Protein AF-0000000078613224 (afdb_homodimer)

pLDDT: mean 70.34, std 26.35, range [15.36, 97.25]

Foldseek 3Di:
DPPDPPPPVPDVPPVVPDVPDCPVCPCPVPVPFDDDQAAQQGDGPDDDDDDPPVVPVCVVCVLVNLLPDDPVVNLVVLLCVLLVLLLVLLVVQVVQQVVVVVLPPDPDDDGQKAPQNDSLSSSVCLVQLLFFQQAARIDGDPPDPSSVVSSVVSNVVSVVSLVVSLVSLLSNLPDQVLVLSQKHKAQFWEWADFQLFIKIKIKIAHPDQQWFAKKFKWKWKWAWDQDPVGDTDTDIDTFDWPPGIDGRNDMDMTIGTQDPPHPQQQDFLVNLLSGRMKMKMKMWTAGQFQLDIDMHIRMDTSVRYHYQKDQDDQWDFDLAFIEGEPVSNRDIDGHDHDRGGSNVSVVVVVVVVVVVVVVPPDPPPDDDDDPPPPCPVPPVPPPPPDPPPPVPPPCPPPPDPPDDPDDDDDDDDDDDDDDDDDDDDDDDDDPDPDDPPPDDPPPPPPDDDDDDPPVPVPVPSFGHDQAAQQGRGRYDYDPDPPVVVSCVSSVLSNLLPDDPVVNVVVLVCLLLVLLLVQLVVQVVVQVVVVVLDPDPDGQKAPQNDSVSSSVVSNCLLNRQSDNRIHGDSPDVVSVVSSSVSNSVSSSSVSNSVSSVVSNVSTCNVQLNQKHKAQFWEWFDDPRFIKIKIKIAGNDQFWFAQKFKWKWKFQWDATPSGDTDRTDTDTQCQLVVVSLRGDGHNDMKMFIGTLDPPGPQQQAFLVNLVVDRMKMKMKMWGATPVNRRIHMHIRMHTSVRYHYQKDFDAQWEDDDPDIGGHCVRNRPIDGHPPGDRGGRNVSCVVDPDPDPCPSRGIDHDYDYDDPDDPDPPPPDPDDDDDDDDPDPPDPPPDDPPPPPDPDPPDDPD/DPPPPPPPVPPVPPPVPDPPDCPVPPCPVPVPFDDDQAAQQGDGPDDDDDDPPVVPVCVVCVLVNLLPDDPVVNLVVLLCVLLVLLLVLLVVQVVQQVVVVVLPPDDDDDGQKAPQNDSLSSSVCLNQLLFFVQAARIDGDPPDPSSVVSSVVSNVVSVVSLVVSLVSLLSNLPDQVLVLSQKHKAQFWEWADFQLFIKIKIKIAHPDQQWFAKKFKWKWKWAWDQDPVGDTDTDIDTFDWPPGIDGRNDMDMTIGTQDPPHPQQQDFLVNLLSGRMKMKMKMWTAGQFQLDIDMHIRMDTSVRYHYQKDQDDQWDFDQAFIEGEPVSNRDIDGHDHDRGGSNVSVVVVVVVVVVVVVVPPDPPPDDDDDPPCPCPVPPVPPPPPPPPPPVPPPCPPPPDPPDDPDDDDDDDDDDDDDDDDDDDDDDDDDPDDDDDPPDDPPPPPPDDDDDDPPVPVPPPSFGHDQAAQQGRGRYDYDPDPPPVVSCVSSVLSNLLPDDPVVNVVVLVCLLLVLLLVQLVVQVVVQVVVVVLPPDPDGQKAPQNDSVSSSVCSVCLLNRQSDNRIHGDSPDVVSVVSSSVSNSVSSSSVSNSVSSVVSNVSRCNVQLNQKHKAQFWEWFDDPRFIKIKIKIAGNDQFWFAQKFKWKWKFQWDATPSGDTDRTDTDTQCQLVVVSLGGDGHNDMKMFIGTQDPPGPQQQAFLVNLVVDRMKMKMKMWGATPVNRRIHMHIRMHTSVRYHYQKDFDAQWEDDDPDIGGHCVRNRPIDGHPPGDRGGRNVSCVVDPDPDPCPSHGIDHDYDYDDPDDPDDPPPDPPDPDDDDDPDDPDPPPDDPPPPPPPDPPDPPD

Organism: Ophiophagus hannah (NCBI:txid8665)

Structure (mmCIF, N/CA/C/O backbone):
data_AF-0000000078613224-model_v1
#
loop_
_entity.id
_entity.type
_entity.pdbx_description
1 polymer 'ATP-sensitive inward rectifier potassium channel 14'
#
loop_
_atom_site.group_PDB
_atom_site.id
_atom_site.type_symbol
_atom_site.label_atom_id
_atom_site.label_alt_id
_atom_site.label_comp_id
_atom_site.label_asym_id
_atom_site.label_entity_id
_atom_site.label_seq_id
_atom_site.pdbx_PDB_ins_code
_atom_site.Cartn_x
_atom_site.Cartn_y
_atom_site.Cartn_z
_atom_site.occupancy
_atom_site.B_iso_or_equiv
_atom_site.auth_seq_id
_atom_site.auth_comp_id
_atom_site.auth_asym_id
_atom_site.auth_atom_id
_atom_site.pdbx_PDB_model_num
ATOM 1 N N . MET A 1 1 ? -90.562 -14.195 28.031 1 20.84 1 MET A N 1
ATOM 2 C CA . MET A 1 1 ? -89.875 -13.906 29.281 1 20.84 1 MET A CA 1
ATOM 3 C C . MET A 1 1 ? -88.625 -13.055 29.016 1 20.84 1 MET A C 1
ATOM 5 O O . MET A 1 1 ? -87.812 -12.844 29.922 1 20.84 1 MET A O 1
ATOM 9 N N . ALA A 1 2 ? -88.312 -12.727 27.719 1 22.11 2 ALA A N 1
ATOM 10 C CA . ALA A 1 2 ? -87.25 -12.219 26.859 1 22.11 2 ALA A CA 1
ATOM 11 C C . ALA A 1 2 ? -86.938 -10.75 27.156 1 22.11 2 ALA A C 1
ATOM 13 O O . ALA A 1 2 ? -85.875 -10.219 26.75 1 22.11 2 ALA A O 1
ATOM 14 N N . GLU A 1 3 ? -87.938 -10.055 27.734 1 22.27 3 GLU A N 1
ATOM 15 C CA . GLU A 1 3 ? -88.125 -8.617 27.609 1 22.27 3 GLU A CA 1
ATOM 16 C C . GLU A 1 3 ? -87.125 -7.836 28.422 1 22.27 3 GLU A C 1
ATOM 18 O O . GLU A 1 3 ? -86.625 -6.801 27.969 1 22.27 3 GLU A O 1
ATOM 23 N N . HIS A 1 4 ? -87.062 -8.164 29.688 1 23.14 4 HIS A N 1
ATOM 24 C CA . HIS A 1 4 ? -86.812 -7.168 30.719 1 23.14 4 HIS A CA 1
ATOM 25 C C . HIS A 1 4 ? -85.375 -6.758 30.766 1 23.14 4 HIS A C 1
ATOM 27 O O . HIS A 1 4 ? -85 -5.879 31.531 1 23.14 4 HIS A O 1
ATOM 33 N N . THR A 1 5 ? -84.438 -7.715 30.422 1 24.27 5 THR A N 1
ATOM 34 C CA . THR A 1 5 ? -83.062 -7.555 30.875 1 24.27 5 THR A CA 1
ATOM 35 C C . THR A 1 5 ? -82.375 -6.387 30.156 1 24.27 5 THR A C 1
ATOM 37 O O . THR A 1 5 ? -81.188 -6.199 30.266 1 24.27 5 THR A O 1
ATOM 40 N N . ASP A 1 6 ? -83.125 -5.547 29.328 1 22.95 6 ASP A N 1
ATOM 41 C CA . ASP A 1 6 ? -82.625 -4.59 28.359 1 22.95 6 ASP A CA 1
ATOM 42 C C . ASP A 1 6 ? -82.062 -3.344 29.062 1 22.95 6 ASP A C 1
ATOM 44 O O . ASP A 1 6 ? -81.312 -2.584 28.469 1 22.95 6 ASP A O 1
ATOM 48 N N . LYS A 1 7 ? -82.75 -2.932 30.219 1 26.42 7 LYS A N 1
ATOM 49 C CA . LYS A 1 7 ? -82.75 -1.542 30.672 1 26.42 7 LYS A CA 1
ATOM 50 C C . LYS A 1 7 ? -81.312 -1.143 31.141 1 26.42 7 LYS A C 1
ATOM 52 O O . LYS A 1 7 ? -80.938 0.007 30.984 1 26.42 7 LYS A O 1
ATOM 57 N N . LEU A 1 8 ? -80.875 -2.061 32.062 1 23.14 8 LEU A N 1
ATOM 58 C CA . LEU A 1 8 ? -79.938 -1.478 33 1 23.14 8 LEU A CA 1
ATOM 59 C C . LEU A 1 8 ? -78.625 -1.108 32.281 1 23.14 8 LEU A C 1
ATOM 61 O O . LEU A 1 8 ? -77.625 -0.683 32.906 1 23.14 8 LEU A O 1
ATOM 65 N N . ILE A 1 9 ? -78.562 -1.382 30.891 1 23.56 9 ILE A N 1
ATOM 66 C CA . ILE A 1 9 ? -77.312 -1.186 30.078 1 23.56 9 ILE A CA 1
ATOM 67 C C . ILE A 1 9 ? -77.062 0.307 29.953 1 23.56 9 ILE A C 1
ATOM 69 O O . ILE A 1 9 ? -75.875 0.698 29.672 1 23.56 9 ILE A O 1
ATOM 73 N N . SER A 1 10 ? -78.188 1.146 30.078 1 24.44 10 SER A N 1
ATOM 74 C CA . SER A 1 10 ? -78.062 2.48 29.5 1 24.44 10 SER A CA 1
ATOM 75 C C . SER A 1 10 ? -77.25 3.412 30.359 1 24.44 10 SER A C 1
ATOM 77 O O . SER A 1 10 ? -76.75 4.438 29.891 1 24.44 10 SER A O 1
ATOM 79 N N . MET A 1 11 ? -77.562 3.328 31.688 1 21.73 11 MET A N 1
ATOM 80 C CA . MET A 1 11 ? -77.25 4.504 32.469 1 21.73 11 MET A CA 1
ATOM 81 C C . MET A 1 11 ? -75.75 4.773 32.438 1 21.73 11 MET A C 1
ATOM 83 O O . MET A 1 11 ? -75.312 5.926 32.406 1 21.73 11 MET A O 1
ATOM 87 N N . GLU A 1 12 ? -75 3.637 32.875 1 24.52 12 GLU A N 1
ATOM 88 C CA . GLU A 1 12 ? -73.688 3.92 33.344 1 24.52 12 GLU A CA 1
ATOM 89 C C . GLU A 1 12 ? -72.812 4.469 32.219 1 24.52 12 GLU A C 1
ATOM 91 O O . GLU A 1 12 ? -71.625 4.773 32.438 1 24.52 12 GLU A O 1
ATOM 96 N N . ALA A 1 13 ? -73.312 4.578 30.969 1 22.86 13 ALA A N 1
ATOM 97 C CA . ALA A 1 13 ? -72.562 4.977 29.766 1 22.86 13 ALA A CA 1
ATOM 98 C C . ALA A 1 13 ? -72.188 6.457 29.812 1 22.86 13 ALA A C 1
ATOM 100 O O . ALA A 1 13 ? -71.312 6.914 29.062 1 22.86 13 ALA A O 1
ATOM 101 N N . ASN A 1 14 ? -73.062 7.207 30.453 1 21.62 14 ASN A N 1
ATOM 102 C CA . ASN A 1 14 ? -73 8.633 30.172 1 21.62 14 ASN A CA 1
ATOM 103 C C . ASN A 1 14 ? -71.75 9.258 30.781 1 21.62 14 ASN A C 1
ATOM 105 O O . ASN A 1 14 ? -71.312 10.312 30.328 1 21.62 14 ASN A O 1
ATOM 109 N N . LYS A 1 15 ? -71.625 8.945 32.094 1 26.22 15 LYS A N 1
ATOM 110 C CA . LYS A 1 15 ? -70.75 9.828 32.812 1 26.22 15 LYS A CA 1
ATOM 111 C C . LYS A 1 15 ? -69.312 9.789 32.219 1 26.22 15 LYS A C 1
ATOM 113 O O . LYS A 1 15 ? -68.375 10.445 32.719 1 26.22 15 LYS A O 1
ATOM 118 N N . LEU A 1 16 ? -69.062 8.719 31.406 1 23.2 16 LEU A N 1
ATOM 119 C CA . LEU A 1 16 ? -67.688 8.617 30.906 1 23.2 16 LEU A CA 1
ATOM 120 C C . LEU A 1 16 ? -67.375 9.797 30 1 23.2 16 LEU A C 1
ATOM 122 O O . LEU A 1 16 ? -66.25 9.898 29.469 1 23.2 16 LEU A O 1
ATOM 126 N N . LYS A 1 17 ? -68.375 10.555 29.562 1 25.39 17 LYS A N 1
ATOM 127 C CA . LYS A 1 17 ? -68.062 11.492 28.469 1 25.39 17 LYS A CA 1
ATOM 128 C C . LYS A 1 17 ? -67.188 12.641 28.938 1 25.39 17 LYS A C 1
ATOM 130 O O . LYS A 1 17 ? -66.312 13.117 28.188 1 25.39 17 LYS A O 1
ATOM 135 N N . HIS A 1 18 ? -67.625 13.242 30.031 1 22.31 18 HIS A N 1
ATOM 136 C CA . HIS A 1 18 ? -67.188 14.633 30.094 1 22.31 18 HIS A CA 1
ATOM 137 C C . HIS A 1 18 ? -65.688 14.711 30.359 1 22.31 18 HIS A C 1
ATOM 139 O O . HIS A 1 18 ? -65.062 15.781 30.25 1 22.31 18 HIS A O 1
ATOM 145 N N . SER A 1 19 ? -65.25 13.922 31.312 1 22.81 19 SER A N 1
ATOM 146 C CA . SER A 1 19 ? -63.938 14.297 31.844 1 22.81 19 SER A CA 1
ATOM 147 C C . SER A 1 19 ? -62.875 14.258 30.766 1 22.81 19 SER A C 1
ATOM 149 O O . SER A 1 19 ? -62 13.375 30.781 1 22.81 19 SER A O 1
ATOM 151 N N . GLN A 1 20 ? -63.188 14.359 29.469 1 23.64 20 GLN A N 1
ATOM 152 C CA . GLN A 1 20 ? -62.25 14.406 28.344 1 23.64 20 GLN A CA 1
ATOM 153 C C . GLN A 1 20 ? -61.406 15.68 28.391 1 23.64 20 GLN A C 1
ATOM 155 O O . GLN A 1 20 ? -61.531 16.547 27.516 1 23.64 20 GLN A O 1
ATOM 160 N N . SER A 1 21 ? -61.406 16.422 29.484 1 22.02 21 SER A N 1
ATOM 161 C CA . SER A 1 21 ? -60.781 17.734 29.375 1 22.02 21 SER A CA 1
ATOM 162 C C . SER A 1 21 ? -59.438 17.656 28.656 1 22.02 21 SER A C 1
ATOM 164 O O . SER A 1 21 ? -58.875 16.578 28.531 1 22.02 21 SER A O 1
ATOM 166 N N . TYR A 1 22 ? -58.719 18.984 28.578 1 23.16 22 TYR A N 1
ATOM 167 C CA . TYR A 1 22 ? -57.594 19.547 27.859 1 23.16 22 TYR A CA 1
ATOM 168 C C . TYR A 1 22 ? -56.312 18.812 28.188 1 23.16 22 TYR A C 1
ATOM 170 O O . TYR A 1 22 ? -55.688 19.094 29.203 1 23.16 22 TYR A O 1
ATOM 178 N N . GLN A 1 23 ? -56.344 17.609 28.438 1 22.86 23 GLN A N 1
ATOM 179 C CA . GLN A 1 23 ? -55 17.125 28.641 1 22.86 23 GLN A CA 1
ATOM 180 C C . GLN A 1 23 ? -54.062 17.688 27.578 1 22.86 23 GLN A C 1
ATOM 182 O O . GLN A 1 23 ? -54.219 17.422 26.375 1 22.86 23 GLN A O 1
ATOM 187 N N . GLU A 1 24 ? -53.656 18.969 27.75 1 25.88 24 GLU A N 1
ATOM 188 C CA . GLU A 1 24 ? -52.531 19.547 27.016 1 25.88 24 GLU A CA 1
ATOM 189 C C . GLU A 1 24 ? -51.469 18.484 26.688 1 25.88 24 GLU A C 1
ATOM 191 O O . GLU A 1 24 ? -50.938 17.844 27.594 1 25.88 24 GLU A O 1
ATOM 196 N N . THR A 1 25 ? -51.75 17.719 25.734 1 25.98 25 THR A N 1
ATOM 197 C CA . THR A 1 25 ? -50.75 16.891 25.062 1 25.98 25 THR A CA 1
ATOM 198 C C . THR A 1 25 ? -49.406 17.594 25.031 1 25.98 25 THR A C 1
ATOM 200 O O . THR A 1 25 ? -49.219 18.562 24.297 1 25.98 25 THR A O 1
ATOM 203 N N . THR A 1 26 ? -48.906 17.984 26.188 1 27.02 26 THR A N 1
ATOM 204 C CA . THR A 1 26 ? -47.469 18.266 26.094 1 27.02 26 THR A CA 1
ATOM 205 C C . THR A 1 26 ? -46.781 17.25 25.188 1 27.02 26 THR A C 1
ATOM 207 O O . THR A 1 26 ? -46.719 16.062 25.516 1 27.02 26 THR A O 1
ATOM 210 N N . SER A 1 27 ? -47.125 17.219 23.953 1 28.64 27 SER A N 1
ATOM 211 C CA . SER A 1 27 ? -46.281 16.625 22.922 1 28.64 27 SER A CA 1
ATOM 212 C C . SER A 1 27 ? -44.812 16.703 23.328 1 28.64 27 SER A C 1
ATOM 214 O O . SER A 1 27 ? -44.156 17.734 23.141 1 28.64 27 SER A O 1
ATOM 216 N N . VAL A 1 28 ? -44.531 16.484 24.547 1 31.78 28 VAL A N 1
ATOM 217 C CA . VAL A 1 28 ? -43.094 16.25 24.719 1 31.78 28 VAL A CA 1
ATOM 218 C C . VAL A 1 28 ? -42.562 15.414 23.547 1 31.78 28 VAL A C 1
ATOM 220 O O . VAL A 1 28 ? -43.062 14.305 23.312 1 31.78 28 VAL A O 1
ATOM 223 N N . GLY A 1 29 ? -42.281 16.031 22.453 1 32.72 29 GLY A N 1
ATOM 224 C CA . GLY A 1 29 ? -41.531 15.438 21.344 1 32.72 29 GLY A CA 1
ATOM 225 C C . GLY A 1 29 ? -40.719 14.234 21.75 1 32.72 29 GLY A C 1
ATOM 226 O O . GLY A 1 29 ? -39.781 14.352 22.578 1 32.72 29 GLY A O 1
ATOM 227 N N . ILE A 1 30 ? -41.344 13.188 22.031 1 36.12 30 ILE A N 1
ATOM 228 C CA . ILE A 1 30 ? -40.562 11.961 22.141 1 36.12 30 ILE A CA 1
ATOM 229 C C . ILE A 1 30 ? -39.344 12.039 21.188 1 36.12 30 ILE A C 1
ATOM 231 O O . ILE A 1 30 ? -39.531 12.078 19.969 1 36.12 30 ILE A O 1
ATOM 235 N N . LYS A 1 31 ? -38.438 12.742 21.594 1 45.59 31 LYS A N 1
ATOM 236 C CA . LYS A 1 31 ? -37.156 12.742 20.875 1 45.59 31 LYS A CA 1
ATOM 237 C C . LYS A 1 31 ? -36.844 11.352 20.344 1 45.59 31 LYS A C 1
ATOM 239 O O . LYS A 1 31 ? -36.781 10.383 21.109 1 45.59 31 LYS A O 1
ATOM 244 N N . ARG A 1 32 ? -37.375 10.969 19.219 1 50.47 32 ARG A N 1
ATOM 245 C CA . ARG A 1 32 ? -37.062 9.758 18.469 1 50.47 32 ARG A CA 1
ATOM 246 C C . ARG A 1 32 ? -35.625 9.328 18.672 1 50.47 32 ARG A C 1
ATOM 248 O O . ARG A 1 32 ? -34.688 10.148 18.578 1 50.47 32 ARG A O 1
ATOM 255 N N . MET A 1 33 ? -35.5 8.164 19.422 1 57.78 33 MET A N 1
ATOM 256 C CA . MET A 1 33 ? -34.188 7.59 19.719 1 57.78 33 MET A CA 1
ATOM 257 C C . MET A 1 33 ? -33.406 7.293 18.422 1 57.78 33 MET A C 1
ATOM 259 O O . MET A 1 33 ? -33.938 6.66 17.516 1 57.78 33 MET A O 1
ATOM 263 N N . GLN A 1 34 ? -32.438 8.039 18.156 1 68.81 34 GLN A N 1
ATOM 264 C CA . GLN A 1 34 ? -31.547 7.805 17.031 1 68.81 34 GLN A CA 1
ATOM 265 C C . GLN A 1 34 ? -31.031 6.371 17.031 1 68.81 34 GLN A C 1
ATOM 267 O O . GLN A 1 34 ? -30.672 5.832 18.078 1 68.81 34 GLN A O 1
ATOM 272 N N . LYS A 1 35 ? -31.344 5.656 16 1 77.81 35 LYS A N 1
ATOM 273 C CA . LYS A 1 35 ? -30.797 4.309 15.852 1 77.81 35 LYS A CA 1
ATOM 274 C C . LYS A 1 35 ? -29.297 4.348 15.633 1 77.81 35 LYS A C 1
ATOM 276 O O . LYS A 1 35 ? -28.75 5.348 15.156 1 77.81 35 LYS A O 1
ATOM 281 N N . ARG A 1 36 ? -28.75 3.281 16.062 1 85.94 36 ARG A N 1
ATOM 282 C CA . ARG A 1 36 ? -27.297 3.176 15.953 1 85.94 36 ARG A CA 1
ATOM 283 C C . ARG A 1 36 ? -26.859 3.119 14.492 1 85.94 36 ARG A C 1
ATOM 285 O O . ARG A 1 36 ? -27.406 2.344 13.711 1 85.94 36 ARG A O 1
ATOM 292 N N . PHE A 1 37 ? -26.094 4 14.141 1 85.5 37 PHE A N 1
ATOM 293 C CA . PHE A 1 37 ? -25.562 4.082 12.789 1 85.5 37 PHE A CA 1
ATOM 294 C C . PHE A 1 37 ? -24.438 3.068 12.594 1 85.5 37 PHE A C 1
ATOM 296 O O . PHE A 1 37 ? -24.328 2.453 11.531 1 85.5 37 PHE A O 1
ATOM 303 N N . LEU A 1 38 ? -23.609 2.953 13.602 1 89.12 38 LEU A N 1
ATOM 304 C CA . LEU A 1 38 ? -22.484 2.031 13.625 1 89.12 38 LEU A CA 1
ATOM 305 C C . LEU A 1 38 ? -22.578 1.087 14.82 1 89.12 38 LEU A C 1
ATOM 307 O O . LEU A 1 38 ? -22.703 1.534 15.961 1 89.12 38 LEU A O 1
ATOM 311 N N . GLN A 1 39 ? -22.516 -0.122 14.5 1 88 39 GLN A N 1
ATOM 312 C CA . GLN A 1 39 ? -22.531 -1.099 15.586 1 88 39 GLN A CA 1
ATOM 313 C C . GLN A 1 39 ? -21.203 -1.128 16.328 1 88 39 GLN A C 1
ATOM 315 O O . GLN A 1 39 ? -20.203 -0.577 15.852 1 88 39 GLN A O 1
ATOM 320 N N . LYS A 1 40 ? -21.172 -1.715 17.484 1 88.44 40 LYS A N 1
ATOM 321 C CA . LYS A 1 40 ? -19.984 -1.766 18.328 1 88.44 40 LYS A CA 1
ATOM 322 C C . LYS A 1 40 ? -18.859 -2.545 17.641 1 88.44 40 LYS A C 1
ATOM 324 O O . LYS A 1 40 ? -17.688 -2.27 17.859 1 88.44 40 LYS A O 1
ATOM 329 N N . ASP A 1 41 ? -19.297 -3.436 16.766 1 85 41 ASP A N 1
ATOM 330 C CA . ASP A 1 41 ? -18.297 -4.242 16.078 1 85 41 ASP A CA 1
ATOM 331 C C . ASP A 1 41 ? -17.734 -3.506 14.867 1 85 41 ASP A C 1
ATOM 333 O O . ASP A 1 41 ? -16.797 -3.99 14.211 1 85 41 ASP A O 1
ATOM 337 N N . GLY A 1 42 ? -18.219 -2.402 14.609 1 85 42 GLY A N 1
ATOM 338 C CA . GLY A 1 42 ? -17.688 -1.62 13.5 1 85 42 GLY A CA 1
ATOM 339 C C . GLY A 1 42 ? -18.5 -1.764 12.234 1 85 42 GLY A C 1
ATOM 340 O O . GLY A 1 42 ? -18.234 -1.085 11.234 1 85 42 GLY A O 1
ATOM 341 N N . SER A 1 43 ? -19.531 -2.629 12.242 1 85.06 43 SER A N 1
ATOM 342 C CA . SER A 1 43 ? -20.375 -2.783 11.062 1 85.06 43 SER A CA 1
ATOM 343 C C . SER A 1 43 ? -21.391 -1.649 10.961 1 85.06 43 SER A C 1
ATOM 345 O O . SER A 1 43 ? -21.859 -1.135 11.977 1 85.06 43 SER A O 1
ATOM 347 N N . CYS A 1 44 ? -21.625 -1.312 9.758 1 84.31 44 CYS A N 1
ATOM 348 C CA . CYS A 1 44 ? -22.562 -0.219 9.539 1 84.31 44 CYS A CA 1
ATOM 349 C C . CYS A 1 44 ? -23.984 -0.746 9.383 1 84.31 44 CYS A C 1
ATOM 351 O O . CYS A 1 44 ? -24.203 -1.795 8.773 1 84.31 44 CYS A O 1
ATOM 353 N N . ASN A 1 45 ? -24.875 -0.066 10.031 1 85 45 ASN A N 1
ATOM 354 C CA . ASN A 1 45 ? -26.281 -0.414 9.977 1 85 45 ASN A CA 1
ATOM 355 C C . ASN A 1 45 ? -27 0.316 8.836 1 85 45 ASN A C 1
ATOM 357 O O . ASN A 1 45 ? -28.016 0.982 9.062 1 85 45 ASN A O 1
ATOM 361 N N . VAL A 1 46 ? -26.469 0.284 7.68 1 85.31 46 VAL A N 1
ATOM 362 C CA . VAL A 1 46 ? -27.047 0.959 6.52 1 85.31 46 VAL A CA 1
ATOM 363 C C . VAL A 1 46 ? -27.25 -0.046 5.391 1 85.31 46 VAL A C 1
ATOM 365 O O . VAL A 1 46 ? -26.359 -0.85 5.09 1 85.31 46 VAL A O 1
ATOM 368 N N . TYR A 1 47 ? -28.438 -0.125 4.844 1 85.56 47 TYR A N 1
ATOM 369 C CA . TYR A 1 47 ? -28.766 -0.997 3.723 1 85.56 47 TYR A CA 1
ATOM 370 C C . TYR A 1 47 ? -29.047 -0.184 2.463 1 85.56 47 TYR A C 1
ATOM 372 O O . TYR A 1 47 ? -29.688 0.87 2.527 1 85.56 47 TYR A O 1
ATOM 380 N N . PHE A 1 48 ? -28.5 -0.622 1.342 1 85.31 48 PHE A N 1
ATOM 381 C CA . PHE A 1 48 ? -28.656 0.074 0.069 1 85.31 48 PHE A CA 1
ATOM 382 C C . PHE A 1 48 ? -29.797 -0.523 -0.742 1 85.31 48 PHE A C 1
ATOM 384 O O . PHE A 1 48 ? -29.953 -1.746 -0.808 1 85.31 48 PHE A O 1
ATOM 391 N N . LYS A 1 49 ? -30.641 0.412 -1.15 1 83.12 49 LYS A N 1
ATOM 392 C CA . LYS A 1 49 ? -31.703 -0.011 -2.053 1 83.12 49 LYS A CA 1
ATOM 393 C C . LYS A 1 49 ? -31.578 0.666 -3.414 1 83.12 49 LYS A C 1
ATOM 395 O O . LYS A 1 49 ? -31.125 1.81 -3.504 1 83.12 49 LYS A O 1
ATOM 400 N N . HIS A 1 50 ? -31.891 0.029 -4.531 1 81.06 50 HIS A N 1
ATOM 401 C CA . HIS A 1 50 ? -31.969 0.505 -5.906 1 81.06 50 HIS A CA 1
ATOM 402 C C . HIS A 1 50 ? -30.609 0.992 -6.395 1 81.06 50 HIS A C 1
ATOM 404 O O . HIS A 1 50 ? -30.484 2.117 -6.887 1 81.06 50 HIS A O 1
ATOM 410 N N . ILE A 1 51 ? -29.719 0.111 -6.203 1 79.88 51 ILE A N 1
ATOM 411 C CA . ILE A 1 51 ? -28.406 0.45 -6.734 1 79.88 51 ILE A CA 1
ATOM 412 C C . ILE A 1 51 ? -28.422 0.321 -8.258 1 79.88 51 ILE A C 1
ATOM 414 O O . ILE A 1 51 ? -28.938 -0.655 -8.797 1 79.88 51 ILE A O 1
ATOM 418 N N . PHE A 1 52 ? -28.047 1.328 -8.883 1 70.88 52 PHE A N 1
ATOM 419 C CA . PHE A 1 52 ? -27.953 1.32 -10.344 1 70.88 52 PHE A CA 1
ATOM 420 C C . PHE A 1 52 ? -27.016 0.212 -10.82 1 70.88 52 PHE A C 1
ATOM 422 O O . PHE A 1 52 ? -25.875 0.134 -10.398 1 70.88 52 PHE A O 1
ATOM 429 N N . GLY A 1 53 ? -27.578 -0.583 -11.648 1 66.94 53 GLY A N 1
ATOM 430 C CA . GLY A 1 53 ? -26.734 -1.6 -12.266 1 66.94 53 GLY A CA 1
ATOM 431 C C . GLY A 1 53 ? -26 -2.455 -11.25 1 66.94 53 GLY A C 1
ATOM 432 O O . GLY A 1 53 ? -24.781 -2.607 -11.328 1 66.94 53 GLY A O 1
ATOM 433 N N . GLU A 1 54 ? -26.672 -2.92 -10.242 1 72.12 54 GLU A N 1
ATOM 434 C CA . GLU A 1 54 ? -26.094 -3.664 -9.133 1 72.12 54 GLU A CA 1
ATOM 435 C C . GLU A 1 54 ? -25.203 -4.801 -9.641 1 72.12 54 GLU A C 1
ATOM 437 O O . GLU A 1 54 ? -24.047 -4.93 -9.227 1 72.12 54 GLU A O 1
ATOM 442 N N . TRP A 1 55 ? -25.875 -5.555 -10.641 1 74.06 55 TRP A N 1
ATOM 443 C CA . TRP A 1 55 ? -25.094 -6.707 -11.102 1 74.06 55 TRP A CA 1
ATOM 444 C C . TRP A 1 55 ? -23.906 -6.266 -11.93 1 74.06 55 TRP A C 1
ATOM 446 O O . TRP A 1 55 ? -22.828 -6.871 -11.859 1 74.06 55 TRP A O 1
ATOM 456 N N . GLU A 1 56 ? -24.016 -5.203 -12.617 1 76.25 56 GLU A N 1
ATOM 457 C CA . GLU A 1 56 ? -22.938 -4.711 -13.461 1 76.25 56 GLU A CA 1
ATOM 458 C C . GLU A 1 56 ? -21.781 -4.156 -12.625 1 76.25 56 GLU A C 1
ATOM 460 O O . GLU A 1 56 ? -20.625 -4.293 -12.992 1 76.25 56 GLU A O 1
ATOM 465 N N . SER A 1 57 ? -22.156 -3.658 -11.5 1 73.62 57 SER A N 1
ATOM 466 C CA . SER A 1 57 ? -21.109 -3.08 -10.656 1 73.62 57 SER A CA 1
ATOM 467 C C . SER A 1 57 ? -20.234 -4.164 -10.031 1 73.62 57 SER A C 1
ATOM 469 O O . SER A 1 57 ? -19.031 -3.984 -9.875 1 73.62 57 SER A O 1
ATOM 471 N N . TYR A 1 58 ? -20.891 -5.363 -9.844 1 75.69 58 TYR A N 1
ATOM 472 C CA . TYR A 1 58 ? -20.141 -6.457 -9.234 1 75.69 58 TYR A CA 1
ATOM 473 C C . TYR A 1 58 ? -19.25 -7.145 -10.273 1 75.69 58 TYR A C 1
ATOM 475 O O . TYR A 1 58 ? -18.172 -7.629 -9.938 1 75.69 58 TYR A O 1
ATOM 483 N N . VAL A 1 59 ? -19.719 -6.969 -11.469 1 77.38 59 VAL A N 1
ATOM 484 C CA . VAL A 1 59 ? -18.953 -7.633 -12.516 1 77.38 59 VAL A CA 1
ATOM 485 C C . VAL A 1 59 ? -17.844 -6.703 -13.008 1 77.38 59 VAL A C 1
ATOM 487 O O . VAL A 1 59 ? -16.766 -7.164 -13.398 1 77.38 59 VAL A O 1
ATOM 490 N N . ALA A 1 60 ? -18.188 -5.461 -12.922 1 74.12 60 ALA A N 1
ATOM 491 C CA . ALA A 1 60 ? -17.188 -4.504 -13.375 1 74.12 60 ALA A CA 1
ATOM 492 C C . ALA A 1 60 ? -15.969 -4.508 -12.445 1 74.12 60 ALA A C 1
ATOM 494 O O . ALA A 1 60 ? -14.828 -4.438 -12.914 1 74.12 60 ALA A O 1
ATOM 495 N N . ASP A 1 61 ? -16.25 -4.629 -11.195 1 76.94 61 ASP A N 1
ATOM 496 C CA . ASP A 1 61 ? -15.172 -4.781 -10.227 1 76.94 61 ASP A CA 1
ATOM 497 C C . ASP A 1 61 ? -15.164 -6.191 -9.633 1 76.94 61 ASP A C 1
ATOM 499 O O . ASP A 1 61 ? -15.453 -6.375 -8.453 1 76.94 61 ASP A O 1
ATOM 503 N N . ILE A 1 62 ? -14.82 -7.066 -10.5 1 76.06 62 ILE A N 1
ATOM 504 C CA . ILE A 1 62 ? -14.898 -8.484 -10.148 1 76.06 62 ILE A CA 1
ATOM 505 C C . ILE A 1 62 ? -13.891 -8.797 -9.047 1 76.06 62 ILE A C 1
ATOM 507 O O . ILE A 1 62 ? -14.141 -9.656 -8.195 1 76.06 62 ILE A O 1
ATOM 511 N N . PHE A 1 63 ? -12.828 -8.148 -9.008 1 76.81 63 PHE A N 1
ATOM 512 C CA . PHE A 1 63 ? -11.789 -8.461 -8.039 1 76.81 63 PHE A CA 1
ATOM 513 C C . PHE A 1 63 ? -12.258 -8.156 -6.621 1 76.81 63 PHE A C 1
ATOM 515 O O . PHE A 1 63 ? -12.141 -8.992 -5.727 1 76.81 63 PHE A O 1
ATOM 522 N N . THR A 1 64 ? -12.773 -6.984 -6.457 1 76.25 64 THR A N 1
ATOM 523 C CA . THR A 1 64 ? -13.258 -6.625 -5.129 1 76.25 64 THR A CA 1
ATOM 524 C C . THR A 1 64 ? -14.422 -7.52 -4.719 1 76.25 64 THR A C 1
ATOM 526 O O . THR A 1 64 ? -14.562 -7.855 -3.539 1 76.25 64 THR A O 1
ATOM 529 N N . THR A 1 65 ? -15.18 -7.926 -5.68 1 82.31 65 THR A N 1
ATOM 530 C CA . THR A 1 65 ? -16.297 -8.82 -5.391 1 82.31 65 THR A CA 1
ATOM 531 C C . THR A 1 65 ? -15.789 -10.172 -4.902 1 82.31 65 THR A C 1
ATOM 533 O O . THR A 1 65 ? -16.328 -10.727 -3.939 1 82.31 65 THR A O 1
ATOM 536 N N . LEU A 1 66 ? -14.797 -10.633 -5.555 1 80.88 66 LEU A N 1
ATOM 537 C CA . LEU A 1 66 ? -14.25 -11.93 -5.164 1 80.88 66 LEU A CA 1
ATOM 538 C C . LEU A 1 66 ? -13.617 -11.852 -3.781 1 80.88 66 LEU A C 1
ATOM 540 O O . LEU A 1 66 ? -13.695 -12.812 -3.004 1 80.88 66 LEU A O 1
ATOM 544 N N . VAL A 1 67 ? -13.062 -10.734 -3.463 1 80 67 VAL A N 1
ATOM 545 C CA . VAL A 1 67 ? -12.422 -10.578 -2.164 1 80 67 VAL A CA 1
ATOM 546 C C . VAL A 1 67 ? -13.484 -10.43 -1.076 1 80 67 VAL A C 1
ATOM 548 O O . VAL A 1 67 ? -13.297 -10.891 0.052 1 80 67 VAL A O 1
ATOM 551 N N . ASP A 1 68 ? -14.578 -9.906 -1.49 1 79.38 68 ASP A N 1
ATOM 552 C CA . ASP A 1 68 ? -15.617 -9.641 -0.5 1 79.38 68 ASP A CA 1
ATOM 553 C C . ASP A 1 68 ? -16.484 -10.875 -0.257 1 79.38 68 ASP A C 1
ATOM 555 O O . ASP A 1 68 ? -17.094 -11.016 0.801 1 79.38 68 ASP A O 1
ATOM 559 N N . ILE A 1 69 ? -16.531 -11.758 -1.155 1 83.25 69 ILE A N 1
ATOM 560 C CA . ILE A 1 69 ? -17.375 -12.945 -0.99 1 83.25 69 ILE A CA 1
ATOM 561 C C . ILE A 1 69 ? -16.766 -13.859 0.069 1 83.25 69 ILE A C 1
ATOM 563 O O . ILE A 1 69 ? -15.547 -13.82 0.309 1 83.25 69 ILE A O 1
ATOM 567 N N . LYS A 1 70 ? -17.641 -14.609 0.722 1 85 70 LYS A N 1
ATOM 568 C CA . LYS A 1 70 ? -17.172 -15.562 1.727 1 85 70 LYS A CA 1
ATOM 569 C C . LYS A 1 70 ? -16.312 -16.656 1.092 1 85 70 LYS A C 1
ATOM 571 O O . LYS A 1 70 ? -16.438 -16.922 -0.107 1 85 70 LYS A O 1
ATOM 576 N N . TRP A 1 71 ? -15.492 -17.344 1.856 1 83.94 71 TRP A N 1
ATOM 577 C CA . TRP A 1 71 ? -14.57 -18.375 1.385 1 83.94 71 TRP A CA 1
ATOM 578 C C . TRP A 1 71 ? -15.328 -19.547 0.793 1 83.94 71 TRP A C 1
ATOM 580 O O . TRP A 1 71 ? -14.906 -20.141 -0.204 1 83.94 71 TRP A O 1
ATOM 590 N N . ARG A 1 72 ? -16.531 -19.922 1.347 1 87.19 72 ARG A N 1
ATOM 591 C CA . ARG A 1 72 ? -17.281 -21.062 0.848 1 87.19 72 ARG A CA 1
ATOM 592 C C . ARG A 1 72 ? -17.75 -20.828 -0.58 1 87.19 72 ARG A C 1
ATOM 594 O O . ARG A 1 72 ? -17.703 -21.734 -1.416 1 87.19 72 ARG A O 1
ATOM 601 N N . HIS A 1 73 ? -18.094 -19.578 -0.827 1 89.06 73 HIS A N 1
ATOM 602 C CA . HIS A 1 73 ? -18.547 -19.266 -2.18 1 89.06 73 HIS A CA 1
ATOM 603 C C . HIS A 1 73 ? -17.375 -19.172 -3.145 1 89.06 73 HIS A C 1
ATOM 605 O O . HIS A 1 73 ? -17.5 -19.516 -4.32 1 89.06 73 HIS A O 1
ATOM 611 N N . MET A 1 74 ? -16.312 -18.672 -2.617 1 88.69 74 MET A N 1
ATOM 612 C CA . MET A 1 74 ? -15.117 -18.578 -3.459 1 88.69 74 MET A CA 1
ATOM 613 C C . MET A 1 74 ? -14.625 -19.969 -3.863 1 88.69 74 MET A C 1
ATOM 615 O O . MET A 1 74 ? -14.234 -20.188 -5.012 1 88.69 74 MET A O 1
ATOM 619 N N . PHE A 1 75 ? -14.766 -20.922 -2.945 1 89.38 75 PHE A N 1
ATOM 620 C CA . PHE A 1 75 ? -14.344 -22.281 -3.236 1 89.38 75 PHE A CA 1
ATOM 621 C C . PHE A 1 75 ? -15.266 -22.938 -4.266 1 89.38 75 PHE A C 1
ATOM 623 O O . PHE A 1 75 ? -14.812 -23.703 -5.121 1 89.38 75 PHE A O 1
ATOM 630 N N . VAL A 1 76 ? -16.469 -22.578 -4.172 1 91.56 76 VAL A N 1
ATOM 631 C CA . VAL A 1 76 ? -17.422 -23.109 -5.145 1 91.56 76 VAL A CA 1
ATOM 632 C C . VAL A 1 76 ? -17.125 -22.516 -6.523 1 91.56 76 VAL A C 1
ATOM 634 O O . VAL A 1 76 ? -17.141 -23.234 -7.527 1 91.56 76 VAL A O 1
ATOM 637 N N . ILE A 1 77 ? -16.797 -21.266 -6.559 1 89.75 77 ILE A N 1
ATOM 638 C CA . ILE A 1 77 ? -16.484 -20.609 -7.832 1 89.75 77 ILE A CA 1
ATOM 639 C C . ILE A 1 77 ? -15.203 -21.188 -8.414 1 89.75 77 ILE A C 1
ATOM 641 O O . ILE A 1 77 ? -15.133 -21.469 -9.617 1 89.75 77 ILE A O 1
ATOM 645 N N . PHE A 1 78 ? -14.266 -21.438 -7.586 1 89.5 78 PHE A N 1
ATOM 646 C CA . PHE A 1 78 ? -13.016 -22.031 -8.031 1 89.5 78 PHE A CA 1
ATOM 647 C C . PHE A 1 78 ? -13.25 -23.438 -8.57 1 89.5 78 PHE A C 1
ATOM 649 O O . PHE A 1 78 ? -12.781 -23.766 -9.664 1 89.5 78 PHE A O 1
ATOM 656 N N . SER A 1 79 ? -14.047 -24.203 -7.867 1 91.5 79 SER A N 1
ATOM 657 C CA . SER A 1 79 ? -14.32 -25.578 -8.273 1 91.5 79 SER A CA 1
ATOM 658 C C . SER A 1 79 ? -15.109 -25.625 -9.578 1 91.5 79 SER A C 1
ATOM 660 O O . SER A 1 79 ? -14.797 -26.422 -10.461 1 91.5 79 SER A O 1
ATOM 662 N N . LEU A 1 80 ? -15.969 -24.734 -9.719 1 92 80 LEU A N 1
ATOM 663 C CA . LEU A 1 80 ? -16.781 -24.703 -10.93 1 92 80 LEU A CA 1
ATOM 664 C C . LEU A 1 80 ? -15.953 -24.266 -12.133 1 92 80 LEU A C 1
ATOM 666 O O . LEU A 1 80 ? -16.172 -24.75 -13.25 1 92 80 LEU A O 1
ATOM 670 N N . SER A 1 81 ? -15.062 -23.359 -11.883 1 91.38 81 SER A N 1
ATOM 671 C CA . SER A 1 81 ? -14.211 -22.922 -12.984 1 91.38 81 SER A CA 1
ATOM 672 C C . SER A 1 81 ? -13.359 -24.078 -13.516 1 91.38 81 SER A C 1
ATOM 674 O O . SER A 1 81 ? -13.211 -24.219 -14.727 1 91.38 81 SER A O 1
ATOM 676 N N . TYR A 1 82 ? -12.867 -24.938 -12.688 1 90.81 82 TYR A N 1
ATOM 677 C CA . TYR A 1 82 ? -12.078 -26.078 -13.109 1 90.81 82 TYR A CA 1
ATOM 678 C C . TYR A 1 82 ? -12.953 -27.125 -13.789 1 90.81 82 TYR A C 1
ATOM 680 O O . TYR A 1 82 ? -12.641 -27.578 -14.898 1 90.81 82 TYR A O 1
ATOM 688 N N . ILE A 1 83 ? -14.086 -27.422 -13.141 1 92.94 83 ILE A N 1
ATOM 689 C CA . ILE A 1 83 ? -14.953 -28.484 -13.648 1 92.94 83 ILE A CA 1
ATOM 690 C C . ILE A 1 83 ? -15.516 -28.078 -15.016 1 92.94 83 ILE A C 1
ATOM 692 O O . ILE A 1 83 ? -15.555 -28.906 -15.938 1 92.94 83 ILE A O 1
ATOM 696 N N . LEU A 1 84 ? -15.844 -26.859 -15.133 1 94 84 LEU A N 1
ATOM 697 C CA . LEU A 1 84 ? -16.391 -26.391 -16.406 1 94 84 LEU A CA 1
ATOM 698 C C . LEU A 1 84 ? -15.32 -26.406 -17.484 1 94 84 LEU A C 1
ATOM 700 O O . LEU A 1 84 ? -15.609 -26.734 -18.641 1 94 84 LEU A O 1
ATOM 704 N N . SER A 1 85 ? -14.133 -26.031 -17.141 1 93.69 85 SER A N 1
ATOM 705 C CA . SER A 1 85 ? -13.047 -26.094 -18.109 1 93.69 85 SER A CA 1
ATOM 706 C C . SER A 1 85 ? -12.766 -27.531 -18.547 1 93.69 85 SER A C 1
ATOM 708 O O . SER A 1 85 ? -12.609 -27.797 -19.734 1 93.69 85 SER A O 1
ATOM 710 N N . TRP A 1 86 ? -12.758 -28.484 -17.609 1 92.12 86 TRP A N 1
ATOM 711 C CA . TRP A 1 86 ? -12.492 -29.875 -17.922 1 92.12 86 TRP A CA 1
ATOM 712 C C . TRP A 1 86 ? -13.617 -30.484 -18.75 1 92.12 86 TRP A C 1
ATOM 714 O O . TRP A 1 86 ? -13.375 -31.25 -19.688 1 92.12 86 TRP A O 1
ATOM 724 N N . LEU A 1 87 ? -14.812 -30.094 -18.453 1 94.38 87 LEU A N 1
ATOM 725 C CA . LEU A 1 87 ? -15.961 -30.594 -19.203 1 94.38 87 LEU A CA 1
ATOM 726 C C . LEU A 1 87 ? -15.992 -30.031 -20.609 1 94.38 87 LEU A C 1
ATOM 728 O O . LEU A 1 87 ? -16.281 -30.75 -21.562 1 94.38 87 LEU A O 1
ATOM 732 N N . LEU A 1 88 ? -15.68 -28.766 -20.719 1 96.12 88 LEU A N 1
ATOM 733 C CA . LEU A 1 88 ? -15.703 -28.125 -22.031 1 96.12 88 LEU A CA 1
ATOM 734 C C . LEU A 1 88 ? -14.656 -28.75 -22.953 1 96.12 88 LEU A C 1
ATOM 736 O O . LEU A 1 88 ? -14.969 -29.141 -24.078 1 96.12 88 LEU A O 1
ATOM 740 N N . PHE A 1 89 ? -13.477 -28.891 -22.516 1 94 89 PHE A N 1
ATOM 741 C CA . PHE A 1 89 ? -12.43 -29.438 -23.375 1 94 89 PHE A CA 1
ATOM 742 C C . PHE A 1 89 ? -12.562 -30.953 -23.484 1 94 89 PHE A C 1
ATOM 744 O O . PHE A 1 89 ? -12.164 -31.547 -24.484 1 94 89 PHE A O 1
ATOM 751 N N . GLY A 1 90 ? -13.102 -31.578 -22.406 1 92.88 90 GLY A N 1
ATOM 752 C CA . GLY A 1 90 ? -13.445 -33 -22.547 1 92.88 90 GLY A CA 1
ATOM 753 C C . GLY A 1 90 ? -14.422 -33.25 -23.672 1 92.88 90 GLY A C 1
ATOM 754 O O . GLY A 1 90 ? -14.281 -34.219 -24.422 1 92.88 90 GLY A O 1
ATOM 755 N N . LEU A 1 91 ? -15.312 -32.406 -23.797 1 95.19 91 LEU A N 1
ATOM 756 C CA . LEU A 1 91 ? -16.281 -32.5 -24.891 1 95.19 91 LEU A CA 1
ATOM 757 C C . LEU A 1 91 ? -15.617 -32.25 -26.234 1 95.19 91 LEU A C 1
ATOM 759 O O . LEU A 1 91 ? -15.93 -32.938 -27.219 1 95.19 91 LEU A O 1
ATOM 763 N N . VAL A 1 92 ? -14.688 -31.328 -26.312 1 95.25 92 VAL A N 1
ATOM 764 C CA . VAL A 1 92 ? -14 -31.031 -27.562 1 95.25 92 VAL A CA 1
ATOM 765 C C . VAL A 1 92 ? -13.141 -32.219 -27.969 1 95.25 92 VAL A C 1
ATOM 767 O O . VAL A 1 92 ? -13.156 -32.625 -29.125 1 95.25 92 VAL A O 1
ATOM 770 N N . PHE A 1 93 ? -12.422 -32.781 -27.031 1 92.31 93 PHE A N 1
ATOM 771 C CA . PHE A 1 93 ? -11.602 -33.969 -27.344 1 92.31 93 PHE A CA 1
ATOM 772 C C . PHE A 1 93 ? -12.477 -35.125 -27.766 1 92.31 93 PHE A C 1
ATOM 774 O O . PHE A 1 93 ? -12.094 -35.906 -28.656 1 92.31 93 PHE A O 1
ATOM 781 N N . TRP A 1 94 ? -13.648 -35.281 -27.125 1 92.69 94 TRP A N 1
ATOM 782 C CA . TRP A 1 94 ? -14.57 -36.344 -27.484 1 92.69 94 TRP A CA 1
ATOM 783 C C . TRP A 1 94 ? -15.094 -36.156 -28.906 1 92.69 94 TRP A C 1
ATOM 785 O O . TRP A 1 94 ? -15.203 -37.125 -29.672 1 92.69 94 TRP A O 1
ATOM 795 N N . LEU A 1 95 ? -15.352 -34.938 -29.297 1 93.5 95 LEU A N 1
ATOM 796 C CA . LEU A 1 95 ? -15.828 -34.656 -30.641 1 93.5 95 LEU A CA 1
ATOM 797 C C . LEU A 1 95 ? -14.742 -34.875 -31.672 1 93.5 95 LEU A C 1
ATOM 799 O O . LEU A 1 95 ? -15.023 -35.375 -32.781 1 93.5 95 LEU A O 1
ATOM 803 N N . ILE A 1 96 ? -13.547 -34.531 -31.328 1 92 96 ILE A N 1
ATOM 804 C CA . ILE A 1 96 ? -12.43 -34.781 -32.219 1 92 96 ILE A CA 1
ATOM 805 C C . ILE A 1 96 ? -12.242 -36.281 -32.406 1 92 96 ILE A C 1
ATOM 807 O O . ILE A 1 96 ? -12.023 -36.75 -33.531 1 92 96 ILE A O 1
ATOM 811 N N . ALA A 1 97 ? -12.312 -37.062 -31.344 1 88.5 97 ALA A N 1
ATOM 812 C CA . ALA A 1 97 ? -12.18 -38.531 -31.406 1 88.5 97 ALA A CA 1
ATOM 813 C C . ALA A 1 97 ? -13.32 -39.125 -32.219 1 88.5 97 ALA A C 1
ATOM 815 O O . ALA A 1 97 ? -13.117 -40.094 -32.938 1 88.5 97 ALA A O 1
ATOM 816 N N . LEU A 1 98 ? -14.508 -38.594 -32.125 1 88.25 98 LEU A N 1
ATOM 817 C CA . LEU A 1 98 ? -15.664 -39.062 -32.875 1 88.25 98 LEU A CA 1
ATOM 818 C C . LEU A 1 98 ? -15.516 -38.781 -34.375 1 88.25 98 LEU A C 1
ATOM 820 O O . LEU A 1 98 ? -15.82 -39.625 -35.219 1 88.25 98 LEU A O 1
ATOM 824 N N . GLN A 1 99 ? -15.055 -37.625 -34.656 1 87.56 99 GLN A N 1
ATOM 825 C CA . GLN A 1 99 ? -14.914 -37.25 -36.062 1 87.56 99 GLN A CA 1
ATOM 826 C C . GLN A 1 99 ? -13.812 -38.031 -36.75 1 87.56 99 GLN A C 1
ATOM 828 O O . GLN A 1 99 ? -13.945 -38.406 -37.906 1 87.56 99 GLN A O 1
ATOM 833 N N . HIS A 1 100 ? -12.719 -38.25 -36.031 1 87.5 100 HIS A N 1
ATOM 834 C CA . HIS A 1 100 ? -11.609 -39.031 -36.594 1 87.5 100 HIS A CA 1
ATOM 835 C C . HIS A 1 100 ? -11.914 -40.5 -36.625 1 87.5 100 HIS A C 1
ATOM 837 O O . HIS A 1 100 ? -11.336 -41.281 -37.406 1 87.5 100 HIS A O 1
ATOM 843 N N . GLY A 1 101 ? -12.836 -41.031 -35.781 1 80.81 101 GLY A N 1
ATOM 844 C CA . GLY A 1 101 ? -13.211 -42.438 -35.719 1 80.81 101 GLY A CA 1
ATOM 845 C C . GLY A 1 101 ? -12.43 -43.219 -34.688 1 80.81 101 GLY A C 1
ATOM 846 O O . GLY A 1 101 ? -12.258 -44.438 -34.844 1 80.81 101 GLY A O 1
ATOM 847 N N . ASP A 1 102 ? -11.891 -42.562 -33.719 1 82.06 102 ASP A N 1
ATOM 848 C CA . ASP A 1 102 ? -11.078 -43.219 -32.688 1 82.06 102 ASP A CA 1
ATOM 849 C C . ASP A 1 102 ? -11.938 -44.094 -31.781 1 82.06 102 ASP A C 1
ATOM 851 O O . ASP A 1 102 ? -11.43 -45 -31.141 1 82.06 102 ASP A O 1
ATOM 855 N N . LEU A 1 103 ? -13.227 -43.906 -31.703 1 78.88 103 LEU A N 1
ATOM 856 C CA . LEU A 1 103 ? -14.109 -44.656 -30.797 1 78.88 103 LEU A CA 1
ATOM 857 C C . LEU A 1 103 ? -14.531 -45.969 -31.406 1 78.88 103 LEU A C 1
ATOM 859 O O . LEU A 1 103 ? -15.055 -46.844 -30.703 1 78.88 103 LEU A O 1
ATOM 863 N N . LEU A 1 104 ? -14.305 -46.062 -32.688 1 73.5 104 LEU A N 1
ATOM 864 C CA . LEU A 1 104 ? -14.688 -47.312 -33.344 1 73.5 104 LEU A CA 1
ATOM 865 C C . LEU A 1 104 ? -13.57 -48.344 -33.25 1 73.5 104 LEU A C 1
ATOM 867 O O . LEU A 1 104 ? -12.391 -48 -33.312 1 73.5 104 LEU A O 1
ATOM 871 N N . PRO A 1 105 ? -13.789 -49.5 -32.531 1 62.44 105 PRO A N 1
ATOM 872 C CA . PRO A 1 105 ? -12.805 -50.562 -32.312 1 62.44 105 PRO A CA 1
ATOM 873 C C . PRO A 1 105 ? -12.016 -50.875 -33.594 1 62.44 105 PRO A C 1
ATOM 875 O O . PRO A 1 105 ? -11.148 -51.781 -33.562 1 62.44 105 PRO A O 1
ATOM 878 N N . GLU A 1 106 ? -12.25 -50.219 -34.625 1 57.94 106 GLU A N 1
ATOM 879 C CA . GLU A 1 106 ? -11.555 -50.75 -35.781 1 57.94 106 GLU A CA 1
ATOM 880 C C . GLU A 1 106 ? -10.055 -50.469 -35.719 1 57.94 106 GLU A C 1
ATOM 882 O O . GLU A 1 106 ? -9.625 -49.5 -35.062 1 57.94 106 GLU A O 1
ATOM 887 N N . GLU A 1 107 ? -9.156 -51.5 -36 1 55.5 107 GLU A N 1
ATOM 888 C CA . GLU A 1 107 ? -7.723 -51.75 -35.906 1 55.5 107 GLU A CA 1
ATOM 889 C C . GLU A 1 107 ? -6.922 -50.5 -36.25 1 55.5 107 GLU A C 1
ATOM 891 O O . GLU A 1 107 ? -5.875 -50.25 -35.656 1 55.5 107 GLU A O 1
ATOM 896 N N . VAL A 1 108 ? -6.812 -50.031 -37.531 1 54.56 108 VAL A N 1
ATOM 897 C CA . VAL A 1 108 ? -5.582 -49.656 -38.219 1 54.56 108 VAL A CA 1
ATOM 898 C C . VAL A 1 108 ? -5.25 -48.188 -37.938 1 54.56 108 VAL A C 1
ATOM 900 O O . VAL A 1 108 ? -4.102 -47.781 -38.094 1 54.56 108 VAL A O 1
ATOM 903 N N . VAL A 1 109 ? -6.102 -47.219 -37.562 1 63.72 109 VAL A N 1
ATOM 904 C CA . VAL A 1 109 ? -5.656 -45.844 -37.781 1 63.72 109 VAL A CA 1
ATOM 905 C C . VAL A 1 109 ? -5.168 -45.25 -36.469 1 63.72 109 VAL A C 1
ATOM 907 O O . VAL A 1 109 ? -5.68 -45.594 -35.406 1 63.72 109 VAL A O 1
ATOM 910 N N . THR A 1 110 ? -3.92 -44.781 -36.5 1 75.5 110 THR A N 1
ATOM 911 C CA . THR A 1 110 ? -3.34 -44.094 -35.344 1 75.5 110 THR A CA 1
ATOM 912 C C . THR A 1 110 ? -4.328 -43.062 -34.781 1 75.5 110 THR A C 1
ATOM 914 O O . THR A 1 110 ? -4.801 -42.188 -35.5 1 75.5 110 THR A O 1
ATOM 917 N N . PRO A 1 111 ? -4.82 -43.344 -33.594 1 85.62 111 PRO A N 1
ATOM 918 C CA . PRO A 1 111 ? -5.801 -42.438 -32.969 1 85.62 111 PRO A CA 1
ATOM 919 C C . PRO A 1 111 ? -5.238 -41.031 -32.719 1 85.62 111 PRO A C 1
ATOM 921 O O . PRO A 1 111 ? -4.02 -40.844 -32.719 1 85.62 111 PRO A O 1
ATOM 924 N N . CYS A 1 112 ? -6.102 -40.062 -32.75 1 84.5 112 CYS A N 1
ATOM 925 C CA . CYS A 1 112 ? -5.699 -38.719 -32.375 1 84.5 112 CYS A CA 1
ATOM 926 C C . CYS A 1 112 ? -5.211 -38.625 -30.953 1 84.5 112 CYS A C 1
ATOM 928 O O . CYS A 1 112 ? -4.215 -37.969 -30.656 1 84.5 112 CYS A O 1
ATOM 930 N N . VAL A 1 113 ? -6.039 -39.312 -30.094 1 84.06 113 VAL A N 1
ATOM 931 C CA . VAL A 1 113 ? -5.668 -39.438 -28.688 1 84.06 113 VAL A CA 1
ATOM 932 C C . VAL A 1 113 ? -5.648 -40.906 -28.297 1 84.06 113 VAL A C 1
ATOM 934 O O . VAL A 1 113 ? -6.656 -41.625 -28.438 1 84.06 113 VAL A O 1
ATOM 937 N N . GLU A 1 114 ? -4.484 -41.219 -27.812 1 82 114 GLU A N 1
ATOM 938 C CA . GLU A 1 114 ? -4.309 -42.625 -27.484 1 82 114 GLU A CA 1
ATOM 939 C C . GLU A 1 114 ? -5.121 -43 -26.25 1 82 114 GLU A C 1
ATOM 941 O O . GLU A 1 114 ? -5.152 -42.281 -25.266 1 82 114 GLU A O 1
ATOM 946 N N . ASN A 1 115 ? -5.828 -44.125 -26.25 1 78.69 115 ASN A N 1
ATOM 947 C CA . ASN A 1 115 ? -6.531 -44.781 -25.141 1 78.69 115 ASN A CA 1
ATOM 948 C C . ASN A 1 115 ? -7.746 -43.938 -24.703 1 78.69 115 ASN A C 1
ATOM 950 O O . ASN A 1 115 ? -8.047 -43.875 -23.516 1 78.69 115 ASN A O 1
ATOM 954 N N . VAL A 1 116 ? -8.297 -43.188 -25.609 1 84.19 116 VAL A N 1
ATOM 955 C CA . VAL A 1 116 ? -9.539 -42.5 -25.328 1 84.19 116 VAL A CA 1
ATOM 956 C C . VAL A 1 116 ? -10.68 -43.125 -26.125 1 84.19 116 VAL A C 1
ATOM 958 O O . VAL A 1 116 ? -10.797 -42.938 -27.328 1 84.19 116 VAL A O 1
ATOM 961 N N . ASN A 1 117 ? -11.484 -43.969 -25.422 1 81.44 117 ASN A N 1
ATOM 962 C CA . ASN A 1 117 ? -12.539 -44.719 -26.109 1 81.44 117 ASN A CA 1
ATOM 963 C C . ASN A 1 117 ? -13.922 -44.281 -25.609 1 81.44 117 ASN A C 1
ATOM 965 O O . ASN A 1 117 ? -14.938 -44.781 -26.109 1 81.44 117 ASN A O 1
ATOM 969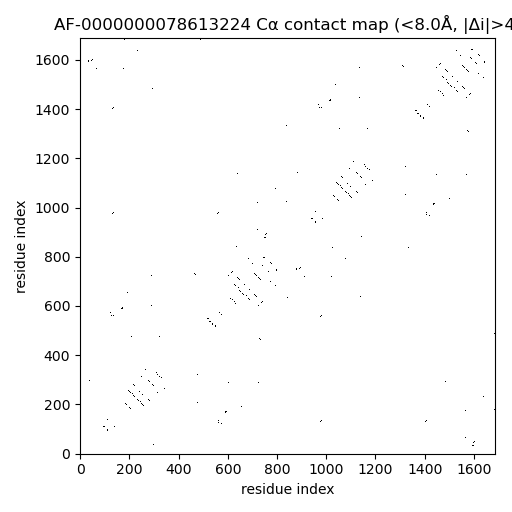 N N . SER A 1 118 ? -13.984 -43.5 -24.641 1 85.62 118 SER A N 1
ATOM 970 C CA . SER A 1 118 ? -15.242 -43.031 -24.062 1 85.62 118 SER A CA 1
ATOM 971 C C . SER A 1 118 ? -15.164 -41.562 -23.672 1 85.62 118 SER A C 1
ATOM 973 O O . SER A 1 118 ? -14.094 -40.969 -23.719 1 85.62 118 SER A O 1
ATOM 975 N N . PHE A 1 119 ? -16.312 -41.062 -23.375 1 89.44 119 PHE A N 1
ATOM 976 C CA . PHE A 1 119 ? -16.328 -39.656 -22.922 1 89.44 119 PHE A CA 1
ATOM 977 C C . PHE A 1 119 ? -15.539 -39.5 -21.625 1 89.44 119 PHE A C 1
ATOM 979 O O . PHE A 1 119 ? -14.859 -38.5 -21.422 1 89.44 119 PHE A O 1
ATOM 986 N N . THR A 1 120 ? -15.727 -40.469 -20.719 1 87.94 120 THR A N 1
ATOM 987 C CA . THR A 1 120 ? -14.984 -40.406 -19.469 1 87.94 120 THR A CA 1
ATOM 988 C C . THR A 1 120 ? -13.477 -40.406 -19.734 1 87.94 120 THR A C 1
ATOM 990 O O . THR A 1 120 ? -12.719 -39.719 -19.031 1 87.94 120 THR A O 1
ATOM 993 N N . GLY A 1 121 ? -13.117 -41.125 -20.719 1 85.06 121 GLY A N 1
ATOM 994 C CA . GLY A 1 121 ? -11.711 -41.094 -21.109 1 85.06 121 GLY A CA 1
ATOM 995 C C . GLY A 1 121 ? -11.266 -39.719 -21.625 1 85.06 121 GLY A C 1
ATOM 996 O O . GLY A 1 121 ? -10.164 -39.281 -21.328 1 85.06 121 GLY A O 1
ATOM 997 N N . ALA A 1 122 ? -12.133 -39.156 -22.438 1 87.94 122 ALA A N 1
ATOM 998 C CA . ALA A 1 122 ? -11.82 -37.812 -22.953 1 87.94 122 ALA A CA 1
ATOM 999 C C . ALA A 1 122 ? -11.789 -36.781 -21.828 1 87.94 122 ALA A C 1
ATOM 1001 O O . ALA A 1 122 ? -10.961 -35.875 -21.844 1 87.94 122 ALA A O 1
ATOM 1002 N N . PHE A 1 123 ? -12.641 -36.938 -20.891 1 89.38 123 PHE A N 1
ATOM 1003 C CA . PHE A 1 123 ? -12.68 -36.031 -19.734 1 89.38 123 PHE A CA 1
ATOM 1004 C C . PHE A 1 123 ? -11.406 -36.188 -18.906 1 89.38 123 PHE A C 1
ATOM 1006 O O . PHE A 1 123 ? -10.836 -35.156 -18.469 1 89.38 123 PHE A O 1
ATOM 1013 N N . LEU A 1 124 ? -11.008 -37.375 -18.703 1 84.12 124 LEU A N 1
ATOM 1014 C CA . LEU A 1 124 ? -9.781 -37.594 -17.938 1 84.12 124 LEU A CA 1
ATOM 1015 C C . LEU A 1 124 ? -8.562 -37.062 -18.688 1 84.12 124 LEU A C 1
ATOM 1017 O O . LEU A 1 124 ? -7.625 -36.562 -18.062 1 84.12 124 LEU A O 1
ATOM 1021 N N . PHE A 1 125 ? -8.648 -37.156 -19.953 1 85.25 125 PHE A N 1
ATOM 1022 C CA . PHE A 1 125 ? -7.555 -36.594 -20.75 1 85.25 125 PHE A CA 1
ATOM 1023 C C . PHE A 1 125 ? -7.508 -35.094 -20.609 1 85.25 125 PHE A C 1
ATOM 1025 O O . PHE A 1 125 ? -6.426 -34.5 -20.531 1 85.25 125 PHE A O 1
ATOM 1032 N N . SER A 1 126 ? -8.609 -34.531 -20.656 1 88.19 126 SER A N 1
ATOM 1033 C CA . SER A 1 126 ? -8.68 -33.094 -20.453 1 88.19 126 SER A CA 1
ATOM 1034 C C . SER A 1 126 ? -8.133 -32.688 -19.078 1 88.19 126 SER A C 1
ATOM 1036 O O . SER A 1 126 ? -7.391 -31.719 -18.953 1 88.19 126 SER A O 1
ATOM 1038 N N . LEU A 1 127 ? -8.508 -33.406 -18.062 1 85.38 127 LEU A N 1
ATOM 1039 C CA . LEU A 1 127 ? -8.031 -33.156 -16.703 1 85.38 127 LEU A CA 1
ATOM 1040 C C . LEU A 1 127 ? -6.516 -33.312 -16.625 1 85.38 127 LEU A C 1
ATOM 1042 O O . LEU A 1 127 ? -5.84 -32.469 -16.031 1 85.38 127 LEU A O 1
ATOM 1046 N N . GLU A 1 128 ? -6.023 -34.281 -17.25 1 80.44 128 GLU A N 1
ATOM 1047 C CA . GLU A 1 128 ? -4.586 -34.5 -17.234 1 80.44 128 GLU A CA 1
ATOM 1048 C C . GLU A 1 128 ? -3.836 -33.438 -18.016 1 80.44 128 GLU A C 1
ATOM 1050 O O . GLU A 1 128 ? -2.74 -33.031 -17.625 1 80.44 128 GLU A O 1
ATOM 1055 N N . THR A 1 129 ? -4.441 -33.031 -19.078 1 80.25 129 THR A N 1
ATOM 1056 C CA . THR A 1 129 ? -3.807 -32.031 -19.922 1 80.25 129 THR A CA 1
ATOM 1057 C C . THR A 1 129 ? -3.701 -30.688 -19.172 1 80.25 129 THR A C 1
ATOM 1059 O O . THR A 1 129 ? -2.678 -30.016 -19.25 1 80.25 129 THR A O 1
ATOM 1062 N N . GLN A 1 130 ? -4.664 -30.344 -18.453 1 80.56 130 GLN A N 1
ATOM 1063 C CA . GLN A 1 130 ? -4.688 -29.047 -17.797 1 80.56 130 GLN A CA 1
ATOM 1064 C C . GLN A 1 130 ? -3.828 -29.062 -16.531 1 80.56 130 GLN A C 1
ATOM 1066 O O . GLN A 1 130 ? -3.203 -28.047 -16.203 1 80.56 130 GLN A O 1
ATOM 1071 N N . THR A 1 131 ? -3.881 -29.984 -15.727 1 72.5 131 THR A N 1
ATOM 1072 C CA . THR A 1 131 ? -3.145 -30.016 -14.469 1 72.5 131 THR A CA 1
ATOM 1073 C C . THR A 1 131 ? -1.685 -30.391 -14.703 1 72.5 131 THR A C 1
ATOM 1075 O O . THR A 1 131 ? -0.792 -29.891 -14.016 1 72.5 131 THR A O 1
ATOM 1078 N N . THR A 1 132 ? -1.277 -31.344 -15.438 1 66.12 132 THR A N 1
ATOM 1079 C CA . THR A 1 132 ? 0.109 -31.703 -15.727 1 66.12 132 THR A CA 1
ATOM 1080 C C . THR A 1 132 ? 0.206 -32.5 -17.031 1 66.12 132 THR A C 1
ATOM 1082 O O . THR A 1 132 ? -0.466 -33.5 -17.188 1 66.12 132 THR A O 1
ATOM 1085 N N . ILE A 1 133 ? 0.545 -31.781 -18.109 1 53.41 133 ILE A N 1
ATOM 1086 C CA . ILE A 1 133 ? 0.678 -32.469 -19.375 1 53.41 133 ILE A CA 1
ATOM 1087 C C . ILE A 1 133 ? 1.657 -33.625 -19.234 1 53.41 133 ILE A C 1
ATOM 1089 O O . ILE A 1 133 ? 2.871 -33.438 -19.156 1 53.41 133 ILE A O 1
ATOM 1093 N N . GLY A 1 134 ? 1.564 -34.5 -18.25 1 58.59 134 GLY A N 1
ATOM 1094 C CA . GLY A 1 134 ? 2.414 -35.688 -18.203 1 58.59 134 GLY A CA 1
ATOM 1095 C C . GLY A 1 134 ? 1.752 -36.938 -18.781 1 58.59 134 GLY A C 1
ATOM 1096 O O . GLY A 1 134 ? 1.194 -37.75 -18.031 1 58.59 134 GLY A O 1
ATOM 1097 N N . TYR A 1 135 ? 1.559 -37.031 -20.266 1 54.5 135 TYR A N 1
ATOM 1098 C CA . TYR A 1 135 ? 0.774 -38.094 -20.891 1 54.5 135 TYR A CA 1
ATOM 1099 C C . TYR A 1 135 ? 1.479 -39.438 -20.75 1 54.5 135 TYR A C 1
ATOM 1101 O O . TYR A 1 135 ? 2.67 -39.531 -21.062 1 54.5 135 TYR A O 1
ATOM 1109 N N . GLY A 1 136 ? 1.165 -40.219 -19.781 1 65.88 136 GLY A N 1
ATOM 1110 C CA . GLY A 1 136 ? 1.64 -41.594 -19.703 1 65.88 136 GLY A CA 1
ATOM 1111 C C . GLY A 1 136 ? 0.827 -42.562 -20.531 1 65.88 136 GLY A C 1
ATOM 1112 O O . GLY A 1 136 ? 1.076 -42.688 -21.734 1 65.88 136 GLY A O 1
ATOM 1113 N N . SER A 1 137 ? -0.333 -42.906 -20.062 1 67.44 137 SER A N 1
ATOM 1114 C CA . SER A 1 137 ? -1.206 -43.875 -20.75 1 67.44 137 SER A CA 1
ATOM 1115 C C . SER A 1 137 ? -2 -43.188 -21.859 1 67.44 137 SER A C 1
ATOM 1117 O O . SER A 1 137 ? -2.225 -43.781 -22.922 1 67.44 137 SER A O 1
ATOM 1119 N N . ARG A 1 138 ? -2.35 -41.938 -21.625 1 72.88 138 ARG A N 1
ATOM 1120 C CA . ARG A 1 138 ? -3.078 -41.156 -22.625 1 72.88 138 ARG A CA 1
ATOM 1121 C C . ARG A 1 138 ? -2.209 -40.031 -23.188 1 72.88 138 ARG A C 1
ATOM 1123 O O . ARG A 1 138 ? -1.538 -39.344 -22.438 1 72.88 138 ARG A O 1
ATOM 1130 N N . CYS A 1 139 ? -2.072 -40.062 -24.531 1 76.56 139 CYS A N 1
ATOM 1131 C CA . CYS A 1 139 ? -1.218 -39.031 -25.125 1 76.56 139 CYS A CA 1
ATOM 1132 C C . CYS A 1 139 ? -1.745 -38.625 -26.484 1 76.56 139 CYS A C 1
ATOM 1134 O O . CYS A 1 139 ? -2.453 -39.375 -27.156 1 76.56 139 CYS A O 1
ATOM 1136 N N . VAL A 1 140 ? -1.539 -37.406 -26.828 1 80.88 140 VAL A N 1
ATOM 1137 C CA . VAL A 1 140 ? -1.913 -36.906 -28.141 1 80.88 140 VAL A CA 1
ATOM 1138 C C . VAL A 1 140 ? -0.873 -37.344 -29.172 1 80.88 140 VAL A C 1
ATOM 1140 O O . VAL A 1 140 ? 0.331 -37.281 -28.922 1 80.88 140 VAL A O 1
ATOM 1143 N N . THR A 1 141 ? -1.365 -37.906 -30.203 1 80.06 141 THR A N 1
ATOM 1144 C CA . THR A 1 141 ? -0.484 -38.312 -31.281 1 80.06 141 THR A CA 1
ATOM 1145 C C . THR A 1 141 ? -0.272 -37.188 -32.281 1 80.06 141 THR A C 1
ATOM 1147 O O . THR A 1 141 ? -0.929 -36.156 -32.219 1 80.06 141 THR A O 1
ATOM 1150 N N . ASP A 1 142 ? 0.713 -37.25 -33.156 1 78.94 142 ASP A N 1
ATOM 1151 C CA . ASP A 1 142 ? 1.072 -36.219 -34.094 1 78.94 142 ASP A CA 1
ATOM 1152 C C . ASP A 1 142 ? 0.176 -36.25 -35.344 1 78.94 142 ASP A C 1
ATOM 1154 O O . ASP A 1 142 ? 0.384 -35.5 -36.281 1 78.94 142 ASP A O 1
ATOM 1158 N N . GLU A 1 143 ? -0.871 -37 -35.344 1 80.31 143 GLU A N 1
ATOM 1159 C CA . GLU A 1 143 ? -1.658 -37.188 -36.562 1 80.31 143 GLU A CA 1
ATOM 1160 C C . GLU A 1 143 ? -2.734 -36.125 -36.688 1 80.31 143 GLU A C 1
ATOM 1162 O O . GLU A 1 143 ? -3.068 -35.688 -37.781 1 80.31 143 GLU A O 1
ATOM 1167 N N . CYS A 1 144 ? -3.268 -35.75 -35.625 1 85.12 144 CYS A N 1
ATOM 1168 C CA . CYS A 1 144 ? -4.41 -34.844 -35.656 1 85.12 144 CYS A CA 1
ATOM 1169 C C . CYS A 1 144 ? -4.008 -33.438 -35.25 1 85.12 144 CYS A C 1
ATOM 1171 O O . CYS A 1 144 ? -3.732 -33.188 -34.062 1 85.12 144 CYS A O 1
ATOM 1173 N N . SER A 1 145 ? -4.043 -32.469 -36.188 1 87.94 145 SER A N 1
ATOM 1174 C CA . SER A 1 145 ? -3.678 -31.078 -35.906 1 87.94 145 SER A CA 1
ATOM 1175 C C . SER A 1 145 ? -4.695 -30.422 -34.969 1 87.94 145 SER A C 1
ATOM 1177 O O . SER A 1 145 ? -4.336 -29.578 -34.156 1 87.94 145 SER A O 1
ATOM 1179 N N . ALA A 1 146 ? -5.965 -30.797 -35.125 1 90.81 146 ALA A N 1
ATOM 1180 C CA . ALA A 1 146 ? -7 -30.203 -34.281 1 90.81 146 ALA A CA 1
ATOM 1181 C C . ALA A 1 146 ? -6.785 -30.578 -32.812 1 90.81 146 ALA A C 1
ATOM 1183 O O . ALA A 1 146 ? -7.008 -29.75 -31.906 1 90.81 146 ALA A O 1
ATOM 1184 N N . ALA A 1 147 ? -6.387 -31.797 -32.562 1 89.19 147 ALA A N 1
ATOM 1185 C CA . ALA A 1 147 ? -6.125 -32.25 -31.188 1 89.19 147 ALA A CA 1
ATOM 1186 C C . ALA A 1 147 ? -4.93 -31.5 -30.609 1 89.19 147 ALA A C 1
ATOM 1188 O O . ALA A 1 147 ? -4.941 -31.109 -29.422 1 89.19 147 ALA A O 1
ATOM 1189 N N . ILE A 1 148 ? -3.969 -31.234 -31.453 1 86.75 148 ILE A N 1
ATOM 1190 C CA . ILE A 1 148 ? -2.771 -30.547 -31 1 86.75 148 ILE A CA 1
ATOM 1191 C C . ILE A 1 148 ? -3.113 -29.094 -30.672 1 86.75 148 ILE A C 1
ATOM 1193 O O . ILE A 1 148 ? -2.689 -28.562 -29.641 1 86.75 148 ILE A O 1
ATOM 1197 N N . LEU A 1 149 ? -3.828 -28.5 -31.5 1 88.88 149 LEU A N 1
ATOM 1198 C CA . LEU A 1 149 ? -4.25 -27.125 -31.25 1 88.88 149 LEU A CA 1
ATOM 1199 C C . LEU A 1 149 ? -5.074 -27.047 -29.969 1 88.88 149 LEU A C 1
ATOM 1201 O O . LEU A 1 149 ? -4.934 -26.078 -29.203 1 88.88 149 LEU A O 1
ATOM 1205 N N . THR A 1 150 ? -5.957 -28.016 -29.75 1 90.94 150 THR A N 1
ATOM 1206 C CA . THR A 1 150 ? -6.789 -28.016 -28.547 1 90.94 150 THR A CA 1
ATOM 1207 C C . THR A 1 150 ? -5.934 -28.188 -27.297 1 90.94 150 THR A C 1
ATOM 1209 O O . THR A 1 150 ? -6.219 -27.609 -26.25 1 90.94 150 THR A O 1
ATOM 1212 N N . VAL A 1 151 ? -4.895 -28.953 -27.422 1 88 151 VAL A N 1
ATOM 1213 C CA . VAL A 1 151 ? -3.996 -29.156 -26.297 1 88 151 VAL A CA 1
ATOM 1214 C C . VAL A 1 151 ? -3.281 -27.844 -25.969 1 88 151 VAL A C 1
ATOM 1216 O O . VAL A 1 151 ? -3.133 -27.484 -24.797 1 88 151 VAL A O 1
ATOM 1219 N N . VAL A 1 152 ? -2.867 -27.156 -26.969 1 85.56 152 VAL A N 1
ATOM 1220 C CA . VAL A 1 152 ? -2.191 -25.875 -26.781 1 85.56 152 VAL A CA 1
ATOM 1221 C C . VAL A 1 152 ? -3.15 -24.875 -26.141 1 85.56 152 VAL A C 1
ATOM 1223 O O . VAL A 1 152 ? -2.803 -24.219 -25.156 1 85.56 152 VAL A O 1
ATOM 1226 N N . LEU A 1 153 ? -4.332 -24.844 -26.609 1 88.25 153 LEU A N 1
ATOM 1227 C CA . LEU A 1 153 ? -5.324 -23.891 -26.109 1 88.25 153 LEU A CA 1
ATOM 1228 C C . LEU A 1 153 ? -5.699 -24.219 -24.672 1 88.25 153 LEU A C 1
ATOM 1230 O O . LEU A 1 153 ? -5.801 -23.328 -23.828 1 88.25 153 LEU A O 1
ATOM 1234 N N . GLN A 1 154 ? -5.887 -25.469 -24.422 1 89.94 154 GLN A N 1
ATOM 1235 C CA . GLN A 1 154 ? -6.266 -25.844 -23.062 1 89.94 154 GLN A CA 1
ATOM 1236 C C . GLN A 1 154 ? -5.125 -25.594 -22.078 1 89.94 154 GLN A C 1
ATOM 1238 O O . GLN A 1 154 ? -5.359 -25.219 -20.938 1 89.94 154 GLN A O 1
ATOM 1243 N N . SER A 1 155 ? -3.941 -25.844 -22.562 1 85.62 155 SER A N 1
ATOM 1244 C CA . SER A 1 155 ? -2.795 -25.609 -21.688 1 85.62 155 SER A CA 1
ATOM 1245 C C . SER A 1 155 ? -2.664 -24.141 -21.328 1 85.62 155 SER A C 1
ATOM 1247 O O . SER A 1 155 ? -2.395 -23.797 -20.188 1 85.62 155 SER A O 1
ATOM 1249 N N . VAL A 1 156 ? -2.861 -23.328 -22.234 1 84.81 156 VAL A N 1
ATOM 1250 C CA . VAL A 1 156 ? -2.77 -21.891 -21.984 1 84.81 156 VAL A CA 1
ATOM 1251 C C . VAL A 1 156 ? -3.934 -21.438 -21.109 1 84.81 156 VAL A C 1
ATOM 1253 O O . VAL A 1 156 ? -3.74 -20.688 -20.141 1 84.81 156 VAL A O 1
ATOM 1256 N N . LEU A 1 157 ? -5.082 -21.906 -21.391 1 87 157 LEU A N 1
ATOM 1257 C CA . LEU A 1 157 ? -6.25 -21.531 -20.594 1 87 157 LEU A CA 1
ATOM 1258 C C . LEU A 1 157 ? -6.137 -22.062 -19.172 1 87 157 LEU A C 1
ATOM 1260 O O . LEU A 1 157 ? -6.566 -21.391 -18.219 1 87 157 LEU A O 1
ATOM 1264 N N . GLY A 1 158 ? -5.613 -23.266 -19.062 1 86.88 158 GLY A N 1
ATOM 1265 C CA . GLY A 1 158 ? -5.383 -23.812 -17.734 1 86.88 158 GLY A CA 1
ATOM 1266 C C . GLY A 1 158 ? -4.445 -22.953 -16.906 1 86.88 158 GLY A C 1
ATOM 1267 O O . GLY A 1 158 ? -4.699 -22.719 -15.719 1 86.88 158 GLY A O 1
ATOM 1268 N N . CYS A 1 159 ? -3.436 -22.484 -17.5 1 83.44 159 CYS A N 1
ATOM 1269 C CA . CYS A 1 159 ? -2.488 -21.625 -16.812 1 83.44 159 CYS A CA 1
ATOM 1270 C C . CYS A 1 159 ? -3.145 -20.312 -16.406 1 83.44 159 CYS A C 1
ATOM 1272 O O . CYS A 1 159 ? -2.879 -19.781 -15.328 1 83.44 159 CYS A O 1
ATOM 1274 N N . ILE A 1 160 ? -3.965 -19.828 -17.266 1 84.06 160 ILE A N 1
ATOM 1275 C CA . ILE A 1 160 ? -4.66 -18.578 -16.984 1 84.06 160 ILE A CA 1
ATOM 1276 C C . ILE A 1 160 ? -5.613 -18.766 -15.805 1 84.06 160 ILE A C 1
ATOM 1278 O O . ILE A 1 160 ? -5.672 -17.922 -14.898 1 84.06 160 ILE A O 1
ATOM 1282 N N . ILE A 1 161 ? -6.309 -19.844 -15.773 1 87.31 161 ILE A N 1
ATOM 1283 C CA . ILE A 1 161 ? -7.246 -20.125 -14.688 1 87.31 161 ILE A CA 1
ATOM 1284 C C . ILE A 1 161 ? -6.488 -20.25 -13.367 1 87.31 161 ILE A C 1
ATOM 1286 O O . ILE A 1 161 ? -6.898 -19.688 -12.352 1 87.31 161 ILE A O 1
ATOM 1290 N N . ASP A 1 162 ? -5.359 -20.922 -13.414 1 86.31 162 ASP A N 1
ATOM 1291 C CA . ASP A 1 162 ? -4.555 -21.094 -12.211 1 86.31 162 ASP A CA 1
ATOM 1292 C C . ASP A 1 162 ? -4.051 -19.734 -11.703 1 86.31 162 ASP A C 1
ATOM 1294 O O . ASP A 1 162 ? -4.059 -19.484 -10.492 1 86.31 162 ASP A O 1
ATOM 1298 N N . THR A 1 163 ? -3.65 -19.016 -12.633 1 84.31 163 THR A N 1
ATOM 1299 C CA . THR A 1 163 ? -3.107 -17.719 -12.258 1 84.31 163 THR A CA 1
ATOM 1300 C C . THR A 1 163 ? -4.191 -16.844 -11.648 1 84.31 163 THR A C 1
ATOM 1302 O O . THR A 1 163 ? -3.953 -16.141 -10.656 1 84.31 163 THR A O 1
ATOM 1305 N N . PHE A 1 164 ? -5.371 -16.859 -12.164 1 85.19 164 PHE A N 1
ATOM 1306 C CA . PHE A 1 164 ? -6.477 -16.062 -11.633 1 85.19 164 PHE A CA 1
ATOM 1307 C C . PHE A 1 164 ? -6.871 -16.562 -10.242 1 85.19 164 PHE A C 1
ATOM 1309 O O . PHE A 1 164 ? -7.176 -15.758 -9.359 1 85.19 164 PHE A O 1
ATOM 1316 N N . ILE A 1 165 ? -6.84 -17.797 -10.109 1 86.62 165 ILE A N 1
ATOM 1317 C CA . ILE A 1 165 ? -7.234 -18.359 -8.828 1 86.62 165 ILE A CA 1
ATOM 1318 C C . ILE A 1 165 ? -6.176 -18.047 -7.773 1 86.62 165 ILE A C 1
ATOM 1320 O O . ILE A 1 165 ? -6.504 -17.656 -6.648 1 86.62 165 ILE A O 1
ATOM 1324 N N . ILE A 1 166 ? -4.91 -18.172 -8.125 1 83.38 166 ILE A N 1
ATOM 1325 C CA . ILE A 1 166 ? -3.832 -17.828 -7.207 1 83.38 166 ILE A CA 1
ATOM 1326 C C . ILE A 1 166 ? -3.92 -16.359 -6.84 1 83.38 166 ILE A C 1
ATOM 1328 O O . ILE A 1 166 ? -3.807 -15.992 -5.668 1 83.38 166 ILE A O 1
ATOM 1332 N N . GLY A 1 167 ? -4.137 -15.539 -7.805 1 80.38 167 GLY A N 1
ATOM 1333 C CA . GLY A 1 167 ? -4.258 -14.109 -7.559 1 80.38 167 GLY A CA 1
ATOM 1334 C C . GLY A 1 167 ? -5.43 -13.758 -6.66 1 80.38 167 GLY A C 1
ATOM 1335 O O . GLY A 1 167 ? -5.301 -12.93 -5.758 1 80.38 167 GLY A O 1
ATOM 1336 N N . ALA A 1 168 ? -6.57 -14.367 -6.879 1 83.12 168 ALA A N 1
ATOM 1337 C CA . ALA A 1 168 ? -7.758 -14.109 -6.066 1 83.12 168 ALA A CA 1
ATOM 1338 C C . ALA A 1 168 ? -7.559 -14.609 -4.637 1 83.12 168 ALA A C 1
ATOM 1340 O O . ALA A 1 168 ? -7.957 -13.938 -3.68 1 83.12 168 ALA A O 1
ATOM 1341 N N . ALA A 1 169 ? -6.961 -15.758 -4.535 1 83 169 ALA A N 1
ATOM 1342 C CA . ALA A 1 169 ? -6.715 -16.312 -3.209 1 83 169 ALA A CA 1
ATOM 1343 C C . ALA A 1 169 ? -5.73 -15.445 -2.426 1 83 169 ALA A C 1
ATOM 1345 O O . ALA A 1 169 ? -5.918 -15.211 -1.229 1 83 169 ALA A O 1
ATOM 1346 N N . LEU A 1 170 ? -4.781 -15.008 -3.1 1 79.12 170 LEU A N 1
ATOM 1347 C CA . LEU A 1 170 ? -3.797 -14.148 -2.459 1 79.12 170 LEU A CA 1
ATOM 1348 C C . LEU A 1 170 ? -4.438 -12.844 -1.995 1 79.12 170 LEU A C 1
ATOM 1350 O O . LEU A 1 170 ? -4.199 -12.391 -0.87 1 79.12 170 LEU A O 1
ATOM 1354 N N . ALA A 1 171 ? -5.164 -12.281 -2.805 1 77.81 171 ALA A N 1
ATOM 1355 C CA . ALA A 1 171 ? -5.809 -11.016 -2.471 1 77.81 171 ALA A CA 1
ATOM 1356 C C . ALA A 1 171 ? -6.777 -11.18 -1.303 1 77.81 171 ALA A C 1
ATOM 1358 O O . ALA A 1 171 ? -6.875 -10.305 -0.438 1 77.81 171 ALA A O 1
ATOM 1359 N N . LYS A 1 172 ? -7.48 -12.258 -1.271 1 81.44 172 LYS A N 1
ATOM 1360 C CA . LYS A 1 172 ? -8.438 -12.484 -0.196 1 81.44 172 LYS A CA 1
ATOM 1361 C C . LYS A 1 172 ? -7.73 -12.766 1.125 1 81.44 172 LYS A C 1
ATOM 1363 O O . LYS A 1 172 ? -8.203 -12.359 2.188 1 81.44 172 LYS A O 1
ATOM 1368 N N . MET A 1 173 ? -6.668 -13.461 1.008 1 77 173 MET A N 1
ATOM 1369 C CA . MET A 1 173 ? -5.91 -13.75 2.223 1 77 173 MET A CA 1
ATOM 1370 C C . MET A 1 173 ? -5.262 -12.492 2.775 1 77 173 MET A C 1
ATOM 1372 O O . MET A 1 173 ? -5.152 -12.328 3.99 1 77 173 MET A O 1
ATOM 1376 N N . ALA A 1 174 ? -4.922 -11.648 1.872 1 70.31 174 ALA A N 1
ATOM 1377 C CA . ALA A 1 174 ? -4.234 -10.43 2.279 1 70.31 174 ALA A CA 1
ATOM 1378 C C . ALA A 1 174 ? -5.234 -9.352 2.689 1 70.31 174 ALA A C 1
ATOM 1380 O O . ALA A 1 174 ? -4.848 -8.211 2.975 1 70.31 174 ALA A O 1
ATOM 1381 N N . THR A 1 175 ? -6.445 -9.711 2.785 1 72.06 175 THR A N 1
ATOM 1382 C CA . THR A 1 175 ? -7.461 -8.727 3.145 1 72.06 175 THR A CA 1
ATOM 1383 C C . THR A 1 175 ? -7.203 -8.172 4.539 1 72.06 175 THR A C 1
ATOM 1385 O O . THR A 1 175 ? -6.824 -8.906 5.449 1 72.06 175 THR A O 1
ATOM 1388 N N . ALA A 1 176 ? -7.309 -6.828 4.633 1 62.97 176 ALA A N 1
ATOM 1389 C CA . ALA A 1 176 ? -7.043 -6.051 5.84 1 62.97 176 ALA A CA 1
ATOM 1390 C C . ALA A 1 176 ? -8.234 -6.086 6.793 1 62.97 176 ALA A C 1
ATOM 1392 O O . ALA A 1 176 ? -8.125 -5.668 7.949 1 62.97 176 ALA A O 1
ATOM 1393 N N . ARG A 1 177 ? -9.258 -6.793 6.562 1 68 177 ARG A N 1
ATOM 1394 C CA . ARG A 1 177 ? -10.461 -6.656 7.371 1 68 177 ARG A CA 1
ATOM 1395 C C . ARG A 1 177 ? -10.344 -7.438 8.672 1 68 177 ARG A C 1
ATOM 1397 O O . ARG A 1 177 ? -10.781 -6.969 9.727 1 68 177 ARG A O 1
ATOM 1404 N N . LYS A 1 178 ? -9.711 -8.484 8.625 1 70.75 178 LYS A N 1
ATOM 1405 C CA . LYS A 1 178 ? -9.68 -9.328 9.812 1 70.75 178 LYS A CA 1
ATOM 1406 C C . LYS A 1 178 ? -8.727 -8.758 10.867 1 70.75 178 LYS A C 1
ATOM 1408 O O . LYS A 1 178 ? -8.992 -8.867 12.07 1 70.75 178 LYS A O 1
ATOM 1413 N N . ARG A 1 179 ? -7.793 -8.055 10.414 1 73.38 179 ARG A N 1
ATOM 1414 C CA . ARG A 1 179 ? -6.887 -7.418 11.367 1 73.38 179 ARG A CA 1
ATOM 1415 C C . ARG A 1 179 ? -7.57 -6.258 12.078 1 73.38 179 ARG A C 1
ATOM 1417 O O . ARG A 1 179 ? -7.324 -6.016 13.266 1 73.38 179 ARG A O 1
ATOM 1424 N N . ALA A 1 180 ? -8.398 -5.641 11.336 1 72.5 180 ALA A N 1
ATOM 1425 C CA . ALA A 1 180 ? -9.109 -4.508 11.914 1 72.5 180 ALA A CA 1
ATOM 1426 C C . ALA A 1 180 ? -10.031 -4.953 13.047 1 72.5 180 ALA A C 1
ATOM 1428 O O . ALA A 1 180 ? -10.328 -4.176 13.953 1 72.5 180 ALA A O 1
ATOM 1429 N N . GLN A 1 181 ? -10.273 -6.215 13.086 1 74.94 181 GLN A N 1
ATOM 1430 C CA . GLN A 1 181 ? -11.188 -6.711 14.109 1 74.94 181 GLN A CA 1
ATOM 1431 C C . GLN A 1 181 ? -10.438 -7.113 15.367 1 74.94 181 GLN A C 1
ATOM 1433 O O . GLN A 1 181 ? -11.047 -7.332 16.422 1 74.94 181 GLN A O 1
ATOM 1438 N N . THR A 1 182 ? -9.141 -7.086 15.32 1 78.94 182 THR A N 1
ATOM 1439 C CA . THR A 1 182 ? -8.367 -7.484 16.5 1 78.94 182 THR A CA 1
ATOM 1440 C C . THR A 1 182 ? -8.195 -6.312 17.453 1 78.94 182 THR A C 1
ATOM 1442 O O . THR A 1 182 ? -7.867 -6.508 18.625 1 78.94 182 THR A O 1
ATOM 1445 N N . ILE A 1 183 ? -8.43 -5.145 16.969 1 85.19 183 ILE A N 1
ATOM 1446 C CA . ILE A 1 183 ? -8.375 -3.977 17.844 1 85.19 183 ILE A CA 1
ATOM 1447 C C . ILE A 1 183 ? -9.68 -3.863 18.625 1 85.19 183 ILE A C 1
ATOM 1449 O O . ILE A 1 183 ? -10.773 -4.02 18.062 1 85.19 183 ILE A O 1
ATOM 1453 N N . ARG A 1 184 ? -9.4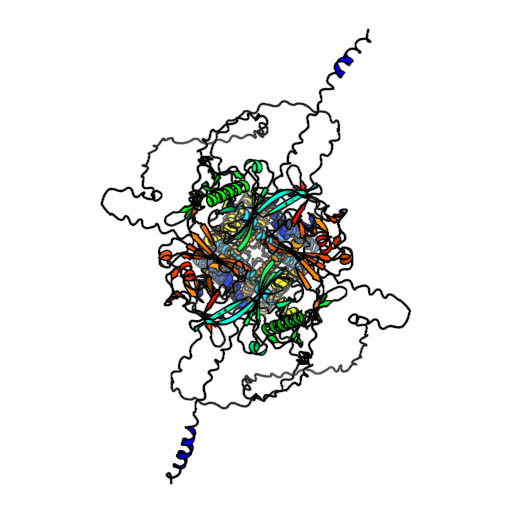84 -3.631 19.891 1 87.88 184 ARG A N 1
ATOM 1454 C CA . ARG A 1 184 ? -10.664 -3.562 20.75 1 87.88 184 ARG A CA 1
ATOM 1455 C C . ARG A 1 184 ? -10.828 -2.168 21.344 1 87.88 184 ARG A C 1
ATOM 1457 O O . ARG A 1 184 ? -9.836 -1.525 21.703 1 87.88 184 ARG A O 1
ATOM 1464 N N . PHE A 1 185 ? -12.016 -1.794 21.297 1 93.5 185 PHE A N 1
ATOM 1465 C CA . PHE A 1 185 ? -12.422 -0.587 22 1 93.5 185 PHE A CA 1
ATOM 1466 C C . PHE A 1 185 ? -13.156 -0.939 23.297 1 93.5 185 PHE A C 1
ATOM 1468 O O . PHE A 1 185 ? -13.773 -2 23.391 1 93.5 185 PHE A O 1
ATOM 1475 N N . SER A 1 186 ? -12.938 -0.093 24.312 1 94.62 186 SER A N 1
ATOM 1476 C CA . SER A 1 186 ? -13.719 -0.319 25.531 1 94.62 186 SER A CA 1
ATOM 1477 C C . SER A 1 186 ? -15.211 -0.319 25.25 1 94.62 186 SER A C 1
ATOM 1479 O O . SER A 1 186 ? -15.68 0.401 24.359 1 94.62 186 SER A O 1
ATOM 1481 N N . TYR A 1 187 ? -15.898 -1.141 25.984 1 94.06 187 TYR A N 1
ATOM 1482 C CA . TYR A 1 187 ? -17.344 -1.201 25.766 1 94.06 187 TYR A CA 1
ATOM 1483 C C . TYR A 1 187 ? -18.016 0.081 26.234 1 94.06 187 TYR A C 1
ATOM 1485 O O . TYR A 1 187 ? -18.922 0.585 25.578 1 94.06 187 TYR A O 1
ATOM 1493 N N . TYR A 1 188 ? -17.531 0.571 27.391 1 95.56 188 TYR A N 1
ATOM 1494 C CA . TYR A 1 188 ? -18.094 1.805 27.922 1 95.56 188 TYR A CA 1
ATOM 1495 C C . TYR A 1 188 ? -17.109 2.963 27.766 1 95.56 188 TYR A C 1
ATOM 1497 O O . TYR A 1 188 ? -15.898 2.756 27.75 1 95.56 188 TYR A O 1
ATOM 1505 N N . ALA A 1 189 ? -17.703 4.094 27.516 1 97.25 189 ALA A N 1
ATOM 1506 C CA . ALA A 1 189 ? -16.938 5.336 27.656 1 97.25 189 ALA A CA 1
ATOM 1507 C C . ALA A 1 189 ? -17.219 5.992 29.016 1 97.25 189 ALA A C 1
ATOM 1509 O O . ALA A 1 189 ? -18.234 5.719 29.641 1 97.25 189 ALA A O 1
ATOM 1510 N N . THR A 1 190 ? -16.266 6.738 29.469 1 95.81 190 THR A N 1
ATOM 1511 C CA . THR A 1 190 ? -16.422 7.336 30.797 1 95.81 190 THR A CA 1
ATOM 1512 C C . THR A 1 190 ? -16.234 8.852 30.719 1 95.81 190 THR A C 1
ATOM 1514 O O . THR A 1 190 ? -15.539 9.359 29.844 1 95.81 190 THR A O 1
ATOM 1517 N N . VAL A 1 191 ? -17 9.492 31.562 1 95.5 191 VAL A N 1
ATOM 1518 C CA . VAL A 1 191 ? -16.828 10.922 31.781 1 95.5 191 VAL A CA 1
ATOM 1519 C C . VAL A 1 191 ? -16.344 11.188 33.219 1 95.5 191 VAL A C 1
ATOM 1521 O O . VAL A 1 191 ? -16.969 10.727 34.156 1 95.5 191 VAL A O 1
ATOM 1524 N N . GLY A 1 192 ? -15.211 11.766 33.281 1 91.75 192 GLY A N 1
ATOM 1525 C CA . GLY A 1 192 ? -14.648 12.086 34.594 1 91.75 192 GLY A CA 1
ATOM 1526 C C . GLY A 1 192 ? -13.781 13.336 34.594 1 91.75 192 GLY A C 1
ATOM 1527 O O . GLY A 1 192 ? -13.641 13.984 33.531 1 91.75 192 GLY A O 1
ATOM 1528 N N . LEU A 1 193 ? -13.281 13.648 35.812 1 91.44 193 LEU A N 1
ATOM 1529 C CA . LEU A 1 193 ? -12.422 14.82 35.969 1 91.44 193 LEU A CA 1
ATOM 1530 C C . LEU A 1 193 ? -10.953 14.438 35.781 1 91.44 193 LEU A C 1
ATOM 1532 O O . LEU A 1 193 ? -10.5 13.422 36.344 1 91.44 193 LEU A O 1
ATOM 1536 N N . ARG A 1 194 ? -10.328 15.133 34.938 1 89.31 194 ARG A N 1
ATOM 1537 C CA . ARG A 1 194 ? -8.875 15.016 34.812 1 89.31 194 ARG A CA 1
ATOM 1538 C C . ARG A 1 194 ? -8.211 16.391 34.844 1 89.31 194 ARG A C 1
ATOM 1540 O O . ARG A 1 194 ? -8.406 17.203 33.938 1 89.31 194 ARG A O 1
ATOM 1547 N N . ASP A 1 195 ? -7.387 16.625 35.844 1 88.38 195 ASP A N 1
ATOM 1548 C CA . ASP A 1 195 ? -6.695 17.906 36.031 1 88.38 195 ASP A CA 1
ATOM 1549 C C . ASP A 1 195 ? -7.688 19.062 36.094 1 88.38 195 ASP A C 1
ATOM 1551 O O . ASP A 1 195 ? -7.504 20.078 35.438 1 88.38 195 ASP A O 1
ATOM 1555 N N . GLY A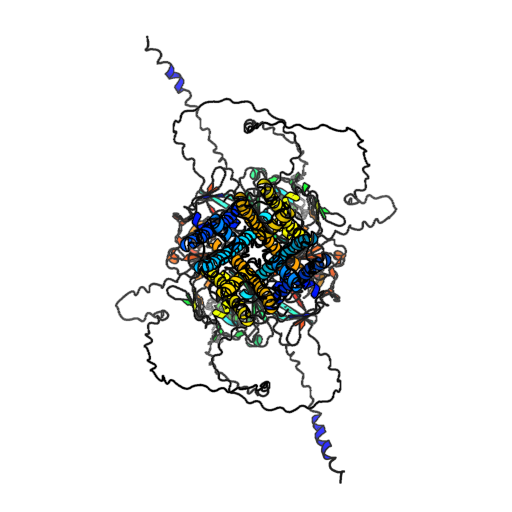 1 196 ? -8.797 18.828 36.656 1 85.12 196 GLY A N 1
ATOM 1556 C CA . GLY A 1 196 ? -9.773 19.859 36.938 1 85.12 196 GLY A CA 1
ATOM 1557 C C . GLY A 1 196 ? -10.758 20.078 35.812 1 85.12 196 GLY A C 1
ATOM 1558 O O . GLY A 1 196 ? -11.656 20.922 35.906 1 85.12 196 GLY A O 1
ATOM 1559 N N . LYS A 1 197 ? -10.609 19.359 34.781 1 90.81 197 LYS A N 1
ATOM 1560 C CA . LYS A 1 197 ? -11.508 19.531 33.625 1 90.81 197 LYS A CA 1
ATOM 1561 C C . LYS A 1 197 ? -12.289 18.234 33.375 1 90.81 197 LYS A C 1
ATOM 1563 O O . LYS A 1 197 ? -11.781 17.141 33.594 1 90.81 197 LYS A O 1
ATOM 1568 N N . LEU A 1 198 ? -13.516 18.438 32.938 1 92.88 198 LEU A N 1
ATOM 1569 C CA . LEU A 1 198 ? -14.328 17.281 32.562 1 92.88 198 LEU A CA 1
ATOM 1570 C C . LEU A 1 198 ? -13.859 16.688 31.25 1 92.88 198 LEU A C 1
ATOM 1572 O O . LEU A 1 198 ? -13.68 17.422 30.266 1 92.88 198 LEU A O 1
ATOM 1576 N N . CYS A 1 199 ? -13.633 15.383 31.281 1 94.94 199 CYS A N 1
ATOM 1577 C CA . CYS A 1 199 ? -13.125 14.727 30.094 1 94.94 199 CYS A CA 1
ATOM 1578 C C . CYS A 1 199 ? -13.938 13.484 29.75 1 94.94 199 CYS A C 1
ATOM 1580 O O . CYS A 1 199 ? -14.406 12.789 30.656 1 94.94 199 CYS A O 1
ATOM 1582 N N . LEU A 1 200 ? -14.195 13.297 28.453 1 96.12 200 LEU A N 1
ATOM 1583 C CA . LEU A 1 200 ? -14.711 12.039 27.922 1 96.12 200 LEU A CA 1
ATOM 1584 C C . LEU A 1 200 ? -13.57 11.102 27.547 1 96.12 200 LEU A C 1
ATOM 1586 O O . LEU A 1 200 ? -12.641 11.492 26.844 1 96.12 200 LEU A O 1
ATOM 1590 N N . MET A 1 201 ? -13.688 9.867 28.078 1 96.19 201 MET A N 1
ATOM 1591 C CA . MET A 1 201 ? -12.555 8.961 27.891 1 96.19 201 MET A CA 1
ATOM 1592 C C . MET A 1 201 ? -13.039 7.582 27.453 1 96.19 201 MET A C 1
ATOM 1594 O O . MET A 1 201 ? -14.102 7.129 27.859 1 96.19 201 MET A O 1
ATOM 1598 N N . TRP A 1 202 ? -12.305 6.941 26.578 1 96.25 202 TRP A N 1
ATOM 1599 C CA . TRP A 1 202 ? -12.477 5.543 26.219 1 96.25 202 TRP A CA 1
ATOM 1600 C C . TRP A 1 202 ? -11.125 4.883 25.953 1 96.25 202 TRP A C 1
ATOM 1602 O O . TRP A 1 202 ? -10.102 5.566 25.859 1 96.25 202 TRP A O 1
ATOM 1612 N N . ARG A 1 203 ? -11.094 3.58 25.875 1 94.88 203 ARG A N 1
ATOM 1613 C CA . ARG A 1 203 ? -9.828 2.861 25.734 1 94.88 203 ARG A CA 1
ATOM 1614 C C . ARG A 1 203 ? -9.758 2.111 24.422 1 94.88 203 ARG A C 1
ATOM 1616 O O . ARG A 1 203 ? -10.781 1.676 23.891 1 94.88 203 ARG A O 1
ATOM 1623 N N . ILE A 1 204 ? -8.594 2.094 23.922 1 92.56 204 ILE A N 1
ATOM 1624 C CA . ILE A 1 204 ? -8.273 1.301 22.75 1 92.56 204 ILE A CA 1
ATOM 1625 C C . ILE A 1 204 ? -7.09 0.38 23.047 1 92.56 204 ILE A C 1
ATOM 1627 O O . ILE A 1 204 ? -6.16 0.769 23.766 1 92.56 204 ILE A O 1
ATOM 1631 N N . GLY A 1 205 ? -7.16 -0.864 22.578 1 89.12 205 GLY A N 1
ATOM 1632 C CA . GLY A 1 205 ? -6.07 -1.794 22.812 1 89.12 205 GLY A CA 1
ATOM 1633 C C . GLY A 1 205 ? -5.902 -2.822 21.719 1 89.12 205 GLY A C 1
ATOM 1634 O O . GLY A 1 205 ? -6.879 -3.219 21.078 1 89.12 205 GLY A O 1
ATOM 1635 N N . ASP A 1 206 ? -4.633 -3.031 21.484 1 82.94 206 ASP A N 1
ATOM 1636 C CA . ASP A 1 206 ? -4.266 -4.156 20.625 1 82.94 206 ASP A CA 1
ATOM 1637 C C . ASP A 1 206 ? -3.729 -5.324 21.453 1 82.94 206 ASP A C 1
ATOM 1639 O O . ASP A 1 206 ? -2.762 -5.168 22.188 1 82.94 206 ASP A O 1
ATOM 1643 N N . PHE A 1 207 ? -4.289 -6.473 21.375 1 78 207 PHE A N 1
ATOM 1644 C CA . PHE A 1 207 ? -3.904 -7.578 22.25 1 78 207 PHE A CA 1
ATOM 1645 C C . PHE A 1 207 ? -3.088 -8.609 21.484 1 78 207 PHE A C 1
ATOM 1647 O O . PHE A 1 207 ? -3.074 -9.789 21.844 1 78 207 PHE A O 1
ATOM 1654 N N . ARG A 1 208 ? -2.479 -8.125 20.438 1 75.69 208 ARG A N 1
ATOM 1655 C CA . ARG A 1 208 ? -1.477 -8.938 19.766 1 75.69 208 ARG A CA 1
ATOM 1656 C C . ARG A 1 208 ? -0.066 -8.484 20.125 1 75.69 208 ARG A C 1
ATOM 1658 O O . ARG A 1 208 ? 0.146 -7.316 20.453 1 75.69 208 ARG A O 1
ATOM 1665 N N . PRO A 1 209 ? 0.779 -9.414 20.172 1 66.25 209 PRO A N 1
ATOM 1666 C CA . PRO A 1 209 ? 2.129 -9.023 20.594 1 66.25 209 PRO A CA 1
ATOM 1667 C C . PRO A 1 209 ? 2.826 -8.125 19.578 1 66.25 209 PRO A C 1
ATOM 1669 O O . PRO A 1 209 ? 3.748 -7.387 19.922 1 66.25 209 PRO A O 1
ATOM 1672 N N . ASN A 1 210 ? 2.471 -8.328 18.344 1 62.25 210 ASN A N 1
ATOM 1673 C CA . ASN A 1 210 ? 3.115 -7.43 17.406 1 62.25 210 ASN A CA 1
ATOM 1674 C C . ASN A 1 210 ? 2.389 -6.094 17.312 1 62.25 210 ASN A C 1
ATOM 1676 O O . ASN A 1 210 ? 1.175 -6.051 17.109 1 62.25 210 ASN A O 1
ATOM 1680 N N . HIS A 1 211 ? 3.023 -5.211 18.031 1 60.19 211 HIS A N 1
ATOM 1681 C CA . HIS A 1 211 ? 2.357 -3.947 18.328 1 60.19 211 HIS A CA 1
ATOM 1682 C C . HIS A 1 211 ? 2.348 -3.025 17.109 1 60.19 211 HIS A C 1
ATOM 1684 O O . HIS A 1 211 ? 3.207 -3.137 16.234 1 60.19 211 HIS A O 1
ATOM 1690 N N . MET A 1 212 ? 1.116 -2.477 16.984 1 58.12 212 MET A N 1
ATOM 1691 C CA . MET A 1 212 ? 0.672 -1.563 15.938 1 58.12 212 MET A CA 1
ATOM 1692 C C . MET A 1 212 ? 1.322 -0.193 16.094 1 58.12 212 MET A C 1
ATOM 1694 O O . MET A 1 212 ? 1.413 0.329 17.219 1 58.12 212 MET A O 1
ATOM 1698 N N . VAL A 1 213 ? 2.166 0.186 15.312 1 60.53 213 VAL A N 1
ATOM 1699 C CA . VAL A 1 213 ? 2.965 1.39 15.508 1 60.53 213 VAL A CA 1
ATOM 1700 C C . VAL A 1 213 ? 2.066 2.623 15.461 1 60.53 213 VAL A C 1
ATOM 1702 O O . VAL A 1 213 ? 1.657 3.143 16.5 1 60.53 213 VAL A O 1
ATOM 1705 N N . GLU A 1 214 ? 2.076 3.537 14.531 1 69.75 214 GLU A N 1
ATOM 1706 C CA . GLU A 1 214 ? 1.511 4.883 14.594 1 69.75 214 GLU A CA 1
ATOM 1707 C C . GLU A 1 214 ? 0.133 4.93 13.938 1 69.75 214 GLU A C 1
ATOM 1709 O O . GLU A 1 214 ? -0.055 4.418 12.836 1 69.75 214 GLU A O 1
ATOM 1714 N N . GLY A 1 215 ? -0.833 5.195 14.945 1 81.25 215 GLY A N 1
ATOM 1715 C CA . GLY A 1 215 ? -2.193 5.375 14.461 1 81.25 215 GLY A CA 1
ATOM 1716 C C . GLY A 1 215 ? -2.793 6.711 14.844 1 81.25 215 GLY A C 1
ATOM 1717 O O . GLY A 1 215 ? -2.26 7.414 15.711 1 81.25 215 GLY A O 1
ATOM 1718 N N . THR A 1 216 ? -3.674 7.082 14.078 1 86.56 216 THR A N 1
ATOM 1719 C CA . THR A 1 216 ? -4.434 8.305 14.32 1 86.56 216 THR A CA 1
ATOM 1720 C C . THR A 1 216 ? -5.863 7.973 14.742 1 86.56 216 THR A C 1
ATOM 1722 O O . THR A 1 216 ? -6.52 7.133 14.125 1 86.56 216 THR A O 1
ATOM 1725 N N . VAL A 1 217 ? -6.195 8.578 15.914 1 91.94 217 VAL A N 1
ATOM 1726 C CA . VAL A 1 217 ? -7.547 8.375 16.422 1 91.94 217 VAL A CA 1
ATOM 1727 C C . VAL A 1 217 ? -8.398 9.609 16.125 1 91.94 217 VAL A C 1
ATOM 1729 O O . VAL A 1 217 ? -7.926 10.742 16.234 1 91.94 217 VAL A O 1
ATOM 1732 N N . ARG A 1 218 ? -9.586 9.32 15.711 1 90.56 218 ARG A N 1
ATOM 1733 C CA . ARG A 1 218 ? -10.547 10.391 15.469 1 90.56 218 ARG A CA 1
ATOM 1734 C C . ARG A 1 218 ? -11.906 10.047 16.078 1 90.56 218 ARG A C 1
ATOM 1736 O O . ARG A 1 218 ? -12.258 8.867 16.188 1 90.56 218 ARG A O 1
ATOM 1743 N N . ALA A 1 219 ? -12.562 11.086 16.516 1 93 219 ALA A N 1
ATOM 1744 C CA . ALA A 1 219 ? -13.906 10.93 17.062 1 93 219 ALA A CA 1
ATOM 1745 C C . ALA A 1 219 ? -14.844 12 16.516 1 93 219 ALA A C 1
ATOM 1747 O O . ALA A 1 219 ? -14.453 13.164 16.359 1 93 219 ALA A O 1
ATOM 1748 N N . GLN A 1 220 ? -16.047 11.508 16.203 1 90.19 220 GLN A N 1
ATOM 1749 C CA . GLN A 1 220 ? -17.078 12.414 15.703 1 90.19 220 GLN A CA 1
ATOM 1750 C C . GLN A 1 220 ? -18.406 12.172 16.406 1 90.19 220 GLN A C 1
ATOM 1752 O O . GLN A 1 220 ? -18.766 11.031 16.703 1 90.19 220 GLN A O 1
ATOM 1757 N N . LEU A 1 221 ? -19.016 13.297 16.672 1 92.06 221 LEU A N 1
ATOM 1758 C CA . LEU A 1 221 ? -20.344 13.234 17.281 1 92.06 221 LEU A CA 1
ATOM 1759 C C . LEU A 1 221 ? -21.438 13.383 16.219 1 92.06 221 LEU A C 1
ATOM 1761 O O . LEU A 1 221 ? -21.406 14.32 15.422 1 92.06 221 LEU A O 1
ATOM 1765 N N . LEU A 1 222 ? -22.25 12.328 16.172 1 87.81 222 LEU A N 1
ATOM 1766 C CA . LEU A 1 222 ? -23.391 12.32 15.258 1 87.81 222 LEU A CA 1
ATOM 1767 C C . LEU A 1 222 ? -24.688 12.664 15.992 1 87.81 222 LEU A C 1
ATOM 1769 O O . LEU A 1 222 ? -25 12.039 17.016 1 87.81 222 LEU A O 1
ATOM 1773 N N . ARG A 1 223 ? -25.359 13.727 15.453 1 85.12 223 ARG A N 1
ATOM 1774 C CA . ARG A 1 223 ? -26.625 14.141 16.078 1 85.12 223 ARG A CA 1
ATOM 1775 C C . ARG A 1 223 ? -27.609 14.633 15.031 1 85.12 223 ARG A C 1
ATOM 1777 O O . ARG A 1 223 ? -27.219 15.164 13.992 1 85.12 223 ARG A O 1
ATOM 1784 N N . TYR A 1 224 ? -28.906 14.398 15.359 1 82.44 224 TYR A N 1
ATOM 1785 C CA . TYR A 1 224 ? -29.969 14.953 14.531 1 82.44 224 TYR A CA 1
ATOM 1786 C C . TYR A 1 224 ? -30.219 16.422 14.867 1 82.44 224 TYR A C 1
ATOM 1788 O O . TYR A 1 224 ? -30.359 16.781 16.047 1 82.44 224 TYR A O 1
ATOM 1796 N N . VAL A 1 225 ? -30.094 17.203 13.812 1 79.75 225 VAL A N 1
ATOM 1797 C CA . VAL A 1 225 ? -30.391 18.625 14.008 1 79.75 225 VAL A CA 1
ATOM 1798 C C . VAL A 1 225 ? -31.453 19.062 13.008 1 79.75 225 VAL A C 1
ATOM 1800 O O . VAL A 1 225 ? -31.438 18.656 11.844 1 79.75 225 VAL A O 1
ATOM 1803 N N . GLU A 1 226 ? -32.375 19.766 13.555 1 78.19 226 GLU A N 1
ATOM 1804 C CA . GLU A 1 226 ? -33.406 20.328 12.68 1 78.19 226 GLU A CA 1
ATOM 1805 C C . GLU A 1 226 ? -32.969 21.703 12.148 1 78.19 226 GLU A C 1
ATOM 1807 O O . GLU A 1 226 ? -32.531 22.562 12.914 1 78.19 226 GLU A O 1
ATOM 1812 N N . ASP A 1 227 ? -32.906 21.766 10.922 1 73.12 227 ASP A N 1
ATOM 1813 C CA . ASP A 1 227 ? -32.562 23.062 10.32 1 73.12 227 ASP A CA 1
ATOM 1814 C C . ASP A 1 227 ? -33.688 24.062 10.508 1 73.12 227 ASP A C 1
ATOM 1816 O O . ASP A 1 227 ? -34.781 23.719 10.953 1 73.12 227 ASP A O 1
ATOM 1820 N N . ARG A 1 228 ? -33.469 25.328 10.258 1 66.88 228 ARG A N 1
ATOM 1821 C CA . ARG A 1 228 ? -34.406 26.406 10.414 1 66.88 228 ARG A CA 1
ATOM 1822 C C . ARG A 1 228 ? -35.656 26.172 9.531 1 66.88 228 ARG A C 1
ATOM 1824 O O . ARG A 1 228 ? -36.75 26.625 9.867 1 66.88 228 ARG A O 1
ATOM 1831 N N . VAL A 1 229 ? -35.406 25.422 8.469 1 69.19 229 VAL A N 1
ATOM 1832 C CA . VAL A 1 229 ? -36.531 25.203 7.543 1 69.19 229 VAL A CA 1
ATOM 1833 C C . VAL A 1 229 ? -37.281 23.953 7.961 1 69.19 229 VAL A C 1
ATOM 1835 O O . VAL A 1 229 ? -38.312 23.609 7.359 1 69.19 229 VAL A O 1
ATOM 1838 N N . GLY A 1 230 ? -36.875 23.25 9.07 1 65.69 230 GLY A N 1
ATOM 1839 C CA . GLY A 1 230 ? -37.594 22.094 9.602 1 65.69 230 GLY A CA 1
ATOM 1840 C C . GLY A 1 230 ? -37.062 20.766 9.078 1 65.69 230 GLY A C 1
ATOM 1841 O O . GLY A 1 230 ? -37.656 19.719 9.297 1 65.69 230 GLY A O 1
ATOM 1842 N N . ARG A 1 231 ? -36.125 20.734 8.344 1 74.62 231 ARG A N 1
ATOM 1843 C CA . ARG A 1 231 ? -35.5 19.5 7.852 1 74.62 231 ARG A CA 1
ATOM 1844 C C . ARG A 1 231 ? -34.562 18.922 8.883 1 74.62 231 ARG A C 1
ATOM 1846 O O . ARG A 1 231 ? -33.844 19.656 9.578 1 74.62 231 ARG A O 1
ATOM 1853 N N . MET A 1 232 ? -34.625 17.516 8.945 1 78.06 232 MET A N 1
ATOM 1854 C CA . MET A 1 232 ? -33.719 16.828 9.852 1 78.06 232 MET A CA 1
ATOM 1855 C C . MET A 1 232 ? -32.406 16.469 9.148 1 78.06 232 MET A C 1
ATOM 1857 O O . MET A 1 232 ? -32.438 15.836 8.086 1 78.06 232 MET A O 1
ATOM 1861 N N . ILE A 1 233 ? -31.359 16.953 9.703 1 77.56 233 ILE A N 1
ATOM 1862 C CA . ILE A 1 233 ? -30.047 16.703 9.125 1 77.56 233 ILE A CA 1
ATOM 1863 C C . ILE A 1 233 ? -29.172 15.969 10.148 1 77.56 233 ILE A C 1
ATOM 1865 O O . ILE A 1 233 ? -29.281 16.219 11.352 1 77.56 233 ILE A O 1
ATOM 1869 N N . LEU A 1 234 ? -28.547 14.945 9.602 1 81.06 234 LEU A N 1
ATOM 1870 C CA . LEU A 1 234 ? -27.516 14.305 10.414 1 81.06 234 LEU A CA 1
ATOM 1871 C C . LEU A 1 234 ? -26.219 15.094 10.352 1 81.06 234 LEU A C 1
ATOM 1873 O O . LEU A 1 234 ? -25.578 15.172 9.305 1 81.06 234 LEU A O 1
ATOM 1877 N N . GLU A 1 235 ? -25.922 15.641 11.461 1 79.06 235 GLU A N 1
ATOM 1878 C CA . GLU A 1 235 ? -24.734 16.5 11.523 1 79.06 235 GLU A CA 1
ATOM 1879 C C . GLU A 1 235 ? -23.562 15.766 12.18 1 79.06 235 GLU A C 1
ATOM 1881 O O . GLU A 1 235 ? -23.75 15.023 13.148 1 79.06 235 GLU A O 1
ATOM 1886 N N . TYR A 1 236 ? -22.422 15.969 11.555 1 80.75 236 TYR A N 1
ATOM 1887 C CA . TYR A 1 236 ? -21.172 15.445 12.102 1 80.75 236 TYR A CA 1
ATOM 1888 C C . TYR A 1 236 ? -20.344 16.562 12.711 1 80.75 236 TYR A C 1
ATOM 1890 O O . TYR A 1 236 ? -20.141 17.609 12.094 1 80.75 236 TYR A O 1
ATOM 1898 N N . LYS A 1 237 ? -20 16.406 13.984 1 83.62 237 LYS A N 1
ATOM 1899 C CA . LYS A 1 237 ? -19.109 17.344 14.648 1 83.62 237 LYS A CA 1
ATOM 1900 C C . LYS A 1 237 ? -17.859 16.641 15.172 1 83.62 237 LYS A C 1
ATOM 1902 O O . LYS A 1 237 ? -17.953 15.602 15.836 1 83.62 237 LYS A O 1
ATOM 1907 N N . ASP A 1 238 ? -16.719 17.203 14.891 1 85.38 238 ASP A N 1
ATOM 1908 C CA . ASP A 1 238 ? -15.469 16.609 15.32 1 85.38 238 ASP A CA 1
ATOM 1909 C C . ASP A 1 238 ? -15.195 16.891 16.797 1 85.38 238 ASP A C 1
ATOM 1911 O O . ASP A 1 238 ? -15.461 18 17.281 1 85.38 238 ASP A O 1
ATOM 1915 N N . LEU A 1 239 ? -14.789 15.883 17.453 1 91.31 239 LEU A N 1
ATOM 1916 C CA . LEU A 1 239 ? -14.328 16.031 18.828 1 91.31 239 LEU A CA 1
ATOM 1917 C C . LEU A 1 239 ? -12.805 16.141 18.891 1 91.31 239 LEU A C 1
ATOM 1919 O O . LEU A 1 239 ? -12.094 15.219 18.469 1 91.31 239 LEU A O 1
ATOM 1923 N N . LYS A 1 240 ? -12.328 17.234 19.359 1 90.94 240 LYS A N 1
ATOM 1924 C CA . LYS A 1 240 ? -10.883 17.422 19.469 1 90.94 240 LYS A CA 1
ATOM 1925 C C . LYS A 1 240 ? -10.312 16.562 20.594 1 90.94 240 LYS A C 1
ATOM 1927 O O . LYS A 1 240 ? -10.766 16.625 21.734 1 90.94 240 LYS A O 1
ATOM 1932 N N . LEU A 1 241 ? -9.383 15.727 20.188 1 93 241 LEU A N 1
ATOM 1933 C CA . LEU A 1 241 ? -8.766 14.828 21.156 1 93 241 LEU A CA 1
ATOM 1934 C C . LEU A 1 241 ? -7.43 15.383 21.641 1 93 241 LEU A C 1
ATOM 1936 O O . LEU A 1 241 ? -6.738 16.078 20.906 1 93 241 LEU A O 1
ATOM 1940 N N . LEU A 1 242 ? -7.117 15.117 22.891 1 89.44 242 LEU A N 1
ATOM 1941 C CA . LEU A 1 242 ? -5.832 15.531 23.438 1 89.44 242 LEU A CA 1
ATOM 1942 C C . LEU A 1 242 ? -4.695 14.688 22.875 1 89.44 242 LEU A C 1
ATOM 1944 O O . LEU A 1 242 ? -3.605 15.195 22.609 1 89.44 242 LEU A O 1
ATOM 1948 N N . ASN A 1 243 ? -4.996 13.391 22.703 1 86.38 243 ASN A N 1
ATOM 1949 C CA . ASN A 1 243 ? -4.043 12.469 22.109 1 86.38 243 ASN A CA 1
ATOM 1950 C C . ASN A 1 243 ? -4.59 11.852 20.812 1 86.38 243 ASN A C 1
ATOM 1952 O O . ASN A 1 243 ? -5.188 10.781 20.844 1 86.38 243 ASN A O 1
ATOM 1956 N N . ASP A 1 244 ? -4.27 12.484 19.688 1 85.62 244 ASP A N 1
ATOM 1957 C CA . ASP A 1 244 ? -4.773 11.977 18.406 1 85.62 244 ASP A CA 1
ATOM 1958 C C . ASP A 1 244 ? -3.77 11.031 17.75 1 85.62 244 ASP A C 1
ATOM 1960 O O . ASP A 1 244 ? -4.145 10.195 16.922 1 85.62 244 ASP A O 1
ATOM 1964 N N . GLN A 1 245 ? -2.562 11.18 18.062 1 83 245 GLN A N 1
ATOM 1965 C CA . GLN A 1 245 ? -1.537 10.266 17.562 1 83 245 GLN A CA 1
ATOM 1966 C C . GLN A 1 245 ? -0.985 9.398 18.688 1 83 245 GLN A C 1
ATOM 1968 O O . GLN A 1 245 ? -0.38 9.898 19.625 1 83 245 GLN A O 1
ATOM 1973 N N . ILE A 1 246 ? -1.197 8.133 18.531 1 82.31 246 ILE A N 1
ATOM 1974 C CA . ILE A 1 246 ? -0.823 7.27 19.656 1 82.31 246 ILE A CA 1
ATOM 1975 C C . ILE A 1 246 ? 0.014 6.098 19.141 1 82.31 246 ILE A C 1
ATOM 1977 O O . ILE A 1 246 ? -0.093 5.711 17.984 1 82.31 246 ILE A O 1
ATOM 1981 N N . ILE A 1 247 ? 0.86 5.648 20.047 1 79.81 247 ILE A N 1
ATOM 1982 C CA . ILE A 1 247 ? 1.562 4.383 19.859 1 79.81 247 ILE A CA 1
ATOM 1983 C C . ILE A 1 247 ? 0.83 3.271 20.609 1 79.81 247 ILE A C 1
ATOM 1985 O O . ILE A 1 247 ? 0.771 3.283 21.844 1 79.81 247 ILE A O 1
ATOM 1989 N N . LEU A 1 248 ? 0.284 2.402 19.922 1 84.62 248 LEU A N 1
ATOM 1990 C CA . LEU A 1 248 ? -0.564 1.388 20.531 1 84.62 248 LEU A CA 1
ATOM 1991 C C . LEU A 1 248 ? 0.243 0.14 20.875 1 84.62 248 LEU A C 1
ATOM 1993 O O . LEU A 1 248 ? -0.052 -0.951 20.391 1 84.62 248 LEU A O 1
ATOM 1997 N N . ALA A 1 249 ? 1.207 0.286 21.75 1 82.19 249 ALA A N 1
ATOM 1998 C CA . ALA A 1 249 ? 1.913 -0.867 22.297 1 82.19 249 ALA A CA 1
ATOM 1999 C C . ALA A 1 249 ? 1.209 -1.396 23.547 1 82.19 249 ALA A C 1
ATOM 2001 O O . ALA A 1 249 ? 1.36 -2.566 23.906 1 82.19 249 ALA A O 1
ATOM 2002 N N . THR A 1 250 ? 0.583 -0.556 24.219 1 86.31 250 THR A N 1
ATOM 2003 C CA . THR A 1 250 ? -0.279 -0.837 25.359 1 86.31 250 THR A CA 1
ATOM 2004 C C . THR A 1 250 ? -1.646 -0.182 25.172 1 86.31 250 THR A C 1
ATOM 2006 O O . THR A 1 250 ? -1.799 0.735 24.359 1 86.31 250 THR A O 1
ATOM 2009 N N . PRO A 1 251 ? -2.576 -0.776 25.844 1 89.12 251 PRO A N 1
ATOM 2010 C CA . PRO A 1 251 ? -3.857 -0.073 25.766 1 89.12 251 PRO A CA 1
ATOM 2011 C C . PRO A 1 251 ? -3.764 1.384 26.219 1 89.12 251 PRO A C 1
ATOM 2013 O O . PRO A 1 251 ? -3.055 1.691 27.172 1 89.12 251 PRO A O 1
ATOM 2016 N N . VAL A 1 252 ? -4.367 2.215 25.469 1 89.88 252 VAL A N 1
ATOM 2017 C CA . VAL A 1 252 ? -4.281 3.65 25.719 1 89.88 252 VAL A CA 1
ATOM 2018 C C . VAL A 1 252 ? -5.684 4.223 25.938 1 89.88 252 VAL A C 1
ATOM 2020 O O . VAL A 1 252 ? -6.645 3.779 25.297 1 89.88 252 VAL A O 1
ATOM 2023 N N . THR A 1 253 ? -5.691 5.125 26.859 1 92.94 253 THR A N 1
ATOM 2024 C CA . THR A 1 253 ? -6.934 5.852 27.094 1 92.94 253 THR A CA 1
ATOM 2025 C C . THR A 1 253 ? -6.969 7.141 26.281 1 92.94 253 THR A C 1
ATOM 2027 O O . THR A 1 253 ? -6.078 7.984 26.406 1 92.94 253 THR A O 1
ATOM 2030 N N . ILE A 1 254 ? -7.949 7.199 25.453 1 94.38 254 ILE A N 1
ATOM 2031 C CA . ILE A 1 254 ? -8.148 8.398 24.656 1 94.38 254 ILE A CA 1
ATOM 2032 C C . ILE A 1 254 ? -8.984 9.406 25.438 1 94.38 254 ILE A C 1
ATOM 2034 O O . ILE A 1 254 ? -9.984 9.047 26.062 1 94.38 254 ILE A O 1
ATOM 2038 N N . VAL A 1 255 ? -8.562 10.664 25.359 1 95.06 255 VAL A N 1
ATOM 2039 C CA . VAL A 1 255 ? -9.195 11.672 26.203 1 95.06 255 VAL A CA 1
ATOM 2040 C C . VAL A 1 255 ? -9.68 12.836 25.359 1 95.06 255 VAL A C 1
ATOM 2042 O O . VAL A 1 255 ? -8.914 13.383 24.547 1 95.06 255 VAL A O 1
ATOM 2045 N N . HIS A 1 256 ? -10.906 13.125 25.391 1 96 256 HIS A N 1
ATOM 2046 C CA . HIS A 1 256 ? -11.492 14.352 24.859 1 96 256 HIS A CA 1
ATOM 2047 C C . HIS A 1 256 ? -11.836 15.328 25.969 1 96 256 HIS A C 1
ATOM 2049 O O . HIS A 1 256 ? -12.688 15.039 26.812 1 96 256 HIS A O 1
ATOM 2055 N N . GLU A 1 257 ? -11.211 16.484 26 1 95.31 257 GLU A N 1
ATOM 2056 C CA . GLU A 1 257 ? -11.508 17.516 26.984 1 95.31 257 GLU A CA 1
ATOM 2057 C C . GLU A 1 257 ? -12.766 18.297 26.594 1 95.31 257 GLU A C 1
ATOM 2059 O O . GLU A 1 257 ? -12.852 18.859 25.5 1 95.31 257 GLU A O 1
ATOM 2064 N N . ILE A 1 258 ? -13.711 18.281 27.5 1 94.56 258 ILE A N 1
ATOM 2065 C CA . ILE A 1 258 ? -14.945 19.016 27.234 1 94.56 258 ILE A CA 1
ATOM 2066 C C . ILE A 1 258 ? -14.75 20.484 27.578 1 94.56 258 ILE A C 1
ATOM 2068 O O . ILE A 1 258 ? -14.984 20.922 28.703 1 94.56 258 ILE A O 1
ATOM 2072 N N . ASN A 1 259 ? -14.312 21.141 26.562 1 92.06 259 ASN A N 1
ATOM 2073 C CA . ASN A 1 259 ? -14.086 22.562 26.703 1 92.06 259 ASN A CA 1
ATOM 2074 C C . ASN A 1 259 ? -15.148 23.391 25.969 1 92.06 259 ASN A C 1
ATOM 2076 O O . ASN A 1 259 ? -16.188 22.844 25.562 1 92.06 259 ASN A O 1
ATOM 2080 N N . GLN A 1 260 ? -14.922 24.672 25.859 1 89.44 260 GLN A N 1
ATOM 2081 C CA . GLN A 1 260 ? -15.891 25.594 25.266 1 89.44 260 GLN A CA 1
ATOM 2082 C C . GLN A 1 260 ? -16.156 25.25 23.797 1 89.44 260 GLN A C 1
ATOM 2084 O O . GLN A 1 260 ? -17.266 25.469 23.297 1 89.44 260 GLN A O 1
ATOM 2089 N N . ASP A 1 261 ? -15.211 24.625 23.203 1 88.44 261 ASP A N 1
ATOM 2090 C CA . ASP A 1 261 ? -15.367 24.281 21.797 1 88.44 261 ASP A CA 1
ATOM 2091 C C . ASP A 1 261 ? -16 22.906 21.625 1 88.44 261 ASP A C 1
ATOM 2093 O O . ASP A 1 261 ? -16.344 22.5 20.516 1 88.44 261 ASP A O 1
ATOM 2097 N N . SER A 1 262 ? -16.219 22.219 22.641 1 92.38 262 SER A N 1
ATOM 2098 C CA . SER A 1 262 ? -16.781 20.891 22.578 1 92.38 262 SER A CA 1
ATOM 2099 C C . SER A 1 262 ? -18.297 20.938 22.438 1 92.38 262 SER A C 1
ATOM 2101 O O . SER A 1 262 ? -18.969 21.766 23.062 1 92.38 262 SER A O 1
ATOM 2103 N N . PRO A 1 263 ? -18.828 20.141 21.594 1 90.56 263 PRO A N 1
ATOM 2104 C CA . PRO A 1 263 ? -20.297 20.062 21.484 1 90.56 263 PRO A CA 1
ATOM 2105 C C . PRO A 1 263 ? -20.953 19.516 22.75 1 90.56 263 PRO A C 1
ATOM 2107 O O . PRO A 1 263 ? -22.172 19.609 22.906 1 90.56 263 PRO A O 1
ATOM 2110 N N . LEU A 1 264 ? -20.203 18.969 23.641 1 92.56 264 LEU A N 1
ATOM 2111 C CA . LEU A 1 264 ? -20.734 18.438 24.891 1 92.56 264 LEU A CA 1
ATOM 2112 C C . LEU A 1 264 ? -20.578 19.438 26.031 1 92.56 264 LEU A C 1
ATOM 2114 O O . LEU A 1 264 ? -20.797 19.094 27.203 1 92.56 264 LEU A O 1
ATOM 2118 N N . TYR A 1 265 ? -20.312 20.578 25.703 1 92.75 265 TYR A N 1
ATOM 2119 C CA . TYR A 1 265 ? -19.984 21.609 26.688 1 92.75 265 TYR A CA 1
ATOM 2120 C C . TYR A 1 265 ? -21.188 21.906 27.578 1 92.75 265 TYR A C 1
ATOM 2122 O O . TYR A 1 265 ? -21.047 22.172 28.766 1 92.75 265 TYR A O 1
ATOM 2130 N N . ASP A 1 266 ? -22.438 21.797 27.078 1 90.25 266 ASP A N 1
ATOM 2131 C CA . ASP A 1 266 ? -23.641 22.156 27.812 1 90.25 266 ASP A CA 1
ATOM 2132 C C . ASP A 1 266 ? -24.328 20.922 28.391 1 90.25 266 ASP A C 1
ATOM 2134 O O . ASP A 1 266 ? -25.391 21.016 29 1 90.25 266 ASP A O 1
ATOM 2138 N N . PHE A 1 267 ? -23.703 19.859 28.312 1 91 267 PHE A N 1
ATOM 2139 C CA . PHE A 1 267 ? -24.375 18.641 28.734 1 91 267 PHE A CA 1
ATOM 2140 C C . PHE A 1 267 ? -24.109 18.344 30.203 1 91 267 PHE A C 1
ATOM 2142 O O . PHE A 1 267 ? -22.953 18.344 30.641 1 91 267 PHE A O 1
ATOM 2149 N N . ASP A 1 268 ? -25.156 18.188 30.891 1 90.12 268 ASP A N 1
ATOM 2150 C CA . ASP A 1 268 ? -25.094 17.641 32.25 1 90.12 268 ASP A CA 1
ATOM 2151 C C . ASP A 1 268 ? -25.391 16.156 32.25 1 90.12 268 ASP A C 1
ATOM 2153 O O . ASP A 1 268 ? -25.672 15.562 31.203 1 90.12 268 ASP A O 1
ATOM 2157 N N . ARG A 1 269 ? -25.172 15.539 33.375 1 90.5 269 ARG A N 1
ATOM 2158 C CA . ARG A 1 269 ? -25.375 14.102 33.5 1 90.5 269 ARG A CA 1
ATOM 2159 C C . ARG A 1 269 ? -26.781 13.711 33.031 1 90.5 269 ARG A C 1
ATOM 2161 O O . ARG A 1 269 ? -26.938 12.742 32.281 1 90.5 269 ARG A O 1
ATOM 2168 N N . LYS A 1 270 ? -27.734 14.445 33.344 1 88 270 LYS A N 1
ATOM 2169 C CA . LYS A 1 270 ? -29.125 14.148 33 1 88 270 LYS A CA 1
ATOM 2170 C C . LYS A 1 270 ? -29.391 14.43 31.516 1 88 270 LYS A C 1
ATOM 2172 O O . LYS A 1 270 ? -30.047 13.633 30.844 1 88 270 LYS A O 1
ATOM 2177 N N . THR A 1 271 ? -28.844 15.523 31.109 1 88.38 271 THR A N 1
ATOM 2178 C CA . THR A 1 271 ? -29.062 15.883 29.703 1 88.38 271 THR A CA 1
ATOM 2179 C C . THR A 1 271 ? -28.344 14.898 28.781 1 88.38 271 THR A C 1
ATOM 2181 O O . THR A 1 271 ? -28.844 14.602 27.688 1 88.38 271 THR A O 1
ATOM 2184 N N . LEU A 1 272 ? -27.281 14.438 29.203 1 89.25 272 LEU A N 1
ATOM 2185 C CA . LEU A 1 272 ? -26.516 13.477 28.406 1 89.25 272 LEU A CA 1
ATOM 2186 C C . LEU A 1 272 ? -27.281 12.164 28.266 1 89.25 272 LEU A C 1
ATOM 2188 O O . LEU A 1 272 ? -27.266 11.539 27.203 1 89.25 272 LEU A O 1
ATOM 2192 N N . ALA A 1 273 ? -27.891 11.781 29.297 1 86.69 273 ALA A N 1
ATOM 2193 C CA . ALA A 1 273 ? -28.609 10.508 29.297 1 86.69 273 ALA A CA 1
ATOM 2194 C C . ALA A 1 273 ? -29.906 10.602 28.484 1 86.69 273 ALA A C 1
ATOM 2196 O O . ALA A 1 273 ? -30.359 9.602 27.922 1 86.69 273 ALA A O 1
ATOM 2197 N N . LYS A 1 274 ? -30.375 11.805 28.359 1 83.69 274 LYS A N 1
ATOM 2198 C CA . LYS A 1 274 ? -31.656 11.969 27.672 1 83.69 274 LYS A CA 1
ATOM 2199 C C . LYS A 1 274 ? -31.453 12.305 26.203 1 83.69 274 LYS A C 1
ATOM 2201 O O . LYS A 1 274 ? -32.344 12.07 25.375 1 83.69 274 LYS A O 1
ATOM 2206 N N . ASP A 1 275 ? -30.297 12.703 25.922 1 84.5 275 ASP A N 1
ATOM 2207 C CA . ASP A 1 275 ? -30.047 13.094 24.531 1 84.5 275 ASP A CA 1
ATOM 2208 C C . ASP A 1 275 ? -29.781 11.875 23.656 1 84.5 275 ASP A C 1
ATOM 2210 O O . ASP A 1 275 ? -29.516 10.789 24.172 1 84.5 275 ASP A O 1
ATOM 2214 N N . ASN A 1 276 ? -30.109 12.086 22.391 1 85.56 276 ASN A N 1
ATOM 2215 C CA . ASN A 1 276 ? -29.891 11.008 21.422 1 85.56 276 ASN A CA 1
ATOM 2216 C C . ASN A 1 276 ? -28.766 11.344 20.453 1 85.56 276 ASN A C 1
ATOM 2218 O O . ASN A 1 276 ? -29 11.961 19.406 1 85.56 276 ASN A O 1
ATOM 2222 N N . PHE A 1 277 ? -27.578 11.094 20.812 1 90.62 277 PHE A N 1
ATOM 2223 C CA . PHE A 1 277 ? -26.438 11.258 19.922 1 90.62 277 PHE A CA 1
ATOM 2224 C C . PHE A 1 277 ? -25.594 9.984 19.859 1 90.62 277 PHE A C 1
ATOM 2226 O O . PHE A 1 277 ? -25.875 9.023 20.578 1 90.62 277 PHE A O 1
ATOM 2233 N N . GLU A 1 278 ? -24.766 9.914 18.891 1 92.88 278 GLU A N 1
ATOM 2234 C CA . GLU A 1 278 ? -23.828 8.812 18.719 1 92.88 278 GLU A CA 1
ATOM 2235 C C . GLU A 1 278 ? -22.406 9.328 18.469 1 92.88 278 GLU A C 1
ATOM 2237 O O . GLU A 1 278 ? -22.219 10.266 17.688 1 92.88 278 GLU A O 1
ATOM 2242 N N . ILE A 1 279 ? -21.516 8.789 19.266 1 94.88 279 ILE A N 1
ATOM 2243 C CA . ILE A 1 279 ? -20.109 9.148 19.047 1 94.88 279 ILE A CA 1
ATOM 2244 C C . ILE A 1 279 ? -19.422 8.07 18.219 1 94.88 279 ILE A C 1
ATOM 2246 O O . ILE A 1 279 ? -19.375 6.906 18.609 1 94.88 279 ILE A O 1
ATOM 2250 N N . LEU A 1 280 ? -18.969 8.484 17.109 1 92.56 280 LEU A N 1
ATOM 2251 C CA . LEU A 1 280 ? -18.219 7.59 16.234 1 92.56 280 LEU A CA 1
ATOM 2252 C C . LEU A 1 280 ? -16.719 7.711 16.484 1 92.56 280 LEU A C 1
ATOM 2254 O O . LEU A 1 280 ? -16.172 8.812 16.453 1 92.56 280 LEU A O 1
ATOM 2258 N N . VAL A 1 281 ? -16.078 6.602 16.766 1 94.06 281 VAL A N 1
ATOM 2259 C CA . VAL A 1 281 ? -14.641 6.598 16.984 1 94.06 281 VAL A CA 1
ATOM 2260 C C . VAL A 1 281 ? -13.953 5.746 15.93 1 94.06 281 VAL A C 1
ATOM 2262 O O . VAL A 1 281 ? -14.43 4.656 15.594 1 94.06 281 VAL A O 1
ATOM 2265 N N . THR A 1 282 ? -12.977 6.32 15.352 1 91 282 THR A N 1
ATOM 2266 C CA . THR A 1 282 ? -12.211 5.633 14.32 1 91 282 THR A CA 1
ATOM 2267 C C . THR A 1 282 ? -10.719 5.629 14.672 1 91 282 THR A C 1
ATOM 2269 O O . THR A 1 282 ? -10.211 6.594 15.25 1 91 282 THR A O 1
ATOM 2272 N N . PHE A 1 283 ? -10.039 4.551 14.469 1 92.06 283 PHE A N 1
ATOM 2273 C CA . PHE A 1 283 ? -8.609 4.375 14.68 1 92.06 283 PHE A CA 1
ATOM 2274 C C . PHE A 1 283 ? -7.934 3.881 13.398 1 92.06 283 PHE A C 1
ATOM 2276 O O . PHE A 1 283 ? -8.219 2.773 12.938 1 92.06 283 PHE A O 1
ATOM 2283 N N . VAL A 1 284 ? -7.137 4.73 12.789 1 88.5 284 VAL A N 1
ATOM 2284 C CA . VAL A 1 284 ? -6.375 4.367 11.602 1 88.5 284 VAL A CA 1
ATOM 2285 C C . VAL A 1 284 ? -4.93 4.062 11.984 1 88.5 284 VAL A C 1
ATOM 2287 O O . VAL A 1 284 ? -4.293 4.84 12.703 1 88.5 284 VAL A O 1
ATOM 2290 N N . TYR A 1 285 ? -4.43 2.939 11.523 1 84.19 285 TYR A N 1
ATOM 2291 C CA . TYR A 1 285 ? -3.08 2.533 11.898 1 84.19 285 TYR A CA 1
ATOM 2292 C C . TYR A 1 285 ? -2.43 1.714 10.789 1 84.19 285 TYR A C 1
ATOM 2294 O O . TYR A 1 285 ? -3.109 1.25 9.867 1 84.19 285 TYR A O 1
ATOM 2302 N N . THR A 1 286 ? -1.153 1.671 10.828 1 80.5 286 THR A N 1
ATOM 2303 C CA . THR A 1 286 ? -0.396 0.844 9.898 1 80.5 286 THR A CA 1
ATOM 2304 C C . THR A 1 286 ? 0.145 -0.401 10.594 1 80.5 286 THR A C 1
ATOM 2306 O O . THR A 1 286 ? 0.774 -0.304 11.648 1 80.5 286 THR A O 1
ATOM 2309 N N . GLY A 1 287 ? -0.136 -1.525 10.008 1 77.62 287 GLY A N 1
ATOM 2310 C CA . GLY A 1 287 ? 0.369 -2.766 10.57 1 77.62 287 GLY A CA 1
ATOM 2311 C C . GLY A 1 287 ? 1.864 -2.939 10.391 1 77.62 287 GLY A C 1
ATOM 2312 O O . GLY A 1 287 ? 2.398 -2.678 9.312 1 77.62 287 GLY A O 1
ATOM 2313 N N . ASP A 1 288 ? 2.568 -3.357 11.359 1 75.12 288 ASP A N 1
ATOM 2314 C CA . ASP A 1 288 ? 4.012 -3.557 11.312 1 75.12 288 ASP A CA 1
ATOM 2315 C C . ASP A 1 288 ? 4.371 -4.773 10.461 1 75.12 288 ASP A C 1
ATOM 2317 O O . ASP A 1 288 ? 5.441 -4.812 9.852 1 75.12 288 ASP A O 1
ATOM 2321 N N . SER A 1 289 ? 3.463 -5.719 10.469 1 74.88 289 SER A N 1
ATOM 2322 C CA . SER A 1 289 ? 3.76 -6.965 9.773 1 74.88 289 SER A CA 1
ATOM 2323 C C . SER A 1 289 ? 3.494 -6.836 8.273 1 74.88 289 SER A C 1
ATOM 2325 O O . SER A 1 289 ? 4.273 -7.328 7.457 1 74.88 289 SER A O 1
ATOM 2327 N N . THR A 1 290 ? 2.457 -6.141 7.91 1 75.06 290 THR A N 1
ATOM 2328 C CA . THR A 1 290 ? 2.088 -6.086 6.5 1 75.06 290 THR A CA 1
ATOM 2329 C C . THR A 1 290 ? 2.434 -4.727 5.902 1 75.06 290 THR A C 1
ATOM 2331 O O . THR A 1 290 ? 2.514 -4.582 4.684 1 75.06 290 THR A O 1
ATOM 2334 N N . GLY A 1 291 ? 2.602 -3.768 6.676 1 76.75 291 GLY A N 1
ATOM 2335 C CA . GLY A 1 291 ? 2.904 -2.439 6.168 1 76.75 291 GLY A CA 1
ATOM 2336 C C . GLY A 1 291 ? 1.709 -1.762 5.523 1 76.75 291 GLY A C 1
ATOM 2337 O O . GLY A 1 291 ? 1.852 -0.715 4.887 1 76.75 291 GLY A O 1
ATOM 2338 N N . THR A 1 292 ? 0.557 -2.352 5.629 1 77.56 292 THR A N 1
ATOM 2339 C CA . THR A 1 292 ? -0.655 -1.769 5.062 1 77.56 292 THR A CA 1
ATOM 2340 C C . THR A 1 292 ? -1.455 -1.038 6.137 1 77.56 292 THR A C 1
ATOM 2342 O O . THR A 1 292 ? -1.313 -1.326 7.328 1 77.56 292 THR A O 1
ATOM 2345 N N . SER A 1 293 ? -2.195 -0.063 5.734 1 79.38 293 SER A N 1
ATOM 2346 C CA . SER A 1 293 ? -3.004 0.729 6.652 1 79.38 293 SER A CA 1
ATOM 2347 C C . SER A 1 293 ? -4.359 0.075 6.902 1 79.38 293 SER A C 1
ATOM 2349 O O . SER A 1 293 ? -4.973 -0.462 5.977 1 79.38 293 SER A O 1
ATOM 2351 N N . HIS A 1 294 ? -4.762 0.068 8.156 1 82.38 294 HIS A N 1
ATOM 2352 C CA . HIS A 1 294 ? -6.039 -0.484 8.602 1 82.38 294 HIS A CA 1
ATOM 2353 C C . HIS A 1 294 ? -6.855 0.558 9.359 1 82.38 294 HIS A C 1
ATOM 2355 O O . HIS A 1 294 ? -6.316 1.568 9.812 1 82.38 294 HIS A O 1
ATOM 2361 N N . GLN A 1 295 ? -8.164 0.336 9.336 1 85.88 295 GLN A N 1
ATOM 2362 C CA . GLN A 1 295 ? -9.055 1.196 10.109 1 85.88 295 GLN A CA 1
ATOM 2363 C C . GLN A 1 295 ? -10.016 0.37 10.961 1 85.88 295 GLN A C 1
ATOM 2365 O O . GLN A 1 295 ? -10.609 -0.596 10.477 1 85.88 295 GLN A O 1
ATOM 2370 N N . SER A 1 296 ? -10.023 0.665 12.18 1 88.5 296 SER A N 1
ATOM 2371 C CA . SER A 1 296 ? -11.008 0.104 13.102 1 88.5 296 SER A CA 1
ATOM 2372 C C . SER A 1 296 ? -11.977 1.173 13.602 1 88.5 296 SER A C 1
ATOM 2374 O O . SER A 1 296 ? -11.578 2.32 13.82 1 88.5 296 SER A O 1
ATOM 2376 N N . ARG A 1 297 ? -13.219 0.768 13.695 1 90.19 297 ARG A N 1
ATOM 2377 C CA . ARG A 1 297 ? -14.25 1.728 14.094 1 90.19 297 ARG A CA 1
ATOM 2378 C C . ARG A 1 297 ? -15.164 1.139 15.156 1 90.19 297 ARG A C 1
ATOM 2380 O O . ARG A 1 297 ? -15.289 -0.083 15.273 1 90.19 297 ARG A O 1
ATOM 2387 N N . SER A 1 298 ? -15.656 1.97 15.977 1 93.19 298 SER A N 1
ATOM 2388 C CA . SER A 1 298 ? -16.672 1.662 16.984 1 93.19 298 SER A CA 1
ATOM 2389 C C . SER A 1 298 ? -17.531 2.881 17.297 1 93.19 298 SER A C 1
ATOM 2391 O O . SER A 1 298 ? -17.328 3.951 16.719 1 93.19 298 SER A O 1
ATOM 2393 N N . SER A 1 299 ? -18.594 2.674 18.062 1 94.56 299 SER A N 1
ATOM 2394 C CA . SER A 1 299 ? -19.5 3.77 18.391 1 94.56 299 SER A CA 1
ATOM 2395 C C . SER A 1 299 ? -19.938 3.697 19.859 1 94.56 299 SER A C 1
ATOM 2397 O O . SER A 1 299 ? -19.875 2.633 20.469 1 94.56 299 SER A O 1
ATOM 2399 N N . TYR A 1 300 ? -20.203 4.84 20.438 1 96.06 300 TYR A N 1
ATOM 2400 C CA . TYR A 1 300 ? -20.75 4.961 21.781 1 96.06 300 TYR A CA 1
ATOM 2401 C C . TYR A 1 300 ? -22.047 5.738 21.781 1 96.06 300 TYR A C 1
ATOM 2403 O O . TYR A 1 300 ? -22.125 6.84 21.234 1 96.06 300 TYR A O 1
ATOM 2411 N N . VAL A 1 301 ? -23.062 5.109 22.391 1 94.19 301 VAL A N 1
ATOM 2412 C CA . VAL A 1 301 ? -24.344 5.77 22.594 1 94.19 301 VAL A CA 1
ATOM 2413 C C . VAL A 1 301 ? -24.453 6.246 24.047 1 94.19 301 VAL A C 1
ATOM 2415 O O . VAL A 1 301 ? -23.703 5.785 24.922 1 94.19 301 VAL A O 1
ATOM 2418 N N . PRO A 1 302 ? -25.297 7.203 24.375 1 92.94 302 PRO A N 1
ATOM 2419 C CA . PRO A 1 302 ? -25.375 7.777 25.719 1 92.94 302 PRO A CA 1
ATOM 2420 C C . PRO A 1 302 ? -25.578 6.723 26.797 1 92.94 302 PRO A C 1
ATOM 2422 O O . PRO A 1 302 ? -25.031 6.848 27.891 1 92.94 302 PRO A O 1
ATOM 2425 N N . ARG A 1 303 ? -26.203 5.629 26.5 1 91.12 303 ARG A N 1
ATOM 2426 C CA . ARG A 1 303 ? -26.406 4.57 27.484 1 91.12 303 ARG A CA 1
ATOM 2427 C C . ARG A 1 303 ? -25.078 3.865 27.797 1 91.12 303 ARG A C 1
ATOM 2429 O O . ARG A 1 303 ? -24.953 3.219 28.828 1 91.12 303 ARG A O 1
ATOM 2436 N N . GLU A 1 304 ? -24.188 4.035 26.922 1 94.75 304 GLU A N 1
ATOM 2437 C CA . GLU A 1 304 ? -22.906 3.369 27.078 1 94.75 304 GLU A CA 1
ATOM 2438 C C . GLU A 1 304 ? -21.859 4.324 27.656 1 94.75 304 GLU A C 1
ATOM 2440 O O . GLU A 1 304 ? -20.672 4.004 27.672 1 94.75 304 GLU A O 1
ATOM 2445 N N . ILE A 1 305 ? -22.266 5.449 28.047 1 95.5 305 ILE A N 1
ATOM 2446 C CA . ILE A 1 305 ? -21.359 6.418 28.656 1 95.5 305 ILE A CA 1
ATOM 2447 C C . ILE A 1 305 ? -21.625 6.484 30.156 1 95.5 305 ILE A C 1
ATOM 2449 O O . ILE A 1 305 ? -22.719 6.852 30.594 1 95.5 305 ILE A O 1
ATOM 2453 N N . LEU A 1 306 ? -20.594 6.156 30.922 1 94.75 306 LEU A N 1
ATOM 2454 C CA . LEU A 1 306 ? -20.703 6.168 32.375 1 94.75 306 LEU A CA 1
ATOM 2455 C C . LEU A 1 306 ? -20.172 7.477 32.938 1 94.75 306 LEU A C 1
ATOM 2457 O O . LEU A 1 306 ? -19 7.789 32.812 1 94.75 306 LEU A O 1
ATOM 2461 N N . TRP A 1 307 ? -21.094 8.195 33.594 1 94.44 307 TRP A N 1
ATOM 2462 C CA . TRP A 1 307 ? -20.703 9.453 34.219 1 94.44 307 TRP A CA 1
ATOM 2463 C C . TRP A 1 307 ? -20.078 9.211 35.594 1 94.44 307 TRP A C 1
ATOM 2465 O O . TRP A 1 307 ? -20.625 8.453 36.406 1 94.44 307 TRP A O 1
ATOM 2475 N N . GLY A 1 308 ? -18.953 9.68 35.844 1 92.5 308 GLY A N 1
ATOM 2476 C CA . GLY A 1 308 ? -18.297 9.547 37.156 1 92.5 308 GLY A CA 1
ATOM 2477 C C . GLY A 1 308 ? -17.562 8.227 37.312 1 92.5 308 GLY A C 1
ATOM 2478 O O . GLY A 1 308 ? -17.688 7.566 38.344 1 92.5 308 GLY A O 1
ATOM 2479 N N . HIS A 1 309 ? -17 7.84 36.281 1 93.5 309 HIS A N 1
ATOM 2480 C CA . HIS A 1 309 ? -16.219 6.605 36.312 1 93.5 309 HIS A CA 1
ATOM 2481 C C . HIS A 1 309 ? -14.82 6.824 35.75 1 93.5 309 HIS A C 1
ATOM 2483 O O . HIS A 1 309 ? -14.594 7.762 34.969 1 93.5 309 HIS A O 1
ATOM 2489 N N . ARG A 1 310 ? -13.922 6.055 36.25 1 91.81 310 ARG A N 1
ATOM 2490 C CA . ARG A 1 310 ? -12.547 6.031 35.781 1 91.81 310 ARG A CA 1
ATOM 2491 C C . ARG A 1 310 ? -12.102 4.605 35.469 1 91.81 310 ARG A C 1
ATOM 2493 O O . ARG A 1 310 ? -12.508 3.658 36.125 1 91.81 310 ARG A O 1
ATOM 2500 N N . PHE A 1 311 ? -11.336 4.504 34.406 1 93.25 311 PHE A N 1
ATOM 2501 C CA . PHE A 1 311 ? -10.828 3.189 34.031 1 93.25 311 PHE A CA 1
ATOM 2502 C C . PHE A 1 311 ? -9.766 2.715 35.031 1 93.25 311 PHE A C 1
ATOM 2504 O O . PHE A 1 311 ? -8.953 3.51 35.5 1 93.25 311 PHE A O 1
ATOM 2511 N N . ASN A 1 312 ? -9.805 1.414 35.281 1 90.94 312 ASN A N 1
ATOM 2512 C CA . ASN A 1 312 ? -8.773 0.829 36.125 1 90.94 312 ASN A CA 1
ATOM 2513 C C . ASN A 1 312 ? -7.414 0.805 35.438 1 90.94 312 ASN A C 1
ATOM 2515 O O . ASN A 1 312 ? -7.34 0.869 34.219 1 90.94 312 ASN A O 1
ATOM 2519 N N . ASP A 1 313 ? -6.457 0.738 36.25 1 87.44 313 ASP A N 1
ATOM 2520 C CA . ASP A 1 313 ? -5.105 0.692 35.719 1 87.44 313 ASP A CA 1
ATOM 2521 C C . ASP A 1 313 ? -4.824 -0.659 35.062 1 87.44 313 ASP A C 1
ATOM 2523 O O . ASP A 1 313 ? -4.98 -1.705 35.688 1 87.44 313 ASP A O 1
ATOM 2527 N N . VAL A 1 314 ? -4.508 -0.544 33.844 1 89 314 VAL A N 1
ATOM 2528 C CA . VAL A 1 314 ? -4.246 -1.767 33.094 1 89 314 VAL A CA 1
ATOM 2529 C C . VAL A 1 314 ? -2.75 -2.061 33.062 1 89 314 VAL A C 1
ATOM 2531 O O . VAL A 1 314 ? -2.338 -3.219 32.969 1 89 314 VAL A O 1
ATOM 2534 N N . LEU A 1 315 ? -1.953 -1.092 33.219 1 88.5 315 LEU A N 1
ATOM 2535 C CA . LEU A 1 315 ? -0.505 -1.247 33.125 1 88.5 315 LEU A CA 1
ATOM 2536 C C . LEU A 1 315 ? 0.128 -1.32 34.5 1 88.5 315 LEU A C 1
ATOM 2538 O O . LEU A 1 315 ? -0.118 -0.458 35.344 1 88.5 315 LEU A O 1
ATOM 2542 N N . GLN A 1 316 ? 0.815 -2.396 34.75 1 85.38 316 GLN A N 1
ATOM 2543 C CA . GLN A 1 316 ? 1.576 -2.564 35.969 1 85.38 316 GLN A CA 1
ATOM 2544 C C . GLN A 1 316 ? 3.076 -2.566 35.688 1 85.38 316 GLN A C 1
ATOM 2546 O O . GLN A 1 316 ? 3.535 -3.174 34.719 1 85.38 316 GLN A O 1
ATOM 2551 N N . LEU A 1 317 ? 3.732 -1.756 36.375 1 81.81 317 LEU A N 1
ATOM 2552 C CA . LEU A 1 317 ? 5.18 -1.659 36.219 1 81.81 317 LEU A CA 1
ATOM 2553 C C . LEU A 1 317 ? 5.891 -2.713 37.062 1 81.81 317 LEU A C 1
ATOM 2555 O O . LEU A 1 317 ? 5.68 -2.785 38.281 1 81.81 317 LEU A O 1
ATOM 2559 N N . LYS A 1 318 ? 6.5 -3.584 36.312 1 79.31 318 LYS A N 1
ATOM 2560 C CA . LYS A 1 318 ? 7.379 -4.531 37 1 79.31 318 LYS A CA 1
ATOM 2561 C C . LYS A 1 318 ? 8.844 -4.141 36.812 1 79.31 318 LYS A C 1
ATOM 2563 O O . LYS A 1 318 ? 9.148 -3.104 36.219 1 79.31 318 LYS A O 1
ATOM 2568 N N . LYS A 1 319 ? 9.797 -4.875 37.406 1 75.44 319 LYS A N 1
ATOM 2569 C CA . LYS A 1 319 ? 11.211 -4.531 37.438 1 75.44 319 LYS A CA 1
ATOM 2570 C C . LYS A 1 319 ? 11.82 -4.582 36.031 1 75.44 319 LYS A C 1
ATOM 2572 O O . LYS A 1 319 ? 12.648 -3.742 35.656 1 75.44 319 LYS A O 1
ATOM 2577 N N . LYS A 1 320 ? 11.312 -5.484 35.219 1 80.12 320 LYS A N 1
ATOM 2578 C CA . LYS A 1 320 ? 12.016 -5.664 33.938 1 80.12 320 LYS A CA 1
ATOM 2579 C C . LYS A 1 320 ? 11.102 -5.391 32.75 1 80.12 320 LYS A C 1
ATOM 2581 O O . LYS A 1 320 ? 11.57 -5.148 31.641 1 80.12 320 LYS A O 1
ATOM 2586 N N . TYR A 1 321 ? 9.883 -5.516 32.969 1 84.12 321 TYR A N 1
ATOM 2587 C CA . TYR A 1 321 ? 8.961 -5.336 31.875 1 84.12 321 TYR A CA 1
ATOM 2588 C C . TYR A 1 321 ? 7.637 -4.75 32.344 1 84.12 321 TYR A C 1
ATOM 2590 O O . TYR A 1 321 ? 7.395 -4.645 33.562 1 84.12 321 TYR A O 1
ATOM 2598 N N . TYR A 1 322 ? 6.898 -4.25 31.438 1 86.12 322 TYR A N 1
ATOM 2599 C CA . TYR A 1 322 ? 5.547 -3.771 31.703 1 86.12 322 TYR A CA 1
ATOM 2600 C C . TYR A 1 322 ? 4.527 -4.891 31.531 1 86.12 322 TYR A C 1
ATOM 2602 O O . TYR A 1 322 ? 4.598 -5.656 30.562 1 86.12 322 TYR A O 1
ATOM 2610 N N . LYS A 1 323 ? 3.77 -4.984 32.531 1 87.94 323 LYS A N 1
ATOM 2611 C CA . LYS A 1 323 ? 2.736 -6.016 32.5 1 87.94 323 LYS A CA 1
ATOM 2612 C C . LYS A 1 323 ? 1.359 -5.406 32.25 1 87.94 323 LYS A C 1
ATOM 2614 O O . LYS A 1 323 ? 0.951 -4.473 32.938 1 87.94 323 LYS A O 1
ATOM 2619 N N . VAL A 1 324 ? 0.723 -5.906 31.156 1 88.62 324 VAL A N 1
ATOM 2620 C CA . VAL A 1 324 ? -0.629 -5.461 30.844 1 88.62 324 VAL A CA 1
ATOM 2621 C C . VAL A 1 324 ? -1.637 -6.531 31.25 1 88.62 324 VAL A C 1
ATOM 2623 O O . VAL A 1 324 ? -1.59 -7.66 30.75 1 88.62 324 VAL A O 1
ATOM 2626 N N . ASN A 1 325 ? -2.48 -6.172 32.188 1 88.06 325 ASN A N 1
ATOM 2627 C CA . ASN A 1 325 ? -3.568 -7.055 32.594 1 88.06 325 ASN A CA 1
ATOM 2628 C C . ASN A 1 325 ? -4.812 -6.84 31.734 1 88.06 325 ASN A C 1
ATOM 2630 O O . ASN A 1 325 ? -5.578 -5.902 31.969 1 88.06 325 ASN A O 1
ATOM 2634 N N . CYS A 1 326 ? -5.102 -7.762 30.875 1 87 326 CYS A N 1
ATOM 2635 C CA . CYS A 1 326 ? -6.168 -7.609 29.891 1 87 326 CYS A CA 1
ATOM 2636 C C . CYS A 1 326 ? -7.539 -7.738 30.562 1 87 326 CYS A C 1
ATOM 2638 O O . CYS A 1 326 ? -8.547 -7.297 30 1 87 326 CYS A O 1
ATOM 2640 N N . LEU A 1 327 ? -7.625 -8.242 31.828 1 86.69 327 LEU A N 1
ATOM 2641 C CA . LEU A 1 327 ? -8.898 -8.359 32.531 1 86.69 327 LEU A CA 1
ATOM 2642 C C . LEU A 1 327 ? -9.383 -6.992 33 1 86.69 327 LEU A C 1
ATOM 2644 O O . LEU A 1 327 ? -10.586 -6.789 33.188 1 86.69 327 LEU A O 1
ATOM 2648 N N . GLN A 1 328 ? -8.469 -6.152 33.125 1 90.38 328 GLN A N 1
ATOM 2649 C CA . GLN A 1 328 ? -8.82 -4.836 33.625 1 90.38 328 GLN A CA 1
ATOM 2650 C C . GLN A 1 328 ? -9.109 -3.859 32.5 1 90.38 328 GLN A C 1
ATOM 2652 O O . GLN A 1 328 ? -9.375 -2.678 32.75 1 90.38 328 GLN A O 1
ATOM 2657 N N . PHE A 1 329 ? -9.156 -4.324 31.328 1 90.88 329 PHE A N 1
ATOM 2658 C CA . PHE A 1 329 ? -9.344 -3.449 30.188 1 90.88 329 PHE A CA 1
ATOM 2659 C C . PHE A 1 329 ? -10.719 -2.797 30.219 1 90.88 329 PHE A C 1
ATOM 2661 O O . PHE A 1 329 ? -10.859 -1.609 29.922 1 90.88 329 PHE A O 1
ATOM 2668 N N . GLU A 1 330 ? -11.711 -3.471 30.609 1 91.94 330 GLU A N 1
ATOM 2669 C CA . GLU A 1 330 ? -13.086 -2.971 30.578 1 91.94 330 GLU A CA 1
ATOM 2670 C C . GLU A 1 330 ? -13.531 -2.502 31.953 1 91.94 330 GLU A C 1
ATOM 2672 O O . GLU A 1 330 ? -14.531 -1.793 32.094 1 91.94 330 GLU A O 1
ATOM 2677 N N . GLU A 1 331 ? -12.781 -2.742 32.938 1 92.06 331 GLU A N 1
ATOM 2678 C CA . GLU A 1 331 ? -13.219 -2.473 34.312 1 92.06 331 GLU A CA 1
ATOM 2679 C C . GLU A 1 331 ? -13.062 -0.995 34.656 1 92.06 331 GLU A C 1
ATOM 2681 O O . GLU A 1 331 ? -12.086 -0.357 34.25 1 92.06 331 GLU A O 1
ATOM 2686 N N . THR A 1 332 ? -14.125 -0.463 35.219 1 93.94 332 THR A N 1
ATOM 2687 C CA . THR A 1 332 ? -14.133 0.93 35.656 1 93.94 332 THR A CA 1
ATOM 2688 C C . THR A 1 332 ? -14.461 1.029 37.156 1 93.94 332 THR A C 1
ATOM 2690 O O . THR A 1 332 ? -15.016 0.099 37.75 1 93.94 332 THR A O 1
ATOM 2693 N N . THR A 1 333 ? -13.953 2.002 37.781 1 93.25 333 THR A N 1
ATOM 2694 C CA . THR A 1 333 ? -14.25 2.324 39.156 1 93.25 333 THR A CA 1
ATOM 2695 C C . THR A 1 333 ? -14.984 3.66 39.281 1 93.25 333 THR A C 1
ATOM 2697 O O . THR A 1 333 ? -14.719 4.578 38.5 1 93.25 333 THR A O 1
ATOM 2700 N N . GLU A 1 334 ? -15.922 3.779 40.25 1 93.25 334 GLU A N 1
ATOM 2701 C CA . GLU A 1 334 ? -16.688 5.012 40.438 1 93.25 334 GLU A CA 1
ATOM 2702 C C . GLU A 1 334 ? -15.852 6.066 41.156 1 93.25 334 GLU A C 1
ATOM 2704 O O . GLU A 1 334 ? -15.188 5.77 42.156 1 93.25 334 GLU A O 1
ATOM 2709 N N . VAL A 1 335 ? -15.781 7.184 40.562 1 91.62 335 VAL A N 1
ATOM 2710 C CA . VAL A 1 335 ? -15.07 8.32 41.156 1 91.62 335 VAL A CA 1
ATOM 2711 C C . VAL A 1 335 ? -16 9.531 41.219 1 91.62 335 VAL A C 1
ATOM 2713 O O . VAL A 1 335 ? -17.062 9.531 40.625 1 91.62 335 VAL A O 1
ATOM 2716 N N . TYR A 1 336 ? -15.5 10.477 41.938 1 86.06 336 TYR A N 1
ATOM 2717 C CA . TYR A 1 336 ? -16.281 11.695 42.062 1 86.06 336 TYR A CA 1
ATOM 2718 C C . TYR A 1 336 ? -16.203 12.531 40.812 1 86.06 336 TYR A C 1
ATOM 2720 O O . TYR A 1 336 ? -15.125 12.695 40.219 1 86.06 336 TYR A O 1
ATOM 2728 N N . ALA A 1 337 ? -17.344 12.875 40.25 1 89.31 337 ALA A N 1
ATOM 2729 C CA . ALA A 1 337 ? -17.453 13.828 39.156 1 89.31 337 ALA A CA 1
ATOM 2730 C C . ALA A 1 337 ? -18.688 14.703 39.312 1 89.31 337 ALA A C 1
ATOM 2732 O O . ALA A 1 337 ? -19.766 14.211 39.656 1 89.31 337 ALA A O 1
ATOM 2733 N N . PRO A 1 338 ? -18.438 15.969 39.125 1 88.38 338 PRO A N 1
ATOM 2734 C CA . PRO A 1 338 ? -19.594 16.859 39.219 1 88.38 338 PRO A CA 1
ATOM 2735 C C . PRO A 1 338 ? -20.688 16.516 38.219 1 88.38 338 PRO A C 1
ATOM 2737 O O . PRO A 1 338 ? -20.391 16.141 37.094 1 88.38 338 PRO A O 1
ATOM 2740 N N . TYR A 1 339 ? -21.922 16.672 38.656 1 88.56 339 TYR A N 1
ATOM 2741 C CA . TYR A 1 339 ? -23.062 16.344 37.812 1 88.56 339 TYR A CA 1
ATOM 2742 C C . TYR A 1 339 ? -23.406 17.516 36.906 1 88.56 339 TYR A C 1
ATOM 2744 O O . TYR A 1 339 ? -24.219 17.375 35.969 1 88.56 339 TYR A O 1
ATOM 2752 N N . CYS A 1 340 ? -22.688 18.547 37.094 1 86.62 340 CYS A N 1
ATOM 2753 C CA . CYS A 1 340 ? -23 19.734 36.312 1 86.62 340 CYS A CA 1
ATOM 2754 C C . CYS A 1 340 ? -22.234 19.719 35 1 86.62 340 CYS A C 1
ATOM 2756 O O . CYS A 1 340 ? -21.375 18.875 34.781 1 86.62 340 CYS A O 1
ATOM 2758 N N . SER A 1 341 ? -22.734 20.609 34.156 1 89.75 341 SER A N 1
ATOM 2759 C CA . SER A 1 341 ? -22.094 20.75 32.875 1 89.75 341 SER A CA 1
ATOM 2760 C C . SER A 1 341 ? -20.734 21.438 32.969 1 89.75 341 SER A C 1
ATOM 2762 O O . SER A 1 341 ? -20.438 22.047 34 1 89.75 341 SER A O 1
ATOM 2764 N N . ALA A 1 342 ? -19.875 21.188 32 1 90.75 342 ALA A N 1
ATOM 2765 C CA . ALA A 1 342 ? -18.578 21.828 31.984 1 90.75 342 ALA A CA 1
ATOM 2766 C C . ALA A 1 342 ? -18.719 23.344 31.953 1 90.75 342 ALA A C 1
ATOM 2768 O O . ALA A 1 342 ? -17.875 24.062 32.5 1 90.75 342 ALA A O 1
ATOM 2769 N N . LYS A 1 343 ? -19.766 23.781 31.328 1 90.75 343 LYS A N 1
ATOM 2770 C CA . LYS A 1 343 ? -20.047 25.219 31.297 1 90.75 343 LYS A CA 1
ATOM 2771 C C . LYS A 1 343 ? -20.281 25.766 32.688 1 90.75 343 LYS A C 1
ATOM 2773 O O . LYS A 1 343 ? -19.75 26.828 33.062 1 90.75 343 LYS A O 1
ATOM 2778 N N . HIS A 1 344 ? -21.047 25.062 33.438 1 87.94 344 HIS A N 1
ATOM 2779 C CA . HIS A 1 344 ? -21.344 25.469 34.781 1 87.94 344 HIS A CA 1
ATOM 2780 C C . HIS A 1 344 ? -20.109 25.422 35.656 1 87.94 344 HIS A C 1
ATOM 2782 O O . HIS A 1 344 ? -19.938 26.25 36.562 1 87.94 344 HIS A O 1
ATOM 2788 N N . LEU A 1 345 ? -19.312 24.5 35.406 1 87.62 345 LEU A N 1
ATOM 2789 C CA . LEU A 1 345 ? -18.078 24.375 36.156 1 87.62 345 LEU A CA 1
ATOM 2790 C C . LEU A 1 345 ? -17.141 25.531 35.875 1 87.62 345 LEU A C 1
ATOM 2792 O O . LEU A 1 345 ? -16.469 26.047 36.781 1 87.62 345 LEU A O 1
ATOM 2796 N N . ASP A 1 346 ? -17.047 25.953 34.656 1 87.81 346 ASP A N 1
ATOM 2797 C CA . ASP A 1 346 ? -16.203 27.078 34.25 1 87.81 346 ASP A CA 1
ATOM 2798 C C . ASP A 1 346 ? -16.719 28.375 34.844 1 87.81 346 ASP A C 1
ATOM 2800 O O . ASP A 1 346 ? -15.93 29.25 35.25 1 87.81 346 ASP A O 1
ATOM 2804 N N . LYS A 1 347 ? -18.047 28.516 34.906 1 85.62 347 LYS A N 1
ATOM 2805 C CA . LYS A 1 347 ? -18.656 29.719 35.469 1 85.62 347 LYS A CA 1
ATOM 2806 C C . LYS A 1 347 ? -18.375 29.797 36.969 1 85.62 347 LYS A C 1
ATOM 2808 O O . LYS A 1 347 ? -18.094 30.875 37.5 1 85.62 347 LYS A O 1
ATOM 2813 N N . LYS A 1 348 ? -18.438 28.719 37.594 1 81.06 348 LYS A N 1
ATOM 2814 C CA . LYS A 1 348 ? -18.172 28.703 39.031 1 81.06 348 LYS A CA 1
ATOM 2815 C C . LYS A 1 348 ? -16.703 29.031 39.312 1 81.06 348 LYS A C 1
ATOM 2817 O O . LYS A 1 348 ? -16.406 29.719 40.312 1 81.06 348 LYS A O 1
ATOM 2822 N N . GLU A 1 349 ? -15.828 28.625 38.531 1 76.69 349 GLU A N 1
ATOM 2823 C CA . GLU A 1 349 ? -14.406 28.922 38.688 1 76.69 349 GLU A CA 1
ATOM 2824 C C . GLU A 1 349 ? -14.125 30.406 38.469 1 76.69 349 GLU A C 1
ATOM 2826 O O . GLU A 1 349 ? -13.297 31 39.156 1 76.69 349 GLU A O 1
ATOM 2831 N N . LEU A 1 350 ? -14.852 31.016 37.5 1 72.88 350 LEU A N 1
ATOM 2832 C CA . LEU A 1 350 ? -14.703 32.438 37.25 1 72.88 350 LEU A CA 1
ATOM 2833 C C . LEU A 1 350 ? -15.242 33.281 38.406 1 72.88 350 LEU A C 1
ATOM 2835 O O . LEU A 1 350 ? -14.664 34.312 38.75 1 72.88 350 LEU A O 1
ATOM 2839 N N . GLU A 1 351 ? -16.281 32.812 38.969 1 70.5 351 GLU A N 1
ATOM 2840 C CA . GLU A 1 351 ? -16.844 33.531 40.125 1 70.5 351 GLU A CA 1
ATOM 2841 C C . GLU A 1 351 ? -15.914 33.469 41.312 1 70.5 351 GLU A C 1
ATOM 2843 O O . GLU A 1 351 ? -15.766 34.469 42.062 1 70.5 351 GLU A O 1
ATOM 2848 N N . TYR A 1 352 ? -15.297 32.406 41.406 1 66.38 352 TYR A N 1
ATOM 2849 C CA . TYR A 1 352 ? -14.367 32.281 42.5 1 66.38 352 TYR A CA 1
ATOM 2850 C C . TYR A 1 352 ? -13.133 33.156 42.312 1 66.38 352 TYR A C 1
ATOM 2852 O O . TYR A 1 352 ? -12.633 33.75 43.25 1 66.38 352 TYR A O 1
ATOM 2860 N N . THR A 1 353 ? -12.625 33.219 41.125 1 64.5 353 THR A N 1
ATOM 2861 C CA . THR A 1 353 ? -11.445 34.031 40.844 1 64.5 353 THR A CA 1
ATOM 2862 C C . THR A 1 353 ? -11.773 35.531 40.969 1 64.5 353 THR A C 1
ATOM 2864 O O . THR A 1 353 ? -10.938 36.312 41.375 1 64.5 353 THR A O 1
ATOM 2867 N N . SER A 1 354 ? -12.938 35.969 40.656 1 61.44 354 SER A N 1
ATOM 2868 C CA . SER A 1 354 ? -13.344 37.375 40.75 1 61.44 354 SER A CA 1
ATOM 2869 C C . SER A 1 354 ? -13.523 37.75 42.219 1 61.44 354 SER A C 1
ATOM 2871 O O . SER A 1 354 ? -13.227 38.906 42.594 1 61.44 354 SER A O 1
ATOM 2873 N N . CYS A 1 355 ? -14 36.969 43.031 1 53.38 355 CYS A N 1
ATOM 2874 C CA . CYS A 1 355 ? -14.164 37.312 44.469 1 53.38 355 CYS A CA 1
ATOM 2875 C C . CYS A 1 355 ? -12.812 37.406 45.156 1 53.38 355 CYS A C 1
ATOM 2877 O O . CYS A 1 355 ? -12.625 38.219 46.062 1 53.38 355 CYS A O 1
ATOM 2879 N N . ASP A 1 356 ? -11.922 36.656 44.688 1 51.91 356 ASP A N 1
ATOM 2880 C CA . ASP A 1 356 ? -10.609 36.719 45.344 1 51.91 356 ASP A CA 1
ATOM 2881 C C . ASP A 1 356 ? -9.867 38 44.969 1 51.91 356 ASP A C 1
ATOM 2883 O O . ASP A 1 356 ? -9.039 38.5 45.719 1 51.91 356 ASP A O 1
ATOM 2887 N N . LYS A 1 357 ? -10.031 38.719 43.938 1 52.53 357 LYS A N 1
ATOM 2888 C CA . LYS A 1 357 ? -9.375 39.969 43.594 1 52.53 357 LYS A CA 1
ATOM 2889 C C . LYS A 1 357 ? -9.961 41.125 44.406 1 52.53 357 LYS A C 1
ATOM 2891 O O . LYS A 1 357 ? -9.266 42.094 44.688 1 52.53 357 LYS A O 1
ATOM 2896 N N . THR A 1 358 ? -11.203 41.156 44.625 1 44.75 358 THR A N 1
ATOM 2897 C CA . THR A 1 358 ? -11.734 42.312 45.312 1 44.75 358 THR A CA 1
ATOM 2898 C C . THR A 1 358 ? -11.242 42.344 46.781 1 44.75 358 THR A C 1
ATOM 2900 O O . THR A 1 358 ? -11.32 43.375 47.438 1 44.75 358 THR A O 1
ATOM 2903 N N . THR A 1 359 ? -10.93 41.25 47.312 1 42.59 359 THR A N 1
ATOM 2904 C CA . THR A 1 359 ? -10.586 41.344 48.719 1 42.59 359 THR A CA 1
ATOM 2905 C C . THR A 1 359 ? -9.172 41.875 48.906 1 42.59 359 THR A C 1
ATOM 2907 O O . THR A 1 359 ? -8.742 42.156 50.031 1 42.59 359 THR A O 1
ATOM 2910 N N . ASN A 1 360 ? -8.328 41.844 47.844 1 40.31 360 ASN A N 1
ATOM 2911 C CA . ASN A 1 360 ? -6.992 42.312 48.188 1 40.31 360 ASN A CA 1
ATOM 2912 C C . ASN A 1 360 ? -6.887 43.844 48.031 1 40.31 360 ASN A C 1
ATOM 2914 O O . ASN A 1 360 ? -5.867 44.344 47.594 1 40.31 360 ASN A O 1
ATOM 2918 N N . GLY A 1 361 ? -8.055 44.625 47.938 1 35.34 361 GLY A N 1
ATOM 2919 C CA . GLY A 1 361 ? -7.844 46.062 47.969 1 35.34 361 GLY A CA 1
ATOM 2920 C C . GLY A 1 361 ? -7.289 46.562 49.281 1 35.34 361 GLY A C 1
ATOM 2921 O O . GLY A 1 361 ? -7.48 45.938 50.312 1 35.34 361 GLY A O 1
ATOM 2922 N N . GLU A 1 362 ? -6.309 47.438 49.281 1 37.47 362 GLU A N 1
ATOM 2923 C CA . GLU A 1 362 ? -5.625 48.125 50.375 1 37.47 362 GLU A CA 1
ATOM 2924 C C . GLU A 1 362 ? -6.617 48.812 51.312 1 37.47 362 GLU A C 1
ATOM 2926 O O . GLU A 1 362 ? -7.594 49.406 50.844 1 37.47 362 GLU A O 1
ATOM 2931 N N . PRO A 1 363 ? -6.707 48.469 52.562 1 36.44 363 PRO A N 1
ATOM 2932 C CA . PRO A 1 363 ? -7.562 49.031 53.625 1 36.44 363 PRO A CA 1
ATOM 2933 C C . PRO A 1 363 ? -7.375 50.531 53.75 1 36.44 363 PRO A C 1
ATOM 2935 O O . PRO A 1 363 ? -6.262 51 54 1 36.44 363 PRO A O 1
ATOM 2938 N N . GLU A 1 364 ? -7.758 51.406 52.812 1 30.36 364 GLU A N 1
ATOM 2939 C CA . GLU A 1 364 ? -7.691 52.812 53.188 1 30.36 364 GLU A CA 1
ATOM 2940 C C . GLU A 1 364 ? -8.375 53.031 54.562 1 30.36 364 GLU A C 1
ATOM 2942 O O . GLU A 1 364 ? -9.414 52.438 54.844 1 30.36 364 GLU A O 1
ATOM 2947 N N . ILE A 1 365 ? -7.66 53.688 55.562 1 30.95 365 ILE A N 1
ATOM 2948 C CA . ILE A 1 365 ? -7.82 53.938 56.969 1 30.95 365 ILE A CA 1
ATOM 2949 C C . ILE A 1 365 ? -9.07 54.781 57.219 1 30.95 365 ILE A C 1
ATOM 2951 O O . ILE A 1 365 ? -9.336 55.219 58.344 1 30.95 365 ILE A O 1
ATOM 2955 N N . SER A 1 366 ? -9.781 55.219 56.219 1 26.5 366 SER A N 1
ATOM 2956 C CA . SER A 1 366 ? -10.641 56.312 56.719 1 26.5 366 SER A CA 1
ATOM 2957 C C . SER A 1 366 ? -11.555 55.812 57.844 1 26.5 366 SER A C 1
ATOM 2959 O O . SER A 1 366 ? -11.828 54.625 57.938 1 26.5 366 SER A O 1
ATOM 2961 N N . SER A 1 367 ? -11.883 56.719 58.906 1 25.42 367 SER A N 1
ATOM 2962 C CA . SER A 1 367 ? -12.414 56.75 60.25 1 25.42 367 SER A CA 1
ATOM 2963 C C . SER A 1 367 ? -13.781 56.062 60.344 1 25.42 367 SER A C 1
ATOM 2965 O O . SER A 1 367 ? -14.156 55.531 61.375 1 25.42 367 SER A O 1
ATOM 2967 N N . SER A 1 368 ? -14.703 56.594 59.562 1 24.66 368 SER A N 1
ATOM 2968 C CA . SER A 1 368 ? -16.016 56.719 60.188 1 24.66 368 SER A CA 1
ATOM 2969 C C . SER A 1 368 ? -16.594 55.344 60.5 1 24.66 368 SER A C 1
ATOM 2971 O O . SER A 1 368 ? -16.203 54.344 59.906 1 24.66 368 SER A O 1
ATOM 2973 N N . SER A 1 369 ? -17.578 55.25 61.562 1 22.73 369 SER A N 1
ATOM 2974 C CA . SER A 1 369 ? -18.109 54.312 62.531 1 22.73 369 SER A CA 1
ATOM 2975 C C . SER A 1 369 ? -18.844 53.156 61.844 1 22.73 369 SER A C 1
ATOM 2977 O O . SER A 1 369 ? -18.906 52.062 62.406 1 22.73 369 SER A O 1
ATOM 2979 N N . SER A 1 370 ? -19.781 53.531 60.969 1 23.64 370 SER A N 1
ATOM 2980 C CA . SER A 1 370 ? -21.016 52.75 61.062 1 23.64 370 SER A CA 1
ATOM 2981 C C . SER A 1 370 ? -20.797 51.281 60.656 1 23.64 370 SER A C 1
ATOM 2983 O O . SER A 1 370 ? -19.984 51 59.75 1 23.64 370 SER A O 1
ATOM 2985 N N . SER A 1 371 ? -21.219 50.281 61.469 1 22.48 371 SER A N 1
ATOM 2986 C CA . SER A 1 371 ? -21.031 48.875 61.75 1 22.48 371 SER A CA 1
ATOM 2987 C C . SER A 1 371 ? -21.5 48 60.594 1 22.48 371 SER A C 1
ATOM 2989 O O . SER A 1 371 ? -21.469 46.75 60.688 1 22.48 371 SER A O 1
ATOM 2991 N N . SER A 1 372 ? -22.172 48.531 59.562 1 22.03 372 SER A N 1
ATOM 2992 C CA . SER A 1 372 ? -23.016 47.469 59 1 22.03 372 SER A CA 1
ATOM 2993 C C . SER A 1 372 ? -22.172 46.312 58.469 1 22.03 372 SER A C 1
ATOM 2995 O O . SER A 1 372 ? -21.266 46.531 57.656 1 22.03 372 SER A O 1
ATOM 2997 N N . SER A 1 373 ? -21.953 45.281 59.281 1 22.67 373 SER A N 1
ATOM 2998 C CA . SER A 1 373 ? -21.266 44 59.188 1 22.67 373 SER A CA 1
ATOM 2999 C C . SER A 1 373 ? -21.703 43.188 57.969 1 22.67 373 SER A C 1
ATOM 3001 O O . SER A 1 373 ? -22.594 42.344 58.062 1 22.67 373 SER A O 1
ATOM 3003 N N . SER A 1 374 ? -22.016 43.812 56.844 1 23.92 374 SER A N 1
ATOM 3004 C CA . SER A 1 374 ? -22.547 42.875 55.844 1 23.92 374 SER A CA 1
ATOM 3005 C C . SER A 1 374 ? -21.609 41.688 55.656 1 23.92 374 SER A C 1
ATOM 3007 O O . SER A 1 374 ? -20.391 41.844 55.531 1 23.92 374 SER A O 1
ATOM 3009 N N . SER A 1 375 ? -22.047 40.438 56.188 1 24.88 375 SER A N 1
ATOM 3010 C CA . SER A 1 375 ? -21.641 39.062 56.281 1 24.88 375 SER A CA 1
ATOM 3011 C C . SER A 1 375 ? -21.156 38.531 54.938 1 24.88 375 SER A C 1
ATOM 3013 O O . SER A 1 375 ? -21.953 38.344 54 1 24.88 375 SER A O 1
ATOM 3015 N N . CYS A 1 376 ? -20.234 39.125 54.312 1 25.02 376 CYS A N 1
ATOM 3016 C CA . CYS A 1 376 ? -19.734 38.438 53.125 1 25.02 376 CYS A CA 1
ATOM 3017 C C . CYS A 1 376 ? -19.266 37.031 53.469 1 25.02 376 CYS A C 1
ATOM 3019 O O . CYS A 1 376 ? -18.5 36.438 52.688 1 25.02 376 CYS A O 1
ATOM 3021 N N . SER A 1 377 ? -19.609 36.5 54.75 1 24.55 377 SER A N 1
ATOM 3022 C CA . SER A 1 377 ? -18.953 35.25 55.156 1 24.55 377 SER A CA 1
ATOM 3023 C C . SER A 1 377 ? -19.359 34.094 54.25 1 24.55 377 SER A C 1
ATOM 3025 O O . SER A 1 377 ? -19.219 32.938 54.594 1 24.55 377 SER A O 1
ATOM 3027 N N . SER A 1 378 ? -20.266 34.188 53.312 1 25.61 378 SER A N 1
ATOM 3028 C CA . SER A 1 378 ? -20.703 32.875 52.938 1 25.61 378 SER A CA 1
ATOM 3029 C C . SER A 1 378 ? -19.5 31.984 52.594 1 25.61 378 SER A C 1
ATOM 3031 O O . SER A 1 378 ? -18.766 32.281 51.656 1 25.61 378 SER A O 1
ATOM 3033 N N . GLY A 1 379 ? -18.719 31.594 53.594 1 24.67 379 GLY A N 1
ATOM 3034 C CA . GLY A 1 379 ? -17.812 30.453 53.531 1 24.67 379 GLY A CA 1
ATOM 3035 C C . GLY A 1 379 ? -18.391 29.281 52.781 1 24.67 379 GLY A C 1
ATOM 3036 O O . GLY A 1 379 ? -19.453 28.75 53.125 1 24.67 379 GLY A O 1
ATOM 3037 N N . ILE A 1 380 ? -18.438 29.312 51.531 1 25.33 380 ILE A N 1
ATOM 3038 C CA . ILE A 1 380 ? -18.844 28.141 50.75 1 25.33 380 ILE A CA 1
ATOM 3039 C C . ILE A 1 380 ? -18.219 26.891 51.375 1 25.33 380 ILE A C 1
ATOM 3041 O O . ILE A 1 380 ? -17 26.719 51.344 1 25.33 380 ILE A O 1
ATOM 3045 N N . ARG A 1 381 ? -18.516 26.562 52.656 1 22.81 381 ARG A N 1
ATOM 3046 C CA . ARG A 1 381 ? -18.266 25.219 53.188 1 22.81 381 ARG A CA 1
ATOM 3047 C C . ARG A 1 381 ? -18.703 24.156 52.188 1 22.81 381 ARG A C 1
ATOM 3049 O O . ARG A 1 381 ? -19.844 24.156 51.719 1 22.81 381 ARG A O 1
ATOM 3056 N N . ILE A 1 382 ? -17.844 23.672 51.469 1 23.64 382 ILE A N 1
ATOM 3057 C CA . ILE A 1 382 ? -17.969 22.422 50.719 1 23.64 382 ILE A CA 1
ATOM 3058 C C . ILE A 1 382 ? -18.578 21.344 51.625 1 23.64 382 ILE A C 1
ATOM 3060 O O . ILE A 1 382 ? -17.953 20.891 52.594 1 23.64 382 ILE A O 1
ATOM 3064 N N . ARG A 1 383 ? -19.812 21.578 52.25 1 21.19 383 ARG A N 1
ATOM 3065 C CA . ARG A 1 383 ? -20.484 20.531 53 1 21.19 383 ARG A CA 1
ATOM 3066 C C . ARG A 1 383 ? -20.391 19.188 52.25 1 21.19 383 ARG A C 1
ATOM 3068 O O . ARG A 1 383 ? -20.438 19.141 51.031 1 21.19 383 ARG A O 1
ATOM 3075 N N . SER A 1 384 ? -19.812 18.203 52.906 1 22.05 384 SER A N 1
ATOM 3076 C CA . SER A 1 384 ? -19.766 16.766 52.656 1 22.05 384 SER A CA 1
ATOM 3077 C C . SER A 1 384 ? -21.172 16.203 52.438 1 22.05 384 SER A C 1
ATOM 3079 O O . SER A 1 384 ? -22.016 16.25 53.344 1 22.05 384 SER A O 1
ATOM 3081 N N . PHE A 1 385 ? -21.891 16.594 51.438 1 21.2 385 PHE A N 1
ATOM 3082 C CA . PHE A 1 385 ? -23.172 15.977 51.125 1 21.2 385 PHE A CA 1
ATOM 3083 C C . PHE A 1 385 ? -23.109 14.477 51.344 1 21.2 385 PHE A C 1
ATOM 3085 O O . PHE A 1 385 ? -22.188 13.805 50.875 1 21.2 385 PHE A O 1
ATOM 3092 N N . SER A 1 386 ? -23.516 14 52.5 1 19.77 386 SER A N 1
ATOM 3093 C CA . SER A 1 386 ? -23.844 12.602 52.781 1 19.77 386 SER A CA 1
ATOM 3094 C C . SER A 1 386 ? -24.734 12.016 51.688 1 19.77 386 SER A C 1
ATOM 3096 O O . SER A 1 386 ? -25.625 12.688 51.188 1 19.77 386 SER A O 1
ATOM 3098 N N . ALA A 1 387 ? -24.297 11.023 51.031 1 20.56 387 ALA A N 1
ATOM 3099 C CA . ALA A 1 387 ? -24.828 10.117 50 1 20.56 387 ALA A CA 1
ATOM 3100 C C . ALA A 1 387 ? -26.172 9.531 50.438 1 20.56 387 ALA A C 1
ATOM 3102 O O . ALA A 1 387 ? -26.219 8.469 51.062 1 20.56 387 ALA A O 1
ATOM 3103 N N . ASP A 1 388 ? -27.031 10.219 51.125 1 20.17 388 ASP A N 1
ATOM 3104 C CA . ASP A 1 388 ? -28.25 9.453 51.344 1 20.17 388 ASP A CA 1
ATOM 3105 C C . ASP A 1 388 ? -28.891 9.023 50 1 20.17 388 ASP A C 1
ATOM 3107 O O . ASP A 1 388 ? -29.203 9.867 49.156 1 20.17 388 ASP A O 1
ATOM 3111 N N . ALA A 1 389 ? -28.5 7.812 49.562 1 19.53 389 ALA A N 1
ATOM 3112 C CA . ALA A 1 389 ? -28.938 6.957 48.469 1 19.53 389 ALA A CA 1
ATOM 3113 C C . ALA A 1 389 ? -30.453 6.828 48.438 1 19.53 389 ALA A C 1
ATOM 3115 O O . ALA A 1 389 ? -31.047 6.199 49.312 1 19.53 389 ALA A O 1
ATOM 3116 N N . LEU A 1 390 ? -31.203 7.875 48.375 1 18.39 390 LEU A N 1
ATOM 3117 C CA . LEU A 1 390 ? -32.625 7.586 48.156 1 18.39 390 LEU A CA 1
ATOM 3118 C C . LEU A 1 390 ? -32.781 6.562 47.062 1 18.39 390 LEU A C 1
ATOM 3120 O O . LEU A 1 390 ? -32.375 6.797 45.906 1 18.39 390 LEU A O 1
ATOM 3124 N N . ILE A 1 391 ? -32.812 5.27 47.406 1 19.91 391 ILE A N 1
ATOM 3125 C CA . ILE A 1 391 ? -33.094 4.062 46.656 1 19.91 391 ILE A CA 1
ATOM 3126 C C . ILE A 1 391 ? -34.5 4.188 46 1 19.91 391 ILE A C 1
ATOM 3128 O O . ILE A 1 391 ? -35.5 4.172 46.719 1 19.91 391 ILE A O 1
ATOM 3132 N N . ILE A 1 392 ? -34.781 5.262 45.375 1 18.33 392 ILE A N 1
ATOM 3133 C CA . ILE A 1 392 ? -36.125 5.238 44.812 1 18.33 392 ILE A CA 1
ATOM 3134 C C . ILE A 1 392 ? -36.344 3.93 44.062 1 18.33 392 ILE A C 1
ATOM 3136 O O . ILE A 1 392 ? -35.594 3.615 43.125 1 18.33 392 ILE A O 1
ATOM 3140 N N . HIS A 1 393 ? -36.969 2.93 44.75 1 19.14 393 HIS A N 1
ATOM 3141 C CA . HIS A 1 393 ? -37.469 1.619 44.344 1 19.14 393 HIS A CA 1
ATOM 3142 C C . HIS A 1 393 ? -38.469 1.736 43.188 1 19.14 393 HIS A C 1
ATOM 3144 O O . HIS A 1 393 ? -39.594 1.214 43.281 1 19.14 393 HIS A O 1
ATOM 3150 N N . SER A 1 394 ? -38.344 2.621 42.281 1 18.75 394 SER A N 1
ATOM 3151 C CA . SER A 1 394 ? -39.469 2.578 41.344 1 18.75 394 SER A CA 1
ATOM 3152 C C . SER A 1 394 ? -39.719 1.158 40.844 1 18.75 394 SER A C 1
ATOM 3154 O O . SER A 1 394 ? -38.781 0.445 40.469 1 18.75 394 SER A O 1
ATOM 3156 N N . GLU A 1 395 ? -40.812 0.512 41.344 1 20.81 395 GLU A N 1
ATOM 3157 C CA . GLU A 1 395 ? -41.5 -0.756 41.156 1 20.81 395 GLU A CA 1
ATOM 3158 C C . GLU A 1 395 ? -41.812 -0.99 39.656 1 20.81 395 GLU A C 1
ATOM 3160 O O . GLU A 1 395 ? -42.938 -0.713 39.219 1 20.81 395 GLU A O 1
ATOM 3165 N N . VAL A 1 396 ? -41.125 -0.433 38.75 1 18.83 396 VAL A N 1
ATOM 3166 C CA . VAL A 1 396 ? -41.688 -0.65 37.406 1 18.83 396 VAL A CA 1
ATOM 3167 C C . VAL A 1 396 ? -41.875 -2.146 37.156 1 18.83 396 VAL A C 1
ATOM 3169 O O . VAL A 1 396 ? -40.969 -2.936 37.438 1 18.83 396 VAL A O 1
ATOM 3172 N N . SER A 1 397 ? -43.156 -2.615 37.094 1 19.06 397 SER A N 1
ATOM 3173 C CA . SER A 1 397 ? -43.844 -3.887 36.844 1 19.06 397 SER A CA 1
ATOM 3174 C C . SER A 1 397 ? -43.25 -4.609 35.656 1 19.06 397 SER A C 1
ATOM 3176 O O . SER A 1 397 ? -43.094 -4.02 34.562 1 19.06 397 SER A O 1
ATOM 3178 N N . GLY A 1 398 ? -42.281 -5.523 35.844 1 19.06 398 GLY A N 1
ATOM 3179 C CA . GLY A 1 398 ? -41.5 -6.465 35.062 1 19.06 398 GLY A CA 1
ATOM 3180 C C . GLY A 1 398 ? -42.312 -7.406 34.219 1 19.06 398 GLY A C 1
ATOM 3181 O O . GLY A 1 398 ? -41.844 -8.461 33.812 1 19.06 398 GLY A O 1
ATOM 3182 N N . GLU A 1 399 ? -43.656 -7.062 33.969 1 19.08 399 GLU A N 1
ATOM 3183 C CA . GLU A 1 399 ? -44.469 -8.172 33.5 1 19.08 399 GLU A CA 1
ATOM 3184 C C . GLU A 1 399 ? -43.812 -8.852 32.281 1 19.08 399 GLU A C 1
ATOM 3186 O O . GLU A 1 399 ? -43.688 -10.078 32.25 1 19.08 399 GLU A O 1
ATOM 3191 N N . VAL A 1 400 ? -44 -8.336 31.109 1 17.61 400 VAL A N 1
ATOM 3192 C CA . VAL A 1 400 ? -44.5 -9.086 29.969 1 17.61 400 VAL A CA 1
ATOM 3193 C C . VAL A 1 400 ? -43.344 -9.812 29.281 1 17.61 400 VAL A C 1
ATOM 3195 O O . VAL A 1 400 ? -43.562 -10.664 28.406 1 17.61 400 VAL A O 1
ATOM 3198 N N . LEU A 1 401 ? -42.094 -9.406 29.562 1 16.09 401 LEU A N 1
ATOM 3199 C CA . LEU A 1 401 ? -41.312 -9.852 28.422 1 16.09 401 LEU A CA 1
ATOM 3200 C C . LEU A 1 401 ? -41.062 -11.359 28.484 1 16.09 401 LEU A C 1
ATOM 3202 O O . LEU A 1 401 ? -39.969 -11.805 28.828 1 16.09 401 LEU A O 1
ATOM 3206 N N . GLN A 1 402 ? -41.906 -12.211 29.141 1 16.75 402 GLN A N 1
ATOM 3207 C CA . GLN A 1 402 ? -41.688 -13.625 29.422 1 16.75 402 GLN A CA 1
ATOM 3208 C C . GLN A 1 402 ? -41.469 -14.414 28.125 1 16.75 402 GLN A C 1
ATOM 3210 O O . GLN A 1 402 ? -40.969 -15.547 28.156 1 16.75 402 GLN A O 1
ATOM 3215 N N . LYS A 1 403 ? -42.062 -14.07 26.984 1 16.48 403 LYS A N 1
ATOM 3216 C CA . LYS A 1 403 ? -42.656 -15.148 26.188 1 16.48 403 LYS A CA 1
ATOM 3217 C C . LYS A 1 403 ? -41.562 -16.031 25.578 1 16.48 403 LYS A C 1
ATOM 3219 O O . LYS A 1 403 ? -41.75 -17.219 25.375 1 16.48 403 LYS A O 1
ATOM 3224 N N . LEU A 1 404 ? -40.469 -15.562 24.875 1 15.41 404 LEU A N 1
ATOM 3225 C CA . LEU A 1 404 ? -40.219 -16.312 23.656 1 15.41 404 LEU A CA 1
ATOM 3226 C C . LEU A 1 404 ? -39.375 -17.562 23.969 1 15.41 404 LEU A C 1
ATOM 3228 O O . LEU A 1 404 ? -38.156 -17.5 24.062 1 15.41 404 LEU A O 1
ATOM 3232 N N . ARG A 1 405 ? -39.75 -18.516 25.047 1 15.91 405 ARG A N 1
ATOM 3233 C CA . ARG A 1 405 ? -39.062 -19.719 25.484 1 15.91 405 ARG A CA 1
ATOM 3234 C C . ARG A 1 405 ? -39 -20.766 24.375 1 15.91 405 ARG A C 1
ATOM 3236 O O . ARG A 1 405 ? -38.375 -21.812 24.531 1 15.91 405 ARG A O 1
ATOM 3243 N N . LEU A 1 406 ? -39.781 -20.953 23.266 1 15.54 406 LEU A N 1
ATOM 3244 C CA . LEU A 1 406 ? -40.406 -22.25 23.016 1 15.54 406 LEU A CA 1
ATOM 3245 C C . LEU A 1 406 ? -39.375 -23.25 22.5 1 15.54 406 LEU A C 1
ATOM 3247 O O . LEU A 1 406 ? -39.438 -24.438 22.797 1 15.54 406 LEU A O 1
ATOM 3251 N N . PHE A 1 407 ? -38.594 -23.172 21.422 1 15.81 407 PHE A N 1
ATOM 3252 C CA . PHE A 1 407 ? -38.656 -24.344 20.547 1 15.81 407 PHE A CA 1
ATOM 3253 C C . PHE A 1 407 ? -37.938 -25.531 21.188 1 15.81 407 PHE A C 1
ATOM 3255 O O . PHE A 1 407 ? -36.938 -25.344 21.906 1 15.81 407 PHE A O 1
ATOM 3262 N N . SER A 1 408 ? -38.312 -26.938 20.891 1 15.55 408 SER A N 1
ATOM 3263 C CA . SER A 1 408 ? -38.719 -28.281 21.312 1 15.55 408 SER A CA 1
ATOM 3264 C C . SER A 1 408 ? -37.531 -29.203 21.469 1 15.55 408 SER A C 1
ATOM 3266 O O . SER A 1 408 ? -36.438 -28.891 20.984 1 15.55 408 SER A O 1
ATOM 3268 N N . LYS A 1 409 ? -37.781 -30.625 21.469 1 16.62 409 LYS A N 1
ATOM 3269 C CA . LYS A 1 409 ? -37.656 -31.891 22.172 1 16.62 409 LYS A CA 1
ATOM 3270 C C . LYS A 1 409 ? -36.531 -32.75 21.578 1 16.62 409 LYS A C 1
ATOM 3272 O O . LYS A 1 409 ? -36.25 -33.844 22.078 1 16.62 409 LYS A O 1
ATOM 3277 N N . ALA A 1 410 ? -35.906 -32.625 20.438 1 16.5 410 ALA A N 1
ATOM 3278 C CA . ALA A 1 410 ? -35.844 -33.938 19.781 1 16.5 410 ALA A CA 1
ATOM 3279 C C . ALA A 1 410 ? -35 -34.906 20.609 1 16.5 410 ALA A C 1
ATOM 3281 O O . ALA A 1 410 ? -34.156 -34.5 21.422 1 16.5 410 ALA A O 1
ATOM 3282 N N . GLU A 1 411 ? -34.719 -36.219 20.094 1 16.33 411 GLU A N 1
ATOM 3283 C CA . GLU A 1 411 ? -34.688 -37.656 20.359 1 16.33 411 GLU A CA 1
ATOM 3284 C C . GLU A 1 411 ? -33.344 -38.094 20.984 1 16.33 411 GLU A C 1
ATOM 3286 O O . GLU A 1 411 ? -32.281 -37.719 20.484 1 16.33 411 GLU A O 1
ATOM 3291 N N . ALA A 1 412 ? -33.344 -38.781 22.156 1 16.81 412 ALA A N 1
ATOM 3292 C CA . ALA A 1 412 ? -32.562 -39.25 23.297 1 16.81 412 ALA A CA 1
ATOM 3293 C C . ALA A 1 412 ? -31.781 -40.5 22.953 1 16.81 412 ALA A C 1
ATOM 3295 O O . ALA A 1 412 ? -31.047 -41.031 23.797 1 16.81 412 ALA A O 1
ATOM 3296 N N . PRO A 1 413 ? -31.297 -40.938 21.812 1 16.86 413 PRO A N 1
ATOM 3297 C CA . PRO A 1 413 ? -31.219 -42.375 21.969 1 16.86 413 PRO A CA 1
ATOM 3298 C C . PRO A 1 413 ? -30.281 -42.812 23.094 1 16.86 413 PRO A C 1
ATOM 3300 O O . PRO A 1 413 ? -29.406 -42.031 23.5 1 16.86 413 PRO A O 1
ATOM 3303 N N . GLU A 1 414 ? -30.219 -44.156 23.578 1 16.47 414 GLU A N 1
ATOM 3304 C CA . GLU A 1 414 ? -30.188 -45.094 24.719 1 16.47 414 GLU A CA 1
ATOM 3305 C C . GLU A 1 414 ? -28.766 -45.438 25.109 1 16.47 414 GLU A C 1
ATOM 3307 O O . GLU A 1 414 ? -28.469 -45.625 26.281 1 16.47 414 GLU A O 1
ATOM 3312 N N . SER A 1 415 ? -27.797 -45.812 24.266 1 16.92 415 SER A N 1
ATOM 3313 C CA . SER A 1 415 ? -27.234 -47.125 24.594 1 16.92 415 SER A CA 1
ATOM 3314 C C . SER A 1 415 ? -26.422 -47.062 25.875 1 16.92 415 SER A C 1
ATOM 3316 O O . SER A 1 415 ? -26 -46 26.297 1 16.92 415 SER A O 1
ATOM 3318 N N . THR A 1 416 ? -25.766 -48.219 26.406 1 15.95 416 THR A N 1
ATOM 3319 C CA . THR A 1 416 ? -25.547 -49.094 27.562 1 15.95 416 THR A CA 1
ATOM 3320 C C . THR A 1 416 ? -24.281 -48.688 28.297 1 15.95 416 THR A C 1
ATOM 3322 O O . THR A 1 416 ? -24.25 -48.656 29.531 1 15.95 416 THR A O 1
ATOM 3325 N N . SER A 1 417 ? -23.062 -48.781 27.703 1 16.16 417 SER A N 1
ATOM 3326 C CA . SER A 1 417 ? -22.156 -49.719 28.344 1 16.16 417 SER A CA 1
ATOM 3327 C C . SER A 1 417 ? -21.656 -49.188 29.672 1 16.16 417 SER A C 1
ATOM 3329 O O . SER A 1 417 ? -21.781 -48 29.969 1 16.16 417 SER A O 1
ATOM 3331 N N . GLU A 1 418 ? -20.422 -49.625 30.078 1 16.83 418 GLU A N 1
ATOM 3332 C CA . GLU A 1 418 ? -19.781 -50.312 31.203 1 16.83 418 GLU A CA 1
ATOM 3333 C C . GLU A 1 418 ? -19.312 -49.281 32.25 1 16.83 418 GLU A C 1
ATOM 3335 O O . GLU A 1 418 ? -19.109 -48.125 31.938 1 16.83 418 GLU A O 1
ATOM 3340 N N . ALA A 1 419 ? -18.781 -49.719 33.469 1 16.41 419 ALA A N 1
ATOM 3341 C CA . ALA A 1 419 ? -18.844 -49.75 34.906 1 16.41 419 ALA A CA 1
ATOM 3342 C C . ALA A 1 419 ? -17.844 -48.781 35.531 1 16.41 419 ALA A C 1
ATOM 3344 O O . ALA A 1 419 ? -18.172 -48 36.406 1 16.41 419 ALA A O 1
ATOM 3345 N N . MET A 1 420 ? -16.422 -49.031 35.469 1 16.09 420 MET A N 1
ATOM 3346 C CA . MET A 1 420 ? -15.805 -49.406 36.75 1 16.09 420 MET A CA 1
ATOM 3347 C C . MET A 1 420 ? -15.406 -48.156 37.531 1 16.09 420 MET A C 1
ATOM 3349 O O . MET A 1 420 ? -15.734 -48.031 38.719 1 16.09 420 MET A O 1
ATOM 3353 N N . GLY A 1 421 ? -14.078 -47.656 37.375 1 16.67 421 GLY A N 1
ATOM 3354 C CA . GLY A 1 421 ? -13.164 -47.594 38.5 1 16.67 421 GLY A CA 1
ATOM 3355 C C . GLY A 1 421 ? -13.352 -46.344 39.344 1 16.67 421 GLY A C 1
ATOM 3356 O O . GLY A 1 421 ? -13.938 -45.375 38.875 1 16.67 421 GLY A O 1
ATOM 3357 N N . SER A 1 422 ? -12.938 -46.312 40.625 1 16.84 422 SER A N 1
ATOM 3358 C CA . SER A 1 422 ? -13.195 -45.781 41.969 1 16.84 422 SER A CA 1
ATOM 3359 C C . SER A 1 422 ? -12.539 -44.438 42.156 1 16.84 422 SER A C 1
ATOM 3361 O O . SER A 1 422 ? -12.938 -43.656 43.031 1 16.84 422 SER A O 1
ATOM 3363 N N . VAL A 1 423 ? -11.453 -44.094 41.406 1 17.67 423 VAL A N 1
ATOM 3364 C CA . VAL A 1 423 ? -10.383 -43.594 42.25 1 17.67 423 VAL A CA 1
ATOM 3365 C C . VAL A 1 423 ? -10.789 -42.219 42.844 1 17.67 423 VAL A C 1
ATOM 3367 O O . VAL A 1 423 ? -11.07 -41.281 42.094 1 17.67 423 VAL A O 1
ATOM 3370 N N . ARG A 1 424 ? -11.172 -42.125 44.062 1 16.28 424 ARG A N 1
ATOM 3371 C CA . ARG A 1 424 ? -11.828 -41.156 44.938 1 16.28 424 ARG A CA 1
ATOM 3372 C C . ARG A 1 424 ? -11.008 -39.875 45.031 1 16.28 424 ARG A C 1
ATOM 3374 O O . ARG A 1 424 ? -11.516 -38.781 44.75 1 16.28 424 ARG A O 1
ATOM 3381 N N . THR A 1 425 ? -10.195 -39.625 46.156 1 16.19 425 THR A N 1
ATOM 3382 C CA . THR A 1 425 ? -10.484 -38.75 47.281 1 16.19 425 THR A CA 1
ATOM 3383 C C . THR A 1 425 ? -9.648 -37.469 47.219 1 16.19 425 THR A C 1
ATOM 3385 O O . THR A 1 425 ? -10.117 -36.406 47.594 1 16.19 425 THR A O 1
ATOM 3388 N N . ASN A 1 426 ? -8.273 -37.5 46.906 1 17.2 426 ASN A N 1
ATOM 3389 C CA . ASN A 1 426 ? -7.391 -36.938 47.906 1 17.2 426 ASN A CA 1
ATOM 3390 C C . ASN A 1 426 ? -7.516 -35.406 47.969 1 17.2 426 ASN A C 1
ATOM 3392 O O . ASN A 1 426 ? -7.953 -34.781 47 1 17.2 426 ASN A O 1
ATOM 3396 N N . ARG A 1 427 ? -6.711 -34.656 49 1 17.33 427 ARG A N 1
ATOM 3397 C CA . ARG A 1 427 ? -6.598 -33.625 50.062 1 17.33 427 ARG A CA 1
ATOM 3398 C C . ARG A 1 427 ? -6.066 -32.312 49.469 1 17.33 427 ARG A C 1
ATOM 3400 O O . ARG A 1 427 ? -5.164 -32.312 48.656 1 17.33 427 ARG A O 1
ATOM 3407 N N . TYR A 1 428 ? -6.688 -31.094 49.719 1 17.06 428 TYR A N 1
ATOM 3408 C CA . TYR A 1 428 ? -6.836 -29.672 49.406 1 17.06 428 TYR A CA 1
ATOM 3409 C C . TYR A 1 428 ? -5.668 -28.875 49.969 1 17.06 428 TYR A C 1
ATOM 3411 O O . TYR A 1 428 ? -5.691 -27.641 49.938 1 17.06 428 TYR A O 1
ATOM 3419 N N . SER A 1 429 ? -4.438 -29.422 50.188 1 17.44 429 SER A N 1
ATOM 3420 C CA . SER A 1 429 ? -3.609 -28.641 51.094 1 17.44 429 SER A CA 1
ATOM 3421 C C . SER A 1 429 ? -3.361 -27.234 50.562 1 17.44 429 SER A C 1
ATOM 3423 O O . SER A 1 429 ? -3.279 -27.031 49.375 1 17.44 429 SER A O 1
ATOM 3425 N N . ILE A 1 430 ? -3.385 -26.094 51.5 1 18.17 430 ILE A N 1
ATOM 3426 C CA . ILE A 1 430 ? -3.443 -24.672 51.844 1 18.17 430 ILE A CA 1
ATOM 3427 C C . ILE A 1 430 ? -2.111 -24 51.531 1 18.17 430 ILE A C 1
ATOM 3429 O O . ILE A 1 430 ? -1.137 -24.141 52.25 1 18.17 430 ILE A O 1
ATOM 3433 N N . VAL A 1 431 ? -1.353 -24.266 50.531 1 19.94 431 VAL A N 1
ATOM 3434 C CA . VAL A 1 431 ? 0.022 -23.781 50.562 1 19.94 431 VAL A CA 1
ATOM 3435 C C . VAL A 1 431 ? 0.029 -22.266 50.719 1 19.94 431 VAL A C 1
ATOM 3437 O O . VAL A 1 431 ? -0.812 -21.562 50.156 1 19.94 431 VAL A O 1
ATOM 3440 N N . SER A 1 432 ? 0.822 -21.656 51.719 1 18.38 432 SER A N 1
ATOM 3441 C CA . SER A 1 432 ? 1.238 -20.422 52.375 1 18.38 432 SER A CA 1
ATOM 3442 C C . SER A 1 432 ? 1.687 -19.375 51.375 1 18.38 432 SER A C 1
ATOM 3444 O O . SER A 1 432 ? 2.539 -19.656 50.5 1 18.38 432 SER A O 1
ATOM 3446 N N . SER A 1 433 ? 0.86 -18.344 51.031 1 19.8 433 SER A N 1
ATOM 3447 C CA . SER A 1 433 ? 0.729 -17.094 50.281 1 19.8 433 SER A CA 1
ATOM 3448 C C . SER A 1 433 ? 1.737 -16.062 50.781 1 19.8 433 SER A C 1
ATOM 3450 O O . SER A 1 433 ? 1.533 -15.43 51.812 1 19.8 433 SER A O 1
ATOM 3452 N N . GLU A 1 434 ? 3.037 -16.391 51.031 1 20.08 434 GLU A N 1
ATOM 3453 C CA . GLU A 1 434 ? 3.928 -15.383 51.594 1 20.08 434 GLU A CA 1
ATOM 3454 C C . GLU A 1 434 ? 3.76 -14.039 50.906 1 20.08 434 GLU A C 1
ATOM 3456 O O . GLU A 1 434 ? 3.451 -13.977 49.719 1 20.08 434 GLU A O 1
ATOM 3461 N N . GLU A 1 435 ? 3.846 -12.758 51.656 1 20.66 435 GLU A N 1
ATOM 3462 C CA . GLU A 1 435 ? 3.516 -11.375 52 1 20.66 435 GLU A CA 1
ATOM 3463 C C . GLU A 1 435 ? 4.211 -10.398 51.062 1 20.66 435 GLU A C 1
ATOM 3465 O O . GLU A 1 435 ? 3.691 -9.32 50.781 1 20.66 435 GLU A O 1
ATOM 3470 N N . ASP A 1 436 ? 5.449 -10.492 50.562 1 22.95 436 ASP A N 1
ATOM 3471 C CA . ASP A 1 436 ? 6.25 -9.273 50.562 1 22.95 436 ASP A CA 1
ATOM 3472 C C . ASP A 1 436 ? 5.816 -8.312 49.469 1 22.95 436 ASP A C 1
ATOM 3474 O O . ASP A 1 436 ? 6.246 -8.445 48.312 1 22.95 436 ASP A O 1
ATOM 3478 N N . GLY A 1 437 ? 4.559 -8.07 49.281 1 22.98 437 GLY A N 1
ATOM 3479 C CA . GLY A 1 437 ? 4.082 -7.133 48.25 1 22.98 437 GLY A CA 1
ATOM 3480 C C . GLY A 1 437 ? 4.668 -5.746 48.406 1 22.98 437 GLY A C 1
ATOM 3481 O O . GLY A 1 437 ? 4.566 -5.137 49.5 1 22.98 437 GLY A O 1
ATOM 3482 N N . MET A 1 438 ? 5.824 -5.465 47.844 1 23.75 438 MET A N 1
ATOM 3483 C CA . MET A 1 438 ? 6.359 -4.117 48 1 23.75 438 MET A CA 1
ATOM 3484 C C . MET A 1 438 ? 5.277 -3.068 47.75 1 23.75 438 MET A C 1
ATOM 3486 O O . MET A 1 438 ? 4.68 -3.031 46.688 1 23.75 438 MET A O 1
ATOM 3490 N N . LYS A 1 439 ? 4.453 -2.668 48.75 1 26.11 439 LYS A N 1
ATOM 3491 C CA . LYS A 1 439 ? 3.582 -1.516 48.938 1 26.11 439 LYS A CA 1
ATOM 3492 C C . LYS A 1 439 ? 4.172 -0.261 48.312 1 26.11 439 LYS A C 1
ATOM 3494 O O . LYS A 1 439 ? 5.387 -0.168 48.125 1 26.11 439 LYS A O 1
ATOM 3499 N N . LEU A 1 440 ? 3.264 0.545 47.719 1 24.44 440 LEU A N 1
ATOM 3500 C CA . LEU A 1 440 ? 3.338 1.941 47.312 1 24.44 440 LEU A CA 1
ATOM 3501 C C . LEU A 1 440 ? 4.117 2.771 48.312 1 24.44 440 LEU A C 1
ATOM 3503 O O . LEU A 1 440 ? 3.93 2.615 49.531 1 24.44 440 LEU A O 1
ATOM 3507 N N . ALA A 1 441 ? 5.34 3.197 48 1 26.16 441 ALA A N 1
ATOM 3508 C CA . ALA A 1 441 ? 6.168 4.035 48.875 1 26.16 441 ALA A CA 1
ATOM 3509 C C . ALA A 1 441 ? 5.316 5.031 49.656 1 26.16 441 ALA A C 1
ATOM 3511 O O . ALA A 1 441 ? 4.566 5.809 49.062 1 26.16 441 ALA A O 1
ATOM 3512 N N . THR A 1 442 ? 4.668 4.684 50.812 1 25.08 442 THR A N 1
ATOM 3513 C CA . THR A 1 442 ? 4.191 5.59 51.844 1 25.08 442 THR A CA 1
ATOM 3514 C C . THR A 1 442 ? 5.125 6.789 52 1 25.08 442 THR A C 1
ATOM 3516 O O . THR A 1 442 ? 6.332 6.621 52.188 1 25.08 442 THR A O 1
ATOM 3519 N N . MET A 1 443 ? 4.762 7.949 51.375 1 25.19 443 MET A N 1
ATOM 3520 C CA . MET A 1 443 ? 5.363 9.203 51.812 1 25.19 443 MET A CA 1
ATOM 3521 C C . MET A 1 443 ? 5.516 9.219 53.344 1 25.19 443 MET A C 1
ATOM 3523 O O . MET A 1 443 ? 4.535 9.078 54.062 1 25.19 443 MET A O 1
ATOM 3527 N N . ALA A 1 444 ? 6.516 8.586 53.844 1 25.19 444 ALA A N 1
ATOM 3528 C CA . ALA A 1 444 ? 6.926 8.648 55.25 1 25.19 444 ALA A CA 1
ATOM 3529 C C . ALA A 1 444 ? 6.746 10.062 55.812 1 25.19 444 ALA A C 1
ATOM 3531 O O . ALA A 1 444 ? 7.316 11.016 55.281 1 25.19 444 ALA A O 1
ATOM 3532 N N . VAL A 1 445 ? 5.582 10.391 56.281 1 24.31 445 VAL A N 1
ATOM 3533 C CA . VAL A 1 445 ? 5.484 11.484 57.219 1 24.31 445 VAL A CA 1
ATOM 3534 C C . VAL A 1 445 ? 6.582 11.359 58.281 1 24.31 445 VAL A C 1
ATOM 3536 O O . VAL A 1 445 ? 6.758 10.289 58.875 1 24.31 445 VAL A O 1
ATOM 3539 N N . ALA A 1 446 ? 7.645 12.164 58.125 1 24.66 446 ALA A N 1
ATOM 3540 C CA . ALA A 1 446 ? 8.727 12.391 59.094 1 24.66 446 ALA A CA 1
ATOM 3541 C C . ALA A 1 446 ? 8.18 12.469 60.531 1 24.66 446 ALA A C 1
ATOM 3543 O O . ALA A 1 446 ? 7.66 13.508 60.938 1 24.66 446 ALA A O 1
ATOM 3544 N N . ASN A 1 447 ? 7.402 11.531 61 1 22.34 447 ASN A N 1
ATOM 3545 C CA . ASN A 1 447 ? 7.352 11.719 62.469 1 22.34 447 ASN A CA 1
ATOM 3546 C C . ASN A 1 447 ? 8.75 11.742 63.062 1 22.34 447 ASN A C 1
ATOM 3548 O O . ASN A 1 447 ? 9.703 11.242 62.469 1 22.34 447 ASN A O 1
ATOM 3552 N N . GLY A 1 448 ? 9.023 12.391 64.25 1 22.45 448 GLY A N 1
ATOM 3553 C CA . GLY A 1 448 ? 10.062 12.977 65.062 1 22.45 448 GLY A CA 1
ATOM 3554 C C . GLY A 1 448 ? 11.156 12 65.438 1 22.45 448 GLY A C 1
ATOM 3555 O O . GLY A 1 448 ? 12.336 12.352 65.5 1 22.45 448 GLY A O 1
ATOM 3556 N N . PHE A 1 449 ? 10.953 10.875 66.25 1 23.47 449 PHE A N 1
ATOM 3557 C CA . PHE A 1 449 ? 11.891 10.711 67.312 1 23.47 449 PHE A CA 1
ATOM 3558 C C . PHE A 1 449 ? 13.219 10.148 66.812 1 23.47 449 PHE A C 1
ATOM 3560 O O . PHE A 1 449 ? 14.281 10.68 67.125 1 23.47 449 PHE A O 1
ATOM 3567 N N . GLY A 1 450 ? 13.391 8.758 66.875 1 24.39 450 GLY A N 1
ATOM 3568 C CA . GLY A 1 450 ? 14.648 8.156 67.312 1 24.39 450 GLY A CA 1
ATOM 3569 C C . GLY A 1 450 ? 15.758 8.305 66.25 1 24.39 450 GLY A C 1
ATOM 3570 O O . GLY A 1 450 ? 15.492 8.586 65.125 1 24.39 450 GLY A O 1
ATOM 3571 N N . ASN A 1 451 ? 17.172 8.305 66.562 1 24.33 451 ASN A N 1
ATOM 3572 C CA . ASN A 1 451 ? 18.5 8.75 66.188 1 24.33 451 ASN A CA 1
ATOM 3573 C C . ASN A 1 451 ? 18.969 8.039 64.875 1 24.33 451 ASN A C 1
ATOM 3575 O O . ASN A 1 451 ? 19.859 8.531 64.188 1 24.33 451 ASN A O 1
ATOM 3579 N N . GLY A 1 452 ? 18.969 6.648 64.875 1 27.61 452 GLY A N 1
ATOM 3580 C CA . GLY A 1 452 ? 19.969 6.031 64 1 27.61 452 GLY A CA 1
ATOM 3581 C C . GLY A 1 452 ? 19.688 6.234 62.531 1 27.61 452 GLY A C 1
ATOM 3582 O O . GLY A 1 452 ? 18.578 5.996 62.062 1 27.61 452 GLY A O 1
ATOM 3583 N N . LYS A 1 453 ? 20.375 7.133 61.781 1 27.84 453 LYS A N 1
ATOM 3584 C CA . LYS A 1 453 ? 20.391 7.777 60.469 1 27.84 453 LYS A CA 1
ATOM 3585 C C . LYS A 1 453 ? 20.5 6.742 59.344 1 27.84 453 LYS A C 1
ATOM 3587 O O . LYS A 1 453 ? 21.578 6.492 58.844 1 27.84 453 LYS A O 1
ATOM 3592 N N . SER A 1 454 ? 20.156 5.492 59.531 1 27.08 454 SER A N 1
ATOM 3593 C CA . SER A 1 454 ? 20.484 4.711 58.344 1 27.08 454 SER A CA 1
ATOM 3594 C C . SER A 1 454 ? 19.719 5.23 57.125 1 27.08 454 SER A C 1
ATOM 3596 O O . SER A 1 454 ? 18.5 5.332 57.125 1 27.08 454 SER A O 1
ATOM 3598 N N . LYS A 1 455 ? 20.281 6.207 56.344 1 27.25 455 LYS A N 1
ATOM 3599 C CA . LYS A 1 455 ? 19.891 6.781 55.062 1 27.25 455 LYS A CA 1
ATOM 3600 C C . LYS A 1 455 ? 19.438 5.695 54.094 1 27.25 455 LYS A C 1
ATOM 3602 O O . LYS A 1 455 ? 20.266 4.902 53.625 1 27.25 455 LYS A O 1
ATOM 3607 N N . VAL A 1 456 ? 18.438 4.973 54.406 1 27.91 456 VAL A N 1
ATOM 3608 C CA . VAL A 1 456 ? 17.891 4.094 53.375 1 27.91 456 VAL A CA 1
ATOM 3609 C C . VAL A 1 456 ? 17.797 4.852 52.062 1 27.91 456 VAL A C 1
ATOM 3611 O O . VAL A 1 456 ? 17.062 5.832 51.938 1 27.91 456 VAL A O 1
ATOM 3614 N N . HIS A 1 457 ? 18.953 5.086 51.344 1 27.7 457 HIS A N 1
ATOM 3615 C CA . HIS A 1 457 ? 18.906 5.535 49.938 1 27.7 457 HIS A CA 1
ATOM 3616 C C . HIS A 1 457 ? 17.828 4.809 49.156 1 27.7 457 HIS A C 1
ATOM 3618 O O . HIS A 1 457 ? 17.891 3.59 49 1 27.7 457 HIS A O 1
ATOM 3624 N N . THR A 1 458 ? 16.625 5.059 49.406 1 31.38 458 THR A N 1
ATOM 3625 C CA . THR A 1 458 ? 15.57 4.582 48.531 1 31.38 458 THR A CA 1
ATOM 3626 C C . THR A 1 458 ? 16 4.711 47.062 1 31.38 458 THR A C 1
ATOM 3628 O O . THR A 1 458 ? 16.203 5.82 46.562 1 31.38 458 THR A O 1
ATOM 3631 N N . ARG A 1 459 ? 16.984 3.855 46.656 1 32.97 459 ARG A N 1
ATOM 3632 C CA . ARG A 1 459 ? 17.312 3.799 45.25 1 32.97 459 ARG A CA 1
ATOM 3633 C C . ARG A 1 459 ? 16.062 4.02 44.406 1 32.97 459 ARG A C 1
ATOM 3635 O O . ARG A 1 459 ? 15.047 3.332 44.562 1 32.97 459 ARG A O 1
ATOM 3642 N N . GLN A 1 460 ? 15.773 5.184 44.031 1 39.41 460 GLN A N 1
ATOM 3643 C CA . GLN A 1 460 ? 14.773 5.531 43.031 1 39.41 460 GLN A CA 1
ATOM 3644 C C . GLN A 1 460 ? 14.641 4.43 41.969 1 39.41 460 GLN A C 1
ATOM 3646 O O . GLN A 1 460 ? 15.633 3.982 41.406 1 39.41 460 GLN A O 1
ATOM 3651 N N . GLN A 1 461 ? 13.844 3.416 42.156 1 42.88 461 GLN A N 1
ATOM 3652 C CA . GLN A 1 461 ? 13.484 2.328 41.25 1 42.88 461 GLN A CA 1
ATOM 3653 C C . GLN A 1 461 ? 13.523 2.785 39.781 1 42.88 461 GLN A C 1
ATOM 3655 O O . GLN A 1 461 ? 12.812 3.717 39.406 1 42.88 461 GLN A O 1
ATOM 3660 N N . CYS A 1 462 ? 14.641 2.67 39.062 1 51.94 462 CYS A N 1
ATOM 3661 C CA . CYS A 1 462 ? 14.914 2.955 37.656 1 51.94 462 CYS A CA 1
ATOM 3662 C C . CYS A 1 462 ? 13.852 2.342 36.75 1 51.94 462 CYS A C 1
ATOM 3664 O O . CYS A 1 462 ? 13.5 1.17 36.906 1 51.94 462 CYS A O 1
ATOM 3666 N N . ARG A 1 463 ? 12.914 3.18 36.125 1 65 463 ARG A N 1
ATOM 3667 C CA . ARG A 1 463 ? 11.875 2.816 35.156 1 65 463 ARG A CA 1
ATOM 3668 C C . ARG A 1 463 ? 12.422 1.881 34.094 1 65 463 ARG A C 1
ATOM 3670 O O . ARG A 1 463 ? 13.531 2.076 33.594 1 65 463 ARG A O 1
ATOM 3677 N N . SER A 1 464 ? 11.812 0.688 34.062 1 79.44 464 SER A N 1
ATOM 3678 C CA . SER A 1 464 ? 12.133 -0.246 32.969 1 79.44 464 SER A CA 1
ATOM 3679 C C . SER A 1 464 ? 11.898 0.381 31.609 1 79.44 464 SER A C 1
ATOM 3681 O O . SER A 1 464 ? 11.016 1.231 31.453 1 79.44 464 SER A O 1
ATOM 3683 N N . ARG A 1 465 ? 12.805 0.135 30.766 1 88.06 465 ARG A N 1
ATOM 3684 C CA . ARG A 1 465 ? 12.742 0.634 29.391 1 88.06 465 ARG A CA 1
ATOM 3685 C C . ARG A 1 465 ? 11.484 0.138 28.688 1 88.06 465 ARG A C 1
ATOM 3687 O O . ARG A 1 465 ? 11.156 -1.049 28.75 1 88.06 465 ARG A O 1
ATOM 3694 N N . PHE A 1 466 ? 10.727 1.041 28.234 1 88.06 466 PHE A N 1
ATOM 3695 C CA . PHE A 1 466 ? 9.5 0.712 27.516 1 88.06 466 PHE A CA 1
ATOM 3696 C C . PHE A 1 466 ? 9.812 0.198 26.109 1 88.06 466 PHE A C 1
ATOM 3698 O O . PHE A 1 466 ? 9.211 -0.779 25.656 1 88.06 466 PHE A O 1
ATOM 3705 N N . VAL A 1 467 ? 10.664 0.906 25.406 1 89.94 467 VAL A N 1
ATOM 3706 C CA . VAL A 1 467 ? 11.102 0.495 24.078 1 89.94 467 VAL A CA 1
ATOM 3707 C C . VAL A 1 467 ? 12.602 0.185 24.109 1 89.94 467 VAL A C 1
ATOM 3709 O O . VAL A 1 467 ? 13.406 1.035 24.484 1 89.94 467 VAL A O 1
ATOM 3712 N N . LYS A 1 468 ? 12.867 -0.934 23.734 1 89.62 468 LYS A N 1
ATOM 3713 C CA . LYS A 1 468 ? 14.281 -1.306 23.672 1 89.62 468 LYS A CA 1
ATOM 3714 C C . LYS A 1 468 ? 14.984 -0.614 22.516 1 89.62 468 LYS A C 1
ATOM 3716 O O . LYS A 1 468 ? 14.328 -0.047 21.641 1 89.62 468 LYS A O 1
ATOM 3721 N N . LYS A 1 469 ? 16.266 -0.632 22.5 1 90.12 469 LYS A N 1
ATOM 3722 C CA . LYS A 1 469 ? 17.047 0.039 21.469 1 90.12 469 LYS A CA 1
ATOM 3723 C C . LYS A 1 469 ? 16.828 -0.603 20.094 1 90.12 469 LYS A C 1
ATOM 3725 O O . LYS A 1 469 ? 16.938 0.063 19.062 1 90.12 469 LYS A O 1
ATOM 3730 N N . ASP A 1 470 ? 16.391 -1.835 20.172 1 84.75 470 ASP A N 1
ATOM 3731 C CA . ASP A 1 470 ? 16.125 -2.529 18.922 1 84.75 470 ASP A CA 1
ATOM 3732 C C . ASP A 1 470 ? 14.719 -2.236 18.422 1 84.75 470 ASP A C 1
ATOM 3734 O O . ASP A 1 470 ? 14.352 -2.654 17.312 1 84.75 470 ASP A O 1
ATOM 3738 N N . GLY A 1 471 ? 13.977 -1.564 19.141 1 84.88 471 GLY A N 1
ATOM 3739 C CA . GLY A 1 471 ? 12.656 -1.162 18.688 1 84.88 471 GLY A CA 1
ATOM 3740 C C . GLY A 1 471 ? 11.539 -2.012 19.266 1 84.88 471 GLY A C 1
ATOM 3741 O O . GLY A 1 471 ? 10.367 -1.668 19.141 1 84.88 471 GLY A O 1
ATOM 3742 N N . HIS A 1 472 ? 11.914 -3.111 19.969 1 83.25 472 HIS A N 1
ATOM 3743 C CA . HIS A 1 472 ? 10.883 -3.959 20.562 1 83.25 472 HIS A CA 1
ATOM 3744 C C . HIS A 1 472 ? 10.328 -3.336 21.828 1 83.25 472 HIS A C 1
ATOM 3746 O O . HIS A 1 472 ? 11.078 -2.756 22.625 1 83.25 472 HIS A O 1
ATOM 3752 N N . CYS A 1 473 ? 9.031 -3.453 21.906 1 82.94 473 CYS A N 1
ATOM 3753 C CA . CYS A 1 473 ? 8.391 -2.938 23.125 1 82.94 473 CYS A CA 1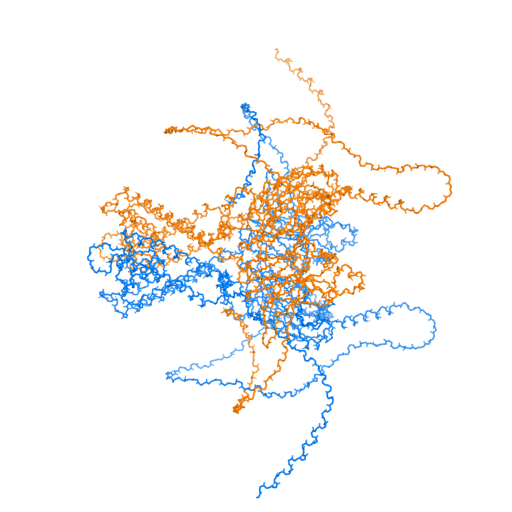
ATOM 3754 C C . CYS A 1 473 ? 8.461 -3.961 24.25 1 82.94 473 CYS A C 1
ATOM 3756 O O . CYS A 1 473 ? 8.164 -5.141 24.031 1 82.94 473 CYS A O 1
ATOM 3758 N N . ASN A 1 474 ? 8.891 -3.521 25.359 1 86.75 474 ASN A N 1
ATOM 3759 C CA . ASN A 1 474 ? 9.023 -4.363 26.547 1 86.75 474 ASN A CA 1
ATOM 3760 C C . ASN A 1 474 ? 7.703 -4.492 27.297 1 86.75 474 ASN A C 1
ATOM 3762 O O . ASN A 1 474 ? 7.59 -4.055 28.453 1 86.75 474 ASN A O 1
ATOM 3766 N N . VAL A 1 475 ? 6.699 -5.055 26.703 1 86.12 475 VAL A N 1
ATOM 3767 C CA . VAL A 1 475 ? 5.367 -5.203 27.281 1 86.12 475 VAL A CA 1
ATOM 3768 C C . VAL A 1 475 ? 4.934 -6.664 27.203 1 86.12 475 VAL A C 1
ATOM 3770 O O . VAL A 1 475 ? 5.145 -7.332 26.188 1 86.12 475 VAL A O 1
ATOM 3773 N N . GLN A 1 476 ? 4.488 -7.211 28.297 1 86.38 476 GLN A N 1
ATOM 3774 C CA . GLN A 1 476 ? 3.945 -8.562 28.344 1 86.38 476 GLN A CA 1
ATOM 3775 C C . GLN A 1 476 ? 2.451 -8.547 28.656 1 86.38 476 GLN A C 1
ATOM 3777 O O . GLN A 1 476 ? 2.014 -7.875 29.594 1 86.38 476 GLN A O 1
ATOM 3782 N N . PHE A 1 477 ? 1.703 -9.195 27.875 1 85.62 477 PHE A N 1
ATOM 3783 C CA . PHE A 1 477 ? 0.261 -9.281 28.078 1 85.62 477 PHE A CA 1
ATOM 3784 C C . PHE A 1 477 ? -0.096 -10.523 28.891 1 85.62 477 PHE A C 1
ATOM 3786 O O . PHE A 1 477 ? 0.384 -11.617 28.594 1 85.62 477 PHE A O 1
ATOM 3793 N N . ILE A 1 478 ? -0.818 -10.219 29.953 1 84.06 478 ILE A N 1
ATOM 3794 C CA . ILE A 1 478 ? -1.258 -11.32 30.797 1 84.06 478 ILE A CA 1
ATOM 3795 C C . ILE A 1 478 ? -2.775 -11.469 30.703 1 84.06 478 ILE A C 1
ATOM 3797 O O . ILE A 1 478 ? -3.492 -10.477 30.547 1 84.06 478 ILE A O 1
ATOM 3801 N N . ASN A 1 479 ? -3.354 -12.664 30.719 1 80.5 479 ASN A N 1
ATOM 3802 C CA . ASN A 1 479 ? -4.773 -12.992 30.75 1 80.5 479 ASN A CA 1
ATOM 3803 C C . ASN A 1 479 ? -5.469 -12.562 29.453 1 80.5 479 ASN A C 1
ATOM 3805 O O . ASN A 1 479 ? -6.516 -11.914 29.5 1 80.5 479 ASN A O 1
ATOM 3809 N N . VAL A 1 480 ? -4.699 -12.883 28.453 1 79.88 480 VAL A N 1
ATOM 3810 C CA . VAL A 1 480 ? -5.332 -12.578 27.172 1 79.88 480 VAL A CA 1
ATOM 3811 C C . VAL A 1 480 ? -6.414 -13.625 26.875 1 79.88 480 VAL A C 1
ATOM 3813 O O . VAL A 1 480 ? -6.145 -14.828 26.891 1 79.88 480 VAL A O 1
ATOM 3816 N N . GLY A 1 481 ? -7.594 -13.258 26.891 1 67.62 481 GLY A N 1
ATOM 3817 C CA . GLY A 1 481 ? -8.68 -14.172 26.578 1 67.62 481 GLY A CA 1
ATOM 3818 C C . GLY A 1 481 ? -8.672 -14.641 25.141 1 67.62 481 GLY A C 1
ATOM 3819 O O . GLY A 1 481 ? -8.367 -13.867 24.234 1 67.62 481 GLY A O 1
ATOM 3820 N N . GLU A 1 482 ? -8.984 -15.859 24.906 1 67.88 482 GLU A N 1
ATOM 3821 C CA . GLU A 1 482 ? -9.211 -16.484 23.609 1 67.88 482 GLU A CA 1
ATOM 3822 C C . GLU A 1 482 ? -8.055 -16.203 22.656 1 67.88 482 GLU A C 1
ATOM 3824 O O . GLU A 1 482 ? -8.266 -15.812 21.5 1 67.88 482 GLU A O 1
ATOM 3829 N N . LYS A 1 483 ? -6.875 -16.375 23.188 1 72 483 LYS A N 1
ATOM 3830 C CA . LYS A 1 483 ? -5.68 -16.109 22.391 1 72 483 LYS A CA 1
ATOM 3831 C C . LYS A 1 483 ? -5.68 -16.938 21.109 1 72 483 LYS A C 1
ATOM 3833 O O . LYS A 1 483 ? -5.395 -16.438 20.031 1 72 483 LYS A O 1
ATOM 3838 N N . GLY A 1 484 ? -6.098 -18.156 21.297 1 67.25 484 GLY A N 1
ATOM 3839 C CA . GLY A 1 484 ? -6.094 -19.047 20.141 1 67.25 484 GLY A CA 1
ATOM 3840 C C . GLY A 1 484 ? -7.086 -18.641 19.062 1 67.25 484 GLY A C 1
ATOM 3841 O O . GLY A 1 484 ? -6.762 -18.656 17.875 1 67.25 484 GLY A O 1
ATOM 3842 N N . GLN A 1 485 ? -8.203 -18.203 19.438 1 70.75 485 GLN A N 1
ATOM 3843 C CA . GLN A 1 485 ? -9.234 -17.812 18.484 1 70.75 485 GLN A CA 1
ATOM 3844 C C . GLN A 1 485 ? -8.859 -16.516 17.781 1 70.75 485 GLN A C 1
ATOM 3846 O O . GLN A 1 485 ? -9.188 -16.328 16.594 1 70.75 485 GLN A O 1
ATOM 3851 N N . ARG A 1 486 ? -8.133 -15.75 18.438 1 72.44 486 ARG A N 1
ATOM 3852 C CA . ARG A 1 486 ? -7.75 -14.477 17.828 1 72.44 486 ARG A CA 1
ATOM 3853 C C . ARG A 1 486 ? -6.703 -14.68 16.734 1 72.44 486 ARG A C 1
ATOM 3855 O O . ARG A 1 486 ? -6.75 -14.023 15.695 1 72.44 486 ARG A O 1
ATOM 3862 N N . TYR A 1 487 ? -5.871 -15.672 17 1 73.62 487 TYR A N 1
ATOM 3863 C CA . TYR A 1 487 ? -4.84 -15.945 16 1 73.62 487 TYR A CA 1
ATOM 3864 C C . TYR A 1 487 ? -5.426 -16.672 14.797 1 73.62 487 TYR A C 1
ATOM 3866 O O . TYR A 1 487 ? -4.98 -16.453 13.664 1 73.62 487 TYR A O 1
ATOM 3874 N N . LEU A 1 488 ? -6.508 -17.406 15.094 1 73.25 488 LEU A N 1
ATOM 3875 C CA . LEU A 1 488 ? -7.129 -18.125 13.992 1 73.25 488 LEU A CA 1
ATOM 3876 C C . LEU A 1 488 ? -8.055 -17.219 13.188 1 73.25 488 LEU A C 1
ATOM 3878 O O . LEU A 1 488 ? -8.266 -17.438 12 1 73.25 488 LEU A O 1
ATOM 3882 N N . ALA A 1 489 ? -8.562 -16.234 13.898 1 71.56 489 ALA A N 1
ATOM 3883 C CA . ALA A 1 489 ? -9.438 -15.289 13.203 1 71.56 489 ALA A CA 1
ATOM 3884 C C . ALA A 1 489 ? -8.648 -14.461 12.188 1 71.56 489 ALA A C 1
ATOM 3886 O O . ALA A 1 489 ? -9.156 -14.125 11.117 1 71.56 489 ALA A O 1
ATOM 3887 N N . ASP A 1 490 ? -7.516 -14.211 12.555 1 74.69 490 ASP A N 1
ATOM 3888 C CA . ASP A 1 490 ? -6.605 -13.516 11.648 1 74.69 490 ASP A CA 1
ATOM 3889 C C . ASP A 1 490 ? -5.441 -14.414 11.242 1 74.69 490 ASP A C 1
ATOM 3891 O O . ASP A 1 490 ? -4.289 -14.148 11.594 1 74.69 490 ASP A O 1
ATOM 3895 N N . ILE A 1 491 ? -5.816 -15.391 10.516 1 74.06 491 ILE A N 1
ATOM 3896 C CA . ILE A 1 491 ? -4.863 -16.438 10.18 1 74.06 491 ILE A CA 1
ATOM 3897 C C . ILE A 1 491 ? -3.758 -15.859 9.289 1 74.06 491 ILE A C 1
ATOM 3899 O O . ILE A 1 491 ? -2.602 -16.281 9.383 1 74.06 491 ILE A O 1
ATOM 3903 N N . PHE A 1 492 ? -4.055 -14.945 8.492 1 76.62 492 PHE A N 1
ATOM 3904 C CA . PHE A 1 492 ? -3.07 -14.398 7.562 1 76.62 492 PHE A CA 1
ATOM 3905 C C . PHE A 1 492 ? -1.958 -13.68 8.312 1 76.62 492 PHE A C 1
ATOM 3907 O O . PHE A 1 492 ? -0.776 -13.945 8.086 1 76.62 492 PHE A O 1
ATOM 3914 N N . THR A 1 493 ? -2.342 -12.773 9.18 1 75.62 493 THR A N 1
ATOM 3915 C CA . THR A 1 493 ? -1.338 -12.039 9.938 1 75.62 493 THR A CA 1
ATOM 3916 C C . THR A 1 493 ? -0.552 -12.977 10.852 1 75.62 493 THR A C 1
ATOM 3918 O O . THR A 1 493 ? 0.643 -12.773 11.078 1 75.62 493 THR A O 1
ATOM 3921 N N . THR A 1 494 ? -1.191 -13.984 11.305 1 79.56 494 THR A N 1
ATOM 3922 C CA . THR A 1 494 ? -0.508 -14.969 12.133 1 79.56 494 THR A CA 1
ATOM 3923 C C . THR A 1 494 ? 0.545 -15.719 11.32 1 79.56 494 THR A C 1
ATOM 3925 O O . THR A 1 494 ? 1.656 -15.953 11.805 1 79.56 494 THR A O 1
ATOM 3928 N N . CYS A 1 495 ? 0.149 -16.047 10.117 1 78.5 495 CYS A N 1
ATOM 3929 C CA . CYS A 1 495 ? 1.094 -16.75 9.25 1 78.5 495 CYS A CA 1
ATOM 3930 C C . CYS A 1 495 ? 2.287 -15.867 8.914 1 78.5 495 CYS A C 1
ATOM 3932 O O . CYS A 1 495 ? 3.416 -16.344 8.812 1 78.5 495 CYS A O 1
ATOM 3934 N N . VAL A 1 496 ? 2.047 -14.617 8.789 1 79.44 496 VAL A N 1
ATOM 3935 C CA . VAL A 1 496 ? 3.121 -13.688 8.453 1 79.44 496 VAL A CA 1
ATOM 3936 C C . VAL A 1 496 ? 4.02 -13.477 9.672 1 79.44 496 VAL A C 1
ATOM 3938 O O . VAL A 1 496 ? 5.238 -13.352 9.539 1 79.44 496 VAL A O 1
ATOM 3941 N N . ASP A 1 497 ? 3.451 -13.578 10.82 1 79.19 497 ASP A N 1
ATOM 3942 C CA . ASP A 1 497 ? 4.199 -13.266 12.039 1 79.19 497 ASP A CA 1
ATOM 3943 C C . ASP A 1 497 ? 4.961 -14.492 12.539 1 79.19 497 ASP A C 1
ATOM 3945 O O . ASP A 1 497 ? 5.957 -14.359 13.258 1 79.19 497 ASP A O 1
ATOM 3949 N N . ILE A 1 498 ? 4.516 -15.633 12.227 1 82.06 498 ILE A N 1
ATOM 3950 C CA . ILE A 1 498 ? 5.184 -16.844 12.703 1 82.06 498 ILE A CA 1
ATOM 3951 C C . ILE A 1 498 ? 6.566 -16.953 12.062 1 82.06 498 ILE A C 1
ATOM 3953 O O . ILE A 1 498 ? 6.789 -16.453 10.961 1 82.06 498 ILE A O 1
ATOM 3957 N N . ARG A 1 499 ? 7.434 -17.5 12.836 1 85.12 499 ARG A N 1
ATOM 3958 C CA . ARG A 1 499 ? 8.781 -17.703 12.32 1 85.12 499 ARG A CA 1
ATOM 3959 C C . ARG A 1 499 ? 8.773 -18.641 11.117 1 85.12 499 ARG A C 1
ATOM 3961 O O . ARG A 1 499 ? 7.852 -19.438 10.953 1 85.12 499 ARG A O 1
ATOM 3968 N N . TRP A 1 500 ? 9.742 -18.562 10.242 1 83.69 500 TRP A N 1
ATOM 3969 C CA . TRP A 1 500 ? 9.828 -19.328 9 1 83.69 500 TRP A CA 1
ATOM 3970 C C . TRP A 1 500 ? 9.828 -20.828 9.281 1 83.69 500 TRP A C 1
ATOM 3972 O O . TRP A 1 500 ? 9.25 -21.609 8.523 1 83.69 500 TRP A O 1
ATOM 3982 N N . ARG A 1 501 ? 10.43 -21.312 10.406 1 88.19 501 ARG A N 1
ATOM 3983 C CA . ARG A 1 501 ? 10.508 -22.734 10.695 1 88.19 501 ARG A CA 1
ATOM 3984 C C . ARG A 1 501 ? 9.125 -23.328 10.961 1 88.19 501 ARG A C 1
ATOM 3986 O O . ARG A 1 501 ? 8.828 -24.438 10.547 1 88.19 501 ARG A O 1
ATOM 3993 N N . TRP A 1 502 ? 8.305 -22.484 11.547 1 87.75 502 TRP A N 1
ATOM 3994 C CA . TRP A 1 502 ? 6.965 -22.969 11.844 1 87.75 502 TRP A CA 1
ATOM 3995 C C . TRP A 1 502 ? 6.074 -22.906 10.609 1 87.75 502 TRP A C 1
ATOM 3997 O O . TRP A 1 502 ? 5.199 -23.766 10.422 1 87.75 502 TRP A O 1
ATOM 4007 N N . MET A 1 503 ? 6.293 -21.844 9.82 1 87.44 503 MET A N 1
ATOM 4008 C CA . MET A 1 503 ? 5.531 -21.766 8.578 1 87.44 503 MET A CA 1
ATOM 4009 C C . MET A 1 503 ? 5.852 -22.938 7.66 1 87.44 503 MET A C 1
ATOM 4011 O O . MET A 1 503 ? 4.949 -23.531 7.059 1 87.44 503 MET A O 1
ATOM 4015 N N . LEU A 1 504 ? 7.121 -23.297 7.594 1 87.88 504 LEU A N 1
ATOM 4016 C CA . LEU A 1 504 ? 7.543 -24.422 6.754 1 87.88 504 LEU A CA 1
ATOM 4017 C C . LEU A 1 504 ? 6.992 -25.734 7.289 1 87.88 504 LEU A C 1
ATOM 4019 O O . LEU A 1 504 ? 6.625 -26.625 6.512 1 87.88 504 LEU A O 1
ATOM 4023 N N . LEU A 1 505 ? 6.906 -25.797 8.594 1 89.69 505 LEU A N 1
ATOM 4024 C CA . LEU A 1 505 ? 6.34 -27 9.203 1 89.69 505 LEU A CA 1
ATOM 4025 C C . LEU A 1 505 ? 4.855 -27.109 8.875 1 89.69 505 LEU A C 1
ATOM 4027 O O . LEU A 1 505 ? 4.371 -28.203 8.555 1 89.69 505 LEU A O 1
ATOM 4031 N N . ILE A 1 506 ? 4.168 -26.016 8.953 1 87.56 506 ILE A N 1
ATOM 4032 C CA . ILE A 1 506 ? 2.74 -26.016 8.648 1 87.56 506 ILE A CA 1
ATOM 4033 C C . ILE A 1 506 ? 2.523 -26.375 7.184 1 87.56 506 ILE A C 1
ATOM 4035 O O . ILE A 1 506 ? 1.604 -27.125 6.852 1 87.56 506 ILE A O 1
ATOM 4039 N N . PHE A 1 507 ? 3.354 -25.906 6.387 1 87.38 507 PHE A N 1
ATOM 4040 C CA . PHE A 1 507 ? 3.266 -26.219 4.965 1 87.38 507 PHE A CA 1
ATOM 4041 C C . PHE A 1 507 ? 3.525 -27.703 4.723 1 87.38 507 PHE A C 1
ATOM 4043 O O . PHE A 1 507 ? 2.783 -28.344 3.986 1 87.38 507 PHE A O 1
ATOM 4050 N N . CYS A 1 508 ? 4.488 -28.219 5.34 1 88.44 508 CYS A N 1
ATOM 4051 C CA . CYS A 1 508 ? 4.812 -29.625 5.203 1 88.44 508 CYS A CA 1
ATOM 4052 C C . CYS A 1 508 ? 3.674 -30.5 5.711 1 88.44 508 CYS A C 1
ATOM 4054 O O . CYS A 1 508 ? 3.301 -31.484 5.066 1 88.44 508 CYS A O 1
ATOM 4056 N N . LEU A 1 509 ? 3.111 -30.078 6.73 1 90.62 509 LEU A N 1
ATOM 4057 C CA . LEU A 1 509 ? 2.02 -30.844 7.316 1 90.62 509 LEU A CA 1
ATOM 4058 C C . LEU A 1 509 ? 0.778 -30.781 6.43 1 90.62 509 LEU A C 1
ATOM 4060 O O . LEU A 1 509 ? 0.062 -31.781 6.293 1 90.62 509 LEU A O 1
ATOM 4064 N N . ALA A 1 510 ? 0.547 -29.578 5.863 1 90.56 510 ALA A N 1
ATOM 4065 C CA . ALA A 1 510 ? -0.606 -29.453 4.977 1 90.56 510 ALA A CA 1
ATOM 4066 C C . ALA A 1 510 ? -0.488 -30.406 3.787 1 90.56 510 ALA A C 1
ATOM 4068 O O . ALA A 1 510 ? -1.457 -31.078 3.422 1 90.56 510 ALA A O 1
ATOM 4069 N N . PHE A 1 511 ? 0.638 -30.594 3.26 1 90.12 511 PHE A N 1
ATOM 4070 C CA . PHE A 1 511 ? 0.862 -31.484 2.123 1 90.12 511 PHE A CA 1
ATOM 4071 C C . PHE A 1 511 ? 0.787 -32.938 2.551 1 90.12 511 PHE A C 1
ATOM 4073 O O . PHE A 1 511 ? 0.055 -33.75 1.952 1 90.12 511 PHE A O 1
ATOM 4080 N N . ILE A 1 512 ? 1.487 -33.25 3.592 1 90.75 512 ILE A N 1
ATOM 4081 C CA . ILE A 1 512 ? 1.577 -34.625 4.02 1 90.75 512 ILE A CA 1
ATOM 4082 C C . ILE A 1 512 ? 0.201 -35.125 4.457 1 90.75 512 ILE A C 1
ATOM 4084 O O . ILE A 1 512 ? -0.195 -36.25 4.133 1 90.75 512 ILE A O 1
ATOM 4088 N N . LEU A 1 513 ? -0.519 -34.281 5.105 1 93.62 513 LEU A N 1
ATOM 4089 C CA . LEU A 1 513 ? -1.851 -34.688 5.559 1 93.62 513 LEU A CA 1
ATOM 4090 C C . LEU A 1 513 ? -2.801 -34.844 4.379 1 93.62 513 LEU A C 1
ATOM 4092 O O . LEU A 1 513 ? -3.643 -35.75 4.371 1 93.62 513 LEU A O 1
ATOM 4096 N N . SER A 1 514 ? -2.672 -33.938 3.447 1 93.62 514 SER A N 1
ATOM 4097 C CA . SER A 1 514 ? -3.5 -34.094 2.252 1 93.62 514 SER A CA 1
ATOM 4098 C C . SER A 1 514 ? -3.16 -35.344 1.495 1 93.62 514 SER A C 1
ATOM 4100 O O . SER A 1 514 ? -4.055 -36.125 1.107 1 93.62 514 SER A O 1
ATOM 4102 N N . TRP A 1 515 ? -1.887 -35.688 1.337 1 92.44 515 TRP A N 1
ATOM 4103 C CA . TRP A 1 515 ? -1.459 -36.906 0.627 1 92.44 515 TRP A CA 1
ATOM 4104 C C . TRP A 1 515 ? -1.892 -38.156 1.374 1 92.44 515 TRP A C 1
ATOM 4106 O O . TRP A 1 515 ? -2.336 -39.125 0.76 1 92.44 515 TRP A O 1
ATOM 4116 N N . LEU A 1 516 ? -1.771 -38.094 2.664 1 94 516 LEU A N 1
ATOM 4117 C CA . LEU A 1 516 ? -2.146 -39.219 3.475 1 94 516 LEU A CA 1
ATOM 4118 C C . LEU A 1 516 ? -3.656 -39.438 3.451 1 94 516 LEU A C 1
ATOM 4120 O O . LEU A 1 516 ? -4.129 -40.562 3.363 1 94 516 LEU A O 1
ATOM 4124 N N . PHE A 1 517 ? -4.402 -38.406 3.512 1 96.31 517 PHE A N 1
ATOM 4125 C CA . PHE A 1 517 ? -5.859 -38.5 3.496 1 96.31 517 PHE A CA 1
ATOM 4126 C C . PHE A 1 517 ? -6.352 -39.094 2.182 1 96.31 517 PHE A C 1
ATOM 4128 O O . PHE A 1 517 ? -7.117 -40.062 2.182 1 96.31 517 PHE A O 1
ATOM 4135 N N . PHE A 1 518 ? -5.934 -38.562 1.126 1 94 518 PHE A N 1
ATOM 4136 C CA . PHE A 1 518 ? -6.402 -39.062 -0.162 1 94 518 PHE A CA 1
ATOM 4137 C C . PHE A 1 518 ? -5.773 -40.406 -0.482 1 94 518 PHE A C 1
ATOM 4139 O O . PHE A 1 518 ? -6.383 -41.25 -1.159 1 94 518 PHE A O 1
ATOM 4146 N N . GLY A 1 519 ? -4.523 -40.594 -0.005 1 93.31 519 GLY A N 1
ATOM 4147 C CA . GLY A 1 519 ? -3.957 -41.938 -0.122 1 93.31 519 GLY A CA 1
ATOM 4148 C C . GLY A 1 519 ? -4.801 -43 0.548 1 93.31 519 GLY A C 1
ATOM 4149 O O . GLY A 1 519 ? -4.98 -44.094 0.004 1 93.31 519 GLY A O 1
ATOM 4150 N N . CYS A 1 520 ? -5.312 -42.656 1.599 1 95.62 520 CYS A N 1
ATOM 4151 C CA . CYS A 1 520 ? -6.195 -43.562 2.314 1 95.62 520 CYS A CA 1
ATOM 4152 C C . CYS A 1 520 ? -7.496 -43.781 1.546 1 95.62 520 CYS A C 1
ATOM 4154 O O . CYS A 1 520 ? -8.008 -44.906 1.488 1 95.62 520 CYS A O 1
ATOM 4156 N N . VAL A 1 521 ? -7.969 -42.75 0.975 1 95.75 521 VAL A N 1
ATOM 4157 C CA . VAL A 1 521 ? -9.211 -42.844 0.214 1 95.75 521 VAL A CA 1
ATOM 4158 C C . VAL A 1 521 ? -8.992 -43.75 -1.009 1 95.75 521 VAL A C 1
ATOM 4160 O O . VAL A 1 521 ? -9.812 -44.625 -1.295 1 95.75 521 VAL A O 1
ATOM 4163 N N . PHE A 1 522 ? -7.941 -43.531 -1.727 1 93.38 522 PHE A N 1
ATOM 4164 C CA . PHE A 1 522 ? -7.668 -44.344 -2.906 1 93.38 522 PHE A CA 1
ATOM 4165 C C . PHE A 1 522 ? -7.414 -45.812 -2.521 1 93.38 522 PHE A C 1
ATOM 4167 O O . PHE A 1 522 ? -7.785 -46.719 -3.256 1 93.38 522 PHE A O 1
ATOM 4174 N N . TRP A 1 523 ? -6.73 -45.969 -1.393 1 94.25 523 TRP A N 1
ATOM 4175 C CA . TRP A 1 523 ? -6.52 -47.344 -0.901 1 94.25 523 TRP A CA 1
ATOM 4176 C C . TRP A 1 523 ? -7.848 -48.031 -0.592 1 94.25 523 TRP A C 1
ATOM 4178 O O . TRP A 1 523 ? -8.039 -49.188 -0.907 1 94.25 523 TRP A O 1
ATOM 4188 N N . LEU A 1 524 ? -8.75 -47.312 -0.033 1 94.94 524 LEU A N 1
ATOM 4189 C CA . LEU A 1 524 ? -10.07 -47.844 0.285 1 94.94 524 LEU A CA 1
ATOM 4190 C C . LEU A 1 524 ? -10.844 -48.188 -0.987 1 94.94 524 LEU A C 1
ATOM 4192 O O . LEU A 1 524 ? -11.547 -49.188 -1.048 1 94.94 524 LEU A O 1
ATOM 4196 N N . ILE A 1 525 ? -10.75 -47.312 -1.918 1 93.56 525 ILE A N 1
ATOM 4197 C CA . ILE A 1 525 ? -11.422 -47.562 -3.191 1 93.56 525 ILE A CA 1
ATOM 4198 C C . ILE A 1 525 ? -10.844 -48.812 -3.846 1 93.56 525 ILE A C 1
ATOM 4200 O O . ILE A 1 525 ? -11.586 -49.656 -4.363 1 93.56 525 ILE A O 1
ATOM 4204 N N . ALA A 1 526 ? -9.531 -48.938 -3.855 1 92.25 526 ALA A N 1
ATOM 4205 C CA . ALA A 1 526 ? -8.867 -50.094 -4.438 1 92.25 526 ALA A CA 1
ATOM 4206 C C . ALA A 1 526 ? -9.234 -51.375 -3.688 1 92.25 526 ALA A C 1
ATOM 4208 O O . ALA A 1 526 ? -9.406 -52.438 -4.297 1 92.25 526 ALA A O 1
ATOM 4209 N N . LEU A 1 527 ? -9.406 -51.312 -2.367 1 92.06 527 LEU A N 1
ATOM 4210 C CA . LEU A 1 527 ? -9.766 -52.469 -1.536 1 92.06 527 LEU A CA 1
ATOM 4211 C C . LEU A 1 527 ? -11.203 -52.875 -1.807 1 92.06 527 LEU A C 1
ATOM 4213 O O . LEU A 1 527 ? -11.484 -54.062 -1.937 1 92.06 527 LEU A O 1
ATOM 4217 N N . LEU A 1 528 ? -12.055 -51.969 -1.939 1 91.88 528 LEU A N 1
ATOM 4218 C CA . LEU A 1 528 ? -13.477 -52.25 -2.129 1 91.88 528 LEU A CA 1
ATOM 4219 C C . LEU A 1 528 ? -13.734 -52.781 -3.529 1 91.88 528 LEU A C 1
ATOM 4221 O O . LEU A 1 528 ? -14.602 -53.656 -3.717 1 91.88 528 LEU A O 1
ATOM 4225 N N . HIS A 1 529 ? -13.102 -52.344 -4.477 1 90.25 529 HIS A N 1
ATOM 4226 C CA . HIS A 1 529 ? -13.273 -52.812 -5.848 1 90.25 529 HIS A CA 1
ATOM 4227 C C . HIS A 1 529 ? -12.5 -54.094 -6.086 1 90.25 529 HIS A C 1
ATOM 4229 O O . HIS A 1 529 ? -12.836 -54.875 -6.988 1 90.25 529 HIS A O 1
ATOM 4235 N N . GLY A 1 530 ? -11.445 -54.344 -5.316 1 88 530 GLY A N 1
ATOM 4236 C CA . GLY A 1 530 ? -10.641 -55.531 -5.469 1 88 530 GLY A CA 1
ATOM 4237 C C . GLY A 1 530 ? -9.391 -55.312 -6.301 1 88 530 GLY A C 1
ATOM 4238 O O . GLY A 1 530 ? -8.883 -56.25 -6.922 1 88 530 GLY A O 1
ATOM 4239 N N . ASP A 1 531 ? -8.922 -54.156 -6.387 1 88.69 531 ASP A N 1
ATOM 4240 C CA . ASP A 1 531 ? -7.746 -53.812 -7.191 1 88.69 531 ASP A CA 1
ATOM 4241 C C . ASP A 1 531 ? -6.477 -54.406 -6.582 1 88.69 531 ASP A C 1
ATOM 4243 O O . ASP A 1 531 ? -5.465 -54.562 -7.27 1 88.69 531 ASP A O 1
ATOM 4247 N N . LEU A 1 532 ? -6.469 -54.656 -5.32 1 86.25 532 LEU A N 1
ATOM 4248 C CA . LEU A 1 532 ? -5.277 -55.156 -4.637 1 86.25 532 LEU A CA 1
ATOM 4249 C C . LEU A 1 532 ? -4.918 -56.562 -5.125 1 86.25 532 LEU A C 1
ATOM 4251 O O . LEU A 1 532 ? -3.752 -56.969 -5.062 1 86.25 532 LEU A O 1
ATOM 4255 N N . GLU A 1 533 ? -5.98 -57.062 -5.668 1 82.88 533 GLU A N 1
ATOM 4256 C CA . GLU A 1 533 ? -5.766 -58.375 -6.289 1 82.88 533 GLU A CA 1
ATOM 4257 C C . GLU A 1 533 ? -5.66 -58.25 -7.805 1 82.88 533 GLU A C 1
ATOM 4259 O O . GLU A 1 533 ? -6.004 -57.219 -8.375 1 82.88 533 GLU A O 1
ATOM 4264 N N . GLU A 1 534 ? -4.879 -59.094 -8.477 1 75.44 534 GLU A N 1
ATOM 4265 C CA . GLU A 1 534 ? -4.699 -59.031 -9.93 1 75.44 534 GLU A CA 1
ATOM 4266 C C . GLU A 1 534 ? -6.035 -59.125 -10.656 1 75.44 534 GLU A C 1
ATOM 4268 O O . GLU A 1 534 ? -6.684 -60.188 -10.633 1 75.44 534 GLU A O 1
ATOM 4273 N N . THR A 1 535 ? -6.566 -57.969 -10.828 1 76.62 535 THR A N 1
ATOM 4274 C CA . THR A 1 535 ? -7.805 -57.906 -11.602 1 76.62 535 THR A CA 1
ATOM 4275 C C . THR A 1 535 ? -7.555 -57.344 -12.992 1 76.62 535 THR A C 1
ATOM 4277 O O . THR A 1 535 ? -6.59 -56.594 -13.195 1 76.62 535 THR A O 1
ATOM 4280 N N . ASP A 1 536 ? -8.414 -57.688 -13.93 1 79.38 536 ASP A N 1
ATOM 4281 C CA . ASP A 1 536 ? -8.289 -57.281 -15.328 1 79.38 536 ASP A CA 1
ATOM 4282 C C . ASP A 1 536 ? -8.703 -55.812 -15.523 1 79.38 536 ASP A C 1
ATOM 4284 O O . ASP A 1 536 ? -8.148 -55.125 -16.375 1 79.38 536 ASP A O 1
ATOM 4288 N N . LYS A 1 537 ? -9.648 -55.438 -14.758 1 84.88 537 LYS A N 1
ATOM 4289 C CA . LYS A 1 537 ? -10.125 -54.062 -14.922 1 84.88 537 LYS A CA 1
ATOM 4290 C C . LYS A 1 537 ? -10.031 -53.281 -13.617 1 84.88 537 LYS A C 1
ATOM 4292 O O . LYS A 1 537 ? -11.031 -53.125 -12.914 1 84.88 537 LYS A O 1
ATOM 4297 N N . PRO A 1 538 ? -8.852 -52.719 -13.289 1 88.25 538 PRO A N 1
ATOM 4298 C CA . PRO A 1 538 ? -8.688 -52 -12.023 1 88.25 538 PRO A CA 1
ATOM 4299 C C . PRO A 1 538 ? -9.203 -50.562 -12.078 1 88.25 538 PRO A C 1
ATOM 4301 O O . PRO A 1 538 ? -9.375 -50 -13.172 1 88.25 538 PRO A O 1
ATOM 4304 N N . CYS A 1 539 ? -9.688 -50.031 -10.953 1 86.62 539 CYS A N 1
ATOM 4305 C CA . CYS A 1 539 ? -10.047 -48.625 -10.844 1 86.62 539 CYS A CA 1
ATOM 4306 C C . CYS A 1 539 ? -8.812 -47.75 -10.984 1 86.62 539 CYS A C 1
ATOM 4308 O O . CYS A 1 539 ? -8.852 -46.719 -11.656 1 86.62 539 CYS A O 1
ATOM 4310 N N . VAL A 1 540 ? -7.75 -48.188 -10.258 1 86.81 540 VAL A N 1
ATOM 4311 C CA . VAL A 1 540 ? -6.461 -47.531 -10.336 1 86.81 540 VAL A CA 1
ATOM 4312 C C . VAL A 1 540 ? -5.375 -48.531 -10.727 1 86.81 540 VAL A C 1
ATOM 4314 O O . VAL A 1 540 ? -5.172 -49.531 -10.031 1 86.81 540 VAL A O 1
ATOM 4317 N N . SER A 1 541 ? -4.738 -48.156 -11.805 1 84.06 541 SER A N 1
ATOM 4318 C CA . SER A 1 541 ? -3.742 -49.094 -12.328 1 84.06 541 SER A CA 1
ATOM 4319 C C . SER A 1 541 ? -2.498 -49.094 -11.445 1 84.06 541 SER A C 1
ATOM 4321 O O . SER A 1 541 ? -2.039 -48.062 -10.977 1 84.06 541 SER A O 1
ATOM 4323 N N . GLU A 1 542 ? -1.968 -50.25 -11.109 1 80.69 542 GLU A N 1
ATOM 4324 C CA . GLU A 1 542 ? -0.69 -50.531 -10.453 1 80.69 542 GLU A CA 1
ATOM 4325 C C . GLU A 1 542 ? -0.713 -50.094 -8.992 1 80.69 542 GLU A C 1
ATOM 4327 O O . GLU A 1 542 ? 0.315 -49.688 -8.445 1 80.69 542 GLU A O 1
ATOM 4332 N N . VAL A 1 543 ? -1.876 -49.969 -8.43 1 86.12 543 VAL A N 1
ATOM 4333 C CA . VAL A 1 543 ? -1.992 -49.688 -7 1 86.12 543 VAL A CA 1
ATOM 4334 C C . VAL A 1 543 ? -2.391 -50.938 -6.254 1 86.12 543 VAL A C 1
ATOM 4336 O O . VAL A 1 543 ? -3.572 -51.281 -6.191 1 86.12 543 VAL A O 1
ATOM 4339 N N . ARG A 1 544 ? -1.374 -51.625 -5.699 1 86.06 544 ARG A N 1
ATOM 4340 C CA . ARG A 1 544 ? -1.636 -52.938 -5.078 1 86.06 544 ARG A CA 1
ATOM 4341 C C . ARG A 1 544 ? -1.368 -52.875 -3.576 1 86.06 544 ARG A C 1
ATOM 4343 O O . ARG A 1 544 ? -1.501 -53.875 -2.883 1 86.06 544 ARG A O 1
ATOM 4350 N N . SER A 1 545 ? -0.892 -51.812 -3.082 1 87.25 545 SER A N 1
ATOM 4351 C CA . SER A 1 545 ? -0.6 -51.625 -1.665 1 87.25 545 SER A CA 1
ATOM 4352 C C . SER A 1 545 ? -0.938 -50.188 -1.213 1 87.25 545 SER A C 1
ATOM 4354 O O . SER A 1 545 ? -1.253 -49.344 -2.037 1 87.25 545 SER A O 1
ATOM 4356 N N . PHE A 1 546 ? -0.898 -50.062 0.074 1 90.12 546 PHE A N 1
ATOM 4357 C CA . PHE A 1 546 ? -1.158 -48.719 0.614 1 90.12 546 PHE A CA 1
ATOM 4358 C C . PHE A 1 546 ? -0.085 -47.75 0.167 1 90.12 546 PHE A C 1
ATOM 4360 O O . PHE A 1 546 ? -0.384 -46.594 -0.129 1 90.12 546 PHE A O 1
ATOM 4367 N N . THR A 1 547 ? 1.147 -48.188 0.228 1 87.94 547 THR A N 1
ATOM 4368 C CA . THR A 1 547 ? 2.242 -47.312 -0.19 1 87.94 547 THR A CA 1
ATOM 4369 C C . THR A 1 547 ? 2.066 -46.875 -1.644 1 87.94 547 THR A C 1
ATOM 4371 O O . THR A 1 547 ? 2.367 -45.75 -2 1 87.94 547 THR A O 1
ATOM 4374 N N . ALA A 1 548 ? 1.563 -47.781 -2.42 1 85.81 548 ALA A N 1
ATOM 4375 C CA . ALA A 1 548 ? 1.301 -47.438 -3.814 1 85.81 548 ALA A CA 1
ATOM 4376 C C . ALA A 1 548 ? 0.168 -46.438 -3.926 1 85.81 548 ALA A C 1
ATOM 4378 O O . ALA A 1 548 ? 0.213 -45.531 -4.766 1 85.81 548 ALA A O 1
ATOM 4379 N N . ALA A 1 549 ? -0.815 -46.625 -3.094 1 88.56 549 ALA A N 1
ATOM 4380 C CA . ALA A 1 549 ? -1.919 -45.688 -3.09 1 88.56 549 ALA A CA 1
ATOM 4381 C C . ALA A 1 549 ? -1.451 -44.312 -2.621 1 88.56 549 ALA A C 1
ATOM 4383 O O . ALA A 1 549 ? -1.894 -43.281 -3.146 1 88.56 549 ALA A O 1
ATOM 4384 N N . PHE A 1 550 ? -0.637 -44.281 -1.679 1 89.38 550 PHE A N 1
ATOM 4385 C CA . PHE A 1 550 ? -0.063 -43.031 -1.179 1 89.38 550 PHE A CA 1
ATOM 4386 C C . PHE A 1 550 ? 0.755 -42.344 -2.262 1 89.38 550 PHE A C 1
ATOM 4388 O O . PHE A 1 550 ? 0.658 -41.125 -2.439 1 89.38 550 PHE A O 1
ATOM 4395 N N . LEU A 1 551 ? 1.557 -43.125 -2.918 1 84.31 551 LEU A N 1
ATOM 4396 C CA . LEU A 1 551 ? 2.348 -42.562 -4.008 1 84.31 551 LEU A CA 1
ATOM 4397 C C . LEU A 1 551 ? 1.448 -42.062 -5.125 1 84.31 551 LEU A C 1
ATOM 4399 O O . LEU A 1 551 ? 1.748 -41.031 -5.754 1 84.31 551 LEU A O 1
ATOM 4403 N N . PHE A 1 552 ? 0.383 -42.719 -5.344 1 85.56 552 PHE A N 1
ATOM 4404 C CA . PHE A 1 552 ? -0.582 -42.281 -6.34 1 85.56 552 PHE A CA 1
ATOM 4405 C C . PHE A 1 552 ? -1.188 -40.938 -5.938 1 85.56 552 PHE A C 1
ATOM 4407 O O . PHE A 1 552 ? -1.419 -40.062 -6.789 1 85.56 552 PHE A O 1
ATOM 4414 N N . SER A 1 553 ? -1.433 -40.812 -4.738 1 88.06 553 SER A N 1
ATOM 4415 C CA . SER A 1 553 ? -1.969 -39.562 -4.234 1 88.06 553 SER A CA 1
ATOM 4416 C C . SER A 1 553 ? -0.977 -38.406 -4.434 1 88.06 553 SER A C 1
ATOM 4418 O O . SER A 1 553 ? -1.36 -37.312 -4.836 1 88.06 553 SER A O 1
ATOM 4420 N N . ILE A 1 554 ? 0.275 -38.656 -4.145 1 84.12 554 ILE A N 1
ATOM 4421 C CA . ILE A 1 554 ? 1.31 -37.625 -4.324 1 84.12 554 ILE A CA 1
ATOM 4422 C C . ILE A 1 554 ? 1.405 -37.25 -5.801 1 84.12 554 ILE A C 1
ATOM 4424 O O . ILE A 1 554 ? 1.465 -36.062 -6.141 1 84.12 554 ILE A O 1
ATOM 4428 N N . GLU A 1 555 ? 1.347 -38.219 -6.629 1 80.56 555 GLU A N 1
ATOM 4429 C CA . GLU A 1 555 ? 1.442 -38 -8.07 1 80.56 555 GLU A CA 1
ATOM 4430 C C . GLU A 1 555 ? 0.236 -37.219 -8.578 1 80.56 555 GLU A C 1
ATOM 4432 O O . GLU A 1 555 ? 0.375 -36.344 -9.43 1 80.56 555 GLU A O 1
ATOM 4437 N N . THR A 1 556 ? -0.861 -37.531 -8.07 1 81.56 556 THR A N 1
ATOM 4438 C CA . THR A 1 556 ? -2.088 -36.906 -8.523 1 81.56 556 THR A CA 1
ATOM 4439 C C . THR A 1 556 ? -2.1 -35.406 -8.125 1 81.56 556 THR A C 1
ATOM 4441 O O . THR A 1 556 ? -2.486 -34.562 -8.922 1 81.56 556 THR A O 1
ATOM 4444 N N . GLN A 1 557 ? -1.675 -35.125 -6.977 1 80.81 557 GLN A N 1
ATOM 4445 C CA . GLN A 1 557 ? -1.752 -33.75 -6.48 1 80.81 557 GLN A CA 1
ATOM 4446 C C . GLN A 1 557 ? -0.653 -32.875 -7.086 1 80.81 557 GLN A C 1
ATOM 4448 O O . GLN A 1 557 ? -0.866 -31.688 -7.352 1 80.81 557 GLN A O 1
ATOM 4453 N N . THR A 1 558 ? 0.529 -33.312 -7.203 1 73 558 THR A N 1
ATOM 4454 C CA . THR A 1 558 ? 1.646 -32.531 -7.684 1 73 558 THR A CA 1
ATOM 4455 C C . THR A 1 558 ? 1.636 -32.438 -9.211 1 73 558 THR A C 1
ATOM 4457 O O . THR A 1 558 ? 2.006 -31.406 -9.781 1 73 558 THR A O 1
ATOM 4460 N N . THR A 1 559 ? 1.538 -33.531 -9.953 1 66.5 559 THR A N 1
ATOM 4461 C CA . THR A 1 559 ? 1.433 -33.531 -11.406 1 66.5 559 THR A CA 1
ATOM 4462 C C . THR A 1 559 ? 0.625 -34.719 -11.898 1 66.5 559 THR A C 1
ATOM 4464 O O . THR A 1 559 ? 0.94 -35.875 -11.57 1 66.5 559 THR A O 1
ATOM 4467 N N . ILE A 1 560 ? -0.583 -34.469 -12.383 1 50.31 560 ILE A N 1
ATOM 4468 C CA . ILE A 1 560 ? -1.396 -35.562 -12.883 1 50.31 560 ILE A CA 1
ATOM 4469 C C . ILE A 1 560 ? -0.768 -36.156 -14.148 1 50.31 560 ILE A C 1
ATOM 4471 O O . ILE A 1 560 ? -1.041 -35.656 -15.25 1 50.31 560 ILE A O 1
ATOM 4475 N N . GLY A 1 561 ? 0.442 -36.094 -14.406 1 58.5 561 GLY A N 1
ATOM 4476 C CA . GLY A 1 561 ? 0.999 -36.781 -15.555 1 58.5 561 GLY A CA 1
ATOM 4477 C C . GLY A 1 561 ? 1.208 -38.25 -15.32 1 58.5 561 GLY A C 1
ATOM 4478 O O . GLY A 1 561 ? 2.332 -38.688 -15.07 1 58.5 561 GLY A O 1
ATOM 4479 N N . TYR A 1 562 ? 0.037 -39.094 -15.406 1 51.84 562 TYR A N 1
ATOM 4480 C CA . TYR A 1 562 ? 0.091 -40.5 -15.039 1 51.84 562 TYR A CA 1
ATOM 4481 C C . TYR A 1 562 ? 0.871 -41.312 -16.078 1 51.84 562 TYR A C 1
ATOM 4483 O O . TYR A 1 562 ? 0.584 -41.219 -17.266 1 51.84 562 TYR A O 1
ATOM 4491 N N . GLY A 1 563 ? 2.045 -41.656 -15.703 1 66 563 GLY A N 1
ATOM 4492 C CA . GLY A 1 563 ? 2.768 -42.594 -16.531 1 66 563 GLY A CA 1
ATOM 4493 C C . GLY A 1 563 ? 2.531 -44.031 -16.109 1 66 563 GLY A C 1
ATOM 4494 O O . GLY A 1 563 ? 1.569 -44.656 -16.547 1 66 563 GLY A O 1
ATOM 4495 N N . PHE A 1 564 ? 3.037 -44.375 -15.031 1 64.88 564 PHE A N 1
ATOM 4496 C CA . PHE A 1 564 ? 2.994 -45.719 -14.508 1 64.88 564 PHE A CA 1
ATOM 4497 C C . PHE A 1 564 ? 1.68 -45.969 -13.781 1 64.88 564 PHE A C 1
ATOM 4499 O O . PHE A 1 564 ? 1.028 -47 -14.008 1 64.88 564 PHE A O 1
ATOM 4506 N N . ARG A 1 565 ? 1.171 -45.156 -12.945 1 72.81 565 ARG A N 1
ATOM 4507 C CA . ARG A 1 565 ? -0.087 -45.25 -12.211 1 72.81 565 ARG A CA 1
ATOM 4508 C C . ARG A 1 565 ? -1.112 -44.25 -12.766 1 72.81 565 ARG A C 1
ATOM 4510 O O . ARG A 1 565 ? -0.784 -43.094 -13.047 1 72.81 565 ARG A O 1
ATOM 4517 N N . CYS A 1 566 ? -2.287 -44.781 -13.117 1 77.38 566 CYS A N 1
ATOM 4518 C CA . CYS A 1 566 ? -3.291 -43.875 -13.664 1 77.38 566 CYS A CA 1
ATOM 4519 C C . CYS A 1 566 ? -4.695 -44.344 -13.297 1 77.38 566 CYS A C 1
ATOM 4521 O O . CYS A 1 566 ? -4.914 -45.531 -13.016 1 77.38 566 CYS A O 1
ATOM 4523 N N . VAL A 1 567 ? -5.559 -43.469 -13.172 1 81.69 567 VAL A N 1
ATOM 4524 C CA . VAL A 1 567 ? -6.961 -43.75 -12.914 1 81.69 567 VAL A CA 1
ATOM 4525 C C . VAL A 1 567 ? -7.633 -44.219 -14.211 1 81.69 567 VAL A C 1
ATOM 4527 O O . VAL A 1 567 ? -7.379 -43.656 -15.281 1 81.69 567 VAL A O 1
ATOM 4530 N N . THR A 1 568 ? -8.305 -45.312 -14.156 1 81.75 568 THR A N 1
ATOM 4531 C CA . THR A 1 568 ? -9.016 -45.812 -15.312 1 81.75 568 THR A CA 1
ATOM 4532 C C . THR A 1 568 ? -10.453 -45.312 -15.336 1 81.75 568 THR A C 1
ATOM 4534 O O . THR A 1 568 ? -10.906 -44.656 -14.391 1 81.75 568 THR A O 1
ATOM 4537 N N . ASP A 1 569 ? -11.18 -45.469 -16.453 1 82 569 ASP A N 1
ATOM 4538 C CA . ASP A 1 569 ? -12.547 -44.969 -16.609 1 82 569 ASP A CA 1
ATOM 4539 C C . ASP A 1 569 ? -13.555 -45.969 -16.047 1 82 569 ASP A C 1
ATOM 4541 O O . ASP A 1 569 ? -14.766 -45.812 -16.25 1 82 569 ASP A O 1
ATOM 4545 N N . GLU A 1 570 ? -13.133 -47 -15.336 1 83.06 570 GLU A N 1
ATOM 4546 C CA . GLU A 1 570 ? -14.031 -48.062 -14.883 1 83.06 570 GLU A CA 1
ATOM 4547 C C . GLU A 1 570 ? -14.789 -47.625 -13.625 1 83.06 570 GLU A C 1
ATOM 4549 O O . GLU A 1 570 ? -15.938 -48.031 -13.43 1 83.06 570 GLU A O 1
ATOM 4554 N N . CYS A 1 571 ? -14.141 -46.875 -12.82 1 86.44 571 CYS A N 1
ATOM 4555 C CA . CYS A 1 571 ? -14.727 -46.531 -11.531 1 86.44 571 CYS A CA 1
ATOM 4556 C C . CYS A 1 571 ? -14.984 -45.031 -11.461 1 86.44 571 CYS A C 1
ATOM 4558 O O . CYS A 1 571 ? -14.062 -44.25 -11.234 1 86.44 571 CYS A O 1
ATOM 4560 N N . PRO A 1 572 ? -16.25 -44.531 -11.539 1 88.94 572 PRO A N 1
ATOM 4561 C CA . PRO A 1 572 ? -16.562 -43.094 -11.469 1 88.94 572 PRO A CA 1
ATOM 4562 C C . PRO A 1 572 ? -16.156 -42.469 -10.141 1 88.94 572 PRO A C 1
ATOM 4564 O O . PRO A 1 572 ? -15.805 -41.281 -10.102 1 88.94 572 PRO A O 1
ATOM 4567 N N . ILE A 1 573 ? -16.203 -43.219 -9.047 1 91.31 573 ILE A N 1
ATOM 4568 C CA . ILE A 1 573 ? -15.852 -42.656 -7.75 1 91.31 573 ILE A CA 1
ATOM 4569 C C . ILE A 1 573 ? -14.367 -42.281 -7.734 1 91.31 573 ILE A C 1
ATOM 4571 O O . ILE A 1 573 ? -13.984 -41.281 -7.129 1 91.31 573 ILE A O 1
ATOM 4575 N N . ALA A 1 574 ? -13.594 -43.156 -8.305 1 89.75 574 ALA A N 1
ATOM 4576 C CA . ALA A 1 574 ? -12.164 -42.844 -8.391 1 89.75 574 ALA A CA 1
ATOM 4577 C C . ALA A 1 574 ? -11.922 -41.594 -9.203 1 89.75 574 ALA A C 1
ATOM 4579 O O . ALA A 1 574 ? -11.07 -40.781 -8.852 1 89.75 574 ALA A O 1
ATOM 4580 N N . VAL A 1 575 ? -12.727 -41.438 -10.258 1 86.94 575 VAL A N 1
ATOM 4581 C CA . VAL A 1 575 ? -12.602 -40.25 -11.102 1 86.94 575 VAL A CA 1
ATOM 4582 C C . VAL A 1 575 ? -13.008 -39 -10.305 1 86.94 575 VAL A C 1
ATOM 4584 O O . VAL A 1 575 ? -12.328 -38 -10.352 1 86.94 575 VAL A O 1
ATOM 4587 N N . PHE A 1 576 ? -14.008 -39.156 -9.617 1 89.69 576 PHE A N 1
ATOM 4588 C CA . PHE A 1 576 ? -14.477 -38.031 -8.797 1 89.69 576 PHE A CA 1
ATOM 4589 C C . PHE A 1 576 ? -13.43 -37.656 -7.754 1 89.69 576 PHE A C 1
ATOM 4591 O O . PHE A 1 576 ? -13.211 -36.469 -7.488 1 89.69 576 PHE A O 1
ATOM 4598 N N . MET A 1 577 ? -12.805 -38.625 -7.148 1 90.44 577 MET A N 1
ATOM 4599 C CA . MET A 1 577 ? -11.82 -38.344 -6.102 1 90.44 577 MET A CA 1
ATOM 4600 C C . MET A 1 577 ? -10.57 -37.688 -6.688 1 90.44 577 MET A C 1
ATOM 4602 O O . MET A 1 577 ? -9.938 -36.875 -6.035 1 90.44 577 MET A O 1
ATOM 4606 N N . VAL A 1 578 ? -10.266 -38.094 -7.859 1 88.12 578 VAL A N 1
ATOM 4607 C CA . VAL A 1 578 ? -9.133 -37.469 -8.531 1 88.12 578 VAL A CA 1
ATOM 4608 C C . VAL A 1 578 ? -9.43 -36 -8.789 1 88.12 578 VAL A C 1
ATOM 4610 O O . VAL A 1 578 ? -8.57 -35.125 -8.578 1 88.12 578 VAL A O 1
ATOM 4613 N N . VAL A 1 579 ? -10.625 -35.719 -9.25 1 87.06 579 VAL A N 1
ATOM 4614 C CA . VAL A 1 579 ? -11.047 -34.344 -9.484 1 87.06 579 VAL A CA 1
ATOM 4615 C C . VAL A 1 579 ? -11.008 -33.562 -8.172 1 87.06 579 VAL A C 1
ATOM 4617 O O . VAL A 1 579 ? -10.461 -32.438 -8.117 1 87.06 579 VAL A O 1
ATOM 4620 N N . PHE A 1 580 ? -11.469 -34.156 -7.215 1 90.19 580 PHE A N 1
ATOM 4621 C CA . PHE A 1 580 ? -11.547 -33.5 -5.91 1 90.19 580 PHE A CA 1
ATOM 4622 C C . PHE A 1 580 ? -10.148 -33.25 -5.363 1 90.19 580 PHE A C 1
ATOM 4624 O O . PHE A 1 580 ? -9.875 -32.156 -4.875 1 90.19 580 PHE A O 1
ATOM 4631 N N . GLN A 1 581 ? -9.312 -34.156 -5.391 1 90.19 581 GLN A N 1
ATOM 4632 C CA . GLN A 1 581 ? -7.953 -33.969 -4.891 1 90.19 581 GLN A CA 1
ATOM 4633 C C . GLN A 1 581 ? -7.211 -32.906 -5.691 1 90.19 581 GLN A C 1
ATOM 4635 O O . GLN A 1 581 ? -6.43 -32.125 -5.129 1 90.19 581 GLN A O 1
ATOM 4640 N N . SER A 1 582 ? -7.457 -32.938 -6.977 1 86.56 582 SER A N 1
ATOM 4641 C CA . SER A 1 582 ? -6.801 -31.938 -7.812 1 86.56 582 SER A CA 1
ATOM 4642 C C . SER A 1 582 ? -7.227 -30.516 -7.418 1 86.56 582 SER A C 1
ATOM 4644 O O . SER A 1 582 ? -6.402 -29.609 -7.383 1 86.56 582 SER A O 1
ATOM 4646 N N . ILE A 1 583 ? -8.406 -30.359 -7.152 1 86.5 583 ILE A N 1
ATOM 4647 C CA . ILE A 1 583 ? -8.914 -29.047 -6.754 1 86.5 583 ILE A CA 1
ATOM 4648 C C . ILE A 1 583 ? -8.344 -28.672 -5.391 1 86.5 583 ILE A C 1
ATOM 4650 O O . ILE A 1 583 ? -7.875 -27.547 -5.199 1 86.5 583 ILE A O 1
ATOM 4654 N N . VAL A 1 584 ? -8.359 -29.594 -4.43 1 88.5 584 VAL A N 1
ATOM 4655 C CA . VAL A 1 584 ? -7.832 -29.344 -3.092 1 88.5 584 VAL A CA 1
ATOM 4656 C C . VAL A 1 584 ? -6.344 -29.016 -3.178 1 88.5 584 VAL A C 1
ATOM 4658 O O . VAL A 1 584 ? -5.863 -28.109 -2.488 1 88.5 584 VAL A O 1
ATOM 4661 N N . GLY A 1 585 ? -5.66 -29.766 -4.027 1 87.38 585 GLY A N 1
ATOM 4662 C CA . GLY A 1 585 ? -4.246 -29.484 -4.227 1 87.38 585 GLY A CA 1
ATOM 4663 C C . GLY A 1 585 ? -3.984 -28.078 -4.746 1 87.38 585 GLY A C 1
ATOM 4664 O O . GLY A 1 585 ? -3.08 -27.391 -4.262 1 87.38 585 GLY A O 1
ATOM 4665 N N . CYS A 1 586 ? -4.762 -27.672 -5.652 1 84.19 586 CYS A N 1
ATOM 4666 C CA . CYS A 1 586 ? -4.605 -26.344 -6.215 1 84.19 586 CYS A CA 1
ATOM 4667 C C . CYS A 1 586 ? -4.906 -25.266 -5.176 1 84.19 586 CYS A C 1
ATOM 4669 O O . CYS A 1 586 ? -4.258 -24.219 -5.152 1 84.19 586 CYS A O 1
ATOM 4671 N N . ILE A 1 587 ? -5.859 -25.516 -4.398 1 83 587 ILE A N 1
ATOM 4672 C CA . ILE A 1 587 ? -6.227 -24.562 -3.352 1 83 587 ILE A CA 1
ATOM 4673 C C . ILE A 1 587 ? -5.105 -24.484 -2.322 1 83 587 ILE A C 1
ATOM 4675 O O . ILE A 1 587 ? -4.75 -23.391 -1.878 1 83 587 ILE A O 1
ATOM 4679 N N . ILE A 1 588 ? -4.539 -25.562 -1.955 1 86.25 588 ILE A N 1
ATOM 4680 C CA . ILE A 1 588 ? -3.434 -25.594 -1.005 1 86.25 588 ILE A CA 1
ATOM 4681 C C . ILE A 1 588 ? -2.25 -24.812 -1.574 1 86.25 588 ILE A C 1
ATOM 4683 O O . ILE A 1 588 ? -1.642 -24 -0.876 1 86.25 588 ILE A O 1
ATOM 4687 N N . ASP A 1 589 ? -2.01 -25.031 -2.824 1 85.56 589 ASP A N 1
ATOM 4688 C CA . ASP A 1 589 ? -0.919 -24.328 -3.48 1 85.56 589 ASP A CA 1
ATOM 4689 C C . ASP A 1 589 ? -1.159 -22.812 -3.461 1 85.56 589 ASP A C 1
ATOM 4691 O O . ASP A 1 589 ? -0.239 -22.031 -3.201 1 85.56 589 ASP A O 1
ATOM 4695 N N . ALA A 1 590 ? -2.316 -22.531 -3.781 1 83.5 590 ALA A N 1
ATOM 4696 C CA . ALA A 1 590 ? -2.646 -21.094 -3.82 1 83.5 590 ALA A CA 1
ATOM 4697 C C . ALA A 1 590 ? -2.463 -20.453 -2.447 1 83.5 590 ALA A C 1
ATOM 4699 O O . ALA A 1 590 ? -1.918 -19.359 -2.34 1 83.5 590 ALA A O 1
ATOM 4700 N N . PHE A 1 591 ? -2.822 -21.141 -1.406 1 82.69 591 PHE A N 1
ATOM 4701 C CA . PHE A 1 591 ? -2.695 -20.609 -0.05 1 82.69 591 PHE A CA 1
ATOM 4702 C C . PHE A 1 591 ? -1.229 -20.516 0.358 1 82.69 591 PHE A C 1
ATOM 4704 O O . PHE A 1 591 ? -0.825 -19.562 1.021 1 82.69 591 PHE A O 1
ATOM 4711 N N . ILE A 1 592 ? -0.506 -21.453 -0.011 1 85.38 592 ILE A N 1
ATOM 4712 C CA . ILE A 1 592 ? 0.902 -21.469 0.367 1 85.38 592 ILE A CA 1
ATOM 4713 C C . ILE A 1 592 ? 1.646 -20.359 -0.378 1 85.38 592 ILE A C 1
ATOM 4715 O O . ILE A 1 592 ? 2.439 -19.625 0.217 1 85.38 592 ILE A O 1
ATOM 4719 N N . ILE A 1 593 ? 1.376 -20.234 -1.639 1 82.44 593 ILE A N 1
ATOM 4720 C CA . ILE A 1 593 ? 2.006 -19.172 -2.424 1 82.44 593 ILE A CA 1
ATOM 4721 C C . ILE A 1 593 ? 1.639 -17.812 -1.844 1 82.44 593 ILE A C 1
ATOM 4723 O O . ILE A 1 593 ? 2.502 -16.938 -1.689 1 82.44 593 ILE A O 1
ATOM 4727 N N . GLY A 1 594 ? 0.432 -17.641 -1.497 1 77.5 594 GLY A N 1
ATOM 4728 C CA . GLY A 1 594 ? -0.015 -16.391 -0.909 1 77.5 594 GLY A CA 1
ATOM 4729 C C . GLY A 1 594 ? 0.635 -16.094 0.429 1 77.5 594 GLY A C 1
ATOM 4730 O O . GLY A 1 594 ? 1.069 -14.969 0.677 1 77.5 594 GLY A O 1
ATOM 4731 N N . ALA A 1 595 ? 0.781 -17.047 1.275 1 81.19 595 ALA A N 1
ATOM 4732 C CA . ALA A 1 595 ? 1.353 -16.875 2.607 1 81.19 595 ALA A CA 1
ATOM 4733 C C . ALA A 1 595 ? 2.846 -16.578 2.527 1 81.19 595 ALA A C 1
ATOM 4735 O O . ALA A 1 595 ? 3.354 -15.711 3.246 1 81.19 595 ALA A O 1
ATOM 4736 N N . VAL A 1 596 ? 3.496 -17.266 1.688 1 81.62 596 VAL A N 1
ATOM 4737 C CA . VAL A 1 596 ? 4.938 -17.078 1.56 1 81.62 596 VAL A CA 1
ATOM 4738 C C . VAL A 1 596 ? 5.23 -15.695 0.958 1 81.62 596 VAL A C 1
ATOM 4740 O O . VAL A 1 596 ? 6.148 -15 1.396 1 81.62 596 VAL A O 1
ATOM 4743 N N . MET A 1 597 ? 4.457 -15.359 0.071 1 77.81 597 MET A N 1
ATOM 4744 C CA . MET A 1 597 ? 4.652 -14.047 -0.543 1 77.81 597 MET A CA 1
ATOM 4745 C C . MET A 1 597 ? 4.418 -12.93 0.469 1 77.81 597 MET A C 1
ATOM 4747 O O . MET A 1 597 ? 5.184 -11.961 0.522 1 77.81 597 MET A O 1
ATOM 4751 N N . ALA A 1 598 ? 3.408 -13.047 1.148 1 75.81 598 ALA A N 1
ATOM 4752 C CA . ALA A 1 598 ? 3.102 -12.023 2.145 1 75.81 598 ALA A CA 1
ATOM 4753 C C . ALA A 1 598 ? 4.195 -11.945 3.205 1 75.81 598 ALA A C 1
ATOM 4755 O O . ALA A 1 598 ? 4.535 -10.859 3.676 1 75.81 598 ALA A O 1
ATOM 4756 N N . LYS A 1 599 ? 4.762 -13.078 3.596 1 80.19 599 LYS A N 1
ATOM 4757 C CA . LYS A 1 599 ? 5.805 -13.094 4.617 1 80.19 599 LYS A CA 1
ATOM 4758 C C . LYS A 1 599 ? 7.117 -12.539 4.074 1 80.19 599 LYS A C 1
ATOM 4760 O O . LYS A 1 599 ? 7.863 -11.875 4.797 1 80.19 599 LYS A O 1
ATOM 4765 N N . MET A 1 600 ? 7.375 -12.789 2.848 1 76.19 600 MET A N 1
ATOM 4766 C CA . MET A 1 600 ? 8.609 -12.297 2.242 1 76.19 600 MET A CA 1
ATOM 4767 C C . MET A 1 600 ? 8.547 -10.781 2.037 1 76.19 600 MET A C 1
ATOM 4769 O O . MET A 1 600 ? 9.57 -10.102 2.113 1 76.19 600 MET A O 1
ATOM 4773 N N . ALA A 1 601 ? 7.398 -10.336 1.833 1 69.81 601 ALA A N 1
ATOM 4774 C CA . ALA A 1 601 ? 7.23 -8.906 1.554 1 69.81 601 ALA A CA 1
ATOM 4775 C C . ALA A 1 601 ? 7.062 -8.109 2.846 1 69.81 601 ALA A C 1
ATOM 4777 O O . ALA A 1 601 ? 6.738 -6.922 2.811 1 69.81 601 ALA A O 1
ATOM 4778 N N . LYS A 1 602 ? 7.398 -8.727 3.963 1 72.81 602 LYS A N 1
ATOM 4779 C CA . LYS A 1 602 ? 7.246 -8.07 5.258 1 72.81 602 LYS A CA 1
ATOM 4780 C C . LYS A 1 602 ? 8.227 -6.906 5.406 1 72.81 602 LYS A C 1
ATOM 4782 O O . LYS A 1 602 ? 9.438 -7.082 5.242 1 72.81 602 LYS A O 1
ATOM 4787 N N . PRO A 1 603 ? 7.703 -5.707 5.754 1 69.69 603 PRO A N 1
ATOM 4788 C CA . PRO A 1 603 ? 8.57 -4.531 5.898 1 69.69 603 PRO A CA 1
ATOM 4789 C C . PRO A 1 603 ? 9.398 -4.57 7.18 1 69.69 603 PRO A C 1
ATOM 4791 O O . PRO A 1 603 ? 10.406 -3.861 7.289 1 69.69 603 PRO A O 1
ATOM 4794 N N . LYS A 1 604 ? 9.117 -5.441 8.148 1 72.19 604 LYS A N 1
ATOM 4795 C CA . LYS A 1 604 ? 9.789 -5.504 9.445 1 72.19 604 LYS A CA 1
ATOM 4796 C C . LYS A 1 604 ? 11.289 -5.766 9.273 1 72.19 604 LYS A C 1
ATOM 4798 O O . LYS A 1 604 ? 12.094 -5.32 10.086 1 72.19 604 LYS A O 1
ATOM 4803 N N . LYS A 1 605 ? 11.688 -6.34 8.297 1 74.69 605 LYS A N 1
ATOM 4804 C CA . LYS A 1 605 ? 13.102 -6.637 8.078 1 74.69 605 LYS A CA 1
ATOM 4805 C C . LYS A 1 605 ? 13.844 -5.406 7.555 1 74.69 605 LYS A C 1
ATOM 4807 O O . LYS A 1 605 ? 15.031 -5.23 7.832 1 74.69 605 LYS A O 1
ATOM 4812 N N . ARG A 1 606 ? 13.141 -4.578 6.938 1 78.38 606 ARG A N 1
ATOM 4813 C CA . ARG A 1 606 ? 13.727 -3.328 6.469 1 78.38 606 ARG A CA 1
ATOM 4814 C C . ARG A 1 606 ? 13.984 -2.371 7.629 1 78.38 606 ARG A C 1
ATOM 4816 O O . ARG A 1 606 ? 14.922 -1.567 7.582 1 78.38 606 ARG A O 1
ATOM 4823 N N . ASN A 1 607 ? 13.242 -2.566 8.648 1 79.75 607 ASN A N 1
ATOM 4824 C CA . ASN A 1 607 ? 13.414 -1.73 9.836 1 79.75 607 ASN A CA 1
ATOM 4825 C C . ASN A 1 607 ? 14.789 -1.927 10.469 1 79.75 607 ASN A C 1
ATOM 4827 O O . ASN A 1 607 ? 15.312 -1.018 11.109 1 79.75 607 ASN A O 1
ATOM 4831 N N . GLU A 1 608 ? 15.344 -3.01 10.148 1 78.88 608 GLU A N 1
ATOM 4832 C CA . GLU A 1 608 ? 16.625 -3.318 10.758 1 78.88 608 GLU A CA 1
ATOM 4833 C C . GLU A 1 608 ? 17.766 -2.605 10.039 1 78.88 608 GLU A C 1
ATOM 4835 O O . GLU A 1 608 ? 18.875 -2.506 10.562 1 78.88 608 GLU A O 1
ATOM 4840 N N . THR A 1 609 ? 17.484 -2.059 8.969 1 84.38 609 THR A N 1
ATOM 4841 C CA . THR A 1 609 ? 18.516 -1.362 8.211 1 84.38 609 THR A CA 1
ATOM 4842 C C . THR A 1 609 ? 18.5 0.132 8.523 1 84.38 609 THR A C 1
ATOM 4844 O O . THR A 1 609 ? 19.297 0.896 7.957 1 84.38 609 THR A O 1
ATOM 4847 N N . LEU A 1 610 ? 17.672 0.457 9.32 1 87.56 610 LEU A N 1
ATOM 4848 C CA . LEU A 1 610 ? 17.656 1.824 9.828 1 87.56 610 LEU A CA 1
ATOM 4849 C C . LEU A 1 610 ? 18.281 1.891 11.227 1 87.56 610 LEU A C 1
ATOM 4851 O O . LEU A 1 610 ? 18.031 1.016 12.055 1 87.56 610 LEU A O 1
ATOM 4855 N N . ILE A 1 611 ? 19.078 2.871 11.367 1 89.44 611 ILE A N 1
ATOM 4856 C CA . ILE A 1 611 ? 19.812 2.926 12.633 1 89.44 611 ILE A CA 1
ATOM 4857 C C . ILE A 1 611 ? 19.641 4.301 13.273 1 89.44 611 ILE A C 1
ATOM 4859 O O . ILE A 1 611 ? 19.469 5.301 12.57 1 89.44 611 ILE A O 1
ATOM 4863 N N . PHE A 1 612 ? 19.594 4.277 14.578 1 94.06 612 PHE A N 1
ATOM 4864 C CA . PHE A 1 612 ? 19.625 5.48 15.398 1 94.06 612 PHE A CA 1
ATOM 4865 C C . PHE A 1 612 ? 20.938 5.578 16.172 1 94.06 612 PHE A C 1
ATOM 4867 O O . PHE A 1 612 ? 21.609 4.566 16.406 1 94.06 612 PHE A O 1
ATOM 4874 N N . SER A 1 613 ? 21.328 6.828 16.453 1 95.5 613 SER A N 1
ATOM 4875 C CA . SER A 1 613 ? 22.5 6.996 17.281 1 95.5 613 SER A CA 1
ATOM 4876 C C . SER A 1 613 ? 22.328 6.316 18.641 1 95.5 613 SER A C 1
ATOM 4878 O O . SER A 1 613 ? 21.203 6.227 19.156 1 95.5 613 SER A O 1
ATOM 4880 N N . HIS A 1 614 ? 23.422 5.855 19.203 1 95.38 614 HIS A N 1
ATOM 4881 C CA . HIS A 1 614 ? 23.359 5.184 20.5 1 95.38 614 HIS A CA 1
ATOM 4882 C C . HIS A 1 614 ? 22.984 6.156 21.609 1 95.38 614 HIS A C 1
ATOM 4884 O O . HIS A 1 614 ? 22.234 5.805 22.531 1 95.38 614 HIS A O 1
ATOM 4890 N N . ASN A 1 615 ? 23.531 7.328 21.453 1 96.81 615 ASN A N 1
ATOM 4891 C CA . ASN A 1 615 ? 23.266 8.367 22.438 1 96.81 615 ASN A CA 1
ATOM 4892 C C . ASN A 1 615 ? 22.656 9.609 21.797 1 96.81 615 ASN A C 1
ATOM 4894 O O . ASN A 1 615 ? 22.922 9.898 20.625 1 96.81 615 ASN A O 1
ATOM 4898 N N . ALA A 1 616 ? 21.75 10.172 22.547 1 97.12 616 ALA A N 1
ATOM 4899 C CA . ALA A 1 616 ? 21.297 11.516 22.172 1 97.12 616 ALA A CA 1
ATOM 4900 C C . ALA A 1 616 ? 22.188 12.578 22.812 1 97.12 616 ALA A C 1
ATOM 4902 O O . ALA A 1 616 ? 22.891 12.312 23.781 1 97.12 616 ALA A O 1
ATOM 4903 N N . VAL A 1 617 ? 22.188 13.742 22.219 1 95.62 617 VAL A N 1
ATOM 4904 C CA . VAL A 1 617 ? 23.094 14.773 22.719 1 95.62 617 VAL A CA 1
ATOM 4905 C C . VAL A 1 617 ? 22.344 16.094 22.875 1 95.62 617 VAL A C 1
ATOM 4907 O O . VAL A 1 617 ? 21.344 16.328 22.188 1 95.62 617 VAL A O 1
ATOM 4910 N N . VAL A 1 618 ? 22.719 16.828 23.875 1 93.88 618 VAL A N 1
ATOM 4911 C CA . VAL A 1 618 ? 22.219 18.188 24.094 1 93.88 618 VAL A CA 1
ATOM 4912 C C . VAL A 1 618 ? 23.375 19.188 23.984 1 93.88 618 VAL A C 1
ATOM 4914 O O . VAL A 1 618 ? 24.422 19 24.609 1 93.88 618 VAL A O 1
ATOM 4917 N N . ALA A 1 619 ? 23.219 20.125 23.125 1 89.56 619 ALA A N 1
ATOM 4918 C CA . ALA A 1 619 ? 24.25 21.141 22.953 1 89.56 619 ALA A CA 1
ATOM 4919 C C . ALA A 1 619 ? 23.641 22.469 22.484 1 89.56 619 ALA A C 1
ATOM 4921 O O . ALA A 1 619 ? 22.469 22.516 22.109 1 89.56 619 ALA A O 1
ATOM 4922 N N . MET A 1 620 ? 24.469 23.484 22.562 1 85.94 620 MET A N 1
ATOM 4923 C CA . MET A 1 620 ? 24.062 24.797 22.094 1 85.94 620 MET A CA 1
ATOM 4924 C C . MET A 1 620 ? 24.203 24.906 20.578 1 85.94 620 MET A C 1
ATOM 4926 O O . MET A 1 620 ? 25.219 24.484 20.016 1 85.94 620 MET A O 1
ATOM 4930 N N . ARG A 1 621 ? 23.141 25.297 20 1 80.12 621 ARG A N 1
ATOM 4931 C CA . ARG A 1 621 ? 23.125 25.578 18.562 1 80.12 621 ARG A CA 1
ATOM 4932 C C . ARG A 1 621 ? 22.516 26.953 18.281 1 80.12 621 ARG A C 1
ATOM 4934 O O . ARG A 1 621 ? 21.344 27.188 18.594 1 80.12 621 ARG A O 1
ATOM 4941 N N . ASP A 1 622 ? 23.25 27.844 17.609 1 76.75 622 ASP A N 1
ATOM 4942 C CA . ASP A 1 622 ? 22.797 29.188 17.297 1 76.75 622 ASP A CA 1
ATOM 4943 C C . ASP A 1 622 ? 22.219 29.891 18.531 1 76.75 622 ASP A C 1
ATOM 4945 O O . ASP A 1 622 ? 21.141 30.469 18.469 1 76.75 622 ASP A O 1
ATOM 4949 N N . GLY A 1 623 ? 22.766 29.625 19.625 1 74.81 623 GLY A N 1
ATOM 4950 C CA . GLY A 1 623 ? 22.406 30.312 20.844 1 74.81 623 GLY A CA 1
ATOM 4951 C C . GLY A 1 623 ? 21.266 29.641 21.609 1 74.81 623 GLY A C 1
ATOM 4952 O O . GLY A 1 623 ? 20.828 30.141 22.641 1 74.81 623 GLY A O 1
ATOM 4953 N N . LYS A 1 624 ? 20.828 28.562 21.094 1 84.81 624 LYS A N 1
ATOM 4954 C CA . LYS A 1 624 ? 19.75 27.844 21.766 1 84.81 624 LYS A CA 1
ATOM 4955 C C . LYS A 1 624 ? 20.172 26.422 22.141 1 84.81 624 LYS A C 1
ATOM 4957 O O . LYS A 1 624 ? 20.969 25.812 21.438 1 84.81 624 LYS A O 1
ATOM 4962 N N . LEU A 1 625 ? 19.625 26 23.266 1 88.81 625 LEU A N 1
ATOM 4963 C CA . LEU A 1 625 ? 19.875 24.625 23.672 1 88.81 625 LEU A CA 1
ATOM 4964 C C . LEU A 1 625 ? 19.016 23.672 22.844 1 88.81 625 LEU A C 1
ATOM 4966 O O . LEU A 1 625 ? 17.812 23.859 22.703 1 88.81 625 LEU A O 1
ATOM 4970 N N . CYS A 1 626 ? 19.703 22.672 22.25 1 90.81 626 CYS A N 1
ATOM 4971 C CA . CYS A 1 626 ? 18.984 21.75 21.375 1 90.81 626 CYS A CA 1
ATOM 4972 C C . CYS A 1 626 ? 19.266 20.297 21.766 1 90.81 626 CYS A C 1
ATOM 4974 O O . CYS A 1 626 ? 20.391 19.969 22.141 1 90.81 626 CYS A O 1
ATOM 4976 N N . LEU A 1 627 ? 18.203 19.5 21.75 1 94.19 627 LEU A N 1
ATOM 4977 C CA . LEU A 1 627 ? 18.328 18.047 21.828 1 94.19 627 LEU A CA 1
ATOM 4978 C C . LEU A 1 627 ? 18.484 17.453 20.438 1 94.19 627 LEU A C 1
ATOM 4980 O O . LEU A 1 627 ? 17.719 17.766 19.516 1 94.19 627 LEU A O 1
ATOM 4984 N N . MET A 1 628 ? 19.5 16.625 20.297 1 93.62 628 MET A N 1
ATOM 4985 C CA . MET A 1 628 ? 19.797 16.109 18.969 1 93.62 628 MET A CA 1
ATOM 4986 C C . MET A 1 628 ? 20.016 14.594 19 1 93.62 628 MET A C 1
ATOM 4988 O O . MET A 1 628 ? 20.516 14.062 20 1 93.62 628 MET A O 1
ATOM 4992 N N . TRP A 1 629 ? 19.625 13.883 18 1 94.44 629 TRP A N 1
ATOM 4993 C CA . TRP A 1 629 ? 19.953 12.484 17.734 1 94.44 629 TRP A CA 1
ATOM 4994 C C . TRP A 1 629 ? 20.094 12.227 16.234 1 94.44 629 TRP A C 1
ATOM 4996 O O . TRP A 1 629 ? 19.656 13.031 15.422 1 94.44 629 TRP A O 1
ATOM 5006 N N . ARG A 1 630 ? 20.719 11.172 15.875 1 93.38 630 ARG A N 1
ATOM 5007 C CA . ARG A 1 630 ? 21.031 10.891 14.477 1 93.38 630 ARG A CA 1
ATOM 5008 C C . ARG A 1 630 ? 20.234 9.688 13.977 1 93.38 630 ARG A C 1
ATOM 5010 O O . ARG A 1 630 ? 20 8.742 14.727 1 93.38 630 ARG A O 1
ATOM 5017 N N . VAL A 1 631 ? 19.844 9.828 12.758 1 92.19 631 VAL A N 1
ATOM 5018 C CA . VAL A 1 631 ? 19.188 8.734 12.062 1 92.19 631 VAL A CA 1
ATOM 5019 C C . VAL A 1 631 ? 19.906 8.445 10.75 1 92.19 631 VAL A C 1
ATOM 5021 O O . VAL A 1 631 ? 20.375 9.359 10.078 1 92.19 631 VAL A O 1
ATOM 5024 N N . GLY A 1 632 ? 20.047 7.168 10.422 1 90.12 632 GLY A N 1
ATOM 5025 C CA . GLY A 1 632 ? 20.719 6.793 9.188 1 90.12 632 GLY A CA 1
ATOM 5026 C C . GLY A 1 632 ? 20.125 5.559 8.539 1 90.12 632 GLY A C 1
ATOM 5027 O O . GLY A 1 632 ? 19.469 4.754 9.203 1 90.12 632 GLY A O 1
ATOM 5028 N N . ASN A 1 633 ? 20.297 5.527 7.277 1 87.94 633 ASN A N 1
ATOM 5029 C CA . ASN A 1 633 ? 19.922 4.379 6.461 1 87.94 633 ASN A CA 1
ATOM 5030 C C . ASN A 1 633 ? 21.141 3.594 5.984 1 87.94 633 ASN A C 1
ATOM 5032 O O . ASN A 1 633 ? 22.062 4.168 5.414 1 87.94 633 ASN A O 1
ATOM 5036 N N . LEU A 1 634 ? 21.156 2.312 6.148 1 85 634 LEU A N 1
ATOM 5037 C CA . LEU A 1 634 ? 22.328 1.491 5.82 1 85 634 LEU A CA 1
ATOM 5038 C C . LEU A 1 634 ? 22.25 0.99 4.383 1 85 634 LEU A C 1
ATOM 5040 O O . LEU A 1 634 ? 23.203 0.397 3.875 1 85 634 LEU A O 1
ATOM 5044 N N . ARG A 1 635 ? 21.094 1.282 3.746 1 80.88 635 ARG A N 1
ATOM 5045 C CA . ARG A 1 635 ? 20.906 0.787 2.387 1 80.88 635 ARG A CA 1
ATOM 5046 C C . ARG A 1 635 ? 20.891 1.934 1.382 1 80.88 635 ARG A C 1
ATOM 5048 O O . ARG A 1 635 ? 20.672 3.088 1.75 1 80.88 635 ARG A O 1
ATOM 5055 N N . LYS A 1 636 ? 21.125 1.501 0.18 1 76.19 636 LYS A N 1
ATOM 5056 C CA . LYS A 1 636 ? 21.109 2.486 -0.896 1 76.19 636 LYS A CA 1
ATOM 5057 C C . LYS A 1 636 ? 19.688 2.842 -1.307 1 76.19 636 LYS A C 1
ATOM 5059 O O . LYS A 1 636 ? 19.438 3.934 -1.82 1 76.19 636 LYS A O 1
ATOM 5064 N N . SER A 1 637 ? 18.828 1.885 -0.998 1 76.69 637 SER A N 1
ATOM 5065 C CA . SER A 1 637 ? 17.438 2.213 -1.271 1 76.69 637 SER A CA 1
ATOM 5066 C C . SER A 1 637 ? 16.891 3.221 -0.261 1 76.69 637 SER A C 1
ATOM 5068 O O . SER A 1 637 ? 17.062 3.045 0.948 1 76.69 637 SER A O 1
ATOM 5070 N N . HIS A 1 638 ? 16.344 4.184 -0.811 1 78.31 638 HIS A N 1
ATOM 5071 C CA . HIS A 1 638 ? 15.93 5.301 0.028 1 78.31 638 HIS A CA 1
ATOM 5072 C C . HIS A 1 638 ? 14.5 5.129 0.522 1 78.31 638 HIS A C 1
ATOM 5074 O O . HIS A 1 638 ? 13.773 4.254 0.043 1 78.31 638 HIS A O 1
ATOM 5080 N N . LEU A 1 639 ? 14.25 5.832 1.55 1 80.62 639 LEU A N 1
ATOM 5081 C CA . LEU A 1 639 ? 12.898 5.922 2.092 1 80.62 639 LEU A CA 1
ATOM 5082 C C . LEU A 1 639 ? 12.18 7.164 1.569 1 80.62 639 LEU A C 1
ATOM 5084 O O . LEU A 1 639 ? 12.742 8.266 1.599 1 80.62 639 LEU A O 1
ATOM 5088 N N . VAL A 1 640 ? 11 6.832 1.1 1 80 640 VAL A N 1
ATOM 5089 C CA . VAL A 1 640 ? 10.188 7.922 0.564 1 80 640 VAL A CA 1
ATOM 5090 C C . VAL A 1 640 ? 9.242 8.445 1.646 1 80 640 VAL A C 1
ATOM 5092 O O . VAL A 1 640 ? 8.703 7.668 2.436 1 80 640 VAL A O 1
ATOM 5095 N N . GLU A 1 641 ? 9.078 9.742 1.704 1 80.75 641 GLU A N 1
ATOM 5096 C CA . GLU A 1 641 ? 8.172 10.391 2.646 1 80.75 641 GLU A CA 1
ATOM 5097 C C . GLU A 1 641 ? 8.5 10 4.086 1 80.75 641 GLU A C 1
ATOM 5099 O O . GLU A 1 641 ? 7.609 9.609 4.844 1 80.75 641 GLU A O 1
ATOM 5104 N N . ALA A 1 642 ? 9.742 10.086 4.359 1 85.75 642 ALA A N 1
ATOM 5105 C CA . ALA A 1 642 ? 10.148 9.742 5.719 1 85.75 642 ALA A CA 1
ATOM 5106 C C . ALA A 1 642 ? 9.828 10.875 6.688 1 85.75 642 ALA A C 1
ATOM 5108 O O . ALA A 1 642 ? 10 12.055 6.355 1 85.75 642 ALA A O 1
ATOM 5109 N N . HIS A 1 643 ? 9.289 10.594 7.773 1 83.94 643 HIS A N 1
ATOM 5110 C CA . HIS A 1 643 ? 9.055 11.57 8.828 1 83.94 643 HIS A CA 1
ATOM 5111 C C . HIS A 1 643 ? 9.438 11.016 10.195 1 83.94 643 HIS A C 1
ATOM 5113 O O . HIS A 1 643 ? 9.375 9.805 10.414 1 83.94 643 HIS A O 1
ATOM 5119 N N . VAL A 1 644 ? 9.906 11.906 11.016 1 87.06 644 VAL A N 1
ATOM 5120 C CA . VAL A 1 644 ? 10.383 11.531 12.344 1 87.06 644 VAL A CA 1
ATOM 5121 C C . VAL A 1 644 ? 9.461 12.125 13.406 1 87.06 644 VAL A C 1
ATOM 5123 O O . VAL A 1 644 ? 9.016 13.266 13.281 1 87.06 644 VAL A O 1
ATOM 5126 N N . ARG A 1 645 ? 9.203 11.312 14.398 1 86.12 645 ARG A N 1
ATOM 5127 C CA . ARG A 1 645 ? 8.445 11.75 15.562 1 86.12 645 ARG A CA 1
ATOM 5128 C C . ARG A 1 645 ? 9.148 11.344 16.859 1 86.12 645 ARG A C 1
ATOM 5130 O O . ARG A 1 645 ? 9.875 10.352 16.891 1 86.12 645 ARG A O 1
ATOM 5137 N N . ALA A 1 646 ? 8.961 12.172 17.797 1 90.31 646 ALA A N 1
ATOM 5138 C CA . ALA A 1 646 ? 9.539 11.891 19.109 1 90.31 646 ALA A CA 1
ATOM 5139 C C . ALA A 1 646 ? 8.523 12.141 20.219 1 90.31 646 ALA A C 1
ATOM 5141 O O . ALA A 1 646 ? 7.758 13.102 20.156 1 90.31 646 ALA A O 1
ATOM 5142 N N . GLN A 1 647 ? 8.555 11.211 21.172 1 89 647 GLN A N 1
ATOM 5143 C CA . GLN A 1 647 ? 7.664 11.32 22.328 1 89 647 GLN A CA 1
ATOM 5144 C C . GLN A 1 647 ? 8.422 11.086 23.625 1 89 647 GLN A C 1
ATOM 5146 O O . GLN A 1 647 ? 9.305 10.227 23.703 1 89 647 GLN A O 1
ATOM 5151 N N . LEU A 1 648 ? 8.117 11.969 24.562 1 92.94 648 LEU A N 1
ATOM 5152 C CA . LEU A 1 648 ? 8.664 11.797 25.906 1 92.94 648 LEU A CA 1
ATOM 5153 C C . LEU A 1 648 ? 7.688 11.047 26.797 1 92.94 648 LEU A C 1
ATOM 5155 O O . LEU A 1 648 ? 6.52 11.422 26.906 1 92.94 648 LEU A O 1
ATOM 5159 N N . LEU A 1 649 ? 8.156 9.922 27.312 1 90 649 LEU A N 1
ATOM 5160 C CA . LEU A 1 649 ? 7.352 9.109 28.219 1 90 649 LEU A CA 1
ATOM 5161 C C . LEU A 1 649 ? 7.773 9.336 29.672 1 90 649 LEU A C 1
ATOM 5163 O O . LEU A 1 649 ? 8.953 9.227 30 1 90 649 LEU A O 1
ATOM 5167 N N . LYS A 1 650 ? 6.812 9.75 30.422 1 89.38 650 LYS A N 1
ATOM 5168 C CA . LYS A 1 650 ? 7.027 9.969 31.859 1 89.38 650 LYS A CA 1
ATOM 5169 C C . LYS A 1 650 ? 5.77 9.633 32.656 1 89.38 650 LYS A C 1
ATOM 5171 O O . LYS A 1 650 ? 4.656 9.695 32.125 1 89.38 650 LYS A O 1
ATOM 5176 N N . SER A 1 651 ? 5.98 9.148 33.875 1 86.88 651 SER A N 1
ATOM 5177 C CA . SER A 1 651 ? 4.836 8.891 34.719 1 86.88 651 SER A CA 1
ATOM 5178 C C . SER A 1 651 ? 4.352 10.164 35.406 1 86.88 651 SER A C 1
ATOM 5180 O O . SER A 1 651 ? 5.148 11.055 35.719 1 86.88 651 SER A O 1
ATOM 5182 N N . ARG A 1 652 ? 3.01 10.258 35.5 1 87.12 652 ARG A N 1
ATOM 5183 C CA . ARG A 1 652 ? 2.451 11.43 36.156 1 87.12 652 ARG A CA 1
ATOM 5184 C C . ARG A 1 652 ? 1.199 11.062 36.938 1 87.12 652 ARG A C 1
ATOM 5186 O O . ARG A 1 652 ? 0.565 10.047 36.688 1 87.12 652 ARG A O 1
ATOM 5193 N N . ILE A 1 653 ? 0.963 11.805 37.938 1 86.5 653 ILE A N 1
ATOM 5194 C CA . ILE A 1 653 ? -0.254 11.672 38.75 1 86.5 653 ILE A CA 1
ATOM 5195 C C . ILE A 1 653 ? -1.134 12.906 38.531 1 86.5 653 ILE A C 1
ATOM 5197 O O . ILE A 1 653 ? -0.654 14.039 38.625 1 86.5 653 ILE A O 1
ATOM 5201 N N . THR A 1 654 ? -2.254 12.703 38.156 1 87.19 654 THR A N 1
ATOM 5202 C CA . THR A 1 654 ? -3.174 13.812 37.938 1 87.19 654 THR A CA 1
ATOM 5203 C C . THR A 1 654 ? -3.551 14.461 39.281 1 87.19 654 THR A C 1
ATOM 5205 O O . THR A 1 654 ? -3.236 13.922 40.344 1 87.19 654 THR A O 1
ATOM 5208 N N . THR A 1 655 ? -4.215 15.594 39.188 1 85.88 655 THR A N 1
ATOM 5209 C CA . THR A 1 655 ? -4.656 16.297 40.406 1 85.88 655 THR A CA 1
ATOM 5210 C C . THR A 1 655 ? -5.699 15.484 41.156 1 85.88 655 THR A C 1
ATOM 5212 O O . THR A 1 655 ? -5.805 15.586 42.375 1 85.88 655 THR A O 1
ATOM 5215 N N . GLU A 1 656 ? -6.426 14.656 40.438 1 84.06 656 GLU A N 1
ATOM 5216 C CA . GLU A 1 656 ? -7.473 13.836 41.031 1 84.06 656 GLU A CA 1
ATOM 5217 C C . GLU A 1 656 ? -6.895 12.539 41.594 1 84.06 656 GLU A C 1
ATOM 5219 O O . GLU A 1 656 ? -7.605 11.766 42.25 1 84.06 656 GLU A O 1
ATOM 5224 N N . GLY A 1 657 ? -5.555 12.289 41.375 1 80.19 657 GLY A N 1
ATOM 5225 C CA . GLY A 1 657 ? -4.91 11.125 41.969 1 80.19 657 GLY A CA 1
ATOM 5226 C C . GLY A 1 657 ? -4.812 9.953 41 1 80.19 657 GLY A C 1
ATOM 5227 O O . GLY A 1 657 ? -4.496 8.828 41.438 1 80.19 657 GLY A O 1
ATOM 5228 N N . GLU A 1 658 ? -5.141 10.172 39.812 1 83.69 658 GLU A N 1
ATOM 5229 C CA . GLU A 1 658 ? -4.992 9.109 38.812 1 83.69 658 GLU A CA 1
ATOM 5230 C C . GLU A 1 658 ? -3.533 8.953 38.375 1 83.69 658 GLU A C 1
ATOM 5232 O O . GLU A 1 658 ? -2.891 9.93 38 1 83.69 658 GLU A O 1
ATOM 5237 N N . TYR A 1 659 ? -3.049 7.738 38.562 1 84 659 TYR A N 1
ATOM 5238 C CA . TYR A 1 659 ? -1.673 7.457 38.188 1 84 659 TYR A CA 1
ATOM 5239 C C . TYR A 1 659 ? -1.597 7.039 36.719 1 84 659 TYR A C 1
ATOM 5241 O O . TYR A 1 659 ? -2.221 6.059 36.312 1 84 659 TYR A O 1
ATOM 5249 N N . ILE A 1 660 ? -0.898 7.762 35.938 1 86.19 660 ILE A N 1
ATOM 5250 C CA . ILE A 1 660 ? -0.648 7.445 34.562 1 86.19 660 ILE A CA 1
ATOM 5251 C C . ILE A 1 660 ? 0.797 6.988 34.375 1 86.19 660 ILE A C 1
ATOM 5253 O O . ILE A 1 660 ? 1.725 7.797 34.438 1 86.19 660 ILE A O 1
ATOM 5257 N N . PRO A 1 661 ? 0.925 5.762 34.156 1 84.56 661 PRO A N 1
ATOM 5258 C CA . PRO A 1 661 ? 2.297 5.258 34.094 1 84.56 661 PRO A CA 1
ATOM 5259 C C . PRO A 1 661 ? 3.049 5.773 32.844 1 84.56 661 PRO A C 1
ATOM 5261 O O . PRO A 1 661 ? 4.246 6.062 32.938 1 84.56 661 PRO A O 1
ATOM 5264 N N . LEU A 1 662 ? 2.377 5.832 31.766 1 86.88 662 LEU A N 1
ATOM 5265 C CA . LEU A 1 662 ? 3.025 6.27 30.531 1 86.88 662 LEU A CA 1
ATOM 5266 C C . LEU A 1 662 ? 2.311 7.48 29.938 1 86.88 662 LEU A C 1
ATOM 5268 O O . LEU A 1 662 ? 1.408 7.332 29.109 1 86.88 662 LEU A O 1
ATOM 5272 N N . ASP A 1 663 ? 2.77 8.586 30.422 1 86.5 663 ASP A N 1
ATOM 5273 C CA . ASP A 1 663 ? 2.254 9.82 29.828 1 86.5 663 ASP A CA 1
ATOM 5274 C C . ASP A 1 663 ? 3.059 10.219 28.594 1 86.5 663 ASP A C 1
ATOM 5276 O O . ASP A 1 663 ? 4.285 10.336 28.672 1 86.5 663 ASP A O 1
ATOM 5280 N N . GLN A 1 664 ? 2.377 10.289 27.562 1 85 664 GLN A N 1
ATOM 5281 C CA . GLN A 1 664 ? 3.035 10.586 26.297 1 85 664 GLN A CA 1
ATOM 5282 C C . GLN A 1 664 ? 2.955 12.07 25.953 1 85 664 GLN A C 1
ATOM 5284 O O . GLN A 1 664 ? 1.861 12.625 25.812 1 85 664 GLN A O 1
ATOM 5289 N N . ILE A 1 665 ? 4.148 12.695 25.891 1 86.5 665 ILE A N 1
ATOM 5290 C CA . ILE A 1 665 ? 4.234 14.102 25.5 1 86.5 665 ILE A CA 1
ATOM 5291 C C . ILE A 1 665 ? 4.996 14.219 24.172 1 86.5 665 ILE A C 1
ATOM 5293 O O . ILE A 1 665 ? 6.105 13.703 24.047 1 86.5 665 ILE A O 1
ATOM 5297 N N . ASP A 1 666 ? 4.43 14.914 23.312 1 84.62 666 ASP A N 1
ATOM 5298 C CA . ASP A 1 666 ? 5.051 15.062 22 1 84.62 666 ASP A CA 1
ATOM 5299 C C . ASP A 1 666 ? 6.203 16.062 22.047 1 84.62 666 ASP A C 1
ATOM 5301 O O . ASP A 1 666 ? 6.102 17.109 22.703 1 84.62 666 ASP A O 1
ATOM 5305 N N . ILE A 1 667 ? 7.277 15.68 21.453 1 87.94 667 ILE A N 1
ATOM 5306 C CA . ILE A 1 667 ? 8.414 16.562 21.25 1 87.94 667 ILE A CA 1
ATOM 5307 C C . ILE A 1 667 ? 8.367 17.141 19.828 1 87.94 667 ILE A C 1
ATOM 5309 O O . ILE A 1 667 ? 8.312 16.391 18.844 1 87.94 667 ILE A O 1
ATOM 5313 N N . ASN A 1 668 ? 8.359 18.391 19.734 1 84 668 ASN A N 1
ATOM 5314 C CA . ASN A 1 668 ? 8.242 19.031 18.422 1 84 668 ASN A CA 1
ATOM 5315 C C . ASN A 1 668 ? 9.547 18.938 17.641 1 84 668 ASN A C 1
ATOM 5317 O O . ASN A 1 668 ? 10.555 19.516 18.031 1 84 668 ASN A O 1
ATOM 5321 N N . VAL A 1 669 ? 9.531 18.172 16.656 1 81.44 669 VAL A N 1
ATOM 5322 C CA . VAL A 1 669 ? 10.68 18.078 15.758 1 81.44 669 VAL A CA 1
ATOM 5323 C C . VAL A 1 669 ? 10.328 18.672 14.398 1 81.44 669 VAL A C 1
ATOM 5325 O O . VAL A 1 669 ? 10.961 18.344 13.391 1 81.44 669 VAL A O 1
ATOM 5328 N N . GLY A 1 670 ? 9.359 19.516 14.32 1 63.5 670 GLY A N 1
ATOM 5329 C CA . GLY A 1 670 ? 8.961 20.188 13.094 1 63.5 670 GLY A CA 1
ATOM 5330 C C . GLY A 1 670 ? 7.738 19.562 12.445 1 63.5 670 GLY A C 1
ATOM 5331 O O . GLY A 1 670 ? 7.523 19.703 11.242 1 63.5 670 GLY A O 1
ATOM 5332 N N . PHE A 1 671 ? 6.953 18.703 13.148 1 54.09 671 PHE A N 1
ATOM 5333 C CA . PHE A 1 671 ? 5.809 17.953 12.641 1 54.09 671 PHE A CA 1
ATOM 5334 C C . PHE A 1 671 ? 4.723 18.906 12.141 1 54.09 671 PHE A C 1
ATOM 5336 O O . PHE A 1 671 ? 4.109 18.656 11.102 1 54.09 671 PHE A O 1
ATOM 5343 N N . ASP A 1 672 ? 4.289 19.828 12.93 1 48.56 672 ASP A N 1
ATOM 5344 C CA . ASP A 1 672 ? 3.076 20.609 12.664 1 48.56 672 ASP A CA 1
ATOM 5345 C C . ASP A 1 672 ? 3.188 21.375 11.352 1 48.56 672 ASP A C 1
ATOM 5347 O O . ASP A 1 672 ? 2.178 21.641 10.695 1 48.56 672 ASP A O 1
ATOM 5351 N N . SER A 1 673 ? 4.391 21.656 10.977 1 48 673 SER A N 1
ATOM 5352 C CA . SER A 1 673 ? 4.488 22.516 9.797 1 48 673 SER A CA 1
ATOM 5353 C C . SER A 1 673 ? 4.664 21.672 8.531 1 48 673 SER A C 1
ATOM 5355 O O . SER A 1 673 ? 4.816 22.219 7.438 1 48 673 SER A O 1
ATOM 5357 N N . GLY A 1 674 ? 4.336 20.328 8.594 1 50.28 674 GLY A N 1
ATOM 5358 C CA . GLY A 1 674 ? 4.555 19.547 7.387 1 50.28 674 GLY A CA 1
ATOM 5359 C C . GLY A 1 674 ? 6.02 19.375 7.043 1 50.28 674 GLY A C 1
ATOM 5360 O O . GLY A 1 674 ? 6.363 18.672 6.086 1 50.28 674 GLY A O 1
ATOM 5361 N N . ILE A 1 675 ? 6.836 20.125 7.77 1 49.5 675 ILE A N 1
ATOM 5362 C CA . ILE A 1 675 ? 8.273 20.203 7.527 1 49.5 675 ILE A CA 1
ATOM 5363 C C . ILE A 1 675 ? 8.961 18.938 8.047 1 49.5 675 ILE A C 1
ATOM 5365 O O . ILE A 1 675 ? 10.18 18.797 7.941 1 49.5 675 ILE A O 1
ATOM 5369 N N . ASP A 1 676 ? 8.117 17.953 8.375 1 57.59 676 ASP A N 1
ATOM 5370 C CA . ASP A 1 676 ? 8.758 16.828 9.062 1 57.59 676 ASP A CA 1
ATOM 5371 C C . ASP A 1 676 ? 9.211 15.773 8.062 1 57.59 676 ASP A C 1
ATOM 5373 O O . ASP A 1 676 ? 9.734 14.727 8.461 1 57.59 676 ASP A O 1
ATOM 5377 N N . ARG A 1 677 ? 9.18 16.125 6.887 1 72.19 677 ARG A N 1
ATOM 5378 C CA . ARG A 1 677 ? 9.641 15.086 5.969 1 72.19 677 ARG A CA 1
ATOM 5379 C C . ARG A 1 677 ? 11.125 15.242 5.668 1 72.19 677 ARG A C 1
ATOM 5381 O O . ARG A 1 677 ? 11.602 16.359 5.43 1 72.19 677 ARG A O 1
ATOM 5388 N N . ILE A 1 678 ? 11.797 14.195 5.926 1 75.44 678 ILE A N 1
ATOM 5389 C CA . ILE A 1 678 ? 13.258 14.227 5.812 1 75.44 678 ILE A CA 1
ATOM 5390 C C . ILE A 1 678 ? 13.695 13.492 4.551 1 75.44 678 ILE A C 1
ATOM 5392 O O . ILE A 1 678 ? 13 12.586 4.082 1 75.44 678 ILE A O 1
ATOM 5396 N N . PHE A 1 679 ? 14.641 14.016 4.047 1 77.88 679 PHE A N 1
ATOM 5397 C CA . PHE A 1 679 ? 15.312 13.352 2.936 1 77.88 679 PHE A CA 1
ATOM 5398 C C . PHE A 1 679 ? 16.5 12.523 3.434 1 77.88 679 PHE A C 1
ATOM 5400 O O . PHE A 1 679 ? 17.609 13.047 3.58 1 77.88 679 PHE A O 1
ATOM 5407 N N . LEU A 1 680 ? 16.328 11.281 3.6 1 82.19 680 LEU A N 1
ATOM 5408 C CA . LEU A 1 680 ? 17.297 10.422 4.266 1 82.19 680 LEU A CA 1
ATOM 5409 C C . LEU A 1 680 ? 18.234 9.773 3.248 1 82.19 680 LEU A C 1
ATOM 5411 O O . LEU A 1 680 ? 18.234 8.547 3.096 1 82.19 680 LEU A O 1
ATOM 5415 N N . VAL A 1 681 ? 19.031 10.562 2.59 1 81.62 681 VAL A N 1
ATOM 5416 C CA . VAL A 1 681 ? 20.062 10.047 1.698 1 81.62 681 VAL A CA 1
ATOM 5417 C C . VAL A 1 681 ? 21.359 9.875 2.465 1 81.62 681 VAL A C 1
ATOM 5419 O O . VAL A 1 681 ? 22.141 8.953 2.193 1 81.62 681 VAL A O 1
ATOM 5422 N N . SER A 1 682 ? 21.578 10.719 3.309 1 84.19 682 SER A N 1
ATOM 5423 C CA . SER A 1 682 ? 22.688 10.664 4.266 1 84.19 682 SER A CA 1
ATOM 5424 C C . SER A 1 682 ? 22.172 10.758 5.699 1 84.19 682 SER A C 1
ATOM 5426 O O . SER A 1 682 ? 21.047 11.203 5.938 1 84.19 682 SER A O 1
ATOM 5428 N N . PRO A 1 683 ? 22.984 10.211 6.555 1 88.5 683 PRO A N 1
ATOM 5429 C CA . PRO A 1 683 ? 22.531 10.359 7.941 1 88.5 683 PRO A CA 1
ATOM 5430 C C . PRO A 1 683 ? 22.25 11.805 8.32 1 88.5 683 PRO A C 1
ATOM 5432 O O . PRO A 1 683 ? 22.969 12.711 7.895 1 88.5 683 PRO A O 1
ATOM 5435 N N . ILE A 1 684 ? 21.188 11.898 8.977 1 87.06 684 ILE A N 1
ATOM 5436 C CA . ILE A 1 684 ? 20.766 13.242 9.344 1 87.06 684 ILE A CA 1
ATOM 5437 C C . ILE A 1 684 ? 20.641 13.352 10.859 1 87.06 684 ILE A C 1
ATOM 5439 O O . ILE A 1 684 ? 20.328 12.375 11.539 1 87.06 684 ILE A O 1
ATOM 5443 N N . THR A 1 685 ? 20.984 14.5 11.305 1 89.5 685 THR A N 1
ATOM 5444 C CA . THR A 1 685 ? 20.812 14.797 12.719 1 89.5 685 THR A CA 1
ATOM 5445 C C . THR A 1 685 ? 19.516 15.555 12.953 1 89.5 685 THR A C 1
ATOM 5447 O O . THR A 1 685 ? 19.297 16.625 12.398 1 89.5 685 THR A O 1
ATOM 5450 N N . ILE A 1 686 ? 18.672 14.938 13.695 1 89.19 686 ILE A N 1
ATOM 5451 C CA . ILE A 1 686 ? 17.406 15.57 14.047 1 89.19 686 ILE A CA 1
ATOM 5452 C C . ILE A 1 686 ? 17.625 16.531 15.211 1 89.19 686 ILE A C 1
ATOM 5454 O O . ILE A 1 686 ? 18.281 16.188 16.188 1 89.19 686 ILE A O 1
ATOM 5458 N N . VAL A 1 687 ? 17.047 17.703 15.102 1 89.12 687 VAL A N 1
ATOM 5459 C CA . VAL A 1 687 ? 17.281 18.75 16.094 1 89.12 687 VAL A CA 1
ATOM 5460 C C . VAL A 1 687 ? 15.945 19.188 16.703 1 89.12 687 VAL A C 1
ATOM 5462 O O . VAL A 1 687 ? 15 19.531 15.977 1 89.12 687 VAL A O 1
ATOM 5465 N N . HIS A 1 688 ? 15.773 19.047 17.969 1 90.44 688 HIS A N 1
ATOM 5466 C CA . HIS A 1 688 ? 14.68 19.625 18.734 1 90.44 688 HIS A CA 1
ATOM 5467 C C . HIS A 1 688 ? 15.141 20.828 19.547 1 90.44 688 HIS A C 1
ATOM 5469 O O . HIS A 1 688 ? 16.016 20.719 20.406 1 90.44 688 HIS A O 1
ATOM 5475 N N . GLU A 1 689 ? 14.594 21.984 19.297 1 89.81 689 GLU A N 1
ATOM 5476 C CA . GLU A 1 689 ? 14.906 23.188 20.062 1 89.81 689 GLU A CA 1
ATOM 5477 C C . GLU A 1 689 ? 14.172 23.188 21.406 1 89.81 689 GLU A C 1
ATOM 5479 O O . GLU A 1 689 ? 12.945 23.094 21.438 1 89.81 689 GLU A O 1
ATOM 5484 N N . ILE A 1 690 ? 14.922 23.25 22.453 1 91.62 690 ILE A N 1
ATOM 5485 C CA . ILE A 1 690 ? 14.328 23.281 23.797 1 91.62 690 ILE A CA 1
ATOM 5486 C C . ILE A 1 690 ? 13.805 24.672 24.094 1 91.62 690 ILE A C 1
ATOM 5488 O O . ILE A 1 690 ? 14.508 25.5 24.672 1 91.62 690 ILE A O 1
ATOM 5492 N N . ASP A 1 691 ? 12.625 24.859 23.688 1 88.88 691 ASP A N 1
ATOM 5493 C CA . ASP A 1 691 ? 11.984 26.156 23.906 1 88.88 691 ASP A CA 1
ATOM 5494 C C . ASP A 1 691 ? 10.977 26.094 25.047 1 88.88 691 ASP A C 1
ATOM 5496 O O . ASP A 1 691 ? 10.977 25.141 25.828 1 88.88 691 ASP A O 1
ATOM 5500 N N . GLU A 1 692 ? 10.156 27.094 25.188 1 88.31 692 GLU A N 1
ATOM 5501 C CA . GLU A 1 692 ? 9.211 27.219 26.281 1 88.31 692 GLU A CA 1
ATOM 5502 C C . GLU A 1 692 ? 8.164 26.109 26.234 1 88.31 692 GLU A C 1
ATOM 5504 O O . GLU A 1 692 ? 7.648 25.703 27.281 1 88.31 692 GLU A O 1
ATOM 5509 N N . GLU A 1 693 ? 7.918 25.641 25.094 1 87.19 693 GLU A N 1
ATOM 5510 C CA . GLU A 1 693 ? 6.898 24.609 24.953 1 87.19 693 GLU A CA 1
ATOM 5511 C C . GLU A 1 693 ? 7.504 23.219 25.078 1 87.19 693 GLU A C 1
ATOM 5513 O O . GLU A 1 693 ? 6.777 22.219 25.141 1 87.19 693 GLU A O 1
ATOM 5518 N N . SER A 1 694 ? 8.773 23.109 25.188 1 91.56 694 SER A N 1
ATOM 5519 C CA . SER A 1 694 ? 9.453 21.828 25.297 1 91.56 694 SER A CA 1
ATOM 5520 C C . SER A 1 694 ? 9.312 21.234 26.688 1 91.56 694 SER A C 1
ATOM 5522 O O . SER A 1 694 ? 9.375 21.969 27.688 1 91.56 694 SER A O 1
ATOM 5524 N N . PRO A 1 695 ? 9.039 20 26.812 1 91.44 695 PRO A N 1
ATOM 5525 C CA . PRO A 1 695 ? 8.992 19.344 28.125 1 91.44 695 PRO A CA 1
ATOM 5526 C C . PRO A 1 695 ? 10.352 19.344 28.828 1 91.44 695 PRO A C 1
ATOM 5528 O O . PRO A 1 695 ? 10.438 19.062 30.016 1 91.44 695 PRO A O 1
ATOM 5531 N N . LEU A 1 696 ? 11.422 19.672 28.141 1 92.88 696 LEU A N 1
ATOM 5532 C CA . LEU A 1 696 ? 12.766 19.688 28.719 1 92.88 696 LEU A CA 1
ATOM 5533 C C . LEU A 1 696 ? 13.172 21.109 29.094 1 92.88 696 LEU A C 1
ATOM 5535 O O . LEU A 1 696 ? 14.312 21.344 29.5 1 92.88 696 LEU A O 1
ATOM 5539 N N . TYR A 1 697 ? 12.273 21.969 28.984 1 92.75 697 TYR A N 1
ATOM 5540 C CA . TYR A 1 697 ? 12.562 23.391 29.156 1 92.75 697 TYR A CA 1
ATOM 5541 C C . TYR A 1 697 ? 13.109 23.672 30.562 1 92.75 697 TYR A C 1
ATOM 5543 O O . TYR A 1 697 ? 13.977 24.531 30.734 1 92.75 697 TYR A O 1
ATOM 5551 N N . ASP A 1 698 ? 12.703 22.953 31.625 1 90.69 698 ASP A N 1
ATOM 5552 C CA . ASP A 1 698 ? 13.055 23.234 33 1 90.69 698 ASP A CA 1
ATOM 5553 C C . ASP A 1 698 ? 14.156 22.312 33.5 1 90.69 698 ASP A C 1
ATOM 5555 O O . ASP A 1 698 ? 14.57 22.375 34.656 1 90.69 698 ASP A O 1
ATOM 5559 N N . LEU A 1 699 ? 14.641 21.531 32.688 1 91.12 699 LEU A N 1
ATOM 5560 C CA . LEU A 1 699 ? 15.602 20.531 33.125 1 91.12 699 LEU A CA 1
ATOM 5561 C C . LEU A 1 699 ? 17.031 21.016 32.906 1 91.12 699 LEU A C 1
ATOM 5563 O O . LEU A 1 699 ? 17.391 21.438 31.812 1 91.12 699 LEU A O 1
ATOM 5567 N N . SER A 1 700 ? 17.719 21.016 33.969 1 89.88 700 SER A N 1
ATOM 5568 C CA . SER A 1 700 ? 19.156 21.266 33.875 1 89.88 700 SER A CA 1
ATOM 5569 C C . SER A 1 700 ? 19.938 19.969 33.781 1 89.88 700 SER A C 1
ATOM 5571 O O . SER A 1 700 ? 19.359 18.875 33.781 1 89.88 700 SER A O 1
ATOM 5573 N N . LYS A 1 701 ? 21.234 20.078 33.562 1 89.88 701 LYS A N 1
ATOM 5574 C CA . LYS A 1 701 ? 22.062 18.891 33.469 1 89.88 701 LYS A CA 1
ATOM 5575 C C . LYS A 1 701 ? 21.906 18 34.719 1 89.88 701 LYS A C 1
ATOM 5577 O O . LYS A 1 701 ? 21.766 16.781 34.594 1 89.88 701 LYS A O 1
ATOM 5582 N N . GLN A 1 702 ? 21.906 18.594 35.844 1 86.5 702 GLN A N 1
ATOM 5583 C CA . GLN A 1 702 ? 21.766 17.859 37.094 1 86.5 702 GLN A CA 1
ATOM 5584 C C . GLN A 1 702 ? 20.391 17.203 37.188 1 86.5 702 GLN A C 1
ATOM 5586 O O . GLN A 1 702 ? 20.25 16.078 37.656 1 86.5 702 GLN A O 1
ATOM 5591 N N . ASP A 1 703 ? 19.453 17.953 36.75 1 88.25 703 ASP A N 1
ATOM 5592 C CA . ASP A 1 703 ? 18.109 17.422 36.75 1 88.25 703 ASP A CA 1
ATOM 5593 C C . ASP A 1 703 ? 17.969 16.219 35.812 1 88.25 703 ASP A C 1
ATOM 5595 O O . ASP A 1 703 ? 17.266 15.266 36.125 1 88.25 703 ASP A O 1
ATOM 5599 N N . MET A 1 704 ? 18.594 16.312 34.688 1 88.5 704 MET A N 1
ATOM 5600 C CA . MET A 1 704 ? 18.516 15.258 33.688 1 88.5 704 MET A CA 1
ATOM 5601 C C . MET A 1 704 ? 19.141 13.961 34.188 1 88.5 704 MET A C 1
ATOM 5603 O O . MET A 1 704 ? 18.703 12.875 33.844 1 88.5 704 MET A O 1
ATOM 5607 N N . ASP A 1 705 ? 20.141 14.078 34.969 1 83.31 705 ASP A N 1
ATOM 5608 C CA . ASP A 1 705 ? 20.812 12.898 35.5 1 83.31 705 ASP A CA 1
ATOM 5609 C C . ASP A 1 705 ? 19.938 12.18 36.5 1 83.31 705 ASP A C 1
ATOM 5611 O O . ASP A 1 705 ? 20.047 10.961 36.688 1 83.31 705 ASP A O 1
ATOM 5615 N N . ASN A 1 706 ? 19.016 12.922 37.062 1 82.44 706 ASN A N 1
ATOM 5616 C CA . ASN A 1 706 ? 18.156 12.336 38.094 1 82.44 706 ASN A CA 1
ATOM 5617 C C . ASN A 1 706 ? 16.734 12.133 37.562 1 82.44 706 ASN A C 1
ATOM 5619 O O . ASN A 1 706 ? 15.867 11.625 38.281 1 82.44 706 ASN A O 1
ATOM 5623 N N . ALA A 1 707 ? 16.578 12.508 36.344 1 85.44 707 ALA A N 1
ATOM 5624 C CA . ALA A 1 707 ? 15.219 12.422 35.781 1 85.44 707 ALA A CA 1
ATOM 5625 C C . ALA A 1 707 ? 14.914 11 35.312 1 85.44 707 ALA A C 1
ATOM 5627 O O . ALA A 1 707 ? 15.82 10.258 34.938 1 85.44 707 ALA A O 1
ATOM 5628 N N . ASP A 1 708 ? 13.641 10.633 35.5 1 86.5 708 ASP A N 1
ATOM 5629 C CA . ASP A 1 708 ? 13.172 9.336 35.062 1 86.5 708 ASP A CA 1
ATOM 5630 C C . ASP A 1 708 ? 12.188 9.484 33.906 1 86.5 708 ASP A C 1
ATOM 5632 O O . ASP A 1 708 ? 10.969 9.5 34.094 1 86.5 708 ASP A O 1
ATOM 5636 N N . PHE A 1 709 ? 12.711 9.664 32.75 1 91.25 709 PHE A N 1
ATOM 5637 C CA . PHE A 1 709 ? 11.875 9.711 31.531 1 91.25 709 PHE A CA 1
ATOM 5638 C C . PHE A 1 709 ? 12.523 8.93 30.406 1 91.25 709 PHE A C 1
ATOM 5640 O O . PHE A 1 709 ? 13.672 8.5 30.516 1 91.25 709 PHE A O 1
ATOM 5647 N N . GLU A 1 710 ? 11.742 8.609 29.469 1 93.19 710 GLU A N 1
ATOM 5648 C CA . GLU A 1 710 ? 12.18 7.914 28.266 1 93.19 710 GLU A CA 1
ATOM 5649 C C . GLU A 1 710 ? 11.703 8.641 27.016 1 93.19 710 GLU A C 1
ATOM 5651 O O . GLU A 1 710 ? 10.539 9.031 26.906 1 93.19 710 GLU A O 1
ATOM 5656 N N . ILE A 1 711 ? 12.664 8.914 26.125 1 94.56 711 ILE A N 1
ATOM 5657 C CA . ILE A 1 711 ? 12.297 9.523 24.859 1 94.56 711 ILE A CA 1
ATOM 5658 C C . ILE A 1 711 ? 12.219 8.453 23.766 1 94.56 711 ILE A C 1
ATOM 5660 O O . ILE A 1 711 ? 13.219 7.793 23.469 1 94.56 711 ILE A O 1
ATOM 5664 N N . VAL A 1 712 ? 11.07 8.32 23.281 1 92.38 712 VAL A N 1
ATOM 5665 C CA . VAL A 1 712 ? 10.875 7.371 22.188 1 92.38 712 VAL A CA 1
ATOM 5666 C C . VAL A 1 712 ? 10.898 8.109 20.844 1 92.38 712 VAL A C 1
ATOM 5668 O O . VAL A 1 712 ? 10.195 9.102 20.656 1 92.38 712 VAL A O 1
ATOM 5671 N N . VAL A 1 713 ? 11.766 7.664 19.953 1 92.44 713 VAL A N 1
ATOM 5672 C CA . VAL A 1 713 ? 11.875 8.258 18.625 1 92.44 713 VAL A CA 1
ATOM 5673 C C . VAL A 1 713 ? 11.391 7.266 17.562 1 92.44 713 VAL A C 1
ATOM 5675 O O . VAL A 1 713 ? 11.656 6.066 17.672 1 92.44 713 VAL A O 1
ATOM 5678 N N . ILE A 1 714 ? 10.641 7.785 16.656 1 88.25 714 ILE A N 1
ATOM 5679 C CA . ILE A 1 714 ? 10.023 6.941 15.633 1 88.25 714 ILE A CA 1
ATOM 5680 C C . ILE A 1 714 ? 10.32 7.512 14.25 1 88.25 714 ILE A C 1
ATOM 5682 O O . ILE A 1 714 ? 10.164 8.719 14.023 1 88.25 714 ILE A O 1
ATOM 5686 N N . LEU A 1 715 ? 10.773 6.715 13.391 1 89.38 715 LEU A N 1
ATOM 5687 C CA . LEU A 1 715 ? 10.945 7.047 11.984 1 89.38 715 LEU A CA 1
ATOM 5688 C C . LEU A 1 715 ? 10 6.227 11.109 1 89.38 715 LEU A C 1
ATOM 5690 O O . LEU A 1 715 ? 9.977 5 11.203 1 89.38 715 LEU A O 1
ATOM 5694 N N . GLU A 1 716 ? 9.195 6.898 10.359 1 86.06 716 GLU A N 1
ATOM 5695 C CA . GLU A 1 716 ? 8.258 6.254 9.445 1 86.06 716 GLU A CA 1
ATOM 5696 C C . GLU A 1 716 ? 8.469 6.723 8.008 1 86.06 716 GLU A C 1
ATOM 5698 O O . GLU A 1 716 ? 8.727 7.902 7.77 1 86.06 716 GLU A O 1
ATOM 5703 N N . GLY A 1 717 ? 8.422 5.801 7.121 1 86.06 717 GLY A N 1
ATOM 5704 C CA . GLY A 1 717 ? 8.555 6.117 5.707 1 86.06 717 GLY A CA 1
ATOM 5705 C C . GLY A 1 717 ? 8.148 4.973 4.801 1 86.06 717 GLY A C 1
ATOM 5706 O O . GLY A 1 717 ? 7.844 3.877 5.273 1 86.06 717 GLY A O 1
ATOM 5707 N N . MET A 1 718 ? 8.109 5.195 3.523 1 83.75 718 MET A N 1
ATOM 5708 C CA . MET A 1 718 ? 7.801 4.184 2.52 1 83.75 718 MET A CA 1
ATOM 5709 C C . MET A 1 718 ? 9.062 3.725 1.803 1 83.75 718 MET A C 1
ATOM 5711 O O . MET A 1 718 ? 9.906 4.547 1.428 1 83.75 718 MET A O 1
ATOM 5715 N N . VAL A 1 719 ? 9.148 2.451 1.679 1 82.94 719 VAL A N 1
ATOM 5716 C CA . VAL A 1 719 ? 10.297 1.919 0.953 1 82.94 719 VAL A CA 1
ATOM 5717 C C . VAL A 1 719 ? 10.125 2.176 -0.543 1 82.94 719 VAL A C 1
ATOM 5719 O O . VAL A 1 719 ? 9.078 1.874 -1.116 1 82.94 719 VAL A O 1
ATOM 5722 N N . GLU A 1 720 ? 11.125 2.717 -1.17 1 78.62 720 GLU A N 1
ATOM 5723 C CA . GLU A 1 720 ? 11.062 3.1 -2.578 1 78.62 720 GLU A CA 1
ATOM 5724 C C . GLU A 1 720 ? 10.812 1.888 -3.469 1 78.62 720 GLU A C 1
ATOM 5726 O O . GLU A 1 720 ? 10.062 1.974 -4.445 1 78.62 720 GLU A O 1
ATOM 5731 N N . ALA A 1 721 ? 11.344 0.783 -3.086 1 74.69 721 ALA A N 1
ATOM 5732 C CA . ALA A 1 721 ? 11.273 -0.406 -3.932 1 74.69 721 ALA A CA 1
ATOM 5733 C C . ALA A 1 721 ? 9.898 -1.063 -3.834 1 74.69 721 ALA A C 1
ATOM 5735 O O . ALA A 1 721 ? 9.336 -1.492 -4.844 1 74.69 721 ALA A O 1
ATOM 5736 N N . THR A 1 722 ? 9.336 -1.081 -2.654 1 75.06 722 THR A N 1
ATOM 5737 C CA . THR A 1 722 ? 8.117 -1.856 -2.455 1 75.06 722 THR A CA 1
ATOM 5738 C C . THR A 1 722 ? 6.926 -0.938 -2.18 1 75.06 722 THR A C 1
ATOM 5740 O O . THR A 1 722 ? 5.773 -1.373 -2.225 1 75.06 722 THR A O 1
ATOM 5743 N N . ALA A 1 723 ? 7.086 0.235 -1.942 1 77.69 723 ALA A N 1
ATOM 5744 C CA . ALA A 1 723 ? 6.051 1.213 -1.613 1 77.69 723 ALA A CA 1
ATOM 5745 C C . ALA A 1 723 ? 5.324 0.831 -0.327 1 77.69 723 ALA A C 1
ATOM 5747 O O . ALA A 1 723 ? 4.254 1.37 -0.028 1 77.69 723 ALA A O 1
ATOM 5748 N N . MET A 1 724 ? 5.84 -0.13 0.422 1 79.31 724 MET A N 1
ATOM 5749 C CA . MET A 1 724 ? 5.273 -0.486 1.721 1 79.31 724 MET A CA 1
ATOM 5750 C C . MET A 1 724 ? 5.816 0.423 2.818 1 79.31 724 MET A C 1
ATOM 5752 O O . MET A 1 724 ? 6.984 0.819 2.781 1 79.31 724 MET A O 1
ATOM 5756 N N . THR A 1 725 ? 5 0.72 3.775 1 82.81 725 THR A N 1
ATOM 5757 C CA . THR A 1 725 ? 5.391 1.604 4.867 1 82.81 725 THR A CA 1
ATOM 5758 C C . THR A 1 725 ? 6.172 0.835 5.93 1 82.81 725 THR A C 1
ATOM 5760 O O . THR A 1 725 ? 5.797 -0.279 6.301 1 82.81 725 THR A O 1
ATOM 5763 N N . THR A 1 726 ? 7.285 1.339 6.297 1 83.12 726 THR A N 1
ATOM 5764 C CA . THR A 1 726 ? 8.109 0.763 7.352 1 83.12 726 THR A CA 1
ATOM 5765 C C . THR A 1 726 ? 8.289 1.755 8.5 1 83.12 726 THR A C 1
ATOM 5767 O O . THR A 1 726 ? 8.211 2.969 8.297 1 83.12 726 THR A O 1
ATOM 5770 N N . GLN A 1 727 ? 8.359 1.221 9.688 1 84.81 727 GLN A N 1
ATOM 5771 C CA . GLN A 1 727 ? 8.555 2.041 10.883 1 84.81 727 GLN A CA 1
ATOM 5772 C C . GLN A 1 727 ? 9.688 1.492 11.75 1 84.81 727 GLN A C 1
ATOM 5774 O O . GLN A 1 727 ? 9.789 0.279 11.938 1 84.81 727 GLN A O 1
ATOM 5779 N N . CYS A 1 728 ? 10.57 2.365 12.109 1 87.5 728 CYS A N 1
ATOM 5780 C CA . CYS A 1 728 ? 11.656 2.043 13.031 1 87.5 728 CYS A CA 1
ATOM 5781 C C . CYS A 1 728 ? 11.562 2.891 14.289 1 87.5 728 CYS A C 1
ATOM 5783 O O . CYS A 1 728 ? 11.25 4.078 14.227 1 87.5 728 CYS A O 1
ATOM 5785 N N . ARG A 1 729 ? 11.773 2.211 15.422 1 88.81 729 ARG A N 1
ATOM 5786 C CA . ARG A 1 729 ? 11.688 2.896 16.703 1 88.81 729 ARG A CA 1
ATOM 5787 C C . ARG A 1 729 ? 12.93 2.633 17.562 1 88.81 729 ARG A C 1
ATOM 5789 O O . ARG A 1 729 ? 13.586 1.604 17.391 1 88.81 729 ARG A O 1
ATOM 5796 N N . SER A 1 730 ? 13.25 3.578 18.312 1 92.69 730 SER A N 1
ATOM 5797 C CA . SER A 1 730 ? 14.289 3.49 19.328 1 92.69 730 SER A CA 1
ATOM 5798 C C . SER A 1 730 ? 13.977 4.395 20.516 1 92.69 730 SER A C 1
ATOM 5800 O O . SER A 1 730 ? 12.961 5.082 20.531 1 92.69 730 SER A O 1
ATOM 5802 N N . SER A 1 731 ? 14.719 4.266 21.594 1 93.94 731 SER A N 1
ATOM 5803 C CA . SER A 1 731 ? 14.469 5.082 22.781 1 93.94 731 SER A CA 1
ATOM 5804 C C . SER A 1 731 ? 15.773 5.543 23.422 1 93.94 731 SER A C 1
ATOM 5806 O O . SER A 1 731 ? 16.828 4.957 23.172 1 93.94 731 SER A O 1
ATOM 5808 N N . TYR A 1 732 ? 15.711 6.66 24.062 1 96.31 732 TYR A N 1
ATOM 5809 C CA . TYR A 1 732 ? 16.797 7.215 24.859 1 96.31 732 TYR A CA 1
ATOM 5810 C C . TYR A 1 732 ? 16.359 7.449 26.297 1 96.31 732 TYR A C 1
ATOM 5812 O O . TYR A 1 732 ? 15.391 8.18 26.547 1 96.31 732 TYR A O 1
ATOM 5820 N N . LEU A 1 733 ? 17.078 6.777 27.156 1 94.12 733 LEU A N 1
ATOM 5821 C CA . LEU A 1 733 ? 16.859 7.066 28.578 1 94.12 733 LEU A CA 1
ATOM 5822 C C . LEU A 1 733 ? 17.594 8.344 28.984 1 94.12 733 LEU A C 1
ATOM 5824 O O . LEU A 1 733 ? 18.469 8.82 28.266 1 94.12 733 LEU A O 1
ATOM 5828 N N . ALA A 1 734 ? 17.234 8.859 30.156 1 92.38 734 ALA A N 1
ATOM 5829 C CA . ALA A 1 734 ? 17.859 10.102 30.625 1 92.38 734 ALA A CA 1
ATOM 5830 C C . ALA A 1 734 ? 19.359 9.945 30.75 1 92.38 734 ALA A C 1
ATOM 5832 O O . ALA A 1 734 ? 20.109 10.875 30.469 1 92.38 734 ALA A O 1
ATOM 5833 N N . ASN A 1 735 ? 19.797 8.734 31.094 1 90.19 735 ASN A N 1
ATOM 5834 C CA . ASN A 1 735 ? 21.219 8.484 31.266 1 90.19 735 ASN A CA 1
ATOM 5835 C C . ASN A 1 735 ? 21.922 8.289 29.938 1 90.19 735 ASN A C 1
ATOM 5837 O O . ASN A 1 735 ? 23.156 8.305 29.859 1 90.19 735 ASN A O 1
ATOM 5841 N N . GLU A 1 736 ? 21.188 8.148 28.922 1 94.62 736 GLU A N 1
ATOM 5842 C CA . GLU A 1 736 ? 21.766 7.949 27.594 1 94.62 736 GLU A CA 1
ATOM 5843 C C . GLU A 1 736 ? 21.859 9.258 26.828 1 94.62 736 GLU A C 1
ATOM 5845 O O . GLU A 1 736 ? 22.312 9.281 25.688 1 94.62 736 GLU A O 1
ATOM 5850 N N . ILE A 1 737 ? 21.453 10.312 27.453 1 95.44 737 ILE A N 1
ATOM 5851 C CA . ILE A 1 737 ? 21.562 11.633 26.844 1 95.44 737 ILE A CA 1
ATOM 5852 C C . ILE A 1 737 ? 22.828 12.336 27.359 1 95.44 737 ILE A C 1
ATOM 5854 O O . ILE A 1 737 ? 22.953 12.586 28.547 1 95.44 737 ILE A O 1
ATOM 5858 N N . LEU A 1 738 ? 23.719 12.648 26.438 1 95.19 738 LEU A N 1
ATOM 5859 C CA . LEU A 1 738 ? 24.969 13.305 26.781 1 95.19 738 LEU A CA 1
ATOM 5860 C C . LEU A 1 738 ? 24.828 14.82 26.703 1 95.19 738 LEU A C 1
ATOM 5862 O O . LEU A 1 738 ? 24.578 15.359 25.625 1 95.19 738 LEU A O 1
ATOM 5866 N N . TRP A 1 739 ? 25.016 15.461 27.875 1 93.5 739 TRP A N 1
ATOM 5867 C CA . TRP A 1 739 ? 24.922 16.922 27.938 1 93.5 739 TRP A CA 1
ATOM 5868 C C . TRP A 1 739 ? 26.234 17.562 27.5 1 93.5 739 TRP A C 1
ATOM 5870 O O . TRP A 1 739 ? 27.297 17.203 27.984 1 93.5 739 TRP A O 1
ATOM 5880 N N . GLY A 1 740 ? 26.234 18.453 26.547 1 91.38 740 GLY A N 1
ATOM 5881 C CA . GLY A 1 740 ? 27.406 19.172 26.078 1 91.38 740 GLY A CA 1
ATOM 5882 C C . GLY A 1 740 ? 28.219 18.391 25.062 1 91.38 740 GLY A C 1
ATOM 5883 O O . GLY A 1 740 ? 29.453 18.422 25.094 1 91.38 740 GLY A O 1
ATOM 5884 N N . HIS A 1 741 ? 27.547 17.609 24.328 1 92.75 741 HIS A N 1
ATOM 5885 C CA . HIS A 1 741 ? 28.219 16.828 23.297 1 92.75 741 HIS A CA 1
ATOM 5886 C C . HIS A 1 741 ? 27.641 17.109 21.922 1 92.75 741 HIS A C 1
ATOM 5888 O O . HIS A 1 741 ? 26.516 17.594 21.812 1 92.75 741 HIS A O 1
ATOM 5894 N N . ARG A 1 742 ? 28.406 16.875 20.891 1 89.94 742 ARG A N 1
ATOM 5895 C CA . ARG A 1 742 ? 27.984 16.938 19.5 1 89.94 742 ARG A CA 1
ATOM 5896 C C . ARG A 1 742 ? 28.484 15.719 18.734 1 89.94 742 ARG A C 1
ATOM 5898 O O . ARG A 1 742 ? 29.375 15 19.203 1 89.94 742 ARG A O 1
ATOM 5905 N N . TYR A 1 743 ? 27.859 15.445 17.656 1 91.56 743 TYR A N 1
ATOM 5906 C CA . TYR A 1 743 ? 28.25 14.297 16.844 1 91.56 743 TYR A CA 1
ATOM 5907 C C . TYR A 1 743 ? 29.422 14.648 15.922 1 91.56 743 TYR A C 1
ATOM 5909 O O . TYR A 1 743 ? 29.516 15.789 15.445 1 91.56 743 TYR A O 1
ATOM 5917 N N . GLU A 1 744 ? 30.188 13.672 15.672 1 89.38 744 GLU A N 1
ATOM 5918 C CA . GLU A 1 744 ? 31.219 13.828 14.648 1 89.38 744 GLU A CA 1
ATOM 5919 C C . GLU A 1 744 ? 30.609 13.852 13.25 1 89.38 744 GLU A C 1
ATOM 5921 O O . GLU A 1 744 ? 29.594 13.195 13 1 89.38 744 GLU A O 1
ATOM 5926 N N . PRO A 1 745 ? 31.203 14.664 12.383 1 88 745 PRO A N 1
ATOM 5927 C CA . PRO A 1 745 ? 30.672 14.68 11.016 1 88 745 PRO A CA 1
ATOM 5928 C C . PRO A 1 745 ? 30.812 13.328 10.32 1 88 745 PRO A C 1
ATOM 5930 O O . PRO A 1 745 ? 31.812 12.641 10.5 1 88 745 PRO A O 1
ATOM 5933 N N . VAL A 1 746 ? 29.797 12.961 9.648 1 88.88 746 VAL A N 1
ATOM 5934 C CA . VAL A 1 746 ? 29.781 11.664 8.969 1 88.88 746 VAL A CA 1
ATOM 5935 C C . VAL A 1 746 ? 29.844 11.875 7.457 1 88.88 746 VAL A C 1
ATOM 5937 O O . VAL A 1 746 ? 30.156 10.945 6.707 1 88.88 746 VAL A O 1
ATOM 5940 N N . LEU A 1 747 ? 29.547 12.984 7.027 1 87.06 747 LEU A N 1
ATOM 5941 C CA . LEU A 1 747 ? 29.516 13.289 5.598 1 87.06 747 LEU A CA 1
ATOM 5942 C C . LEU A 1 747 ? 30.797 13.992 5.164 1 87.06 747 LEU A C 1
ATOM 5944 O O . LEU A 1 747 ? 31.156 15.031 5.727 1 87.06 747 LEU A O 1
ATOM 5948 N N . PHE A 1 748 ? 31.469 13.383 4.176 1 85.19 748 PHE A N 1
ATOM 5949 C CA . PHE A 1 748 ? 32.719 13.93 3.648 1 85.19 748 PHE A CA 1
ATOM 5950 C C . PHE A 1 748 ? 32.562 14.234 2.16 1 85.19 748 PHE A C 1
ATOM 5952 O O . PHE A 1 748 ? 31.984 13.453 1.411 1 85.19 748 PHE A O 1
ATOM 5959 N N . GLU A 1 749 ? 32.938 15.383 1.811 1 83.94 749 GLU A N 1
ATOM 5960 C CA . GLU A 1 749 ? 32.938 15.742 0.396 1 83.94 749 GLU A CA 1
ATOM 5961 C C . GLU A 1 749 ? 34.219 15.305 -0.296 1 83.94 749 GLU A C 1
ATOM 5963 O O . GLU A 1 749 ? 35.312 15.711 0.106 1 83.94 749 GLU A O 1
ATOM 5968 N N . GLU A 1 750 ? 34.062 14.414 -1.248 1 81.44 750 GLU A N 1
ATOM 5969 C CA . GLU A 1 750 ? 35.156 13.992 -2.084 1 81.44 750 GLU A CA 1
ATOM 5970 C C . GLU A 1 750 ? 35.094 14.641 -3.465 1 81.44 750 GLU A C 1
ATOM 5972 O O . GLU A 1 750 ? 34.281 15.531 -3.699 1 81.44 750 GLU A O 1
ATOM 5977 N N . LYS A 1 751 ? 35.969 14.352 -4.359 1 74.75 751 LYS A N 1
ATOM 5978 C CA . LYS A 1 751 ? 36.062 15.031 -5.645 1 74.75 751 LYS A CA 1
ATOM 5979 C C . LYS A 1 751 ? 34.781 14.93 -6.445 1 74.75 751 LYS A C 1
ATOM 5981 O O . LYS A 1 751 ? 34.281 15.93 -6.977 1 74.75 751 LYS A O 1
ATOM 5986 N N . ASN A 1 752 ? 34.219 13.766 -6.496 1 77.44 752 ASN A N 1
ATOM 5987 C CA . ASN A 1 752 ? 33.062 13.672 -7.375 1 77.44 752 ASN A CA 1
ATOM 5988 C C . ASN A 1 752 ? 31.844 13.102 -6.645 1 77.44 752 ASN A C 1
ATOM 5990 O O . ASN A 1 752 ? 30.797 12.883 -7.25 1 77.44 752 ASN A O 1
ATOM 5994 N N . TYR A 1 753 ? 32.031 12.891 -5.379 1 82.12 753 TYR A N 1
ATOM 5995 C CA . TYR A 1 753 ? 30.906 12.297 -4.66 1 82.12 753 TYR A CA 1
ATOM 5996 C C . TYR A 1 753 ? 30.984 12.602 -3.17 1 82.12 753 TYR A C 1
ATOM 5998 O O . TYR A 1 753 ? 31.984 13.156 -2.701 1 82.12 753 TYR A O 1
ATOM 6006 N N . TYR A 1 754 ? 29.906 12.391 -2.514 1 85.31 754 TYR A N 1
ATOM 6007 C CA . TYR A 1 754 ? 29.891 12.477 -1.058 1 85.31 754 TYR A CA 1
ATOM 6008 C C . TYR A 1 754 ? 30.078 11.109 -0.425 1 85.31 754 TYR A C 1
ATOM 6010 O O . TYR A 1 754 ? 29.547 10.109 -0.912 1 85.31 754 TYR A O 1
ATOM 6018 N N . LYS A 1 755 ? 30.922 11.125 0.465 1 87.44 755 LYS A N 1
ATOM 6019 C CA . LYS A 1 755 ? 31.203 9.883 1.177 1 87.44 755 LYS A CA 1
ATOM 6020 C C . LYS A 1 755 ? 30.656 9.93 2.602 1 87.44 755 LYS A C 1
ATOM 6022 O O . LYS A 1 755 ? 30.891 10.898 3.328 1 87.44 755 LYS A O 1
ATOM 6027 N N . VAL A 1 756 ? 29.891 8.898 2.898 1 88.94 756 VAL A N 1
ATOM 6028 C CA . VAL A 1 756 ? 29.391 8.75 4.258 1 88.94 756 VAL A CA 1
ATOM 6029 C C . VAL A 1 756 ? 30.172 7.672 4.996 1 88.94 756 VAL A C 1
ATOM 6031 O O . VAL A 1 756 ? 30.297 6.547 4.508 1 88.94 756 VAL A O 1
ATOM 6034 N N . ASP A 1 757 ? 30.734 8.031 6.074 1 89.25 757 ASP A N 1
ATOM 6035 C CA . ASP A 1 757 ? 31.469 7.098 6.906 1 89.25 757 ASP A CA 1
ATOM 6036 C C . ASP A 1 757 ? 30.656 6.688 8.133 1 89.25 757 ASP A C 1
ATOM 6038 O O . ASP A 1 757 ? 30.594 7.434 9.117 1 89.25 757 ASP A O 1
ATOM 6042 N N . TYR A 1 758 ? 30.219 5.453 8.172 1 89.94 758 TYR A N 1
ATOM 6043 C CA . TYR A 1 758 ? 29.359 4.98 9.242 1 89.94 758 TYR A CA 1
ATOM 6044 C C . TYR A 1 758 ? 30.172 4.602 10.477 1 89.94 758 TYR A C 1
ATOM 6046 O O . TYR A 1 758 ? 29.609 4.336 11.547 1 89.94 758 TYR A O 1
ATOM 6054 N N . SER A 1 759 ? 31.484 4.59 10.406 1 89.25 759 SER A N 1
ATOM 6055 C CA . SER A 1 759 ? 32.312 4.344 11.586 1 89.25 759 SER A CA 1
ATOM 6056 C C . SER A 1 759 ? 32.188 5.488 12.586 1 89.25 759 SER A C 1
ATOM 6058 O O . SER A 1 759 ? 32.406 5.293 13.781 1 89.25 759 SER A O 1
ATOM 6060 N N . ARG A 1 760 ? 31.844 6.594 12.055 1 91.31 760 ARG A N 1
ATOM 6061 C CA . ARG A 1 760 ? 31.75 7.781 12.898 1 91.31 760 ARG A CA 1
ATOM 6062 C C . ARG A 1 760 ? 30.297 8.07 13.273 1 91.31 760 ARG A C 1
ATOM 6064 O O . ARG A 1 760 ? 30 9.094 13.898 1 91.31 760 ARG A O 1
ATOM 6071 N N . PHE A 1 761 ? 29.438 7.195 13 1 92.25 761 PHE A N 1
ATOM 6072 C CA . PHE A 1 761 ? 28.016 7.441 13.164 1 92.25 761 PHE A CA 1
ATOM 6073 C C . PHE A 1 761 ? 27.672 7.637 14.633 1 92.25 761 PHE A C 1
ATOM 6075 O O . PHE A 1 761 ? 26.875 8.516 14.984 1 92.25 761 PHE A O 1
ATOM 6082 N N . HIS A 1 762 ? 28.281 6.871 15.539 1 93.06 762 HIS A N 1
ATOM 6083 C CA . HIS A 1 762 ? 27.922 6.906 16.953 1 93.06 762 HIS A CA 1
ATOM 6084 C C . HIS A 1 762 ? 28.922 7.742 17.75 1 93.06 762 HIS A C 1
ATOM 6086 O O . HIS A 1 762 ? 28.734 7.945 18.953 1 93.06 762 HIS A O 1
ATOM 6092 N N . LYS A 1 763 ? 29.891 8.289 17.094 1 93.62 763 LYS A N 1
ATOM 6093 C CA . LYS A 1 763 ? 30.938 8.984 17.812 1 93.62 763 LYS A CA 1
ATOM 6094 C C . LYS A 1 763 ? 30.531 10.422 18.141 1 93.62 763 LYS A C 1
ATOM 6096 O O . LYS A 1 763 ? 29.922 11.102 17.312 1 93.62 763 LYS A O 1
ATOM 6101 N N . THR A 1 764 ? 30.766 10.805 19.375 1 94 764 THR A N 1
ATOM 6102 C CA . THR A 1 764 ? 30.469 12.148 19.844 1 94 764 THR A CA 1
ATOM 6103 C C . THR A 1 764 ? 31.719 12.805 20.453 1 94 764 THR A C 1
ATOM 6105 O O . THR A 1 764 ? 32.688 12.117 20.781 1 94 764 THR A O 1
ATOM 6108 N N . TYR A 1 765 ? 31.812 14.055 20.391 1 91.19 765 TYR A N 1
ATOM 6109 C CA . TYR A 1 765 ? 32.875 14.812 21.031 1 91.19 765 TYR A CA 1
ATOM 6110 C C . TYR A 1 765 ? 32.312 15.898 21.938 1 91.19 765 TYR A C 1
ATOM 6112 O O . TYR A 1 765 ? 31.188 16.375 21.719 1 91.19 765 TYR A O 1
ATOM 6120 N N . GLU A 1 766 ? 33.031 16.328 23 1 91.25 766 GLU A N 1
ATOM 6121 C CA . GLU A 1 766 ? 32.562 17.297 23.984 1 91.25 766 GLU A CA 1
ATOM 6122 C C . GLU A 1 766 ? 32.75 18.719 23.5 1 91.25 766 GLU A C 1
ATOM 6124 O O . GLU A 1 766 ? 33.781 19.047 22.875 1 91.25 766 GLU A O 1
ATOM 6129 N N . VAL A 1 767 ? 31.734 19.469 23.594 1 86.44 767 VAL A N 1
ATOM 6130 C CA . VAL A 1 767 ? 31.781 20.891 23.297 1 86.44 767 VAL A CA 1
ATOM 6131 C C . VAL A 1 767 ? 31.984 21.688 24.578 1 86.44 767 VAL A C 1
ATOM 6133 O O . VAL A 1 767 ? 31.109 21.734 25.438 1 86.44 767 VAL A O 1
ATOM 6136 N N . PRO A 1 768 ? 33.062 22.391 24.531 1 78.38 768 PRO A N 1
ATOM 6137 C CA . PRO A 1 768 ? 33.312 23.156 25.75 1 78.38 768 PRO A CA 1
ATOM 6138 C C . PRO A 1 768 ? 32.375 24.344 25.922 1 78.38 768 PRO A C 1
ATOM 6140 O O . PRO A 1 768 ? 31.844 24.859 24.938 1 78.38 768 PRO A O 1
ATOM 6143 N N . ASN A 1 769 ? 31.984 24.75 27.141 1 76.25 769 ASN A N 1
ATOM 6144 C CA . ASN A 1 769 ? 31.234 25.953 27.531 1 76.25 769 ASN A CA 1
ATOM 6145 C C . ASN A 1 769 ? 29.734 25.766 27.312 1 76.25 769 ASN A C 1
ATOM 6147 O O . ASN A 1 769 ? 29.016 26.719 27.047 1 76.25 769 ASN A O 1
ATOM 6151 N N . THR A 1 770 ? 29.25 24.531 27.156 1 84.56 770 THR A N 1
ATOM 6152 C CA . THR A 1 770 ? 27.812 24.359 27.172 1 84.56 770 THR A CA 1
ATOM 6153 C C . THR A 1 770 ? 27.234 24.625 28.562 1 84.56 770 THR A C 1
ATOM 6155 O O . THR A 1 770 ? 27.703 24.062 29.547 1 84.56 770 THR A O 1
ATOM 6158 N N . PRO A 1 771 ? 26.312 25.516 28.578 1 86.62 771 PRO A N 1
ATOM 6159 C CA . PRO A 1 771 ? 25.719 25.844 29.891 1 86.62 771 PRO A CA 1
ATOM 6160 C C . PRO A 1 771 ? 25.109 24.625 30.562 1 86.62 771 PRO A C 1
ATOM 6162 O O . PRO A 1 771 ? 24.5 23.781 29.891 1 86.62 771 PRO A O 1
ATOM 6165 N N . LEU A 1 772 ? 25.266 24.578 31.891 1 86.75 772 LEU A N 1
ATOM 6166 C CA . LEU A 1 772 ? 24.75 23.453 32.656 1 86.75 772 LEU A CA 1
ATOM 6167 C C . LEU A 1 772 ? 23.344 23.766 33.188 1 86.75 772 LEU A C 1
ATOM 6169 O O . LEU A 1 772 ? 22.672 22.859 33.688 1 86.75 772 LEU A O 1
ATOM 6173 N N . CYS A 1 773 ? 22.984 24.938 32.906 1 86.06 773 CYS A N 1
ATOM 6174 C CA . CYS A 1 773 ? 21.688 25.344 33.438 1 86.06 773 CYS A CA 1
ATOM 6175 C C . CYS A 1 773 ? 20.578 24.969 32.438 1 86.06 773 CYS A C 1
ATOM 6177 O O . CYS A 1 773 ? 20.844 24.5 31.359 1 86.06 773 CYS A O 1
ATOM 6179 N N . SER A 1 774 ? 19.359 25.141 32.969 1 89.12 774 SER A N 1
ATOM 6180 C CA . SER A 1 774 ? 18.188 24.844 32.125 1 89.12 774 SER A CA 1
ATOM 6181 C C . SER A 1 774 ? 17.984 25.906 31.047 1 89.12 774 SER A C 1
ATOM 6183 O O . SER A 1 774 ? 18.562 26.984 31.125 1 89.12 774 SER A O 1
ATOM 6185 N N . ALA A 1 775 ? 17.266 25.547 30 1 90.44 775 ALA A N 1
ATOM 6186 C CA . ALA A 1 775 ? 16.953 26.484 28.938 1 90.44 775 ALA A CA 1
ATOM 6187 C C . ALA A 1 775 ? 16.172 27.688 29.469 1 90.44 775 ALA A C 1
ATOM 6189 O O . ALA A 1 775 ? 16.344 28.812 28.984 1 90.44 775 ALA A O 1
ATOM 6190 N N . ARG A 1 776 ? 15.344 27.469 30.422 1 89.31 776 ARG A N 1
ATOM 6191 C CA . ARG A 1 776 ? 14.625 28.562 31.062 1 89.31 776 ARG A CA 1
ATOM 6192 C C . ARG A 1 776 ? 15.586 29.547 31.703 1 89.31 776 ARG A C 1
ATOM 6194 O O . ARG A 1 776 ? 15.461 30.766 31.516 1 89.31 776 ARG A O 1
ATOM 6201 N N . ASP A 1 777 ? 16.453 29.062 32.5 1 85.88 777 ASP A N 1
ATOM 6202 C CA . ASP A 1 777 ? 17.438 29.906 33.188 1 85.88 777 ASP A CA 1
ATOM 6203 C C . ASP A 1 777 ? 18.297 30.672 32.188 1 85.88 777 ASP A C 1
ATOM 6205 O O . ASP A 1 777 ? 18.672 31.812 32.438 1 85.88 777 ASP A O 1
ATOM 6209 N N . LEU A 1 778 ? 18.562 30 31.156 1 85.31 778 LEU A N 1
ATOM 6210 C CA . LEU A 1 778 ? 19.359 30.625 30.109 1 85.31 778 LEU A CA 1
ATOM 6211 C C . LEU A 1 778 ? 18.609 31.766 29.438 1 85.31 778 LEU A C 1
ATOM 6213 O O . LEU A 1 778 ? 19.188 32.781 29.109 1 85.31 778 LEU A O 1
ATOM 6217 N N . ALA A 1 779 ? 17.391 31.547 29.078 1 84 779 ALA A N 1
ATOM 6218 C CA . ALA A 1 779 ? 16.547 32.562 28.453 1 84 779 ALA A CA 1
ATOM 6219 C C . ALA A 1 779 ? 16.375 33.781 29.359 1 84 779 ALA A C 1
ATOM 6221 O O . ALA A 1 779 ? 16.297 34.906 28.906 1 84 779 ALA A O 1
ATOM 6222 N N . GLU A 1 780 ? 16.219 33.562 30.625 1 77.88 780 GLU A N 1
ATOM 6223 C CA . GLU A 1 780 ? 16.047 34.625 31.594 1 77.88 780 GLU A CA 1
ATOM 6224 C C . GLU A 1 780 ? 17.328 35.469 31.719 1 77.88 780 GLU A C 1
ATOM 6226 O O . GLU A 1 780 ? 17.281 36.656 31.938 1 77.88 780 GLU A O 1
ATOM 6231 N N . LYS A 1 781 ? 18.312 34.75 31.625 1 66.75 781 LYS A N 1
ATOM 6232 C CA . LYS A 1 781 ? 19.578 35.5 31.703 1 66.75 781 LYS A CA 1
ATOM 6233 C C . LYS A 1 781 ? 19.875 36.219 30.406 1 66.75 781 LYS A C 1
ATOM 6235 O O . LYS A 1 781 ? 20.438 37.312 30.406 1 66.75 781 LYS A O 1
ATOM 6240 N N . LYS A 1 782 ? 19.797 35.531 29.219 1 61.03 782 LYS A N 1
ATOM 6241 C CA . LYS A 1 782 ? 20.172 36.094 27.922 1 61.03 782 LYS A CA 1
ATOM 6242 C C . LYS A 1 782 ? 19.031 36.906 27.328 1 61.03 782 LYS A C 1
ATOM 6244 O O . LYS A 1 782 ? 17.859 36.594 27.516 1 61.03 782 LYS A O 1
ATOM 6249 N N . TYR A 1 783 ? 19.125 38.25 27.047 1 43.41 783 TYR A N 1
ATOM 6250 C CA . TYR A 1 783 ? 18.266 39 26.125 1 43.41 783 TYR A CA 1
ATOM 6251 C C . TYR A 1 783 ? 18.109 38.219 24.812 1 43.41 783 TYR A C 1
ATOM 6253 O O . TYR A 1 783 ? 19.078 38 24.094 1 43.41 783 TYR A O 1
ATOM 6261 N N . ILE A 1 784 ? 17.328 37.312 24.594 1 41.5 784 ILE A N 1
ATOM 6262 C CA . ILE A 1 784 ? 16.953 36.219 23.703 1 41.5 784 ILE A CA 1
ATOM 6263 C C . ILE A 1 784 ? 16.812 36.75 22.281 1 41.5 784 ILE A C 1
ATOM 6265 O O . ILE A 1 784 ? 15.93 37.562 22 1 41.5 784 ILE A O 1
ATOM 6269 N N . LEU A 1 785 ? 17.844 37 21.516 1 35.66 785 LEU A N 1
ATOM 6270 C CA . LEU A 1 785 ? 17.625 37.312 20.109 1 35.66 785 LEU A CA 1
ATOM 6271 C C . LEU A 1 785 ? 17.016 36.125 19.391 1 35.66 785 LEU A C 1
ATOM 6273 O O . LEU A 1 785 ? 17.547 35 19.469 1 35.66 785 LEU A O 1
ATOM 6277 N N . SER A 1 786 ? 15.789 36 19.156 1 39.03 786 SER A N 1
ATOM 6278 C CA . SER A 1 786 ? 14.875 35 18.609 1 39.03 786 SER A CA 1
ATOM 6279 C C . SER A 1 786 ? 15.18 34.719 17.141 1 39.03 786 SER A C 1
ATOM 6281 O O . SER A 1 786 ? 14.797 35.469 16.266 1 39.03 786 SER A O 1
ATOM 6283 N N . ASN A 1 787 ? 16.297 34.438 16.625 1 35.03 787 ASN A N 1
ATOM 6284 C CA . ASN A 1 787 ? 16.219 34.062 15.219 1 35.03 787 ASN A CA 1
ATOM 6285 C C . ASN A 1 787 ? 15.633 32.688 15.023 1 35.03 787 ASN A C 1
ATOM 6287 O O . ASN A 1 787 ? 16.125 31.703 15.609 1 35.03 787 ASN A O 1
ATOM 6291 N N . ALA A 1 788 ? 14.414 32.469 14.648 1 36.84 788 ALA A N 1
ATOM 6292 C CA . ALA A 1 788 ? 13.555 31.297 14.406 1 36.84 788 ALA A CA 1
ATOM 6293 C C . ALA A 1 788 ? 14.102 30.438 13.273 1 36.84 788 ALA A C 1
ATOM 6295 O O . ALA A 1 788 ? 13.984 30.797 12.102 1 36.84 788 ALA A O 1
ATOM 6296 N N . ASN A 1 789 ? 15.211 29.828 13.297 1 37.38 789 ASN A N 1
ATOM 6297 C CA . ASN A 1 789 ? 15.492 28.906 12.203 1 37.38 789 ASN A CA 1
ATOM 6298 C C . ASN A 1 789 ? 14.641 27.641 12.305 1 37.38 789 ASN A C 1
ATOM 6300 O O . ASN A 1 789 ? 14.633 26.984 13.344 1 37.38 789 ASN A O 1
ATOM 6304 N N . SER A 1 790 ? 13.68 27.469 11.508 1 39.19 790 SER A N 1
ATOM 6305 C CA . SER A 1 790 ? 12.562 26.531 11.508 1 39.19 790 SER A CA 1
ATOM 6306 C C . SER A 1 790 ? 13.008 25.141 11.078 1 39.19 790 SER A C 1
ATOM 6308 O O . SER A 1 790 ? 12.188 24.234 10.938 1 39.19 790 SER A O 1
ATOM 6310 N N . PHE A 1 791 ? 14.266 24.922 10.617 1 46.53 791 PHE A N 1
ATOM 6311 C CA . PHE A 1 791 ? 14.391 23.562 10.094 1 46.53 791 PHE A CA 1
ATOM 6312 C C . PHE A 1 791 ? 14.961 22.625 11.148 1 46.53 791 PHE A C 1
ATOM 6314 O O . PHE A 1 791 ? 15.914 22.969 11.844 1 46.53 791 PHE A O 1
ATOM 6321 N N . CYS A 1 792 ? 14.336 21.5 11.25 1 48.06 792 CYS A N 1
ATOM 6322 C CA . CYS A 1 792 ? 14.5 20.562 12.344 1 48.06 792 CYS A CA 1
ATOM 6323 C C . CYS A 1 792 ? 15.688 19.641 12.102 1 48.06 792 CYS A C 1
ATOM 6325 O O . CYS A 1 792 ? 15.992 18.781 12.93 1 48.06 792 CYS A O 1
ATOM 6327 N N . TYR A 1 793 ? 16.375 19.562 10.922 1 38.28 793 TYR A N 1
ATOM 6328 C CA . TYR A 1 793 ? 17.5 18.641 10.844 1 38.28 793 TYR A CA 1
ATOM 6329 C C . TYR A 1 793 ? 18.656 19.25 10.055 1 38.28 793 TYR A C 1
ATOM 6331 O O . TYR A 1 793 ? 18.453 20.172 9.258 1 38.28 793 TYR A O 1
ATOM 6339 N N . GLU A 1 794 ? 20.016 19.156 10.438 1 44.34 794 GLU A N 1
ATOM 6340 C CA . GLU A 1 794 ? 21.25 19.609 9.805 1 44.34 794 GLU A CA 1
ATOM 6341 C C . GLU A 1 794 ? 22.234 18.453 9.641 1 44.34 794 GLU A C 1
ATOM 6343 O O . GLU A 1 794 ? 22.141 17.438 10.336 1 44.34 794 GLU A O 1
ATOM 6348 N N . ASN A 1 795 ? 22.844 18.359 8.547 1 40.22 795 ASN A N 1
ATOM 6349 C CA . ASN A 1 795 ? 23.953 17.438 8.383 1 40.22 795 ASN A CA 1
ATOM 6350 C C . ASN A 1 795 ? 25.297 18.172 8.406 1 40.22 795 ASN A C 1
ATOM 6352 O O . ASN A 1 795 ? 25.484 19.141 7.672 1 40.22 795 ASN A O 1
ATOM 6356 N N . GLU A 1 796 ? 26.281 17.938 9.328 1 46.44 796 GLU A N 1
ATOM 6357 C CA . GLU A 1 796 ? 27.641 18.484 9.336 1 46.44 796 GLU A CA 1
ATOM 6358 C C . GLU A 1 796 ? 28.516 17.828 8.273 1 46.44 796 GLU A C 1
ATOM 6360 O O . GLU A 1 796 ? 28.453 16.609 8.078 1 46.44 796 GLU A O 1
ATOM 6365 N N . VAL A 1 797 ? 29.031 18.484 7.422 1 48.03 797 VAL A N 1
ATOM 6366 C CA . VAL A 1 797 ? 29.922 17.984 6.371 1 48.03 797 VAL A CA 1
ATOM 6367 C C . VAL A 1 797 ? 31.375 18.281 6.727 1 48.03 797 VAL A C 1
ATOM 6369 O O . VAL A 1 797 ? 31.719 19.406 7.051 1 48.03 797 VAL A O 1
ATOM 6372 N N . ALA A 1 798 ? 32.281 17.297 6.887 1 52.84 798 ALA A N 1
ATOM 6373 C CA . ALA A 1 798 ? 33.719 17.484 7.051 1 52.84 798 ALA A CA 1
ATOM 6374 C C . ALA A 1 798 ? 34.406 17.734 5.707 1 52.84 798 ALA A C 1
ATOM 6376 O O . ALA A 1 798 ? 34.25 16.953 4.77 1 52.84 798 ALA A O 1
ATOM 6377 N N . LEU A 1 799 ? 34.938 18.891 5.492 1 48.94 799 LEU A N 1
ATOM 6378 C CA . LEU A 1 799 ? 35.656 19.219 4.277 1 48.94 799 LEU A CA 1
ATOM 6379 C C . LEU A 1 799 ? 37.094 18.688 4.348 1 48.94 799 LEU A C 1
ATOM 6381 O O . LEU A 1 799 ? 37.75 18.75 5.398 1 48.94 799 LEU A O 1
ATOM 6385 N N . ALA A 1 800 ? 37.531 17.719 3.648 1 44.25 800 ALA A N 1
ATOM 6386 C CA . ALA A 1 800 ? 38.875 17.156 3.619 1 44.25 800 ALA A CA 1
ATOM 6387 C C . ALA A 1 800 ? 39.938 18.266 3.553 1 44.25 800 ALA A C 1
ATOM 6389 O O . ALA A 1 800 ? 39.844 19.156 2.691 1 44.25 800 ALA A O 1
ATOM 6390 N N . GLY A 1 801 ? 40.625 18.562 4.57 1 36.66 801 GLY A N 1
ATOM 6391 C CA . GLY A 1 801 ? 41.812 19.375 4.477 1 36.66 801 GLY A CA 1
ATOM 6392 C C . GLY A 1 801 ? 42.812 18.859 3.465 1 36.66 801 GLY A C 1
ATOM 6393 O O . GLY A 1 801 ? 42.781 17.672 3.092 1 36.66 801 GLY A O 1
ATOM 6394 N N . LYS A 1 802 ? 43.719 19.734 2.77 1 35.31 802 LYS A N 1
ATOM 6395 C CA . LYS A 1 802 ? 44.875 19.5 1.942 1 35.31 802 LYS A CA 1
ATOM 6396 C C . LYS A 1 802 ? 45.844 18.531 2.631 1 35.31 802 LYS A C 1
ATOM 6398 O O . LYS A 1 802 ? 46.469 18.875 3.656 1 35.31 802 LYS A O 1
ATOM 6403 N N . GLU A 1 803 ? 45.719 17.344 2.771 1 29.08 803 GLU A N 1
ATOM 6404 C CA . GLU A 1 803 ? 46.938 16.625 3.086 1 29.08 803 GLU A CA 1
ATOM 6405 C C . GLU A 1 803 ? 48.125 17.125 2.234 1 29.08 803 GLU A C 1
ATOM 6407 O O . GLU A 1 803 ? 47.969 17.344 1.031 1 29.08 803 GLU A O 1
ATOM 6412 N N . GLU A 1 804 ? 49.188 17.766 2.852 1 27.84 804 GLU A N 1
ATOM 6413 C CA . GLU A 1 804 ? 50.531 17.953 2.359 1 27.84 804 GLU A CA 1
ATOM 6414 C C . GLU A 1 804 ? 51.062 16.703 1.655 1 27.84 804 GLU A C 1
ATOM 6416 O O . GLU A 1 804 ? 51 15.602 2.213 1 27.84 804 GLU A O 1
ATOM 6421 N N . GLU A 1 805 ? 51.125 16.656 0.324 1 29.19 805 GLU A N 1
ATOM 6422 C CA . GLU A 1 805 ? 51.844 15.734 -0.542 1 29.19 805 GLU A CA 1
ATOM 6423 C C . GLU A 1 805 ? 53.25 15.453 0.006 1 29.19 805 GLU A C 1
ATOM 6425 O O . GLU A 1 805 ? 54.031 16.375 0.172 1 29.19 805 GLU A O 1
ATOM 6430 N N . ASP A 1 806 ? 53.5 14.648 0.92 1 25.36 806 ASP A N 1
ATOM 6431 C CA . ASP A 1 806 ? 54.906 14.195 1.005 1 25.36 806 ASP A CA 1
ATOM 6432 C C . ASP A 1 806 ? 55.469 13.875 -0.379 1 25.36 806 ASP A C 1
ATOM 6434 O O . ASP A 1 806 ? 54.75 13.367 -1.241 1 25.36 806 ASP A O 1
ATOM 6438 N N . SER A 1 807 ? 56.656 14.539 -0.765 1 24.86 807 SER A N 1
ATOM 6439 C CA . SER A 1 807 ? 57.562 14.602 -1.9 1 24.86 807 SER A CA 1
ATOM 6440 C C . SER A 1 807 ? 58.031 13.211 -2.312 1 24.86 807 SER A C 1
ATOM 6442 O O . SER A 1 807 ? 59.188 12.844 -2.08 1 24.86 807 SER A O 1
ATOM 6444 N N . ASP A 1 808 ? 57.312 12.094 -2.18 1 22.72 808 ASP A N 1
ATOM 6445 C CA . ASP A 1 808 ? 58.156 11.031 -2.758 1 22.72 808 ASP A CA 1
ATOM 6446 C C . ASP A 1 808 ? 58.562 11.383 -4.18 1 22.72 808 ASP A C 1
ATOM 6448 O O . ASP A 1 808 ? 57.812 11.969 -4.941 1 22.72 808 ASP A O 1
ATOM 6452 N N . ASN A 1 809 ? 59.906 11.5 -4.461 1 23.33 809 ASN A N 1
ATOM 6453 C CA . ASN A 1 809 ? 60.844 11.719 -5.562 1 23.33 809 ASN A CA 1
ATOM 6454 C C . ASN A 1 809 ? 60.5 10.852 -6.77 1 23.33 809 ASN A C 1
ATOM 6456 O O . ASN A 1 809 ? 61.344 10.648 -7.652 1 23.33 809 ASN A O 1
ATOM 6460 N N . GLY A 1 810 ? 59.375 10.086 -6.793 1 20.69 810 GLY A N 1
ATOM 6461 C CA . GLY A 1 810 ? 59.594 9.211 -7.934 1 20.69 810 GLY A CA 1
ATOM 6462 C C . GLY A 1 810 ? 59.781 9.961 -9.234 1 20.69 810 GLY A C 1
ATOM 6463 O O . GLY A 1 810 ? 59.469 11.148 -9.328 1 20.69 810 GLY A O 1
ATOM 6464 N N . VAL A 1 811 ? 60.688 9.422 -10.102 1 22.73 811 VAL A N 1
ATOM 6465 C CA . VAL A 1 811 ? 61.312 9.719 -11.391 1 22.73 811 VAL A CA 1
ATOM 6466 C C . VAL A 1 811 ? 60.219 10.062 -12.414 1 22.73 811 VAL A C 1
ATOM 6468 O O . VAL A 1 811 ? 59.156 9.438 -12.422 1 22.73 811 VAL A O 1
ATOM 6471 N N . PRO A 1 812 ? 60.312 11.281 -13.031 1 22.61 812 PRO A N 1
ATOM 6472 C CA . PRO A 1 812 ? 59.531 12.047 -14 1 22.61 812 PRO A CA 1
ATOM 6473 C C . PRO A 1 812 ? 59.188 11.25 -15.258 1 22.61 812 PRO A C 1
ATOM 6475 O O . PRO A 1 812 ? 60.094 10.867 -16 1 22.61 812 PRO A O 1
ATOM 6478 N N . GLU A 1 813 ? 58.719 9.891 -15.148 1 18.45 813 GLU A N 1
ATOM 6479 C CA . GLU A 1 813 ? 58.812 9.312 -16.484 1 18.45 813 GLU A CA 1
ATOM 6480 C C . GLU A 1 813 ? 58.25 10.25 -17.531 1 18.45 813 GLU A C 1
ATOM 6482 O O . GLU A 1 813 ? 57.406 11.109 -17.234 1 18.45 813 GLU A O 1
ATOM 6487 N N . SER A 1 814 ? 58.5 9.844 -18.844 1 18.62 814 SER A N 1
ATOM 6488 C CA . SER A 1 814 ? 58.719 10.398 -20.172 1 18.62 814 SER A CA 1
ATOM 6489 C C . SER A 1 814 ? 57.438 11.031 -20.719 1 18.62 814 SER A C 1
ATOM 6491 O O . SER A 1 814 ? 56.344 10.719 -20.234 1 18.62 814 SER A O 1
ATOM 6493 N N . THR A 1 815 ? 57.562 11.945 -21.703 1 18.81 815 THR A N 1
ATOM 6494 C CA . THR A 1 815 ? 57.125 13.148 -22.422 1 18.81 815 THR A CA 1
ATOM 6495 C C . THR A 1 815 ? 56 12.836 -23.375 1 18.81 815 THR A C 1
ATOM 6497 O O . THR A 1 815 ? 55.344 13.75 -23.875 1 18.81 815 THR A O 1
ATOM 6500 N N . SER A 1 816 ? 55.562 11.5 -23.688 1 18.05 816 SER A N 1
ATOM 6501 C CA . SER A 1 816 ? 55.375 11.5 -25.125 1 18.05 816 SER A CA 1
ATOM 6502 C C . SER A 1 816 ? 54.281 12.477 -25.531 1 18.05 816 SER A C 1
ATOM 6504 O O . SER A 1 816 ? 53.406 12.812 -24.719 1 18.05 816 SER A O 1
ATOM 6506 N N . THR A 1 817 ? 54.312 13.156 -26.75 1 18.31 817 THR A N 1
ATOM 6507 C CA . THR A 1 817 ? 54.031 14.289 -27.625 1 18.31 817 THR A CA 1
ATOM 6508 C C . THR A 1 817 ? 52.594 14.219 -28.156 1 18.31 817 THR A C 1
ATOM 6510 O O . THR A 1 817 ? 52.094 15.172 -28.75 1 18.31 817 THR A O 1
ATOM 6513 N N . ASP A 1 818 ? 51.875 13.078 -28.031 1 17.38 818 ASP A N 1
ATOM 6514 C CA . ASP A 1 818 ? 51.156 12.828 -29.297 1 17.38 818 ASP A CA 1
ATOM 6515 C C . ASP A 1 818 ? 50.188 13.953 -29.609 1 17.38 818 ASP A C 1
ATOM 6517 O O . ASP A 1 818 ? 49.781 14.711 -28.719 1 17.38 818 ASP A O 1
ATOM 6521 N N . THR A 1 819 ? 49.5 13.836 -30.875 1 18.92 819 THR A N 1
ATOM 6522 C CA . THR A 1 819 ? 49.062 14.57 -32.062 1 18.92 819 THR A CA 1
ATOM 6523 C C . THR A 1 819 ? 47.75 15.281 -31.812 1 18.92 819 THR A C 1
ATOM 6525 O O . THR A 1 819 ? 46.969 14.898 -30.906 1 18.92 819 THR A O 1
ATOM 6528 N N . HIS A 1 820 ? 47.406 16.234 -32.688 1 19.02 820 HIS A N 1
ATOM 6529 C CA . HIS A 1 820 ? 46.688 17.484 -32.906 1 19.02 820 HIS A CA 1
ATOM 6530 C C . HIS A 1 820 ? 45.219 17.219 -33.156 1 19.02 820 HIS A C 1
ATOM 6532 O O . HIS A 1 820 ? 44.469 18.125 -33.5 1 19.02 820 HIS A O 1
ATOM 6538 N N . PRO A 1 821 ? 44.531 16.328 -32.312 1 19.27 821 PRO A N 1
ATOM 6539 C CA . PRO A 1 821 ? 43.312 15.945 -33.031 1 19.27 821 PRO A CA 1
ATOM 6540 C C . PRO A 1 821 ? 42.469 17.156 -33.438 1 19.27 821 PRO A C 1
ATOM 6542 O O . PRO A 1 821 ? 42.531 18.203 -32.812 1 19.27 821 PRO A O 1
ATOM 6545 N N . GLU A 1 822 ? 42 17.203 -34.688 1 19.89 822 GLU A N 1
ATOM 6546 C CA . GLU A 1 822 ? 41.312 18.094 -35.625 1 19.89 822 GLU A CA 1
ATOM 6547 C C . GLU A 1 822 ? 39.969 18.547 -35.094 1 19.89 822 GLU A C 1
ATOM 6549 O O . GLU A 1 822 ? 39.312 17.812 -34.344 1 19.89 822 GLU A O 1
ATOM 6554 N N . MET A 1 823 ? 39.656 19.859 -35.156 1 19.36 823 MET A N 1
ATOM 6555 C CA . MET A 1 823 ? 38.688 20.859 -34.719 1 19.36 823 MET A CA 1
ATOM 6556 C C . MET A 1 823 ? 37.312 20.562 -35.312 1 19.36 823 MET A C 1
ATOM 6558 O O . MET A 1 823 ? 36.938 21.109 -36.344 1 19.36 823 MET A O 1
ATOM 6562 N N . ASP A 1 824 ? 36.812 19.25 -35.469 1 19.08 824 ASP A N 1
ATOM 6563 C CA . ASP A 1 824 ? 35.656 19.203 -36.375 1 19.08 824 ASP A CA 1
ATOM 6564 C C . ASP A 1 824 ? 34.562 20.125 -35.875 1 19.08 824 ASP A C 1
ATOM 6566 O O . ASP A 1 824 ? 34.438 20.406 -34.688 1 19.08 824 ASP A O 1
ATOM 6570 N N . HIS A 1 825 ? 33.812 20.828 -36.812 1 19.92 825 HIS A N 1
ATOM 6571 C CA . HIS A 1 825 ? 32.812 21.844 -37.062 1 19.92 825 HIS A CA 1
ATOM 6572 C C . HIS A 1 825 ? 31.484 21.453 -36.406 1 19.92 825 HIS A C 1
ATOM 6574 O O . HIS A 1 825 ? 30.969 20.344 -36.625 1 19.92 825 HIS A O 1
ATOM 6580 N N . LEU A 1 826 ? 31.25 21.922 -35.219 1 19.55 826 LEU A N 1
ATOM 6581 C CA . LEU A 1 826 ? 30.125 21.688 -34.312 1 19.55 826 LEU A CA 1
ATOM 6582 C C . LEU A 1 826 ? 28.812 22.156 -34.938 1 19.55 826 LEU A C 1
ATOM 6584 O O . LEU A 1 826 ? 28.562 23.359 -35.062 1 19.55 826 LEU A O 1
ATOM 6588 N N . SER A 1 827 ? 28.438 21.609 -36.156 1 20.58 827 SER A N 1
ATOM 6589 C CA . SER A 1 827 ? 27.172 22.078 -36.719 1 20.58 827 SER A CA 1
ATOM 6590 C C . SER A 1 827 ? 26.062 22.016 -35.656 1 20.58 827 SER A C 1
ATOM 6592 O O . SER A 1 827 ? 26.094 21.156 -34.781 1 20.58 827 SER A O 1
ATOM 6594 N N . GLN A 1 828 ? 25.312 23.062 -35.5 1 20.2 828 GLN A N 1
ATOM 6595 C CA . GLN A 1 828 ? 24.266 23.609 -34.656 1 20.2 828 GLN A CA 1
ATOM 6596 C C . GLN A 1 828 ? 23.094 22.656 -34.531 1 20.2 828 GLN A C 1
ATOM 6598 O O . GLN A 1 828 ? 22.047 23.016 -33.969 1 20.2 828 GLN A O 1
ATOM 6603 N N . ALA A 1 829 ? 23.219 21.5 -35.25 1 22.11 829 ALA A N 1
ATOM 6604 C CA . ALA A 1 829 ? 21.891 20.906 -35.438 1 22.11 829 ALA A CA 1
ATOM 6605 C C . ALA A 1 829 ? 21.219 20.641 -34.094 1 22.11 829 ALA A C 1
ATOM 6607 O O . ALA A 1 829 ? 21.891 20.547 -33.062 1 22.11 829 ALA A O 1
ATOM 6608 N N . GLY A 1 830 ? 19.906 20.328 -34.219 1 24.58 830 GLY A N 1
ATOM 6609 C CA . GLY A 1 830 ? 18.734 20.156 -33.375 1 24.58 830 GLY A CA 1
ATOM 6610 C C . GLY A 1 830 ? 18.953 19.141 -32.25 1 24.58 830 GLY A C 1
ATOM 6611 O O . GLY A 1 830 ? 19.312 17.984 -32.5 1 24.58 830 GLY A O 1
ATOM 6612 N N . VAL A 1 831 ? 19.516 19.578 -31.25 1 26.7 831 VAL A N 1
ATOM 6613 C CA . VAL A 1 831 ? 19.875 18.688 -30.156 1 26.7 831 VAL A CA 1
ATOM 6614 C C . VAL A 1 831 ? 18.672 17.828 -29.766 1 26.7 831 VAL A C 1
ATOM 6616 O O . VAL A 1 831 ? 17.641 18.344 -29.359 1 26.7 831 VAL A O 1
ATOM 6619 N N . PRO A 1 832 ? 18.469 16.734 -30.547 1 27.17 832 PRO A N 1
ATOM 6620 C CA . PRO A 1 832 ? 17.359 15.891 -30.125 1 27.17 832 PRO A CA 1
ATOM 6621 C C . PRO A 1 832 ? 17.344 15.625 -28.625 1 27.17 832 PRO A C 1
ATOM 6623 O O . PRO A 1 832 ? 18.391 15.695 -27.969 1 27.17 832 PRO A O 1
ATOM 6626 N N . LEU A 1 833 ? 16.25 15.812 -28.062 1 29.16 833 LEU A N 1
ATOM 6627 C CA . LEU A 1 833 ? 15.953 15.5 -26.672 1 29.16 833 LEU A CA 1
ATOM 6628 C C . LEU A 1 833 ? 16.641 14.219 -26.234 1 29.16 833 LEU A C 1
ATOM 6630 O O . LEU A 1 833 ? 16.344 13.141 -26.75 1 29.16 833 LEU A O 1
ATOM 6634 N N . GLU A 1 834 ? 17.891 14.266 -26.078 1 30.39 834 GLU A N 1
ATOM 6635 C CA . GLU A 1 834 ? 18.578 13.062 -25.609 1 30.39 834 GLU A CA 1
ATOM 6636 C C . GLU A 1 834 ? 17.797 12.367 -24.516 1 30.39 834 GLU A C 1
ATOM 6638 O O . GLU A 1 834 ? 17.281 13.016 -23.594 1 30.39 834 GLU A O 1
ATOM 6643 N N . PRO A 1 835 ? 17.297 11.211 -24.719 1 33.34 835 PRO A N 1
ATOM 6644 C CA . PRO A 1 835 ? 16.547 10.453 -23.719 1 33.34 835 PRO A CA 1
ATOM 6645 C C . PRO A 1 835 ? 17.25 10.406 -22.359 1 33.34 835 PRO A C 1
ATOM 6647 O O . PRO A 1 835 ? 18.469 10.273 -22.312 1 33.34 835 PRO A O 1
ATOM 6650 N N . ARG A 1 836 ? 16.812 11.117 -21.406 1 36.16 836 ARG A N 1
ATOM 6651 C CA . ARG A 1 836 ? 17.328 10.992 -20.047 1 36.16 836 ARG A CA 1
ATOM 6652 C C . ARG A 1 836 ? 17.594 9.531 -19.688 1 36.16 836 ARG A C 1
ATOM 6654 O O . ARG A 1 836 ? 16.719 8.68 -19.875 1 36.16 836 ARG A O 1
ATOM 6661 N N . PRO A 1 837 ? 18.844 9.148 -19.578 1 33.41 837 PRO A N 1
ATOM 6662 C CA . PRO A 1 837 ? 19.078 7.75 -19.219 1 33.41 837 PRO A CA 1
ATOM 6663 C C . PRO A 1 837 ? 18.266 7.309 -18 1 33.41 837 PRO A C 1
ATOM 6665 O O . PRO A 1 837 ? 18.016 8.109 -17.094 1 33.41 837 PRO A O 1
ATOM 6668 N N . LEU A 1 838 ? 17.422 6.41 -18.125 1 36.88 838 LEU A N 1
ATOM 6669 C CA . LEU A 1 838 ? 16.719 5.805 -17.016 1 36.88 838 LEU A CA 1
ATOM 6670 C C . LEU A 1 838 ? 17.672 5.48 -15.867 1 36.88 838 LEU A C 1
ATOM 6672 O O . LEU A 1 838 ? 18.844 5.18 -16.094 1 36.88 838 LEU A O 1
ATOM 6676 N N . ARG A 1 839 ? 17.406 5.883 -14.734 1 39.97 839 ARG A N 1
ATOM 6677 C CA . ARG A 1 839 ? 18.219 5.621 -13.539 1 39.97 839 ARG A CA 1
ATOM 6678 C C . ARG A 1 839 ? 18.75 4.191 -13.539 1 39.97 839 ARG A C 1
ATOM 6680 O O . ARG A 1 839 ? 17.984 3.242 -13.766 1 39.97 839 ARG A O 1
ATOM 6687 N N . ARG A 1 840 ? 20.031 4.004 -13.742 1 33.72 840 ARG A N 1
ATOM 6688 C CA . ARG A 1 840 ? 20.703 2.703 -13.703 1 33.72 840 ARG A CA 1
ATOM 6689 C C . ARG A 1 840 ? 20.297 1.931 -12.445 1 33.72 840 ARG A C 1
ATOM 6691 O O . ARG A 1 840 ? 20.141 2.52 -11.375 1 33.72 840 ARG A O 1
ATOM 6698 N N . GLU A 1 841 ? 19.703 0.789 -12.594 1 35.03 841 GLU A N 1
ATOM 6699 C CA . GLU A 1 841 ? 19.484 -0.173 -11.523 1 35.03 841 GLU A CA 1
ATOM 6700 C C . GLU A 1 841 ? 20.672 -0.23 -10.57 1 35.03 841 GLU A C 1
ATOM 6702 O O . GLU A 1 841 ? 21.812 -0.077 -10.992 1 35.03 841 GLU A O 1
ATOM 6707 N N . SER A 1 842 ? 20.516 0.03 -9.398 1 31.48 842 SER A N 1
ATOM 6708 C CA . SER A 1 842 ? 21.531 0.1 -8.352 1 31.48 842 SER A CA 1
ATOM 6709 C C . SER A 1 842 ? 22.5 -1.069 -8.438 1 31.48 842 SER A C 1
ATOM 6711 O O . SER A 1 842 ? 22.094 -2.209 -8.672 1 31.48 842 SER A O 1
ATOM 6713 N N . GLU A 1 843 ? 23.766 -0.787 -8.961 1 32.5 843 GLU A N 1
ATOM 6714 C CA . GLU A 1 843 ? 24.859 -1.74 -8.82 1 32.5 843 GLU A CA 1
ATOM 6715 C C . GLU A 1 843 ? 24.969 -2.244 -7.383 1 32.5 843 GLU A C 1
ATOM 6717 O O . GLU A 1 843 ? 25.203 -1.46 -6.461 1 32.5 843 GLU A O 1
ATOM 6722 N N . ILE A 1 844 ? 24.234 -3.148 -6.941 1 26.73 844 ILE A N 1
ATOM 6723 C CA . ILE A 1 844 ? 24.609 -3.799 -5.688 1 26.73 844 ILE A CA 1
ATOM 6724 C C . ILE A 1 844 ? 26.031 -4.312 -5.77 1 26.73 844 ILE A C 1
ATOM 6726 O O . ILE A 1 844 ? 26.406 -5.012 -6.719 1 26.73 844 ILE A O 1
ATOM 6730 N N . MET B 1 1 ? 95.062 24.891 -13.695 1 19.66 1 MET B N 1
ATOM 6731 C CA . MET B 1 1 ? 94.25 25.875 -14.344 1 19.66 1 MET B CA 1
ATOM 6732 C C . MET B 1 1 ? 92.812 25.75 -13.859 1 19.66 1 MET B C 1
ATOM 6734 O O . MET B 1 1 ? 91.875 26.438 -14.383 1 19.66 1 MET B O 1
ATOM 6738 N N . ALA B 1 2 ? 92.5 24.75 -13.094 1 21 2 ALA B N 1
ATOM 6739 C CA . ALA B 1 2 ? 91.188 24.172 -12.789 1 21 2 ALA B CA 1
ATOM 6740 C C . ALA B 1 2 ? 90.312 25.125 -11.938 1 21 2 ALA B C 1
ATOM 6742 O O . ALA B 1 2 ? 89.125 25.031 -11.93 1 21 2 ALA B O 1
ATOM 6743 N N . GLU B 1 3 ? 91.062 25.969 -11.156 1 22.75 3 GLU B N 1
ATOM 6744 C CA . GLU B 1 3 ? 90.562 26.547 -9.898 1 22.75 3 GLU B CA 1
ATOM 6745 C C . GLU B 1 3 ? 89.562 27.641 -10.125 1 22.75 3 GLU B C 1
ATOM 6747 O O . GLU B 1 3 ? 88.75 27.922 -9.25 1 22.75 3 GLU B O 1
ATOM 6752 N N . HIS B 1 4 ? 89.75 28.375 -11.195 1 22.7 4 HIS B N 1
ATOM 6753 C CA . HIS B 1 4 ? 89.312 29.766 -11.242 1 22.7 4 HIS B CA 1
ATOM 6754 C C . HIS B 1 4 ? 87.812 29.922 -11.383 1 22.7 4 HIS B C 1
ATOM 6756 O O . HIS B 1 4 ? 87.25 30.984 -11.109 1 22.7 4 HIS B O 1
ATOM 6762 N N . THR B 1 5 ? 87.25 29.047 -12.203 1 24 5 THR B N 1
ATOM 6763 C CA . THR B 1 5 ? 86 29.484 -12.836 1 24 5 THR B CA 1
ATOM 6764 C C . THR B 1 5 ? 84.812 29.5 -11.82 1 24 5 THR B C 1
ATOM 6766 O O . THR B 1 5 ? 83.688 29.672 -12.188 1 24 5 THR B O 1
ATOM 6769 N N . ASP B 1 6 ? 85.125 29.234 -10.477 1 22.95 6 ASP B N 1
ATOM 6770 C CA . ASP B 1 6 ? 84.062 28.938 -9.516 1 22.95 6 ASP B CA 1
ATOM 6771 C C . ASP B 1 6 ? 83.25 30.203 -9.172 1 22.95 6 ASP B C 1
ATOM 6773 O O . ASP B 1 6 ? 82.188 30.109 -8.609 1 22.95 6 ASP B O 1
ATOM 6777 N N . LYS B 1 7 ? 83.938 31.422 -9.281 1 25.78 7 LYS B N 1
ATOM 6778 C CA . LYS B 1 7 ? 83.562 32.625 -8.531 1 25.78 7 LYS B CA 1
ATOM 6779 C C . LYS B 1 7 ? 82.25 33.188 -9.078 1 25.78 7 LYS B C 1
ATOM 6781 O O . LYS B 1 7 ? 81.5 33.844 -8.336 1 25.78 7 LYS B O 1
ATOM 6786 N N . LEU B 1 8 ? 82.312 33.25 -10.453 1 22.5 8 LEU B N 1
ATOM 6787 C CA . LEU B 1 8 ? 81.438 34.281 -11.008 1 22.5 8 LEU B CA 1
ATOM 6788 C C . LEU B 1 8 ? 79.938 33.969 -10.742 1 22.5 8 LEU B C 1
ATOM 6790 O O . LEU B 1 8 ? 79.062 34.812 -10.945 1 22.5 8 LEU B O 1
ATOM 6794 N N . ILE B 1 9 ? 79.688 32.656 -10.508 1 24 9 ILE B N 1
ATOM 6795 C CA . ILE B 1 9 ? 78.312 32.25 -10.602 1 24 9 ILE B CA 1
ATOM 6796 C C . ILE B 1 9 ? 77.5 32.875 -9.422 1 24 9 ILE B C 1
ATOM 6798 O O . ILE B 1 9 ? 76.312 32.719 -9.336 1 24 9 ILE B O 1
ATOM 6802 N N . SER B 1 10 ? 78.25 33.531 -8.445 1 24.11 10 SER B N 1
ATOM 6803 C CA . SER B 1 10 ? 77.688 33.875 -7.145 1 24.11 10 SER B CA 1
ATOM 6804 C C . SER B 1 10 ? 76.75 35.094 -7.258 1 24.11 10 SER B C 1
ATOM 6806 O O . SER B 1 10 ? 76 35.344 -6.348 1 24.11 10 SER B O 1
ATOM 6808 N N . MET B 1 11 ? 77.25 36.062 -8.078 1 21.52 11 MET B N 1
ATOM 6809 C CA . MET B 1 11 ? 76.75 37.406 -7.852 1 21.52 11 MET B CA 1
ATOM 6810 C C . MET B 1 11 ? 75.25 37.438 -8.039 1 21.52 11 MET B C 1
ATOM 6812 O O . MET B 1 11 ? 74.5 38.125 -7.32 1 21.52 11 MET B O 1
ATOM 6816 N N . GLU B 1 12 ? 74.875 37 -9.328 1 24.45 12 GLU B N 1
ATOM 6817 C CA . GLU B 1 12 ? 73.625 37.5 -9.828 1 24.45 12 GLU B CA 1
ATOM 6818 C C . GLU B 1 12 ? 72.438 36.969 -9.008 1 24.45 12 GLU B C 1
ATOM 6820 O O . GLU B 1 12 ? 71.25 37.188 -9.328 1 24.45 12 GLU B O 1
ATOM 6825 N N . ALA B 1 13 ? 72.625 36.188 -7.93 1 23.62 13 ALA B N 1
ATOM 6826 C CA . ALA B 1 13 ? 71.688 35.5 -7.031 1 23.62 13 ALA B CA 1
ATOM 6827 C C . ALA B 1 13 ? 70.875 36.531 -6.23 1 23.62 13 ALA B C 1
ATOM 6829 O O . ALA B 1 13 ? 69.75 36.25 -5.75 1 23.62 13 ALA B O 1
ATOM 6830 N N . ASN B 1 14 ? 71.5 37.656 -5.883 1 21.97 14 ASN B N 1
ATOM 6831 C CA . ASN B 1 14 ? 71 38.438 -4.781 1 21.97 14 ASN B CA 1
ATOM 6832 C C . ASN B 1 14 ? 69.75 39.219 -5.191 1 21.97 14 ASN B C 1
ATOM 6834 O O . ASN B 1 14 ? 69 39.688 -4.34 1 21.97 14 ASN B O 1
ATOM 6838 N N . LYS B 1 15 ? 69.875 39.875 -6.395 1 25.44 15 LYS B N 1
ATOM 6839 C CA . LYS B 1 15 ? 68.875 40.969 -6.598 1 25.44 15 LYS B CA 1
ATOM 6840 C C . LYS B 1 15 ? 67.438 40.469 -6.547 1 25.44 15 LYS B C 1
ATOM 6842 O O . LYS B 1 15 ? 66.5 41.25 -6.355 1 25.44 15 LYS B O 1
ATOM 6847 N N . LEU B 1 16 ? 67.25 39.281 -7.188 1 22.62 16 LEU B N 1
ATOM 6848 C CA . LEU B 1 16 ? 65.875 39.031 -7.496 1 22.62 16 LEU B CA 1
ATOM 6849 C C . LEU B 1 16 ? 65.062 38.812 -6.219 1 22.62 16 LEU B C 1
ATOM 6851 O O . LEU B 1 16 ? 63.938 38.344 -6.27 1 22.62 16 LEU B O 1
ATOM 6855 N N . LYS B 1 17 ? 65.562 39.062 -4.988 1 25.03 17 LYS B N 1
ATOM 6856 C CA . LYS B 1 17 ? 64.938 38.875 -3.674 1 25.03 17 LYS B CA 1
ATOM 6857 C C . LYS B 1 17 ? 63.75 39.812 -3.482 1 25.03 17 LYS B C 1
ATOM 6859 O O . LYS B 1 17 ? 62.75 39.406 -2.877 1 25.03 17 LYS B O 1
ATOM 6864 N N . HIS B 1 18 ? 64 41.094 -3.641 1 21.94 18 HIS B N 1
ATOM 6865 C CA . HIS B 1 18 ? 63.188 42 -2.85 1 21.94 18 HIS B CA 1
ATOM 6866 C C . HIS B 1 18 ? 61.75 42.062 -3.379 1 21.94 18 HIS B C 1
ATOM 6868 O O . HIS B 1 18 ? 60.844 42.562 -2.705 1 21.94 18 HIS B O 1
ATOM 6874 N N . SER B 1 19 ? 61.656 42.188 -4.676 1 22.56 19 SER B N 1
ATOM 6875 C CA . SER B 1 19 ? 60.375 42.688 -5.113 1 22.56 19 SER B CA 1
ATOM 6876 C C . SER B 1 19 ? 59.25 41.719 -4.77 1 22.56 19 SER B C 1
ATOM 6878 O O . SER B 1 19 ? 58.219 41.719 -5.426 1 22.56 19 SER B O 1
ATOM 6880 N N . GLN B 1 20 ? 59.469 40.688 -3.969 1 23.41 20 GLN B N 1
ATOM 6881 C CA . GLN B 1 20 ? 58.375 39.781 -3.678 1 23.41 20 GLN B CA 1
ATOM 6882 C C . GLN B 1 20 ? 57.281 40.5 -2.893 1 23.41 20 GLN B C 1
ATOM 6884 O O . GLN B 1 20 ? 57.312 40.562 -1.661 1 23.41 20 GLN B O 1
ATOM 6889 N N . SER B 1 21 ? 56.969 41.781 -3.178 1 21.67 21 SER B N 1
ATOM 6890 C CA . SER B 1 21 ? 56 42.531 -2.424 1 21.67 21 SER B CA 1
ATOM 6891 C C . SER B 1 21 ? 54.75 41.719 -2.15 1 21.67 21 SER B C 1
ATOM 6893 O O . SER B 1 21 ? 54.5 40.688 -2.824 1 21.67 21 SER B O 1
ATOM 6895 N N . TYR B 1 22 ? 53.844 42.312 -1.152 1 22.91 22 TYR B N 1
ATOM 6896 C CA . TYR B 1 22 ? 52.625 41.938 -0.445 1 22.91 22 TYR B CA 1
ATOM 6897 C C . TYR B 1 22 ? 51.5 41.594 -1.424 1 22.91 22 TYR B C 1
ATOM 6899 O O . TYR B 1 22 ? 50.812 42.5 -1.914 1 22.91 22 TYR B O 1
ATOM 6907 N N . GLN B 1 23 ? 51.781 41.094 -2.549 1 22.91 23 GLN B N 1
ATOM 6908 C CA . GLN B 1 23 ? 50.531 40.781 -3.213 1 22.91 23 GLN B CA 1
ATOM 6909 C C . GLN B 1 23 ? 49.531 40.188 -2.242 1 22.91 23 GLN B C 1
ATOM 6911 O O . GLN B 1 23 ? 49.781 39.125 -1.672 1 22.91 23 GLN B O 1
ATOM 6916 N N . GLU B 1 24 ? 48.844 41.031 -1.458 1 25.47 24 GLU B N 1
ATOM 6917 C CA . GLU B 1 24 ? 47.625 40.688 -0.709 1 25.47 24 GLU B CA 1
ATOM 6918 C C . GLU B 1 24 ? 46.812 39.625 -1.433 1 25.47 24 GLU B C 1
ATOM 6920 O O . GLU B 1 24 ? 46.375 39.844 -2.562 1 25.47 24 GLU B O 1
ATOM 6925 N N . THR B 1 25 ? 47.312 38.469 -1.432 1 26.25 25 THR B N 1
ATOM 6926 C CA . THR B 1 25 ? 46.469 37.281 -1.778 1 26.25 25 THR B CA 1
ATOM 6927 C C . THR B 1 25 ? 45.031 37.5 -1.315 1 26.25 25 THR B C 1
ATOM 6929 O O . THR B 1 25 ? 44.75 37.5 -0.114 1 26.25 25 THR B O 1
ATOM 6932 N N . THR B 1 26 ? 44.406 38.531 -1.824 1 27.22 26 THR B N 1
ATOM 6933 C CA . THR B 1 26 ? 42.969 38.438 -1.678 1 27.22 26 THR B CA 1
ATOM 6934 C C . THR B 1 26 ? 42.469 37 -1.855 1 27.22 26 THR B C 1
ATOM 6936 O O . THR B 1 26 ? 42.531 36.469 -2.955 1 27.22 26 THR B O 1
ATOM 6939 N N . SER B 1 27 ? 42.875 36.125 -1.038 1 28.84 27 SER B N 1
ATOM 6940 C CA . SER B 1 27 ? 42.156 34.875 -0.848 1 28.84 27 SER B CA 1
ATOM 6941 C C . SER B 1 27 ? 40.688 35 -1.146 1 28.84 27 SER B C 1
ATOM 6943 O O . SER B 1 27 ? 39.906 35.469 -0.301 1 28.84 27 SER B O 1
ATOM 6945 N N . VAL B 1 28 ? 40.375 35.688 -2.189 1 32.16 28 VAL B N 1
ATOM 6946 C CA . VAL B 1 28 ? 38.969 35.469 -2.562 1 32.16 28 VAL B CA 1
ATOM 6947 C C . VAL B 1 28 ? 38.625 34 -2.365 1 32.16 28 VAL B C 1
ATOM 6949 O O . VAL B 1 28 ? 39.25 33.125 -2.934 1 32.16 28 VAL B O 1
ATOM 6952 N N . GLY B 1 29 ? 38.281 33.625 -1.174 1 32.78 29 GLY B N 1
ATOM 6953 C CA . GLY B 1 29 ? 37.656 32.344 -0.851 1 32.78 29 GLY B CA 1
ATOM 6954 C C . GLY B 1 29 ? 37 31.688 -2.041 1 32.78 29 GLY B C 1
ATOM 6955 O O . GLY B 1 29 ? 36.031 32.219 -2.582 1 32.78 29 GLY B O 1
ATOM 6956 N N . ILE B 1 30 ? 37.75 31.234 -2.951 1 36.09 30 ILE B N 1
ATOM 6957 C CA . ILE B 1 30 ? 37.094 30.375 -3.941 1 36.09 30 ILE B CA 1
ATOM 6958 C C . ILE B 1 30 ? 36 29.562 -3.281 1 36.09 30 ILE B C 1
ATOM 6960 O O . ILE B 1 30 ? 36.25 28.734 -2.406 1 36.09 30 ILE B O 1
ATOM 6964 N N . LYS B 1 31 ? 34.938 30.188 -3.096 1 45.84 31 LYS B N 1
ATOM 6965 C CA . LYS B 1 31 ? 33.75 29.469 -2.646 1 45.84 31 LYS B CA 1
ATOM 6966 C C . LYS B 1 31 ? 33.656 28.094 -3.293 1 45.84 31 LYS B C 1
ATOM 6968 O O . LYS B 1 31 ? 33.688 27.984 -4.52 1 45.84 31 LYS B O 1
ATOM 6973 N N . ARG B 1 32 ? 34.25 27.078 -2.746 1 50.47 32 ARG B N 1
ATOM 6974 C CA . ARG B 1 32 ? 34.188 25.672 -3.1 1 50.47 32 ARG B CA 1
ATOM 6975 C C . ARG B 1 32 ? 32.812 25.328 -3.656 1 50.47 32 ARG B C 1
ATOM 6977 O O . ARG B 1 32 ? 31.781 25.672 -3.059 1 50.47 32 ARG B O 1
ATOM 6984 N N . MET B 1 33 ? 32.812 25.047 -5.008 1 57.62 33 MET B N 1
ATOM 6985 C CA . MET B 1 33 ? 31.578 24.672 -5.715 1 57.62 33 MET B CA 1
ATOM 6986 C C . MET B 1 33 ? 30.953 23.422 -5.098 1 57.62 33 MET B C 1
ATOM 6988 O O . MET B 1 33 ? 31.641 22.406 -4.898 1 57.62 33 MET B O 1
ATOM 6992 N N . GLN B 1 34 ? 29.906 23.562 -4.422 1 68.44 34 GLN B N 1
ATOM 6993 C CA . GLN B 1 34 ? 29.125 22.453 -3.877 1 68.44 34 GLN B CA 1
ATOM 6994 C C . GLN B 1 34 ? 28.828 21.422 -4.953 1 68.44 34 GLN B C 1
ATOM 6996 O O . GLN B 1 34 ? 28.484 21.766 -6.082 1 68.44 34 GLN B O 1
ATOM 7001 N N . LYS B 1 35 ? 29.297 20.25 -4.742 1 77.69 35 LYS B N 1
ATOM 7002 C CA . LYS B 1 35 ? 28.984 19.156 -5.656 1 77.69 35 LYS B CA 1
ATOM 7003 C C . LYS B 1 35 ? 27.5 18.781 -5.574 1 77.69 35 LYS B C 1
ATOM 7005 O O . LYS B 1 35 ? 26.844 19.031 -4.555 1 77.69 35 LYS B O 1
ATOM 7010 N N . ARG B 1 36 ? 27.078 18.281 -6.668 1 85.81 36 ARG B N 1
ATOM 7011 C CA . ARG B 1 36 ? 25.672 17.906 -6.762 1 85.81 36 ARG B CA 1
ATOM 7012 C C . ARG B 1 36 ? 25.359 16.75 -5.832 1 85.81 36 ARG B C 1
ATOM 7014 O O . ARG B 1 36 ? 26.062 15.742 -5.816 1 85.81 36 ARG B O 1
ATOM 7021 N N . PHE B 1 37 ? 24.5 16.969 -5.012 1 85.38 37 PHE B N 1
ATOM 7022 C CA . PHE B 1 37 ? 24.031 15.961 -4.062 1 85.38 37 PHE B CA 1
ATOM 7023 C C . PHE B 1 37 ? 23.094 14.961 -4.742 1 85.38 37 PHE B C 1
ATOM 7025 O O . PHE B 1 37 ? 23.156 13.766 -4.465 1 85.38 37 PHE B O 1
ATOM 7032 N N . LEU B 1 38 ? 22.234 15.492 -5.566 1 89.06 38 LEU B N 1
ATOM 7033 C CA . LEU B 1 38 ? 21.266 14.727 -6.328 1 89.06 38 LEU B CA 1
ATOM 7034 C C . LEU B 1 38 ? 21.422 14.977 -7.824 1 89.06 38 LEU B C 1
ATOM 7036 O O . LEU B 1 38 ? 21.406 16.125 -8.273 1 89.06 38 LEU B O 1
ATOM 7040 N N . GLN B 1 39 ? 21.562 13.914 -8.484 1 87.94 39 GLN B N 1
ATOM 7041 C CA . GLN B 1 39 ? 21.656 14.047 -9.938 1 87.94 39 GLN B CA 1
ATOM 7042 C C . GLN B 1 39 ? 20.312 14.375 -10.555 1 87.94 39 GLN B C 1
ATOM 7044 O O . GLN B 1 39 ? 19.266 14.242 -9.898 1 87.94 39 GLN B O 1
ATOM 7049 N N . LYS B 1 40 ? 20.297 14.812 -11.781 1 88.31 40 LYS B N 1
ATOM 7050 C CA . LYS B 1 40 ? 19.078 15.203 -12.477 1 88.31 40 LYS B CA 1
ATOM 7051 C C . LYS B 1 40 ? 18.125 14.016 -12.641 1 88.31 40 LYS B C 1
ATOM 7053 O O . LYS B 1 40 ? 16.906 14.18 -12.672 1 88.31 40 LYS B O 1
ATOM 7058 N N . ASP B 1 41 ? 18.75 12.852 -12.672 1 84.75 41 ASP B N 1
ATOM 7059 C CA . ASP B 1 41 ? 17.938 11.656 -12.852 1 84.75 41 ASP B CA 1
ATOM 7060 C C . ASP B 1 41 ? 17.344 11.188 -11.516 1 84.75 41 ASP B C 1
ATOM 7062 O O . ASP B 1 41 ? 16.547 10.25 -11.484 1 84.75 41 ASP B O 1
ATOM 7066 N N . GLY B 1 42 ? 17.672 11.805 -10.516 1 84.69 42 GLY B N 1
ATOM 7067 C CA . GLY B 1 42 ? 17.109 11.445 -9.219 1 84.69 42 GLY B CA 1
ATOM 7068 C C . GLY B 1 42 ? 18.016 10.555 -8.398 1 84.69 42 GLY B C 1
ATOM 7069 O O . GLY B 1 42 ? 17.719 10.25 -7.246 1 84.69 42 GLY B O 1
ATOM 7070 N N . SER B 1 43 ? 19.172 10.133 -8.969 1 84.81 43 SER B N 1
ATOM 7071 C CA . SER B 1 43 ? 20.109 9.305 -8.211 1 84.81 43 SER B CA 1
ATOM 7072 C C . SER B 1 43 ? 20.938 10.148 -7.25 1 84.81 43 SER B C 1
ATOM 7074 O O . SER B 1 43 ? 21.25 11.305 -7.539 1 84.81 43 SER B O 1
ATOM 7076 N N . CYS B 1 44 ? 21.188 9.539 -6.168 1 84.12 44 CYS B N 1
ATOM 7077 C CA . CYS B 1 44 ? 21.953 10.258 -5.16 1 84.12 44 CYS B CA 1
ATOM 7078 C C . CYS B 1 44 ? 23.453 10.008 -5.336 1 84.12 44 CYS B C 1
ATOM 7080 O O . CYS B 1 44 ? 23.859 8.891 -5.664 1 84.12 44 CYS B O 1
ATOM 7082 N N . ASN B 1 45 ? 24.188 11.062 -5.23 1 84.75 45 ASN B N 1
ATOM 7083 C CA . ASN B 1 45 ? 25.641 11.008 -5.352 1 84.75 45 ASN B CA 1
ATOM 7084 C C . ASN B 1 45 ? 26.297 10.781 -3.996 1 84.75 45 ASN B C 1
ATOM 7086 O O . ASN B 1 45 ? 27.188 11.539 -3.596 1 84.75 45 ASN B O 1
ATOM 7090 N N . VAL B 1 46 ? 25.844 9.836 -3.258 1 85.31 46 VAL B N 1
ATOM 7091 C CA . VAL B 1 46 ? 26.391 9.531 -1.936 1 85.31 46 VAL B CA 1
ATOM 7092 C C . VAL B 1 46 ? 26.828 8.07 -1.878 1 85.31 46 VAL B C 1
ATOM 7094 O O . VAL B 1 46 ? 26.094 7.18 -2.312 1 85.31 46 VAL B O 1
ATOM 7097 N N . TYR B 1 47 ? 28.047 7.809 -1.488 1 85.75 47 TYR B N 1
ATOM 7098 C CA . TYR B 1 47 ? 28.578 6.461 -1.334 1 85.75 47 TYR B CA 1
ATOM 7099 C C . TYR B 1 47 ? 28.812 6.133 0.136 1 85.75 47 TYR B C 1
ATOM 7101 O O . TYR B 1 47 ? 29.281 6.98 0.903 1 85.75 47 TYR B O 1
ATOM 7109 N N . PHE B 1 48 ? 28.438 4.941 0.561 1 85.25 48 PHE B N 1
ATOM 7110 C CA . PHE B 1 48 ? 28.562 4.504 1.945 1 85.25 48 PHE B CA 1
ATOM 7111 C C . PHE B 1 48 ? 29.828 3.688 2.143 1 85.25 48 PHE B C 1
ATOM 7113 O O . PHE B 1 48 ? 30.172 2.848 1.308 1 85.25 48 PHE B O 1
ATOM 7120 N N . LYS B 1 49 ? 30.547 4.141 3.156 1 83.25 49 LYS B N 1
ATOM 7121 C CA . LYS B 1 49 ? 31.719 3.363 3.537 1 83.25 49 LYS B CA 1
ATOM 7122 C C . LYS B 1 49 ? 31.578 2.807 4.949 1 83.25 49 LYS B C 1
ATOM 7124 O O . LYS B 1 49 ? 30.969 3.436 5.812 1 83.25 49 LYS B O 1
ATOM 7129 N N . HIS B 1 50 ? 32.062 1.619 5.262 1 80.88 50 HIS B N 1
ATOM 7130 C CA . HIS B 1 50 ? 32.156 0.949 6.555 1 80.88 50 HIS B CA 1
ATOM 7131 C C . HIS B 1 50 ? 30.781 0.71 7.156 1 80.88 50 HIS B C 1
ATOM 7133 O O . HIS B 1 50 ? 30.516 1.088 8.297 1 80.88 50 HIS B O 1
ATOM 7139 N N . ILE B 1 51 ? 30.016 0.124 6.328 1 80.12 51 ILE B N 1
ATOM 7140 C CA . ILE B 1 51 ? 28.703 -0.238 6.852 1 80.12 51 ILE B CA 1
ATOM 7141 C C . ILE B 1 51 ? 28.844 -1.432 7.793 1 80.12 51 ILE B C 1
ATOM 7143 O O . ILE B 1 51 ? 29.547 -2.398 7.488 1 80.12 51 ILE B O 1
ATOM 7147 N N . PHE B 1 52 ? 28.359 -1.271 8.945 1 71.06 52 PHE B N 1
ATOM 7148 C CA . PHE B 1 52 ? 28.375 -2.35 9.922 1 71.06 52 PHE B CA 1
ATOM 7149 C C . PHE B 1 52 ? 27.656 -3.582 9.383 1 71.06 52 PHE B C 1
ATOM 7151 O O . PHE B 1 52 ? 26.5 -3.5 8.969 1 71.06 52 PHE B O 1
ATOM 7158 N N . GLY B 1 53 ? 28.375 -4.633 9.398 1 66.88 53 GLY B N 1
ATOM 7159 C CA . GLY B 1 53 ? 27.734 -5.887 9.031 1 66.88 53 GLY B CA 1
ATOM 7160 C C . GLY B 1 53 ? 27.078 -5.836 7.668 1 66.88 53 GLY B C 1
ATOM 7161 O O . GLY B 1 53 ? 25.891 -6.184 7.531 1 66.88 53 GLY B O 1
ATOM 7162 N N . GLU B 1 54 ? 27.734 -5.316 6.691 1 72.31 54 GLU B N 1
ATOM 7163 C CA . GLU B 1 54 ? 27.188 -5.102 5.355 1 72.31 54 GLU B CA 1
ATOM 7164 C C . GLU B 1 54 ? 26.531 -6.371 4.816 1 72.31 54 GLU B C 1
ATOM 7166 O O . GLU B 1 54 ? 25.391 -6.336 4.367 1 72.31 54 GLU B O 1
ATOM 7171 N N . TRP B 1 55 ? 27.359 -7.504 5.016 1 74 55 TRP B N 1
ATOM 7172 C CA . TRP B 1 55 ? 26.812 -8.727 4.441 1 74 55 TRP B CA 1
ATOM 7173 C C . TRP B 1 55 ? 25.625 -9.227 5.254 1 74 55 TRP B C 1
ATOM 7175 O O . TRP B 1 55 ? 24.656 -9.742 4.691 1 74 55 TRP B O 1
ATOM 7185 N N . GLU B 1 56 ? 25.625 -9 6.508 1 76.38 56 GLU B N 1
ATOM 7186 C CA . GLU B 1 56 ? 24.531 -9.445 7.371 1 76.38 56 GLU B CA 1
ATOM 7187 C C . GLU B 1 56 ? 23.266 -8.641 7.121 1 76.38 56 GLU B C 1
ATOM 7189 O O . GLU B 1 56 ? 22.156 -9.18 7.191 1 76.38 56 GLU B O 1
ATOM 7194 N N . SER B 1 57 ? 23.469 -7.441 6.734 1 73.69 57 SER B N 1
ATOM 7195 C CA . SER B 1 57 ? 22.297 -6.602 6.504 1 73.69 57 SER B CA 1
ATOM 7196 C C . SER B 1 57 ? 21.562 -7.012 5.234 1 73.69 57 SER B C 1
ATOM 7198 O O . SER B 1 57 ? 20.328 -6.969 5.176 1 73.69 57 SER B O 1
ATOM 7200 N N . TYR B 1 58 ? 22.359 -7.57 4.277 1 75.69 58 TYR B N 1
ATOM 7201 C CA . TYR B 1 58 ? 21.75 -7.984 3.021 1 75.69 58 TYR B CA 1
ATOM 7202 C C . TYR B 1 58 ? 21.047 -9.328 3.172 1 75.69 58 TYR B C 1
ATOM 7204 O O . TYR B 1 58 ? 20.031 -9.578 2.527 1 75.69 58 TYR B O 1
ATOM 7212 N N . VAL B 1 59 ? 21.578 -10.016 4.145 1 77.31 59 VAL B N 1
ATOM 7213 C CA . VAL B 1 59 ? 21 -11.344 4.328 1 77.31 59 VAL B CA 1
ATOM 7214 C C . VAL B 1 59 ? 19.797 -11.25 5.27 1 77.31 59 VAL B C 1
ATOM 7216 O O . VAL B 1 59 ? 18.828 -12.008 5.133 1 77.31 59 VAL B O 1
ATOM 7219 N N . ALA B 1 60 ? 19.938 -10.289 6.133 1 74 60 ALA B N 1
ATOM 7220 C CA . ALA B 1 60 ? 18.828 -10.133 7.07 1 74 60 ALA B CA 1
ATOM 7221 C C . ALA B 1 60 ? 17.562 -9.648 6.355 1 74 60 ALA B C 1
ATOM 7223 O O . ALA B 1 60 ? 16.453 -10.109 6.648 1 74 60 ALA B O 1
ATOM 7224 N N . ASP B 1 61 ? 17.766 -8.781 5.426 1 76.81 61 ASP B N 1
ATOM 7225 C CA . ASP B 1 61 ? 16.672 -8.344 4.578 1 76.81 61 ASP B CA 1
ATOM 7226 C C . ASP B 1 61 ? 16.828 -8.859 3.15 1 76.81 61 ASP B C 1
ATOM 7228 O O . ASP B 1 61 ? 17.078 -8.078 2.227 1 76.81 61 ASP B O 1
ATOM 7232 N N . ILE B 1 62 ? 16.688 -10.125 3.082 1 75.88 62 ILE B N 1
ATOM 7233 C CA . ILE B 1 62 ? 16.953 -10.805 1.82 1 75.88 62 ILE B CA 1
ATOM 7234 C C . ILE B 1 62 ? 15.938 -10.367 0.771 1 75.88 62 ILE B C 1
ATOM 7236 O O . ILE B 1 62 ? 16.266 -10.281 -0.417 1 75.88 62 ILE B O 1
ATOM 7240 N N . PHE B 1 63 ? 14.789 -10.062 1.142 1 76.88 63 PHE B N 1
ATOM 7241 C CA . PHE B 1 63 ? 13.75 -9.719 0.18 1 76.88 63 PHE B CA 1
ATOM 7242 C C . PHE B 1 63 ? 14.078 -8.406 -0.531 1 76.88 63 PHE B C 1
ATOM 7244 O O . PHE B 1 63 ? 14.023 -8.336 -1.76 1 76.88 63 PHE B O 1
ATOM 7251 N N . THR B 1 64 ? 14.391 -7.426 0.237 1 76.12 64 THR B N 1
ATOM 7252 C CA . THR B 1 64 ? 14.734 -6.145 -0.375 1 76.12 64 THR B CA 1
ATOM 7253 C C . THR B 1 64 ? 15.992 -6.266 -1.23 1 76.12 64 THR B C 1
ATOM 7255 O O . THR B 1 64 ? 16.109 -5.609 -2.266 1 76.12 64 THR B O 1
ATOM 7258 N N . THR B 1 65 ? 16.859 -7.129 -0.812 1 82.19 65 THR B N 1
ATOM 7259 C CA . THR B 1 65 ? 18.078 -7.348 -1.587 1 82.19 65 THR B CA 1
ATOM 7260 C C . THR B 1 65 ? 17.75 -7.973 -2.939 1 82.19 65 THR B C 1
ATOM 7262 O O . THR B 1 65 ? 18.297 -7.566 -3.967 1 82.19 65 THR B O 1
ATOM 7265 N N . LEU B 1 66 ? 16.875 -8.898 -2.898 1 80.75 66 LEU B N 1
ATOM 7266 C CA . LEU B 1 66 ? 16.516 -9.562 -4.145 1 80.75 66 LEU B CA 1
ATOM 7267 C C . LEU B 1 66 ? 15.781 -8.609 -5.078 1 80.75 66 LEU B C 1
ATOM 7269 O O . LEU B 1 66 ? 15.961 -8.664 -6.297 1 80.75 66 LEU B O 1
ATOM 7273 N N . VAL B 1 67 ? 15.047 -7.711 -4.516 1 79.75 67 VAL B N 1
ATOM 7274 C CA . VAL B 1 67 ? 14.297 -6.758 -5.328 1 79.75 67 VAL B CA 1
ATOM 7275 C C . VAL B 1 67 ? 15.25 -5.707 -5.895 1 79.75 67 VAL B C 1
ATOM 7277 O O . VAL B 1 67 ? 15.055 -5.223 -7.012 1 79.75 67 VAL B O 1
ATOM 7280 N N . ASP B 1 68 ? 16.281 -5.488 -5.172 1 79.25 68 ASP B N 1
ATOM 7281 C CA . ASP B 1 68 ? 17.203 -4.43 -5.586 1 79.25 68 ASP B CA 1
ATOM 7282 C C . ASP B 1 68 ? 18.219 -4.953 -6.594 1 79.25 68 ASP B C 1
ATOM 7284 O O . ASP B 1 68 ? 18.781 -4.18 -7.375 1 79.25 68 ASP B O 1
ATOM 7288 N N . ILE B 1 69 ? 18.469 -6.188 -6.617 1 83 69 ILE B N 1
ATOM 7289 C CA . ILE B 1 69 ? 19.469 -6.73 -7.539 1 83 69 ILE B CA 1
ATOM 7290 C C . ILE B 1 69 ? 18.938 -6.668 -8.969 1 83 69 ILE B C 1
ATOM 7292 O O . ILE B 1 69 ? 17.719 -6.648 -9.188 1 83 69 ILE B O 1
ATOM 7296 N N . LYS B 1 70 ? 19.875 -6.57 -9.898 1 85.06 70 LYS B N 1
ATOM 7297 C CA . LYS B 1 70 ? 19.484 -6.551 -11.305 1 85.06 70 LYS B CA 1
ATOM 7298 C C . LYS B 1 70 ? 18.844 -7.871 -11.727 1 85.06 70 LYS B C 1
ATOM 7300 O O . LYS B 1 70 ? 19.078 -8.906 -11.086 1 85.06 70 LYS B O 1
ATOM 7305 N N . TRP B 1 71 ? 18.078 -7.906 -12.797 1 84 71 TRP B N 1
ATOM 7306 C CA . TRP B 1 71 ? 17.359 -9.078 -13.281 1 84 71 TRP B CA 1
ATOM 7307 C C . TRP B 1 71 ? 18.328 -10.188 -13.688 1 84 71 TRP B C 1
ATOM 7309 O O . TRP B 1 71 ? 18.062 -11.367 -13.461 1 84 71 TRP B O 1
ATOM 7319 N N . ARG B 1 72 ? 19.531 -9.844 -14.242 1 87.31 72 ARG B N 1
ATOM 7320 C CA . ARG B 1 72 ? 20.484 -10.859 -14.688 1 87.31 72 ARG B CA 1
ATOM 7321 C C . ARG B 1 72 ? 21.016 -11.664 -13.508 1 87.31 72 ARG B C 1
ATOM 7323 O O . ARG B 1 72 ? 21.156 -12.891 -13.594 1 87.31 72 ARG B O 1
ATOM 7330 N N . HIS B 1 73 ? 21.172 -10.961 -12.414 1 89.12 73 HIS B N 1
ATOM 7331 C CA . HIS B 1 73 ? 21.656 -11.68 -11.234 1 89.12 73 HIS B CA 1
ATOM 7332 C C . HIS B 1 73 ? 20.547 -12.484 -10.578 1 89.12 73 HIS B C 1
ATOM 7334 O O . HIS B 1 73 ? 20.797 -13.555 -10.023 1 89.12 73 HIS B O 1
ATOM 7340 N N . MET B 1 74 ? 19.391 -11.93 -10.648 1 88.69 74 MET B N 1
ATOM 7341 C CA . MET B 1 74 ? 18.25 -12.664 -10.086 1 88.69 74 MET B CA 1
ATOM 7342 C C . MET B 1 74 ? 18 -13.961 -10.852 1 88.69 74 MET B C 1
ATOM 7344 O O . MET B 1 74 ? 17.734 -14.992 -10.25 1 88.69 74 MET B O 1
ATOM 7348 N N . PHE B 1 75 ? 18.219 -13.906 -12.164 1 89.56 75 PHE B N 1
ATOM 7349 C CA . PHE B 1 75 ? 18.031 -15.094 -12.984 1 89.56 75 PHE B CA 1
ATOM 7350 C C . PHE B 1 75 ? 19.094 -16.141 -12.688 1 89.56 75 PHE B C 1
ATOM 7352 O O . PHE B 1 75 ? 18.828 -17.344 -12.688 1 89.56 75 PHE B O 1
ATOM 7359 N N . VAL B 1 76 ? 20.234 -15.656 -12.406 1 91.75 76 VAL B N 1
ATOM 7360 C CA . VAL B 1 76 ? 21.312 -16.578 -12.062 1 91.75 76 VAL B CA 1
ATOM 7361 C C . VAL B 1 76 ? 21.016 -17.234 -10.711 1 91.75 76 VAL B C 1
ATOM 7363 O O . VAL B 1 76 ? 21.203 -18.438 -10.547 1 91.75 76 VAL B O 1
ATOM 7366 N N . ILE B 1 77 ? 20.5 -16.453 -9.797 1 89.81 77 ILE B N 1
ATOM 7367 C CA . ILE B 1 77 ? 20.188 -16.984 -8.477 1 89.81 77 ILE B CA 1
ATOM 7368 C C . ILE B 1 77 ? 19.047 -18 -8.586 1 89.81 77 ILE B C 1
ATOM 7370 O O . ILE B 1 77 ? 19.094 -19.062 -7.969 1 89.81 77 ILE B O 1
ATOM 7374 N N . PHE B 1 78 ? 18.109 -17.703 -9.391 1 89.44 78 PHE B N 1
ATOM 7375 C CA . PHE B 1 78 ? 16.984 -18.625 -9.609 1 89.44 78 PHE B CA 1
ATOM 7376 C C . PHE B 1 78 ? 17.469 -19.922 -10.242 1 89.44 78 PHE B C 1
ATOM 7378 O O . PHE B 1 78 ? 17.125 -21 -9.766 1 89.44 78 PHE B O 1
ATOM 7385 N N . SER B 1 79 ? 18.328 -19.797 -11.219 1 91.56 79 SER B N 1
ATOM 7386 C CA . SER B 1 79 ? 18.828 -20.969 -11.922 1 91.56 79 SER B CA 1
ATOM 7387 C C . SER B 1 79 ? 19.688 -21.828 -11.008 1 91.56 79 SER B C 1
ATOM 7389 O O . SER B 1 79 ? 19.562 -23.062 -11.008 1 91.56 79 SER B O 1
ATOM 7391 N N . LEU B 1 80 ? 20.422 -21.203 -10.195 1 92.12 80 LEU B N 1
ATOM 7392 C CA . LEU B 1 80 ? 21.297 -21.938 -9.289 1 92.12 80 LEU B CA 1
ATOM 7393 C C . LEU B 1 80 ? 20.484 -22.656 -8.211 1 92.12 80 LEU B C 1
ATOM 7395 O O . LEU B 1 80 ? 20.844 -23.75 -7.777 1 92.12 80 LEU B O 1
ATOM 7399 N N . SER B 1 81 ? 19.453 -22 -7.789 1 91.44 81 SER B N 1
ATOM 7400 C CA . SER B 1 81 ? 18.609 -22.641 -6.777 1 91.44 81 SER B CA 1
ATOM 7401 C C . SER B 1 81 ? 17.984 -23.922 -7.309 1 91.44 81 SER B C 1
ATOM 7403 O O . SER B 1 81 ? 17.938 -24.938 -6.602 1 91.44 81 SER B O 1
ATOM 7405 N N . TYR B 1 82 ? 17.578 -23.969 -8.531 1 90.81 82 TYR B N 1
ATOM 7406 C CA . TYR B 1 82 ? 17 -25.172 -9.141 1 90.81 82 TYR B CA 1
ATOM 7407 C C . TYR B 1 82 ? 18.078 -26.234 -9.367 1 90.81 82 TYR B C 1
ATOM 7409 O O . TYR B 1 82 ? 17.906 -27.391 -8.961 1 90.81 82 TYR B O 1
ATOM 7417 N N . ILE B 1 83 ? 19.203 -25.797 -9.953 1 92.94 83 ILE B N 1
ATOM 7418 C CA . ILE B 1 83 ? 20.25 -26.734 -10.32 1 92.94 83 ILE B CA 1
ATOM 7419 C C . ILE B 1 83 ? 20.828 -27.375 -9.055 1 92.94 83 ILE B C 1
ATOM 7421 O O . ILE B 1 83 ? 21.047 -28.594 -9.016 1 92.94 83 ILE B O 1
ATOM 7425 N N . LEU B 1 84 ? 20.969 -26.594 -8.062 1 94.06 84 LEU B N 1
ATOM 7426 C CA . LEU B 1 84 ? 21.531 -27.125 -6.824 1 94.06 84 LEU B CA 1
ATOM 7427 C C . LEU B 1 84 ? 20.547 -28.078 -6.16 1 94.06 84 LEU B C 1
ATOM 7429 O O . LEU B 1 84 ? 20.953 -29.094 -5.582 1 94.06 84 LEU B O 1
ATOM 7433 N N . SER B 1 85 ? 19.297 -27.766 -6.219 1 93.75 85 SER B N 1
ATOM 7434 C CA . SER B 1 85 ? 18.297 -28.672 -5.664 1 93.75 85 SER B CA 1
ATOM 7435 C C . SER B 1 85 ? 18.266 -29.984 -6.434 1 93.75 85 SER B C 1
ATOM 7437 O O . SER B 1 85 ? 18.234 -31.062 -5.828 1 93.75 85 SER B O 1
ATOM 7439 N N . TRP B 1 86 ? 18.344 -29.953 -7.762 1 92.31 86 TRP B N 1
ATOM 7440 C CA . TRP B 1 86 ? 18.312 -31.156 -8.578 1 92.31 86 TRP B CA 1
ATOM 7441 C C . TRP B 1 86 ? 19.578 -31.984 -8.375 1 92.31 86 TRP B C 1
ATOM 7443 O O . TRP B 1 86 ? 19.516 -33.219 -8.328 1 92.31 86 TRP B O 1
ATOM 7453 N N . LEU B 1 87 ? 20.672 -31.328 -8.211 1 94.38 87 LEU B N 1
ATOM 7454 C CA . LEU B 1 87 ? 21.938 -32.031 -7.992 1 94.38 87 LEU B CA 1
ATOM 7455 C C . LEU B 1 87 ? 21.969 -32.656 -6.609 1 94.38 87 LEU B C 1
ATOM 7457 O O . LEU B 1 87 ? 22.422 -33.812 -6.461 1 94.38 87 LEU B O 1
ATOM 7461 N N . LEU B 1 88 ? 21.484 -31.969 -5.641 1 96.06 88 LEU B N 1
ATOM 7462 C CA . LEU B 1 88 ? 21.484 -32.5 -4.277 1 96.06 88 LEU B CA 1
ATOM 7463 C C . LEU B 1 88 ? 20.609 -33.719 -4.168 1 96.06 88 LEU B C 1
ATOM 7465 O O . LEU B 1 88 ? 21.047 -34.75 -3.668 1 96.06 88 LEU B O 1
ATOM 7469 N N . PHE B 1 89 ? 19.438 -33.688 -4.645 1 93.94 89 PHE B N 1
ATOM 7470 C CA . PHE B 1 89 ? 18.547 -34.812 -4.531 1 93.94 89 PHE B CA 1
ATOM 7471 C C . PHE B 1 89 ? 18.906 -35.906 -5.543 1 93.94 89 PHE B C 1
ATOM 7473 O O . PHE B 1 89 ? 18.672 -37.094 -5.305 1 93.94 89 PHE B O 1
ATOM 7480 N N . GLY B 1 90 ? 19.469 -35.469 -6.711 1 92.88 90 GLY B N 1
ATOM 7481 C CA . GLY B 1 90 ? 20.031 -36.469 -7.609 1 92.88 90 GLY B CA 1
ATOM 7482 C C . GLY B 1 90 ? 21.109 -37.312 -6.965 1 92.88 90 GLY B C 1
ATOM 7483 O O . GLY B 1 90 ? 21.172 -38.531 -7.172 1 92.88 90 GLY B O 1
ATOM 7484 N N . LEU B 1 91 ? 21.875 -36.688 -6.188 1 95.25 91 LEU B N 1
ATOM 7485 C CA . LEU B 1 91 ? 22.922 -37.406 -5.453 1 95.25 91 LEU B CA 1
ATOM 7486 C C . LEU B 1 91 ? 22.312 -38.312 -4.398 1 95.25 91 LEU B C 1
ATOM 7488 O O . LEU B 1 91 ? 22.781 -39.438 -4.199 1 95.25 91 LEU B O 1
ATOM 7492 N N . VAL B 1 92 ? 21.25 -37.875 -3.734 1 95.25 92 VAL B N 1
ATOM 7493 C CA . VAL B 1 92 ? 20.609 -38.688 -2.713 1 95.25 92 VAL B CA 1
ATOM 7494 C C . VAL B 1 92 ? 19.969 -39.938 -3.359 1 95.25 92 VAL B C 1
ATOM 7496 O O . VAL B 1 92 ? 20.125 -41.062 -2.859 1 95.25 92 VAL B O 1
ATOM 7499 N N . PHE B 1 93 ? 19.281 -39.75 -4.465 1 92.38 93 PHE B N 1
ATOM 7500 C CA . PHE B 1 93 ? 18.672 -40.875 -5.16 1 92.38 93 PHE B CA 1
ATOM 7501 C C . PHE B 1 93 ? 19.75 -41.844 -5.656 1 92.38 93 PHE B C 1
ATOM 7503 O O . PHE B 1 93 ? 19.547 -43.062 -5.629 1 92.38 93 PHE B O 1
ATOM 7510 N N . TRP B 1 94 ? 20.875 -41.281 -6.125 1 92.81 94 TRP B N 1
ATOM 7511 C CA . TRP B 1 94 ? 21.984 -42.125 -6.59 1 92.81 94 TRP B CA 1
ATOM 7512 C C . TRP B 1 94 ? 22.562 -42.938 -5.445 1 92.81 94 TRP B C 1
ATOM 7514 O O . TRP B 1 94 ? 22.859 -44.125 -5.613 1 92.81 94 TRP B O 1
ATOM 7524 N N . LEU B 1 95 ? 22.641 -42.375 -4.281 1 93.5 95 LEU B N 1
ATOM 7525 C CA . LEU B 1 95 ? 23.172 -43.094 -3.111 1 93.5 95 LEU B CA 1
ATOM 7526 C C . LEU B 1 95 ? 22.188 -44.156 -2.65 1 93.5 95 LEU B C 1
ATOM 7528 O O . LEU B 1 95 ? 22.625 -45.25 -2.225 1 93.5 95 LEU B O 1
ATOM 7532 N N . ILE B 1 96 ? 20.953 -43.875 -2.723 1 92 96 ILE B N 1
ATOM 7533 C CA . ILE B 1 96 ? 19.938 -44.844 -2.357 1 92 96 ILE B CA 1
ATOM 7534 C C . ILE B 1 96 ? 20 -46.031 -3.328 1 92 96 ILE B C 1
ATOM 7536 O O . ILE B 1 96 ? 19.938 -47.188 -2.914 1 92 96 ILE B O 1
ATOM 7540 N N . ALA B 1 97 ? 20.109 -45.75 -4.629 1 88.44 97 ALA B N 1
ATOM 7541 C CA . ALA B 1 97 ? 20.203 -46.781 -5.645 1 88.44 97 ALA B CA 1
ATOM 7542 C C . ALA B 1 97 ? 21.469 -47.625 -5.469 1 88.44 97 ALA B C 1
ATOM 7544 O O . ALA B 1 97 ? 21.469 -48.844 -5.668 1 88.44 97 ALA B O 1
ATOM 7545 N N . LEU B 1 98 ? 22.562 -47 -5.043 1 88.25 98 LEU B N 1
ATOM 7546 C CA . LEU B 1 98 ? 23.828 -47.688 -4.805 1 88.25 98 LEU B CA 1
ATOM 7547 C C . LEU B 1 98 ? 23.734 -48.594 -3.582 1 88.25 98 LEU B C 1
ATOM 7549 O O . LEU B 1 98 ? 24.219 -49.719 -3.604 1 88.25 98 LEU B O 1
ATOM 7553 N N . GLN B 1 99 ? 23.125 -48.125 -2.578 1 87.38 99 GLN B N 1
ATOM 7554 C CA . GLN B 1 99 ? 23.016 -48.906 -1.342 1 87.38 99 GLN B CA 1
ATOM 7555 C C . GLN B 1 99 ? 22.094 -50.094 -1.516 1 87.38 99 GLN B C 1
ATOM 7557 O O . GLN B 1 99 ? 22.359 -51.156 -0.975 1 87.38 99 GLN B O 1
ATOM 7562 N N . HIS B 1 100 ? 21.016 -49.906 -2.248 1 87.44 100 HIS B N 1
ATOM 7563 C CA . HIS B 1 100 ? 20.078 -51 -2.48 1 87.44 100 HIS B CA 1
ATOM 7564 C C . HIS B 1 100 ? 20.609 -51.938 -3.537 1 87.44 100 HIS B C 1
ATOM 7566 O O . HIS B 1 100 ? 20.203 -53.125 -3.586 1 87.44 100 HIS B O 1
ATOM 7572 N N . GLY B 1 101 ? 21.531 -51.531 -4.422 1 80.75 101 GLY B N 1
ATOM 7573 C CA . GLY B 1 101 ? 22.109 -52.406 -5.449 1 80.75 101 GLY B CA 1
ATOM 7574 C C . GLY B 1 101 ? 21.391 -52.281 -6.781 1 80.75 101 GLY B C 1
ATOM 7575 O O . GLY B 1 101 ? 21.406 -53.25 -7.578 1 80.75 101 GLY B O 1
ATOM 7576 N N . ASP B 1 102 ? 20.703 -51.219 -7.004 1 82.12 102 ASP B N 1
ATOM 7577 C CA . ASP B 1 102 ? 19.938 -51.031 -8.234 1 82.12 102 ASP B CA 1
ATOM 7578 C C . ASP B 1 102 ? 20.859 -50.844 -9.438 1 82.12 102 ASP B C 1
ATOM 7580 O O . ASP B 1 102 ? 20.453 -51.062 -10.578 1 82.12 102 ASP B O 1
ATOM 7584 N N . LEU B 1 103 ? 22.094 -50.469 -9.281 1 78.56 103 LEU B N 1
ATOM 7585 C CA . LEU B 1 103 ? 23.031 -50.156 -10.367 1 78.56 103 LEU B CA 1
ATOM 7586 C C . LEU B 1 103 ? 23.688 -51.406 -10.906 1 78.56 103 LEU B C 1
ATOM 7588 O O . LEU B 1 103 ? 24.281 -51.406 -11.977 1 78.56 103 LEU B O 1
ATOM 7592 N N . LEU B 1 104 ? 23.578 -52.438 -10.109 1 73 104 LEU B N 1
ATOM 7593 C CA . LEU B 1 104 ? 24.203 -53.688 -10.539 1 73 104 LEU B CA 1
ATOM 7594 C C . LEU B 1 104 ? 23.25 -54.469 -11.43 1 73 104 LEU B C 1
ATOM 7596 O O . LEU B 1 104 ? 22.031 -54.469 -11.219 1 73 104 LEU B O 1
ATOM 7600 N N . PRO B 1 105 ? 23.609 -54.688 -12.742 1 62.06 105 PRO B N 1
ATOM 7601 C CA . PRO B 1 105 ? 22.797 -55.406 -13.734 1 62.06 105 PRO B CA 1
ATOM 7602 C C . PRO B 1 105 ? 22.156 -56.656 -13.164 1 62.06 105 PRO B C 1
ATOM 7604 O O . PRO B 1 105 ? 21.422 -57.375 -13.867 1 62.06 105 PRO B O 1
ATOM 7607 N N . GLU B 1 106 ? 22.406 -56.969 -11.961 1 57.41 106 GLU B N 1
ATOM 7608 C CA . GLU B 1 106 ? 21.891 -58.281 -11.594 1 57.41 106 GLU B CA 1
ATOM 7609 C C . GLU B 1 106 ? 20.375 -58.281 -11.523 1 57.41 106 GLU B C 1
ATOM 7611 O O . GLU B 1 106 ? 19.75 -57.25 -11.297 1 57.41 106 GLU B O 1
ATOM 7616 N N . GLU B 1 107 ? 19.672 -59.406 -11.969 1 54.5 107 GLU B N 1
ATOM 7617 C CA . GLU B 1 107 ? 18.297 -59.75 -12.258 1 54.5 107 GLU B CA 1
ATOM 7618 C C . GLU B 1 107 ? 17.344 -59.156 -11.234 1 54.5 107 GLU B C 1
ATOM 7620 O O . GLU B 1 107 ? 16.312 -58.594 -11.602 1 54.5 107 GLU B O 1
ATOM 7625 N N . VAL B 1 108 ? 17 -59.844 -10.062 1 54.31 108 VAL B N 1
ATOM 7626 C CA . VAL B 1 108 ? 15.703 -60.219 -9.5 1 54.31 108 VAL B CA 1
ATOM 7627 C C . VAL B 1 108 ? 15.172 -59.062 -8.656 1 54.31 108 VAL B C 1
ATOM 7629 O O . VAL B 1 108 ? 13.984 -59.031 -8.328 1 54.31 108 VAL B O 1
ATOM 7632 N N . VAL B 1 109 ? 15.906 -58.062 -8.117 1 63.91 109 VAL B N 1
ATOM 7633 C CA . VAL B 1 109 ? 15.266 -57.375 -6.996 1 63.91 109 VAL B CA 1
ATOM 7634 C C . VAL B 1 109 ? 14.617 -56.062 -7.488 1 63.91 109 VAL B C 1
ATOM 7636 O O . VAL B 1 109 ? 15.117 -55.438 -8.422 1 63.91 109 VAL B O 1
ATOM 7639 N N . THR B 1 110 ? 13.328 -55.938 -7.238 1 75.62 110 THR B N 1
ATOM 7640 C CA . THR B 1 110 ? 12.578 -54.719 -7.547 1 75.62 110 THR B CA 1
ATOM 7641 C C . THR B 1 110 ? 13.367 -53.5 -7.137 1 75.62 110 THR B C 1
ATOM 7643 O O . THR B 1 110 ? 13.734 -53.344 -5.969 1 75.62 110 THR B O 1
ATOM 7646 N N . PRO B 1 111 ? 13.82 -52.719 -8.133 1 85.69 111 PRO B N 1
ATOM 7647 C CA . PRO B 1 111 ? 14.609 -51.531 -7.824 1 85.69 111 PRO B CA 1
ATOM 7648 C C . PRO B 1 111 ? 13.828 -50.469 -7.02 1 85.69 111 PRO B C 1
ATOM 7650 O O . PRO B 1 111 ? 12.594 -50.531 -6.965 1 85.69 111 PRO B O 1
ATOM 7653 N N . CYS B 1 112 ? 14.531 -49.719 -6.246 1 84.62 112 CYS B N 1
ATOM 7654 C CA . CYS B 1 112 ? 13.906 -48.625 -5.531 1 84.62 112 CYS B CA 1
ATOM 7655 C C . CYS B 1 112 ? 13.32 -47.594 -6.504 1 84.62 112 CYS B C 1
ATOM 7657 O O . CYS B 1 112 ? 12.219 -47.094 -6.289 1 84.62 112 CYS B O 1
ATOM 7659 N N . VAL B 1 113 ? 14.18 -47.281 -7.531 1 84.25 113 VAL B N 1
ATOM 7660 C CA . VAL B 1 113 ? 13.734 -46.406 -8.609 1 84.25 113 VAL B CA 1
ATOM 7661 C C . VAL B 1 113 ? 13.914 -47.125 -9.953 1 84.25 113 VAL B C 1
ATOM 7663 O O . VAL B 1 113 ? 15.023 -47.562 -10.289 1 84.25 113 VAL B O 1
ATOM 7666 N N . GLU B 1 114 ? 12.797 -47.156 -10.578 1 82.12 114 GLU B N 1
ATOM 7667 C CA . GLU B 1 114 ? 12.82 -47.906 -11.844 1 82.12 114 GLU B CA 1
ATOM 7668 C C . GLU B 1 114 ? 13.602 -47.125 -12.914 1 82.12 114 GLU B C 1
ATOM 7670 O O . GLU B 1 114 ? 13.445 -45.906 -13.047 1 82.12 114 GLU B O 1
ATOM 7675 N N . ASN B 1 115 ? 14.461 -47.781 -13.68 1 78.94 115 ASN B N 1
ATOM 7676 C CA . ASN B 1 115 ? 15.18 -47.281 -14.852 1 78.94 115 ASN B CA 1
ATOM 7677 C C . ASN B 1 115 ? 16.234 -46.25 -14.477 1 78.94 115 ASN B C 1
ATOM 7679 O O . ASN B 1 115 ? 16.422 -45.281 -15.203 1 78.94 115 ASN B O 1
ATOM 7683 N N . VAL B 1 116 ? 16.719 -46.281 -13.266 1 84.31 116 VAL B N 1
ATOM 7684 C CA . VAL B 1 116 ? 17.812 -45.438 -12.859 1 84.31 116 VAL B CA 1
ATOM 7685 C C . VAL B 1 116 ? 19.094 -46.25 -12.711 1 84.31 116 VAL B C 1
ATOM 7687 O O . VAL B 1 116 ? 19.25 -47 -11.727 1 84.31 116 VAL B O 1
ATOM 7690 N N . ASN B 1 117 ? 19.969 -46.219 -13.758 1 81.38 117 ASN B N 1
ATOM 7691 C CA . ASN B 1 117 ? 21.172 -47.031 -13.75 1 81.38 117 ASN B CA 1
ATOM 7692 C C . ASN B 1 117 ? 22.438 -46.188 -13.68 1 81.38 117 ASN B C 1
ATOM 7694 O O . ASN B 1 117 ? 23.547 -46.719 -13.633 1 81.38 117 ASN B O 1
ATOM 7698 N N . SER B 1 118 ? 22.312 -44.906 -13.781 1 85.62 118 SER B N 1
ATOM 7699 C CA . SER B 1 118 ? 23.453 -44 -13.75 1 85.62 118 SER B CA 1
ATOM 7700 C C . SER B 1 118 ? 23.109 -42.75 -12.953 1 85.62 118 SER B C 1
ATOM 7702 O O . SER B 1 118 ? 21.969 -42.531 -12.547 1 85.62 118 SER B O 1
ATOM 7704 N N . PHE B 1 119 ? 24.141 -42 -12.711 1 89.44 119 PHE B N 1
ATOM 7705 C CA . PHE B 1 119 ? 23.922 -40.75 -12.008 1 89.44 119 PHE B CA 1
ATOM 7706 C C . PHE B 1 119 ? 23.047 -39.812 -12.836 1 89.44 119 PHE B C 1
ATOM 7708 O O . PHE B 1 119 ? 22.203 -39.094 -12.281 1 89.44 119 PHE B O 1
ATOM 7715 N N . THR B 1 120 ? 23.312 -39.781 -14.133 1 88.06 120 THR B N 1
ATOM 7716 C CA . THR B 1 120 ? 22.484 -38.938 -15 1 88.06 120 THR B CA 1
ATOM 7717 C C . THR B 1 120 ? 21.031 -39.344 -14.914 1 88.06 120 THR B C 1
ATOM 7719 O O . THR B 1 120 ? 20.125 -38.5 -14.953 1 88.06 120 THR B O 1
ATOM 7722 N N . GLY B 1 121 ? 20.844 -40.625 -14.781 1 85.25 121 GLY B N 1
ATOM 7723 C CA . GLY B 1 121 ? 19.484 -41.094 -14.594 1 85.25 121 GLY B CA 1
ATOM 7724 C C . GLY B 1 121 ? 18.875 -40.625 -13.281 1 85.25 121 GLY B C 1
ATOM 7725 O O . GLY B 1 121 ? 17.688 -40.281 -13.227 1 85.25 121 GLY B O 1
ATOM 7726 N N . ALA B 1 122 ? 19.688 -40.688 -12.258 1 88.06 122 ALA B N 1
ATOM 7727 C CA . ALA B 1 122 ? 19.203 -40.219 -10.961 1 88.06 122 ALA B CA 1
ATOM 7728 C C . ALA B 1 122 ? 18.938 -38.719 -10.977 1 88.06 122 ALA B C 1
ATOM 7730 O O . ALA B 1 122 ? 17.984 -38.25 -10.359 1 88.06 122 ALA B O 1
ATOM 7731 N N . PHE B 1 123 ? 19.734 -38 -11.672 1 89.56 123 PHE B N 1
ATOM 7732 C CA . PHE B 1 123 ? 19.562 -36.562 -11.82 1 89.56 123 PHE B CA 1
ATOM 7733 C C . PHE B 1 123 ? 18.281 -36.219 -12.562 1 89.56 123 PHE B C 1
ATOM 7735 O O . PHE B 1 123 ? 17.531 -35.344 -12.172 1 89.56 123 PHE B O 1
ATOM 7742 N N . LEU B 1 124 ? 18.047 -36.969 -13.594 1 84.44 124 LEU B N 1
ATOM 7743 C CA . LEU B 1 124 ? 16.828 -36.75 -14.367 1 84.44 124 LEU B CA 1
ATOM 7744 C C . LEU B 1 124 ? 15.602 -37.125 -13.555 1 84.44 124 LEU B C 1
ATOM 7746 O O . LEU B 1 124 ? 14.555 -36.469 -13.672 1 84.44 124 LEU B O 1
ATOM 7750 N N . PHE B 1 125 ? 15.781 -38.094 -12.742 1 85.5 125 PHE B N 1
ATOM 7751 C CA . PHE B 1 125 ? 14.664 -38.469 -11.875 1 85.5 125 PHE B CA 1
ATOM 7752 C C . PHE B 1 125 ? 14.383 -37.344 -10.867 1 85.5 125 PHE B C 1
ATOM 7754 O O . PHE B 1 125 ? 13.219 -37.062 -10.562 1 85.5 125 PHE B O 1
ATOM 7761 N N . SER B 1 126 ? 15.367 -36.844 -10.352 1 88.25 126 SER B N 1
ATOM 7762 C CA . SER B 1 126 ? 15.203 -35.719 -9.438 1 88.25 126 SER B CA 1
ATOM 7763 C C . SER B 1 126 ? 14.523 -34.531 -10.125 1 88.25 126 SER B C 1
ATOM 7765 O O . SER B 1 126 ? 13.633 -33.906 -9.555 1 88.25 126 SER B O 1
ATOM 7767 N N . LEU B 1 127 ? 14.922 -34.219 -11.328 1 85.62 127 LEU B N 1
ATOM 7768 C CA . LEU B 1 127 ? 14.328 -33.125 -12.094 1 85.62 127 LEU B CA 1
ATOM 7769 C C . LEU B 1 127 ? 12.852 -33.406 -12.359 1 85.62 127 LEU B C 1
ATOM 7771 O O . LEU B 1 127 ? 12.008 -32.531 -12.195 1 85.62 127 LEU B O 1
ATOM 7775 N N . GLU B 1 128 ? 12.555 -34.594 -12.664 1 80.5 128 GLU B N 1
ATOM 7776 C CA . GLU B 1 128 ? 11.172 -34.969 -12.945 1 80.5 128 GLU B CA 1
ATOM 7777 C C . GLU B 1 128 ? 10.32 -34.906 -11.68 1 80.5 128 GLU B C 1
ATOM 7779 O O . GLU B 1 128 ? 9.148 -34.531 -11.727 1 80.5 128 GLU B O 1
ATOM 7784 N N . THR B 1 129 ? 10.938 -35.312 -10.625 1 80.44 129 THR B N 1
ATOM 7785 C CA . THR B 1 129 ? 10.211 -35.344 -9.359 1 80.44 129 THR B CA 1
ATOM 7786 C C . THR B 1 129 ? 9.859 -33.938 -8.906 1 80.44 129 THR B C 1
ATOM 7788 O O . THR B 1 129 ? 8.75 -33.688 -8.422 1 80.44 129 THR B O 1
ATOM 7791 N N . GLN B 1 130 ? 10.703 -33.031 -9.078 1 80.75 130 GLN B N 1
ATOM 7792 C CA . GLN B 1 130 ? 10.477 -31.688 -8.578 1 80.75 130 GLN B CA 1
ATOM 7793 C C . GLN B 1 130 ? 9.555 -30.906 -9.508 1 80.75 130 GLN B C 1
ATOM 7795 O O . GLN B 1 130 ? 8.766 -30.078 -9.047 1 80.75 130 GLN B O 1
ATOM 7800 N N . THR B 1 131 ? 9.695 -30.938 -10.727 1 72.69 131 THR B N 1
ATOM 7801 C CA . THR B 1 131 ? 8.898 -30.141 -11.656 1 72.69 131 THR B CA 1
ATOM 7802 C C . THR B 1 131 ? 7.527 -30.781 -11.867 1 72.69 131 THR B C 1
ATOM 7804 O O . THR B 1 131 ? 6.531 -30.062 -12.023 1 72.69 131 THR B O 1
ATOM 7807 N N . THR B 1 132 ? 7.32 -32 -12.102 1 66.19 132 THR B N 1
ATOM 7808 C CA . THR B 1 132 ? 6.016 -32.625 -12.25 1 66.19 132 THR B CA 1
ATOM 7809 C C . THR B 1 132 ? 6.109 -34.125 -11.969 1 66.19 132 THR B C 1
ATOM 7811 O O . THR B 1 132 ? 6.914 -34.844 -12.586 1 66.19 132 THR B O 1
ATOM 7814 N N . ILE B 1 133 ? 5.75 -34.5 -10.734 1 53.25 133 ILE B N 1
ATOM 7815 C CA . ILE B 1 133 ? 5.785 -35.938 -10.383 1 53.25 133 ILE B CA 1
ATOM 7816 C C . ILE B 1 133 ? 4.969 -36.719 -11.398 1 53.25 133 ILE B C 1
ATOM 7818 O O . ILE B 1 133 ? 3.738 -36.719 -11.352 1 53.25 133 ILE B O 1
ATOM 7822 N N . GLY B 1 134 ? 5.191 -36.594 -12.703 1 58.91 134 GLY B N 1
ATOM 7823 C CA . GLY B 1 134 ? 4.531 -37.469 -13.68 1 58.91 134 GLY B CA 1
ATOM 7824 C C . GLY B 1 134 ? 5.395 -38.625 -14.133 1 58.91 134 GLY B C 1
ATOM 7825 O O . GLY B 1 134 ? 5.988 -38.594 -15.211 1 58.91 134 GLY B O 1
ATOM 7826 N N . TYR B 1 135 ? 5.68 -39.719 -13.172 1 54.81 135 TYR B N 1
ATOM 7827 C CA . TYR B 1 135 ? 6.637 -40.781 -13.461 1 54.81 135 TYR B CA 1
ATOM 7828 C C . TYR B 1 135 ? 6.125 -41.688 -14.57 1 54.81 135 TYR B C 1
ATOM 7830 O O . TYR B 1 135 ? 4.973 -42.156 -14.547 1 54.81 135 TYR B O 1
ATOM 7838 N N . GLY B 1 136 ? 6.535 -41.5 -15.773 1 66.31 136 GLY B N 1
ATOM 7839 C CA . GLY B 1 136 ? 6.273 -42.438 -16.859 1 66.31 136 GLY B CA 1
ATOM 7840 C C . GLY B 1 136 ? 7.273 -43.594 -16.922 1 66.31 136 GLY B C 1
ATOM 7841 O O . GLY B 1 136 ? 7.125 -44.594 -16.219 1 66.31 136 GLY B O 1
ATOM 7842 N N . SER B 1 137 ? 8.43 -43.312 -17.406 1 67.5 137 SER B N 1
ATOM 7843 C CA . SER B 1 137 ? 9.484 -44.312 -17.578 1 67.5 137 SER B CA 1
ATOM 7844 C C . SER B 1 137 ? 10.234 -44.531 -16.266 1 67.5 137 SER B C 1
ATOM 7846 O O . SER B 1 137 ? 10.625 -45.656 -15.961 1 67.5 137 SER B O 1
ATOM 7848 N N . ARG B 1 138 ? 10.375 -43.5 -15.492 1 72.69 138 ARG B N 1
ATOM 7849 C CA . ARG B 1 138 ? 11.039 -43.594 -14.195 1 72.69 138 ARG B CA 1
ATOM 7850 C C . ARG B 1 138 ? 10.047 -43.375 -13.055 1 72.69 138 ARG B C 1
ATOM 7852 O O . ARG B 1 138 ? 9.219 -42.469 -13.102 1 72.69 138 ARG B O 1
ATOM 7859 N N . CYS B 1 139 ? 10.016 -44.375 -12.156 1 76.62 139 CYS B N 1
ATOM 7860 C CA . CYS B 1 139 ? 9.062 -44.25 -11.062 1 76.62 139 CYS B CA 1
ATOM 7861 C C . CYS B 1 139 ? 9.609 -44.906 -9.781 1 76.62 139 CYS B C 1
ATOM 7863 O O . CYS B 1 139 ? 10.469 -45.781 -9.836 1 76.62 139 CYS B O 1
ATOM 7865 N N . VAL B 1 140 ? 9.242 -44.344 -8.688 1 80.94 140 VAL B N 1
ATOM 7866 C CA . VAL B 1 140 ? 9.625 -44.906 -7.391 1 80.94 140 VAL B CA 1
ATOM 7867 C C . VAL B 1 140 ? 8.734 -46.094 -7.062 1 80.94 140 VAL B C 1
ATOM 7869 O O . VAL B 1 140 ? 7.52 -46.062 -7.262 1 80.94 140 VAL B O 1
ATOM 7872 N N . THR B 1 141 ? 9.383 -47.156 -6.738 1 80.19 141 THR B N 1
ATOM 7873 C CA . THR B 1 141 ? 8.656 -48.344 -6.371 1 80.19 141 THR B CA 1
ATOM 7874 C C . THR B 1 141 ? 8.336 -48.375 -4.879 1 80.19 141 THR B C 1
ATOM 7876 O O . THR B 1 141 ? 8.82 -47.5 -4.133 1 80.19 141 THR B O 1
ATOM 7879 N N . ASP B 1 142 ? 7.434 -49.188 -4.395 1 79 142 ASP B N 1
ATOM 7880 C CA . ASP B 1 142 ? 6.98 -49.219 -3.008 1 79 142 ASP B CA 1
ATOM 7881 C C . ASP B 1 142 ? 7.953 -50 -2.137 1 79 142 ASP B C 1
ATOM 7883 O O . ASP B 1 142 ? 7.695 -50.219 -0.951 1 79 142 ASP B O 1
ATOM 7887 N N . GLU B 1 143 ? 9.109 -50.375 -2.613 1 80.25 143 GLU B N 1
ATOM 7888 C CA . GLU B 1 143 ? 10 -51.25 -1.864 1 80.25 143 GLU B CA 1
ATOM 7889 C C . GLU B 1 143 ? 10.898 -50.438 -0.92 1 80.25 143 GLU B C 1
ATOM 7891 O O . GLU B 1 143 ? 11.242 -50.938 0.165 1 80.25 143 GLU B O 1
ATOM 7896 N N . CYS B 1 144 ? 11.297 -49.344 -1.33 1 85.06 144 CYS B N 1
ATOM 7897 C CA . CYS B 1 144 ? 12.281 -48.594 -0.565 1 85.06 144 CYS B CA 1
ATOM 7898 C C . CYS B 1 144 ? 11.641 -47.406 0.128 1 85.06 144 CYS B C 1
ATOM 7900 O O . CYS B 1 144 ? 11.25 -46.438 -0.527 1 85.06 144 CYS B O 1
ATOM 7902 N N . SER B 1 145 ? 11.586 -47.438 1.489 1 88.06 145 SER B N 1
ATOM 7903 C CA . SER B 1 145 ? 10.992 -46.344 2.266 1 88.06 145 SER B CA 1
ATOM 7904 C C . SER B 1 145 ? 11.836 -45.094 2.176 1 88.06 145 SER B C 1
ATOM 7906 O O . SER B 1 145 ? 11.297 -43.969 2.186 1 88.06 145 SER B O 1
ATOM 7908 N N . ALA B 1 146 ? 13.156 -45.25 2.084 1 90.94 146 ALA B N 1
ATOM 7909 C CA . ALA B 1 146 ? 14.031 -44.094 2 1 90.94 146 ALA B CA 1
ATOM 7910 C C . ALA B 1 146 ? 13.773 -43.312 0.716 1 90.94 146 ALA B C 1
ATOM 7912 O O . ALA B 1 146 ? 13.812 -42.062 0.717 1 90.94 146 ALA B O 1
ATOM 7913 N N . ALA B 1 147 ? 13.555 -44 -0.372 1 89.25 147 ALA B N 1
ATOM 7914 C CA . ALA B 1 147 ? 13.273 -43.344 -1.642 1 89.25 147 ALA B CA 1
ATOM 7915 C C . ALA B 1 147 ? 11.938 -42.594 -1.588 1 89.25 147 ALA B C 1
ATOM 7917 O O . ALA B 1 147 ? 11.82 -41.5 -2.111 1 89.25 147 ALA B O 1
ATOM 7918 N N . ILE B 1 148 ? 11.016 -43.188 -0.885 1 86.81 148 ILE B N 1
ATOM 7919 C CA . ILE B 1 148 ? 9.695 -42.562 -0.769 1 86.81 148 ILE B CA 1
ATOM 7920 C C . ILE B 1 148 ? 9.789 -41.312 0.083 1 86.81 148 ILE B C 1
ATOM 7922 O O . ILE B 1 148 ? 9.219 -40.281 -0.267 1 86.81 148 ILE B O 1
ATOM 7926 N N . LEU B 1 149 ? 10.461 -41.406 1.116 1 88.81 149 LEU B N 1
ATOM 7927 C CA . LEU B 1 149 ? 10.648 -40.25 1.972 1 88.81 149 LEU B CA 1
ATOM 7928 C C . LEU B 1 149 ? 11.367 -39.125 1.218 1 88.81 149 LEU B C 1
ATOM 7930 O O . LEU B 1 149 ? 11.023 -37.938 1.376 1 88.81 149 LEU B O 1
ATOM 7934 N N . THR B 1 150 ? 12.367 -39.5 0.417 1 90.94 150 THR B N 1
ATOM 7935 C CA . THR B 1 150 ? 13.102 -38.5 -0.347 1 90.94 150 THR B CA 1
ATOM 7936 C C . THR B 1 150 ? 12.203 -37.844 -1.388 1 90.94 150 THR B C 1
ATOM 7938 O O . THR B 1 150 ? 12.328 -36.625 -1.653 1 90.94 150 THR B O 1
ATOM 7941 N N . VAL B 1 151 ? 11.297 -38.594 -1.935 1 88.12 151 VAL B N 1
ATOM 7942 C CA . VAL B 1 151 ? 10.367 -38.031 -2.908 1 88.12 151 VAL B CA 1
ATOM 7943 C C . VAL B 1 151 ? 9.445 -37.031 -2.225 1 88.12 151 VAL B C 1
ATOM 7945 O O . VAL B 1 151 ? 9.164 -35.969 -2.77 1 88.12 151 VAL B O 1
ATOM 7948 N N . VAL B 1 152 ? 9.008 -37.344 -1.058 1 85.56 152 VAL B N 1
ATOM 7949 C CA . VAL B 1 152 ? 8.133 -36.469 -0.303 1 85.56 152 VAL B CA 1
ATOM 7950 C C . VAL B 1 152 ? 8.883 -35.188 0.051 1 85.56 152 VAL B C 1
ATOM 7952 O O . VAL B 1 152 ? 8.375 -34.094 -0.163 1 85.56 152 VAL B O 1
ATOM 7955 N N . LEU B 1 153 ? 10.07 -35.312 0.482 1 88.19 153 LEU B N 1
ATOM 7956 C CA . LEU B 1 153 ? 10.875 -34.188 0.889 1 88.19 153 LEU B CA 1
ATOM 7957 C C . LEU B 1 153 ? 11.195 -33.281 -0.307 1 88.19 153 LEU B C 1
ATOM 7959 O O . LEU B 1 153 ? 11.102 -32.062 -0.218 1 88.19 153 LEU B O 1
ATOM 7963 N N . GLN B 1 154 ? 11.562 -33.906 -1.372 1 90 154 GLN B N 1
ATOM 7964 C CA . GLN B 1 154 ? 11.906 -33.125 -2.555 1 90 154 GLN B CA 1
ATOM 7965 C C . GLN B 1 154 ? 10.672 -32.406 -3.119 1 90 154 GLN B C 1
ATOM 7967 O O . GLN B 1 154 ? 10.766 -31.297 -3.609 1 90 154 GLN B O 1
ATOM 7972 N N . SER B 1 155 ? 9.578 -33.125 -3.043 1 85.38 155 SER B N 1
ATOM 7973 C CA . SER B 1 155 ? 8.352 -32.5 -3.545 1 85.38 155 SER B CA 1
ATOM 7974 C C . SER B 1 155 ? 7.973 -31.281 -2.723 1 85.38 155 SER B C 1
ATOM 7976 O O . SER B 1 155 ? 7.574 -30.25 -3.277 1 85.38 155 SER B O 1
ATOM 7978 N N . VAL B 1 156 ? 8.102 -31.344 -1.504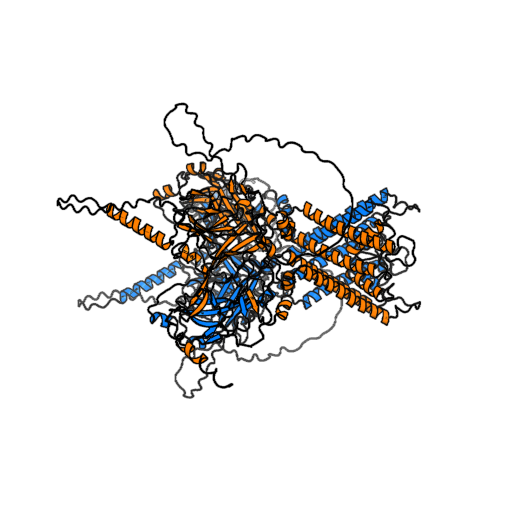 1 84.69 156 VAL B N 1
ATOM 7979 C CA . VAL B 1 156 ? 7.777 -30.219 -0.635 1 84.69 156 VAL B CA 1
ATOM 7980 C C . VAL B 1 156 ? 8.797 -29.109 -0.833 1 84.69 156 VAL B C 1
ATOM 7982 O O . VAL B 1 156 ? 8.43 -27.938 -0.96 1 84.69 156 VAL B O 1
ATOM 7985 N N . LEU B 1 157 ? 10.023 -29.453 -0.919 1 86.94 157 LEU B N 1
ATOM 7986 C CA . LEU B 1 157 ? 11.062 -28.453 -1.105 1 86.94 157 LEU B CA 1
ATOM 7987 C C . LEU B 1 157 ? 10.938 -27.781 -2.471 1 86.94 157 LEU B C 1
ATOM 7989 O O . LEU B 1 157 ? 11.195 -26.594 -2.607 1 86.94 157 LEU B O 1
ATOM 7993 N N . GLY B 1 158 ? 10.586 -28.594 -3.453 1 86.81 158 GLY B N 1
ATOM 7994 C CA . GLY B 1 158 ? 10.359 -28.016 -4.77 1 86.81 158 GLY B CA 1
ATOM 7995 C C . GLY B 1 158 ? 9.25 -26.984 -4.777 1 86.81 158 GLY B C 1
ATOM 7996 O O . GLY B 1 158 ? 9.391 -25.922 -5.395 1 86.81 158 GLY B O 1
ATOM 7997 N N . CYS B 1 159 ? 8.227 -27.266 -4.102 1 83.44 159 CYS B N 1
ATOM 7998 C CA . CYS B 1 159 ? 7.117 -26.328 -4.012 1 83.44 159 CYS B CA 1
ATOM 7999 C C . CYS B 1 159 ? 7.535 -25.047 -3.281 1 83.44 159 CYS B C 1
ATOM 8001 O O . CYS B 1 159 ? 7.121 -23.953 -3.654 1 83.44 159 CYS B O 1
ATOM 8003 N N . ILE B 1 160 ? 8.336 -25.219 -2.293 1 83.88 160 ILE B N 1
ATOM 8004 C CA . ILE B 1 160 ? 8.812 -24.078 -1.531 1 83.88 160 ILE B CA 1
ATOM 8005 C C . ILE B 1 160 ? 9.703 -23.203 -2.414 1 83.88 160 ILE B C 1
ATOM 8007 O O . ILE B 1 160 ? 9.57 -21.969 -2.42 1 83.88 160 ILE B O 1
ATOM 8011 N N . ILE B 1 161 ? 10.562 -23.797 -3.178 1 87.31 161 ILE B N 1
ATOM 8012 C CA . ILE B 1 161 ? 11.453 -23.047 -4.059 1 87.31 161 ILE B CA 1
ATOM 8013 C C . ILE B 1 161 ? 10.641 -22.297 -5.102 1 87.31 161 ILE B C 1
ATOM 8015 O O . ILE B 1 161 ? 10.891 -21.109 -5.359 1 87.31 161 ILE B O 1
ATOM 8019 N N . ASP B 1 162 ? 9.633 -22.953 -5.629 1 86.38 162 ASP B N 1
ATOM 8020 C CA . ASP B 1 162 ? 8.781 -22.297 -6.625 1 86.38 162 ASP B CA 1
ATOM 8021 C C . ASP B 1 162 ? 8.055 -21.109 -6.023 1 86.38 162 ASP B C 1
ATOM 8023 O O . ASP B 1 162 ? 7.945 -20.047 -6.66 1 86.38 162 ASP B O 1
ATOM 8027 N N . THR B 1 163 ? 7.617 -21.359 -4.898 1 83.94 163 THR B N 1
ATOM 8028 C CA . THR B 1 163 ? 6.859 -20.297 -4.25 1 83.94 163 THR B CA 1
ATOM 8029 C C . THR B 1 163 ? 7.758 -19.094 -3.947 1 83.94 163 THR B C 1
ATOM 8031 O O . THR B 1 163 ? 7.352 -17.953 -4.133 1 83.94 163 THR B O 1
ATOM 8034 N N . PHE B 1 164 ? 8.953 -19.312 -3.529 1 85 164 PHE B N 1
ATOM 8035 C CA . PHE B 1 164 ? 9.891 -18.234 -3.246 1 85 164 PHE B CA 1
ATOM 8036 C C . PHE B 1 164 ? 10.266 -17.484 -4.523 1 85 164 PHE B C 1
ATOM 8038 O O . PHE B 1 164 ? 10.383 -16.266 -4.523 1 85 164 PHE B O 1
ATOM 8045 N N . ILE B 1 165 ? 10.406 -18.219 -5.512 1 86.56 165 ILE B N 1
ATOM 8046 C CA . ILE B 1 165 ? 10.797 -17.609 -6.773 1 86.56 165 ILE B CA 1
ATOM 8047 C C . ILE B 1 165 ? 9.633 -16.797 -7.332 1 86.56 165 ILE B C 1
ATOM 8049 O O . ILE B 1 165 ? 9.828 -15.664 -7.801 1 86.56 165 ILE B O 1
ATOM 8053 N N . ILE B 1 166 ? 8.43 -17.328 -7.273 1 83.31 166 ILE B N 1
ATOM 8054 C CA . ILE B 1 166 ? 7.258 -16.594 -7.727 1 83.31 166 ILE B CA 1
ATOM 8055 C C . ILE B 1 166 ? 7.09 -15.328 -6.895 1 83.31 166 ILE B C 1
ATOM 8057 O O . ILE B 1 166 ? 6.848 -14.25 -7.441 1 83.31 166 ILE B O 1
ATOM 8061 N N . GLY B 1 167 ? 7.242 -15.445 -5.625 1 80.31 167 GLY B N 1
ATOM 8062 C CA . GLY B 1 167 ? 7.129 -14.289 -4.75 1 80.31 167 GLY B CA 1
ATOM 8063 C C . GLY B 1 167 ? 8.172 -13.227 -5.027 1 80.31 167 GLY B C 1
ATOM 8064 O O . GLY B 1 167 ? 7.855 -12.031 -5.055 1 80.31 167 GLY B O 1
ATOM 8065 N N . ALA B 1 168 ? 9.398 -13.617 -5.242 1 83.06 168 ALA B N 1
ATOM 8066 C CA . ALA B 1 168 ? 10.477 -12.672 -5.531 1 83.06 168 ALA B CA 1
ATOM 8067 C C . ALA B 1 168 ? 10.266 -11.992 -6.883 1 83.06 168 ALA B C 1
ATOM 8069 O O . ALA B 1 168 ? 10.492 -10.789 -7.027 1 83.06 168 ALA B O 1
ATOM 8070 N N . ALA B 1 169 ? 9.844 -12.773 -7.824 1 83 169 ALA B N 1
ATOM 8071 C CA . ALA B 1 169 ? 9.602 -12.219 -9.156 1 83 169 ALA B CA 1
ATOM 8072 C C . ALA B 1 169 ? 8.445 -11.227 -9.125 1 83 169 ALA B C 1
ATOM 8074 O O . ALA B 1 169 ? 8.516 -10.164 -9.758 1 83 169 ALA B O 1
ATOM 8075 N N . LEU B 1 170 ? 7.477 -11.57 -8.414 1 79.12 170 LEU B N 1
ATOM 8076 C CA . LEU B 1 170 ? 6.332 -10.68 -8.297 1 79.12 170 LEU B CA 1
ATOM 8077 C C . LEU B 1 170 ? 6.734 -9.367 -7.621 1 79.12 170 LEU B C 1
ATOM 8079 O O . LEU B 1 170 ? 6.359 -8.289 -8.086 1 79.12 170 LEU B O 1
ATOM 8083 N N . ALA B 1 171 ? 7.422 -9.469 -6.605 1 77.81 171 ALA B N 1
ATOM 8084 C CA . ALA B 1 171 ? 7.84 -8.273 -5.871 1 77.81 171 ALA B CA 1
ATOM 8085 C C . ALA B 1 171 ? 8.742 -7.395 -6.727 1 77.81 171 ALA B C 1
ATOM 8087 O O . ALA B 1 171 ? 8.648 -6.164 -6.68 1 77.81 171 ALA B O 1
ATOM 8088 N N . LYS B 1 172 ? 9.609 -7.984 -7.488 1 81.5 172 LYS B N 1
ATOM 8089 C CA . LYS B 1 172 ? 10.523 -7.211 -8.328 1 81.5 172 LYS B CA 1
ATOM 8090 C C . LYS B 1 172 ? 9.781 -6.551 -9.484 1 81.5 172 LYS B C 1
ATOM 8092 O O . LYS B 1 172 ? 10.109 -5.434 -9.883 1 81.5 172 LYS B O 1
ATOM 8097 N N . MET B 1 173 ? 8.844 -7.258 -9.984 1 77.12 173 MET B N 1
ATOM 8098 C CA . MET B 1 173 ? 8.062 -6.688 -11.078 1 77.12 173 MET B CA 1
ATOM 8099 C C . MET B 1 173 ? 7.191 -5.535 -10.586 1 77.12 173 MET B C 1
ATOM 8101 O O . MET B 1 173 ? 6.98 -4.559 -11.305 1 77.12 173 MET B O 1
ATOM 8105 N N . ALA B 1 174 ? 6.785 -5.68 -9.383 1 70.38 174 ALA B N 1
ATOM 8106 C CA . ALA B 1 174 ? 5.895 -4.668 -8.82 1 70.38 174 ALA B CA 1
ATOM 8107 C C . ALA B 1 174 ? 6.688 -3.496 -8.25 1 70.38 174 ALA B C 1
ATOM 8109 O O . ALA B 1 174 ? 6.117 -2.59 -7.641 1 70.38 174 ALA B O 1
ATOM 8110 N N . THR B 1 175 ? 7.938 -3.48 -8.5 1 71.88 175 THR B N 1
ATOM 8111 C CA . THR B 1 175 ? 8.773 -2.408 -7.961 1 71.88 175 THR B CA 1
ATOM 8112 C C . THR B 1 175 ? 8.344 -1.058 -8.531 1 71.88 175 THR B C 1
ATOM 8114 O O . THR B 1 175 ? 8.016 -0.953 -9.719 1 71.88 175 THR B O 1
ATOM 8117 N N . ALA B 1 176 ? 8.242 -0.07 -7.633 1 63.09 176 ALA B N 1
ATOM 8118 C CA . ALA B 1 176 ? 7.777 1.287 -7.91 1 63.09 176 ALA B CA 1
ATOM 8119 C C . ALA B 1 176 ? 8.898 2.137 -8.508 1 63.09 176 ALA B C 1
ATOM 8121 O O . ALA B 1 176 ? 8.648 3.242 -9 1 63.09 176 ALA B O 1
ATOM 8122 N N . ARG B 1 177 ? 10.039 1.653 -8.797 1 67.94 177 ARG B N 1
ATOM 8123 C CA . ARG B 1 177 ? 11.156 2.516 -9.172 1 67.94 177 ARG B CA 1
ATOM 8124 C C . ARG B 1 177 ? 11.07 2.92 -10.641 1 67.94 177 ARG B C 1
ATOM 8126 O O . ARG B 1 177 ? 11.352 4.066 -10.992 1 67.94 177 ARG B O 1
ATOM 8133 N N . LYS B 1 178 ? 10.609 2.086 -11.414 1 70.88 178 LYS B N 1
ATOM 8134 C CA . LYS B 1 178 ? 10.617 2.377 -12.844 1 70.88 178 LYS B CA 1
ATOM 8135 C C . LYS B 1 178 ? 9.531 3.379 -13.203 1 70.88 178 LYS B C 1
ATOM 8137 O O . LYS B 1 178 ? 9.719 4.223 -14.086 1 70.88 178 LYS B O 1
ATOM 8142 N N . ARG B 1 179 ? 8.531 3.379 -12.453 1 73.31 179 ARG B N 1
ATOM 8143 C CA . ARG B 1 179 ? 7.477 4.359 -12.688 1 73.31 179 ARG B CA 1
ATOM 8144 C C . ARG B 1 179 ? 7.926 5.758 -12.289 1 73.31 179 ARG B C 1
ATOM 8146 O O . ARG B 1 179 ? 7.566 6.742 -12.945 1 73.31 179 ARG B O 1
ATOM 8153 N N . ALA B 1 180 ? 8.703 5.766 -11.281 1 72.25 180 ALA B N 1
ATOM 8154 C CA . ALA B 1 180 ? 9.188 7.055 -10.805 1 72.25 180 ALA B CA 1
ATOM 8155 C C . ALA B 1 180 ? 10.086 7.719 -11.852 1 72.25 180 ALA B C 1
ATOM 8157 O O . ALA B 1 180 ? 10.203 8.945 -11.883 1 72.25 180 ALA B O 1
ATOM 8158 N N . GLN B 1 181 ? 10.516 6.941 -12.773 1 74.75 181 GLN B N 1
ATOM 8159 C CA . GLN B 1 181 ? 11.422 7.492 -13.781 1 74.75 181 GLN B CA 1
ATOM 8160 C C . GLN B 1 181 ? 10.648 8.023 -14.984 1 74.75 181 GLN B C 1
ATOM 8162 O O . GLN B 1 181 ? 11.211 8.734 -15.82 1 74.75 181 GLN B O 1
ATOM 8167 N N . THR B 1 182 ? 9.367 7.816 -15.016 1 78.94 182 THR B N 1
ATOM 8168 C CA . THR B 1 182 ? 8.578 8.281 -16.156 1 78.94 182 THR B CA 1
ATOM 8169 C C . THR B 1 182 ? 8.172 9.742 -15.969 1 78.94 182 THR B C 1
ATOM 8171 O O . THR B 1 182 ? 7.805 10.414 -16.922 1 78.94 182 THR B O 1
ATOM 8174 N N . ILE B 1 183 ? 8.266 10.203 -14.773 1 85.19 183 ILE B N 1
ATOM 8175 C CA . ILE B 1 183 ? 7.984 11.609 -14.523 1 85.19 183 ILE B CA 1
ATOM 8176 C C . ILE B 1 183 ? 9.203 12.453 -14.891 1 85.19 183 ILE B C 1
ATOM 8178 O O . ILE B 1 183 ? 10.336 12.102 -14.555 1 85.19 183 ILE B O 1
ATOM 8182 N N . ARG B 1 184 ? 8.883 13.492 -15.594 1 88 184 ARG B N 1
ATOM 8183 C CA . ARG B 1 184 ? 9.977 14.344 -16.062 1 88 184 ARG B CA 1
ATOM 8184 C C . ARG B 1 184 ? 9.883 15.734 -15.438 1 88 184 ARG B C 1
ATOM 8186 O O . ARG B 1 184 ? 8.789 16.281 -15.289 1 88 184 ARG B O 1
ATOM 8193 N N . PHE B 1 185 ? 11.016 16.125 -15.055 1 93.5 185 PHE B N 1
ATOM 8194 C CA . PHE B 1 185 ? 11.188 17.516 -14.633 1 93.5 185 PHE B CA 1
ATOM 8195 C C . PHE B 1 185 ? 11.875 18.328 -15.727 1 93.5 185 PHE B C 1
ATOM 8197 O O . PHE B 1 185 ? 12.641 17.781 -16.516 1 93.5 185 PHE B O 1
ATOM 8204 N N . SER B 1 186 ? 11.469 19.594 -15.82 1 94.56 186 SER B N 1
ATOM 8205 C CA . SER B 1 186 ? 12.188 20.453 -16.766 1 94.56 186 SER B CA 1
ATOM 8206 C C . SER B 1 186 ? 13.688 20.469 -16.469 1 94.56 186 SER B C 1
ATOM 8208 O O . SER B 1 186 ? 14.094 20.375 -15.305 1 94.56 186 SER B O 1
ATOM 8210 N N . TYR B 1 187 ? 14.438 20.562 -17.516 1 94.06 187 TYR B N 1
ATOM 8211 C CA . TYR B 1 187 ? 15.883 20.578 -17.312 1 94.06 187 TYR B CA 1
ATOM 8212 C C . TYR B 1 187 ? 16.328 21.875 -16.672 1 94.06 187 TYR B C 1
ATOM 8214 O O . TYR B 1 187 ? 17.203 21.875 -15.797 1 94.06 187 TYR B O 1
ATOM 8222 N N . TYR B 1 188 ? 15.688 22.969 -17.125 1 95.5 188 TYR B N 1
ATOM 8223 C CA . TYR B 1 188 ? 16.016 24.266 -16.562 1 95.5 188 TYR B CA 1
ATOM 8224 C C . TYR B 1 188 ? 14.891 24.797 -15.688 1 95.5 188 TYR B C 1
ATOM 8226 O O . TYR B 1 188 ? 13.719 24.453 -15.906 1 95.5 188 TYR B O 1
ATOM 8234 N N . ALA B 1 189 ? 15.312 25.453 -14.648 1 97.25 189 ALA B N 1
ATOM 8235 C CA . ALA B 1 189 ? 14.367 26.281 -13.891 1 97.25 189 ALA B CA 1
ATOM 8236 C C . ALA B 1 189 ? 14.445 27.734 -14.328 1 97.25 189 ALA B C 1
ATOM 8238 O O . ALA B 1 189 ? 15.453 28.172 -14.898 1 97.25 189 ALA B O 1
ATOM 8239 N N . THR B 1 190 ? 13.375 28.438 -14.172 1 95.75 190 THR B N 1
ATOM 8240 C CA . THR B 1 190 ? 13.336 29.812 -14.633 1 95.75 190 THR B CA 1
ATOM 8241 C C . THR B 1 190 ? 12.93 30.75 -13.5 1 95.75 190 THR B C 1
ATOM 8243 O O . THR B 1 190 ? 12.219 30.344 -12.57 1 95.75 190 THR B O 1
ATOM 8246 N N . VAL B 1 191 ? 13.531 31.906 -13.555 1 95.44 191 VAL B N 1
ATOM 8247 C CA . VAL B 1 191 ? 13.125 33 -12.672 1 95.44 191 VAL B CA 1
ATOM 8248 C C . VAL B 1 191 ? 12.516 34.125 -13.492 1 95.44 191 VAL B C 1
ATOM 8250 O O . VAL B 1 191 ? 13.141 34.625 -14.43 1 95.44 191 VAL B O 1
ATOM 8253 N N . GLY B 1 192 ? 11.312 34.406 -13.203 1 91.81 192 GLY B N 1
ATOM 8254 C CA . GLY B 1 192 ? 10.617 35.469 -13.898 1 91.81 192 GLY B CA 1
ATOM 8255 C C . GLY B 1 192 ? 9.578 36.188 -13.039 1 91.81 192 GLY B C 1
ATOM 8256 O O . GLY B 1 192 ? 9.406 35.844 -11.867 1 91.81 192 GLY B O 1
ATOM 8257 N N . LEU B 1 193 ? 8.945 37.219 -13.695 1 91.56 193 LEU B N 1
ATOM 8258 C CA . LEU B 1 193 ? 7.914 37.969 -13.008 1 91.56 193 LEU B CA 1
ATOM 8259 C C . LEU B 1 193 ? 6.535 37.375 -13.258 1 91.56 193 LEU B C 1
ATOM 8261 O O . LEU B 1 193 ? 6.207 37.031 -14.398 1 91.56 193 LEU B O 1
ATOM 8265 N N . ARG B 1 194 ? 5.859 37.156 -12.219 1 89.44 194 ARG B N 1
ATOM 8266 C CA . ARG B 1 194 ? 4.461 36.75 -12.297 1 89.44 194 ARG B CA 1
ATOM 8267 C C . ARG B 1 194 ? 3.59 37.594 -11.375 1 89.44 194 ARG B C 1
ATOM 8269 O O . ARG B 1 194 ? 3.715 37.5 -10.148 1 89.44 194 ARG B O 1
ATOM 8276 N N . ASP B 1 195 ? 2.68 38.344 -11.938 1 88.56 195 ASP B N 1
ATOM 8277 C CA . ASP B 1 195 ? 1.796 39.25 -11.203 1 88.56 195 ASP B CA 1
ATOM 8278 C C . ASP B 1 195 ? 2.596 40.219 -10.336 1 88.56 195 ASP B C 1
ATOM 8280 O O . ASP B 1 195 ? 2.301 40.375 -9.148 1 88.56 195 ASP B O 1
ATOM 8284 N N . GLY B 1 196 ? 3.688 40.625 -10.82 1 85.19 196 GLY B N 1
ATOM 8285 C CA . GLY B 1 196 ? 4.477 41.656 -10.195 1 85.19 196 GLY B CA 1
ATOM 8286 C C . GLY B 1 196 ? 5.488 41.156 -9.195 1 85.19 196 GLY B C 1
ATOM 8287 O O . GLY B 1 196 ? 6.242 41.906 -8.602 1 85.19 196 GLY B O 1
ATOM 8288 N N . LYS B 1 197 ? 5.516 39.875 -9.016 1 90.88 197 LYS B N 1
ATOM 8289 C CA . LYS B 1 197 ? 6.453 39.312 -8.062 1 90.88 197 LYS B CA 1
ATOM 8290 C C . LYS B 1 197 ? 7.438 38.375 -8.758 1 90.88 197 LYS B C 1
ATOM 8292 O O . LYS B 1 197 ? 7.094 37.719 -9.75 1 90.88 197 LYS B O 1
ATOM 8297 N N . LEU B 1 198 ? 8.648 38.375 -8.242 1 92.88 198 LEU B N 1
ATOM 8298 C CA . LEU B 1 198 ? 9.648 37.438 -8.766 1 92.88 198 LEU B CA 1
ATOM 8299 C C . LEU B 1 198 ? 9.359 36.031 -8.312 1 92.88 198 LEU B C 1
ATOM 8301 O O . LEU B 1 198 ? 9.141 35.781 -7.125 1 92.88 198 LEU B O 1
ATOM 8305 N N . CYS B 1 199 ? 9.344 35.156 -9.305 1 95 199 CYS B N 1
ATOM 8306 C CA . CYS B 1 199 ? 9.016 33.75 -9 1 95 199 CYS B CA 1
ATOM 8307 C C . CYS B 1 199 ? 10.031 32.812 -9.617 1 95 199 CYS B C 1
ATOM 8309 O O . CYS B 1 199 ? 10.539 33.062 -10.711 1 95 199 CYS B O 1
ATOM 8311 N N . LEU B 1 200 ? 10.398 31.781 -8.859 1 96.06 200 LEU B N 1
ATOM 8312 C CA . LEU B 1 200 ? 11.133 30.625 -9.367 1 96.06 200 LEU B CA 1
ATOM 8313 C C . LEU B 1 200 ? 10.18 29.547 -9.867 1 96.06 200 LEU B C 1
ATOM 8315 O O . LEU B 1 200 ? 9.25 29.156 -9.156 1 96.06 200 LEU B O 1
ATOM 8319 N N . MET B 1 201 ? 10.43 29.125 -11.109 1 96.19 201 MET B N 1
ATOM 8320 C CA . MET B 1 201 ? 9.469 28.203 -11.711 1 96.19 201 MET B CA 1
ATOM 8321 C C . MET B 1 201 ? 10.18 27.031 -12.375 1 96.19 201 MET B C 1
ATOM 8323 O O . MET B 1 201 ? 11.273 27.188 -12.922 1 96.19 201 MET B O 1
ATOM 8327 N N . TRP B 1 202 ? 9.633 25.859 -12.305 1 96.19 202 TRP B N 1
ATOM 8328 C CA . TRP B 1 202 ? 10.031 24.672 -13.047 1 96.19 202 TRP B CA 1
ATOM 8329 C C . TRP B 1 202 ? 8.82 23.844 -13.438 1 96.19 202 TRP B C 1
ATOM 8331 O O . TRP B 1 202 ? 7.711 24.078 -12.953 1 96.19 202 TRP B O 1
ATOM 8341 N N . ARG B 1 203 ? 8.984 22.906 -14.328 1 94.81 203 ARG B N 1
ATOM 8342 C CA . ARG B 1 203 ? 7.855 22.141 -14.852 1 94.81 203 ARG B CA 1
ATOM 8343 C C . ARG B 1 203 ? 7.984 20.656 -14.492 1 94.81 203 ARG B C 1
ATOM 8345 O O . ARG B 1 203 ? 9.094 20.141 -14.375 1 94.81 203 ARG B O 1
ATOM 8352 N N . ILE B 1 204 ? 6.867 20.125 -14.242 1 92.56 204 ILE B N 1
ATOM 8353 C CA . ILE B 1 204 ? 6.746 18.672 -14.031 1 92.56 204 ILE B CA 1
ATOM 8354 C C . ILE B 1 204 ? 5.699 18.109 -14.984 1 92.56 204 ILE B C 1
ATOM 8356 O O . ILE B 1 204 ? 4.676 18.734 -15.25 1 92.56 204 ILE B O 1
ATOM 8360 N N . GLY B 1 205 ? 6.004 16.938 -15.562 1 89.12 205 GLY B N 1
ATOM 8361 C CA . GLY B 1 205 ? 5.055 16.328 -16.484 1 89.12 205 GLY B CA 1
ATOM 8362 C C . GLY B 1 205 ? 5.121 14.812 -16.484 1 89.12 205 GLY B C 1
ATOM 8363 O O . GLY B 1 205 ? 6.188 14.234 -16.266 1 89.12 205 GLY B O 1
ATOM 8364 N N . ASP B 1 206 ? 3.9 14.305 -16.562 1 83 206 ASP B N 1
ATOM 8365 C CA . ASP B 1 206 ? 3.766 12.875 -16.812 1 83 206 ASP B CA 1
ATOM 8366 C C . ASP B 1 206 ? 3.359 12.609 -18.266 1 83 206 ASP B C 1
ATOM 8368 O O . ASP B 1 206 ? 2.342 13.125 -18.734 1 83 206 ASP B O 1
ATOM 8372 N N . PHE B 1 207 ? 4.098 11.875 -19.016 1 78.31 207 PHE B N 1
ATOM 8373 C CA . PHE B 1 207 ? 3.828 11.703 -20.438 1 78.31 207 PHE B CA 1
ATOM 8374 C C . PHE B 1 207 ? 3.227 10.328 -20.719 1 78.31 207 PHE B C 1
ATOM 8376 O O . PHE B 1 207 ? 3.402 9.773 -21.797 1 78.31 207 PHE B O 1
ATOM 8383 N N . ARG B 1 208 ? 2.596 9.812 -19.688 1 76 208 ARG B N 1
ATOM 8384 C CA . ARG B 1 208 ? 1.772 8.625 -19.891 1 76 208 ARG B CA 1
ATOM 8385 C C . ARG B 1 208 ? 0.29 8.977 -19.891 1 76 208 ARG B C 1
ATOM 8387 O O . ARG B 1 208 ? -0.117 9.977 -19.297 1 76 208 ARG B O 1
ATOM 8394 N N . PRO B 1 209 ? -0.409 8.273 -20.641 1 67.25 209 PRO B N 1
ATOM 8395 C CA . PRO B 1 209 ? -1.826 8.633 -20.734 1 67.25 209 PRO B CA 1
ATOM 8396 C C . PRO B 1 209 ? -2.586 8.391 -19.438 1 67.25 209 PRO B C 1
ATOM 8398 O O . PRO B 1 209 ? -3.631 9 -19.203 1 67.25 209 PRO B O 1
ATOM 8401 N N . ASN B 1 210 ? -2.125 7.43 -18.734 1 62.66 210 ASN B N 1
ATOM 8402 C CA . ASN B 1 210 ? -2.84 7.23 -17.484 1 62.66 210 ASN B CA 1
ATOM 8403 C C . ASN B 1 210 ? -2.32 8.164 -16.391 1 62.66 210 ASN B C 1
ATOM 8405 O O . ASN B 1 210 ? -1.115 8.234 -16.141 1 62.66 210 ASN B O 1
ATOM 8409 N N . HIS B 1 211 ? -3.164 9.141 -16.203 1 60.84 211 HIS B N 1
ATOM 8410 C CA . HIS B 1 211 ? -2.727 10.297 -15.438 1 60.84 211 HIS B CA 1
ATOM 8411 C C . HIS B 1 211 ? -2.742 10 -13.938 1 60.84 211 HIS B C 1
ATOM 8413 O O . HIS B 1 211 ? -3.477 9.117 -13.484 1 60.84 211 HIS B O 1
ATOM 8419 N N . MET B 1 212 ? -1.634 10.484 -13.375 1 58.38 212 MET B N 1
ATOM 8420 C CA . MET B 1 212 ? -1.202 10.359 -11.984 1 58.38 212 MET B CA 1
ATOM 8421 C C . MET B 1 212 ? -2.098 11.18 -11.062 1 58.38 212 MET B C 1
ATOM 8423 O O . MET B 1 212 ? -2.525 12.273 -11.422 1 58.38 212 MET B O 1
ATOM 8427 N N . VAL B 1 213 ? -3.031 10.5 -10.219 1 60.16 213 VAL B N 1
ATOM 8428 C CA . VAL B 1 213 ? -4.07 11.055 -9.367 1 60.16 213 VAL B CA 1
ATOM 8429 C C . VAL B 1 213 ? -3.455 12.039 -8.375 1 60.16 213 VAL B C 1
ATOM 8431 O O . VAL B 1 213 ? -2.25 11.992 -8.117 1 60.16 213 VAL B O 1
ATOM 8434 N N . GLU B 1 214 ? -3.207 12.648 -7.371 1 69.5 214 GLU B N 1
ATOM 8435 C CA . GLU B 1 214 ? -2.848 13.711 -6.438 1 69.5 214 GLU B CA 1
ATOM 8436 C C . GLU B 1 214 ? -1.454 13.492 -5.859 1 69.5 214 GLU B C 1
ATOM 8438 O O . GLU B 1 214 ? -1.142 12.406 -5.375 1 69.5 214 GLU B O 1
ATOM 8443 N N . GLY B 1 215 ? -0.628 14.516 -6.359 1 81 215 GLY B N 1
ATOM 8444 C CA . GLY B 1 215 ? 0.731 14.5 -5.844 1 81 215 GLY B CA 1
ATOM 8445 C C . GLY B 1 215 ? 1.088 15.766 -5.082 1 81 215 GLY B C 1
ATOM 8446 O O . GLY B 1 215 ? 0.398 16.781 -5.195 1 81 215 GLY B O 1
ATOM 8447 N N . THR B 1 216 ? 1.92 15.57 -4.223 1 86.5 216 THR B N 1
ATOM 8448 C CA . THR B 1 216 ? 2.471 16.688 -3.451 1 86.5 216 THR B CA 1
ATOM 8449 C C . THR B 1 216 ? 3.902 16.984 -3.881 1 86.5 216 THR B C 1
ATOM 8451 O O . THR B 1 216 ? 4.719 16.062 -4.016 1 86.5 216 THR B O 1
ATOM 8454 N N . VAL B 1 217 ? 4.051 18.297 -4.223 1 91.94 217 VAL B N 1
ATOM 8455 C CA . VAL B 1 217 ? 5.383 18.734 -4.629 1 91.94 217 VAL B CA 1
ATOM 8456 C C . VAL B 1 217 ? 6.059 19.469 -3.473 1 91.94 217 VAL B C 1
ATOM 8458 O O . VAL B 1 217 ? 5.414 20.234 -2.76 1 91.94 217 VAL B O 1
ATOM 8461 N N . ARG B 1 218 ? 7.305 19.156 -3.32 1 90.56 218 ARG B N 1
ATOM 8462 C CA . ARG B 1 218 ? 8.109 19.844 -2.318 1 90.56 218 ARG B CA 1
ATOM 8463 C C . ARG B 1 218 ? 9.461 20.25 -2.893 1 90.56 218 ARG B C 1
ATOM 8465 O O . ARG B 1 218 ? 9.977 19.609 -3.812 1 90.56 218 ARG B O 1
ATOM 8472 N N . ALA B 1 219 ? 9.914 21.359 -2.391 1 92.94 219 ALA B N 1
ATOM 8473 C CA . ALA B 1 219 ? 11.227 21.875 -2.791 1 92.94 219 ALA B CA 1
ATOM 8474 C C . ALA B 1 219 ? 12.031 22.344 -1.58 1 92.94 219 ALA B C 1
ATOM 8476 O O . ALA B 1 219 ? 11.477 22.938 -0.655 1 92.94 219 ALA B O 1
ATOM 8477 N N . GLN B 1 220 ? 13.312 21.969 -1.645 1 90.19 220 GLN B N 1
ATOM 8478 C CA . GLN B 1 220 ? 14.219 22.359 -0.575 1 90.19 220 GLN B CA 1
ATOM 8479 C C . GLN B 1 220 ? 15.523 22.906 -1.139 1 90.19 220 GLN B C 1
ATOM 8481 O O . GLN B 1 220 ? 16.031 22.422 -2.154 1 90.19 220 GLN B O 1
ATOM 8486 N N . LEU B 1 221 ? 15.93 23.969 -0.468 1 92.06 221 LEU B N 1
ATOM 8487 C CA . LEU B 1 221 ? 17.219 24.562 -0.837 1 92.06 221 LEU B CA 1
ATOM 8488 C C . LEU B 1 221 ? 18.328 24.047 0.065 1 92.06 221 LEU B C 1
ATOM 8490 O O . LEU B 1 221 ? 18.219 24.094 1.292 1 92.06 221 LEU B O 1
ATOM 8494 N N . LEU B 1 222 ? 19.312 23.438 -0.613 1 87.75 222 LEU B N 1
ATOM 8495 C CA . LEU B 1 222 ? 20.5 22.938 0.084 1 87.75 222 LEU B CA 1
ATOM 8496 C C . LEU B 1 222 ? 21.672 23.906 -0.089 1 87.75 222 LEU B C 1
ATOM 8498 O O . LEU B 1 222 ? 22.016 24.281 -1.213 1 87.75 222 LEU B O 1
ATOM 8502 N N . ARG B 1 223 ? 22.219 24.328 1.101 1 85.06 223 ARG B N 1
ATOM 8503 C CA . ARG B 1 223 ? 23.359 25.25 1.055 1 85.06 223 ARG B CA 1
ATOM 8504 C C . ARG B 1 223 ? 24.328 24.969 2.197 1 85.06 223 ARG B C 1
ATOM 8506 O O . ARG B 1 223 ? 23.922 24.516 3.268 1 85.06 223 ARG B O 1
ATOM 8513 N N . TYR B 1 224 ? 25.609 25.25 1.891 1 82.44 224 TYR B N 1
ATOM 8514 C CA . TYR B 1 224 ? 26.641 25.172 2.932 1 82.44 224 TYR B CA 1
ATOM 8515 C C . TYR B 1 224 ? 26.625 26.438 3.781 1 82.44 224 TYR B C 1
ATOM 8517 O O . TYR B 1 224 ? 26.641 27.547 3.252 1 82.44 224 TYR B O 1
ATOM 8525 N N . VAL B 1 225 ? 26.453 26.188 5.074 1 79.62 225 VAL B N 1
ATOM 8526 C CA . VAL B 1 225 ? 26.516 27.312 5.988 1 79.62 225 VAL B CA 1
ATOM 8527 C C . VAL B 1 225 ? 27.562 27.047 7.074 1 79.62 225 VAL B C 1
ATOM 8529 O O . VAL B 1 225 ? 27.688 25.922 7.562 1 79.62 225 VAL B O 1
ATOM 8532 N N . GLU B 1 226 ? 28.328 28.047 7.262 1 77.88 226 GLU B N 1
ATOM 8533 C CA . GLU B 1 226 ? 29.297 27.953 8.344 1 77.88 226 GLU B CA 1
ATOM 8534 C C . GLU B 1 226 ? 28.703 28.406 9.672 1 77.88 226 GLU B C 1
ATOM 8536 O O . GLU B 1 226 ? 28.094 29.484 9.742 1 7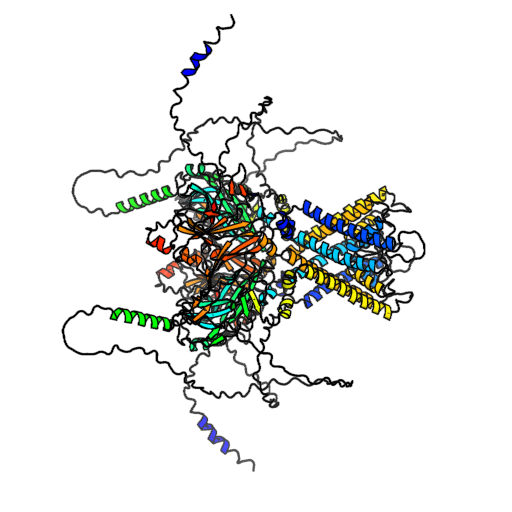7.88 226 GLU B O 1
ATOM 8541 N N . ASP B 1 227 ? 28.719 27.562 10.562 1 73 227 ASP B N 1
ATOM 8542 C CA . ASP B 1 227 ? 28.234 27.938 11.883 1 73 227 ASP B CA 1
ATOM 8543 C C . ASP B 1 227 ? 29.172 28.922 12.57 1 73 227 ASP B C 1
ATOM 8545 O O . ASP B 1 227 ? 30.266 29.172 12.078 1 73 227 ASP B O 1
ATOM 8549 N N . ARG B 1 228 ? 28.75 29.547 13.633 1 66.94 228 ARG B N 1
ATOM 8550 C CA . ARG B 1 228 ? 29.531 30.531 14.375 1 66.94 228 ARG B CA 1
ATOM 8551 C C . ARG B 1 228 ? 30.828 29.922 14.898 1 66.94 228 ARG B C 1
ATOM 8553 O O . ARG B 1 228 ? 31.828 30.625 15.07 1 66.94 228 ARG B O 1
ATOM 8560 N N . VAL B 1 229 ? 30.766 28.625 15.062 1 69.25 229 VAL B N 1
ATOM 8561 C CA . VAL B 1 229 ? 31.953 27.969 15.602 1 69.25 229 VAL B CA 1
ATOM 8562 C C . VAL B 1 229 ? 32.875 27.547 14.461 1 69.25 229 VAL B C 1
ATOM 8564 O O . VAL B 1 229 ? 33.969 27.047 14.695 1 69.25 229 VAL B O 1
ATOM 8567 N N . GLY B 1 230 ? 32.5 27.828 13.148 1 65.69 230 GLY B N 1
ATOM 8568 C CA . GLY B 1 230 ? 33.344 27.547 12 1 65.69 230 GLY B CA 1
ATOM 8569 C C . GLY B 1 230 ? 33.062 26.203 11.359 1 65.69 230 GLY B C 1
ATOM 8570 O O . GLY B 1 230 ? 33.812 25.75 10.492 1 65.69 230 GLY B O 1
ATOM 8571 N N . ARG B 1 231 ? 32.219 25.484 11.773 1 74.44 231 ARG B N 1
ATOM 8572 C CA . ARG B 1 231 ? 31.844 24.203 11.164 1 74.44 231 ARG B CA 1
ATOM 8573 C C . ARG B 1 231 ? 30.906 24.422 9.977 1 74.44 231 ARG B C 1
ATOM 8575 O O . ARG B 1 231 ? 30.062 25.312 10 1 74.44 231 ARG B O 1
ATOM 8582 N N . MET B 1 232 ? 31.203 23.562 8.922 1 77.88 232 MET B N 1
ATOM 8583 C CA . MET B 1 232 ? 30.344 23.609 7.738 1 77.88 232 MET B CA 1
ATOM 8584 C C . MET B 1 232 ? 29.172 22.656 7.871 1 77.88 232 MET B C 1
ATOM 8586 O O . MET B 1 232 ? 29.359 21.469 8.133 1 77.88 232 MET B O 1
ATOM 8590 N N . ILE B 1 233 ? 28.016 23.219 7.785 1 77.44 233 ILE B N 1
ATOM 8591 C CA . ILE B 1 233 ? 26.797 22.422 7.895 1 77.44 233 ILE B CA 1
ATOM 8592 C C . ILE B 1 233 ? 25.984 22.547 6.613 1 77.44 233 ILE B C 1
ATOM 8594 O O . ILE B 1 233 ? 25.969 23.609 5.977 1 77.44 233 ILE B O 1
ATOM 8598 N N . LEU B 1 234 ? 25.562 21.375 6.203 1 81.12 234 LEU B N 1
ATOM 8599 C CA . LEU B 1 234 ? 24.594 21.375 5.113 1 81.12 234 LEU B CA 1
ATOM 8600 C C . LEU B 1 234 ? 23.188 21.656 5.637 1 81.12 234 LEU B C 1
ATOM 8602 O O . LEU B 1 234 ? 22.609 20.844 6.367 1 81.12 234 LEU B O 1
ATOM 8606 N N . GLU B 1 235 ? 22.734 22.797 5.258 1 78.88 235 GLU B N 1
ATOM 8607 C CA . GLU B 1 235 ? 21.438 23.234 5.758 1 78.88 235 GLU B CA 1
ATOM 8608 C C . GLU B 1 235 ? 20.344 23.031 4.703 1 78.88 235 GLU B C 1
ATOM 8610 O O . GLU B 1 235 ? 20.578 23.281 3.516 1 78.88 235 GLU B O 1
ATOM 8615 N N . TYR B 1 236 ? 19.234 22.547 5.207 1 80.75 236 TYR B N 1
ATOM 8616 C CA . TYR B 1 236 ? 18.047 22.406 4.367 1 80.75 236 TYR B CA 1
ATOM 8617 C C . TYR B 1 236 ? 17.016 23.469 4.707 1 80.75 236 TYR B C 1
ATOM 8619 O O . TYR B 1 236 ? 16.688 23.672 5.879 1 80.75 236 TYR B O 1
ATOM 8627 N N . LYS B 1 237 ? 16.625 24.234 3.688 1 83.56 237 LYS B N 1
ATOM 8628 C CA . LYS B 1 237 ? 15.547 25.203 3.861 1 83.56 237 LYS B CA 1
ATOM 8629 C C . LYS B 1 237 ? 14.391 24.938 2.91 1 83.56 237 LYS B C 1
ATOM 8631 O O . LYS B 1 237 ? 14.602 24.719 1.713 1 83.56 237 LYS B O 1
ATOM 8636 N N . ASP B 1 238 ? 13.211 24.922 3.443 1 85.5 238 ASP B N 1
ATOM 8637 C CA . ASP B 1 238 ? 12.031 24.641 2.633 1 85.5 238 ASP B CA 1
ATOM 8638 C C . ASP B 1 238 ? 11.625 25.859 1.812 1 85.5 238 ASP B C 1
ATOM 8640 O O . ASP B 1 238 ? 11.688 27 2.299 1 85.5 238 ASP B O 1
ATOM 8644 N N . LEU B 1 239 ? 11.32 25.609 0.596 1 91.31 239 LEU B N 1
ATOM 8645 C CA . LEU B 1 239 ? 10.75 26.641 -0.273 1 91.31 239 LEU B CA 1
ATOM 8646 C C . LEU B 1 239 ? 9.234 26.516 -0.329 1 91.31 239 LEU B C 1
ATOM 8648 O O . LEU B 1 239 ? 8.703 25.5 -0.76 1 91.31 239 LEU B O 1
ATOM 8652 N N . LYS B 1 240 ? 8.555 27.531 0.121 1 90.88 240 LYS B N 1
ATOM 8653 C CA . LYS B 1 240 ? 7.094 27.516 0.072 1 90.88 240 LYS B CA 1
ATOM 8654 C C . LYS B 1 240 ? 6.59 27.672 -1.359 1 90.88 240 LYS B C 1
ATOM 8656 O O . LYS B 1 240 ? 6.961 28.609 -2.057 1 90.88 240 LYS B O 1
ATOM 8661 N N . LEU B 1 241 ? 5.828 26.688 -1.744 1 93 241 LEU B N 1
ATOM 8662 C CA . LEU B 1 241 ? 5.297 26.688 -3.102 1 93 241 LEU B CA 1
ATOM 8663 C C . LEU B 1 241 ? 3.863 27.219 -3.121 1 93 241 LEU B C 1
ATOM 8665 O O . LEU B 1 241 ? 3.123 27.047 -2.148 1 93 241 LEU B O 1
ATOM 8669 N N . LEU B 1 242 ? 3.508 27.891 -4.191 1 89.38 242 LEU B N 1
ATOM 8670 C CA . LEU B 1 242 ? 2.143 28.375 -4.355 1 89.38 242 LEU B CA 1
ATOM 8671 C C . LEU B 1 242 ? 1.189 27.219 -4.648 1 89.38 242 LEU B C 1
ATOM 8673 O O . LEU B 1 242 ? 0.049 27.219 -4.18 1 89.38 242 LEU B O 1
ATOM 8677 N N . ASN B 1 243 ? 1.69 26.266 -5.441 1 86.19 243 ASN B N 1
ATOM 8678 C CA . ASN B 1 243 ? 0.928 25.062 -5.766 1 86.19 243 ASN B CA 1
ATOM 8679 C C . ASN B 1 243 ? 1.646 23.812 -5.297 1 86.19 243 ASN B C 1
ATOM 8681 O O . ASN B 1 243 ? 2.389 23.188 -6.062 1 86.19 243 ASN B O 1
ATOM 8685 N N . ASP B 1 244 ? 1.311 23.344 -4.094 1 85.44 244 ASP B N 1
ATOM 8686 C CA . ASP B 1 244 ? 1.975 22.156 -3.557 1 85.44 244 ASP B CA 1
ATOM 8687 C C . ASP B 1 244 ? 1.169 20.906 -3.852 1 85.44 244 ASP B C 1
ATOM 8689 O O . ASP B 1 244 ? 1.717 19.797 -3.865 1 85.44 244 ASP B O 1
ATOM 8693 N N . GLN B 1 245 ? -0.065 21.031 -4.031 1 82.88 245 GLN B N 1
ATOM 8694 C CA . GLN B 1 245 ? -0.905 19.906 -4.414 1 82.88 245 GLN B CA 1
ATOM 8695 C C . GLN B 1 245 ? -1.396 20.047 -5.852 1 82.88 245 GLN B C 1
ATOM 8697 O O . GLN B 1 245 ? -2.133 20.984 -6.172 1 82.88 245 GLN B O 1
ATOM 8702 N N . ILE B 1 246 ? -0.987 19.125 -6.664 1 82.12 246 ILE B N 1
ATOM 8703 C CA . ILE B 1 246 ? -1.304 19.312 -8.078 1 82.12 246 ILE B CA 1
ATOM 8704 C C . ILE B 1 246 ? -1.91 18.016 -8.633 1 82.12 246 ILE B C 1
ATOM 8706 O O . ILE B 1 246 ? -1.661 16.938 -8.109 1 82.12 246 ILE B O 1
ATOM 8710 N N . ILE B 1 247 ? -2.742 18.234 -9.625 1 79.44 247 ILE B N 1
ATOM 8711 C CA . ILE B 1 247 ? -3.225 17.141 -10.461 1 79.44 247 ILE B CA 1
ATOM 8712 C C . ILE B 1 247 ? -2.385 17.047 -11.734 1 79.44 247 ILE B C 1
ATOM 8714 O O . ILE B 1 247 ? -2.41 17.969 -12.562 1 79.44 247 ILE B O 1
ATOM 8718 N N . LEU B 1 248 ? -1.66 16.047 -11.859 1 84.44 248 LEU B N 1
ATOM 8719 C CA . LEU B 1 248 ? -0.713 15.945 -12.961 1 84.44 248 LEU B CA 1
ATOM 8720 C C . LEU B 1 248 ? -1.345 15.242 -14.156 1 84.44 248 LEU B C 1
ATOM 8722 O O . LEU B 1 248 ? -0.866 14.188 -14.586 1 84.44 248 LEU B O 1
ATOM 8726 N N . ALA B 1 249 ? -2.363 15.828 -14.711 1 82.25 249 ALA B N 1
ATOM 8727 C CA . ALA B 1 249 ? -2.924 15.352 -15.969 1 82.25 249 ALA B CA 1
ATOM 8728 C C . ALA B 1 249 ? -2.232 16 -17.156 1 82.25 249 ALA B C 1
ATOM 8730 O O . ALA B 1 249 ? -2.238 15.461 -18.266 1 82.25 249 ALA B O 1
ATOM 8731 N N . THR B 1 250 ? -1.784 17.156 -16.953 1 86.25 250 THR B N 1
ATOM 8732 C CA . THR B 1 250 ? -0.968 17.922 -17.891 1 86.25 250 THR B CA 1
ATOM 8733 C C . THR B 1 250 ? 0.293 18.438 -17.203 1 86.25 250 THR B C 1
ATOM 8735 O O . THR B 1 250 ? 0.362 18.484 -15.977 1 86.25 250 THR B O 1
ATOM 8738 N N . PRO B 1 251 ? 1.253 18.672 -18.031 1 89 251 PRO B N 1
ATOM 8739 C CA . PRO B 1 251 ? 2.416 19.281 -17.391 1 89 251 PRO B CA 1
ATOM 8740 C C . PRO B 1 251 ? 2.072 20.562 -16.641 1 89 251 PRO B C 1
ATOM 8742 O O . PRO B 1 251 ? 1.263 21.359 -17.125 1 89 251 PRO B O 1
ATOM 8745 N N . VAL B 1 252 ? 2.598 20.672 -15.492 1 89.75 252 VAL B N 1
ATOM 8746 C CA . VAL B 1 252 ? 2.277 21.797 -14.625 1 89.75 252 VAL B CA 1
ATOM 8747 C C . VAL B 1 252 ? 3.555 22.547 -14.266 1 89.75 252 VAL B C 1
ATOM 8749 O O . VAL B 1 252 ? 4.613 21.938 -14.086 1 89.75 252 VAL B O 1
ATOM 8752 N N . THR B 1 253 ? 3.357 23.844 -14.242 1 92.94 253 THR B N 1
ATOM 8753 C CA . THR B 1 253 ? 4.457 24.688 -13.797 1 92.94 253 THR B CA 1
ATOM 8754 C C . THR B 1 253 ? 4.348 24.969 -12.305 1 92.94 253 THR B C 1
ATOM 8756 O O . THR B 1 253 ? 3.336 25.484 -11.836 1 92.94 253 THR B O 1
ATOM 8759 N N . ILE B 1 254 ? 5.363 24.562 -11.633 1 94.31 254 ILE B N 1
ATOM 8760 C CA . ILE B 1 254 ? 5.43 24.812 -10.195 1 94.31 254 ILE B CA 1
ATOM 8761 C C . ILE B 1 254 ? 6.051 26.188 -9.945 1 94.31 254 ILE B C 1
ATOM 8763 O O . ILE B 1 254 ? 7.051 26.547 -10.57 1 94.31 254 ILE B O 1
ATOM 8767 N N . VAL B 1 255 ? 5.445 26.906 -9.008 1 95.06 255 VAL B N 1
ATOM 8768 C CA . VAL B 1 255 ? 5.863 28.297 -8.82 1 95.06 255 VAL B CA 1
ATOM 8769 C C . VAL B 1 255 ? 6.219 28.531 -7.352 1 95.06 255 VAL B C 1
ATOM 8771 O O . VAL B 1 255 ? 5.43 28.203 -6.457 1 95.06 255 VAL B O 1
ATOM 8774 N N . HIS B 1 256 ? 7.383 28.938 -7.094 1 96 256 HIS B N 1
ATOM 8775 C CA . HIS B 1 256 ? 7.801 29.469 -5.797 1 96 256 HIS B CA 1
ATOM 8776 C C . HIS B 1 256 ? 7.922 30.984 -5.828 1 96 256 HIS B C 1
ATOM 8778 O O . HIS B 1 256 ? 8.75 31.531 -6.559 1 96 256 HIS B O 1
ATOM 8784 N N . GLU B 1 257 ? 7.133 31.672 -5.043 1 95.31 257 GLU B N 1
ATOM 8785 C CA . GLU B 1 257 ? 7.203 33.125 -4.945 1 95.31 257 GLU B CA 1
ATOM 8786 C C . GLU B 1 257 ? 8.344 33.562 -4.031 1 95.31 257 GLU B C 1
ATOM 8788 O O . GLU B 1 257 ? 8.414 33.156 -2.873 1 95.31 257 GLU B O 1
ATOM 8793 N N . ILE B 1 258 ? 9.227 34.344 -4.594 1 94.56 258 ILE B N 1
ATOM 8794 C CA . ILE B 1 258 ? 10.352 34.844 -3.807 1 94.56 258 ILE B CA 1
ATOM 8795 C C . ILE B 1 258 ? 9.906 36.031 -2.971 1 94.56 258 ILE B C 1
ATOM 8797 O O . ILE B 1 258 ? 10 37.188 -3.418 1 94.56 258 ILE B O 1
ATOM 8801 N N . ASN B 1 259 ? 9.453 35.656 -1.834 1 92.12 259 ASN B N 1
ATOM 8802 C CA . ASN B 1 259 ? 9 36.688 -0.908 1 92.12 259 ASN B CA 1
ATOM 8803 C C . ASN B 1 259 ? 9.977 36.875 0.252 1 92.12 259 ASN B C 1
ATOM 8805 O O . ASN B 1 259 ? 11.102 36.375 0.202 1 92.12 259 ASN B O 1
ATOM 8809 N N . GLN B 1 260 ? 9.57 37.625 1.256 1 89.44 260 GLN B N 1
ATOM 8810 C CA . GLN B 1 260 ? 10.43 37.969 2.389 1 89.44 260 GLN B CA 1
ATOM 8811 C C . GLN B 1 260 ? 10.836 36.688 3.154 1 89.44 260 GLN B C 1
ATOM 8813 O O . GLN B 1 260 ? 11.922 36.656 3.736 1 89.44 260 GLN B O 1
ATOM 8818 N N . ASP B 1 261 ? 10.031 35.719 3.049 1 88.44 261 ASP B N 1
ATOM 8819 C CA . ASP B 1 261 ? 10.328 34.5 3.773 1 88.44 261 ASP B CA 1
ATOM 8820 C C . ASP B 1 261 ? 11.172 33.531 2.92 1 88.44 261 ASP B C 1
ATOM 8822 O O . ASP B 1 261 ? 11.641 32.5 3.406 1 88.44 261 ASP B O 1
ATOM 8826 N N . SER B 1 262 ? 11.422 33.844 1.743 1 92.38 262 SER B N 1
ATOM 8827 C CA . SER B 1 262 ? 12.188 33 0.848 1 92.38 262 SER B CA 1
ATOM 8828 C C . SER B 1 262 ? 13.688 33.156 1.078 1 92.38 262 SER B C 1
ATOM 8830 O O . SER B 1 262 ? 14.172 34.281 1.296 1 92.38 262 SER B O 1
ATOM 8832 N N . PRO B 1 263 ? 14.391 32.094 1.123 1 90.56 263 PRO B N 1
ATOM 8833 C CA . PRO B 1 263 ? 15.844 32.188 1.239 1 90.56 263 PRO B CA 1
ATOM 8834 C C . PRO B 1 263 ? 16.5 32.844 0.022 1 90.56 263 PRO B C 1
ATOM 8836 O O . PRO B 1 263 ? 17.672 33.188 0.069 1 90.56 263 PRO B O 1
ATOM 8839 N N . LEU B 1 264 ? 15.781 33 -1.033 1 92.5 264 LEU B N 1
ATOM 8840 C CA . LEU B 1 264 ? 16.297 33.625 -2.246 1 92.5 264 LEU B CA 1
ATOM 8841 C C . LEU B 1 264 ? 15.922 35.094 -2.303 1 92.5 264 LEU B C 1
ATOM 8843 O O . LEU B 1 264 ? 16.125 35.75 -3.328 1 92.5 264 LEU B O 1
ATOM 8847 N N . TYR B 1 265 ? 15.5 35.594 -1.258 1 92.75 265 TYR B N 1
ATOM 8848 C CA . TYR B 1 265 ? 14.969 36.938 -1.216 1 92.75 265 TYR B CA 1
ATOM 8849 C C . TYR B 1 265 ? 16.047 37.969 -1.531 1 92.75 265 TYR B C 1
ATOM 8851 O O . TYR B 1 265 ? 15.781 39 -2.166 1 92.75 265 TYR B O 1
ATOM 8859 N N . ASP B 1 266 ? 17.328 37.719 -1.183 1 90.19 266 ASP B N 1
ATOM 8860 C CA . ASP B 1 266 ? 18.406 38.688 -1.347 1 90.19 266 ASP B CA 1
ATOM 8861 C C . ASP B 1 266 ? 19.234 38.375 -2.596 1 90.19 266 ASP B C 1
ATOM 8863 O O . ASP B 1 266 ? 20.219 39.062 -2.875 1 90.19 266 ASP B O 1
ATOM 8867 N N . PHE B 1 267 ? 18.797 37.531 -3.355 1 91.06 267 PHE B N 1
ATOM 8868 C CA . PHE B 1 267 ? 19.609 37.125 -4.488 1 91.06 267 PHE B CA 1
ATOM 8869 C C . PHE B 1 267 ? 19.297 37.938 -5.723 1 91.06 267 PHE B C 1
ATOM 8871 O O . PHE B 1 267 ? 18.125 38.094 -6.09 1 91.06 267 PHE B O 1
ATOM 8878 N N . ASP B 1 268 ? 20.312 38.5 -6.223 1 90.12 268 ASP B N 1
ATOM 8879 C CA . ASP B 1 268 ? 20.234 39.094 -7.547 1 90.12 268 ASP B CA 1
ATOM 8880 C C . ASP B 1 268 ? 20.75 38.156 -8.625 1 90.12 268 ASP B C 1
ATOM 8882 O O . ASP B 1 268 ? 21.203 37.031 -8.312 1 90.12 268 ASP B O 1
ATOM 8886 N N . ARG B 1 269 ? 20.547 38.531 -9.859 1 90.56 269 ARG B N 1
ATOM 8887 C CA . ARG B 1 269 ? 20.969 37.688 -10.961 1 90.56 269 ARG B CA 1
ATOM 8888 C C . ARG B 1 269 ? 22.438 37.281 -10.828 1 90.56 269 ARG B C 1
ATOM 8890 O O . ARG B 1 269 ? 22.797 36.125 -11.023 1 90.56 269 ARG B O 1
ATOM 8897 N N . LYS B 1 270 ? 23.25 38.156 -10.453 1 88.12 270 LYS B N 1
ATOM 8898 C CA . LYS B 1 270 ? 24.688 37.906 -10.344 1 88.12 270 LYS B CA 1
ATOM 8899 C C . LYS B 1 270 ? 25.016 37.062 -9.109 1 88.12 270 LYS B C 1
ATOM 8901 O O . LYS B 1 270 ? 25.828 36.156 -9.172 1 88.12 270 LYS B O 1
ATOM 8906 N N . THR B 1 271 ? 24.328 37.438 -8.07 1 88.44 271 THR B N 1
ATOM 8907 C CA . THR B 1 271 ? 24.578 36.688 -6.836 1 88.44 271 THR B CA 1
ATOM 8908 C C . THR B 1 271 ? 24.094 35.25 -6.961 1 88.44 271 THR B C 1
ATOM 8910 O O . THR B 1 271 ? 24.703 34.344 -6.402 1 88.44 271 THR B O 1
ATOM 8913 N N . LEU B 1 272 ? 23.078 35.094 -7.668 1 89.31 272 LEU B N 1
ATOM 8914 C CA . LEU B 1 272 ? 22.531 33.75 -7.863 1 89.31 272 LEU B CA 1
ATOM 8915 C C . LEU B 1 272 ? 23.484 32.875 -8.68 1 89.31 272 LEU B C 1
ATOM 8917 O O . LEU B 1 272 ? 23.641 31.688 -8.406 1 89.31 272 LEU B O 1
ATOM 8921 N N . ALA B 1 273 ? 24.078 33.469 -9.609 1 86.69 273 ALA B N 1
ATOM 8922 C CA . ALA B 1 273 ? 24.984 32.719 -10.492 1 86.69 273 ALA B CA 1
ATOM 8923 C C . ALA B 1 273 ? 26.281 32.375 -9.781 1 86.69 273 ALA B C 1
ATOM 8925 O O . ALA B 1 273 ? 26.922 31.375 -10.086 1 86.69 273 ALA B O 1
ATOM 8926 N N . LYS B 1 274 ? 26.594 33.188 -8.797 1 83.81 274 LYS B N 1
ATOM 8927 C CA . LYS B 1 274 ? 27.875 33 -8.125 1 83.81 274 LYS B CA 1
ATOM 8928 C C . LYS B 1 274 ? 27.719 32.094 -6.887 1 83.81 274 LYS B C 1
ATOM 8930 O O . LYS B 1 274 ? 28.672 31.484 -6.434 1 83.81 274 LYS B O 1
ATOM 8935 N N . ASP B 1 275 ? 26.531 31.984 -6.473 1 84.38 275 ASP B N 1
ATOM 8936 C CA . ASP B 1 275 ? 26.312 31.203 -5.262 1 84.38 275 ASP B CA 1
ATOM 8937 C C . ASP B 1 275 ? 26.297 29.703 -5.574 1 84.38 275 ASP B C 1
ATOM 8939 O O . ASP B 1 275 ? 26.172 29.312 -6.734 1 84.38 275 ASP B O 1
ATOM 8943 N N . ASN B 1 276 ? 26.672 28.969 -4.535 1 85.5 276 ASN B N 1
ATOM 8944 C CA . ASN B 1 276 ? 26.688 27.516 -4.688 1 85.5 276 ASN B CA 1
ATOM 8945 C C . ASN B 1 276 ? 25.578 26.859 -3.852 1 85.5 276 ASN B C 1
ATOM 8947 O O . ASN B 1 276 ? 25.812 26.484 -2.701 1 85.5 276 ASN B O 1
ATOM 8951 N N . PHE B 1 277 ? 24.422 26.812 -4.34 1 90.56 277 PHE B N 1
ATOM 8952 C CA . PHE B 1 277 ? 23.328 26.094 -3.68 1 90.56 277 PHE B CA 1
ATOM 8953 C C . PHE B 1 277 ? 22.703 25.062 -4.617 1 90.56 277 PHE B C 1
ATOM 8955 O O . PHE B 1 277 ? 23.078 24.984 -5.789 1 90.56 277 PHE B O 1
ATOM 8962 N N . GLU B 1 278 ? 21.969 24.188 -4.062 1 92.81 278 GLU B N 1
ATOM 8963 C CA . GLU B 1 278 ? 21.219 23.172 -4.805 1 92.81 278 GLU B CA 1
ATOM 8964 C C . GLU B 1 278 ? 19.766 23.125 -4.355 1 92.81 278 GLU B C 1
ATOM 8966 O O . GLU B 1 278 ? 19.469 23.172 -3.158 1 92.81 278 GLU B O 1
ATOM 8971 N N . ILE B 1 279 ? 18.906 23.188 -5.344 1 94.88 279 ILE B N 1
ATOM 8972 C CA . ILE B 1 279 ? 17.484 23.062 -5.039 1 94.88 279 ILE B CA 1
ATOM 8973 C C . ILE B 1 279 ? 17.031 21.641 -5.289 1 94.88 279 ILE B C 1
ATOM 8975 O O . ILE B 1 279 ? 17.141 21.125 -6.41 1 94.88 279 ILE B O 1
ATOM 8979 N N . LEU B 1 280 ? 16.594 21.031 -4.262 1 92.5 280 LEU B N 1
ATOM 8980 C CA . LEU B 1 280 ? 16.047 19.688 -4.367 1 92.5 280 LEU B CA 1
ATOM 8981 C C . LEU B 1 280 ? 14.531 19.719 -4.547 1 92.5 280 LEU B C 1
ATOM 8983 O O . LEU B 1 280 ? 13.828 20.359 -3.762 1 92.5 280 LEU B O 1
ATOM 8987 N N . VAL B 1 281 ? 14.047 19.094 -5.586 1 94 281 VAL B N 1
ATOM 8988 C CA . VAL B 1 281 ? 12.609 19.031 -5.84 1 94 281 VAL B CA 1
ATOM 8989 C C . VAL B 1 281 ? 12.133 17.578 -5.773 1 94 281 VAL B C 1
ATOM 8991 O O . VAL B 1 281 ? 12.781 16.688 -6.312 1 94 281 VAL B O 1
ATOM 8994 N N . THR B 1 282 ? 11.133 17.406 -5.016 1 90.94 282 THR B N 1
ATOM 8995 C CA . THR B 1 282 ? 10.539 16.078 -4.859 1 90.94 282 THR B CA 1
ATOM 8996 C C . THR B 1 282 ? 9.055 16.094 -5.203 1 90.94 282 THR B C 1
ATOM 8998 O O . THR B 1 282 ? 8.359 17.078 -4.918 1 90.94 282 THR B O 1
ATOM 9001 N N . PHE B 1 283 ? 8.562 15.125 -5.914 1 92.06 283 PHE B N 1
ATOM 9002 C CA . PHE B 1 283 ? 7.16 14.938 -6.273 1 92.06 283 PHE B CA 1
ATOM 9003 C C . PHE B 1 283 ? 6.656 13.578 -5.809 1 92.06 283 PHE B C 1
ATOM 9005 O O . PHE B 1 283 ? 7.137 12.539 -6.273 1 92.06 283 PHE B O 1
ATOM 9012 N N . VAL B 1 284 ? 5.773 13.578 -4.816 1 88.38 284 VAL B N 1
ATOM 9013 C CA . VAL B 1 284 ? 5.152 12.359 -4.32 1 88.38 284 VAL B CA 1
ATOM 9014 C C . VAL B 1 284 ? 3.75 12.211 -4.906 1 88.38 284 VAL B C 1
ATOM 9016 O O . VAL B 1 284 ? 2.959 13.156 -4.879 1 88.38 284 VAL B O 1
ATOM 9019 N N . TYR B 1 285 ? 3.465 11.047 -5.438 1 84.31 285 TYR B N 1
ATOM 9020 C CA . TYR B 1 285 ? 2.174 10.836 -6.086 1 84.31 285 TYR B CA 1
ATOM 9021 C C . TYR B 1 285 ? 1.731 9.383 -5.969 1 84.31 285 TYR B C 1
ATOM 9023 O O . TYR B 1 285 ? 2.533 8.508 -5.629 1 84.31 285 TYR B O 1
ATOM 9031 N N . THR B 1 286 ? 0.479 9.18 -6.113 1 80.69 286 THR B N 1
ATOM 9032 C CA . THR B 1 286 ? -0.08 7.836 -6.129 1 80.69 286 THR B CA 1
ATOM 9033 C C . THR B 1 286 ? -0.473 7.43 -7.547 1 80.69 286 THR B C 1
ATOM 9035 O O . THR B 1 286 ? -1.176 8.172 -8.234 1 80.69 286 THR B O 1
ATOM 9038 N N . GLY B 1 287 ? 0.003 6.301 -7.945 1 77.81 287 GLY B N 1
ATOM 9039 C CA . GLY B 1 287 ? -0.346 5.809 -9.266 1 77.81 287 GLY B CA 1
ATOM 9040 C C . GLY B 1 287 ? -1.781 5.328 -9.367 1 77.81 287 GLY B C 1
ATOM 9041 O O . GLY B 1 287 ? -2.27 4.633 -8.477 1 77.81 287 GLY B O 1
ATOM 9042 N N . ASP B 1 288 ? -2.48 5.641 -10.375 1 75.25 288 ASP B N 1
ATOM 9043 C CA . ASP B 1 288 ? -3.869 5.246 -10.586 1 75.25 288 ASP B CA 1
ATOM 9044 C C . ASP B 1 288 ? -3.977 3.758 -10.914 1 75.25 288 ASP B C 1
ATOM 9046 O O . ASP B 1 288 ? -4.98 3.119 -10.594 1 75.25 288 ASP B O 1
ATOM 9050 N N . SER B 1 289 ? -2.928 3.275 -11.547 1 75 289 SER B N 1
ATOM 9051 C CA . SER B 1 289 ? -2.979 1.888 -12 1 75 289 SER B CA 1
ATOM 9052 C C . SER B 1 289 ? -2.645 0.925 -10.859 1 75 289 SER B C 1
ATOM 9054 O O . SER B 1 289 ? -3.281 -0.12 -10.719 1 75 289 SER B O 1
ATOM 9056 N N . THR B 1 290 ? -1.707 1.281 -10.039 1 75.25 290 THR B N 1
ATOM 9057 C CA . THR B 1 290 ? -1.262 0.347 -9.008 1 75.25 290 THR B CA 1
ATOM 9058 C C . THR B 1 290 ? -1.777 0.769 -7.637 1 75.25 290 THR B C 1
ATOM 9060 O O . THR B 1 290 ? -1.807 -0.037 -6.707 1 75.25 290 THR B O 1
ATOM 9063 N N . GLY B 1 291 ? -2.131 1.947 -7.473 1 76.94 291 GLY B N 1
ATOM 9064 C CA . GLY B 1 291 ? -2.602 2.42 -6.18 1 76.94 291 GLY B CA 1
ATOM 9065 C C . GLY B 1 291 ? -1.486 2.584 -5.164 1 76.94 291 GLY B C 1
ATOM 9066 O O . GLY B 1 291 ? -1.747 2.791 -3.975 1 76.94 291 GLY B O 1
ATOM 9067 N N . THR B 1 292 ? -0.258 2.447 -5.59 1 77.69 292 THR B N 1
ATOM 9068 C CA . THR B 1 292 ? 0.884 2.611 -4.699 1 77.69 292 THR B CA 1
ATOM 9069 C C . THR B 1 292 ? 1.488 4.008 -4.844 1 77.69 292 THR B C 1
ATOM 9071 O O . THR B 1 292 ? 1.311 4.66 -5.871 1 77.69 292 THR B O 1
ATOM 9074 N N . SER B 1 293 ? 2.096 4.473 -3.818 1 79.56 293 SER B N 1
ATOM 9075 C CA . SER B 1 293 ? 2.711 5.797 -3.814 1 79.56 293 SER B CA 1
ATOM 9076 C C . SER B 1 293 ? 4.133 5.746 -4.367 1 79.56 293 SER B C 1
ATOM 9078 O O . SER B 1 293 ? 4.883 4.812 -4.082 1 79.56 293 SER B O 1
ATOM 9080 N N . HIS B 1 294 ? 4.449 6.723 -5.207 1 82.44 294 HIS B N 1
ATOM 9081 C CA . HIS B 1 294 ? 5.758 6.871 -5.824 1 82.44 294 HIS B CA 1
ATOM 9082 C C . HIS B 1 294 ? 6.359 8.242 -5.527 1 82.44 294 HIS B C 1
ATOM 9084 O O . HIS B 1 294 ? 5.641 9.164 -5.133 1 82.44 294 HIS B O 1
ATOM 9090 N N . GLN B 1 295 ? 7.684 8.281 -5.586 1 85.94 295 GLN B N 1
ATOM 9091 C CA . GLN B 1 295 ? 8.375 9.555 -5.426 1 85.94 295 GLN B CA 1
ATOM 9092 C C . GLN B 1 295 ? 9.391 9.773 -6.547 1 85.94 295 GLN B C 1
ATOM 9094 O O . GLN B 1 295 ? 10.156 8.867 -6.879 1 85.94 295 GLN B O 1
ATOM 9099 N N . SER B 1 296 ? 9.281 10.852 -7.172 1 88.5 296 SER B N 1
ATOM 9100 C CA . SER B 1 296 ? 10.273 11.297 -8.148 1 88.5 296 SER B CA 1
ATOM 9101 C C . SER B 1 296 ? 11.031 12.523 -7.645 1 88.5 296 SER B C 1
ATOM 9103 O O . SER B 1 296 ? 10.453 13.391 -6.988 1 88.5 296 SER B O 1
ATOM 9105 N N . ARG B 1 297 ? 12.32 12.516 -7.918 1 90.19 297 ARG B N 1
ATOM 9106 C CA . ARG B 1 297 ? 13.156 13.602 -7.426 1 90.19 297 ARG B CA 1
ATOM 9107 C C . ARG B 1 297 ? 14.078 14.117 -8.523 1 90.19 297 ARG B C 1
ATOM 9109 O O . ARG B 1 297 ? 14.391 13.398 -9.469 1 90.19 297 ARG B O 1
ATOM 9116 N N . SER B 1 298 ? 14.375 15.352 -8.453 1 93.12 298 SER B N 1
ATOM 9117 C CA . SER B 1 298 ? 15.352 16.031 -9.297 1 93.12 298 SER B CA 1
ATOM 9118 C C . SER B 1 298 ? 16 17.203 -8.562 1 93.12 298 SER B C 1
ATOM 9120 O O . SER B 1 298 ? 15.68 17.469 -7.406 1 93.12 298 SER B O 1
ATOM 9122 N N . SER B 1 299 ? 17.031 17.781 -9.164 1 94.5 299 SER B N 1
ATOM 9123 C CA . SER B 1 299 ? 17.734 18.891 -8.539 1 94.5 299 SER B CA 1
ATOM 9124 C C . SER B 1 299 ? 18.078 19.969 -9.562 1 94.5 299 SER B C 1
ATOM 9126 O O . SER B 1 299 ? 18.141 19.703 -10.766 1 94.5 299 SER B O 1
ATOM 9128 N N . TYR B 1 300 ? 18.156 21.188 -9.102 1 96.12 300 TYR B N 1
ATOM 9129 C CA . TYR B 1 300 ? 18.562 22.328 -9.906 1 96.12 300 TYR B CA 1
ATOM 9130 C C . TYR B 1 300 ? 19.734 23.062 -9.258 1 96.12 300 TYR B C 1
ATOM 9132 O O . TYR B 1 300 ? 19.688 23.406 -8.078 1 96.12 300 TYR B O 1
ATOM 9140 N N . VAL B 1 301 ? 20.781 23.234 -10.055 1 94.12 301 VAL B N 1
ATOM 9141 C CA . VAL B 1 301 ? 21.938 24.031 -9.633 1 94.12 301 VAL B CA 1
ATOM 9142 C C . VAL B 1 301 ? 21.875 25.422 -10.273 1 94.12 301 VAL B C 1
ATOM 9144 O O . VAL B 1 301 ? 21.141 25.625 -11.25 1 94.12 301 VAL B O 1
ATOM 9147 N N . PRO B 1 302 ? 22.547 26.422 -9.75 1 92.94 302 PRO B N 1
ATOM 9148 C CA . PRO B 1 302 ? 22.453 27.797 -10.25 1 92.94 302 PRO B CA 1
ATOM 9149 C C . PRO B 1 302 ? 22.734 27.906 -11.742 1 92.94 302 PRO B C 1
ATOM 9151 O O . PRO B 1 302 ? 22.094 28.703 -12.438 1 92.94 302 PRO B O 1
ATOM 9154 N N . ARG B 1 303 ? 23.547 27.047 -12.281 1 91.19 303 ARG B N 1
ATOM 9155 C CA . ARG B 1 303 ? 23.828 27.078 -13.719 1 91.19 303 ARG B CA 1
ATOM 9156 C C . ARG B 1 303 ? 22.609 26.641 -14.523 1 91.19 303 ARG B C 1
ATOM 9158 O O . ARG B 1 303 ? 22.516 26.938 -15.711 1 91.19 303 ARG B O 1
ATOM 9165 N N . GLU B 1 304 ? 21.766 25.984 -13.867 1 94.69 304 GLU B N 1
ATOM 9166 C CA . GLU B 1 304 ? 20.578 25.453 -14.539 1 94.69 304 GLU B CA 1
ATOM 9167 C C . GLU B 1 304 ? 19.375 26.344 -14.305 1 94.69 304 GLU B C 1
ATOM 9169 O O . GLU B 1 304 ? 18.25 25.969 -14.641 1 94.69 304 GLU B O 1
ATOM 9174 N N . ILE B 1 305 ? 19.578 27.438 -13.727 1 95.5 305 ILE B N 1
ATOM 9175 C CA . ILE B 1 305 ? 18.484 28.406 -13.5 1 95.5 305 ILE B CA 1
ATOM 9176 C C . ILE B 1 305 ? 18.641 29.578 -14.461 1 95.5 305 ILE B C 1
ATOM 9178 O O . ILE B 1 305 ? 19.641 30.297 -14.414 1 95.5 305 ILE B O 1
ATOM 9182 N N . LEU B 1 306 ? 17.625 29.75 -15.289 1 94.81 306 LEU B N 1
ATOM 9183 C CA . LEU B 1 306 ? 17.641 30.828 -16.266 1 94.81 306 LEU B CA 1
ATOM 9184 C C . LEU B 1 306 ? 16.891 32.062 -15.75 1 94.81 306 LEU B C 1
ATOM 9186 O O . LEU B 1 306 ? 15.68 31.969 -15.5 1 94.81 306 LEU B O 1
ATOM 9190 N N . TRP B 1 307 ? 17.625 33.125 -15.602 1 94.44 307 TRP B N 1
ATOM 9191 C CA . TRP B 1 307 ? 17.016 34.375 -15.148 1 94.44 307 TRP B CA 1
ATOM 9192 C C . TRP B 1 307 ? 16.359 35.094 -16.312 1 94.44 307 TRP B C 1
ATOM 9194 O O . TRP B 1 307 ? 16.953 35.25 -17.375 1 94.44 307 TRP B O 1
ATOM 9204 N N . GLY B 1 308 ? 15.141 35.438 -16.219 1 92.56 308 GLY B N 1
ATOM 9205 C CA . GLY B 1 308 ? 14.438 36.188 -17.25 1 92.56 308 GLY B CA 1
ATOM 9206 C C . GLY B 1 308 ? 13.906 35.312 -18.375 1 92.56 308 GLY B C 1
ATOM 9207 O O . GLY B 1 308 ? 14.055 35.625 -19.547 1 92.56 308 GLY B O 1
ATOM 9208 N N . HIS B 1 309 ? 13.477 34.219 -17.984 1 93.56 309 HIS B N 1
ATOM 9209 C CA . HIS B 1 309 ? 12.891 33.281 -18.953 1 93.56 309 HIS B CA 1
ATOM 9210 C C . HIS B 1 309 ? 11.508 32.812 -18.5 1 93.56 309 HIS B C 1
ATOM 9212 O O . HIS B 1 309 ? 11.195 32.844 -17.312 1 93.56 309 HIS B O 1
ATOM 9218 N N . ARG B 1 310 ? 10.711 32.531 -19.469 1 91.81 310 ARG B N 1
ATOM 9219 C CA . ARG B 1 310 ? 9.391 31.969 -19.25 1 91.81 310 ARG B CA 1
ATOM 9220 C C . ARG B 1 310 ? 9.188 30.703 -20.094 1 91.81 310 ARG B C 1
ATOM 9222 O O . ARG B 1 310 ? 9.688 30.625 -21.219 1 91.81 310 ARG B O 1
ATOM 9229 N N . PHE B 1 311 ? 8.516 29.766 -19.5 1 93.25 311 PHE B N 1
ATOM 9230 C CA . PHE B 1 311 ? 8.242 28.531 -20.234 1 93.25 311 PHE B CA 1
ATOM 9231 C C . PHE B 1 311 ? 7.207 28.781 -21.328 1 93.25 311 PHE B C 1
ATOM 9233 O O . PHE B 1 311 ? 6.254 29.531 -21.125 1 93.25 311 PHE B O 1
ATOM 9240 N N . ASN B 1 312 ? 7.426 28.078 -22.422 1 90.88 312 ASN B N 1
ATOM 9241 C CA . ASN B 1 312 ? 6.445 28.156 -23.5 1 90.88 312 ASN B CA 1
ATOM 9242 C C . ASN B 1 312 ? 5.152 27.422 -23.141 1 90.88 312 ASN B C 1
ATOM 9244 O O . ASN B 1 312 ? 5.148 26.562 -22.25 1 90.88 312 ASN B O 1
ATOM 9248 N N . ASP B 1 313 ? 4.164 27.828 -23.812 1 87.38 313 ASP B N 1
ATOM 9249 C CA . ASP B 1 313 ? 2.873 27.203 -23.562 1 87.38 313 ASP B CA 1
ATOM 9250 C C . ASP B 1 313 ? 2.842 25.781 -24.109 1 87.38 313 ASP B C 1
ATOM 9252 O O . ASP B 1 313 ? 3.115 25.562 -25.297 1 87.38 313 ASP B O 1
ATOM 9256 N N . VAL B 1 314 ? 2.59 24.922 -23.219 1 89.06 314 VAL B N 1
ATOM 9257 C CA . VAL B 1 314 ? 2.57 23.516 -23.594 1 89.06 314 VAL B CA 1
ATOM 9258 C C . VAL B 1 314 ? 1.137 23.078 -23.906 1 89.06 314 VAL B C 1
ATOM 9260 O O . VAL B 1 314 ? 0.915 22.156 -24.703 1 89.06 314 VAL B O 1
ATOM 9263 N N . LEU B 1 315 ? 0.197 23.734 -23.359 1 88.38 315 LEU B N 1
ATOM 9264 C CA . LEU B 1 315 ? -1.2 23.328 -23.5 1 88.38 315 LEU B CA 1
ATOM 9265 C C . LEU B 1 315 ? -1.908 24.188 -24.547 1 88.38 315 LEU B C 1
ATOM 9267 O O . LEU B 1 315 ? -1.85 25.422 -24.484 1 88.38 315 LEU B O 1
ATOM 9271 N N . GLN B 1 316 ? -2.434 23.531 -25.531 1 85.31 316 GLN B N 1
ATOM 9272 C CA . GLN B 1 316 ? -3.242 24.203 -26.547 1 85.31 316 GLN B CA 1
ATOM 9273 C C . GLN B 1 316 ? -4.703 23.766 -26.453 1 85.31 316 GLN B C 1
ATOM 9275 O O . GLN B 1 316 ? -4.992 22.578 -26.266 1 85.31 316 GLN B O 1
ATOM 9280 N N . LEU B 1 317 ? -5.52 24.688 -26.375 1 81.75 317 LEU B N 1
ATOM 9281 C CA . LEU B 1 317 ? -6.953 24.422 -26.297 1 81.75 317 LEU B CA 1
ATOM 9282 C C . LEU B 1 317 ? -7.547 24.234 -27.688 1 81.75 317 LEU B C 1
ATOM 9284 O O . LEU B 1 317 ? -7.41 25.094 -28.547 1 81.75 317 LEU B O 1
ATOM 9288 N N . LYS B 1 318 ? -7.961 23.016 -27.844 1 79.19 318 LYS B N 1
ATOM 9289 C CA . LYS B 1 318 ? -8.727 22.75 -29.062 1 79.19 318 LYS B CA 1
ATOM 9290 C C . LYS B 1 318 ? -10.219 22.656 -28.75 1 79.19 318 LYS B C 1
ATOM 9292 O O . LYS B 1 318 ? -10.641 22.875 -27.625 1 79.19 318 LYS B O 1
ATOM 9297 N N . LYS B 1 319 ? -11.078 22.422 -29.734 1 75.31 319 LYS B N 1
ATOM 9298 C CA . LYS B 1 319 ? -12.531 22.453 -29.609 1 75.31 319 LYS B CA 1
ATOM 9299 C C . LYS B 1 319 ? -13.031 21.312 -28.719 1 75.31 319 LYS B C 1
ATOM 9301 O O . LYS B 1 319 ? -13.953 21.484 -27.938 1 75.31 319 LYS B O 1
ATOM 9306 N N . LYS B 1 320 ? -12.328 20.203 -28.781 1 80 320 LYS B N 1
ATOM 9307 C CA . LYS B 1 320 ? -12.914 19.062 -28.109 1 80 320 LYS B CA 1
ATOM 9308 C C . LYS B 1 320 ? -11.969 18.516 -27.031 1 80 320 LYS B C 1
ATOM 9310 O O . LYS B 1 320 ? -12.398 17.797 -26.125 1 80 320 LYS B O 1
ATOM 9315 N N . TYR B 1 321 ? -10.766 18.781 -27.203 1 84.12 321 TYR B N 1
ATOM 9316 C CA . TYR B 1 321 ? -9.805 18.234 -26.25 1 84.12 321 TYR B CA 1
ATOM 9317 C C . TYR B 1 321 ? -8.625 19.172 -26.062 1 84.12 321 TYR B C 1
ATOM 9319 O O . TYR B 1 321 ? -8.477 20.156 -26.797 1 84.12 321 TYR B O 1
ATOM 9327 N N . TYR B 1 322 ? -7.918 18.969 -25.016 1 86.12 322 TYR B N 1
ATOM 9328 C CA . TYR B 1 322 ? -6.676 19.688 -24.766 1 86.12 322 TYR B CA 1
ATOM 9329 C C . TYR B 1 322 ? -5.484 18.953 -25.375 1 86.12 322 TYR B C 1
ATOM 9331 O O . TYR B 1 322 ? -5.371 17.734 -25.281 1 86.12 322 TYR B O 1
ATOM 9339 N N . LYS B 1 323 ? -4.801 19.734 -26.094 1 88 323 LYS B N 1
ATOM 9340 C CA . LYS B 1 323 ? -3.623 19.188 -26.75 1 88 323 LYS B CA 1
ATOM 9341 C C . LYS B 1 323 ? -2.344 19.625 -26.047 1 88 323 LYS B C 1
ATOM 9343 O O . LYS B 1 323 ? -2.127 20.812 -25.828 1 88 323 LYS B O 1
ATOM 9348 N N . VAL B 1 324 ? -1.564 18.594 -25.609 1 88.69 324 VAL B N 1
ATOM 9349 C CA . VAL B 1 324 ? -0.279 18.859 -24.984 1 88.69 324 VAL B CA 1
ATOM 9350 C C . VAL B 1 324 ? 0.853 18.594 -25.969 1 88.69 324 VAL B C 1
ATOM 9352 O O . VAL B 1 324 ? 1.015 17.469 -26.453 1 88.69 324 VAL B O 1
ATOM 9355 N N . ASN B 1 325 ? 1.557 19.656 -26.312 1 88.19 325 ASN B N 1
ATOM 9356 C CA . ASN B 1 325 ? 2.738 19.531 -27.156 1 88.19 325 ASN B CA 1
ATOM 9357 C C . ASN B 1 325 ? 3.988 19.234 -26.328 1 88.19 325 ASN B C 1
ATOM 9359 O O . ASN B 1 325 ? 4.59 20.156 -25.766 1 88.19 325 ASN B O 1
ATOM 9363 N N . CYS B 1 326 ? 4.465 18.031 -26.391 1 87 326 CYS B N 1
ATOM 9364 C CA . CYS B 1 326 ? 5.562 17.594 -25.547 1 87 326 CYS B CA 1
ATOM 9365 C C . CYS B 1 326 ? 6.887 18.188 -26 1 87 326 CYS B C 1
ATOM 9367 O O . CYS B 1 326 ? 7.848 18.234 -25.219 1 87 326 CYS B O 1
ATOM 9369 N N . LEU B 1 327 ? 6.961 18.797 -27.219 1 86.75 327 LEU B N 1
ATOM 9370 C CA . LEU B 1 327 ? 8.18 19.422 -27.703 1 86.75 327 LEU B CA 1
ATOM 9371 C C . LEU B 1 327 ? 8.43 20.75 -27 1 86.75 327 LEU B C 1
ATOM 9373 O O . LEU B 1 327 ? 9.57 21.203 -26.891 1 86.75 327 LEU B O 1
ATOM 9377 N N . GLN B 1 328 ? 7.383 21.266 -26.531 1 90.44 328 GLN B N 1
ATOM 9378 C CA . GLN B 1 328 ? 7.492 22.578 -25.906 1 90.44 328 GLN B CA 1
ATOM 9379 C C . GLN B 1 328 ? 7.715 22.453 -24.406 1 90.44 328 GLN B C 1
ATOM 9381 O O . GLN B 1 328 ? 7.77 23.453 -23.688 1 90.44 328 GLN B O 1
ATOM 9386 N N . PHE B 1 329 ? 7.902 21.297 -23.938 1 90.81 329 PHE B N 1
ATOM 9387 C CA . PHE B 1 329 ? 8.039 21.078 -22.5 1 90.81 329 PHE B CA 1
ATOM 9388 C C . PHE B 1 329 ? 9.297 21.75 -21.953 1 90.81 329 PHE B C 1
ATOM 9390 O O . PHE B 1 329 ? 9.273 22.344 -20.875 1 90.81 329 PHE B O 1
ATOM 9397 N N . GLU B 1 330 ? 10.359 21.719 -22.656 1 91.88 330 GLU B N 1
ATOM 9398 C CA . GLU B 1 330 ? 11.641 22.234 -22.188 1 91.88 330 GLU B CA 1
ATOM 9399 C C . GLU B 1 330 ? 11.914 23.625 -22.766 1 91.88 330 GLU B C 1
ATOM 9401 O O . GLU B 1 330 ? 12.781 24.344 -22.266 1 91.88 330 GLU B O 1
ATOM 9406 N N . GLU B 1 331 ? 11.141 24.062 -23.656 1 92.06 331 GLU B N 1
ATOM 9407 C CA . GLU B 1 331 ? 11.445 25.297 -24.375 1 92.06 331 GLU B CA 1
ATOM 9408 C C . GLU B 1 331 ? 11.047 26.516 -23.547 1 92.06 331 GLU B C 1
ATOM 9410 O O . GLU B 1 331 ? 10.008 26.516 -22.875 1 92.06 331 GLU B O 1
ATOM 9415 N N . THR B 1 332 ? 11.969 27.453 -23.484 1 93.94 332 THR B N 1
ATOM 9416 C CA . THR B 1 332 ? 11.742 28.703 -22.766 1 93.94 332 THR B CA 1
ATOM 9417 C C . THR B 1 332 ? 11.945 29.906 -23.688 1 93.94 332 THR B C 1
ATOM 9419 O O . THR B 1 332 ? 12.602 29.781 -24.734 1 93.94 332 THR B O 1
ATOM 9422 N N . THR B 1 333 ? 11.25 30.922 -23.453 1 93.38 333 THR B N 1
ATOM 9423 C CA . THR B 1 333 ? 11.406 32.188 -24.141 1 93.38 333 THR B CA 1
ATOM 9424 C C . THR B 1 333 ? 11.914 33.281 -23.188 1 93.38 333 THR B C 1
ATOM 9426 O O . THR B 1 333 ? 11.562 33.281 -22.016 1 93.38 333 THR B O 1
ATOM 9429 N N . GLU B 1 334 ? 12.766 34.219 -23.703 1 93.31 334 GLU B N 1
ATOM 9430 C CA . GLU B 1 334 ? 13.312 35.281 -22.891 1 93.31 334 GLU B CA 1
ATOM 9431 C C . GLU B 1 334 ? 12.289 36.406 -22.672 1 93.31 334 GLU B C 1
ATOM 9433 O O . GLU B 1 334 ? 11.609 36.812 -23.609 1 93.31 334 GLU B O 1
ATOM 9438 N N . VAL B 1 335 ? 12.086 36.719 -21.484 1 91.75 335 VAL B N 1
ATOM 9439 C CA . VAL B 1 335 ? 11.172 37.781 -21.094 1 91.75 335 VAL B CA 1
ATOM 9440 C C . VAL B 1 335 ? 11.898 38.781 -20.203 1 91.75 335 VAL B C 1
ATOM 9442 O O . VAL B 1 335 ? 13 38.5 -19.703 1 91.75 335 VAL B O 1
ATOM 9445 N N . TYR B 1 336 ? 11.219 39.875 -20.047 1 86.06 336 TYR B N 1
ATOM 9446 C CA . TYR B 1 336 ? 11.805 40.906 -19.188 1 86.06 336 TYR B CA 1
ATOM 9447 C C . TYR B 1 336 ? 11.68 40.531 -17.719 1 86.06 336 TYR B C 1
ATOM 9449 O O . TYR B 1 336 ? 10.625 40.062 -17.281 1 86.06 336 TYR B O 1
ATOM 9457 N N . ALA B 1 337 ? 12.781 40.531 -17.016 1 89.44 337 ALA B N 1
ATOM 9458 C CA . ALA B 1 337 ? 12.82 40.375 -15.57 1 89.44 337 ALA B CA 1
ATOM 9459 C C . ALA B 1 337 ? 13.898 41.281 -14.961 1 89.44 337 ALA B C 1
ATOM 9461 O O . ALA B 1 337 ? 15.016 41.375 -15.477 1 89.44 337 ALA B O 1
ATOM 9462 N N . PRO B 1 338 ? 13.477 41.969 -13.93 1 88.5 338 PRO B N 1
ATOM 9463 C CA . PRO B 1 338 ? 14.484 42.812 -13.281 1 88.5 338 PRO B CA 1
ATOM 9464 C C . PRO B 1 338 ? 15.68 42 -12.766 1 88.5 338 PRO B C 1
ATOM 9466 O O . PRO B 1 338 ? 15.516 40.875 -12.281 1 88.5 338 PRO B O 1
ATOM 9469 N N . TYR B 1 339 ? 16.844 42.625 -12.875 1 88.56 339 TYR B N 1
ATOM 9470 C CA . TYR B 1 339 ? 18.062 41.969 -12.445 1 88.56 339 TYR B CA 1
ATOM 9471 C C . TYR B 1 339 ? 18.297 42.156 -10.953 1 88.56 339 TYR B C 1
ATOM 9473 O O . TYR B 1 339 ? 19.172 41.5 -10.367 1 88.56 339 TYR B O 1
ATOM 9481 N N . CYS B 1 340 ? 17.406 42.875 -10.383 1 86.5 340 CYS B N 1
ATOM 9482 C CA . CYS B 1 340 ? 17.578 43.125 -8.961 1 86.5 340 CYS B CA 1
ATOM 9483 C C . CYS B 1 340 ? 16.922 42.062 -8.117 1 86.5 340 CYS B C 1
ATOM 9485 O O . CYS B 1 340 ? 16.219 41.188 -8.648 1 86.5 340 CYS B O 1
ATOM 9487 N N . SER B 1 341 ? 17.328 42.125 -6.871 1 89.44 341 SER B N 1
ATOM 9488 C CA . SER B 1 341 ? 16.766 41.188 -5.93 1 89.44 341 SER B CA 1
ATOM 9489 C C . SER B 1 341 ? 15.312 41.531 -5.602 1 89.44 341 SER B C 1
ATOM 9491 O O . SER B 1 341 ? 14.859 42.625 -5.859 1 89.44 341 SER B O 1
ATOM 9493 N N . ALA B 1 342 ? 14.57 40.5 -5.18 1 90.75 342 ALA B N 1
ATOM 9494 C CA . ALA B 1 342 ? 13.18 40.719 -4.773 1 90.75 342 ALA B CA 1
ATOM 9495 C C . ALA B 1 342 ? 13.094 41.75 -3.641 1 90.75 342 ALA B C 1
ATOM 9497 O O . ALA B 1 342 ? 12.125 42.5 -3.555 1 90.75 342 ALA B O 1
ATOM 9498 N N . LYS B 1 343 ? 14.102 41.75 -2.828 1 90.62 343 LYS B N 1
ATOM 9499 C CA . LYS B 1 343 ? 14.164 42.719 -1.746 1 90.62 343 LYS B CA 1
ATOM 9500 C C . LYS B 1 343 ? 14.219 44.156 -2.293 1 90.62 343 LYS B C 1
ATOM 9502 O O . LYS B 1 343 ? 13.516 45.031 -1.801 1 90.62 343 LYS B O 1
ATOM 9507 N N . HIS B 1 344 ? 15.039 44.312 -3.264 1 87.94 344 HIS B N 1
ATOM 9508 C CA . HIS B 1 344 ? 15.18 45.625 -3.875 1 87.94 344 HIS B CA 1
ATOM 9509 C C . HIS B 1 344 ? 13.906 46.031 -4.598 1 87.94 344 HIS B C 1
ATOM 9511 O O . HIS B 1 344 ? 13.555 47.219 -4.633 1 87.94 344 HIS B O 1
ATOM 9517 N N . LEU B 1 345 ? 13.289 45.125 -5.137 1 87.5 345 LEU B N 1
ATOM 9518 C CA . LEU B 1 345 ? 12.031 45.375 -5.828 1 87.5 345 LEU B CA 1
ATOM 9519 C C . LEU B 1 345 ? 10.945 45.812 -4.844 1 87.5 345 LEU B C 1
ATOM 9521 O O . LEU B 1 345 ? 10.148 46.688 -5.137 1 87.5 345 LEU B O 1
ATOM 9525 N N . ASP B 1 346 ? 10.875 45.188 -3.719 1 87.75 346 ASP B N 1
ATOM 9526 C CA . ASP B 1 346 ? 9.898 45.531 -2.688 1 87.75 346 ASP B CA 1
ATOM 9527 C C . ASP B 1 346 ? 10.164 46.906 -2.115 1 87.75 346 ASP B C 1
ATOM 9529 O O . ASP B 1 346 ? 9.227 47.656 -1.805 1 87.75 346 ASP B O 1
ATOM 9533 N N . LYS B 1 347 ? 11.453 47.25 -1.959 1 85.62 347 LYS B N 1
ATOM 9534 C CA . LYS B 1 347 ? 11.82 48.562 -1.446 1 85.62 347 LYS B CA 1
ATOM 9535 C C . LYS B 1 347 ? 11.438 49.656 -2.432 1 85.62 347 LYS B C 1
ATOM 9537 O O . LYS B 1 347 ? 10.969 50.719 -2.029 1 85.62 347 LYS B O 1
ATOM 9542 N N . LYS B 1 348 ? 11.609 49.406 -3.629 1 81 348 LYS B N 1
ATOM 9543 C CA . LYS B 1 348 ? 11.258 50.375 -4.648 1 81 348 LYS B CA 1
ATOM 9544 C C . LYS B 1 348 ? 9.742 50.594 -4.695 1 81 348 LYS B C 1
ATOM 9546 O O . LYS B 1 348 ? 9.281 51.719 -4.895 1 81 348 LYS B O 1
ATOM 9551 N N . GLU B 1 349 ? 9 49.594 -4.504 1 76.56 349 GLU B N 1
ATOM 9552 C CA . GLU B 1 349 ? 7.543 49.719 -4.5 1 76.56 349 GLU B CA 1
ATOM 9553 C C . GLU B 1 349 ? 7.055 50.5 -3.289 1 76.56 349 GLU B C 1
ATOM 9555 O O . GLU B 1 349 ? 6.102 51.281 -3.391 1 76.56 349 GLU B O 1
ATOM 9560 N N . LEU B 1 350 ? 7.734 50.344 -2.127 1 72.94 350 LEU B N 1
ATOM 9561 C CA . LEU B 1 350 ? 7.383 51.062 -0.92 1 72.94 350 LEU B CA 1
ATOM 9562 C C . LEU B 1 350 ? 7.703 52.562 -1.079 1 72.94 350 LEU B C 1
ATOM 9564 O O . LEU B 1 350 ? 6.953 53.406 -0.613 1 72.94 350 LEU B O 1
ATOM 9568 N N . GLU B 1 351 ? 8.75 52.812 -1.732 1 70.5 351 GLU B N 1
ATOM 9569 C CA . GLU B 1 351 ? 9.125 54.219 -1.962 1 70.5 351 GLU B CA 1
ATOM 9570 C C . GLU B 1 351 ? 8.141 54.906 -2.898 1 70.5 351 GLU B C 1
ATOM 9572 O O . GLU B 1 351 ? 7.797 56.062 -2.699 1 70.5 351 GLU B O 1
ATOM 9577 N N . TYR B 1 352 ? 7.676 54.156 -3.756 1 66.38 352 TYR B N 1
ATOM 9578 C CA . TYR B 1 352 ? 6.707 54.719 -4.688 1 66.38 352 TYR B CA 1
ATOM 9579 C C . TYR B 1 352 ? 5.371 54.969 -4.004 1 66.38 352 TYR B C 1
ATOM 9581 O O . TYR B 1 352 ? 4.727 56 -4.246 1 66.38 352 TYR B O 1
ATOM 9589 N N . THR B 1 353 ? 4.934 54.094 -3.174 1 64.69 353 THR B N 1
ATOM 9590 C CA . THR B 1 353 ? 3.662 54.281 -2.482 1 64.69 353 THR B CA 1
ATOM 9591 C C . THR B 1 353 ? 3.756 55.406 -1.454 1 64.69 353 THR B C 1
ATOM 9593 O O . THR B 1 353 ? 2.781 56.125 -1.223 1 64.69 353 THR B O 1
ATOM 9596 N N . SER B 1 354 ? 4.84 55.656 -0.851 1 61.66 354 SER B N 1
ATOM 9597 C CA . SER B 1 354 ? 5.02 56.75 0.105 1 61.66 354 SER B CA 1
ATOM 9598 C C . SER B 1 354 ? 5.031 58.094 -0.596 1 61.66 354 SER B C 1
ATOM 9600 O O . SER B 1 354 ? 4.543 59.094 -0.052 1 61.66 354 SER B O 1
ATOM 9602 N N . CYS B 1 355 ? 5.547 58.25 -1.713 1 53.41 355 CYS B N 1
ATOM 9603 C CA . CYS B 1 355 ? 5.559 59.531 -2.426 1 53.41 355 CYS B CA 1
ATOM 9604 C C . CYS B 1 355 ? 4.168 59.875 -2.936 1 53.41 355 CYS B C 1
ATOM 9606 O O . CYS B 1 355 ? 3.795 61.031 -2.98 1 53.41 355 CYS B O 1
ATOM 9608 N N . ASP B 1 356 ? 3.416 58.906 -3.236 1 51.88 356 ASP B N 1
ATOM 9609 C CA . ASP B 1 356 ? 2.076 59.188 -3.734 1 51.88 356 ASP B CA 1
ATOM 9610 C C . ASP B 1 356 ? 1.161 59.656 -2.604 1 51.88 356 ASP B C 1
ATOM 9612 O O . ASP B 1 356 ? 0.213 60.406 -2.834 1 51.88 356 ASP B O 1
ATOM 9616 N N . LYS B 1 357 ? 1.258 59.438 -1.391 1 52.88 357 LYS B N 1
ATOM 9617 C CA . LYS B 1 357 ? 0.429 59.906 -0.296 1 52.88 357 LYS B CA 1
ATOM 9618 C C . LYS B 1 357 ? 0.761 61.375 0.029 1 52.88 357 LYS B C 1
ATOM 9620 O O . LYS B 1 357 ? -0.099 62.125 0.5 1 52.88 357 LYS B O 1
ATOM 9625 N N . THR B 1 358 ? 1.961 61.75 -0.015 1 44.78 358 THR B N 1
ATOM 9626 C CA . THR B 1 358 ? 2.24 63.125 0.383 1 44.78 358 THR B CA 1
ATOM 9627 C C . THR B 1 358 ? 1.656 64.125 -0.625 1 44.78 358 THR B C 1
ATOM 9629 O O . THR B 1 358 ? 1.501 65.312 -0.325 1 44.78 358 THR B O 1
ATOM 9632 N N . THR B 1 359 ? 1.473 63.719 -1.804 1 42.69 359 THR B N 1
ATOM 9633 C CA . THR B 1 359 ? 1.034 64.75 -2.744 1 42.69 359 THR B CA 1
ATOM 9634 C C . THR B 1 359 ? -0.459 65 -2.592 1 42.69 359 THR B C 1
ATOM 9636 O O . THR B 1 359 ? -0.995 65.938 -3.211 1 42.69 359 THR B O 1
ATOM 9639 N N . ASN B 1 360 ? -1.233 64.062 -1.957 1 40.59 360 ASN B N 1
ATOM 9640 C CA . ASN B 1 360 ? -2.648 64.438 -1.967 1 40.59 360 ASN B CA 1
ATOM 9641 C C . ASN B 1 360 ? -3.004 65.375 -0.802 1 40.59 360 ASN B C 1
ATOM 9643 O O . ASN B 1 360 ? -4.043 65.188 -0.163 1 40.59 360 ASN B O 1
ATOM 9647 N N . GLY B 1 361 ? -1.993 66 -0.04 1 35.31 361 GLY B N 1
ATOM 9648 C CA . GLY B 1 361 ? -2.455 66.938 0.946 1 35.31 361 GLY B CA 1
ATOM 9649 C C . GLY B 1 361 ? -3.146 68.188 0.328 1 35.31 361 GLY B C 1
ATOM 9650 O O . GLY B 1 361 ? -2.877 68.5 -0.821 1 35.31 361 GLY B O 1
ATOM 9651 N N . GLU B 1 362 ? -4.285 68.625 0.847 1 37.78 362 GLU B N 1
ATOM 9652 C CA . GLU B 1 362 ? -5.137 69.75 0.518 1 37.78 362 GLU B CA 1
ATOM 9653 C C . GLU B 1 362 ? -4.328 71.062 0.444 1 37.78 362 GLU B C 1
ATOM 9655 O O . GLU B 1 362 ? -3.439 71.25 1.264 1 37.78 362 GLU B O 1
ATOM 9660 N N . PRO B 1 363 ? -4.301 71.75 -0.672 1 37.16 363 PRO B N 1
ATOM 9661 C CA . PRO B 1 363 ? -3.627 73 -0.922 1 37.16 363 PRO B CA 1
ATOM 9662 C C . PRO B 1 363 ? -4.07 74.125 0.042 1 37.16 363 PRO B C 1
ATOM 9664 O O . PRO B 1 363 ? -5.254 74.438 0.099 1 37.16 363 PRO B O 1
ATOM 9667 N N . GLU B 1 364 ? -3.82 74.062 1.353 1 30.95 364 GLU B N 1
ATOM 9668 C CA . GLU B 1 364 ? -4.152 75.25 2.076 1 30.95 364 GLU B CA 1
ATOM 9669 C C . GLU B 1 364 ? -3.566 76.5 1.384 1 30.95 364 GLU B C 1
ATOM 9671 O O . GLU B 1 364 ? -2.441 76.438 0.88 1 30.95 364 GLU B O 1
ATOM 9676 N N . ILE B 1 365 ? -4.434 77.562 1.08 1 31.39 365 ILE B N 1
ATOM 9677 C CA . ILE B 1 365 ? -4.367 78.812 0.305 1 31.39 365 ILE B CA 1
ATOM 9678 C C . ILE B 1 365 ? -3.307 79.75 0.896 1 31.39 365 ILE B C 1
ATOM 9680 O O . ILE B 1 365 ? -3.182 80.875 0.482 1 31.39 365 ILE B O 1
ATOM 9684 N N . SER B 1 366 ? -2.619 79.438 1.952 1 26.34 366 SER B N 1
ATOM 9685 C CA . SER B 1 366 ? -1.965 80.625 2.475 1 26.34 366 SER B CA 1
ATOM 9686 C C . SER B 1 366 ? -1.056 81.25 1.429 1 26.34 366 SER B C 1
ATOM 9688 O O . SER B 1 366 ? -0.602 80.562 0.501 1 26.34 366 SER B O 1
ATOM 9690 N N . SER B 1 367 ? -0.938 82.688 1.415 1 25.48 367 SER B N 1
ATOM 9691 C CA . SER B 1 367 ? -0.469 83.75 0.576 1 25.48 367 SER B CA 1
ATOM 9692 C C . SER B 1 367 ? 0.983 83.562 0.157 1 25.48 367 SER B C 1
ATOM 9694 O O . SER B 1 367 ? 1.414 84.062 -0.879 1 25.48 367 SER B O 1
ATOM 9696 N N . SER B 1 368 ? 1.845 83.438 1.152 1 24.39 368 SER B N 1
ATOM 9697 C CA . SER B 1 368 ? 3.105 84.188 0.934 1 24.39 368 SER B CA 1
ATOM 9698 C C . SER B 1 368 ? 3.861 83.562 -0.257 1 24.39 368 SER B C 1
ATOM 9700 O O . SER B 1 368 ? 3.635 82.438 -0.643 1 24.39 368 SER B O 1
ATOM 9702 N N . SER B 1 369 ? 4.859 84.438 -0.884 1 22.58 369 SER B N 1
ATOM 9703 C CA . SER B 1 369 ? 5.523 84.625 -2.168 1 22.58 369 SER B CA 1
ATOM 9704 C C . SER B 1 369 ? 6.406 83.438 -2.531 1 22.58 369 SER B C 1
ATOM 9706 O O . SER B 1 369 ? 6.586 83.125 -3.711 1 22.58 369 SER B O 1
ATOM 9708 N N . SER B 1 370 ? 7.336 83.062 -1.602 1 23.48 370 SER B N 1
ATOM 9709 C CA . SER B 1 370 ? 8.656 82.812 -2.156 1 23.48 370 SER B CA 1
ATOM 9710 C C . SER B 1 370 ? 8.664 81.562 -2.99 1 23.48 370 SER B C 1
ATOM 9712 O O . SER B 1 370 ? 7.93 80.625 -2.689 1 23.48 370 SER B O 1
ATOM 9714 N N . SER B 1 371 ? 9.203 81.562 -4.238 1 22.56 371 SER B N 1
ATOM 9715 C CA . SER B 1 371 ? 9.242 80.875 -5.508 1 22.56 371 SER B CA 1
ATOM 9716 C C . SER B 1 371 ? 9.891 79.5 -5.352 1 22.56 371 SER B C 1
ATOM 9718 O O . SER B 1 371 ? 10.062 78.75 -6.332 1 22.56 371 SER B O 1
ATOM 9720 N N . SER B 1 372 ? 10.508 79.125 -4.207 1 22.17 372 SER B N 1
ATOM 9721 C CA . SER B 1 372 ? 11.531 78.125 -4.57 1 22.17 372 SER B CA 1
ATOM 9722 C C . SER B 1 372 ? 10.914 76.875 -5.137 1 22.17 372 SER B C 1
ATOM 9724 O O . SER B 1 372 ? 10.008 76.312 -4.531 1 22.17 372 SER B O 1
ATOM 9726 N N . SER B 1 373 ? 10.852 76.75 -6.461 1 22.75 373 SER B N 1
ATOM 9727 C CA . SER B 1 373 ? 10.406 75.75 -7.426 1 22.75 373 SER B CA 1
ATOM 9728 C C . SER B 1 373 ? 11.016 74.375 -7.121 1 22.75 373 SER B C 1
ATOM 9730 O O . SER B 1 373 ? 11.719 73.812 -7.953 1 22.75 373 SER B O 1
ATOM 9732 N N . SER B 1 374 ? 11.258 74.062 -5.883 1 23.81 374 SER B N 1
ATOM 9733 C CA . SER B 1 374 ? 11.969 72.75 -5.871 1 23.81 374 SER B CA 1
ATOM 9734 C C . SER B 1 374 ? 11.234 71.688 -6.691 1 23.81 374 SER B C 1
ATOM 9736 O O . SER B 1 374 ? 10.023 71.562 -6.555 1 23.81 374 SER B O 1
ATOM 9738 N N . SER B 1 375 ? 11.758 71.438 -7.941 1 25.11 375 SER B N 1
ATOM 9739 C CA . SER B 1 375 ? 11.547 70.5 -9.055 1 25.11 375 SER B CA 1
ATOM 9740 C C . SER B 1 375 ? 11.32 69.125 -8.562 1 25.11 375 SER B C 1
ATOM 9742 O O . SER B 1 375 ? 12.258 68.438 -8.086 1 25.11 375 SER B O 1
ATOM 9744 N N . CYS B 1 376 ? 10.523 68.875 -7.645 1 25 376 CYS B N 1
ATOM 9745 C CA . CYS B 1 376 ? 10.367 67.438 -7.391 1 25 376 CYS B CA 1
ATOM 9746 C C . CYS B 1 376 ? 9.938 66.688 -8.656 1 25 376 CYS B C 1
ATOM 9748 O O . CYS B 1 376 ? 8.836 66.125 -8.711 1 25 376 CYS B O 1
ATOM 9750 N N . SER B 1 377 ? 10.141 67.375 -9.906 1 24.47 377 SER B N 1
ATOM 9751 C CA . SER B 1 377 ? 9.648 66.75 -11.125 1 24.47 377 SER B CA 1
ATOM 9752 C C . SER B 1 377 ? 10.281 65.375 -11.328 1 24.47 377 SER B C 1
ATOM 9754 O O . SER B 1 377 ? 10.281 64.812 -12.438 1 24.47 377 SER B O 1
ATOM 9756 N N . SER B 1 378 ? 11.211 64.938 -10.57 1 25.77 378 SER B N 1
ATOM 9757 C CA . SER B 1 378 ? 11.828 63.781 -11.25 1 25.77 378 SER B CA 1
ATOM 9758 C C . SER B 1 378 ? 10.781 62.781 -11.727 1 25.77 378 SER B C 1
ATOM 9760 O O . SER B 1 378 ? 10.047 62.219 -10.914 1 25.77 378 SER B O 1
ATOM 9762 N N . GLY B 1 379 ? 10 63.156 -12.734 1 24.39 379 GLY B N 1
ATOM 9763 C CA . GLY B 1 379 ? 9.289 62.219 -13.57 1 24.39 379 GLY B CA 1
ATOM 9764 C C . GLY B 1 379 ? 10.062 60.938 -13.82 1 24.39 379 GLY B C 1
ATOM 9765 O O . GLY B 1 379 ? 11.18 60.969 -14.336 1 24.39 379 GLY B O 1
ATOM 9766 N N . ILE B 1 380 ? 10.109 60.094 -12.953 1 25.22 380 ILE B N 1
ATOM 9767 C CA . ILE B 1 380 ? 10.695 58.781 -13.219 1 25.22 380 ILE B CA 1
ATOM 9768 C C . IL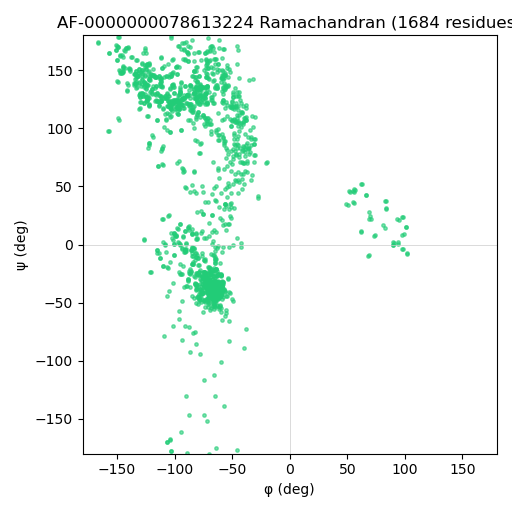E B 1 380 ? 10.25 58.312 -14.594 1 25.22 380 ILE B C 1
ATOM 9770 O O . ILE B 1 380 ? 9.07 58 -14.805 1 25.22 380 ILE B O 1
ATOM 9774 N N . ARG B 1 381 ? 10.508 59.094 -15.695 1 22.89 381 ARG B N 1
ATOM 9775 C CA . ARG B 1 381 ? 10.438 58.5 -17.031 1 22.89 381 ARG B CA 1
ATOM 9776 C C . ARG B 1 381 ? 11.086 57.125 -17.062 1 22.89 381 ARG B C 1
ATOM 9778 O O . ARG B 1 381 ? 12.227 56.969 -16.625 1 22.89 381 ARG B O 1
ATOM 9785 N N . ILE B 1 382 ? 10.336 56.156 -17.031 1 24.09 382 ILE B N 1
ATOM 9786 C CA . ILE B 1 382 ? 10.688 54.812 -17.438 1 24.09 382 ILE B CA 1
ATOM 9787 C C . ILE B 1 382 ? 11.461 54.844 -18.75 1 24.09 382 ILE B C 1
ATOM 9789 O O . ILE B 1 382 ? 10.898 55.156 -19.797 1 24.09 382 ILE B O 1
ATOM 9793 N N . ARG B 1 383 ? 12.586 55.625 -18.859 1 21.55 383 ARG B N 1
ATOM 9794 C CA . ARG B 1 383 ? 13.422 55.562 -20.062 1 21.55 383 ARG B CA 1
ATOM 9795 C C . ARG B 1 383 ? 13.586 54.156 -20.547 1 21.55 383 ARG B C 1
ATOM 9797 O O . ARG B 1 383 ? 13.695 53.219 -19.734 1 21.55 383 ARG B O 1
ATOM 9804 N N . SER B 1 384 ? 13.148 53.875 -21.766 1 22.44 384 SER B N 1
ATOM 9805 C CA . SER B 1 384 ? 13.383 52.75 -22.641 1 22.44 384 SER B CA 1
ATOM 9806 C C . SER B 1 384 ? 14.867 52.406 -22.734 1 22.44 384 SER B C 1
ATOM 9808 O O . SER B 1 384 ? 15.656 53.219 -23.219 1 22.44 384 SER B O 1
ATOM 9810 N N . PHE B 1 385 ? 15.516 52.062 -21.688 1 21.2 385 PHE B N 1
ATOM 9811 C CA . PHE B 1 385 ? 16.891 51.594 -21.75 1 21.2 385 PHE B CA 1
ATOM 9812 C C . PHE B 1 385 ? 17.109 50.75 -23.016 1 21.2 385 PHE B C 1
ATOM 9814 O O . PHE B 1 385 ? 16.359 49.812 -23.297 1 21.2 385 PHE B O 1
ATOM 9821 N N . SER B 1 386 ? 17.547 51.375 -24.109 1 19.8 386 SER B N 1
ATOM 9822 C CA . SER B 1 386 ? 18.125 50.688 -25.266 1 19.8 386 SER B CA 1
ATOM 9823 C C . SER B 1 386 ? 19.156 49.656 -24.859 1 19.8 386 SER B C 1
ATOM 9825 O O . SER B 1 386 ? 19.891 49.844 -23.891 1 19.8 386 SER B O 1
ATOM 9827 N N . ALA B 1 387 ? 18.969 48.406 -25.219 1 20.11 387 ALA B N 1
ATOM 9828 C CA . ALA B 1 387 ? 19.688 47.156 -25.156 1 20.11 387 ALA B CA 1
ATOM 9829 C C . ALA B 1 387 ? 21.125 47.312 -25.641 1 20.11 387 ALA B C 1
ATOM 9831 O O . ALA B 1 387 ? 21.422 47.125 -26.828 1 20.11 387 ALA B O 1
ATOM 9832 N N . ASP B 1 388 ? 21.781 48.406 -25.484 1 20.25 388 ASP B N 1
ATOM 9833 C CA . ASP B 1 388 ? 23.125 48.281 -26.031 1 20.25 388 ASP B CA 1
ATOM 9834 C C . ASP B 1 388 ? 23.891 47.156 -25.359 1 20.25 388 ASP B C 1
ATOM 9836 O O . ASP B 1 388 ? 24.031 47.125 -24.141 1 20.25 388 ASP B O 1
ATOM 9840 N N . ALA B 1 389 ? 23.844 45.969 -26.031 1 19.8 389 ALA B N 1
ATOM 9841 C CA . ALA B 1 389 ? 24.484 44.656 -25.891 1 19.8 389 ALA B CA 1
ATOM 9842 C C . ALA B 1 389 ? 25.984 44.812 -25.719 1 19.8 389 ALA B C 1
ATOM 9844 O O . ALA B 1 389 ? 26.703 45.156 -26.672 1 19.8 389 ALA B O 1
ATOM 9845 N N . LEU B 1 390 ? 26.469 45.594 -24.828 1 18.45 390 LEU B N 1
ATOM 9846 C CA . LEU B 1 390 ? 27.906 45.469 -24.719 1 18.45 390 LEU B CA 1
ATOM 9847 C C . LEU B 1 390 ? 28.344 44.031 -24.625 1 18.45 390 LEU B C 1
ATOM 9849 O O . LEU B 1 390 ? 27.938 43.312 -23.703 1 18.45 390 LEU B O 1
ATOM 9853 N N . ILE B 1 391 ? 28.547 43.344 -25.781 1 19.8 391 ILE B N 1
ATOM 9854 C CA . ILE B 1 391 ? 29.125 42.031 -26.047 1 19.8 391 ILE B CA 1
ATOM 9855 C C . ILE B 1 391 ? 30.5 41.938 -25.375 1 19.8 391 ILE B C 1
ATOM 9857 O O . ILE B 1 391 ? 31.453 42.594 -25.781 1 19.8 391 ILE B O 1
ATOM 9861 N N . ILE B 1 392 ? 30.594 42.25 -24.156 1 18.22 392 ILE B N 1
ATOM 9862 C CA . ILE B 1 392 ? 31.938 42.031 -23.641 1 18.22 392 ILE B CA 1
ATOM 9863 C C . ILE B 1 392 ? 32.438 40.656 -24.031 1 18.22 392 ILE B C 1
ATOM 9865 O O . ILE B 1 392 ? 31.812 39.656 -23.688 1 18.22 392 ILE B O 1
ATOM 9869 N N . HIS B 1 393 ? 33.188 40.562 -25.172 1 18.84 393 HIS B N 1
ATOM 9870 C CA . HIS B 1 393 ? 33.938 39.438 -25.781 1 18.84 393 HIS B CA 1
ATOM 9871 C C . HIS B 1 393 ? 34.938 38.875 -24.812 1 18.84 393 HIS B C 1
ATOM 9873 O O . HIS B 1 393 ? 36.156 38.875 -25.094 1 18.84 393 HIS B O 1
ATOM 9879 N N . SER B 1 394 ? 34.719 38.812 -23.531 1 18.7 394 SER B N 1
ATOM 9880 C CA . SER B 1 394 ? 35.906 38.25 -22.875 1 18.7 394 SER B CA 1
ATOM 9881 C C . SER B 1 394 ? 36.375 36.969 -23.516 1 18.7 394 SER B C 1
ATOM 9883 O O . SER B 1 394 ? 35.531 36.094 -23.797 1 18.7 394 SER B O 1
ATOM 9885 N N . GLU B 1 395 ? 37.5 36.969 -24.266 1 20.98 395 GLU B N 1
ATOM 9886 C CA . GLU B 1 395 ? 38.375 36.031 -24.984 1 20.98 395 GLU B CA 1
ATOM 9887 C C . GLU B 1 395 ? 38.781 34.875 -24.109 1 20.98 395 GLU B C 1
ATOM 9889 O O . GLU B 1 395 ? 39.875 34.875 -23.547 1 20.98 395 GLU B O 1
ATOM 9894 N N . VAL B 1 396 ? 38.094 34.5 -23.062 1 18.92 396 VAL B N 1
ATOM 9895 C CA . VAL B 1 396 ? 38.781 33.469 -22.297 1 18.92 396 VAL B CA 1
ATOM 9896 C C . VAL B 1 396 ? 39.094 32.281 -23.188 1 18.92 396 VAL B C 1
ATOM 9898 O O . VAL B 1 396 ? 38.281 31.844 -23.984 1 18.92 396 VAL B O 1
ATOM 9901 N N . SER B 1 397 ? 40.438 31.969 -23.375 1 19.19 397 SER B N 1
ATOM 9902 C CA . SER B 1 397 ? 41.25 31 -24.109 1 19.19 397 SER B CA 1
ATOM 9903 C C . SER B 1 397 ? 40.75 29.578 -23.922 1 19.19 397 SER B C 1
ATOM 9905 O O . SER B 1 397 ? 40.531 29.125 -22.797 1 19.19 397 SER B O 1
ATOM 9907 N N . GLY B 1 398 ? 39.844 29.094 -24.797 1 18.77 398 GLY B N 1
ATOM 9908 C CA . GLY B 1 398 ? 39.156 27.844 -25.047 1 18.77 398 GLY B CA 1
ATOM 9909 C C . GLY B 1 398 ? 40.094 26.656 -25.172 1 18.77 398 GLY B C 1
ATOM 9910 O O . GLY B 1 398 ? 39.719 25.625 -25.703 1 18.77 398 GLY B O 1
ATOM 9911 N N . GLU B 1 399 ? 41.375 26.781 -24.688 1 19.33 399 GLU B N 1
ATOM 9912 C CA . GLU B 1 399 ? 42.312 25.766 -25.125 1 19.33 399 GLU B CA 1
ATOM 9913 C C . GLU B 1 399 ? 41.844 24.359 -24.797 1 19.33 399 GLU B C 1
ATOM 9915 O O . GLU B 1 399 ? 41.969 23.453 -25.625 1 19.33 399 GLU B O 1
ATOM 9920 N N . VAL B 1 400 ? 41.656 24 -23.609 1 17.69 400 VAL B N 1
ATOM 9921 C CA . VAL B 1 400 ? 42.156 22.703 -23.172 1 17.69 400 VAL B CA 1
ATOM 9922 C C . VAL B 1 400 ? 41.156 21.609 -23.547 1 17.69 400 VAL B C 1
ATOM 9924 O O . VAL B 1 400 ? 41.375 20.438 -23.234 1 17.69 400 VAL B O 1
ATOM 9927 N N . LEU B 1 401 ? 40 22 -24.125 1 16.64 401 LEU B N 1
ATOM 9928 C CA . LEU B 1 401 ? 39.031 20.906 -24.031 1 16.64 401 LEU B CA 1
ATOM 9929 C C . LEU B 1 401 ? 39.375 19.797 -25.016 1 16.64 401 LEU B C 1
ATOM 9931 O O . LEU B 1 401 ? 38.562 18.891 -25.25 1 16.64 401 LEU B O 1
ATOM 9935 N N . GLN B 1 402 ? 40.5 19.812 -25.766 1 16.34 402 GLN B N 1
ATOM 9936 C CA . GLN B 1 402 ? 40.625 19.031 -26.984 1 16.34 402 GLN B CA 1
ATOM 9937 C C . GLN B 1 402 ? 40.562 17.531 -26.688 1 16.34 402 GLN B C 1
ATOM 9939 O O . GLN B 1 402 ? 40.25 16.734 -27.562 1 16.34 402 GLN B O 1
ATOM 9944 N N . LYS B 1 403 ? 41 17.016 -25.594 1 16.3 403 LYS B N 1
ATOM 9945 C CA . LYS B 1 403 ? 41.719 15.758 -25.734 1 16.3 403 LYS B CA 1
ATOM 9946 C C . LYS B 1 403 ? 40.781 14.617 -26.094 1 16.3 403 LYS B C 1
ATOM 9948 O O . LYS B 1 403 ? 41.125 13.742 -26.891 1 16.3 403 LYS B O 1
ATOM 9953 N N . LEU B 1 404 ? 39.625 14.242 -25.391 1 15.41 404 LEU B N 1
ATOM 9954 C CA . LEU B 1 404 ? 39.469 12.812 -25.141 1 15.41 404 LEU B CA 1
ATOM 9955 C C . LEU B 1 404 ? 38.781 12.117 -26.312 1 15.41 404 LEU B C 1
ATOM 9957 O O . LEU B 1 404 ? 37.562 12.062 -26.375 1 15.41 404 LEU B O 1
ATOM 9961 N N . ARG B 1 405 ? 39.125 12.336 -27.719 1 15.96 405 ARG B N 1
ATOM 9962 C CA . ARG B 1 405 ? 38.531 11.766 -28.922 1 15.96 405 ARG B CA 1
ATOM 9963 C C . ARG B 1 405 ? 38.688 10.25 -28.953 1 15.96 405 ARG B C 1
ATOM 9965 O O . ARG B 1 405 ? 38.094 9.578 -29.797 1 15.96 405 ARG B O 1
ATOM 9972 N N . LEU B 1 406 ? 39.594 9.406 -28.375 1 15.57 406 LEU B N 1
ATOM 9973 C CA . LEU B 1 406 ? 40.344 8.445 -29.188 1 15.57 406 LEU B CA 1
ATOM 9974 C C . LEU B 1 406 ? 39.469 7.242 -29.531 1 15.57 406 LEU B C 1
ATOM 9976 O O . LEU B 1 406 ? 39.688 6.609 -30.562 1 15.57 406 LEU B O 1
ATOM 9980 N N . PHE B 1 407 ? 38.688 6.477 -28.766 1 15.84 407 PHE B N 1
ATOM 9981 C CA . PHE B 1 407 ? 38.969 5.059 -28.969 1 15.84 407 PHE B CA 1
ATOM 9982 C C . PHE B 1 407 ? 38.344 4.555 -30.25 1 15.84 407 PHE B C 1
ATOM 9984 O O . PHE B 1 407 ? 37.125 4.703 -30.453 1 15.84 407 PHE B O 1
ATOM 9991 N N . SER B 1 408 ? 39.062 4.18 -31.422 1 15.36 408 SER B N 1
ATOM 9992 C CA . SER B 1 408 ? 39.219 3.889 -32.844 1 15.36 408 SER B CA 1
ATOM 9993 C C . SER B 1 408 ? 38.406 2.662 -33.25 1 15.36 408 SER B C 1
ATOM 9995 O O . SER B 1 408 ? 37.5 2.244 -32.531 1 15.36 408 SER B O 1
ATOM 9997 N N . LYS B 1 409 ? 39.031 1.596 -34 1 15.7 409 LYS B N 1
ATOM 9998 C CA . LYS B 1 409 ? 39.062 1.006 -35.312 1 15.7 409 LYS B CA 1
ATOM 9999 C C . LYS B 1 409 ? 38.375 -0.347 -35.344 1 15.7 409 LYS B C 1
ATOM 10001 O O . LYS B 1 409 ? 38.312 -1.01 -36.406 1 15.7 409 LYS B O 1
ATOM 10006 N N . ALA B 1 410 ? 37.781 -1.074 -34.5 1 16.2 410 ALA B N 1
ATOM 10007 C CA . ALA B 1 410 ? 38.062 -2.463 -34.844 1 16.2 410 ALA B CA 1
ATOM 10008 C C . ALA B 1 410 ? 37.438 -2.865 -36.156 1 16.2 410 ALA B C 1
ATOM 10010 O O . ALA B 1 410 ? 36.406 -2.293 -36.562 1 16.2 410 ALA B O 1
ATOM 10011 N N . GLU B 1 411 ? 37.719 -4.055 -36.844 1 15.6 411 GLU B N 1
ATOM 10012 C CA . GLU B 1 411 ? 38.125 -4.73 -38.062 1 15.6 411 GLU B CA 1
ATOM 10013 C C . GLU B 1 411 ? 36.906 -5.078 -38.938 1 15.6 411 GLU B C 1
ATOM 10015 O O . GLU B 1 411 ? 35.75 -4.922 -38.5 1 15.6 411 GLU B O 1
ATOM 10020 N N . ALA B 1 412 ? 36.719 -6.492 -39.5 1 16.34 412 ALA B N 1
ATOM 10021 C CA . ALA B 1 412 ? 37.219 -6.992 -40.781 1 16.34 412 ALA B CA 1
ATOM 10022 C C . ALA B 1 412 ? 36.094 -7.227 -41.781 1 16.34 412 ALA B C 1
ATOM 10024 O O . ALA B 1 412 ? 36.156 -6.777 -42.906 1 16.34 412 ALA B O 1
ATOM 10025 N N . PRO B 1 413 ? 35.219 -8.406 -41.75 1 16.94 413 PRO B N 1
ATOM 10026 C CA . PRO B 1 413 ? 35.188 -9.25 -42.969 1 16.94 413 PRO B CA 1
ATOM 10027 C C . PRO B 1 413 ? 34.125 -8.805 -43.969 1 16.94 413 PRO B C 1
ATOM 10029 O O . PRO B 1 413 ? 33.188 -8.078 -43.594 1 16.94 413 PRO B O 1
ATOM 10032 N N . GLU B 1 414 ? 33.906 -9.492 -45.219 1 16.33 414 GLU B N 1
ATOM 10033 C CA . GLU B 1 414 ? 33.75 -9.352 -46.656 1 16.33 414 GLU B CA 1
ATOM 10034 C C . GLU B 1 414 ? 32.281 -9.422 -47.094 1 16.33 414 GLU B C 1
ATOM 10036 O O . GLU B 1 414 ? 31.906 -8.875 -48.125 1 16.33 414 GLU B O 1
ATOM 10041 N N . SER B 1 415 ? 31.344 -10.141 -46.531 1 16.92 415 SER B N 1
ATOM 10042 C CA . SER B 1 415 ? 30.656 -10.953 -47.531 1 16.92 415 SER B CA 1
ATOM 10043 C C . SER B 1 415 ? 29.859 -10.078 -48.5 1 16.92 415 SER B C 1
ATOM 10045 O O . SER B 1 415 ? 29.516 -8.938 -48.188 1 16.92 415 SER B O 1
ATOM 10047 N N . THR B 1 416 ? 29.281 -10.586 -49.625 1 15.91 416 THR B N 1
ATOM 10048 C CA . THR B 1 416 ? 29.141 -10.461 -51.062 1 15.91 416 THR B CA 1
ATOM 10049 C C . THR B 1 416 ? 27.906 -9.625 -51.406 1 15.91 416 THR B C 1
ATOM 10051 O O . THR B 1 416 ? 27.984 -8.688 -52.219 1 15.91 416 THR B O 1
ATOM 10054 N N . SER B 1 417 ? 26.688 -10.289 -51.406 1 16.12 417 SER B N 1
ATOM 10055 C CA . SER B 1 417 ? 26.016 -10.438 -52.688 1 16.12 417 SER B CA 1
ATOM 10056 C C . SER B 1 417 ? 25.391 -9.125 -53.156 1 16.12 417 SER B C 1
ATOM 10058 O O . SER B 1 417 ? 25.234 -8.195 -52.344 1 16.12 417 SER B O 1
ATOM 10060 N N . GLU B 1 418 ? 24.25 -9.266 -53.844 1 16.67 418 GLU B N 1
ATOM 10061 C CA . GLU B 1 418 ? 23.766 -8.852 -55.156 1 16.67 418 GLU B CA 1
ATOM 10062 C C . GLU B 1 418 ? 23.062 -7.492 -55.094 1 16.67 418 GLU B C 1
ATOM 10064 O O . GLU B 1 418 ? 22.516 -7.129 -54.031 1 16.67 418 GLU B O 1
ATOM 10069 N N . ALA B 1 419 ? 22.891 -6.699 -56.156 1 15.82 419 ALA B N 1
ATOM 10070 C CA . ALA B 1 419 ? 23 -5.449 -56.906 1 15.82 419 ALA B CA 1
ATOM 10071 C C . ALA B 1 419 ? 21.656 -4.734 -56.969 1 15.82 419 ALA B C 1
ATOM 10073 O O . ALA B 1 419 ? 21.609 -3.51 -57.125 1 15.82 419 ALA B O 1
ATOM 10074 N N . MET B 1 420 ? 20.453 -5.402 -57.156 1 15.41 420 MET B N 1
ATOM 10075 C CA . MET B 1 420 ? 19.875 -4.902 -58.406 1 15.41 420 MET B CA 1
ATOM 10076 C C . MET B 1 420 ? 19.312 -3.496 -58.219 1 15.41 420 MET B C 1
ATOM 10078 O O . MET B 1 420 ? 19.703 -2.564 -58.938 1 15.41 420 MET B O 1
ATOM 10082 N N . GLY B 1 421 ? 17.859 -3.33 -58.406 1 15.56 421 GLY B N 1
ATOM 10083 C CA . GLY B 1 421 ? 17.266 -2.561 -59.5 1 15.56 421 GLY B CA 1
ATOM 10084 C C . GLY B 1 421 ? 17.109 -1.087 -59.156 1 15.56 421 GLY B C 1
ATOM 10085 O O . GLY B 1 421 ? 17.344 -0.671 -58.031 1 15.56 421 GLY B O 1
ATOM 10086 N N . SER B 1 422 ? 15.977 -0.434 -59.719 1 16.56 422 SER B N 1
ATOM 10087 C CA . SER B 1 422 ? 15.758 0.708 -60.625 1 16.56 422 SER B CA 1
ATOM 10088 C C . SER B 1 422 ? 15.508 1.983 -59.812 1 16.56 422 SER B C 1
ATOM 10090 O O . SER B 1 422 ? 15.109 1.927 -58.656 1 16.56 422 SER B O 1
ATOM 10092 N N . VAL B 1 423 ? 15.523 3.129 -60.438 1 16.05 423 VAL B N 1
ATOM 10093 C CA . VAL B 1 423 ? 16.031 4.5 -60.375 1 16.05 423 VAL B CA 1
ATOM 10094 C C . VAL B 1 423 ? 14.953 5.41 -59.781 1 16.05 423 VAL B C 1
ATOM 10096 O O . VAL B 1 423 ? 15.234 6.207 -58.875 1 16.05 423 VAL B O 1
ATOM 10099 N N . ARG B 1 424 ? 13.656 5.582 -60.281 1 16.27 424 ARG B N 1
ATOM 10100 C CA . ARG B 1 424 ? 13.352 6.891 -60.844 1 16.27 424 ARG B CA 1
ATOM 10101 C C . ARG B 1 424 ? 12.922 7.875 -59.781 1 16.27 424 ARG B C 1
ATOM 10103 O O . ARG B 1 424 ? 12.492 7.465 -58.688 1 16.27 424 ARG B O 1
ATOM 10110 N N . THR B 1 425 ? 12.641 9.336 -60.094 1 16.41 425 THR B N 1
ATOM 10111 C CA . THR B 1 425 ? 12.859 10.75 -59.812 1 16.41 425 THR B CA 1
ATOM 10112 C C . THR B 1 425 ? 11.625 11.359 -59.156 1 16.41 425 THR B C 1
ATOM 10114 O O . THR B 1 425 ? 11.68 12.484 -58.656 1 16.41 425 THR B O 1
ATOM 10117 N N . ASN B 1 426 ? 10.453 10.695 -59 1 16.72 426 ASN B N 1
ATOM 10118 C CA . ASN B 1 426 ? 9.312 11.555 -59.312 1 16.72 426 ASN B CA 1
ATOM 10119 C C . ASN B 1 426 ? 9.195 12.703 -58.312 1 16.72 426 ASN B C 1
ATOM 10121 O O . ASN B 1 426 ? 9.672 12.602 -57.188 1 16.72 426 ASN B O 1
ATOM 10125 N N . ARG B 1 427 ? 8.336 13.82 -58.625 1 17.22 427 ARG B N 1
ATOM 10126 C CA . ARG B 1 427 ? 8.016 15.242 -58.625 1 17.22 427 ARG B CA 1
ATOM 10127 C C . ARG B 1 427 ? 7.305 15.641 -57.344 1 17.22 427 ARG B C 1
ATOM 10129 O O . ARG B 1 427 ? 6.488 14.883 -56.812 1 17.22 427 ARG B O 1
ATOM 10136 N N . TYR B 1 428 ? 7.707 16.781 -56.625 1 16.64 428 TYR B N 1
ATOM 10137 C CA . TYR B 1 428 ? 7.664 17.547 -55.375 1 16.64 428 TYR B CA 1
ATOM 10138 C C . TYR B 1 428 ? 6.344 18.297 -55.25 1 16.64 428 TYR B C 1
ATOM 10140 O O . TYR B 1 428 ? 6.164 19.109 -54.312 1 16.64 428 TYR B O 1
ATOM 10148 N N . SER B 1 429 ? 5.223 17.844 -55.812 1 17.16 429 SER B N 1
ATOM 10149 C CA . SER B 1 429 ? 4.188 18.859 -55.938 1 17.16 429 SER B CA 1
ATOM 10150 C C . SER B 1 429 ? 3.816 19.453 -54.594 1 17.16 429 SER B C 1
ATOM 10152 O O . SER B 1 429 ? 3.812 18.75 -53.562 1 17.16 429 SER B O 1
ATOM 10154 N N . ILE B 1 430 ? 3.68 20.906 -54.438 1 18.03 430 ILE B N 1
ATOM 10155 C CA . ILE B 1 430 ? 3.568 22.125 -53.625 1 18.03 430 ILE B CA 1
ATOM 10156 C C . ILE B 1 430 ? 2.201 22.172 -52.938 1 18.03 430 ILE B C 1
ATOM 10158 O O . ILE B 1 430 ? 1.189 22.453 -53.594 1 18.03 430 ILE B O 1
ATOM 10162 N N . VAL B 1 431 ? 1.529 21.25 -52.469 1 19.12 431 VAL B N 1
ATOM 10163 C CA . VAL B 1 431 ? 0.105 21.469 -52.25 1 19.12 431 VAL B CA 1
ATOM 10164 C C . VAL B 1 431 ? -0.093 22.672 -51.344 1 19.12 431 VAL B C 1
ATOM 10166 O O . VAL B 1 431 ? 0.699 22.906 -50.406 1 19.12 431 VAL B O 1
ATOM 10169 N N . SER B 1 432 ? -1.021 23.688 -51.625 1 18.11 432 SER B N 1
ATOM 10170 C CA . SER B 1 432 ? -1.618 24.969 -51.281 1 18.11 432 SER B CA 1
ATOM 10171 C C . SER B 1 432 ? -2.023 25.016 -49.812 1 18.11 432 SER B C 1
ATOM 10173 O O . SER B 1 432 ? -2.465 24 -49.25 1 18.11 432 SER B O 1
ATOM 10175 N N . SER B 1 433 ? -1.628 26.109 -48.938 1 19.78 433 SER B N 1
ATOM 10176 C CA . SER B 1 433 ? -1.468 26.828 -47.688 1 19.78 433 SER B CA 1
ATOM 10177 C C . SER B 1 433 ? -2.812 27.312 -47.156 1 19.78 433 SER B C 1
ATOM 10179 O O . SER B 1 433 ? -2.869 28.266 -46.375 1 19.78 433 SER B O 1
ATOM 10181 N N . GLU B 1 434 ? -4.016 26.859 -47.5 1 19.62 434 GLU B N 1
ATOM 10182 C CA . GLU B 1 434 ? -5.16 27.688 -47.156 1 19.62 434 GLU B CA 1
ATOM 10183 C C . GLU B 1 434 ? -5.172 28.031 -45.656 1 19.62 434 GLU B C 1
ATOM 10185 O O . GLU B 1 434 ? -4.73 27.219 -44.844 1 19.62 434 GLU B O 1
ATOM 10190 N N . GLU B 1 435 ? -5.648 29.375 -45.156 1 19.83 435 GLU B N 1
ATOM 10191 C CA . GLU B 1 435 ? -5.637 30.562 -44.312 1 19.83 435 GLU B CA 1
ATOM 10192 C C . GLU B 1 435 ? -6.301 30.281 -42.969 1 19.83 435 GLU B C 1
ATOM 10194 O O . GLU B 1 435 ? -5.84 30.766 -41.906 1 19.83 435 GLU B O 1
ATOM 10199 N N . ASP B 1 436 ? -7.457 29.641 -42.719 1 22.39 436 ASP B N 1
ATOM 10200 C CA . ASP B 1 436 ? -8.422 30.297 -41.844 1 22.39 436 ASP B CA 1
ATOM 10201 C C . ASP B 1 436 ? -8.047 30.078 -40.375 1 22.39 436 ASP B C 1
ATOM 10203 O O . ASP B 1 436 ? -8.398 29.062 -39.781 1 22.39 436 ASP B O 1
ATOM 10207 N N . GLY B 1 437 ? -6.836 30.203 -40 1 23.14 437 GLY B N 1
ATOM 10208 C CA . GLY B 1 437 ? -6.461 30.031 -38.594 1 23.14 437 GLY B CA 1
ATOM 10209 C C . GLY B 1 437 ? -7.211 30.969 -37.656 1 23.14 437 GLY B C 1
ATOM 10210 O O . GLY B 1 437 ? -7.207 32.188 -37.844 1 23.14 437 GLY B O 1
ATOM 10211 N N . MET B 1 438 ? -8.359 30.562 -37.156 1 23.52 438 MET B N 1
ATOM 10212 C CA . MET B 1 438 ? -9.07 31.5 -36.281 1 23.52 438 MET B CA 1
ATOM 10213 C C . MET B 1 438 ? -8.125 32.094 -35.25 1 23.52 438 MET B C 1
ATOM 10215 O O . MET B 1 438 ? -7.496 31.359 -34.469 1 23.52 438 MET B O 1
ATOM 10219 N N . LYS B 1 439 ? -7.379 33.188 -35.531 1 26.2 439 LYS B N 1
ATOM 10220 C CA . LYS B 1 439 ? -6.688 34.188 -34.719 1 26.2 439 LYS B CA 1
ATOM 10221 C C . LYS B 1 439 ? -7.422 34.438 -33.406 1 26.2 439 LYS B C 1
ATOM 10223 O O . LYS B 1 439 ? -8.625 34.188 -33.312 1 26.2 439 LYS B O 1
ATOM 10228 N N . LEU B 1 440 ? -6.598 34.625 -32.375 1 24.45 440 LEU B N 1
ATOM 10229 C CA . LEU B 1 440 ? -6.875 35.188 -31.062 1 24.45 440 LEU B CA 1
ATOM 10230 C C . LEU B 1 440 ? -7.812 36.375 -31.172 1 24.45 440 LEU B C 1
ATOM 10232 O O . LEU B 1 440 ? -7.645 37.219 -32.062 1 24.45 440 LEU B O 1
ATOM 10236 N N . ALA B 1 441 ? -9.086 36.25 -30.797 1 26.06 441 ALA B N 1
ATOM 10237 C CA . ALA B 1 441 ? -10.07 37.312 -30.812 1 26.06 441 ALA B CA 1
ATOM 10238 C C . ALA B 1 441 ? -9.422 38.656 -30.5 1 26.06 441 ALA B C 1
ATOM 10240 O O . ALA B 1 441 ? -8.758 38.812 -29.484 1 26.06 441 ALA B O 1
ATOM 10241 N N . THR B 1 442 ? -8.836 39.438 -31.484 1 25.19 442 THR B N 1
ATOM 10242 C CA . THR B 1 442 ? -8.578 40.875 -31.469 1 25.19 442 THR B CA 1
ATOM 10243 C C . THR B 1 442 ? -9.648 41.594 -30.672 1 25.19 442 THR B C 1
ATOM 10245 O O . THR B 1 442 ? -10.844 41.469 -30.922 1 25.19 442 THR B O 1
ATOM 10248 N N . MET B 1 443 ? -9.336 41.969 -29.406 1 25.12 443 MET B N 1
ATOM 10249 C CA . MET B 1 443 ? -10.102 43.031 -28.75 1 25.12 443 MET B CA 1
ATOM 10250 C C . MET B 1 443 ? -10.406 44.156 -29.734 1 25.12 443 MET B C 1
ATOM 10252 O O . MET B 1 443 ? -9.492 44.719 -30.344 1 25.12 443 MET B O 1
ATOM 10256 N N . ALA B 1 444 ? -11.445 44.062 -30.5 1 25.45 444 ALA B N 1
ATOM 10257 C CA . ALA B 1 444 ? -12.031 45.094 -31.359 1 25.45 444 ALA B CA 1
ATOM 10258 C C . ALA B 1 444 ? -11.938 46.469 -30.703 1 25.45 444 ALA B C 1
ATOM 10260 O O . ALA B 1 444 ? -12.492 46.688 -29.625 1 25.45 444 ALA B O 1
ATOM 10261 N N . VAL B 1 445 ? -10.828 47.125 -30.812 1 24.09 445 VAL B N 1
ATOM 10262 C CA . VAL B 1 445 ? -10.883 48.594 -30.656 1 24.09 445 VAL B CA 1
ATOM 10263 C C . VAL B 1 445 ? -12.047 49.156 -31.469 1 24.09 445 VAL B C 1
ATOM 10265 O O . VAL B 1 445 ? -12.211 48.812 -32.656 1 24.09 445 VAL B O 1
ATOM 10268 N N . ALA B 1 446 ? -13.102 49.625 -30.781 1 24.84 446 ALA B N 1
ATOM 10269 C CA . ALA B 1 446 ? -14.266 50.344 -31.281 1 24.84 446 ALA B CA 1
ATOM 10270 C C . ALA B 1 446 ? -13.844 51.438 -32.281 1 24.84 446 ALA B C 1
ATOM 10272 O O . ALA B 1 446 ? -13.477 52.531 -31.875 1 24.84 446 ALA B O 1
ATOM 10273 N N . ASN B 1 447 ? -12.953 51.219 -33.219 1 22.72 447 ASN B N 1
ATOM 10274 C CA . ASN B 1 447 ? -13.031 52.375 -34.125 1 22.72 447 ASN B CA 1
ATOM 10275 C C . ASN B 1 447 ? -14.445 52.562 -34.656 1 22.72 447 ASN B C 1
ATOM 10277 O O . ASN B 1 447 ? -15.242 51.625 -34.688 1 22.72 447 ASN B O 1
ATOM 10281 N N . GLY B 1 448 ? -14.961 53.844 -34.938 1 22.3 448 GLY B N 1
ATOM 10282 C CA . GLY B 1 448 ? -16.172 54.594 -35.188 1 22.3 448 GLY B CA 1
ATOM 10283 C C . GLY B 1 448 ? -17.031 54.031 -36.281 1 22.3 448 GLY B C 1
ATOM 10284 O O . GLY B 1 448 ? -18.266 53.969 -36.156 1 22.3 448 GLY B O 1
ATOM 10285 N N . PHE B 1 449 ? -16.656 53.969 -37.625 1 23.25 449 PHE B N 1
ATOM 10286 C CA . PHE B 1 449 ? -17.609 54.531 -38.562 1 23.25 449 PHE B CA 1
ATOM 10287 C C . PHE B 1 449 ? -18.719 53.531 -38.875 1 23.25 449 PHE B C 1
ATOM 10289 O O . PHE B 1 449 ? -19.906 53.906 -38.844 1 23.25 449 PHE B O 1
ATOM 10296 N N . GLY B 1 450 ? -18.531 52.594 -39.875 1 24.73 450 GLY B N 1
ATOM 10297 C CA . GLY B 1 450 ? -19.625 52.312 -40.781 1 24.73 450 GLY B CA 1
ATOM 10298 C C . GLY B 1 450 ? -20.719 51.469 -40.156 1 24.73 450 GLY B C 1
ATOM 10299 O O . GLY B 1 450 ? -20.484 50.812 -39.125 1 24.73 450 GLY B O 1
ATOM 10300 N N . ASN B 1 451 ? -22.125 51.5 -40.5 1 24.41 451 ASN B N 1
ATOM 10301 C CA . ASN B 1 451 ? -23.484 51.312 -40.031 1 24.41 451 ASN B CA 1
ATOM 10302 C C . ASN B 1 451 ? -23.766 49.844 -39.719 1 24.41 451 ASN B C 1
ATOM 10304 O O . ASN B 1 451 ? -24.703 49.531 -39 1 24.41 451 ASN B O 1
ATOM 10308 N N . GLY B 1 452 ? -23.531 48.875 -40.719 1 27.69 452 GLY B N 1
ATOM 10309 C CA . GLY B 1 452 ? -24.391 47.719 -40.688 1 27.69 452 GLY B CA 1
ATOM 10310 C C . GLY B 1 452 ? -24.094 46.781 -39.531 1 27.69 452 GLY B C 1
ATOM 10311 O O . GLY B 1 452 ? -22.938 46.5 -39.25 1 27.69 452 GLY B O 1
ATOM 10312 N N . LYS B 1 453 ? -24.953 46.656 -38.469 1 28.14 453 LYS B N 1
ATOM 10313 C CA . LYS B 1 453 ? -25.094 46.094 -37.125 1 28.14 453 LYS B CA 1
ATOM 10314 C C . LYS B 1 453 ? -24.875 44.594 -37.156 1 28.14 453 LYS B C 1
ATOM 10316 O O . LYS B 1 453 ? -25.828 43.812 -37.031 1 28.14 453 LYS B O 1
ATOM 10321 N N . SER B 1 454 ? -24.312 43.969 -38.125 1 27.05 454 SER B N 1
ATOM 10322 C CA . SER B 1 454 ? -24.422 42.531 -37.938 1 27.05 454 SER B CA 1
ATOM 10323 C C . SER B 1 454 ? -23.703 42.094 -36.656 1 27.05 454 SER B C 1
ATOM 10325 O O . SER B 1 454 ? -22.516 42.375 -36.469 1 27.05 454 SER B O 1
ATOM 10327 N N . LYS B 1 455 ? -24.375 42.062 -35.469 1 27.3 455 LYS B N 1
ATOM 10328 C CA . LYS B 1 455 ? -24.016 41.594 -34.125 1 27.3 455 LYS B CA 1
ATOM 10329 C C . LYS B 1 455 ? -23.328 40.219 -34.219 1 27.3 455 LYS B C 1
ATOM 10331 O O . LYS B 1 455 ? -23.969 39.219 -34.531 1 27.3 455 LYS B O 1
ATOM 10336 N N . VAL B 1 456 ? -22.234 40.125 -34.844 1 27.95 456 VAL B N 1
ATOM 10337 C CA . VAL B 1 456 ? -21.5 38.875 -34.75 1 27.95 456 VAL B CA 1
ATOM 10338 C C . VAL B 1 456 ? -21.438 38.438 -33.281 1 27.95 456 VAL B C 1
ATOM 10340 O O . VAL B 1 456 ? -20.859 39.125 -32.438 1 27.95 456 VAL B O 1
ATOM 10343 N N . HIS B 1 457 ? -22.547 37.875 -32.719 1 27.62 457 HIS B N 1
ATOM 10344 C CA . HIS B 1 457 ? -22.5 37.188 -31.438 1 27.62 457 HIS B CA 1
ATOM 10345 C C . HIS B 1 457 ? -21.266 36.281 -31.344 1 27.62 457 HIS B C 1
ATOM 10347 O O . HIS B 1 457 ? -21.094 35.344 -32.125 1 27.62 457 HIS B O 1
ATOM 10353 N N . THR B 1 458 ? -20.141 36.844 -31.234 1 31.31 458 THR B N 1
ATOM 10354 C CA . THR B 1 458 ? -18.969 36.031 -30.906 1 31.31 458 THR B CA 1
ATOM 10355 C C . THR B 1 458 ? -19.312 35 -29.844 1 31.31 458 THR B C 1
ATOM 10357 O O . THR B 1 458 ? -19.656 35.344 -28.719 1 31.31 458 THR B O 1
ATOM 10360 N N . ARG B 1 459 ? -20.125 33.969 -30.266 1 33 459 ARG B N 1
ATOM 10361 C CA . ARG B 1 459 ? -20.344 32.812 -29.359 1 33 459 ARG B CA 1
ATOM 10362 C C . ARG B 1 459 ? -19.094 32.531 -28.531 1 33 459 ARG B C 1
ATOM 10364 O O . ARG B 1 459 ? -18.016 32.375 -29.078 1 33 459 ARG B O 1
ATOM 10371 N N . GLN B 1 460 ? -18.969 33.094 -27.406 1 39.47 460 GLN B N 1
ATOM 10372 C CA . GLN B 1 460 ? -17.969 32.75 -26.391 1 39.47 460 GLN B CA 1
ATOM 10373 C C . GLN B 1 460 ? -17.609 31.25 -26.453 1 39.47 460 GLN B C 1
ATOM 10375 O O . GLN B 1 460 ? -18.5 30.391 -26.453 1 39.47 460 GLN B O 1
ATOM 10380 N N . GLN B 1 461 ? -16.703 30.812 -27.234 1 43.06 461 GLN B N 1
ATOM 10381 C CA . GLN B 1 461 ? -16.125 29.484 -27.391 1 43.06 461 GLN B CA 1
ATOM 10382 C C . GLN B 1 461 ? -16.125 28.719 -26.078 1 43.06 461 GLN B C 1
ATOM 10384 O O . GLN B 1 461 ? -15.539 29.172 -25.078 1 43.06 461 GLN B O 1
ATOM 10389 N N . CYS B 1 462 ? -17.156 27.938 -25.734 1 51.69 462 CYS B N 1
ATOM 10390 C CA . CYS B 1 462 ? -17.375 27.062 -24.578 1 51.69 462 CYS B CA 1
ATOM 10391 C C . CYS B 1 462 ? -16.172 26.156 -24.344 1 51.69 462 CYS B C 1
ATOM 10393 O O . CYS B 1 462 ? -15.648 25.547 -25.266 1 51.69 462 CYS B O 1
ATOM 10395 N N . ARG B 1 463 ? -15.336 26.406 -23.234 1 64.69 463 ARG B N 1
ATOM 10396 C CA . ARG B 1 463 ? -14.18 25.641 -22.781 1 64.69 463 ARG B CA 1
ATOM 10397 C C . ARG B 1 463 ? -14.492 24.141 -22.75 1 64.69 463 ARG B C 1
ATOM 10399 O O . ARG B 1 463 ? -15.586 23.734 -22.344 1 64.69 463 ARG B O 1
ATOM 10406 N N . SER B 1 464 ? -13.719 23.422 -23.562 1 79.31 464 SER B N 1
ATOM 10407 C CA . SER B 1 464 ? -13.812 21.969 -23.531 1 79.31 464 SER B CA 1
ATOM 10408 C C . SER B 1 464 ? -13.578 21.422 -22.125 1 79.31 464 SER B C 1
ATOM 10410 O O . SER B 1 464 ? -12.828 22.016 -21.344 1 79.31 464 SER B O 1
ATOM 10412 N N . ARG B 1 465 ? -14.383 20.5 -21.766 1 88 465 ARG B N 1
ATOM 10413 C CA . ARG B 1 465 ? -14.305 19.844 -20.469 1 88 465 ARG B CA 1
ATOM 10414 C C . ARG B 1 465 ? -12.938 19.203 -20.266 1 88 465 ARG B C 1
ATOM 10416 O O . ARG B 1 465 ? -12.438 18.5 -21.156 1 88 465 ARG B O 1
ATOM 10423 N N . PHE B 1 466 ? -12.289 19.594 -19.25 1 88.06 466 PHE B N 1
ATOM 10424 C CA . PHE B 1 466 ? -10.984 19.047 -18.922 1 88.06 466 PHE B CA 1
ATOM 10425 C C . PHE B 1 466 ? -11.125 17.625 -18.359 1 88.06 466 PHE B C 1
ATOM 10427 O O . PHE B 1 466 ? -10.352 16.734 -18.703 1 88.06 466 PHE B O 1
ATOM 10434 N N . VAL B 1 467 ? -12.039 17.469 -17.406 1 89.94 467 VAL B N 1
ATOM 10435 C CA . VAL B 1 467 ? -12.32 16.156 -16.828 1 89.94 467 VAL B CA 1
ATOM 10436 C C . VAL B 1 467 ? -13.75 15.75 -17.172 1 89.94 467 VAL B C 1
ATOM 10438 O O . VAL B 1 467 ? -14.703 16.469 -16.875 1 89.94 467 VAL B O 1
ATOM 10441 N N . LYS B 1 468 ? -13.82 14.68 -17.75 1 89.56 468 LYS B N 1
ATOM 10442 C CA . LYS B 1 468 ? -15.148 14.172 -18.062 1 89.56 468 LYS B CA 1
ATOM 10443 C C . LYS B 1 468 ? -15.867 13.688 -16.812 1 89.56 468 LYS B C 1
ATOM 10445 O O . LYS B 1 468 ? -15.258 13.531 -15.758 1 89.56 468 LYS B O 1
ATOM 10450 N N . LYS B 1 469 ? -17.141 13.469 -16.891 1 90.12 469 LYS B N 1
ATOM 10451 C CA . LYS B 1 469 ? -17.938 13.047 -15.75 1 90.12 469 LYS B CA 1
ATOM 10452 C C . LYS B 1 469 ? -17.531 11.656 -15.266 1 90.12 469 LYS B C 1
ATOM 10454 O O . LYS B 1 469 ? -17.672 11.336 -14.086 1 90.12 469 LYS B O 1
ATOM 10459 N N . ASP B 1 470 ? -16.922 10.953 -16.188 1 84.88 470 ASP B N 1
ATOM 10460 C CA . ASP B 1 470 ? -16.469 9.609 -15.82 1 84.88 470 ASP B CA 1
ATOM 10461 C C . ASP B 1 470 ? -15.094 9.656 -15.172 1 84.88 470 ASP B C 1
ATOM 10463 O O . ASP B 1 470 ? -14.586 8.633 -14.695 1 84.88 470 ASP B O 1
ATOM 10467 N N . GLY B 1 471 ? -14.516 10.734 -15.125 1 84.94 471 GLY B N 1
ATOM 10468 C CA . GLY B 1 471 ? -13.25 10.875 -14.438 1 84.94 471 GLY B CA 1
ATOM 10469 C C . GLY B 1 471 ? -12.055 10.898 -15.375 1 84.94 471 GLY B C 1
ATOM 10470 O O . GLY B 1 471 ? -10.938 11.211 -14.961 1 84.94 471 GLY B O 1
ATOM 10471 N N . HIS B 1 472 ? -12.297 10.625 -16.688 1 83.31 472 HIS B N 1
ATOM 10472 C CA . HIS B 1 472 ? -11.195 10.648 -17.641 1 83.31 472 HIS B CA 1
ATOM 10473 C C . HIS B 1 472 ? -10.82 12.078 -18.016 1 83.31 472 HIS B C 1
ATOM 10475 O O . HIS B 1 472 ? -11.703 12.922 -18.188 1 83.31 472 HIS B O 1
ATOM 10481 N N . CYS B 1 473 ? -9.523 12.25 -18.062 1 83 473 CYS B N 1
ATOM 10482 C CA . CYS B 1 473 ? -9.055 13.57 -18.469 1 83 473 CYS B CA 1
ATOM 10483 C C . CYS B 1 473 ? -9.031 13.695 -20 1 83 473 CYS B C 1
ATOM 10485 O O . CYS B 1 473 ? -8.555 12.797 -20.688 1 83 473 CYS B O 1
ATOM 10487 N N . ASN B 1 474 ? -9.594 14.734 -20.469 1 86.75 474 ASN B N 1
ATOM 10488 C CA . ASN B 1 474 ? -9.672 15.016 -21.906 1 86.75 474 ASN B CA 1
ATOM 10489 C C . ASN B 1 474 ? -8.398 15.672 -22.422 1 86.75 474 ASN B C 1
ATOM 10491 O O . ASN B 1 474 ? -8.422 16.812 -22.891 1 86.75 474 ASN B O 1
ATOM 10495 N N . VAL B 1 475 ? -7.289 15.008 -22.344 1 86.19 475 VAL B N 1
ATOM 10496 C CA . VAL B 1 475 ? -5.988 15.531 -22.75 1 86.19 475 VAL B CA 1
ATOM 10497 C C . VAL B 1 475 ? -5.336 14.562 -23.75 1 86.19 475 VAL B C 1
ATOM 10499 O O . VAL B 1 475 ? -5.383 13.344 -23.547 1 86.19 475 VAL B O 1
ATOM 10502 N N . GLN B 1 476 ? -4.891 15.055 -24.859 1 86.5 476 GLN B N 1
ATOM 10503 C CA . GLN B 1 476 ? -4.152 14.266 -25.828 1 86.5 476 GLN B CA 1
ATOM 10504 C C . GLN B 1 476 ? -2.703 14.734 -25.938 1 86.5 476 GLN B C 1
ATOM 10506 O O . GLN B 1 476 ? -2.436 15.93 -26.062 1 86.5 476 GLN B O 1
ATOM 10511 N N . PHE B 1 477 ? -1.819 13.836 -25.828 1 85.69 477 PHE B N 1
ATOM 10512 C CA . PHE B 1 477 ? -0.398 14.148 -25.922 1 85.69 477 PHE B CA 1
ATOM 10513 C C . PHE B 1 477 ? 0.089 13.961 -27.359 1 85.69 477 PHE B C 1
ATOM 10515 O O . PHE B 1 477 ? -0.202 12.945 -28 1 85.69 477 PHE B O 1
ATOM 10522 N N . ILE B 1 478 ? 0.686 15.047 -27.812 1 84.25 478 ILE B N 1
ATOM 10523 C CA . ILE B 1 478 ? 1.23 14.992 -29.172 1 84.25 478 ILE B CA 1
ATOM 10524 C C . ILE B 1 478 ? 2.754 15.062 -29.125 1 84.25 478 ILE B C 1
ATOM 10526 O O . ILE B 1 478 ? 3.32 15.711 -28.234 1 84.25 478 ILE B O 1
ATOM 10530 N N . ASN B 1 479 ? 3.508 14.367 -29.969 1 80.5 479 ASN B N 1
ATOM 10531 C CA . ASN B 1 479 ? 4.957 14.391 -30.125 1 80.5 479 ASN B CA 1
ATOM 10532 C C . ASN B 1 479 ? 5.664 13.852 -28.891 1 80.5 479 ASN B C 1
ATOM 10534 O O . ASN B 1 479 ? 6.594 14.477 -28.375 1 80.5 479 ASN B O 1
ATOM 10538 N N . VAL B 1 480 ? 5.023 12.781 -28.484 1 79.88 480 VAL B N 1
ATOM 10539 C CA . VAL B 1 480 ? 5.691 12.156 -27.344 1 79.88 480 VAL B CA 1
ATOM 10540 C C . VAL B 1 480 ? 6.934 11.406 -27.828 1 79.88 480 VAL B C 1
ATOM 10542 O O . VAL B 1 480 ? 6.848 10.57 -28.734 1 79.88 480 VAL B O 1
ATOM 10545 N N . GLY B 1 481 ? 8.039 11.844 -27.5 1 67.75 481 GLY B N 1
ATOM 10546 C CA . GLY B 1 481 ? 9.273 11.164 -27.891 1 67.75 481 GLY B CA 1
ATOM 10547 C C . GLY B 1 481 ? 9.438 9.805 -27.25 1 67.75 481 GLY B C 1
ATOM 10548 O O . GLY B 1 481 ? 9.094 9.617 -26.078 1 67.75 481 GLY B O 1
ATOM 10549 N N . GLU B 1 482 ? 9.93 8.859 -27.953 1 68 482 GLU B N 1
ATOM 10550 C CA . GLU B 1 482 ? 10.336 7.535 -27.5 1 68 482 GLU B CA 1
ATOM 10551 C C . GLU B 1 482 ? 9.211 6.855 -26.719 1 68 482 GLU B C 1
ATOM 10553 O O . GLU B 1 482 ? 9.445 6.32 -25.625 1 68 482 GLU B O 1
ATOM 10558 N N . LYS B 1 483 ? 8.039 6.961 -27.281 1 72.25 483 LYS B N 1
ATOM 10559 C CA . LYS B 1 483 ? 6.875 6.375 -26.609 1 72.25 483 LYS B CA 1
ATOM 10560 C C . LYS B 1 483 ? 7.086 4.887 -26.344 1 72.25 483 LYS B C 1
ATOM 10562 O O . LYS B 1 483 ? 6.805 4.398 -25.25 1 72.25 483 LYS B O 1
ATOM 10567 N N . GLY B 1 484 ? 7.664 4.266 -27.312 1 67.56 484 GLY B N 1
ATOM 10568 C CA . GLY B 1 484 ? 7.875 2.834 -27.188 1 67.56 484 GLY B CA 1
ATOM 10569 C C . GLY B 1 484 ? 8.859 2.477 -26.078 1 67.56 484 GLY B C 1
ATOM 10570 O O . GLY B 1 484 ? 8.625 1.552 -25.312 1 67.56 484 GLY B O 1
ATOM 10571 N N . GLN B 1 485 ? 9.883 3.213 -25.953 1 70.88 485 GLN B N 1
ATOM 10572 C CA . GLN B 1 485 ? 10.898 2.934 -24.953 1 70.88 485 GLN B CA 1
ATOM 10573 C C . GLN B 1 485 ? 10.375 3.23 -23.547 1 70.88 485 GLN B C 1
ATOM 10575 O O . GLN B 1 485 ? 10.742 2.549 -22.578 1 70.88 485 GLN B O 1
ATOM 10580 N N . ARG B 1 486 ? 9.5 4.113 -23.5 1 72.5 486 ARG B N 1
ATOM 10581 C CA . ARG B 1 486 ? 8.969 4.469 -22.188 1 72.5 486 ARG B CA 1
ATOM 10582 C C . ARG B 1 486 ? 8.039 3.377 -21.656 1 72.5 486 ARG B C 1
ATOM 10584 O O . ARG B 1 486 ? 8.055 3.062 -20.469 1 72.5 486 ARG B O 1
ATOM 10591 N N . TYR B 1 487 ? 7.352 2.77 -22.594 1 73.75 487 TYR B N 1
ATOM 10592 C CA . TYR B 1 487 ? 6.438 1.709 -22.188 1 73.75 487 TYR B CA 1
ATOM 10593 C C . TYR B 1 487 ? 7.199 0.433 -21.859 1 73.75 487 TYR B C 1
ATOM 10595 O O . TYR B 1 487 ? 6.801 -0.321 -20.969 1 73.75 487 TYR B O 1
ATOM 10603 N N . LEU B 1 488 ? 8.367 0.325 -22.516 1 73.56 488 LEU B N 1
ATOM 10604 C CA . LEU B 1 488 ? 9.156 -0.873 -22.25 1 73.56 488 LEU B CA 1
ATOM 10605 C C . LEU B 1 488 ? 9.984 -0.713 -20.984 1 73.56 488 LEU B C 1
ATOM 10607 O O . LEU B 1 488 ? 10.305 -1.7 -20.328 1 73.56 488 LEU B O 1
ATOM 10611 N N . ALA B 1 489 ? 10.289 0.545 -20.703 1 71.5 489 ALA B N 1
ATOM 10612 C CA . ALA B 1 489 ? 11.055 0.79 -19.484 1 71.5 489 ALA B CA 1
ATOM 10613 C C . ALA B 1 489 ? 10.227 0.49 -18.25 1 71.5 489 ALA B C 1
ATOM 10615 O O . ALA B 1 489 ? 10.75 0.004 -17.25 1 71.5 489 ALA B O 1
ATOM 10616 N N . ASP B 1 490 ? 9.047 0.755 -18.391 1 75.06 490 ASP B N 1
ATOM 10617 C CA . ASP B 1 490 ? 8.102 0.424 -17.328 1 75.06 490 ASP B CA 1
ATOM 10618 C C . ASP B 1 490 ? 7.113 -0.647 -17.781 1 75.06 490 ASP B C 1
ATOM 10620 O O . ASP B 1 490 ? 5.914 -0.382 -17.906 1 75.06 490 ASP B O 1
ATOM 10624 N N . ILE B 1 491 ? 7.688 -1.771 -17.969 1 74.19 491 ILE B N 1
ATOM 10625 C CA . ILE B 1 491 ? 6.926 -2.863 -18.562 1 74.19 491 ILE B CA 1
ATOM 10626 C C . ILE B 1 491 ? 5.805 -3.287 -17.625 1 74.19 491 ILE B C 1
ATOM 10628 O O . ILE B 1 491 ? 4.719 -3.67 -18.062 1 74.19 491 ILE B O 1
ATOM 10632 N N . PHE B 1 492 ? 5.992 -3.225 -16.391 1 76.81 492 PHE B N 1
ATOM 10633 C CA . PHE B 1 492 ? 5 -3.688 -15.43 1 76.81 492 PHE B CA 1
ATOM 10634 C C . PHE B 1 492 ? 3.746 -2.824 -15.484 1 76.81 492 PHE B C 1
ATOM 10636 O O . PHE B 1 492 ? 2.633 -3.344 -15.602 1 76.81 492 PHE B O 1
ATOM 10643 N N . THR B 1 493 ? 3.953 -1.511 -15.391 1 75.75 493 THR B N 1
ATOM 10644 C CA . THR B 1 493 ? 2.803 -0.616 -15.445 1 75.75 493 THR B CA 1
ATOM 10645 C C . THR B 1 493 ? 2.109 -0.704 -16.797 1 75.75 493 THR B C 1
ATOM 10647 O O . THR B 1 493 ? 0.885 -0.581 -16.891 1 75.75 493 THR B O 1
ATOM 10650 N N . THR B 1 494 ? 2.848 -0.951 -17.797 1 79.88 494 THR B N 1
ATOM 10651 C CA . THR B 1 494 ? 2.27 -1.115 -19.125 1 79.88 494 THR B CA 1
ATOM 10652 C C . THR B 1 494 ? 1.396 -2.365 -19.188 1 79.88 494 THR B C 1
ATOM 10654 O O . THR B 1 494 ? 0.305 -2.342 -19.766 1 79.88 494 THR B O 1
ATOM 10657 N N . CYS B 1 495 ? 1.919 -3.398 -18.578 1 78.75 495 CYS B N 1
ATOM 10658 C CA . CYS B 1 495 ? 1.15 -4.637 -18.562 1 78.75 495 CYS B CA 1
ATOM 10659 C C . CYS B 1 495 ? -0.138 -4.473 -17.766 1 78.75 495 CYS B C 1
ATOM 10661 O O . CYS B 1 495 ? -1.172 -5.039 -18.109 1 78.75 495 CYS B O 1
ATOM 10663 N N . VAL B 1 496 ? -0.084 -3.701 -16.75 1 79.62 496 VAL B N 1
ATOM 10664 C CA . VAL B 1 496 ? -1.262 -3.484 -15.922 1 79.62 496 VAL B CA 1
ATOM 10665 C C . VAL B 1 496 ? -2.258 -2.594 -16.656 1 79.62 496 VAL B C 1
ATOM 10667 O O . VAL B 1 496 ? -3.473 -2.789 -16.562 1 79.62 496 VAL B O 1
ATOM 10670 N N . ASP B 1 497 ? -1.758 -1.733 -17.469 1 79.25 497 ASP B N 1
ATOM 10671 C CA . ASP B 1 497 ? -2.625 -0.755 -18.125 1 79.25 497 ASP B CA 1
ATOM 10672 C C . ASP B 1 497 ? -3.227 -1.322 -19.406 1 79.25 497 ASP B C 1
ATOM 10674 O O . ASP B 1 497 ? -4.273 -0.863 -19.859 1 79.25 497 ASP B O 1
ATOM 10678 N N . ILE B 1 498 ? -2.596 -2.258 -19.984 1 82.19 498 ILE B N 1
ATOM 10679 C CA . ILE B 1 498 ? -3.107 -2.82 -21.234 1 82.19 498 ILE B CA 1
ATOM 10680 C C . ILE B 1 498 ? -4.414 -3.564 -20.969 1 82.19 498 ILE B C 1
ATOM 10682 O O . ILE B 1 498 ? -4.641 -4.055 -19.859 1 82.19 498 ILE B O 1
ATOM 10686 N N . ARG B 1 499 ? -5.234 -3.51 -21.953 1 85.25 499 ARG B N 1
ATOM 10687 C CA . ARG B 1 499 ? -6.504 -4.227 -21.828 1 85.25 499 ARG B CA 1
ATOM 10688 C C . ARG B 1 499 ? -6.273 -5.727 -21.672 1 85.25 499 ARG B C 1
ATOM 10690 O O . ARG B 1 499 ? -5.23 -6.242 -22.094 1 85.25 499 ARG B O 1
ATOM 10697 N N . TRP B 1 500 ? -7.18 -6.453 -21.078 1 83.75 500 TRP B N 1
ATOM 10698 C CA . TRP B 1 500 ? -7.074 -7.879 -20.797 1 83.75 500 TRP B CA 1
ATOM 10699 C C . TRP B 1 500 ? -6.863 -8.68 -22.062 1 83.75 500 TRP B C 1
ATOM 10701 O O . TRP B 1 500 ? -6.113 -9.664 -22.078 1 83.75 500 TRP B O 1
ATOM 10711 N N . ARG B 1 501 ? -7.453 -8.281 -23.234 1 88.31 501 ARG B N 1
ATOM 10712 C CA . ARG B 1 501 ? -7.332 -9.031 -24.469 1 88.31 501 ARG B CA 1
ATOM 10713 C C . ARG B 1 501 ? -5.895 -9.023 -24.984 1 88.31 501 ARG B C 1
ATOM 10715 O O . ARG B 1 501 ? -5.406 -10.031 -25.484 1 88.31 501 ARG B O 1
ATOM 10722 N N . TRP B 1 502 ? -5.258 -7.918 -24.719 1 87.81 502 TRP B N 1
ATOM 10723 C CA . TRP B 1 502 ? -3.881 -7.824 -25.203 1 87.81 502 TRP B CA 1
ATOM 10724 C C . TRP B 1 502 ? -2.928 -8.539 -24.25 1 87.81 502 TRP B C 1
ATOM 10726 O O . TRP B 1 502 ? -1.923 -9.109 -24.672 1 87.81 502 TRP B O 1
ATOM 10736 N N . MET B 1 503 ? -3.262 -8.438 -22.938 1 87.44 503 MET B N 1
ATOM 10737 C CA . MET B 1 503 ? -2.441 -9.164 -21.969 1 87.44 503 MET B CA 1
ATOM 10738 C C . MET B 1 503 ? -2.516 -10.672 -22.219 1 87.44 503 MET B C 1
ATOM 10740 O O . MET B 1 503 ? -1.497 -11.359 -22.188 1 87.44 503 MET B O 1
ATOM 10744 N N . LEU B 1 504 ? -3.703 -11.156 -22.531 1 87.88 504 LEU B N 1
ATOM 10745 C CA . LEU B 1 504 ? -3.891 -12.578 -22.797 1 87.88 504 LEU B CA 1
ATOM 10746 C C . LEU B 1 504 ? -3.184 -12.984 -24.094 1 87.88 504 LEU B C 1
ATOM 10748 O O . LEU B 1 504 ? -2.635 -14.086 -24.172 1 87.88 504 LEU B O 1
ATOM 10752 N N . LEU B 1 505 ? -3.188 -12.07 -25 1 89.75 505 LEU B N 1
ATOM 10753 C CA . LEU B 1 505 ? -2.482 -12.344 -26.25 1 89.75 505 LEU B CA 1
ATOM 10754 C C . LEU B 1 505 ? -0.979 -12.43 -26.016 1 89.75 505 LEU B C 1
ATOM 10756 O O . LEU B 1 505 ? -0.315 -13.32 -26.562 1 89.75 505 LEU B O 1
ATOM 10760 N N . ILE B 1 506 ? -0.471 -11.531 -25.234 1 87.62 506 ILE B N 1
ATOM 10761 C CA . ILE B 1 506 ? 0.956 -11.539 -24.922 1 87.62 506 ILE B CA 1
ATOM 10762 C C . ILE B 1 506 ? 1.321 -12.812 -24.172 1 87.62 506 ILE B C 1
ATOM 10764 O O . ILE B 1 506 ? 2.365 -13.414 -24.438 1 87.62 506 ILE B O 1
ATOM 10768 N N . PHE B 1 507 ? 0.474 -13.203 -23.344 1 87.38 507 PHE B N 1
ATOM 10769 C CA . PHE B 1 507 ? 0.699 -14.438 -22.594 1 87.38 507 PHE B CA 1
ATOM 10770 C C . PHE B 1 507 ? 0.687 -15.641 -23.516 1 87.38 507 PHE B C 1
ATOM 10772 O O . PHE B 1 507 ? 1.565 -16.5 -23.438 1 87.38 507 PHE B O 1
ATOM 10779 N N . CYS B 1 508 ? -0.217 -15.688 -24.375 1 88.56 508 CYS B N 1
ATOM 10780 C CA . CYS B 1 508 ? -0.312 -16.781 -25.344 1 88.56 508 CYS B CA 1
ATOM 10781 C C . CYS B 1 508 ? 0.912 -16.828 -26.25 1 88.56 508 CYS B C 1
ATOM 10783 O O . CYS B 1 508 ? 1.472 -17.891 -26.484 1 88.56 508 CYS B O 1
ATOM 10785 N N . LEU B 1 509 ? 1.327 -15.711 -26.594 1 90.69 509 LEU B N 1
ATOM 10786 C CA . LEU B 1 509 ? 2.484 -15.633 -27.484 1 90.69 509 LEU B CA 1
ATOM 10787 C C . LEU B 1 509 ? 3.756 -16.047 -26.75 1 90.69 509 LEU B C 1
ATOM 10789 O O . LEU B 1 509 ? 4.625 -16.703 -27.344 1 90.69 509 LEU B O 1
ATOM 10793 N N . ALA B 1 510 ? 3.836 -15.617 -25.469 1 90.69 510 ALA B N 1
ATOM 10794 C CA . ALA B 1 510 ? 5.016 -16 -24.703 1 90.69 510 ALA B CA 1
ATOM 10795 C C . ALA B 1 510 ? 5.125 -17.516 -24.578 1 90.69 510 ALA B C 1
ATOM 10797 O O . ALA B 1 510 ? 6.207 -18.094 -24.766 1 90.69 510 ALA B O 1
ATOM 10798 N N . PHE B 1 511 ? 4.074 -18.219 -24.438 1 90.12 511 PHE B N 1
ATOM 10799 C CA . PHE B 1 511 ? 4.07 -19.672 -24.328 1 90.12 511 PHE B CA 1
ATOM 10800 C C . PHE B 1 511 ? 4.336 -20.328 -25.672 1 90.12 511 PHE B C 1
ATOM 10802 O O . PHE B 1 511 ? 5.219 -21.188 -25.797 1 90.12 511 PHE B O 1
ATOM 10809 N N . ILE B 1 512 ? 3.617 -19.875 -26.641 1 90.75 512 ILE B N 1
ATOM 10810 C CA . ILE B 1 512 ? 3.711 -20.5 -27.953 1 90.75 512 ILE B CA 1
ATOM 10811 C C . ILE B 1 512 ? 5.113 -20.312 -28.531 1 90.75 512 ILE B C 1
ATOM 10813 O O . ILE B 1 512 ? 5.695 -21.234 -29.094 1 90.75 512 ILE B O 1
ATOM 10817 N N . LEU B 1 513 ? 5.648 -19.156 -28.312 1 93.69 513 LEU B N 1
ATOM 10818 C CA . LEU B 1 513 ? 6.988 -18.891 -28.812 1 93.69 513 LEU B CA 1
ATOM 10819 C C . LEU B 1 513 ? 8.031 -19.703 -28.062 1 93.69 513 LEU B C 1
ATOM 10821 O O . LEU B 1 513 ? 9 -20.188 -28.656 1 93.69 513 LEU B O 1
ATOM 10825 N N . SER B 1 514 ? 7.828 -19.797 -26.781 1 93.62 514 SER B N 1
ATOM 10826 C CA . SER B 1 514 ? 8.75 -20.641 -26.016 1 93.62 514 SER B CA 1
ATOM 10827 C C . SER B 1 514 ? 8.656 -22.094 -26.453 1 93.62 514 SER B C 1
ATOM 10829 O O . SER B 1 514 ? 9.68 -22.75 -26.688 1 93.62 514 SER B O 1
ATOM 10831 N N . TRP B 1 515 ? 7.469 -22.641 -26.672 1 92.38 515 TRP B N 1
ATOM 10832 C CA . TRP B 1 515 ? 7.277 -24.031 -27.094 1 92.38 515 TRP B CA 1
ATOM 10833 C C . TRP B 1 515 ? 7.844 -24.266 -28.5 1 92.38 515 TRP B C 1
ATOM 10835 O O . TRP B 1 515 ? 8.469 -25.281 -28.75 1 92.38 515 TRP B O 1
ATOM 10845 N N . LEU B 1 516 ? 7.621 -23.281 -29.328 1 93.88 516 LEU B N 1
ATOM 10846 C CA . LEU B 1 516 ? 8.109 -23.406 -30.688 1 93.88 516 LEU B CA 1
ATOM 10847 C C . LEU B 1 516 ? 9.633 -23.344 -30.734 1 93.88 516 LEU B C 1
ATOM 10849 O O . LEU B 1 516 ? 10.273 -24.094 -31.469 1 93.88 516 LEU B O 1
ATOM 10853 N N . PHE B 1 517 ? 10.219 -22.5 -29.984 1 96.38 517 PHE B N 1
ATOM 10854 C CA . PHE B 1 517 ? 11.664 -22.344 -29.938 1 96.38 517 PHE B CA 1
ATOM 10855 C C . PHE B 1 517 ? 12.328 -23.625 -29.438 1 96.38 517 PHE B C 1
ATOM 10857 O O . PHE B 1 517 ? 13.234 -24.156 -30.094 1 96.38 517 PHE B O 1
ATOM 10864 N N . PHE B 1 518 ? 11.906 -24.094 -28.344 1 94.06 518 PHE B N 1
ATOM 10865 C CA . PHE B 1 518 ? 12.531 -25.297 -27.797 1 94.06 518 PHE B CA 1
ATOM 10866 C C . PHE B 1 518 ? 12.133 -26.531 -28.609 1 94.06 518 PHE B C 1
ATOM 10868 O O . PHE B 1 518 ? 12.906 -27.484 -28.703 1 94.06 518 PHE B O 1
ATOM 10875 N N . GLY B 1 519 ? 10.898 -26.5 -29.156 1 93.19 519 GLY B N 1
ATOM 10876 C CA . GLY B 1 519 ? 10.547 -27.562 -30.078 1 93.19 519 GLY B CA 1
ATOM 10877 C C . GLY B 1 519 ? 11.5 -27.656 -31.25 1 93.19 519 GLY B C 1
ATOM 10878 O O . GLY B 1 519 ? 11.883 -28.75 -31.672 1 93.19 519 GLY B O 1
ATOM 10879 N N . CYS B 1 520 ? 11.875 -26.594 -31.688 1 95.62 520 CYS B N 1
ATOM 10880 C CA . CYS B 1 520 ? 12.844 -26.547 -32.781 1 95.62 520 CYS B CA 1
ATOM 10881 C C . CYS B 1 520 ? 14.203 -27.047 -32.312 1 95.62 520 CYS B C 1
ATOM 10883 O O . CYS B 1 520 ? 14.891 -27.75 -33.062 1 95.62 520 CYS B O 1
ATOM 10885 N N . VAL B 1 521 ? 14.562 -26.703 -31.156 1 95.75 521 VAL B N 1
ATOM 10886 C CA . VAL B 1 521 ? 15.852 -27.125 -30.625 1 95.75 521 VAL B CA 1
ATOM 10887 C C . VAL B 1 521 ? 15.859 -28.641 -30.453 1 95.75 521 VAL B C 1
ATOM 10889 O O . VAL B 1 521 ? 16.828 -29.312 -30.828 1 95.75 521 VAL B O 1
ATOM 10892 N N . PHE B 1 522 ? 14.836 -29.203 -29.891 1 93.38 522 PHE B N 1
ATOM 10893 C CA . PHE B 1 522 ? 14.766 -30.641 -29.688 1 93.38 522 PHE B CA 1
ATOM 10894 C C . PHE B 1 522 ? 14.711 -31.375 -31.031 1 93.38 522 PHE B C 1
ATOM 10896 O O . PHE B 1 522 ? 15.266 -32.469 -31.172 1 93.38 522 PHE B O 1
ATOM 10903 N N . TRP B 1 523 ? 13.992 -30.766 -31.969 1 94.12 523 TRP B N 1
ATOM 10904 C CA . TRP B 1 523 ? 13.961 -31.359 -33.312 1 94.12 523 TRP B CA 1
ATOM 10905 C C . TRP B 1 523 ? 15.352 -31.375 -33.938 1 94.12 523 TRP B C 1
ATOM 10907 O O . TRP B 1 523 ? 15.742 -32.375 -34.562 1 94.12 523 TRP B O 1
ATOM 10917 N N . LEU B 1 524 ? 16.109 -30.375 -33.75 1 94.94 524 LEU B N 1
ATOM 10918 C CA . LEU B 1 524 ? 17.469 -30.297 -34.25 1 94.94 524 LEU B CA 1
ATOM 10919 C C . LEU B 1 524 ? 18.359 -31.328 -33.562 1 94.94 524 LEU B C 1
ATOM 10921 O O . LEU B 1 524 ? 19.219 -31.938 -34.219 1 94.94 524 LEU B O 1
ATOM 10925 N N . ILE B 1 525 ? 18.203 -31.438 -32.312 1 93.62 525 ILE B N 1
ATOM 10926 C CA . ILE B 1 525 ? 18.984 -32.438 -31.562 1 93.62 525 ILE B CA 1
ATOM 10927 C C . ILE B 1 525 ? 18.641 -33.812 -32.062 1 93.62 525 ILE B C 1
ATOM 10929 O O . ILE B 1 525 ? 19.547 -34.656 -32.281 1 93.62 525 ILE B O 1
ATOM 10933 N N . ALA B 1 526 ? 17.359 -34.125 -32.25 1 92.25 526 ALA B N 1
ATOM 10934 C CA . ALA B 1 526 ? 16.922 -35.406 -32.719 1 92.25 526 ALA B CA 1
ATOM 10935 C C . ALA B 1 526 ? 17.438 -35.656 -34.156 1 92.25 526 ALA B C 1
ATOM 10937 O O . ALA B 1 526 ? 17.812 -36.781 -34.5 1 92.25 526 ALA B O 1
ATOM 10938 N N . LEU B 1 527 ? 17.516 -34.656 -35 1 92 527 LEU B N 1
ATOM 10939 C CA . LEU B 1 527 ? 18 -34.75 -36.375 1 92 527 LEU B CA 1
ATOM 10940 C C . LEU B 1 527 ? 19.5 -35 -36.406 1 92 527 LEU B C 1
ATOM 10942 O O . LEU B 1 527 ? 19.969 -35.875 -37.156 1 92 527 LEU B O 1
ATOM 10946 N N . LEU B 1 528 ? 20.203 -34.344 -35.562 1 91.94 528 LEU B N 1
ATOM 10947 C CA . LEU B 1 528 ? 21.656 -34.469 -35.562 1 91.94 528 LEU B CA 1
ATOM 10948 C C . LEU B 1 528 ? 22.094 -35.812 -34.969 1 91.94 528 LEU B C 1
ATOM 10950 O O . LEU B 1 528 ? 23.094 -36.406 -35.406 1 91.94 528 LEU B O 1
ATOM 10954 N N . HIS B 1 529 ? 21.453 -36.312 -34.031 1 90.25 529 HIS B N 1
ATOM 10955 C CA . HIS B 1 529 ? 21.781 -37.594 -33.438 1 90.25 529 HIS B CA 1
ATOM 10956 C C . HIS B 1 529 ? 21.234 -38.75 -34.281 1 90.25 529 HIS B C 1
ATOM 10958 O O . HIS B 1 529 ? 21.734 -39.875 -34.188 1 90.25 529 HIS B O 1
ATOM 10964 N N . GLY B 1 530 ? 20.188 -38.5 -35.031 1 87.94 530 GLY B N 1
ATOM 10965 C CA . GLY B 1 530 ? 19.578 -39.562 -35.875 1 87.94 530 GLY B CA 1
ATOM 10966 C C . GLY B 1 530 ? 18.375 -40.188 -35.219 1 87.94 530 GLY B C 1
ATOM 10967 O O . GLY B 1 530 ? 18.047 -41.344 -35.531 1 87.94 530 GLY B O 1
ATOM 10968 N N . ASP B 1 531 ? 17.719 -39.562 -34.344 1 88.69 531 ASP B N 1
ATOM 10969 C CA . ASP B 1 531 ? 16.578 -40.094 -33.625 1 88.69 531 ASP B CA 1
ATOM 10970 C C . ASP B 1 531 ? 15.367 -40.25 -34.562 1 88.69 531 ASP B C 1
ATOM 10972 O O . ASP B 1 531 ? 14.438 -41 -34.281 1 88.69 531 ASP B O 1
ATOM 10976 N N . LEU B 1 532 ? 15.312 -39.469 -35.594 1 86.12 532 LEU B N 1
ATOM 10977 C CA . LEU B 1 532 ? 14.172 -39.5 -36.5 1 86.12 532 LEU B CA 1
ATOM 10978 C C . LEU B 1 532 ? 14.055 -40.844 -37.219 1 86.12 532 LEU B C 1
ATOM 10980 O O . LEU B 1 532 ? 12.961 -41.25 -37.625 1 86.12 532 LEU B O 1
ATOM 10984 N N . GLU B 1 533 ? 15.227 -41.438 -37.188 1 82.75 533 GLU B N 1
ATOM 10985 C CA . GLU B 1 533 ? 15.25 -42.781 -37.719 1 82.75 533 GLU B CA 1
ATOM 10986 C C . GLU B 1 533 ? 15.234 -43.812 -36.594 1 82.75 533 GLU B C 1
ATOM 10988 O O . GLU B 1 533 ? 15.461 -43.5 -35.438 1 82.75 533 GLU B O 1
ATOM 10993 N N . GLU B 1 534 ? 14.641 -45 -36.781 1 75.31 534 GLU B N 1
ATOM 10994 C CA . GLU B 1 534 ? 14.547 -46.031 -35.75 1 75.31 534 GLU B CA 1
ATOM 10995 C C . GLU B 1 534 ? 15.93 -46.438 -35.25 1 75.31 534 GLU B C 1
ATOM 10997 O O . GLU B 1 534 ? 16.734 -47 -35.969 1 75.31 534 GLU B O 1
ATOM 11002 N N . THR B 1 535 ? 16.281 -45.719 -34.219 1 76.31 535 THR B N 1
ATOM 11003 C CA . THR B 1 535 ? 17.547 -46.031 -33.594 1 76.31 535 THR B CA 1
ATOM 11004 C C . THR B 1 535 ? 17.297 -46.688 -32.219 1 76.31 535 THR B C 1
ATOM 11006 O O . THR B 1 535 ? 16.25 -46.5 -31.625 1 76.31 535 THR B O 1
ATOM 11009 N N . ASP B 1 536 ? 18.281 -47.5 -31.797 1 79.06 536 ASP B N 1
ATOM 11010 C CA . ASP B 1 536 ? 18.188 -48.25 -30.562 1 79.06 536 ASP B CA 1
ATOM 11011 C C . ASP B 1 536 ? 18.375 -47.344 -29.344 1 79.06 536 ASP B C 1
ATOM 11013 O O . ASP B 1 536 ? 17.797 -47.594 -28.281 1 79.06 536 ASP B O 1
ATOM 11017 N N . LYS B 1 537 ? 19.219 -46.406 -29.5 1 86.06 537 LYS B N 1
ATOM 11018 C CA . LYS B 1 537 ? 19.484 -45.531 -28.359 1 86.06 537 LYS B CA 1
ATOM 11019 C C . LYS B 1 537 ? 19.188 -44.062 -28.703 1 86.06 537 LYS B C 1
ATOM 11021 O O . LYS B 1 537 ? 20.109 -43.281 -28.984 1 86.06 537 LYS B O 1
ATOM 11026 N N . PRO B 1 538 ? 17.906 -43.625 -28.562 1 88.12 538 PRO B N 1
ATOM 11027 C CA . PRO B 1 538 ? 17.547 -42.25 -28.922 1 88.12 538 PRO B CA 1
ATOM 11028 C C . PRO B 1 538 ? 17.844 -41.25 -27.812 1 88.12 538 PRO B C 1
ATOM 11030 O O . PRO B 1 538 ? 18 -41.625 -26.656 1 88.12 538 PRO B O 1
ATOM 11033 N N . CYS B 1 539 ? 18.172 -40 -28.172 1 86.75 539 CYS B N 1
ATOM 11034 C CA . CYS B 1 539 ? 18.297 -38.906 -27.203 1 86.75 539 CYS B CA 1
ATOM 11035 C C . CYS B 1 539 ? 16.953 -38.594 -26.547 1 86.75 539 CYS B C 1
ATOM 11037 O O . CYS B 1 539 ? 16.891 -38.406 -25.344 1 86.75 539 CYS B O 1
ATOM 11039 N N . VAL B 1 540 ? 15.938 -38.531 -27.438 1 86.75 540 VAL B N 1
ATOM 11040 C CA . VAL B 1 540 ? 14.562 -38.344 -26.984 1 86.75 540 VAL B CA 1
ATOM 11041 C C . VAL B 1 540 ? 13.68 -39.469 -27.516 1 86.75 540 VAL B C 1
ATOM 11043 O O . VAL B 1 540 ? 13.586 -39.688 -28.719 1 86.75 540 VAL B O 1
ATOM 11046 N N . SER B 1 541 ? 13.062 -40.094 -26.547 1 84.06 541 SER B N 1
ATOM 11047 C CA . SER B 1 541 ? 12.258 -41.25 -26.938 1 84.06 541 SER B CA 1
ATOM 11048 C C . SER B 1 541 ? 10.984 -40.812 -27.641 1 84.06 541 SER B C 1
ATOM 11050 O O . SER B 1 541 ? 10.336 -39.844 -27.234 1 84.06 541 SER B O 1
ATOM 11052 N N . GLU B 1 542 ? 10.609 -41.438 -28.734 1 80.56 542 GLU B N 1
ATOM 11053 C CA . GLU B 1 542 ? 9.352 -41.344 -29.469 1 80.56 542 GLU B CA 1
ATOM 11054 C C . GLU B 1 542 ? 9.211 -39.969 -30.156 1 80.56 542 GLU B C 1
ATOM 11056 O O . GLU B 1 542 ? 8.094 -39.469 -30.312 1 80.56 542 GLU B O 1
ATOM 11061 N N . VAL B 1 543 ? 10.289 -39.312 -30.375 1 86.12 543 VAL B N 1
ATOM 11062 C CA . VAL B 1 543 ? 10.266 -38.062 -31.141 1 86.12 543 VAL B CA 1
ATOM 11063 C C . VAL B 1 543 ? 10.797 -38.312 -32.531 1 86.12 543 VAL B C 1
ATOM 11065 O O . VAL B 1 543 ? 12.016 -38.312 -32.75 1 86.12 543 VAL B O 1
ATOM 11068 N N . ARG B 1 544 ? 9.867 -38.531 -33.5 1 86.06 544 ARG B N 1
ATOM 11069 C CA . ARG B 1 544 ? 10.273 -38.906 -34.844 1 86.06 544 ARG B CA 1
ATOM 11070 C C . ARG B 1 544 ? 9.898 -37.812 -35.844 1 86.06 544 ARG B C 1
ATOM 11072 O O . ARG B 1 544 ? 10.125 -37.969 -37.031 1 86.06 544 ARG B O 1
ATOM 11079 N N . SER B 1 545 ? 9.234 -36.812 -35.438 1 87.19 545 SER B N 1
ATOM 11080 C CA . SER B 1 545 ? 8.828 -35.688 -36.281 1 87.19 545 SER B CA 1
ATOM 11081 C C . SER B 1 545 ? 8.914 -34.375 -35.531 1 87.19 545 SER B C 1
ATOM 11083 O O . SER B 1 545 ? 9.148 -34.344 -34.344 1 87.19 545 SER B O 1
ATOM 11085 N N . PHE B 1 546 ? 8.766 -33.344 -36.344 1 90.06 546 PHE B N 1
ATOM 11086 C CA . PHE B 1 546 ? 8.789 -32.031 -35.719 1 90.06 546 PHE B CA 1
ATOM 11087 C C . PHE B 1 546 ? 7.609 -31.844 -34.75 1 90.06 546 PHE B C 1
ATOM 11089 O O . PHE B 1 546 ? 7.75 -31.234 -33.688 1 90.06 546 PHE B O 1
ATOM 11096 N N . THR B 1 547 ? 6.453 -32.281 -35.188 1 87.81 547 THR B N 1
ATOM 11097 C CA . THR B 1 547 ? 5.27 -32.156 -34.344 1 87.81 547 THR B CA 1
ATOM 11098 C C . THR B 1 547 ? 5.477 -32.906 -33.031 1 87.81 547 THR B C 1
ATOM 11100 O O . THR B 1 547 ? 5.031 -32.438 -31.984 1 87.81 547 THR B O 1
ATOM 11103 N N . ALA B 1 548 ? 6.156 -34 -33.125 1 85.69 548 ALA B N 1
ATOM 11104 C CA . ALA B 1 548 ? 6.461 -34.75 -31.906 1 85.69 548 ALA B CA 1
ATOM 11105 C C . ALA B 1 548 ? 7.43 -33.969 -31.016 1 85.69 548 ALA B C 1
ATOM 11107 O O . ALA B 1 548 ? 7.312 -34 -29.797 1 85.69 548 ALA B O 1
ATOM 11108 N N . ALA B 1 549 ? 8.383 -33.344 -31.672 1 88.5 549 ALA B N 1
ATOM 11109 C CA . ALA B 1 549 ? 9.328 -32.531 -30.906 1 88.5 549 ALA B CA 1
ATOM 11110 C C . ALA B 1 549 ? 8.625 -31.359 -30.25 1 88.5 549 ALA B C 1
ATOM 11112 O O . ALA B 1 549 ? 8.938 -30.984 -29.125 1 88.5 549 ALA B O 1
ATOM 11113 N N . PHE B 1 550 ? 7.75 -30.797 -30.938 1 89.19 550 PHE B N 1
ATOM 11114 C CA . PHE B 1 550 ? 6.961 -29.688 -30.422 1 89.19 550 PHE B CA 1
ATOM 11115 C C . PHE B 1 550 ? 6.125 -30.141 -29.219 1 89.19 550 PHE B C 1
ATOM 11117 O O . PHE B 1 550 ? 6.051 -29.438 -28.219 1 89.19 550 PHE B O 1
ATOM 11124 N N . LEU B 1 551 ? 5.496 -31.25 -29.406 1 84.25 551 LEU B N 1
ATOM 11125 C CA . LEU B 1 551 ? 4.703 -31.797 -28.297 1 84.25 551 LEU B CA 1
ATOM 11126 C C . LEU B 1 551 ? 5.594 -32.125 -27.109 1 84.25 551 LEU B C 1
ATOM 11128 O O . LEU B 1 551 ? 5.188 -31.938 -25.953 1 84.25 551 LEU B O 1
ATOM 11132 N N . PHE B 1 552 ? 6.762 -32.562 -27.375 1 85.5 552 PHE B N 1
ATOM 11133 C CA . PHE B 1 552 ? 7.711 -32.844 -26.297 1 85.5 552 PHE B CA 1
ATOM 11134 C C . PHE B 1 552 ? 8.078 -31.547 -25.562 1 85.5 552 PHE B C 1
ATOM 11136 O O . PHE B 1 552 ? 8.234 -31.562 -24.328 1 85.5 552 PHE B O 1
ATOM 11143 N N . SER B 1 553 ? 8.219 -30.562 -26.266 1 88 553 SER B N 1
ATOM 11144 C CA . SER B 1 553 ? 8.516 -29.266 -25.656 1 88 553 SER B CA 1
ATOM 11145 C C . SER B 1 553 ? 7.375 -28.797 -24.75 1 88 553 SER B C 1
ATOM 11147 O O . SER B 1 553 ? 7.609 -28.297 -23.656 1 88 553 SER B O 1
ATOM 11149 N N . ILE B 1 554 ? 6.16 -28.938 -25.219 1 83.81 554 ILE B N 1
ATOM 11150 C CA . ILE B 1 554 ? 4.996 -28.562 -24.422 1 83.81 554 ILE B CA 1
ATOM 11151 C C . ILE B 1 554 ? 4.945 -29.391 -23.141 1 83.81 554 ILE B C 1
ATOM 11153 O O . ILE B 1 554 ? 4.719 -28.859 -22.062 1 83.81 554 ILE B O 1
ATOM 11157 N N . GLU B 1 555 ? 5.215 -30.641 -23.281 1 80.44 555 GLU B N 1
ATOM 11158 C CA . GLU B 1 555 ? 5.184 -31.531 -22.141 1 80.44 555 GLU B CA 1
ATOM 11159 C C . GLU B 1 555 ? 6.289 -31.203 -21.141 1 80.44 555 GLU B C 1
ATOM 11161 O O . GLU B 1 555 ? 6.078 -31.266 -19.922 1 80.44 555 GLU B O 1
ATOM 11166 N N . THR B 1 556 ? 7.383 -30.859 -21.656 1 81.69 556 THR B N 1
ATOM 11167 C CA . THR B 1 556 ? 8.523 -30.562 -20.781 1 81.69 556 THR B CA 1
ATOM 11168 C C . THR B 1 556 ? 8.273 -29.297 -19.984 1 81.69 556 THR B C 1
ATOM 11170 O O . THR B 1 556 ? 8.586 -29.234 -18.797 1 81.69 556 THR B O 1
ATOM 11173 N N . GLN B 1 557 ? 7.707 -28.328 -20.562 1 80.75 557 GLN B N 1
ATOM 11174 C CA . GLN B 1 557 ? 7.535 -27.047 -19.906 1 80.75 557 GLN B CA 1
ATOM 11175 C C . GLN B 1 557 ? 6.355 -27.078 -18.938 1 80.75 557 GLN B C 1
ATOM 11177 O O . GLN B 1 557 ? 6.395 -26.453 -17.875 1 80.75 557 GLN B O 1
ATOM 11182 N N . THR B 1 558 ? 5.262 -27.641 -19.266 1 72.75 558 THR B N 1
ATOM 11183 C CA . THR B 1 558 ? 4.066 -27.625 -18.438 1 72.75 558 THR B CA 1
ATOM 11184 C C . THR B 1 558 ? 4.152 -28.688 -17.344 1 72.75 558 THR B C 1
ATOM 11186 O O . THR B 1 558 ? 3.646 -28.484 -16.234 1 72.75 558 THR B O 1
ATOM 11189 N N . THR B 1 559 ? 4.457 -29.953 -17.609 1 65.81 559 THR B N 1
ATOM 11190 C CA . THR B 1 559 ? 4.648 -30.984 -16.609 1 65.81 559 THR B CA 1
ATOM 11191 C C . THR B 1 559 ? 5.684 -32 -17.078 1 65.81 559 THR B C 1
ATOM 11193 O O . THR B 1 559 ? 5.562 -32.562 -18.172 1 65.81 559 THR B O 1
ATOM 11196 N N . ILE B 1 560 ? 6.855 -31.984 -16.516 1 50.28 560 ILE B N 1
ATOM 11197 C CA . ILE B 1 560 ? 7.871 -32.938 -16.922 1 50.28 560 ILE B CA 1
ATOM 11198 C C . ILE B 1 560 ? 7.438 -34.344 -16.5 1 50.28 560 ILE B C 1
ATOM 11200 O O . ILE B 1 560 ? 7.762 -34.812 -15.406 1 50.28 560 ILE B O 1
ATOM 11204 N N . GLY B 1 561 ? 6.258 -34.719 -16.328 1 58.44 561 GLY B N 1
ATOM 11205 C CA . GLY B 1 561 ? 5.914 -36.094 -16.094 1 58.44 561 GLY B CA 1
ATOM 11206 C C . GLY B 1 561 ? 5.91 -36.938 -17.344 1 58.44 561 GLY B C 1
ATOM 11207 O O . GLY B 1 561 ? 4.848 -37.219 -17.906 1 58.44 561 GLY B O 1
ATOM 11208 N N . TYR B 1 562 ? 7.188 -37.375 -17.844 1 51.22 562 TYR B N 1
ATOM 11209 C CA . TYR B 1 562 ? 7.316 -38.062 -19.125 1 51.22 562 TYR B CA 1
ATOM 11210 C C . TYR B 1 562 ? 6.734 -39.469 -19.047 1 51.22 562 TYR B C 1
ATOM 11212 O O . TYR B 1 562 ? 7.121 -40.25 -18.188 1 51.22 562 TYR B O 1
ATOM 11220 N N . GLY B 1 563 ? 5.586 -39.594 -19.594 1 65.75 563 GLY B N 1
ATOM 11221 C CA . GLY B 1 563 ? 5.055 -40.938 -19.781 1 65.75 563 GLY B CA 1
ATOM 11222 C C . GLY B 1 563 ? 5.488 -41.562 -21.078 1 65.75 563 GLY B C 1
ATOM 11223 O O . GLY B 1 563 ? 6.555 -42.188 -21.141 1 65.75 563 GLY B O 1
ATOM 11224 N N . PHE B 1 564 ? 4.996 -41.094 -22.109 1 65.06 564 PHE B N 1
ATOM 11225 C CA . PHE B 1 564 ? 5.223 -41.625 -23.453 1 65.06 564 PHE B CA 1
ATOM 11226 C C . PHE B 1 564 ? 6.512 -41.062 -24.047 1 65.06 564 PHE B C 1
ATOM 11228 O O . PHE B 1 564 ? 7.328 -41.812 -24.578 1 65.06 564 PHE B O 1
ATOM 11235 N N . ARG B 1 565 ? 6.844 -39.844 -23.984 1 72.62 565 ARG B N 1
ATOM 11236 C CA . ARG B 1 565 ? 8.047 -39.188 -24.469 1 72.62 565 ARG B CA 1
ATOM 11237 C C . ARG B 1 565 ? 8.945 -38.75 -23.297 1 72.62 565 ARG B C 1
ATOM 11239 O O . ARG B 1 565 ? 8.469 -38.25 -22.297 1 72.62 565 ARG B O 1
ATOM 11246 N N . CYS B 1 566 ? 10.219 -39.188 -23.359 1 77.44 566 CYS B N 1
ATOM 11247 C CA . CYS B 1 566 ? 11.109 -38.844 -22.266 1 77.44 566 CYS B CA 1
ATOM 11248 C C . CYS B 1 566 ? 12.539 -38.656 -22.766 1 77.44 566 CYS B C 1
ATOM 11250 O O . CYS B 1 566 ? 12.906 -39.188 -23.812 1 77.44 566 CYS B O 1
ATOM 11252 N N . VAL B 1 567 ? 13.242 -37.844 -22.141 1 81.56 567 VAL B N 1
ATOM 11253 C CA . VAL B 1 567 ? 14.656 -37.656 -22.453 1 81.56 567 VAL B CA 1
ATOM 11254 C C . VAL B 1 567 ? 15.477 -38.781 -21.859 1 81.56 567 VAL B C 1
ATOM 11256 O O . VAL B 1 567 ? 15.219 -39.219 -20.734 1 81.56 567 VAL B O 1
ATOM 11259 N N . THR B 1 568 ? 16.297 -39.375 -22.625 1 81.88 568 THR B N 1
ATOM 11260 C CA . THR B 1 568 ? 17.156 -40.469 -22.172 1 81.88 568 THR B CA 1
ATOM 11261 C C . THR B 1 568 ? 18.5 -39.906 -21.688 1 81.88 568 THR B C 1
ATOM 11263 O O . THR B 1 568 ? 18.781 -38.719 -21.828 1 81.88 568 THR B O 1
ATOM 11266 N N . ASP B 1 569 ? 19.312 -40.719 -21.016 1 82.06 569 ASP B N 1
ATOM 11267 C CA . ASP B 1 569 ? 20.594 -40.281 -20.453 1 82.06 569 ASP B CA 1
ATOM 11268 C C . ASP B 1 569 ? 21.703 -40.406 -21.484 1 82.06 569 ASP B C 1
ATOM 11270 O O . ASP B 1 569 ? 22.891 -40.25 -21.156 1 82.06 569 ASP B O 1
ATOM 11274 N N . GLU B 1 570 ? 21.391 -40.625 -22.75 1 83.31 570 GLU B N 1
ATOM 11275 C CA . GLU B 1 570 ? 22.422 -40.875 -23.766 1 83.31 570 GLU B CA 1
ATOM 11276 C C . GLU B 1 570 ? 23.016 -39.562 -24.266 1 83.31 570 GLU B C 1
ATOM 11278 O O . GLU B 1 570 ? 24.188 -39.5 -24.609 1 83.31 570 GLU B O 1
ATOM 11283 N N . CYS B 1 571 ? 22.219 -38.562 -24.312 1 86.38 571 CYS B N 1
ATOM 11284 C CA . CYS B 1 571 ? 22.656 -37.281 -24.891 1 86.38 571 CYS B CA 1
ATOM 11285 C C . CYS B 1 571 ? 22.672 -36.188 -23.828 1 86.38 571 CYS B C 1
ATOM 11287 O O . CYS B 1 571 ? 21.625 -35.656 -23.469 1 86.38 571 CYS B O 1
ATOM 11289 N N . PRO B 1 572 ? 23.844 -35.719 -23.344 1 89.06 572 PRO B N 1
ATOM 11290 C CA . PRO B 1 572 ? 23.938 -34.656 -22.328 1 89.06 572 PRO B CA 1
ATOM 11291 C C . PRO B 1 572 ? 23.359 -33.344 -22.797 1 89.06 572 PRO B C 1
ATOM 11293 O O . PRO B 1 572 ? 22.812 -32.562 -22 1 89.06 572 PRO B O 1
ATOM 11296 N N . ILE B 1 573 ? 23.438 -33.031 -24.094 1 91.5 573 ILE B N 1
ATOM 11297 C CA . ILE B 1 573 ? 22.906 -31.781 -24.609 1 91.5 573 ILE B CA 1
ATOM 11298 C C . ILE B 1 573 ? 21.391 -31.75 -24.438 1 91.5 573 ILE B C 1
ATOM 11300 O O . ILE B 1 573 ? 20.812 -30.703 -24.156 1 91.5 573 ILE B O 1
ATOM 11304 N N . ALA B 1 574 ? 20.797 -32.875 -24.734 1 89.81 574 ALA B N 1
ATOM 11305 C CA . ALA B 1 574 ? 19.344 -32.938 -24.547 1 89.81 574 ALA B CA 1
ATOM 11306 C C . ALA B 1 574 ? 18.969 -32.719 -23.094 1 89.81 574 ALA B C 1
ATOM 11308 O O . ALA B 1 574 ? 17.984 -32.062 -22.781 1 89.81 574 ALA B O 1
ATOM 11309 N N . VAL B 1 575 ? 19.812 -33.25 -22.219 1 87.06 575 VAL B N 1
ATOM 11310 C CA . VAL B 1 575 ? 19.562 -33.094 -20.781 1 87.06 575 VAL B CA 1
ATOM 11311 C C . VAL B 1 575 ? 19.719 -31.625 -20.406 1 87.06 575 VAL B C 1
ATOM 11313 O O . VAL B 1 575 ? 18.906 -31.078 -19.672 1 87.06 575 VAL B O 1
ATOM 11316 N N . PHE B 1 576 ? 20.672 -31.078 -20.891 1 89.88 576 PHE B N 1
ATOM 11317 C CA . PHE B 1 576 ? 20.922 -29.656 -20.625 1 89.88 576 PHE B CA 1
ATOM 11318 C C . PHE B 1 576 ? 19.766 -28.797 -21.125 1 89.88 576 PHE B C 1
ATOM 11320 O O . PHE B 1 576 ? 19.344 -27.859 -20.469 1 89.88 576 PHE B O 1
ATOM 11327 N N . MET B 1 577 ? 19.25 -29.109 -22.281 1 90.56 577 MET B N 1
ATOM 11328 C CA . MET B 1 577 ? 18.172 -28.312 -22.875 1 90.56 577 MET B CA 1
ATOM 11329 C C . MET B 1 577 ? 16.875 -28.5 -22.078 1 90.56 577 MET B C 1
ATOM 11331 O O . MET B 1 577 ? 16.078 -27.562 -21.969 1 90.56 577 MET B O 1
ATOM 11335 N N . VAL B 1 578 ? 16.719 -29.656 -21.562 1 88.25 578 VAL B N 1
ATOM 11336 C CA . VAL B 1 578 ? 15.547 -29.891 -20.734 1 88.25 578 VAL B CA 1
ATOM 11337 C C . VAL B 1 578 ? 15.633 -29.047 -19.469 1 88.25 578 VAL B C 1
ATOM 11339 O O . VAL B 1 578 ? 14.641 -28.453 -19.047 1 88.25 578 VAL B O 1
ATOM 11342 N N . VAL B 1 579 ? 16.797 -29.016 -18.875 1 87.06 579 VAL B N 1
ATOM 11343 C CA . VAL B 1 579 ? 17.016 -28.188 -17.688 1 87.06 579 VAL B CA 1
ATOM 11344 C C . VAL B 1 579 ? 16.766 -26.719 -18.016 1 87.06 579 VAL B C 1
ATOM 11346 O O . VAL B 1 579 ? 16.062 -26.016 -17.281 1 87.06 579 VAL B O 1
ATOM 11349 N N . PHE B 1 580 ? 17.266 -26.359 -19.078 1 90.25 580 PHE B N 1
ATOM 11350 C CA . PHE B 1 580 ? 17.156 -24.969 -19.5 1 90.25 580 PHE B CA 1
ATOM 11351 C C . PHE B 1 580 ? 15.703 -24.594 -19.766 1 90.25 580 PHE B C 1
ATOM 11353 O O . PHE B 1 580 ? 15.234 -23.547 -19.328 1 90.25 580 PHE B O 1
ATOM 11360 N N . GLN B 1 581 ? 15.008 -25.359 -20.484 1 90.25 581 GLN B N 1
ATOM 11361 C CA . GLN B 1 581 ? 13.609 -25.078 -20.781 1 90.25 581 GLN B CA 1
ATOM 11362 C C . GLN B 1 581 ? 12.766 -25.062 -19.5 1 90.25 581 GLN B C 1
ATOM 11364 O O . GLN B 1 581 ? 11.844 -24.25 -19.375 1 90.25 581 GLN B O 1
ATOM 11369 N N . SER B 1 582 ? 13.094 -25.984 -18.625 1 86.69 582 SER B N 1
ATOM 11370 C CA . SER B 1 582 ? 12.352 -26.016 -17.359 1 86.69 582 SER B CA 1
ATOM 11371 C C . SER B 1 582 ? 12.531 -24.719 -16.578 1 86.69 582 SER B C 1
ATOM 11373 O O . SER B 1 582 ? 11.578 -24.203 -15.992 1 86.69 582 SER B O 1
ATOM 11375 N N . ILE B 1 583 ? 13.656 -24.234 -16.562 1 86.44 583 ILE B N 1
ATOM 11376 C CA . ILE B 1 583 ? 13.93 -23 -15.852 1 86.44 583 ILE B CA 1
ATOM 11377 C C . ILE B 1 583 ? 13.219 -21.828 -16.547 1 86.44 583 ILE B C 1
ATOM 11379 O O . ILE B 1 583 ? 12.57 -21.016 -15.891 1 86.44 583 ILE B O 1
ATOM 11383 N N . VAL B 1 584 ? 13.312 -21.75 -17.875 1 88.69 584 VAL B N 1
ATOM 11384 C CA . VAL B 1 584 ? 12.664 -20.703 -18.641 1 88.69 584 VAL B CA 1
ATOM 11385 C C . VAL B 1 584 ? 11.156 -20.766 -18.438 1 88.69 584 VAL B C 1
ATOM 11387 O O . VAL B 1 584 ? 10.5 -19.734 -18.281 1 88.69 584 VAL B O 1
ATOM 11390 N N . GLY B 1 585 ? 10.641 -21.984 -18.453 1 87.44 585 GLY B N 1
ATOM 11391 C CA . GLY B 1 585 ? 9.219 -22.156 -18.203 1 87.44 585 GLY B CA 1
ATOM 11392 C C . GLY B 1 585 ? 8.781 -21.625 -16.844 1 87.44 585 GLY B C 1
ATOM 11393 O O . GLY B 1 585 ? 7.754 -20.969 -16.719 1 87.44 585 GLY B O 1
ATOM 11394 N N . CYS B 1 586 ? 9.555 -21.891 -15.883 1 84.25 586 CYS B N 1
ATOM 11395 C CA . CYS B 1 586 ? 9.242 -21.438 -14.531 1 84.25 586 CYS B CA 1
ATOM 11396 C C . CYS B 1 586 ? 9.305 -19.906 -14.453 1 84.25 586 CYS B C 1
ATOM 11398 O O . CYS B 1 586 ? 8.5 -19.281 -13.75 1 84.25 586 CYS B O 1
ATOM 11400 N N . ILE B 1 587 ? 10.234 -19.359 -15.102 1 83.31 587 ILE B N 1
ATOM 11401 C CA . ILE B 1 587 ? 10.375 -17.922 -15.117 1 83.31 587 ILE B CA 1
ATOM 11402 C C . ILE B 1 587 ? 9.188 -17.281 -15.828 1 83.31 587 ILE B C 1
ATOM 11404 O O . ILE B 1 587 ? 8.641 -16.281 -15.359 1 83.31 587 ILE B O 1
ATOM 11408 N N . ILE B 1 588 ? 8.766 -17.828 -16.906 1 86.5 588 ILE B N 1
ATOM 11409 C CA . ILE B 1 588 ? 7.609 -17.328 -17.641 1 86.5 588 ILE B CA 1
ATOM 11410 C C . ILE B 1 588 ? 6.367 -17.406 -16.766 1 86.5 588 ILE B C 1
ATOM 11412 O O . ILE B 1 588 ? 5.598 -16.438 -16.688 1 86.5 588 ILE B O 1
ATOM 11416 N N . ASP B 1 589 ? 6.242 -18.484 -16.078 1 85.69 589 ASP B N 1
ATOM 11417 C CA . ASP B 1 589 ? 5.102 -18.656 -15.18 1 85.69 589 ASP B CA 1
ATOM 11418 C C . ASP B 1 589 ? 5.109 -17.594 -14.086 1 85.69 589 ASP B C 1
ATOM 11420 O O . ASP B 1 589 ? 4.066 -17.016 -13.758 1 85.69 589 ASP B O 1
ATOM 11424 N N . ALA B 1 590 ? 6.223 -17.438 -13.578 1 83.62 590 ALA B N 1
ATOM 11425 C CA . ALA B 1 590 ? 6.336 -16.469 -12.5 1 83.62 590 ALA B CA 1
ATOM 11426 C C . ALA B 1 590 ? 5.965 -15.062 -12.984 1 83.62 590 ALA B C 1
ATOM 11428 O O . ALA B 1 590 ? 5.254 -14.328 -12.297 1 83.62 590 ALA B O 1
ATOM 11429 N N . PHE B 1 591 ? 6.363 -14.711 -14.172 1 83.06 591 PHE B N 1
ATOM 11430 C CA . PHE B 1 591 ? 6.066 -13.398 -14.734 1 83.06 591 PHE B CA 1
ATOM 11431 C C . PHE B 1 591 ? 4.578 -13.258 -15.031 1 83.06 591 PHE B C 1
ATOM 11433 O O . PHE B 1 591 ? 3.99 -12.195 -14.82 1 83.06 591 PHE B O 1
ATOM 11440 N N . ILE B 1 592 ? 4.031 -14.266 -15.5 1 85.44 592 ILE B N 1
ATOM 11441 C CA . ILE B 1 592 ? 2.617 -14.219 -15.859 1 85.44 592 ILE B CA 1
ATOM 11442 C C . ILE B 1 592 ? 1.767 -14.133 -14.594 1 85.44 592 ILE B C 1
ATOM 11444 O O . ILE B 1 592 ? 0.833 -13.328 -14.523 1 85.44 592 ILE B O 1
ATOM 11448 N N . ILE B 1 593 ? 2.105 -14.922 -13.625 1 82.62 593 ILE B N 1
ATOM 11449 C CA . ILE B 1 593 ? 1.376 -14.875 -12.359 1 82.62 593 ILE B CA 1
ATOM 11450 C C . ILE B 1 593 ? 1.492 -13.484 -11.742 1 82.62 593 ILE B C 1
ATOM 11452 O O . ILE B 1 593 ? 0.501 -12.922 -11.273 1 82.62 593 ILE B O 1
ATOM 11456 N N . GLY B 1 594 ? 2.635 -12.938 -11.781 1 77.69 594 GLY B N 1
ATOM 11457 C CA . GLY B 1 594 ? 2.846 -11.602 -11.242 1 77.69 594 GLY B CA 1
ATOM 11458 C C . GLY B 1 594 ? 2.068 -10.531 -11.984 1 77.69 594 GLY B C 1
ATOM 11459 O O . GLY B 1 594 ? 1.45 -9.664 -11.359 1 77.69 594 GLY B O 1
ATOM 11460 N N . ALA B 1 595 ? 2.02 -10.586 -13.266 1 81.5 595 ALA B N 1
ATOM 11461 C CA . ALA B 1 595 ? 1.34 -9.578 -14.078 1 81.5 595 ALA B CA 1
ATOM 11462 C C . ALA B 1 595 ? -0.174 -9.664 -13.906 1 81.5 595 ALA B C 1
ATOM 11464 O O . ALA B 1 595 ? -0.853 -8.641 -13.805 1 81.5 595 ALA B O 1
ATOM 11465 N N . VAL B 1 596 ? -0.656 -10.836 -13.875 1 81.62 596 VAL B N 1
ATOM 11466 C CA . VAL B 1 596 ? -2.098 -11.023 -13.75 1 81.62 596 VAL B CA 1
ATOM 11467 C C . VAL B 1 596 ? -2.555 -10.586 -12.359 1 81.62 596 VAL B C 1
ATOM 11469 O O . VAL B 1 596 ? -3.598 -9.945 -12.211 1 81.62 596 VAL B O 1
ATOM 11472 N N . MET B 1 597 ? -1.783 -10.875 -11.445 1 77.88 597 MET B N 1
ATOM 11473 C CA . MET B 1 597 ? -2.137 -10.477 -10.086 1 77.88 597 MET B CA 1
ATOM 11474 C C . MET B 1 597 ? -2.146 -8.953 -9.961 1 77.88 597 MET B C 1
ATOM 11476 O O . MET B 1 597 ? -3.055 -8.383 -9.344 1 77.88 597 MET B O 1
ATOM 11480 N N . ALA B 1 598 ? -1.182 -8.383 -10.445 1 76.06 598 ALA B N 1
ATOM 11481 C CA . ALA B 1 598 ? -1.104 -6.93 -10.367 1 76.06 598 ALA B CA 1
ATOM 11482 C C . ALA B 1 598 ? -2.268 -6.277 -11.109 1 76.06 598 ALA B C 1
ATOM 11484 O O . ALA B 1 598 ? -2.799 -5.254 -10.664 1 76.06 598 ALA B O 1
ATOM 11485 N N . LYS B 1 599 ? -2.68 -6.84 -12.234 1 80.25 599 LYS B N 1
ATOM 11486 C CA . LYS B 1 599 ? -3.773 -6.277 -13.016 1 80.25 599 LYS B CA 1
ATOM 11487 C C . LYS B 1 599 ? -5.117 -6.496 -12.328 1 80.25 599 LYS B C 1
ATOM 11489 O O . LYS B 1 599 ? -6 -5.637 -12.391 1 80.25 599 LYS B O 1
ATOM 11494 N N . MET B 1 600 ? -5.242 -7.586 -11.688 1 76.31 600 MET B N 1
ATOM 11495 C CA . MET B 1 600 ? -6.496 -7.883 -11 1 76.31 600 MET B CA 1
ATOM 11496 C C . MET B 1 600 ? -6.656 -7.004 -9.758 1 76.31 600 MET B C 1
ATOM 11498 O O . MET B 1 600 ? -7.773 -6.648 -9.391 1 76.31 600 MET B O 1
ATOM 11502 N N . ALA B 1 601 ? -5.582 -6.672 -9.211 1 70.06 601 ALA B N 1
ATOM 11503 C CA . ALA B 1 601 ? -5.617 -5.887 -7.98 1 70.06 601 ALA B CA 1
ATOM 11504 C C . ALA B 1 601 ? -5.652 -4.391 -8.281 1 70.06 601 ALA B C 1
ATOM 11506 O O . ALA B 1 601 ? -5.508 -3.566 -7.375 1 70.06 601 ALA B O 1
ATOM 11507 N N . LYS B 1 602 ? -5.938 -4.051 -9.516 1 73.19 602 LYS B N 1
ATOM 11508 C CA . LYS B 1 602 ? -5.965 -2.648 -9.922 1 73.19 602 LYS B CA 1
ATOM 11509 C C . LYS B 1 602 ? -7.113 -1.903 -9.25 1 73.19 602 LYS B C 1
ATOM 11511 O O . LYS B 1 602 ? -8.273 -2.322 -9.336 1 73.19 602 LYS B O 1
ATOM 11516 N N . PRO B 1 603 ? -6.809 -0.765 -8.578 1 70.69 603 PRO B N 1
ATOM 11517 C CA . PRO B 1 603 ? -7.844 0.002 -7.883 1 70.69 603 PRO B CA 1
ATOM 11518 C C . PRO B 1 603 ? -8.742 0.778 -8.844 1 70.69 603 PRO B C 1
ATOM 11520 O O . PRO B 1 603 ? -9.852 1.182 -8.469 1 70.69 603 PRO B O 1
ATOM 11523 N N . LYS B 1 604 ? -8.398 0.937 -10.125 1 72.69 604 LYS B N 1
ATOM 11524 C CA . LYS B 1 604 ? -9.148 1.727 -11.102 1 72.69 604 LYS B CA 1
ATOM 11525 C C . LYS B 1 604 ? -10.57 1.19 -11.266 1 72.69 604 LYS B C 1
ATOM 11527 O O . LYS B 1 604 ? -11.492 1.952 -11.555 1 72.69 604 LYS B O 1
ATOM 11532 N N . LYS B 1 605 ? -10.812 0.039 -11.055 1 74.81 605 LYS B N 1
ATOM 11533 C CA . LYS B 1 605 ? -12.141 -0.545 -11.203 1 74.81 605 LYS B CA 1
ATOM 11534 C C . LYS B 1 605 ? -13.023 -0.219 -10.008 1 74.81 605 LYS B C 1
ATOM 11536 O O . LYS B 1 605 ? -14.242 -0.088 -10.141 1 74.81 605 LYS B O 1
ATOM 11541 N N . ARG B 1 606 ? -12.414 -0.003 -8.938 1 78.31 606 ARG B N 1
ATOM 11542 C CA . ARG B 1 606 ? -13.148 0.399 -7.742 1 78.31 606 ARG B CA 1
ATOM 11543 C C . ARG B 1 606 ? -13.633 1.843 -7.855 1 78.31 606 ARG B C 1
ATOM 11545 O O . ARG B 1 606 ? -14.672 2.203 -7.305 1 78.31 606 ARG B O 1
ATOM 11552 N N . ASN B 1 607 ? -12.938 2.572 -8.641 1 79.75 607 ASN B N 1
ATOM 11553 C CA . ASN B 1 607 ? -13.312 3.967 -8.852 1 79.75 607 ASN B CA 1
ATOM 11554 C C . ASN B 1 607 ? -14.68 4.086 -9.516 1 79.75 607 ASN B C 1
ATOM 11556 O O . ASN B 1 607 ? -15.383 5.082 -9.328 1 79.75 607 ASN B O 1
ATOM 11560 N N . GLU B 1 608 ? -15.039 3.041 -10.125 1 78.69 608 GLU B N 1
ATOM 11561 C CA . GLU B 1 608 ? -16.297 3.084 -10.852 1 78.69 608 GLU B CA 1
ATOM 11562 C C . GLU B 1 608 ? -17.484 2.865 -9.914 1 78.69 608 GLU B C 1
ATOM 11564 O O . GLU B 1 608 ? -18.625 3.15 -10.281 1 78.69 608 GLU B O 1
ATOM 11569 N N . THR B 1 609 ? -17.219 2.49 -8.766 1 84.38 609 THR B N 1
ATOM 11570 C CA . THR B 1 609 ? -18.297 2.252 -7.812 1 84.38 609 THR B CA 1
ATOM 11571 C C . THR B 1 609 ? -18.531 3.482 -6.941 1 84.38 609 THR B C 1
ATOM 11573 O O . THR B 1 609 ? -19.391 3.469 -6.055 1 84.38 609 THR B O 1
ATOM 11576 N N . LEU B 1 610 ? -17.797 4.406 -7.188 1 87.56 610 LEU B N 1
ATOM 11577 C CA . LEU B 1 610 ? -18.031 5.695 -6.543 1 87.56 610 LEU B CA 1
ATOM 11578 C C . LEU B 1 610 ? -18.75 6.656 -7.488 1 87.56 610 LEU B C 1
ATOM 11580 O O . LEU B 1 610 ? -18.422 6.715 -8.68 1 87.56 610 LEU B O 1
ATOM 11584 N N . ILE B 1 611 ? -19.703 7.301 -6.941 1 89.5 611 ILE B N 1
ATOM 11585 C CA . ILE B 1 611 ? -20.5 8.141 -7.816 1 89.5 611 ILE B CA 1
ATOM 11586 C C . ILE B 1 611 ? -20.594 9.555 -7.242 1 89.5 611 ILE B C 1
ATOM 11588 O O . ILE B 1 611 ? -20.516 9.742 -6.023 1 89.5 611 ILE B O 1
ATOM 11592 N N . PHE B 1 612 ? -20.641 10.484 -8.148 1 94.12 612 PHE B N 1
ATOM 11593 C CA . PHE B 1 612 ? -20.906 11.883 -7.844 1 94.12 612 PHE B CA 1
ATOM 11594 C C . PHE B 1 612 ? -22.266 12.305 -8.383 1 94.12 612 PHE B C 1
ATOM 11596 O O . PHE B 1 612 ? -22.781 11.695 -9.32 1 94.12 612 PHE B O 1
ATOM 11603 N N . SER B 1 613 ? -22.844 13.289 -7.695 1 95.5 613 SER B N 1
ATOM 11604 C CA . SER B 1 613 ? -24.094 13.828 -8.227 1 95.5 613 SER B CA 1
ATOM 11605 C C . SER B 1 613 ? -23.906 14.383 -9.633 1 95.5 613 SER B C 1
ATOM 11607 O O . SER B 1 613 ? -22.812 14.867 -9.977 1 95.5 613 SER B O 1
ATOM 11609 N N . HIS B 1 614 ? -24.969 14.328 -10.422 1 95.44 614 HIS B N 1
ATOM 11610 C CA . HIS B 1 614 ? -24.875 14.82 -11.789 1 95.44 614 HIS B CA 1
ATOM 11611 C C . HIS B 1 614 ? -24.734 16.344 -11.812 1 95.44 614 HIS B C 1
ATOM 11613 O O . HIS B 1 614 ? -24.016 16.875 -12.656 1 95.44 614 HIS B O 1
ATOM 11619 N N . ASN B 1 615 ? -25.438 16.938 -10.891 1 96.81 615 ASN B N 1
ATOM 11620 C CA . ASN B 1 615 ? -25.391 18.391 -10.789 1 96.81 615 ASN B CA 1
ATOM 11621 C C . ASN B 1 615 ? -24.938 18.844 -9.406 1 96.81 615 ASN B C 1
ATOM 11623 O O . ASN B 1 615 ? -25.172 18.156 -8.414 1 96.81 615 ASN B O 1
ATOM 11627 N N . ALA B 1 616 ? -24.172 19.906 -9.453 1 97.12 616 ALA B N 1
ATOM 11628 C CA . ALA B 1 616 ? -23.922 20.594 -8.188 1 97.12 616 ALA B CA 1
ATOM 11629 C C . ALA B 1 616 ? -25 21.641 -7.91 1 97.12 616 ALA B C 1
ATOM 11631 O O . ALA B 1 616 ? -25.719 22.062 -8.82 1 97.12 616 ALA B O 1
ATOM 11632 N N . VAL B 1 617 ? -25.141 21.984 -6.672 1 95.62 617 VAL B N 1
ATOM 11633 C CA . VAL B 1 617 ? -26.219 22.891 -6.32 1 95.62 617 VAL B CA 1
ATOM 11634 C C . VAL B 1 617 ? -25.688 24.016 -5.426 1 95.62 617 VAL B C 1
ATOM 11636 O O . VAL B 1 617 ? -24.703 23.812 -4.703 1 95.62 617 VAL B O 1
ATOM 11639 N N . VAL B 1 618 ? -26.25 25.172 -5.605 1 93.88 618 VAL B N 1
ATOM 11640 C CA . VAL B 1 618 ? -25.969 26.312 -4.73 1 93.88 618 VAL B CA 1
ATOM 11641 C C . VAL B 1 618 ? -27.25 26.734 -4.008 1 93.88 618 VAL B C 1
ATOM 11643 O O . VAL B 1 618 ? -28.297 26.906 -4.637 1 93.88 618 VAL B O 1
ATOM 11646 N N . ALA B 1 619 ? -27.188 26.75 -2.736 1 89.44 619 ALA B N 1
ATOM 11647 C CA . ALA B 1 619 ? -28.359 27.172 -1.948 1 89.44 619 ALA B CA 1
ATOM 11648 C C . ALA B 1 619 ? -27.922 27.797 -0.628 1 89.44 619 ALA B C 1
ATOM 11650 O O . ALA B 1 619 ? -26.75 27.734 -0.256 1 89.44 619 ALA B O 1
ATOM 11651 N N . MET B 1 620 ? -28.906 28.422 -0.002 1 85.75 620 MET B N 1
ATOM 11652 C CA . MET B 1 620 ? -28.672 29.016 1.309 1 85.75 620 MET B CA 1
ATOM 11653 C C . MET B 1 620 ? -28.734 27.969 2.408 1 85.75 620 MET B C 1
ATOM 11655 O O . MET B 1 620 ? -29.625 27.125 2.42 1 85.75 620 MET B O 1
ATOM 11659 N N . ARG B 1 621 ? -27.688 27.969 3.17 1 79.88 621 ARG B N 1
ATOM 11660 C CA . ARG B 1 621 ? -27.641 27.125 4.352 1 79.88 621 ARG B CA 1
ATOM 11661 C C . ARG B 1 621 ? -27.219 27.922 5.582 1 79.88 621 ARG B C 1
ATOM 11663 O O . ARG B 1 621 ? -26.109 28.469 5.621 1 79.88 621 ARG B O 1
ATOM 11670 N N . ASP B 1 622 ? -28.047 27.938 6.641 1 76.69 622 ASP B N 1
ATOM 11671 C CA . ASP B 1 622 ? -27.781 28.672 7.875 1 76.69 622 ASP B CA 1
ATOM 11672 C C . ASP B 1 622 ? -27.406 30.125 7.578 1 76.69 622 ASP B C 1
ATOM 11674 O O . ASP B 1 622 ? -26.422 30.625 8.109 1 76.69 622 ASP B O 1
ATOM 11678 N N . GLY B 1 623 ? -27.969 30.656 6.594 1 74.81 623 GLY B N 1
ATOM 11679 C CA . GLY B 1 623 ? -27.797 32.062 6.285 1 74.81 623 GLY B CA 1
ATOM 11680 C C . GLY B 1 623 ? -26.641 32.344 5.352 1 74.81 623 GLY B C 1
ATOM 11681 O O . GLY B 1 623 ? -26.344 33.5 5.035 1 74.81 623 GLY B O 1
ATOM 11682 N N . LYS B 1 624 ? -25.984 31.297 4.941 1 84.56 624 LYS B N 1
ATOM 11683 C CA . LYS B 1 624 ? -24.859 31.484 4.035 1 84.56 624 LYS B CA 1
ATOM 11684 C C . LYS B 1 624 ? -25.078 30.734 2.723 1 84.56 624 LYS B C 1
ATOM 11686 O O . LYS B 1 624 ? -25.734 29.688 2.701 1 84.56 624 LYS B O 1
ATOM 11691 N N . LEU B 1 625 ? -24.562 31.359 1.68 1 88.69 625 LEU B N 1
ATOM 11692 C CA . LEU B 1 625 ? -24.609 30.688 0.388 1 88.69 625 LEU B CA 1
ATOM 11693 C C . LEU B 1 625 ? -23.578 29.562 0.313 1 88.69 625 LEU B C 1
ATOM 11695 O O . LEU B 1 625 ? -22.406 29.781 0.63 1 88.69 625 LEU B O 1
ATOM 11699 N N . CYS B 1 626 ? -24.047 28.375 -0.046 1 90.69 626 CYS B N 1
ATOM 11700 C CA . CYS B 1 626 ? -23.156 27.234 -0.063 1 90.69 626 CYS B CA 1
ATOM 11701 C C . CYS B 1 626 ? -23.234 26.5 -1.396 1 90.69 626 CYS B C 1
ATOM 11703 O O . CYS B 1 626 ? -24.312 26.375 -1.979 1 90.69 626 CYS B O 1
ATOM 11705 N N . LEU B 1 627 ? -22.047 26.125 -1.912 1 94.12 627 LEU B N 1
ATOM 11706 C CA . LEU B 1 627 ? -21.953 25.172 -3.023 1 94.12 627 LEU B CA 1
ATOM 11707 C C . LEU B 1 627 ? -21.922 23.734 -2.52 1 94.12 627 LEU B C 1
ATOM 11709 O O . LEU B 1 627 ? -21.156 23.422 -1.607 1 94.12 627 LEU B O 1
ATOM 11713 N N . MET B 1 628 ? -22.797 22.938 -3.088 1 93.62 628 MET B N 1
ATOM 11714 C CA . MET B 1 628 ? -22.922 21.578 -2.574 1 93.62 628 MET B CA 1
ATOM 11715 C C . MET B 1 628 ? -22.906 20.562 -3.713 1 93.62 628 MET B C 1
ATOM 11717 O O . MET B 1 628 ? -23.391 20.844 -4.809 1 93.62 628 MET B O 1
ATOM 11721 N N . TRP B 1 629 ? -22.344 19.406 -3.512 1 94.44 629 TRP B N 1
ATOM 11722 C CA . TRP B 1 629 ? -22.453 18.234 -4.371 1 94.44 629 TRP B CA 1
ATOM 11723 C C . TRP B 1 629 ? -22.453 16.953 -3.547 1 94.44 629 TRP B C 1
ATOM 11725 O O . TRP B 1 629 ? -22.094 16.953 -2.367 1 94.44 629 TRP B O 1
ATOM 11735 N N . ARG B 1 630 ? -22.875 15.883 -4.105 1 93.31 630 ARG B N 1
ATOM 11736 C CA . ARG B 1 630 ? -23.047 14.633 -3.373 1 93.31 630 ARG B CA 1
ATOM 11737 C C . ARG B 1 630 ? -22.047 13.578 -3.855 1 93.31 630 ARG B C 1
ATOM 11739 O O . ARG B 1 630 ? -21.719 13.531 -5.039 1 93.31 630 ARG B O 1
ATOM 11746 N N . VAL B 1 631 ? -21.609 12.852 -2.895 1 92.25 631 VAL B N 1
ATOM 11747 C CA . VAL B 1 631 ? -20.75 11.711 -3.172 1 92.25 631 VAL B CA 1
ATOM 11748 C C . VAL B 1 631 ? -21.328 10.453 -2.533 1 92.25 631 VAL B C 1
ATOM 11750 O O . VAL B 1 631 ? -21.875 10.5 -1.436 1 92.25 631 VAL B O 1
ATOM 11753 N N . GLY B 1 632 ? -21.25 9.336 -3.24 1 90.19 632 GLY B N 1
ATOM 11754 C CA . GLY B 1 632 ? -21.766 8.086 -2.719 1 90.19 632 GLY B CA 1
ATOM 11755 C C . GLY B 1 632 ? -20.953 6.879 -3.127 1 90.19 632 GLY B C 1
ATOM 11756 O O . GLY B 1 632 ? -20.203 6.93 -4.109 1 90.19 632 GLY B O 1
ATOM 11757 N N . ASN B 1 633 ? -21.016 5.914 -2.297 1 87.94 633 ASN B N 1
ATOM 11758 C CA . ASN B 1 633 ? -20.406 4.609 -2.543 1 87.94 633 ASN B CA 1
ATOM 11759 C C . ASN B 1 633 ? -21.453 3.551 -2.865 1 87.94 633 ASN B C 1
ATOM 11761 O O . ASN B 1 633 ? -22.422 3.373 -2.113 1 87.94 633 ASN B O 1
ATOM 11765 N N . LEU B 1 634 ? -21.312 2.812 -3.916 1 85.06 634 LEU B N 1
ATOM 11766 C CA . LEU B 1 634 ? -22.312 1.847 -4.363 1 85.06 634 LEU B CA 1
ATOM 11767 C C . LEU B 1 634 ? -22.062 0.478 -3.742 1 85.06 634 LEU B C 1
ATOM 11769 O O . LEU B 1 634 ? -22.875 -0.436 -3.893 1 85.06 634 LEU B O 1
ATOM 11773 N N . ARG B 1 635 ? -20.922 0.388 -3.01 1 80.94 635 ARG B N 1
ATOM 11774 C CA . ARG B 1 635 ? -20.562 -0.903 -2.43 1 80.94 635 ARG B CA 1
ATOM 11775 C C . ARG B 1 635 ? -20.672 -0.866 -0.908 1 80.94 635 ARG B C 1
ATOM 11777 O O . ARG B 1 635 ? -20.656 0.209 -0.306 1 80.94 635 ARG B O 1
ATOM 11784 N N . LYS B 1 636 ? -20.75 -2.07 -0.426 1 76.44 636 LYS B N 1
ATOM 11785 C CA . LYS B 1 636 ? -20.828 -2.191 1.027 1 76.44 636 LYS B CA 1
ATOM 11786 C C . LYS B 1 636 ? -19.453 -2.033 1.658 1 76.44 636 LYS B C 1
ATOM 11788 O O . LYS B 1 636 ? -19.328 -1.635 2.818 1 76.44 636 LYS B O 1
ATOM 11793 N N . SER B 1 637 ? -18.469 -2.324 0.817 1 76.75 637 SER B N 1
ATOM 11794 C CA . SER B 1 637 ? -17.125 -2.09 1.334 1 76.75 637 SER B CA 1
ATOM 11795 C C . SER B 1 637 ? -16.812 -0.599 1.411 1 76.75 637 SER B C 1
ATOM 11797 O O . SER B 1 637 ? -17.047 0.141 0.456 1 76.75 637 SER B O 1
ATOM 11799 N N . HIS B 1 638 ? -16.359 -0.266 2.512 1 78.5 638 HIS B N 1
ATOM 11800 C CA . HIS B 1 638 ? -16.188 1.156 2.779 1 78.5 638 HIS B CA 1
ATOM 11801 C C . HIS B 1 638 ? -14.773 1.616 2.412 1 78.5 638 HIS B C 1
ATOM 11803 O O . HIS B 1 638 ? -13.898 0.792 2.152 1 78.5 638 HIS B O 1
ATOM 11809 N N . LEU B 1 639 ? -14.703 2.865 2.238 1 80.94 639 LEU B N 1
ATOM 11810 C CA . LEU B 1 639 ? -13.422 3.525 2.023 1 80.94 639 LEU B CA 1
ATOM 11811 C C . LEU B 1 639 ? -12.867 4.086 3.332 1 80.94 639 LEU B C 1
ATOM 11813 O O . LEU B 1 639 ? -13.594 4.758 4.074 1 80.94 639 LEU B O 1
ATOM 11817 N N . VAL B 1 640 ? -11.617 3.711 3.492 1 79.75 640 VAL B N 1
ATOM 11818 C CA . VAL B 1 640 ? -10.953 4.176 4.703 1 79.75 640 VAL B CA 1
ATOM 11819 C C . VAL B 1 640 ? -10.18 5.461 4.406 1 79.75 640 VAL B C 1
ATOM 11821 O O . VAL B 1 640 ? -9.586 5.602 3.336 1 79.75 640 VAL B O 1
ATOM 11824 N N . GLU B 1 641 ? -10.234 6.398 5.32 1 80.62 641 GLU B N 1
ATOM 11825 C CA . GLU B 1 641 ? -9.5 7.66 5.207 1 80.62 641 GLU B CA 1
ATOM 11826 C C . GLU B 1 641 ? -9.859 8.391 3.918 1 80.62 641 GLU B C 1
ATOM 11828 O O . GLU B 1 641 ? -8.977 8.812 3.172 1 80.62 641 GLU B O 1
ATOM 11833 N N . ALA B 1 642 ? -11.117 8.445 3.711 1 85.81 642 ALA B N 1
ATOM 11834 C CA . ALA B 1 642 ? -11.562 9.148 2.508 1 85.81 642 ALA B CA 1
ATOM 11835 C C . ALA B 1 642 ? -11.492 10.656 2.691 1 85.81 642 ALA B C 1
ATOM 11837 O O . ALA B 1 642 ? -11.812 11.18 3.762 1 85.81 642 ALA B O 1
ATOM 11838 N N . HIS B 1 643 ? -10.969 11.344 1.776 1 84 643 HIS B N 1
ATOM 11839 C CA . HIS B 1 643 ? -10.961 12.805 1.782 1 84 643 HIS B CA 1
ATOM 11840 C C . HIS B 1 643 ? -11.344 13.359 0.418 1 84 643 HIS B C 1
ATOM 11842 O O . HIS B 1 643 ? -11.117 12.719 -0.609 1 84 643 HIS B O 1
ATOM 11848 N N . VAL B 1 644 ? -12.008 14.484 0.468 1 87 644 VAL B N 1
ATOM 11849 C CA . VAL B 1 644 ? -12.516 15.125 -0.743 1 87 644 VAL B CA 1
ATOM 11850 C C . VAL B 1 644 ? -11.773 16.438 -0.977 1 87 644 VAL B C 1
ATOM 11852 O O . VAL B 1 644 ? -11.5 17.188 -0.031 1 87 644 VAL B O 1
ATOM 11855 N N . ARG B 1 645 ? -11.445 16.656 -2.225 1 86 645 ARG B N 1
ATOM 11856 C CA . ARG B 1 645 ? -10.844 17.906 -2.656 1 86 645 ARG B CA 1
ATOM 11857 C C . ARG B 1 645 ? -11.57 18.469 -3.877 1 86 645 ARG B C 1
ATOM 11859 O O . ARG B 1 645 ? -12.141 17.719 -4.668 1 86 645 ARG B O 1
ATOM 11866 N N . ALA B 1 646 ? -11.57 19.734 -3.906 1 90.31 646 ALA B N 1
ATOM 11867 C CA . ALA B 1 646 ? -12.18 20.406 -5.047 1 90.31 646 ALA B CA 1
ATOM 11868 C C . ALA B 1 646 ? -11.289 21.547 -5.559 1 90.31 646 ALA B C 1
ATOM 11870 O O . ALA B 1 646 ? -10.672 22.266 -4.766 1 90.31 646 ALA B O 1
ATOM 11871 N N . GLN B 1 647 ? -11.242 21.609 -6.891 1 89 647 GLN B N 1
ATOM 11872 C CA . GLN B 1 647 ? -10.453 22.656 -7.539 1 89 647 GLN B CA 1
ATOM 11873 C C . GLN B 1 647 ? -11.25 23.328 -8.656 1 89 647 GLN B C 1
ATOM 11875 O O . GLN B 1 647 ? -11.992 22.672 -9.383 1 89 647 GLN B O 1
ATOM 11880 N N . LEU B 1 648 ? -11.148 24.641 -8.625 1 92.88 648 LEU B N 1
ATOM 11881 C CA . LEU B 1 648 ? -11.758 25.422 -9.703 1 92.88 648 LEU B CA 1
ATOM 11882 C C . LEU B 1 648 ? -10.734 25.719 -10.797 1 92.88 648 LEU B C 1
ATOM 11884 O O . LEU B 1 648 ? -9.648 26.234 -10.516 1 92.88 648 LEU B O 1
ATOM 11888 N N . LEU B 1 649 ? -11.055 25.266 -12 1 89.94 649 LEU B N 1
ATOM 11889 C CA . LEU B 1 649 ? -10.203 25.516 -13.156 1 89.94 649 LEU B CA 1
ATOM 11890 C C . LEU B 1 649 ? -10.742 26.656 -14.008 1 89.94 649 LEU B C 1
ATOM 11892 O O . LEU B 1 649 ? -11.914 26.641 -14.391 1 89.94 649 LEU B O 1
ATOM 11896 N N . LYS B 1 650 ? -9.898 27.625 -14.164 1 89.38 650 LYS B N 1
ATOM 11897 C CA . LYS B 1 650 ? -10.242 28.781 -15 1 89.38 650 LYS B CA 1
ATOM 11898 C C . LYS B 1 650 ? -9.008 29.328 -15.703 1 89.38 650 LYS B C 1
ATOM 11900 O O . LYS B 1 650 ? -7.883 29.172 -15.219 1 89.38 650 LYS B O 1
ATOM 11905 N N . SER B 1 651 ? -9.227 29.844 -16.891 1 86.88 651 SER B N 1
ATOM 11906 C CA . SER B 1 651 ? -8.117 30.469 -17.609 1 86.88 651 SER B CA 1
ATOM 11907 C C . SER B 1 651 ? -7.879 31.891 -17.109 1 86.88 651 SER B C 1
ATOM 11909 O O . SER B 1 651 ? -8.82 32.594 -16.719 1 86.88 651 SER B O 1
ATOM 11911 N N . ARG B 1 652 ? -6.57 32.219 -17 1 87.31 652 ARG B N 1
ATOM 11912 C CA . ARG B 1 652 ? -6.242 33.562 -16.578 1 87.31 652 ARG B CA 1
ATOM 11913 C C . ARG B 1 652 ? -5.004 34.094 -17.297 1 87.31 652 ARG B C 1
ATOM 11915 O O . ARG B 1 652 ? -4.207 33.312 -17.812 1 87.31 652 ARG B O 1
ATOM 11922 N N . ILE B 1 653 ? -4.965 35.344 -17.422 1 86.75 653 ILE B N 1
ATOM 11923 C CA . ILE B 1 653 ? -3.797 36.031 -17.984 1 86.75 653 ILE B CA 1
ATOM 11924 C C . ILE B 1 653 ? -3.104 36.844 -16.891 1 86.75 653 ILE B C 1
ATOM 11926 O O . ILE B 1 653 ? -3.754 37.594 -16.172 1 86.75 653 ILE B O 1
ATOM 11930 N N . THR B 1 654 ? -1.931 36.594 -16.703 1 87.5 654 THR B N 1
ATOM 11931 C CA . THR B 1 654 ? -1.179 37.344 -15.695 1 87.5 654 THR B CA 1
ATOM 11932 C C . THR B 1 654 ? -0.992 38.781 -16.109 1 87.5 654 THR B C 1
ATOM 11934 O O . THR B 1 654 ? -1.287 39.156 -17.25 1 87.5 654 THR B O 1
ATOM 11937 N N . THR B 1 655 ? -0.502 39.594 -15.195 1 86.19 655 THR B N 1
ATOM 11938 C CA . THR B 1 655 ? -0.254 41.031 -15.469 1 86.19 655 THR B CA 1
ATOM 11939 C C . THR B 1 655 ? 0.848 41.188 -16.516 1 86.19 655 THR B C 1
ATOM 11941 O O . THR B 1 655 ? 0.856 42.156 -17.266 1 86.19 655 THR B O 1
ATOM 11944 N N . GLU B 1 656 ? 1.731 40.219 -16.578 1 84.5 656 GLU B N 1
ATOM 11945 C CA . GLU B 1 656 ? 2.848 40.25 -17.516 1 84.5 656 GLU B CA 1
ATOM 11946 C C . GLU B 1 656 ? 2.438 39.719 -18.891 1 84.5 656 GLU B C 1
ATOM 11948 O O . GLU B 1 656 ? 3.207 39.781 -19.844 1 84.5 656 GLU B O 1
ATOM 11953 N N . GLY B 1 657 ? 1.181 39.156 -19 1 80.38 657 GLY B N 1
ATOM 11954 C CA . GLY B 1 657 ? 0.683 38.719 -20.281 1 80.38 657 GLY B CA 1
ATOM 11955 C C . GLY B 1 657 ? 0.825 37.219 -20.484 1 80.38 657 GLY B C 1
ATOM 11956 O O . GLY B 1 657 ? 0.649 36.719 -21.609 1 80.38 657 GLY B O 1
ATOM 11957 N N . GLU B 1 658 ? 1.189 36.531 -19.469 1 84 658 GLU B N 1
ATOM 11958 C CA . GLU B 1 658 ? 1.268 35.094 -19.578 1 84 658 GLU B CA 1
ATOM 11959 C C . GLU B 1 658 ? -0.118 34.438 -19.5 1 84 658 GLU B C 1
ATOM 11961 O O . GLU B 1 658 ? -0.873 34.719 -18.562 1 84 658 GLU B O 1
ATOM 11966 N N . TYR B 1 659 ? -0.42 33.688 -20.531 1 84.38 659 TYR B N 1
ATOM 11967 C CA . TYR B 1 659 ? -1.709 33 -20.562 1 84.38 659 TYR B CA 1
ATOM 11968 C C . TYR B 1 659 ? -1.624 31.656 -19.859 1 84.38 659 TYR B C 1
ATOM 11970 O O . TYR B 1 659 ? -0.829 30.797 -20.25 1 84.38 659 TYR B O 1
ATOM 11978 N N . ILE B 1 660 ? -2.375 31.484 -18.859 1 86.31 660 ILE B N 1
ATOM 11979 C CA . ILE B 1 660 ? -2.48 30.219 -18.156 1 86.31 660 ILE B CA 1
ATOM 11980 C C . ILE B 1 660 ? -3.826 29.562 -18.453 1 86.31 660 ILE B C 1
ATOM 11982 O O . ILE B 1 660 ? -4.867 30.016 -17.969 1 86.31 660 ILE B O 1
ATOM 11986 N N . PRO B 1 661 ? -3.75 28.562 -19.219 1 84.5 661 PRO B N 1
ATOM 11987 C CA . PRO B 1 661 ? -5.02 27.953 -19.609 1 84.5 661 PRO B CA 1
ATOM 11988 C C . PRO B 1 661 ? -5.758 27.297 -18.453 1 84.5 661 PRO B C 1
ATOM 11990 O O . PRO B 1 661 ? -6.988 27.375 -18.375 1 84.5 661 PRO B O 1
ATOM 11993 N N . LEU B 1 662 ? -5.027 26.641 -17.609 1 86.88 662 LEU B N 1
ATOM 11994 C CA . LEU B 1 662 ? -5.652 25.938 -16.5 1 86.88 662 LEU B CA 1
ATOM 11995 C C . LEU B 1 662 ? -5.098 26.438 -15.164 1 86.88 662 LEU B C 1
ATOM 11997 O O . LEU B 1 662 ? -4.148 25.859 -14.633 1 86.88 662 LEU B O 1
ATOM 12001 N N . ASP B 1 663 ? -5.75 27.469 -14.727 1 86.38 663 ASP B N 1
ATOM 12002 C CA . ASP B 1 663 ? -5.391 27.938 -13.398 1 86.38 663 ASP B CA 1
ATOM 12003 C C . ASP B 1 663 ? -6.164 27.188 -12.32 1 86.38 663 ASP B C 1
ATOM 12005 O O . ASP B 1 663 ? -7.395 27.125 -12.359 1 86.38 663 ASP B O 1
ATOM 12009 N N . GLN B 1 664 ? -5.441 26.578 -11.508 1 84.94 664 GLN B N 1
ATOM 12010 C CA . GLN B 1 664 ? -6.051 25.75 -10.477 1 84.94 664 GLN B CA 1
ATOM 12011 C C . GLN B 1 664 ? -6.18 26.516 -9.156 1 84.94 664 GLN B C 1
ATOM 12013 O O . GLN B 1 664 ? -5.176 26.953 -8.586 1 84.94 664 GLN B O 1
ATOM 12018 N N . ILE B 1 665 ? -7.445 26.703 -8.742 1 86.5 665 ILE B N 1
ATOM 12019 C CA . ILE B 1 665 ? -7.719 27.359 -7.461 1 86.5 665 ILE B CA 1
ATOM 12020 C C . ILE B 1 665 ? -8.398 26.359 -6.523 1 86.5 665 ILE B C 1
ATOM 12022 O O . ILE B 1 665 ? -9.398 25.734 -6.883 1 86.5 665 ILE B O 1
ATOM 12026 N N . ASP B 1 666 ? -7.887 26.281 -5.375 1 84.56 666 ASP B N 1
ATOM 12027 C CA . ASP B 1 666 ? -8.43 25.328 -4.41 1 84.56 666 ASP B CA 1
ATOM 12028 C C . ASP B 1 666 ? -9.727 25.859 -3.795 1 84.56 666 ASP B C 1
ATOM 12030 O O . ASP B 1 666 ? -9.828 27.047 -3.482 1 84.56 666 ASP B O 1
ATOM 12034 N N . ILE B 1 667 ? -10.688 25 -3.754 1 87.69 667 ILE B N 1
ATOM 12035 C CA . ILE B 1 667 ? -11.93 25.266 -3.043 1 87.69 667 ILE B CA 1
ATOM 12036 C C . ILE B 1 667 ? -11.875 24.625 -1.657 1 87.69 667 ILE B C 1
ATOM 12038 O O . ILE B 1 667 ? -11.648 23.422 -1.53 1 87.69 667 ILE B O 1
ATOM 12042 N N . ASN B 1 668 ? -12.047 25.406 -0.677 1 83.81 668 ASN B N 1
ATOM 12043 C CA . ASN B 1 668 ? -11.938 24.906 0.69 1 83.81 668 ASN B CA 1
ATOM 12044 C C . ASN B 1 668 ? -13.156 24.062 1.076 1 83.81 668 ASN B C 1
ATOM 12046 O O . ASN B 1 668 ? -14.273 24.594 1.166 1 83.81 668 ASN B O 1
ATOM 12050 N N . VAL B 1 669 ? -12.977 22.844 1.182 1 80.81 669 VAL B N 1
ATOM 12051 C CA . VAL B 1 669 ? -14.047 21.953 1.648 1 80.81 669 VAL B CA 1
ATOM 12052 C C . VAL B 1 669 ? -13.703 21.422 3.039 1 80.81 669 VAL B C 1
ATOM 12054 O O . VAL B 1 669 ? -14.227 20.391 3.461 1 80.81 669 VAL B O 1
ATOM 12057 N N . GLY B 1 670 ? -12.867 22.078 3.781 1 63.16 670 GLY B N 1
ATOM 12058 C CA . GLY B 1 670 ? -12.5 21.703 5.137 1 63.16 670 GLY B CA 1
ATOM 12059 C C . GLY B 1 670 ? -11.156 21 5.223 1 63.16 670 GLY B C 1
ATOM 12060 O O . GLY B 1 670 ? -10.891 20.266 6.172 1 63.16 670 GLY B O 1
ATOM 12061 N N . PHE B 1 671 ? -10.289 21.062 4.148 1 53.69 671 PHE B N 1
ATOM 12062 C CA . PHE B 1 671 ? -9.008 20.375 4.039 1 53.69 671 PHE B CA 1
ATOM 12063 C C . PHE B 1 671 ? -8.062 20.797 5.156 1 53.69 671 PHE B C 1
ATOM 12065 O O . PHE B 1 671 ? -7.367 19.953 5.738 1 53.69 671 PHE B O 1
ATOM 12072 N N . ASP B 1 672 ? -7.812 22.062 5.32 1 47.94 672 ASP B N 1
ATOM 12073 C CA . ASP B 1 672 ? -6.719 22.562 6.145 1 47.94 672 ASP B CA 1
ATOM 12074 C C . ASP B 1 672 ? -6.867 22.109 7.594 1 47.94 672 ASP B C 1
ATOM 12076 O O . ASP B 1 672 ? -5.871 21.969 8.312 1 47.94 672 ASP B O 1
ATOM 12080 N N . SER B 1 673 ? -8.062 21.844 7.977 1 47.56 673 SER B N 1
ATOM 12081 C CA . SER B 1 673 ? -8.219 21.547 9.398 1 47.56 673 SER B CA 1
ATOM 12082 C C . SER B 1 673 ? -8.18 20.047 9.648 1 47.56 673 SER B C 1
ATOM 12084 O O . SER B 1 673 ? -8.344 19.594 10.781 1 47.56 673 SER B O 1
ATOM 12086 N N . GLY B 1 674 ? -7.652 19.219 8.656 1 49.88 674 GLY B N 1
ATOM 12087 C CA . GLY B 1 674 ? -7.664 17.797 8.906 1 49.88 674 GLY B CA 1
ATOM 12088 C C . GLY B 1 674 ? -9.062 17.203 8.898 1 49.88 674 GLY B C 1
ATOM 12089 O O . GLY B 1 674 ? -9.227 15.984 9.031 1 49.88 674 GLY B O 1
ATOM 12090 N N . ILE B 1 675 ? -10.023 18.094 8.852 1 49.41 675 ILE B N 1
ATOM 12091 C CA . ILE B 1 675 ? -11.438 17.766 8.977 1 49.41 675 ILE B CA 1
ATOM 12092 C C . ILE B 1 675 ? -11.945 17.172 7.656 1 49.41 675 ILE B C 1
ATOM 12094 O O . ILE B 1 675 ? -13.117 16.812 7.543 1 49.41 675 ILE B O 1
ATOM 12098 N N . ASP B 1 676 ? -10.984 16.891 6.77 1 57.72 676 ASP B N 1
ATOM 12099 C CA . ASP B 1 676 ? -11.492 16.531 5.445 1 57.72 676 ASP B CA 1
ATOM 12100 C C . ASP B 1 676 ? -11.711 15.031 5.324 1 57.72 676 ASP B C 1
ATOM 12102 O O . ASP B 1 676 ? -12.086 14.531 4.258 1 57.72 676 ASP B O 1
ATOM 12106 N N . ARG B 1 677 ? -11.656 14.414 6.375 1 72.12 677 ARG B N 1
ATOM 12107 C CA . ARG B 1 677 ? -11.891 12.984 6.223 1 72.12 677 ARG B CA 1
ATOM 12108 C C . ARG B 1 677 ? -13.359 12.648 6.449 1 72.12 677 ARG B C 1
ATOM 12110 O O . ARG B 1 677 ? -13.984 13.148 7.387 1 72.12 677 ARG B O 1
ATOM 12117 N N . ILE B 1 678 ? -13.891 12.016 5.48 1 75.44 678 ILE B N 1
ATOM 12118 C CA . ILE B 1 678 ? -15.32 11.734 5.492 1 75.44 678 ILE B CA 1
ATOM 12119 C C . ILE B 1 678 ? -15.555 10.258 5.781 1 75.44 678 ILE B C 1
ATOM 12121 O O . ILE B 1 678 ? -14.695 9.414 5.492 1 75.44 678 ILE B O 1
ATOM 12125 N N . PHE B 1 679 ? -16.547 10.102 6.445 1 77.88 679 PHE B N 1
ATOM 12126 C CA . PHE B 1 679 ? -17.031 8.742 6.672 1 77.88 679 PHE B CA 1
ATOM 12127 C C . PHE B 1 679 ? -18.094 8.375 5.652 1 77.88 679 PHE B C 1
ATOM 12129 O O . PHE B 1 679 ? -19.281 8.672 5.855 1 77.88 679 PHE B O 1
ATOM 12136 N N . LEU B 1 680 ? -17.734 7.691 4.637 1 82.19 680 LEU B N 1
ATOM 12137 C CA . LEU B 1 680 ? -18.609 7.453 3.498 1 82.19 680 LEU B CA 1
ATOM 12138 C C . LEU B 1 680 ? -19.375 6.137 3.658 1 82.19 680 LEU B C 1
ATOM 12140 O O . LEU B 1 680 ? -19.172 5.203 2.877 1 82.19 680 LEU B O 1
ATOM 12144 N N . VAL B 1 681 ? -20.219 6.07 4.645 1 81.62 681 VAL B N 1
ATOM 12145 C CA . VAL B 1 681 ? -21.109 4.918 4.809 1 81.62 681 VAL B CA 1
ATOM 12146 C C . VAL B 1 681 ? -22.422 5.164 4.074 1 81.62 681 VAL B C 1
ATOM 12148 O O . VAL B 1 681 ? -23.031 4.234 3.535 1 81.62 681 VAL B O 1
ATOM 12151 N N . SER B 1 682 ? -22.828 6.301 4.09 1 84.31 682 SER B N 1
ATOM 12152 C CA . SER B 1 682 ? -23.969 6.797 3.324 1 84.31 682 SER B CA 1
ATOM 12153 C C . SER B 1 682 ? -23.578 7.98 2.447 1 84.31 682 SER B C 1
ATOM 12155 O O . SER B 1 682 ? -22.547 8.617 2.684 1 84.31 682 SER B O 1
ATOM 12157 N N . PRO B 1 683 ? -24.344 8.117 1.409 1 88.5 683 PRO B N 1
ATOM 12158 C CA . PRO B 1 683 ? -24.016 9.289 0.6 1 88.5 683 PRO B CA 1
ATOM 12159 C C . PRO B 1 683 ? -23.984 10.578 1.418 1 88.5 683 PRO B C 1
ATOM 12161 O O . PRO B 1 683 ? -24.812 10.766 2.318 1 88.5 683 PRO B O 1
ATOM 12164 N N . ILE B 1 684 ? -23 11.281 1.104 1 87 684 ILE B N 1
ATOM 12165 C CA . ILE B 1 684 ? -22.797 12.508 1.861 1 87 684 ILE B CA 1
ATOM 12166 C C . ILE B 1 684 ? -22.812 13.703 0.912 1 87 684 ILE B C 1
ATOM 12168 O O . ILE B 1 684 ? -22.391 13.594 -0.242 1 87 684 ILE B O 1
ATOM 12172 N N . THR B 1 685 ? -23.359 14.75 1.416 1 89.56 685 THR B N 1
ATOM 12173 C CA . THR B 1 685 ? -23.328 16 0.678 1 89.56 685 THR B CA 1
ATOM 12174 C C . THR B 1 685 ? -22.156 16.875 1.151 1 89.56 685 THR B C 1
ATOM 12176 O O . THR B 1 685 ? -22.078 17.234 2.33 1 89.56 685 THR B O 1
ATOM 12179 N N . ILE B 1 686 ? -21.297 17.125 0.258 1 89.12 686 ILE B N 1
ATOM 12180 C CA . ILE B 1 686 ? -20.172 18 0.56 1 89.12 686 ILE B CA 1
ATOM 12181 C C . ILE B 1 686 ? -20.594 19.453 0.445 1 89.12 686 ILE B C 1
ATOM 12183 O O . ILE B 1 686 ? -21.266 19.844 -0.516 1 89.12 686 ILE B O 1
ATOM 12187 N N . VAL B 1 687 ? -20.203 20.266 1.414 1 89 687 VAL B N 1
ATOM 12188 C CA . VAL B 1 687 ? -20.656 21.641 1.474 1 89 687 VAL B CA 1
ATOM 12189 C C . VAL B 1 687 ? -19.438 22.578 1.463 1 89 687 VAL B C 1
ATOM 12191 O O . VAL B 1 687 ? -18.531 22.438 2.27 1 89 687 VAL B O 1
ATOM 12194 N N . HIS B 1 688 ? -19.359 23.438 0.511 1 90.38 688 HIS B N 1
ATOM 12195 C CA . HIS B 1 688 ? -18.406 24.547 0.48 1 90.38 688 HIS B CA 1
ATOM 12196 C C . HIS B 1 688 ? -19.109 25.875 0.775 1 90.38 688 HIS B C 1
ATOM 12198 O O . HIS B 1 688 ? -20 26.281 0.037 1 90.38 688 HIS B O 1
ATOM 12204 N N . GLU B 1 689 ? -18.719 26.547 1.822 1 89.75 689 GLU B N 1
ATOM 12205 C CA . GLU B 1 689 ? -19.266 27.875 2.146 1 89.75 689 GLU B CA 1
ATOM 12206 C C . GLU B 1 689 ? -18.625 28.953 1.284 1 89.75 689 GLU B C 1
ATOM 12208 O O . GLU B 1 689 ? -17.406 29.109 1.267 1 89.75 689 GLU B O 1
ATOM 12213 N N . ILE B 1 690 ? -19.453 29.641 0.543 1 91.5 690 ILE B N 1
ATOM 12214 C CA . ILE B 1 690 ? -18.953 30.719 -0.303 1 91.5 690 ILE B CA 1
ATOM 12215 C C . ILE B 1 690 ? -18.672 31.953 0.547 1 91.5 690 ILE B C 1
ATOM 12217 O O . ILE B 1 690 ? -19.531 32.812 0.691 1 91.5 690 ILE B O 1
ATOM 12221 N N . ASP B 1 691 ? -17.516 31.969 1.034 1 88.75 691 ASP B N 1
ATOM 12222 C CA . ASP B 1 691 ? -17.094 33.094 1.874 1 88.75 691 ASP B CA 1
ATOM 12223 C C . ASP B 1 691 ? -16.156 34.031 1.11 1 88.75 691 ASP B C 1
ATOM 12225 O O . ASP B 1 691 ? -16.078 33.969 -0.117 1 88.75 691 ASP B O 1
ATOM 12229 N N . GLU B 1 692 ? -15.516 34.938 1.803 1 88.12 692 GLU B N 1
ATOM 12230 C CA . GLU B 1 692 ? -14.68 35.969 1.202 1 88.12 692 GLU B CA 1
ATOM 12231 C C . GLU B 1 692 ? -13.469 35.344 0.495 1 88.12 692 GLU B C 1
ATOM 12233 O O . GLU B 1 692 ? -12.977 35.906 -0.488 1 88.12 692 GLU B O 1
ATOM 12238 N N . GLU B 1 693 ? -13.078 34.219 0.962 1 87 693 GLU B N 1
ATOM 12239 C CA . GLU B 1 693 ? -11.906 33.594 0.37 1 87 693 GLU B CA 1
ATOM 12240 C C . GLU B 1 693 ? -12.305 32.656 -0.769 1 87 693 GLU B C 1
ATOM 12242 O O . GLU B 1 693 ? -11.438 32.156 -1.489 1 87 693 GLU B O 1
ATOM 12247 N N . SER B 1 694 ? -13.547 32.469 -1.004 1 91.5 694 SER B N 1
ATOM 12248 C CA . SER B 1 694 ? -14.031 31.578 -2.055 1 91.5 694 SER B CA 1
ATOM 12249 C C . SER B 1 694 ? -13.891 32.219 -3.43 1 91.5 694 SER B C 1
ATOM 12251 O O . SER B 1 694 ? -14.133 33.438 -3.584 1 91.5 694 SER B O 1
ATOM 12253 N N . PRO B 1 695 ? -13.438 31.516 -4.391 1 91.38 695 PRO B N 1
ATOM 12254 C CA . PRO B 1 695 ? -13.383 32.062 -5.754 1 91.38 695 PRO B CA 1
ATOM 12255 C C . PRO B 1 695 ? -14.766 32.344 -6.328 1 91.38 695 PRO B C 1
ATOM 12257 O O . PRO B 1 695 ? -14.883 33 -7.359 1 91.38 695 PRO B O 1
ATOM 12260 N N . LEU B 1 696 ? -15.82 31.906 -5.707 1 92.75 696 LEU B N 1
ATOM 12261 C CA . LEU B 1 696 ? -17.188 32.125 -6.168 1 92.75 696 LEU B CA 1
ATOM 12262 C C . LEU B 1 696 ? -17.828 33.281 -5.422 1 92.75 696 LEU B C 1
ATOM 12264 O O . LEU B 1 696 ? -19.016 33.562 -5.605 1 92.75 696 LEU B O 1
ATOM 12268 N N . TYR B 1 697 ? -17.078 33.938 -4.672 1 92.62 697 TYR B N 1
ATOM 12269 C CA . TYR B 1 697 ? -17.578 34.969 -3.775 1 92.62 697 TYR B CA 1
ATOM 12270 C C . TYR B 1 697 ? -18.25 36.094 -4.559 1 92.62 697 TYR B C 1
ATOM 12272 O O . TYR B 1 697 ? -19.25 36.656 -4.113 1 92.62 697 TYR B O 1
ATOM 12280 N N . ASP B 1 698 ? -17.812 36.438 -5.789 1 90.5 698 ASP B N 1
ATOM 12281 C CA . ASP B 1 698 ? -18.312 37.594 -6.551 1 90.5 698 ASP B CA 1
ATOM 12282 C C . ASP B 1 698 ? -19.281 37.156 -7.637 1 90.5 698 ASP B C 1
ATOM 12284 O O . ASP B 1 698 ? -19.781 37.969 -8.406 1 90.5 698 ASP B O 1
ATOM 12288 N N . LEU B 1 699 ? -19.594 35.969 -7.668 1 91.06 699 LEU B N 1
ATOM 12289 C CA . LEU B 1 699 ? -20.422 35.469 -8.766 1 91.06 699 LEU B CA 1
ATOM 12290 C C . LEU B 1 699 ? -21.891 35.406 -8.359 1 91.06 699 LEU B C 1
ATOM 12292 O O . LEU B 1 699 ? -22.219 34.844 -7.312 1 91.06 699 LEU B O 1
ATOM 12296 N N . SER B 1 700 ? -22.641 36.062 -9.117 1 89.75 700 SER B N 1
ATOM 12297 C CA . SER B 1 700 ? -24.094 35.969 -8.977 1 89.75 700 SER B CA 1
ATOM 12298 C C . SER B 1 700 ? -24.656 34.875 -9.898 1 89.75 700 SER B C 1
ATOM 12300 O O . SER B 1 700 ? -23.906 34.25 -10.648 1 89.75 700 SER B O 1
ATOM 12302 N N . LYS B 1 701 ? -25.922 34.625 -9.758 1 89.88 701 LYS B N 1
ATOM 12303 C CA . LYS B 1 701 ? -26.562 33.625 -10.617 1 89.88 701 LYS B CA 1
ATOM 12304 C C . LYS B 1 701 ? -26.344 33.969 -12.094 1 89.88 701 LYS B C 1
ATOM 12306 O O . LYS B 1 701 ? -26 33.062 -12.891 1 89.88 701 LYS B O 1
ATOM 12311 N N . GLN B 1 702 ? -26.5 35.188 -12.445 1 86.38 702 GLN B N 1
ATOM 12312 C CA . GLN B 1 702 ? -26.328 35.594 -13.828 1 86.38 702 GLN B CA 1
ATOM 12313 C C . GLN B 1 702 ? -24.875 35.438 -14.273 1 86.38 702 GLN B C 1
ATOM 12315 O O . GLN B 1 702 ? -24.609 35.062 -15.414 1 86.38 702 GLN B O 1
ATOM 12320 N N . ASP B 1 703 ? -24.062 35.781 -13.359 1 88.19 703 ASP B N 1
ATOM 12321 C CA . ASP B 1 703 ? -22.641 35.625 -13.672 1 88.19 703 ASP B CA 1
ATOM 12322 C C . ASP B 1 703 ? -22.266 34.156 -13.891 1 88.19 703 ASP B C 1
ATOM 12324 O O . ASP B 1 703 ? -21.438 33.844 -14.742 1 88.19 703 ASP B O 1
ATOM 12328 N N . MET B 1 704 ? -22.828 33.312 -13.117 1 88.56 704 MET B N 1
ATOM 12329 C CA . MET B 1 704 ? -22.531 31.891 -13.18 1 88.56 704 MET B CA 1
ATOM 12330 C C . MET B 1 704 ? -22.969 31.297 -14.508 1 88.56 704 MET B C 1
ATOM 12332 O O . MET B 1 704 ? -22.344 30.375 -15.023 1 88.56 704 MET B O 1
ATOM 12336 N N . ASP B 1 705 ? -24.031 31.781 -15.008 1 83.19 705 ASP B N 1
ATOM 12337 C CA . ASP B 1 705 ? -24.547 31.281 -16.281 1 83.19 705 ASP B CA 1
ATOM 12338 C C . ASP B 1 705 ? -23.641 31.672 -17.438 1 83.19 705 ASP B C 1
ATOM 12340 O O . ASP B 1 705 ? -23.578 30.969 -18.453 1 83.19 705 ASP B O 1
ATOM 12344 N N . ASN B 1 706 ? -22.875 32.719 -17.203 1 82.31 706 ASN B N 1
ATOM 12345 C CA . ASN B 1 706 ? -22 33.188 -18.281 1 82.31 706 ASN B CA 1
ATOM 12346 C C . ASN B 1 706 ? -20.531 32.906 -17.969 1 82.31 706 ASN B C 1
ATOM 12348 O O . ASN B 1 706 ? -19.656 33.219 -18.781 1 82.31 706 ASN B O 1
ATOM 1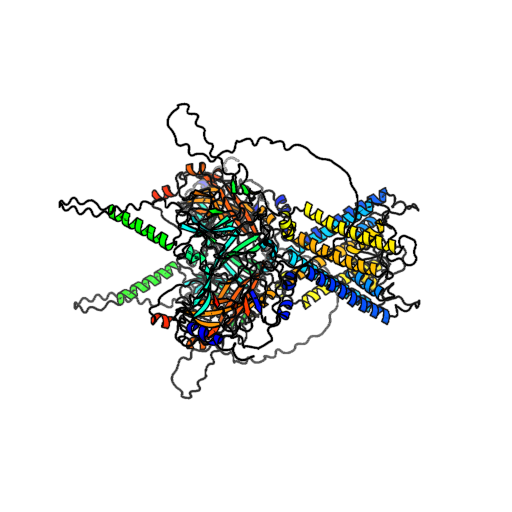2352 N N . ALA B 1 707 ? -20.344 32.281 -16.859 1 85.31 707 ALA B N 1
ATOM 12353 C CA . ALA B 1 707 ? -18.969 32.031 -16.453 1 85.31 707 ALA B CA 1
ATOM 12354 C C . ALA B 1 707 ? -18.406 30.781 -17.141 1 85.31 707 ALA B C 1
ATOM 12356 O O . ALA B 1 707 ? -19.172 29.859 -17.469 1 85.31 707 ALA B O 1
ATOM 12357 N N . ASP B 1 708 ? -17.125 30.875 -17.453 1 86.38 708 ASP B N 1
ATOM 12358 C CA . ASP B 1 708 ? -16.422 29.734 -18.047 1 86.38 708 ASP B CA 1
ATOM 12359 C C . ASP B 1 708 ? -15.398 29.156 -17.078 1 86.38 708 ASP B C 1
ATOM 12361 O O . ASP B 1 708 ? -14.219 29.5 -17.125 1 86.38 708 ASP B O 1
ATOM 12365 N N . PHE B 1 709 ? -15.867 28.344 -16.188 1 91.25 709 PHE B N 1
ATOM 12366 C CA . PHE B 1 709 ? -14.977 27.625 -15.289 1 91.25 709 PHE B CA 1
ATOM 12367 C C . PHE B 1 709 ? -15.422 26.188 -15.117 1 91.25 709 PHE B C 1
ATOM 12369 O O . PHE B 1 709 ? -16.5 25.797 -15.578 1 91.25 709 PHE B O 1
ATOM 12376 N N . GLU B 1 710 ? -14.539 25.406 -14.664 1 93.19 710 GLU B N 1
ATOM 12377 C CA . GLU B 1 710 ? -14.781 24 -14.375 1 93.19 710 GLU B CA 1
ATOM 12378 C C . GLU B 1 710 ? -14.344 23.656 -12.953 1 93.19 710 GLU B C 1
ATOM 12380 O O . GLU B 1 710 ? -13.25 24.016 -12.523 1 93.19 710 GLU B O 1
ATOM 12385 N N . ILE B 1 711 ? -15.273 23.047 -12.219 1 94.56 711 ILE B N 1
ATOM 12386 C CA . ILE B 1 711 ? -14.93 22.594 -10.875 1 94.56 711 ILE B CA 1
ATOM 12387 C C . ILE B 1 711 ? -14.617 21.094 -10.898 1 94.56 711 ILE B C 1
ATOM 12389 O O . ILE B 1 711 ? -15.477 20.281 -11.25 1 94.56 711 ILE B O 1
ATOM 12393 N N . VAL B 1 712 ? -13.43 20.828 -10.586 1 92.31 712 VAL B N 1
ATOM 12394 C CA . VAL B 1 712 ? -13.016 19.422 -10.516 1 92.31 712 VAL B CA 1
ATOM 12395 C C . VAL B 1 712 ? -13.078 18.938 -9.07 1 92.31 712 VAL B C 1
ATOM 12397 O O . VAL B 1 712 ? -12.516 19.578 -8.172 1 92.31 712 VAL B O 1
ATOM 12400 N N . VAL B 1 713 ? -13.797 17.859 -8.836 1 92.5 713 VAL B N 1
ATOM 12401 C CA . VAL B 1 713 ? -13.914 17.281 -7.504 1 92.5 713 VAL B CA 1
ATOM 12402 C C . VAL B 1 713 ? -13.211 15.922 -7.473 1 92.5 713 VAL B C 1
ATOM 12404 O O . VAL B 1 713 ? -13.297 15.148 -8.43 1 92.5 713 VAL B O 1
ATOM 12407 N N . ILE B 1 714 ? -12.492 15.727 -6.422 1 88.44 714 ILE B N 1
ATOM 12408 C CA . ILE B 1 714 ? -11.688 14.516 -6.293 1 88.44 714 ILE B CA 1
ATOM 12409 C C . ILE B 1 714 ? -11.977 13.844 -4.949 1 88.44 714 ILE B C 1
ATOM 12411 O O . ILE B 1 714 ? -11.992 14.508 -3.91 1 88.44 714 ILE B O 1
ATOM 12415 N N . LEU B 1 715 ? -12.242 12.609 -4.98 1 89.44 715 LEU B N 1
ATOM 12416 C CA . LEU B 1 715 ? -12.367 11.781 -3.789 1 89.44 715 LEU B CA 1
ATOM 12417 C C . LEU B 1 715 ? -11.25 10.742 -3.725 1 89.44 715 LEU B C 1
ATOM 12419 O O . LEU B 1 715 ? -11.047 9.992 -4.68 1 89.44 715 LEU B O 1
ATOM 12423 N N . GLU B 1 716 ? -10.508 10.758 -2.658 1 86.25 716 GLU B N 1
ATOM 12424 C CA . GLU B 1 716 ? -9.422 9.812 -2.445 1 86.25 716 GLU B CA 1
ATOM 12425 C C . GLU B 1 716 ? -9.602 9.047 -1.137 1 86.25 716 GLU B C 1
ATOM 12427 O O . GLU B 1 716 ? -10.031 9.617 -0.132 1 86.25 716 GLU B O 1
ATOM 12432 N N . GLY B 1 717 ? -9.352 7.789 -1.194 1 86.12 717 GLY B N 1
ATOM 12433 C CA . GLY B 1 717 ? -9.43 6.953 -0.008 1 86.12 717 GLY B CA 1
ATOM 12434 C C . GLY B 1 717 ? -8.797 5.59 -0.197 1 86.12 717 GLY B C 1
ATOM 12435 O O . GLY B 1 717 ? -8.359 5.25 -1.298 1 86.12 717 GLY B O 1
ATOM 12436 N N . MET B 1 718 ? -8.711 4.816 0.84 1 83.69 718 MET B N 1
ATOM 12437 C CA . MET B 1 718 ? -8.18 3.453 0.808 1 83.69 718 MET B CA 1
ATOM 12438 C C . MET B 1 718 ? -9.312 2.432 0.884 1 83.69 718 MET B C 1
ATOM 12440 O O . MET B 1 718 ? -10.234 2.576 1.689 1 83.69 718 MET B O 1
ATOM 12444 N N . VAL B 1 719 ? -9.195 1.481 0.024 1 82.94 719 VAL B N 1
ATOM 12445 C CA . VAL B 1 719 ? -10.203 0.423 0.056 1 82.94 719 VAL B CA 1
ATOM 12446 C C . VAL B 1 719 ? -9.977 -0.467 1.276 1 82.94 719 VAL B C 1
ATOM 12448 O O . VAL B 1 719 ? -8.859 -0.926 1.52 1 82.94 719 VAL B O 1
ATOM 12451 N N . GLU B 1 720 ? -10.992 -0.71 2.033 1 78.81 720 GLU B N 1
ATOM 12452 C CA . GLU B 1 720 ? -10.906 -1.468 3.277 1 78.81 720 GLU B CA 1
ATOM 12453 C C . GLU B 1 720 ? -10.414 -2.891 3.023 1 78.81 720 GLU B C 1
ATOM 12455 O O . GLU B 1 720 ? -9.625 -3.428 3.801 1 78.81 720 GLU B O 1
ATOM 12460 N N . ALA B 1 721 ? -10.797 -3.434 1.925 1 74.94 721 ALA B N 1
ATOM 12461 C CA . ALA B 1 721 ? -10.492 -4.832 1.641 1 74.94 721 ALA B CA 1
ATOM 12462 C C . ALA B 1 721 ? -9.047 -4.996 1.183 1 74.94 721 ALA B C 1
ATOM 12464 O O . ALA B 1 721 ? -8.359 -5.93 1.596 1 74.94 721 ALA B O 1
ATOM 12465 N N . THR B 1 722 ? -8.57 -4.062 0.397 1 75.19 722 THR B N 1
ATOM 12466 C CA . THR B 1 722 ? -7.266 -4.254 -0.226 1 75.19 722 THR B CA 1
ATOM 12467 C C . THR B 1 722 ? -6.25 -3.26 0.331 1 75.19 722 THR B C 1
ATOM 12469 O O . THR B 1 722 ? -5.047 -3.412 0.121 1 75.19 722 THR B O 1
ATOM 12472 N N . ALA B 1 723 ? -6.594 -2.326 1.013 1 77.69 723 ALA B N 1
ATOM 12473 C CA . ALA B 1 723 ? -5.742 -1.279 1.57 1 77.69 723 ALA B CA 1
ATOM 12474 C C . ALA B 1 723 ? -5.055 -0.483 0.464 1 77.69 723 ALA B C 1
ATOM 12476 O O . ALA B 1 723 ? -4.113 0.267 0.723 1 77.69 723 ALA B O 1
ATOM 12477 N N . MET B 1 724 ? -5.457 -0.656 -0.784 1 79.44 724 MET B N 1
ATOM 12478 C CA . MET B 1 724 ? -4.934 0.139 -1.89 1 79.44 724 MET B CA 1
ATOM 12479 C C . MET B 1 724 ? -5.676 1.465 -2.01 1 79.44 724 MET B C 1
ATOM 12481 O O . MET B 1 724 ? -6.883 1.526 -1.776 1 79.44 724 MET B O 1
ATOM 12485 N N . THR B 1 725 ? -4.98 2.482 -2.379 1 83.06 725 THR B N 1
ATOM 12486 C CA . THR B 1 725 ? -5.57 3.811 -2.508 1 83.06 725 THR B CA 1
ATOM 12487 C C . THR B 1 725 ? -6.293 3.953 -3.844 1 83.06 725 THR B C 1
ATOM 12489 O O . THR B 1 725 ? -5.781 3.533 -4.883 1 83.06 725 THR B O 1
ATOM 12492 N N . THR B 1 726 ? -7.488 4.395 -3.807 1 83.38 726 THR B N 1
ATOM 12493 C CA . THR B 1 726 ? -8.289 4.652 -5 1 83.38 726 THR B CA 1
ATOM 12494 C C . THR B 1 726 ? -8.695 6.117 -5.074 1 83.38 726 THR B C 1
ATOM 12496 O O . THR B 1 726 ? -8.789 6.797 -4.047 1 83.38 726 THR B O 1
ATOM 12499 N N . GLN B 1 727 ? -8.766 6.617 -6.277 1 85 727 GLN B N 1
ATOM 12500 C CA . GLN B 1 727 ? -9.164 8 -6.508 1 85 727 GLN B CA 1
ATOM 12501 C C . GLN B 1 727 ? -10.258 8.086 -7.57 1 85 727 GLN B C 1
ATOM 12503 O O . GLN B 1 727 ? -10.188 7.406 -8.594 1 85 727 GLN B O 1
ATOM 12508 N N . CYS B 1 728 ? -11.289 8.789 -7.242 1 87.5 728 CYS B N 1
ATOM 12509 C CA . CYS B 1 728 ? -12.375 9.078 -8.172 1 87.5 728 CYS B CA 1
ATOM 12510 C C . CYS B 1 728 ? -12.492 10.578 -8.422 1 87.5 728 CYS B C 1
ATOM 12512 O O . CYS B 1 728 ? -12.352 11.383 -7.488 1 87.5 728 CYS B O 1
ATOM 12514 N N . ARG B 1 729 ? -12.648 10.914 -9.711 1 89 729 ARG B N 1
ATOM 12515 C CA . ARG B 1 729 ? -12.758 12.32 -10.086 1 89 729 ARG B CA 1
ATOM 12516 C C . ARG B 1 729 ? -14 12.57 -10.938 1 89 729 ARG B C 1
ATOM 12518 O O . ARG B 1 729 ? -14.477 11.664 -11.625 1 89 729 ARG B O 1
ATOM 12525 N N . SER B 1 730 ? -14.508 13.703 -10.781 1 92.81 730 SER B N 1
ATOM 12526 C CA . SER B 1 730 ? -15.594 14.227 -11.617 1 92.81 730 SER B CA 1
ATOM 12527 C C . SER B 1 730 ? -15.5 15.742 -11.75 1 92.81 730 SER B C 1
ATOM 12529 O O . SER B 1 730 ? -14.602 16.375 -11.188 1 92.81 730 SER B O 1
ATOM 12531 N N . SER B 1 731 ? -16.281 16.312 -12.633 1 93.88 731 SER B N 1
ATOM 12532 C CA . SER B 1 731 ? -16.234 17.766 -12.836 1 93.88 731 SER B CA 1
ATOM 12533 C C . SER B 1 731 ? -17.641 18.328 -13.023 1 93.88 731 SER B C 1
ATOM 12535 O O . SER B 1 731 ? -18.578 17.609 -13.352 1 93.88 731 SER B O 1
ATOM 12537 N N . TYR B 1 732 ? -17.797 19.562 -12.648 1 96.31 732 TYR B N 1
ATOM 12538 C CA . TYR B 1 732 ? -19 20.344 -12.859 1 96.31 732 TYR B CA 1
ATOM 12539 C C . TYR B 1 732 ? -18.703 21.609 -13.641 1 96.31 732 TYR B C 1
ATOM 12541 O O . TYR B 1 732 ? -17.875 22.438 -13.219 1 96.31 732 TYR B O 1
ATOM 12549 N N . LEU B 1 733 ? -19.359 21.688 -14.773 1 94.12 733 LEU B N 1
ATOM 12550 C CA . LEU B 1 733 ? -19.297 22.953 -15.516 1 94.12 733 LEU B CA 1
ATOM 12551 C C . LEU B 1 733 ? -20.234 23.984 -14.914 1 94.12 733 LEU B C 1
ATOM 12553 O O . LEU B 1 733 ? -21.125 23.641 -14.133 1 94.12 733 LEU B O 1
ATOM 12557 N N . ALA B 1 734 ? -20.047 25.234 -15.305 1 92.38 734 ALA B N 1
ATOM 12558 C CA . ALA B 1 734 ? -20.875 26.312 -14.781 1 92.38 734 ALA B CA 1
ATOM 12559 C C . ALA B 1 734 ? -22.344 26.078 -15.078 1 92.38 734 ALA B C 1
ATOM 12561 O O . ALA B 1 734 ? -23.219 26.375 -14.258 1 92.38 734 ALA B O 1
ATOM 12562 N N . ASN B 1 735 ? -22.594 25.438 -16.219 1 90.19 735 ASN B N 1
ATOM 12563 C CA . ASN B 1 735 ? -23.969 25.172 -16.609 1 90.19 735 ASN B CA 1
ATOM 12564 C C . ASN B 1 735 ? -24.547 23.969 -15.883 1 90.19 735 ASN B C 1
ATOM 12566 O O . ASN B 1 735 ? -25.766 23.734 -15.914 1 90.19 735 ASN B O 1
ATOM 12570 N N . GLU B 1 736 ? -23.75 23.266 -15.25 1 94.69 736 GLU B N 1
ATOM 12571 C CA . GLU B 1 736 ? -24.203 22.078 -14.523 1 94.69 736 GLU B CA 1
ATOM 12572 C C . GLU B 1 736 ? -24.438 22.391 -13.047 1 94.69 736 GLU B C 1
ATOM 12574 O O . GLU B 1 736 ? -24.812 21.5 -12.281 1 94.69 736 GLU B O 1
ATOM 12579 N N . ILE B 1 737 ? -24.25 23.594 -12.695 1 95.44 737 ILE B N 1
ATOM 12580 C CA . ILE B 1 737 ? -24.516 24.031 -11.328 1 95.44 737 ILE B CA 1
ATOM 12581 C C . ILE B 1 737 ? -25.891 24.672 -11.25 1 95.44 737 ILE B C 1
ATOM 12583 O O . ILE B 1 737 ? -26.141 25.703 -11.891 1 95.44 737 ILE B O 1
ATOM 12587 N N . LEU B 1 738 ? -26.75 24.078 -10.453 1 95.12 738 LEU B N 1
ATOM 12588 C CA . LEU B 1 738 ? -28.125 24.594 -10.305 1 95.12 738 LEU B CA 1
ATOM 12589 C C . LEU B 1 738 ? -28.203 25.562 -9.133 1 95.12 738 LEU B C 1
ATOM 12591 O O . LEU B 1 738 ? -27.953 25.172 -7.984 1 95.12 738 LEU B O 1
ATOM 12595 N N . TRP B 1 739 ? -28.547 26.812 -9.477 1 93.44 739 TRP B N 1
ATOM 12596 C CA . TRP B 1 739 ? -28.688 27.844 -8.461 1 93.44 739 TRP B CA 1
ATOM 12597 C C . TRP B 1 739 ? -30.047 27.766 -7.781 1 93.44 739 TRP B C 1
ATOM 12599 O O . TRP B 1 739 ? -31.078 27.703 -8.453 1 93.44 739 TRP B O 1
ATOM 12609 N N . GLY B 1 740 ? -30.125 27.672 -6.484 1 91.31 740 GLY B N 1
ATOM 12610 C CA . GLY B 1 740 ? -31.359 27.641 -5.73 1 91.31 740 GLY B CA 1
ATOM 12611 C C . GLY B 1 740 ? -31.984 26.25 -5.648 1 91.31 740 GLY B C 1
ATOM 12612 O O . GLY B 1 740 ? -33.219 26.109 -5.723 1 91.31 740 GLY B O 1
ATOM 12613 N N . HIS B 1 741 ? -31.156 25.297 -5.672 1 92.81 741 HIS B N 1
ATOM 12614 C CA . HIS B 1 741 ? -31.625 23.922 -5.578 1 92.81 741 HIS B CA 1
ATOM 12615 C C . HIS B 1 741 ? -31 23.203 -4.395 1 92.81 741 HIS B C 1
ATOM 12617 O O . HIS B 1 741 ? -29.953 23.625 -3.895 1 92.81 741 HIS B O 1
ATOM 12623 N N . ARG B 1 742 ? -31.656 22.188 -3.904 1 89.94 742 ARG B N 1
ATOM 12624 C CA . ARG B 1 742 ? -31.156 21.266 -2.885 1 89.94 742 ARG B CA 1
ATOM 12625 C C . ARG B 1 742 ? -31.406 19.828 -3.275 1 89.94 742 ARG B C 1
ATOM 12627 O O . ARG B 1 742 ? -32.219 19.547 -4.172 1 89.94 742 ARG B O 1
ATOM 12634 N N . TYR B 1 743 ? -30.672 18.938 -2.699 1 91.5 743 TYR B N 1
ATOM 12635 C CA . TYR B 1 743 ? -30.828 17.531 -3.006 1 91.5 743 TYR B CA 1
ATOM 12636 C C . TYR B 1 743 ? -31.969 16.922 -2.193 1 91.5 743 TYR B C 1
ATOM 12638 O O . TYR B 1 743 ? -32.219 17.312 -1.048 1 91.5 743 TYR B O 1
ATOM 12646 N N . GLU B 1 744 ? -32.562 15.961 -2.789 1 89.38 744 GLU B N 1
ATOM 12647 C CA . GLU B 1 744 ? -33.531 15.172 -2.039 1 89.38 744 GLU B CA 1
ATOM 12648 C C . GLU B 1 744 ? -32.844 14.266 -1.026 1 89.38 744 GLU B C 1
ATOM 12650 O O . GLU B 1 744 ? -31.734 13.789 -1.268 1 89.38 744 GLU B O 1
ATOM 12655 N N . PRO B 1 745 ? -33.5 14.094 0.119 1 87.94 745 PRO B N 1
ATOM 12656 C CA . PRO B 1 745 ? -32.875 13.188 1.098 1 87.94 745 PRO B CA 1
ATOM 12657 C C . PRO B 1 745 ? -32.781 11.75 0.589 1 87.94 745 PRO B C 1
ATOM 12659 O O . PRO B 1 745 ? -33.688 11.273 -0.104 1 87.94 745 PRO B O 1
ATOM 12662 N N . VAL B 1 746 ? -31.672 11.172 0.843 1 88.81 746 VAL B N 1
ATOM 12663 C CA . VAL B 1 746 ? -31.422 9.812 0.366 1 88.81 746 VAL B CA 1
ATOM 12664 C C . VAL B 1 746 ? -31.406 8.844 1.547 1 88.81 746 VAL B C 1
ATOM 12666 O O . VAL B 1 746 ? -31.547 7.633 1.364 1 88.81 746 VAL B O 1
ATOM 12669 N N . LEU B 1 747 ? -31.25 9.312 2.684 1 87 747 LEU B N 1
ATOM 12670 C CA . LEU B 1 747 ? -31.172 8.484 3.879 1 87 747 LEU B CA 1
ATOM 12671 C C . LEU B 1 747 ? -32.531 8.445 4.602 1 87 747 LEU B C 1
ATOM 12673 O O . LEU B 1 747 ? -33.062 9.492 4.949 1 87 747 LEU B O 1
ATOM 12677 N N . PHE B 1 748 ? -33.031 7.215 4.785 1 85.19 748 PHE B N 1
ATOM 12678 C CA . PHE B 1 748 ? -34.312 7.008 5.461 1 85.19 748 PHE B CA 1
ATOM 12679 C C . PHE B 1 748 ? -34.125 6.152 6.711 1 85.19 748 PHE B C 1
ATOM 12681 O O . PHE B 1 748 ? -33.375 5.176 6.695 1 85.19 748 PHE B O 1
ATOM 12688 N N . GLU B 1 749 ? -34.625 6.613 7.762 1 83.88 749 GLU B N 1
ATOM 12689 C CA . GLU B 1 749 ? -34.594 5.832 8.992 1 83.88 749 GLU B CA 1
ATOM 12690 C C . GLU B 1 749 ? -35.75 4.84 9.062 1 83.88 749 GLU B C 1
ATOM 12692 O O . GLU B 1 749 ? -36.906 5.234 9 1 83.88 749 GLU B O 1
ATOM 12697 N N . GLU B 1 750 ? -35.375 3.572 9.07 1 81.44 750 GLU B N 1
ATOM 12698 C CA . GLU B 1 750 ? -36.344 2.512 9.266 1 81.44 750 GLU B CA 1
ATOM 12699 C C . GLU B 1 750 ? -36.281 1.95 10.68 1 81.44 750 GLU B C 1
ATOM 12701 O O . GLU B 1 750 ? -35.625 2.508 11.547 1 81.44 750 GLU B O 1
ATOM 12706 N N . LYS B 1 751 ? -37.031 0.97 11.023 1 74.69 751 LYS B N 1
ATOM 12707 C CA . LYS B 1 751 ? -37.156 0.472 12.391 1 74.69 751 LYS B CA 1
ATOM 12708 C C . LYS B 1 751 ? -35.812 0.028 12.953 1 74.69 751 LYS B C 1
ATOM 12710 O O . LYS B 1 751 ? -35.469 0.395 14.07 1 74.69 751 LYS B O 1
ATOM 12715 N N . ASN B 1 752 ? -35.094 -0.708 12.188 1 77.5 752 ASN B N 1
ATOM 12716 C CA . ASN B 1 752 ? -33.875 -1.223 12.805 1 77.5 752 ASN B CA 1
ATOM 12717 C C . ASN B 1 752 ? -32.625 -0.889 11.969 1 77.5 752 ASN B C 1
ATOM 12719 O O . ASN B 1 752 ? -31.531 -1.317 12.289 1 77.5 752 ASN B O 1
ATOM 12723 N N . TYR B 1 753 ? -32.875 -0.144 10.945 1 82.06 753 TYR B N 1
ATOM 12724 C CA . TYR B 1 753 ? -31.719 0.151 10.094 1 82.06 753 TYR B CA 1
ATOM 12725 C C . TYR B 1 753 ? -31.953 1.424 9.289 1 82.06 753 TYR B C 1
ATOM 12727 O O . TYR B 1 753 ? -33.031 1.989 9.305 1 82.06 753 TYR B O 1
ATOM 12735 N N . TYR B 1 754 ? -30.906 1.923 8.75 1 85.38 754 TYR B N 1
ATOM 12736 C CA . TYR B 1 754 ? -30.984 3.045 7.824 1 85.38 754 TYR B CA 1
ATOM 12737 C C . TYR B 1 754 ? -31 2.555 6.379 1 85.38 754 TYR B C 1
ATOM 12739 O O . TYR B 1 754 ? -30.281 1.616 6.023 1 85.38 754 TYR B O 1
ATOM 12747 N N . LYS B 1 755 ? -31.906 3.088 5.723 1 87.5 755 LYS B N 1
ATOM 12748 C CA . LYS B 1 755 ? -32.031 2.729 4.316 1 87.5 755 LYS B CA 1
ATOM 12749 C C . LYS B 1 755 ? -31.594 3.877 3.41 1 87.5 755 LYS B C 1
ATOM 12751 O O . LYS B 1 755 ? -32.031 5.02 3.602 1 87.5 755 LYS B O 1
ATOM 12756 N N . VAL B 1 756 ? -30.703 3.52 2.514 1 88.94 756 VAL B N 1
ATOM 12757 C CA . VAL B 1 756 ? -30.266 4.488 1.513 1 88.94 756 VAL B CA 1
ATOM 12758 C C . VAL B 1 756 ? -30.938 4.18 0.173 1 88.94 756 VAL B C 1
ATOM 12760 O O . VAL B 1 756 ? -30.859 3.051 -0.321 1 88.94 756 VAL B O 1
ATOM 12763 N N . ASP B 1 757 ? -31.609 5.117 -0.343 1 89.19 757 ASP B N 1
ATOM 12764 C CA . ASP B 1 757 ? -32.25 4.984 -1.644 1 89.19 757 ASP B CA 1
ATOM 12765 C C . ASP B 1 757 ? -31.484 5.727 -2.727 1 89.19 757 ASP B C 1
ATOM 12767 O O . ASP B 1 757 ? -31.594 6.945 -2.85 1 89.19 757 ASP B O 1
ATOM 12771 N N . TYR B 1 758 ? -30.859 4.996 -3.611 1 89.94 758 TYR B N 1
ATOM 12772 C CA . TYR B 1 758 ? -30 5.59 -4.633 1 89.94 758 TYR B CA 1
ATOM 12773 C C . TYR B 1 758 ? -30.828 6.109 -5.801 1 89.94 758 TYR B C 1
ATOM 12775 O O . TYR B 1 758 ? -30.312 6.789 -6.688 1 89.94 758 TYR B O 1
ATOM 12783 N N . SER B 1 759 ? -32.125 5.852 -5.848 1 89.31 759 SER B N 1
ATOM 12784 C CA . SER B 1 759 ? -32.969 6.414 -6.887 1 89.31 759 SER B CA 1
ATOM 12785 C C . SER B 1 759 ? -33.125 7.926 -6.734 1 89.31 759 SER B C 1
ATOM 12787 O O . SER B 1 759 ? -33.375 8.633 -7.711 1 89.31 759 SER B O 1
ATOM 12789 N N . ARG B 1 760 ? -32.875 8.344 -5.551 1 91.31 760 ARG B N 1
ATOM 12790 C CA . ARG B 1 760 ? -33.031 9.773 -5.258 1 91.31 760 ARG B CA 1
ATOM 12791 C C . ARG B 1 760 ? -31.656 10.453 -5.211 1 91.31 760 ARG B C 1
ATOM 12793 O O . ARG B 1 760 ? -31.562 11.641 -4.875 1 91.31 760 ARG B O 1
ATOM 12800 N N . PHE B 1 761 ? -30.672 9.789 -5.598 1 92.31 761 PHE B N 1
ATOM 12801 C CA . PHE B 1 761 ? -29.312 10.297 -5.441 1 92.31 761 PHE B CA 1
ATOM 12802 C C . PHE B 1 761 ? -29.109 11.547 -6.285 1 92.31 761 PHE B C 1
ATOM 12804 O O . PHE B 1 761 ? -28.484 12.516 -5.828 1 92.31 761 PHE B O 1
ATOM 12811 N N . HIS B 1 762 ? -29.641 11.602 -7.496 1 93.12 762 HIS B N 1
ATOM 12812 C CA . HIS B 1 762 ? -29.391 12.703 -8.414 1 93.12 762 HIS B CA 1
ATOM 12813 C C . HIS B 1 762 ? -30.562 13.688 -8.414 1 93.12 762 HIS B C 1
ATOM 12815 O O . HIS B 1 762 ? -30.5 14.727 -9.078 1 93.12 762 HIS B O 1
ATOM 12821 N N . LYS B 1 763 ? -31.562 13.438 -7.629 1 93.56 763 LYS B N 1
ATOM 12822 C CA . LYS B 1 763 ? -32.75 14.266 -7.691 1 93.56 763 LYS B CA 1
ATOM 12823 C C . LYS B 1 763 ? -32.594 15.531 -6.844 1 93.56 763 LYS B C 1
ATOM 12825 O O . LYS B 1 763 ? -32.031 15.477 -5.742 1 93.56 763 LYS B O 1
ATOM 12830 N N . THR B 1 764 ? -32.969 16.641 -7.43 1 94.06 764 THR B N 1
ATOM 12831 C CA . THR B 1 764 ? -32.906 17.938 -6.754 1 94.06 764 THR B CA 1
ATOM 12832 C C . THR B 1 764 ? -34.25 18.609 -6.77 1 94.06 764 THR B C 1
ATOM 12834 O O . THR B 1 764 ? -35.125 18.25 -7.559 1 94.06 764 THR B O 1
ATOM 12837 N N . TYR B 1 765 ? -34.562 19.406 -5.832 1 91.19 765 TYR B N 1
ATOM 12838 C CA . TYR B 1 765 ? -35.75 20.219 -5.793 1 91.19 765 TYR B CA 1
ATOM 12839 C C . TYR B 1 765 ? -35.406 21.688 -5.586 1 91.19 765 TYR B C 1
ATOM 12841 O O . TYR B 1 765 ? -34.375 22.016 -5.016 1 91.19 765 TYR B O 1
ATOM 12849 N N . GLU B 1 766 ? -36.281 22.625 -6.039 1 91.19 766 GLU B N 1
ATOM 12850 C CA . GLU B 1 766 ? -36.031 24.062 -5.992 1 91.19 766 GLU B CA 1
ATOM 12851 C C . GLU B 1 766 ? -36.406 24.641 -4.629 1 91.19 766 GLU B C 1
ATOM 12853 O O . GLU B 1 766 ? -37.406 24.25 -4.031 1 91.19 766 GLU B O 1
ATOM 12858 N N . VAL B 1 767 ? -35.5 25.359 -4.09 1 86.25 767 VAL B N 1
ATOM 12859 C CA . VAL B 1 767 ? -35.75 26.094 -2.852 1 86.25 767 VAL B CA 1
ATOM 12860 C C . VAL B 1 767 ? -36.156 27.531 -3.17 1 86.25 767 VAL B C 1
ATOM 12862 O O . VAL B 1 767 ? -35.344 28.328 -3.658 1 86.25 767 VAL B O 1
ATOM 12865 N N . PRO B 1 768 ? -37.312 27.797 -2.693 1 78.19 768 PRO B N 1
ATOM 12866 C CA . PRO B 1 768 ? -37.781 29.156 -2.98 1 78.19 768 PRO B CA 1
ATOM 12867 C C . PRO B 1 768 ? -37.031 30.219 -2.174 1 78.19 768 PRO B C 1
ATOM 12869 O O . PRO B 1 768 ? -36.531 29.922 -1.09 1 78.19 768 PRO B O 1
ATOM 12872 N N . ASN B 1 769 ? -36.781 31.438 -2.672 1 75.94 769 ASN B N 1
ATOM 12873 C CA . ASN B 1 769 ? -36.25 32.625 -2.006 1 75.94 769 ASN B CA 1
ATOM 12874 C C . ASN B 1 769 ? -34.719 32.594 -1.919 1 75.94 769 ASN B C 1
ATOM 12876 O O . ASN B 1 769 ? -34.156 33.156 -1.003 1 75.94 769 ASN B O 1
ATOM 12880 N N . THR B 1 770 ? -34.062 31.719 -2.664 1 84.44 770 THR B N 1
ATOM 12881 C CA . THR B 1 770 ? -32.594 31.828 -2.715 1 84.44 770 THR B CA 1
ATOM 12882 C C . THR B 1 770 ? -32.188 33.094 -3.432 1 84.44 770 THR B C 1
ATOM 12884 O O . THR B 1 770 ? -32.625 33.375 -4.547 1 84.44 770 THR B O 1
ATOM 12887 N N . PRO B 1 771 ? -31.406 33.875 -2.729 1 86.5 771 PRO B N 1
ATOM 12888 C CA . PRO B 1 771 ? -30.984 35.125 -3.354 1 86.5 771 PRO B CA 1
ATOM 12889 C C . PRO B 1 771 ? -30.219 34.906 -4.66 1 86.5 771 PRO B C 1
ATOM 12891 O O . PRO B 1 771 ? -29.453 33.938 -4.781 1 86.5 771 PRO B O 1
ATOM 12894 N N . LEU B 1 772 ? -30.469 35.812 -5.605 1 86.56 772 LEU B N 1
ATOM 12895 C CA . LEU B 1 772 ? -29.828 35.688 -6.918 1 86.56 772 LEU B CA 1
ATOM 12896 C C . LEU B 1 772 ? -28.531 36.5 -6.969 1 86.56 772 LEU B C 1
ATOM 12898 O O . LEU B 1 772 ? -27.766 36.375 -7.914 1 86.56 772 LEU B O 1
ATOM 12902 N N . CYS B 1 773 ? -28.344 37.156 -5.898 1 85.94 773 CYS B N 1
ATOM 12903 C CA . CYS B 1 773 ? -27.156 38 -5.871 1 85.94 773 CYS B CA 1
ATOM 12904 C C . CYS B 1 773 ? -25.938 37.188 -5.395 1 85.94 773 CYS B C 1
ATOM 12906 O O . CYS B 1 773 ? -26.062 36.031 -5.008 1 85.94 773 CYS B O 1
ATOM 12908 N N . SER B 1 774 ? -24.797 37.844 -5.551 1 89 774 SER B N 1
ATOM 12909 C CA . SER B 1 774 ? -23.547 37.219 -5.129 1 89 774 SER B CA 1
ATOM 12910 C C . SER B 1 774 ? -23.438 37.188 -3.609 1 89 774 SER B C 1
ATOM 12912 O O . SER B 1 774 ? -24.172 37.875 -2.906 1 89 774 SER B O 1
ATOM 12914 N N . ALA B 1 775 ? -22.609 36.312 -3.102 1 90.25 775 ALA B N 1
ATOM 12915 C CA . ALA B 1 775 ? -22.375 36.188 -1.663 1 90.25 775 ALA B CA 1
ATOM 12916 C C . ALA B 1 775 ? -21.828 37.5 -1.104 1 90.25 775 ALA B C 1
ATOM 12918 O O . ALA B 1 775 ? -22.125 37.875 0.033 1 90.25 775 ALA B O 1
ATOM 12919 N N . ARG B 1 776 ? -21.031 38.188 -1.862 1 89.19 776 ARG B N 1
ATOM 12920 C CA . ARG B 1 776 ? -20.531 39.5 -1.448 1 89.19 776 ARG B CA 1
ATOM 12921 C C . ARG B 1 776 ? -21.672 40.469 -1.239 1 89.19 776 ARG B C 1
ATOM 12923 O O . ARG B 1 776 ? -21.734 41.156 -0.22 1 89.19 776 ARG B O 1
ATOM 12930 N N . ASP B 1 777 ? -22.516 40.594 -2.197 1 85.69 777 ASP B N 1
ATOM 12931 C CA . ASP B 1 777 ? -23.656 41.5 -2.115 1 85.69 777 ASP B CA 1
ATOM 12932 C C . ASP B 1 777 ? -24.562 41.156 -0.936 1 85.69 777 ASP B C 1
ATOM 12934 O O . ASP B 1 777 ? -25.125 42.031 -0.29 1 85.69 777 ASP B O 1
ATOM 12938 N N . LEU B 1 778 ? -24.641 39.906 -0.726 1 85 778 LEU B N 1
ATOM 12939 C CA . LEU B 1 778 ? -25.453 39.438 0.391 1 85 778 LEU B CA 1
ATOM 12940 C C . LEU B 1 778 ? -24.828 39.844 1.724 1 85 778 LEU B C 1
ATOM 12942 O O . LEU B 1 778 ? -25.547 40.219 2.662 1 85 778 LEU B O 1
ATOM 12946 N N . ALA B 1 779 ? -23.578 39.625 1.892 1 83.69 779 ALA B N 1
ATOM 12947 C CA . ALA B 1 779 ? -22.875 40 3.115 1 83.69 779 ALA B CA 1
ATOM 12948 C C . ALA B 1 779 ? -22.938 41.5 3.375 1 83.69 779 ALA B C 1
ATOM 12950 O O . ALA B 1 779 ? -23.016 41.938 4.527 1 83.69 779 ALA B O 1
ATOM 12951 N N . GLU B 1 780 ? -22.844 42.281 2.371 1 77.31 780 GLU B N 1
ATOM 12952 C CA . GLU B 1 780 ? -22.906 43.75 2.514 1 77.31 780 GLU B CA 1
ATOM 12953 C C . GLU B 1 780 ? -24.297 44.188 2.926 1 77.31 780 GLU B C 1
ATOM 12955 O O . GLU B 1 780 ? -24.453 45.156 3.668 1 77.31 780 GLU B O 1
ATOM 12960 N N . LYS B 1 781 ? -25.172 43.5 2.434 1 66.62 781 LYS B N 1
ATOM 12961 C CA . LYS B 1 781 ? -26.531 43.875 2.822 1 66.62 781 LYS B CA 1
ATOM 12962 C C . LYS B 1 781 ? -26.859 43.344 4.219 1 66.62 781 LYS B C 1
ATOM 12964 O O . LYS B 1 781 ? -27.562 44 4.98 1 66.62 781 LYS B O 1
ATOM 12969 N N . LYS B 1 782 ? -26.594 42.062 4.543 1 60.66 782 LYS B N 1
ATOM 12970 C CA . LYS B 1 782 ? -26.969 41.438 5.809 1 60.66 782 LYS B CA 1
ATOM 12971 C C . LYS B 1 782 ? -25.953 41.719 6.895 1 60.66 782 LYS B C 1
ATOM 12973 O O . LYS B 1 782 ? -24.75 41.844 6.613 1 60.66 782 LYS B O 1
ATOM 12978 N N . TYR B 1 783 ? -26.25 42.406 8.055 1 43.19 783 TYR B N 1
ATOM 12979 C CA . TYR B 1 783 ? -25.469 42.344 9.281 1 43.19 783 TYR B CA 1
ATOM 12980 C C . TYR B 1 783 ? -25.078 40.906 9.633 1 43.19 783 TYR B C 1
ATOM 12982 O O . TYR B 1 783 ? -25.953 40.094 9.875 1 43.19 783 TYR B O 1
ATOM 12990 N N . ILE B 1 784 ? -24.109 40.312 9.219 1 41.47 784 ILE B N 1
ATOM 12991 C CA . ILE B 1 784 ? -23.469 39 9.055 1 41.47 784 ILE B CA 1
ATOM 12992 C C . ILE B 1 784 ? -23.359 38.312 10.406 1 41.47 784 ILE B C 1
ATOM 12994 O O . ILE B 1 784 ? -22.641 38.75 11.297 1 41.47 784 ILE B O 1
ATOM 12998 N N . LEU B 1 785 ? -24.406 37.781 11.016 1 35.09 785 LEU B N 1
ATOM 12999 C CA . LEU B 1 785 ? -24.156 36.969 12.203 1 35.09 785 LEU B CA 1
ATOM 13000 C C . LEU B 1 785 ? -23.328 35.75 11.867 1 35.09 785 LEU B C 1
ATOM 13002 O O . LEU B 1 785 ? -23.672 34.969 10.961 1 35.09 785 LEU B O 1
ATOM 13006 N N . SER B 1 786 ? -22.078 35.656 12.055 1 38.66 786 SER B N 1
ATOM 13007 C CA . SER B 1 786 ? -20.984 34.75 11.766 1 38.66 786 SER B CA 1
ATOM 13008 C C . SER B 1 786 ? -21.156 33.438 12.516 1 38.66 786 SER B C 1
ATOM 13010 O O . SER B 1 786 ? -20.859 33.344 13.711 1 38.66 786 SER B O 1
ATOM 13012 N N . ASN B 1 787 ? -22.188 32.719 12.578 1 34.72 787 ASN B N 1
ATOM 13013 C CA . ASN B 1 787 ? -21.969 31.453 13.289 1 34.72 787 ASN B CA 1
ATOM 13014 C C . ASN B 1 787 ? -21.172 30.453 12.453 1 34.72 787 ASN B C 1
ATOM 13016 O O . ASN B 1 787 ? -21.516 30.188 11.305 1 34.72 787 ASN B O 1
ATOM 13020 N N . ALA B 1 788 ? -19.906 30.203 12.68 1 37.38 788 ALA B N 1
ATOM 13021 C CA . ALA B 1 788 ? -18.859 29.375 12.078 1 37.38 788 ALA B CA 1
ATOM 13022 C C . ALA B 1 788 ? -19.219 27.891 12.156 1 37.38 788 ALA B C 1
ATOM 13024 O O . ALA B 1 788 ? -19.125 27.281 13.219 1 37.38 788 ALA B O 1
ATOM 13025 N N . ASN B 1 789 ? -20.203 27.312 11.547 1 37.09 789 ASN B N 1
ATOM 13026 C CA . ASN B 1 789 ? -20.281 25.859 11.586 1 37.09 789 ASN B CA 1
ATOM 13027 C C . ASN B 1 789 ? -19.219 25.219 10.688 1 37.09 789 ASN B C 1
ATOM 13029 O O . ASN B 1 789 ? -19.141 25.531 9.5 1 37.09 789 ASN B O 1
ATOM 13033 N N . SER B 1 790 ? -18.219 24.656 11.203 1 38.78 790 SER B N 1
ATOM 13034 C CA . SER B 1 790 ? -16.953 24.203 10.633 1 38.78 790 SER B CA 1
ATOM 13035 C C . SER B 1 790 ? -17.141 22.906 9.852 1 38.78 790 SER B C 1
ATOM 13037 O O . SER B 1 790 ? -16.172 22.328 9.352 1 38.78 790 SER B O 1
ATOM 13039 N N . PHE B 1 791 ? -18.297 22.219 9.914 1 46.72 791 PHE B N 1
ATOM 13040 C CA . PHE B 1 791 ? -18.156 20.922 9.258 1 46.72 791 PHE B CA 1
ATOM 13041 C C . PHE B 1 791 ? -18.641 20.984 7.812 1 46.72 791 PHE B C 1
ATOM 13043 O O . PHE B 1 791 ? -19.672 21.578 7.523 1 46.72 791 PHE B O 1
ATOM 13050 N N . CYS B 1 792 ? -17.859 20.391 6.98 1 48.94 792 CYS B N 1
ATOM 13051 C CA . CYS B 1 792 ? -17.922 20.531 5.531 1 48.94 792 CYS B CA 1
ATOM 13052 C C . CYS B 1 792 ? -18.953 19.578 4.941 1 48.94 792 CYS B C 1
ATOM 13054 O O . CYS B 1 792 ? -19.156 19.547 3.725 1 48.94 792 CYS B O 1
ATOM 13056 N N . TYR B 1 793 ? -19.562 18.594 5.645 1 38.44 793 TYR B N 1
ATOM 13057 C CA . TYR B 1 793 ? -20.531 17.75 4.949 1 38.44 793 TYR B CA 1
ATOM 13058 C C . TYR B 1 793 ? -21.703 17.422 5.855 1 38.44 793 TYR B C 1
ATOM 13060 O O . TYR B 1 793 ? -21.594 17.5 7.078 1 38.44 793 TYR B O 1
ATOM 13068 N N . GLU B 1 794 ? -23.062 17.406 5.453 1 45.06 794 GLU B N 1
ATOM 13069 C CA . GLU B 1 794 ? -24.297 17.062 6.129 1 45.06 794 GLU B CA 1
ATOM 13070 C C . GLU B 1 794 ? -25.094 16.016 5.344 1 45.06 794 GLU B C 1
ATOM 13072 O O . GLU B 1 794 ? -24.891 15.867 4.137 1 45.06 794 GLU B O 1
ATOM 13077 N N . ASN B 1 795 ? -25.594 15.07 5.977 1 41.16 795 ASN B N 1
ATOM 13078 C CA . ASN B 1 795 ? -26.547 14.156 5.355 1 41.16 795 ASN B CA 1
ATOM 13079 C C . ASN B 1 795 ? -27.984 14.461 5.789 1 41.16 795 ASN B C 1
ATOM 13081 O O . ASN B 1 795 ? -28.266 14.555 6.984 1 41.16 795 ASN B O 1
ATOM 13085 N N . GLU B 1 796 ? -28.984 14.82 4.91 1 46.41 796 GLU B N 1
ATOM 13086 C CA . GLU B 1 796 ? -30.391 14.992 5.211 1 46.41 796 GLU B CA 1
ATOM 13087 C C . GLU B 1 796 ? -31.078 13.641 5.406 1 46.41 796 GLU B C 1
ATOM 13089 O O . GLU B 1 796 ? -30.828 12.695 4.656 1 46.41 796 GLU B O 1
ATOM 13094 N N . VAL B 1 797 ? -31.656 13.383 6.43 1 48.56 797 VAL B N 1
ATOM 13095 C CA . VAL B 1 797 ? -32.375 12.141 6.723 1 48.56 797 VAL B CA 1
ATOM 13096 C C . VAL B 1 797 ? -33.875 12.375 6.594 1 48.56 797 VAL B C 1
ATOM 13098 O O . VAL B 1 797 ? -34.406 13.32 7.172 1 48.56 797 VAL B O 1
ATOM 13101 N N . ALA B 1 798 ? -34.656 11.68 5.711 1 52.75 798 ALA B N 1
ATOM 13102 C CA . ALA B 1 798 ? -36.094 11.711 5.637 1 52.75 798 ALA B CA 1
ATOM 13103 C C . ALA B 1 798 ? -36.719 10.812 6.699 1 52.75 798 ALA B C 1
ATOM 13105 O O . ALA B 1 798 ? -36.406 9.617 6.777 1 52.75 798 ALA B O 1
ATOM 13106 N N . LEU B 1 799 ? -37.406 11.344 7.652 1 49.19 799 LEU B N 1
ATOM 13107 C CA . LEU B 1 799 ? -38.094 10.578 8.672 1 49.19 799 LEU B CA 1
ATOM 13108 C C . LEU B 1 799 ? -39.438 10.07 8.141 1 49.19 799 LEU B C 1
ATOM 13110 O O . LEU B 1 799 ? -40.156 10.797 7.445 1 49.19 799 LEU B O 1
ATOM 13114 N N . ALA B 1 800 ? -39.688 8.844 7.852 1 44.09 800 ALA B N 1
ATOM 13115 C CA . ALA B 1 800 ? -40.969 8.266 7.383 1 44.09 800 ALA B CA 1
ATOM 13116 C C . ALA B 1 800 ? -42.125 8.797 8.195 1 44.09 800 ALA B C 1
ATOM 13118 O O . ALA B 1 800 ? -42.125 8.727 9.43 1 44.09 800 ALA B O 1
ATOM 13119 N N . GLY B 1 801 ? -42.938 9.648 7.707 1 36.5 801 GLY B N 1
ATOM 13120 C CA . GLY B 1 801 ? -44.219 9.945 8.297 1 36.5 801 GLY B CA 1
ATOM 13121 C C . GLY B 1 801 ? -45.094 8.711 8.5 1 36.5 801 GLY B C 1
ATOM 13122 O O . GLY B 1 801 ? -44.844 7.676 7.871 1 36.5 801 GLY B O 1
ATOM 13123 N N . LYS B 1 802 ? -46.094 8.625 9.547 1 35.12 802 LYS B N 1
ATOM 13124 C CA . LYS B 1 802 ? -47.188 7.695 9.836 1 35.12 802 LYS B CA 1
ATOM 13125 C C . LYS B 1 802 ? -48.031 7.465 8.594 1 35.12 802 LYS B C 1
ATOM 13127 O O . LYS B 1 802 ? -48.719 8.375 8.133 1 35.12 802 LYS B O 1
ATOM 13132 N N . GLU B 1 803 ? -47.75 6.777 7.652 1 28.98 803 GLU B N 1
ATOM 13133 C CA . GLU B 1 803 ? -48.875 6.379 6.812 1 28.98 803 GLU B CA 1
ATOM 13134 C C . GLU B 1 803 ? -50.062 5.914 7.656 1 28.98 803 GLU B C 1
ATOM 13136 O O . GLU B 1 803 ? -49.875 5.191 8.641 1 28.98 803 GLU B O 1
ATOM 13141 N N . GLU B 1 804 ? -51.25 6.625 7.633 1 28.09 804 GLU B N 1
ATOM 13142 C CA . GLU B 1 804 ? -52.594 6.207 7.992 1 28.09 804 GLU B CA 1
ATOM 13143 C C . GLU B 1 804 ? -52.875 4.789 7.5 1 28.09 804 GLU B C 1
ATOM 13145 O O . GLU B 1 804 ? -52.688 4.48 6.324 1 28.09 804 GLU B O 1
ATOM 13150 N N . GLU B 1 805 ? -52.906 3.746 8.383 1 29.41 805 GLU B N 1
ATOM 13151 C CA . GLU B 1 805 ? -53.469 2.406 8.234 1 29.41 805 GLU B CA 1
ATOM 13152 C C . GLU B 1 805 ? -54.844 2.451 7.551 1 29.41 805 GLU B C 1
ATOM 13154 O O . GLU B 1 805 ? -55.781 3.086 8.055 1 29.41 805 GLU B O 1
ATOM 13159 N N . ASP B 1 806 ? -55.031 2.512 6.332 1 25.52 806 ASP B N 1
ATOM 13160 C CA . ASP B 1 806 ? -56.344 2.113 5.816 1 25.52 806 ASP B CA 1
ATOM 13161 C C . ASP B 1 806 ? -56.781 0.794 6.438 1 25.52 806 ASP B C 1
ATOM 13163 O O . ASP B 1 806 ? -55.969 -0.089 6.699 1 25.52 806 ASP B O 1
ATOM 13167 N N . SER B 1 807 ? -58.094 0.72 7.051 1 25.09 807 SER B N 1
ATOM 13168 C CA . SER B 1 807 ? -58.969 -0.19 7.777 1 25.09 807 SER B CA 1
ATOM 13169 C C . SER B 1 807 ? -59.188 -1.483 6.996 1 25.09 807 SER B C 1
ATOM 13171 O O . SER B 1 807 ? -60.281 -1.763 6.547 1 25.09 807 SER B O 1
ATOM 13173 N N . ASP B 1 808 ? -58.344 -2.105 6.195 1 22.91 808 ASP B N 1
ATOM 13174 C CA . ASP B 1 808 ? -58.969 -3.338 5.738 1 22.91 808 ASP B CA 1
ATOM 13175 C C . ASP B 1 808 ? -59.406 -4.195 6.918 1 22.91 808 ASP B C 1
ATOM 13177 O O . ASP B 1 808 ? -58.75 -4.25 7.945 1 22.91 808 ASP B O 1
ATOM 13181 N N . ASN B 1 809 ? -60.75 -4.582 7.047 1 23.67 809 ASN B N 1
ATOM 13182 C CA . ASN B 1 809 ? -61.656 -5.383 7.867 1 23.67 809 ASN B CA 1
ATOM 13183 C C . ASN B 1 809 ? -61.094 -6.793 8.086 1 23.67 809 ASN B C 1
ATOM 13185 O O . ASN B 1 809 ? -61.844 -7.691 8.5 1 23.67 809 ASN B O 1
ATOM 13189 N N . GLY B 1 810 ? -59.938 -7.211 7.578 1 21.27 810 GLY B N 1
ATOM 13190 C CA . GLY B 1 810 ? -59.938 -8.656 7.691 1 21.27 810 GLY B CA 1
ATOM 13191 C C . GLY B 1 810 ? -60.125 -9.148 9.117 1 21.27 810 GLY B C 1
ATOM 13192 O O . GLY B 1 810 ? -59.969 -8.383 10.062 1 21.27 810 GLY B O 1
ATOM 13193 N N . VAL B 1 811 ? -60.844 -10.32 9.242 1 23.48 811 VAL B N 1
ATOM 13194 C CA . VAL B 1 811 ? -61.375 -11.188 10.289 1 23.48 811 VAL B CA 1
ATOM 13195 C C . VAL B 1 811 ? -60.281 -11.523 11.297 1 23.48 811 VAL B C 1
ATOM 13197 O O . VAL B 1 811 ? -59.125 -11.75 10.914 1 23.48 811 VAL B O 1
ATOM 13200 N N . PRO B 1 812 ? -60.562 -11.211 12.57 1 22.75 812 PRO B N 1
ATOM 13201 C CA . PRO B 1 812 ? -59.844 -11.227 13.836 1 22.75 812 PRO B CA 1
ATOM 13202 C C . PRO B 1 812 ? -59.25 -12.594 14.156 1 22.75 812 PRO B C 1
ATOM 13204 O O . PRO B 1 812 ? -59.969 -13.562 14.352 1 22.75 812 PRO B O 1
ATOM 13207 N N . GLU B 1 813 ? -58.625 -13.352 13.07 1 19.53 813 GLU B N 1
ATOM 13208 C CA . GLU B 1 813 ? -58.469 -14.719 13.562 1 19.53 813 GLU B CA 1
ATOM 13209 C C . GLU B 1 813 ? -57.906 -14.742 14.984 1 19.53 813 GLU B C 1
ATOM 13211 O O . GLU B 1 813 ? -57.219 -13.797 15.398 1 19.53 813 GLU B O 1
ATOM 13216 N N . SER B 1 814 ? -58.219 -15.883 15.68 1 19.44 814 SER B N 1
ATOM 13217 C CA . SER B 1 814 ? -58.312 -16.406 17.047 1 19.44 814 SER B CA 1
ATOM 13218 C C . SER B 1 814 ? -56.938 -16.359 17.719 1 19.44 814 SER B C 1
ATOM 13220 O O . SER B 1 814 ? -55.906 -16.625 17.094 1 19.44 814 SER B O 1
ATOM 13222 N N . THR B 1 815 ? -56.812 -15.516 18.734 1 20.06 815 THR B N 1
ATOM 13223 C CA . THR B 1 815 ? -55.875 -15.008 19.75 1 20.06 815 THR B CA 1
ATOM 13224 C C . THR B 1 815 ? -55.312 -16.156 20.594 1 20.06 815 THR B C 1
ATOM 13226 O O . THR B 1 815 ? -54.656 -15.922 21.609 1 20.06 815 THR B O 1
ATOM 13229 N N . SER B 1 816 ? -55.094 -17.438 19.891 1 18.38 816 SER B N 1
ATOM 13230 C CA . SER B 1 816 ? -54.969 -18.422 20.953 1 18.38 816 SER B CA 1
ATOM 13231 C C . SER B 1 816 ? -53.938 -17.984 21.984 1 18.38 816 SER B C 1
ATOM 13233 O O . SER B 1 816 ? -53.062 -17.172 21.688 1 18.38 816 SER B O 1
ATOM 13235 N N . THR B 1 817 ? -54.062 -18.328 23.312 1 18.7 817 THR B N 1
ATOM 13236 C CA . THR B 1 817 ? -53.844 -18.109 24.734 1 18.7 817 THR B CA 1
ATOM 13237 C C . THR B 1 817 ? -52.438 -18.547 25.141 1 18.7 817 THR B C 1
ATOM 13239 O O . THR B 1 817 ? -52.094 -18.453 26.312 1 18.7 817 THR B O 1
ATOM 13242 N N . ASP B 1 818 ? -51.562 -18.953 24.188 1 17.83 818 ASP B N 1
ATOM 13243 C CA . ASP B 1 818 ? -50.688 -19.953 24.781 1 17.83 818 ASP B CA 1
ATOM 13244 C C . ASP B 1 818 ? -49.938 -19.391 25.984 1 17.83 818 ASP B C 1
ATOM 13246 O O . ASP B 1 818 ? -49.75 -18.172 26.094 1 17.83 818 ASP B O 1
ATOM 13250 N N . THR B 1 819 ? -49.375 -20.344 26.922 1 19.23 819 THR B N 1
ATOM 13251 C CA . THR B 1 819 ? -49.062 -20.609 28.328 1 19.23 819 THR B CA 1
ATOM 13252 C C . THR B 1 819 ? -47.812 -19.859 28.75 1 19.23 819 THR B C 1
ATOM 13254 O O . THR B 1 819 ? -47 -19.469 27.906 1 19.23 819 THR B O 1
ATOM 13257 N N . HIS B 1 820 ? -47.656 -19.641 30.062 1 19.05 820 HIS B N 1
ATOM 13258 C CA . HIS B 1 820 ? -47.062 -18.828 31.125 1 19.05 820 HIS B CA 1
ATOM 13259 C C . HIS B 1 820 ? -45.562 -19.141 31.297 1 19.05 820 HIS B C 1
ATOM 13261 O O . HIS B 1 820 ? -45.188 -19.984 32.094 1 19.05 820 HIS B O 1
ATOM 13267 N N . PRO B 1 821 ? -44.719 -19.141 30.188 1 19.66 821 PRO B N 1
ATOM 13268 C CA . PRO B 1 821 ? -43.5 -19.859 30.531 1 19.66 821 PRO B CA 1
ATOM 13269 C C . PRO B 1 821 ? -42.812 -19.25 31.75 1 19.66 821 PRO B C 1
ATOM 13271 O O . PRO B 1 821 ? -43 -18.078 32.062 1 19.66 821 PRO B O 1
ATOM 13274 N N . GLU B 1 822 ? -42.281 -20.062 32.688 1 20.08 822 GLU B N 1
ATOM 13275 C CA . GLU B 1 822 ? -41.719 -20.062 34.031 1 20.08 822 GLU B CA 1
ATOM 13276 C C . GLU B 1 822 ? -40.438 -19.234 34.094 1 20.08 822 GLU B C 1
ATOM 13278 O O . GLU B 1 822 ? -39.719 -19.125 33.125 1 20.08 822 GLU B O 1
ATOM 13283 N N . MET B 1 823 ? -40.281 -18.375 35.156 1 19.77 823 MET B N 1
ATOM 13284 C CA . MET B 1 823 ? -39.469 -17.281 35.656 1 19.77 823 MET B CA 1
ATOM 13285 C C . MET B 1 823 ? -38.031 -17.75 35.969 1 19.77 823 MET B C 1
ATOM 13287 O O . MET B 1 823 ? -37.75 -18.172 37.062 1 19.77 823 MET B O 1
ATOM 13291 N N . ASP B 1 824 ? -37.344 -18.578 35.094 1 19.19 824 ASP B N 1
ATOM 13292 C CA . ASP B 1 824 ? -36.156 -19.172 35.688 1 19.19 824 ASP B CA 1
ATOM 13293 C C . ASP B 1 824 ? -35.188 -18.094 36.188 1 19.19 824 ASP B C 1
ATOM 13295 O O . ASP B 1 824 ? -35.156 -16.984 35.625 1 19.19 824 ASP B O 1
ATOM 13299 N N . HIS B 1 825 ? -34.594 -18.203 37.406 1 20.25 825 HIS B N 1
ATOM 13300 C CA . HIS B 1 825 ? -33.719 -17.578 38.406 1 20.25 825 HIS B CA 1
ATOM 13301 C C . HIS B 1 825 ? -32.375 -17.25 37.844 1 20.25 825 HIS B C 1
ATOM 13303 O O . HIS B 1 825 ? -31.641 -18.125 37.375 1 20.25 825 HIS B O 1
ATOM 13309 N N . LEU B 1 826 ? -32.219 -16.125 37.219 1 19.17 826 LEU B N 1
ATOM 13310 C CA . LEU B 1 826 ? -31.047 -15.664 36.469 1 19.17 826 LEU B CA 1
ATOM 13311 C C . LEU B 1 826 ? -29.875 -15.445 37.406 1 19.17 826 LEU B C 1
ATOM 13313 O O . LEU B 1 826 ? -29.906 -14.539 38.25 1 19.17 826 LEU B O 1
ATOM 13317 N N . SER B 1 827 ? -29.266 -16.531 37.969 1 20.5 827 SER B N 1
ATOM 13318 C CA . SER B 1 827 ? -28.094 -16.406 38.844 1 20.5 827 SER B CA 1
ATOM 13319 C C . SER B 1 827 ? -27.047 -15.477 38.219 1 20.5 827 SER B C 1
ATOM 13321 O O . SER B 1 827 ? -26.953 -15.367 37 1 20.5 827 SER B O 1
ATOM 13323 N N . GLN B 1 828 ? -26.484 -14.562 39 1 20.23 828 GLN B N 1
ATOM 13324 C CA . GLN B 1 828 ? -25.625 -13.391 38.906 1 20.23 828 GLN B CA 1
ATOM 13325 C C . GLN B 1 828 ? -24.297 -13.719 38.25 1 20.23 828 GLN B C 1
ATOM 13327 O O . GLN B 1 828 ? -23.359 -12.906 38.281 1 20.23 828 GLN B O 1
ATOM 13332 N N . ALA B 1 829 ? -24.109 -15.023 37.906 1 22.92 829 ALA B N 1
ATOM 13333 C CA . ALA B 1 829 ? -22.688 -15.336 37.75 1 22.92 829 ALA B CA 1
ATOM 13334 C C . ALA B 1 829 ? -22.031 -14.43 36.719 1 22.92 829 ALA B C 1
ATOM 13336 O O . ALA B 1 829 ? -22.703 -13.852 35.875 1 22.92 829 ALA B O 1
ATOM 13337 N N . GLY B 1 830 ? -20.672 -14.516 36.719 1 24.66 830 GLY B N 1
ATOM 13338 C CA . GLY B 1 830 ? -19.516 -13.836 36.156 1 24.66 830 GLY B CA 1
ATOM 13339 C C . GLY B 1 830 ? -19.578 -13.719 34.656 1 24.66 830 GLY B C 1
ATOM 13340 O O . GLY B 1 830 ? -19.688 -14.719 33.938 1 24.66 830 GLY B O 1
ATOM 13341 N N . VAL B 1 831 ? -20.266 -12.797 34.219 1 25.89 831 VAL B N 1
ATOM 13342 C CA . VAL B 1 831 ? -20.516 -12.656 32.781 1 25.89 831 VAL B CA 1
ATOM 13343 C C . VAL B 1 831 ? -19.188 -12.711 32 1 25.89 831 VAL B C 1
ATOM 13345 O O . VAL B 1 831 ? -18.312 -11.875 32.219 1 25.89 831 VAL B O 1
ATOM 13348 N N . PRO B 1 832 ? -18.734 -13.953 31.797 1 26.53 832 PRO B N 1
ATOM 13349 C CA . PRO B 1 832 ? -17.484 -14.016 31.016 1 26.53 832 PRO B CA 1
ATOM 13350 C C . PRO B 1 832 ? -17.516 -13.086 29.797 1 26.53 832 PRO B C 1
ATOM 13352 O O . PRO B 1 832 ? -18.578 -12.742 29.297 1 26.53 832 PRO B O 1
ATOM 13355 N N . LEU B 1 833 ? -16.5 -12.375 29.688 1 28.12 833 LEU B N 1
ATOM 13356 C CA . LEU B 1 833 ? -16.234 -11.5 28.547 1 28.12 833 LEU B CA 1
ATOM 13357 C C . LEU B 1 833 ? -16.719 -12.148 27.25 1 28.12 833 LEU B C 1
ATOM 13359 O O . LEU B 1 833 ? -16.188 -13.18 26.828 1 28.12 833 LEU B O 1
ATOM 13363 N N . GLU B 1 834 ? -17.953 -12.242 27.078 1 29.77 834 GLU B N 1
ATOM 13364 C CA . GLU B 1 834 ? -18.438 -12.82 25.828 1 29.77 834 GLU B CA 1
ATOM 13365 C C . GLU B 1 834 ? -17.625 -12.32 24.641 1 29.77 834 GLU B C 1
ATOM 13367 O O . GLU B 1 834 ? -17.297 -11.133 24.547 1 29.77 834 GLU B O 1
ATOM 13372 N N . PRO B 1 835 ? -16.891 -13.156 24 1 33.16 835 PRO B N 1
ATOM 13373 C CA . PRO B 1 835 ? -16.078 -12.797 22.844 1 33.16 835 PRO B CA 1
ATOM 13374 C C . PRO B 1 835 ? -16.844 -11.953 21.828 1 33.16 835 PRO B C 1
ATOM 13376 O O . PRO B 1 835 ? -18.031 -12.18 21.594 1 33.16 835 PRO B O 1
ATOM 13379 N N . ARG B 1 836 ? -16.594 -10.703 21.75 1 34.88 836 ARG B N 1
ATOM 13380 C CA . ARG B 1 836 ? -17.172 -9.875 20.672 1 34.88 836 ARG B CA 1
ATOM 13381 C C . ARG B 1 836 ? -17.203 -10.641 19.359 1 34.88 836 ARG B C 1
ATOM 13383 O O . ARG B 1 836 ? -16.203 -11.195 18.922 1 34.88 836 ARG B O 1
ATOM 13390 N N . PRO B 1 837 ? -18.391 -11.07 18.922 1 32.91 837 PRO B N 1
ATOM 13391 C CA . PRO B 1 837 ? -18.422 -11.797 17.656 1 32.91 837 PRO B CA 1
ATOM 13392 C C . PRO B 1 837 ? -17.641 -11.078 16.547 1 32.91 837 PRO B C 1
ATOM 13394 O O . PRO B 1 837 ? -17.594 -9.844 16.516 1 32.91 837 PRO B O 1
ATOM 13397 N N . LEU B 1 838 ? -16.641 -11.625 16.047 1 35.53 838 LEU B N 1
ATOM 13398 C CA . LEU B 1 838 ? -15.93 -11.109 14.891 1 35.53 838 LEU B CA 1
ATOM 13399 C C . LEU B 1 838 ? -16.906 -10.656 13.812 1 35.53 838 LEU B C 1
ATOM 13401 O O . LEU B 1 838 ? -18 -11.211 13.688 1 35.53 838 LEU B O 1
ATOM 13405 N N . ARG B 1 839 ? -16.812 -9.531 13.344 1 38.19 839 ARG B N 1
ATOM 13406 C CA . ARG B 1 839 ? -17.656 -8.969 12.297 1 38.19 839 ARG B CA 1
ATOM 13407 C C . ARG B 1 839 ? -17.984 -10.016 11.242 1 38.19 839 ARG B C 1
ATOM 13409 O O . ARG B 1 839 ? -17.094 -10.711 10.742 1 38.19 839 ARG B O 1
ATOM 13416 N N . ARG B 1 840 ? -19.234 -10.484 11.172 1 32.81 840 ARG B N 1
ATOM 13417 C CA . ARG B 1 840 ? -19.719 -11.422 10.164 1 32.81 840 ARG B CA 1
ATOM 13418 C C . ARG B 1 840 ? -19.312 -10.977 8.766 1 32.81 840 ARG B C 1
ATOM 13420 O O . ARG B 1 840 ? -19.297 -9.781 8.469 1 32.81 840 ARG B O 1
ATOM 13427 N N . GLU B 1 841 ? -18.547 -11.758 8.07 1 34.44 841 GLU B N 1
ATOM 13428 C CA . GLU B 1 841 ? -18.25 -11.586 6.652 1 34.44 841 GLU B CA 1
ATOM 13429 C C . GLU B 1 841 ? -19.484 -11.109 5.891 1 34.44 841 GLU B C 1
ATOM 13431 O O . GLU B 1 841 ? -20.609 -11.508 6.203 1 34.44 841 GLU B O 1
ATOM 13436 N N . SER B 1 842 ? -19.469 -10.047 5.34 1 30.42 842 SER B N 1
ATOM 13437 C CA . SER B 1 842 ? -20.547 -9.398 4.609 1 30.42 842 SER B CA 1
ATOM 13438 C C . SER B 1 842 ? -21.297 -10.391 3.73 1 30.42 842 SER B C 1
ATOM 13440 O O . SER B 1 842 ? -20.688 -11.25 3.092 1 30.42 842 SER B O 1
ATOM 13442 N N . GLU B 1 843 ? -22.531 -10.789 4.188 1 31.7 843 GLU B N 1
ATOM 13443 C CA . GLU B 1 843 ? -23.469 -11.516 3.32 1 31.7 843 GLU B CA 1
ATOM 13444 C C . GLU B 1 843 ? -23.578 -10.852 1.953 1 31.7 843 GLU B C 1
ATOM 13446 O O . GLU B 1 843 ? -24.016 -9.703 1.852 1 31.7 843 GLU B O 1
ATOM 13451 N N . ILE B 1 844 ? -22.703 -10.992 1.074 1 25.72 844 ILE B N 1
ATOM 13452 C CA . ILE B 1 844 ? -23.047 -10.617 -0.292 1 25.72 844 ILE B CA 1
ATOM 13453 C C . ILE B 1 844 ? -24.297 -11.367 -0.737 1 25.72 844 ILE B C 1
ATOM 13455 O O . ILE B 1 844 ? -24.375 -12.594 -0.607 1 25.72 844 ILE B O 1
#

Sequence (1688 aa):
MAEHTDKLISMEANKLKHSQSYQETTSVGIKRMQKRFLQKDGSCNVYFKHIFGEWESYVADIFTTLVDIKWRHMFVIFSLSYILSWLLFGLVFWLIALQHGDLLPEEVVTPCVENVNSFTGAFLFSLETQTTIGYGSRCVTDECSAAILTVVLQSVLGCIIDTFIIGAALAKMATARKRAQTIRFSYYATVGLRDGKLCLMWRIGDFRPNHMVEGTVRAQLLRYVEDRVGRMILEYKDLKLLNDQIILATPVTIVHEINQDSPLYDFDRKTLAKDNFEILVTFVYTGDSTGTSHQSRSSYVPREILWGHRFNDVLQLKKKYYKVNCLQFEETTEVYAPYCSAKHLDKKELEYTSCDKTTNGEPEISSSSSSSSSSCSSGIRIRSFSADALIIHSEVSGEVLQKLRLFSKAEAPESTSEAMGSVRTNRYSIVSSEEDGMKLATMAVANGFGNGKSKVHTRQQCRSRFVKKDGHCNVQFINVGEKGQRYLADIFTTCVDIRWRWMLLIFCLAFILSWLFFGCVFWLIALLHGDLEETDKPCVSEVRSFTAAFLFSIETQTTIGYGFRCVTDECPIAVFMVVFQSIVGCIIDAFIIGAVMAKMAKPKKRNETLIFSHNAVVAMRDGKLCLMWRVGNLRKSHLVEAHVRAQLLKSRITTEGEYIPLDQIDINVGFDSGIDRIFLVSPITIVHEIDEESPLYDLSKQDMDNADFEIVVILEGMVEATAMTTQCRSSYLANEILWGHRYEPVLFEEKNYYKVDYSRFHKTYEVPNTPLCSARDLAEKKYILSNANSFCYENEVALAGKEEEDSDNGVPESTSTDTHPEMDHLSQAGVPLEPRPLRRESEIMAEHTDKLISMEANKLKHSQSYQETTSVGIKRMQKRFLQKDGSCNVYFKHIFGEWESYVADIFTTLVDIKWRHMFVIFSLSYILSWLLFGLVFWLIALQHGDLLPEEVVTPCVENVNSFTGAFLFSLETQTTIGYGSRCVTDECSAAILTVVLQSVLGCIIDTFIIGAALAKMATARKRAQTIRFSYYATVGLRDGKLCLMWRIGDFRPNHMVEGTVRAQLLRYVEDRVGRMILEYKDLKLLNDQIILATPVTIVHEINQDSPLYDFDRKTLAKDNFEILVTFVYTGDSTGTSHQSRSSYVPREILWGHRFNDVLQLKKKYYKVNCLQFEETTEVYAPYCSAKHLDKKELEYTSCDKTTNGEPEISSSSSSSSSSCSSGIRIRSFSADALIIHSEVSGEVLQKLRLFSKAEAPESTSEAMGSVRTNRYSIVSSEEDGMKLATMAVANGFGNGKSKVHTRQQCRSRFVKKDGHCNVQFINVGEKGQRYLADIFTTCVDIRWRWMLLIFCLAFILSWLFFGCVFWLIALLHGDLEETDKPCVSEVRSFTAAFLFSIETQTTIGYGFRCVTDECPIAVFMVVFQSIVGCIIDAFIIGAVMAKMAKPKKRNETLIFSHNAVVAMRDGKLCLMWRVGNLRKSHLVEAHVRAQLLKSRITTEGEYIPLDQIDINVGFDSGIDRIFLVSPITIVHEIDEESPLYDLSKQDMDNADFEIVVILEGMVEATAMTTQCRSSYLANEILWGHRYEPVLFEEKNYYKVDYSRFHKTYEVPNTPLCSARDLAEKKYILSNANSFCYENEVALAGKEEEDSDNGVPESTSTDTHPEMDHLSQAGVPLEPRPLRRESEI

Radius of gyration: 42.3 Å; Cα contacts (8 Å, |Δi|>4): 2827; chains: 2; bounding box: 184×145×128 Å

Solvent-accessible surface area (backbone atoms only — not comparable to full-atom values): 95676 Å² total; per-residue (Å²): 140,85,71,74,84,65,61,82,72,59,65,81,62,56,76,72,58,69,84,66,65,84,70,72,72,71,70,64,71,71,73,72,73,64,72,71,58,45,39,68,71,43,49,67,34,63,45,84,38,65,60,78,58,54,70,55,53,44,59,63,24,41,51,62,42,58,48,52,42,48,68,73,58,48,50,49,51,53,50,46,54,51,51,50,51,27,50,54,46,8,49,49,49,35,50,52,34,57,71,76,46,43,57,48,87,70,83,82,69,82,40,47,46,38,83,37,69,45,61,63,33,19,30,50,47,30,46,25,44,44,64,5,32,5,37,22,68,46,39,76,39,81,75,32,66,68,58,50,53,49,50,53,50,43,40,53,49,35,52,50,52,51,34,51,49,33,36,50,46,27,50,40,53,61,32,39,56,48,60,28,64,58,51,41,63,41,80,51,32,25,30,26,58,56,68,88,36,46,25,43,33,38,36,40,32,48,86,51,88,77,45,41,46,64,25,42,50,48,38,31,40,36,36,78,40,69,45,96,88,66,47,45,28,42,40,56,41,78,51,67,52,78,59,35,70,45,66,38,69,48,68,41,74,40,40,28,60,41,38,92,85,32,93,59,17,79,39,23,58,66,54,42,61,68,44,57,46,36,36,40,36,39,40,37,32,35,37,49,62,67,22,42,58,37,62,32,44,34,44,44,42,41,90,37,46,40,76,21,27,40,73,46,81,33,73,41,84,46,80,71,35,33,38,34,40,52,75,31,63,71,40,65,43,82,46,86,45,79,62,60,20,43,52,56,52,52,52,52,53,52,53,52,57,55,57,58,59,66,67,70,60,80,81,75,77,79,77,83,76,84,68,84,70,78,74,77,61,80,67,80,67,82,68,80,75,73,80,76,73,77,74,76,70,79,75,75,81,77,69,74,85,56,64,93,71,73,92,86,78,86,87,74,88,80,87,81,84,91,82,83,88,71,92,76,79,89,86,81,83,79,80,86,79,83,73,88,64,86,68,76,82,67,80,71,73,82,73,81,78,89,78,85,74,76,76,73,72,71,69,75,78,74,77,45,60,56,45,35,72,84,37,51,65,36,62,44,80,41,70,65,75,62,57,68,59,54,42,59,64,26,43,51,63,42,58,44,67,45,55,68,70,56,50,52,48,52,50,50,47,54,49,50,50,50,28,50,52,48,8,50,50,49,33,48,51,28,58,73,76,41,26,56,42,98,53,93,79,38,44,43,39,84,30,58,44,59,62,35,18,31,51,47,30,46,25,45,48,64,9,34,3,33,23,63,48,41,76,37,80,75,30,68,66,60,50,50,50,51,54,50,44,38,52,53,36,50,51,51,48,25,51,49,42,32,49,52,31,53,40,55,62,30,30,57,45,58,30,70,43,45,46,66,39,80,48,34,27,30,31,72,50,98,89,34,48,26,43,33,41,38,40,36,61,77,54,89,72,44,49,40,78,20,33,59,47,37,31,40,34,32,64,47,64,43,80,79,64,51,75,37,72,73,36,79,40,80,47,69,44,36,53,89,74,69,62,24,57,48,78,57,83,53,60,37,31,41,37,28,68,42,39,90,85,34,93,57,15,78,44,22,56,70,47,36,70,70,43,78,43,36,36,38,37,37,40,36,24,23,34,46,53,72,43,39,38,31,66,36,42,31,44,40,44,37,84,39,46,40,78,26,27,43,69,48,57,34,34,30,60,53,94,87,38,32,37,34,38,51,78,32,58,69,41,65,47,77,44,85,87,48,77,60,60,18,44,52,60,47,50,72,69,42,89,71,79,79,76,82,76,79,60,27,50,47,33,45,42,42,72,73,72,82,75,79,76,75,79,78,73,76,78,81,75,84,77,85,77,82,83,76,79,79,82,77,80,79,73,82,68,80,75,64,80,68,73,72,72,69,70,72,71,57,83,118,134,81,77,68,80,72,62,72,76,61,64,83,68,61,71,82,60,68,80,72,62,83,69,73,71,71,70,66,71,72,72,72,74,62,72,71,57,45,36,67,70,43,50,66,37,64,44,84,41,66,59,79,55,55,70,54,52,43,60,65,24,41,51,63,43,61,47,50,42,49,69,73,58,49,50,48,53,54,51,46,55,53,53,51,51,28,51,52,46,9,49,50,49,37,48,51,34,56,74,75,47,44,57,49,86,71,81,84,70,81,39,47,46,38,83,38,68,45,61,62,34,20,30,50,49,30,46,27,44,44,66,6,33,4,38,22,71,44,41,77,39,79,76,32,67,68,59,50,52,48,50,53,51,43,40,53,50,35,52,51,51,50,35,52,50,32,35,50,47,27,52,41,53,62,33,37,56,49,59,30,62,58,52,42,64,41,81,51,32,26,31,26,60,56,67,87,35,47,26,44,32,38,39,41,32,49,87,52,87,76,46,41,50,64,25,43,49,47,38,31,39,36,34,79,40,68,46,97,87,65,47,44,27,43,39,58,42,79,51,68,52,78,58,35,69,44,70,39,69,48,69,42,76,39,41,28,60,41,37,91,86,33,92,59,16,79,39,24,60,66,53,41,60,69,45,56,47,37,37,40,38,38,39,37,31,32,37,46,62,67,21,42,57,36,62,31,46,35,44,44,43,41,89,36,46,40,76,21,28,40,74,46,80,33,71,42,84,47,80,71,37,34,36,34,40,51,76,30,61,69,39,64,43,82,46,85,45,78,62,60,17,43,51,57,52,53,51,53,53,52,55,53,57,56,57,59,60,66,67,71,60,78,82,76,77,79,76,83,77,83,68,82,68,79,72,79,57,80,66,79,65,82,68,80,76,74,80,77,74,76,72,75,70,80,75,74,82,77,66,79,76,70,69,91,73,70,94,80,74,87,90,83,90,79,88,79,84,90,80,80,86,90,83,88,83,87,84,81,84,79,82,87,80,88,74,89,64,84,65,78,83,68,80,74,72,81,73,81,78,87,79,84,75,75,76,73,73,72,69,75,78,73,77,46,61,54,44,35,71,84,39,50,65,36,64,44,81,40,70,66,74,62,57,68,57,54,43,61,65,25,42,51,62,41,59,45,67,45,55,68,72,56,49,52,47,52,51,50,46,54,51,51,50,51,28,50,52,48,8,49,51,48,34,49,53,28,58,73,75,41,27,56,43,98,55,93,79,36,45,44,40,84,32,58,45,60,62,35,18,30,51,47,30,46,25,45,49,65,7,32,2,34,22,64,48,41,75,39,78,75,31,68,66,59,49,50,50,50,54,49,44,40,51,52,37,51,50,50,49,24,51,50,38,32,48,52,32,52,39,54,62,31,30,57,44,58,30,69,43,47,45,66,39,82,48,34,25,30,32,70,51,98,90,34,49,25,43,32,41,37,42,37,62,77,54,89,73,44,49,40,77,19,34,56,47,36,31,38,34,32,63,47,64,44,81,79,64,50,76,37,72,73,36,78,40,79,47,71,44,37,54,92,75,68,61,24,57,47,79,56,83,52,59,36,31,41,38,28,68,43,40,91,86,33,93,57,15,80,42,22,56,71,48,36,70,72,42,79,42,35,37,38,39,37,41,37,25,22,34,43,54,71,44,40,38,33,64,35,42,32,45,41,43,38,84,39,45,39,78,27,26,43,70,47,58,34,34,30,62,53,94,87,38,32,36,34,38,50,78,32,59,68,40,64,47,77,44,85,87,47,74,59,61,18,45,53,60,46,51,72,67,43,88,72,81,79,75,82,76,78,61,30,48,47,34,46,42,44,73,74,72,84,76,80,78,77,78,79,75,78,78,80,74,82,76,78,77,82,80,79,66,78,84,77,80,78,73,83,67,79,75,65,80,67,74,73,72,70,70,74,72,60,85,119

InterPro domains:
  IPR003271 Potassium channel, inwardly rectifying, Kir2.1 [PR01324] (420-429)
  IPR003271 Potassium channel, inwardly rectifying, Kir2.1 [PR01324] (440-447)
  IPR003271 Potassium channel, inwardly rectifying, Kir2.1 [PR01324] (454-464)
  IPR003271 Potassium channel, inwardly rectifying, Kir2.1 [PR01324] (533-545)
  IPR003271 Potassium channel, inwardly rectifying, Kir2.1 [PR01324] (808-819)
  IPR003271 Potassium channel, inwardly rectifying, Kir2.1 [PR01324] (823-835)
  IPR013518 Potassium channel, inwardly rectifying, Kir, cytoplasmic [G3DSA:2.60.40.1400] (36-343)
  IPR013518 Potassium channel, inwardly rectifying, Kir, cytoplasmic [G3DSA:2.60.40.1400] (465-777)
  IPR013673 Potassium channel, inwardly rectifying, Kir, N-terminal [PF08466] (420-466)
  IPR014756 Immunoglobulin E-set [SSF81296] (158-350)
  IPR014756 Immunoglobulin E-set [SSF81296] (585-784)
  IPR016449 Potassium channel, inwardly rectifying, Kir [PR01320] (500-526)
  IPR016449 Potassium channel, inwardly rectifying, Kir [PR01320] (549-571)
  IPR016449 Potassium channel, inwardly rectifying, Kir [PR01320] (678-696)
  IPR016449 Potassium channel, inwardly rectifying, Kir [PR01320] (709-729)
  IPR016449 Potassium channel, inwardly rectifying, Kir [PR01320] (730-747)
  IPR016449 Potassium channel, inwardly rectifying, Kir [PR01320] (754-768)
  IPR016449 Potassium channel, inwardly rectifying, Kir [PTHR11767] (415-782)
  IPR040445 Potassium channel, inwardly rectifying, transmembrane domain [PF01007] (39-175)
  IPR040445 Potassium channel, inwardly rectifying, transmembrane domain [PF01007] (467-603)

Secondary structure (DSSP, 8-state):
--SGGGGGGSGGGSTTSS---------------PPPSB-TTS-B-EEEES-TTHHHHHHHTHHHHHHHS-HHHHHHHHHHHHHHHHHHHHHHHHHHHHHHTTTS--SSS--SBTT--SHHHHHHHHHHHHH----SSS-B-SS-HHHHHHHHHHHHHHHHHHHHHHHHHHHHHT-SHHHHTTEEE-SSEEEEEETTEEEEEEEEEE-SSS-EEEEEEEEEEEEEEE-TTS-EEEEEEEPPPS--EEEETS-EEEEEE--TTSTTTT--HHHHHH--EEEEEEEEEE-TTT--EEEEEEEE-GGGEEETEEEPP-EEE-SSSEEEEGGGSS-EEE----SS-HHHHHHHHHHHHHHHHHTTS--------------------------------------STT---------------------------------------------------------------SB-TTS-B-EEEES-TTHHHHHHHTHHHHHHHS-HHHHHHHHHHHHHHHHHHHHHHHHHHHHHHTTTS--SS-SBTT--SHHHHHHHHHHHHH----SSS-B-SS-HHHHHHHHHHHHHHHHHHHHHHHHHHHHHT-GGGGGGGEEE-SSEEEEEETTEEEEEEEEEE-SSSPEEEEEEEEEEEEEEE-TT--EEEEEEEEE-SSTTTTTTEE-TTS-EEEEEE--TTSTTTT--HHHHHH---EEEEEEEEEETTT--EEEEEEEEEGGGEEETEEEPP-EEE-SSSEEEEGGGTT-EEEPTT---S-HHHHHHHS----------EEEEEEE---------------------------------------------/--SGGGSGGGGGGSGGGTT--------------PPPSB-TTS-B-EEEES-TTHHHHHHHTHHHHHHHS-HHHHHHHHHHHHHHHHHHHHHHHHHHHHHHTTTS--SSS--SBTT--SHHHHHHHHHHHHH----SSS-B-SS-HHHHHHHHHHHHHHHHHHHHHHHHHHHHHT-SHHHHTTEEE-SSEEEEEETTEEEEEEEEEE-SSS-EEEEEEEEEEEEEEE-TTS-EEEEEEEPPPS--EEEETS-EEEEEE--TTSTTTT--HHHHHH--EEEEEEEEEE-TTT--EEEEEEEE-GGGEEETEEEPP-EEE-SSSEEEEGGGSS-EEE----SS-HHHHHHHHHHHHHHHHHTTS-------------------------------------GGGG------------------------------------------------------------PPPSB-TTS-B-EEEES-TTHHHHHHHTHHHHHHHS-HHHHHHHHHHHHHHHHHHHHHHHHHHHHHHTTTS--SS-SBTT--SHHHHHHHHHHHHH----SSS-B-SS-HHHHHHHHHHHHHHHHHHHHHHHHHHHHHT-GGGGGGGEEE-SSEEEEEETTEEEEEEEEEE-SSSPEEEEEEEEEEEEEEE-TT--EEEEEEEEE-SSTTTTTTEE-TTS-EEEEEE--TTSTTTT--HHHHHH---EEEEEEEEEETTT--EEEEEEEEEGGGEEETEEEPP-EEE-SSSEEEEGGGTT-EEEPTT---S-HHHHHHHS----------EEEEEEE---------------------------------------------

Nearest PDB structures (foldseek):
  5kuk-assembly1_A  TM=9.782E-01  e=1.794E-43  Gallus gallus
  6m84-assembly1_A  TM=9.815E-01  e=2.567E-43  Gallus gallus
  3spi-assembly1_A  TM=9.650E-01  e=4.988E-44  Gallus gallus
  3sph-assembly1_A  TM=9.669E-01  e=1.389E-43  Gallus gallus
  6m85-assembly1_A  TM=8.963E-01  e=2.848E-42  Gallus gallus